Protein 5LG9 (pdb70)

Foldseek 3Di:
DAAWWFWAWDCPLDTWIKIFHDGGHDPRGQWIWFQPDDDDPVCRVVCVRIDTQFDNCVVPVLSVFASVQSNCVVNQVSFTFIAGEDDVVVVDVFAKWKWFAAPFAIDTHDHGDGHGSHPTFKMAIAGPPPVLQPDRTHDLVSRQVSRVVSRHMGGD

Secondary structure (DSSP, 8-state):
--SEEEEEEE-GGG-EEEEEEESS---SEEEEEE-SSPPPHHHHHTTTT--B----GGG-THHHHHHHHHHHHHHHHHT-EEEE--SGGGTSS--EEEEEEETTEEEEPPBT--EE-TT-SEEEEEES-GGGT-SSS--HHHHHHHHHHHT-EEE-

InterPro domains:
  IPR040785 Immune Mapped Protein 1-like, C-terminal domain [PF18591] (96-158)
  IPR040955 Immune mapped protein 2, N-terminal [PF18590] (5-87)

Nearest PDB structures (foldseek):
  5lg9-assembly1_A  TM=9.971E-01  e=3.975E-31  Plasmodium falciparum 3D7
  6n0a-assembly2_B  TM=5.575E-01  e=4.290E+00  Streptococcus pyogenes
  6n0a-assembly1_A  TM=5.828E-01  e=6.490E+00  Streptococcus pyogenes
  8f5n-assembly1_A  TM=5.270E-01  e=7.751E+00  Streptococcus pyogenes
  4i7d-assembly1_A  TM=2.435E-01  e=9.820E+00  Homo sapiens

Solvent-accessible surface area: 7821 Å² total; per-residue (Å²): 120,101,102,0,0,4,0,19,62,73,121,43,48,92,0,2,0,51,0,13,4,13,128,128,106,34,117,133,11,13,0,5,0,72,4,73,146,149,17,42,134,128,69,24,96,97,40,127,10,112,36,99,35,27,163,50,8,119,79,60,91,65,49,0,6,30,0,0,11,50,0,0,80,14,0,28,72,19,85,0,37,0,5,8,46,122,145,16,29,102,107,36,97,2,108,4,26,0,5,0,0,44,52,75,96,8,78,55,12,76,78,42,77,59,33,35,0,49,101,8,38,0,0,0,0,0,30,111,53,3,76,33,0,120,67,174,78,12,53,74,116,64,0,46,70,112,0,99,96,32,22,3,24,27,38,124

Sequence (156 aa):
EEKGAYLVFDNASNGTLFIVWKKEKVENALMFIKPTKEVPEFKFVNRNGKNELIRNLQSDKKLFYSGICQFVKEAKDIKGKLTLLQHFDSSFPIKVDLYFLKGSKVMPLNTGEPFVVQDIDAMSVLPKGSSSLKVKTMAKDMFVSRGNTEGASISFEEKGAYLVFDNASNGTLFIVWKKEKVENALMFIKPTKEVPEFKFVNRNGKNELIRNLQSDKKLFYSGICQFVKEAKDIKGKLTLLQHFDSSFPIKVDLYFLKGSKVMPLNTGEPFVVQDIDAMSVLPKGSSSLKVKTMAKDMFVSRGNTEGASISFEEKGAYLVFDNASNGTLFIVWKKEKVENALMFIKPTKEVPEFKFVNRNGKNELIRNLQSDKKLFYSGICQFVKEAKDIKGKLTLLQHFDSSFPIKVDLYFLKGSKVMPLNTGEPFVVQDIDAMSVLPKGSSSLKVKTMAKDMFVSRGNTEGASISFEEKGAYLVFDNASNGTLFIVWKKEKVENALMFIKPTKEVPEFKFVNRNGKNELIRNLQSDKKLFYSGICQFVKEAKDIKGKLTLLQHFDSSFPIKVDLYFLKGSKVMPLNTGEPFVVQDIDAMSVLPKGSSSLKVKTMAKDMFVSRGNTEGASISFEEKGAYLVFDNASNGTLFIVWKKEKVENALMFIKPTKEVPEFKFVNRNGKNELIRNLQSDKKLFYSGICQFVKEAKDIKGKLTLLQHFDSSFPIKVDLYFLKGSKVMPLNTGEPFVVQDIDAMSVLPKGSSSLKVKTMAKDMFVSRGNTEGASISFEEKGAYLVFDNASNGTLFIVWKKEKVENALMFIKPTKEVPEFKFVNRNGKNELIRNLQSDKKLFYSGICQFVKEAKDIKGKLTLLQHFDSSFPIKVDLYFLKGSKVMPLNTGEPFVVQDIDAMSVLPKGSSSLKVKTMAKDMFVSRGNTEGASISFEEKGAYLVFDNASNGTLFIVWKKEKVENALMFIKPTKEVPEFKFVNRNGKNELIRNLQSDKKLFYSGICQFVKEAKDIKGKLTLLQHFDSSFPIKVDLYFLKGSKVMPLNTGEPFVVQDIDAMSVLPKGSSSLKVKTMAKDMFVSRGNTEGASISFEEKGAYLVFDNASNGTLFIVWKKEKVENALMFIKPTKEVPEFKFVNRNGKNELIRNLQSDKKLFYSGICQFVKEAKDIKGKLTLLQHFDSSFPIKVDLYFLKGSKVMPLNTGEPFVVQDIDAMSVLPKGSSSLKVKTMAKDMFVSRGNTEGASISFEEKGAYLVFDNASNGTLFIVWKKEKVENALMFIKPTKEVPEFKFVNRNGKNELIRNLQSDKKLFYSGICQFVKEAKDIKGKLTLLQHFDSSFPIKVDLYFLKGSKVMPLNTGEPFVVQDIDAMSVLPKGSSSLKVKTMAKDMFVSRGNTEGASISFEEKGAYLVFDNASNGTLFIVWKKEKVENALMFIKPTKEVPEFKFVNRNGKNELIRNLQSDKKLFYSGICQFVKEAKDIKGKLTLLQHFDSSFPIKVDLYFLKGSKVMPLNTGEPFVVQDIDAMSVLPKGSSSLKVKTMAKDMFVSRGNTEGASISFEEKGAYLVFDNASNGTLFIVWKKEKVENALMFIKPTKEVPEFKFVNRNGKNELIRNLQSDKKLFYSGICQFVKEAKDIKGKLTLLQHFDSSFPIKVDLYFLKGSKVMPLNTGEPFVVQDIDAMSVLPKGSSSLKVKTMAKDMFVSRGNTEGASISFEEKGAYLVFDNASNGTLFIVWKKEKVENALMFIKPTKEVPEFKFVNRNGKNELIRNLQSDKKLFYSGICQFVKEAKDIKGKLTLLQHFDSSFPIKVDLYFLKGSKVMPLNTGEPFVVQDIDAMSVLPKGSSSLKVKTMAKDMFVSRGNTEGASISFEEKGAYLVFDNASNGTLFIVWKKEKVENALMFIKPTKEVPEFKFVNRNGKNELIRNLQSDKKLFYSGICQFVKEAKDIKGKLTLLQHFDSSFPIKVDLYFLKGSKVMPLNTGEPFVVQDIDAMSVLPKGSSSLKVKTMAKDMFVSRGNTEGASISFEEKGAYLVFDNASNGTLFIVWKKEKVENALMFIKPTKEVPEFKFVNRNGKNELIRNLQSDKKLFYSGICQFVKEAKDIKGKLTLLQHFDSSFPIKVDLYFLKGSKVMPLNTGEPFVVQDIDAMSVLPKGSSSLKVKTMAKDMFVSRGNTEGASISFEEKGAYLVFDNASNGTLFIVWKKEKVENALMFIKPTKEVPEFKFVNRNGKNELIRNLQSDKKLFYSGICQFVKEAKDIKGKLTLLQHFDSSFPIKVDLYFLKGSKVMPLNTGEPFVVQDIDAMSVLPKGSSSLKVKTMAKDMFVSRGNTEGASISF

Radius of gyration: 14.47 Å; Cα contacts (8 Å, |Δi|>4): 379; chains: 1; bounding box: 40×35×22 Å

Organism: Plasmodium falciparum (isolate 3D7) (NCBI:txid36329)

Structure (mmCIF, N/CA/C/O backbone):
data_5LG9
#
_entry.id   5LG9
#
loop_
_atom_site.group_PDB
_atom_site.id
_atom_site.type_symbol
_atom_site.label_atom_id
_atom_site.label_alt_id
_atom_site.label_comp_id
_atom_site.label_asym_id
_atom_site.label_entity_id
_atom_site.label_seq_id
_atom_site.pdbx_PDB_ins_code
_atom_site.Cartn_x
_atom_site.Cartn_y
_atom_site.Cartn_z
_atom_site.occupancy
_atom_site.B_iso_or_equiv
_atom_site.auth_seq_id
_atom_site.auth_comp_id
_atom_site.auth_asym_id
_atom_site.auth_atom_id
_atom_site.pdbx_PDB_model_num
ATOM 1 N N . GLU A 1 1 ? -10.343 -6.844 -11.050 1.00 1.75 3 GLU A N 1
ATOM 2 C CA . GLU A 1 1 ? -10.121 -5.706 -10.125 1.00 1.53 3 GLU A CA 1
ATOM 3 C C . GLU A 1 1 ? -11.392 -5.399 -9.346 1.00 1.23 3 GLU A C 1
ATOM 4 O O . GLU A 1 1 ? -11.360 -4.717 -8.316 1.00 1.66 3 GLU A O 1
ATOM 18 N N . GLU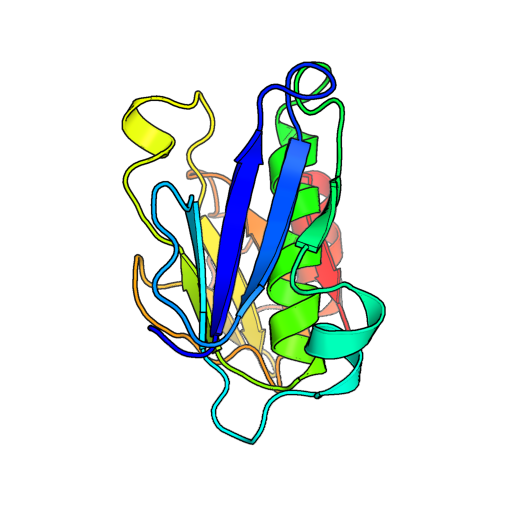 A 1 2 ? -12.509 -5.894 -9.861 1.00 0.80 4 GLU A N 1
ATOM 19 C CA . GLU A 1 2 ? -13.804 -5.719 -9.236 1.00 0.70 4 GLU A CA 1
ATOM 20 C C . GLU A 1 2 ? -13.756 -6.214 -7.793 1.00 0.61 4 GLU A C 1
ATOM 21 O O . GLU A 1 2 ? -14.207 -5.540 -6.875 1.00 0.76 4 GLU A O 1
ATOM 33 N N . LYS A 1 3 ? -13.175 -7.384 -7.589 1.00 0.53 5 LYS A N 1
ATOM 34 C CA . LYS A 1 3 ? -12.967 -7.891 -6.243 1.00 0.46 5 LYS A CA 1
ATOM 35 C C . LYS A 1 3 ? -11.552 -7.581 -5.784 1.00 0.34 5 LYS A C 1
ATOM 36 O O . LYS A 1 3 ? -10.577 -7.954 -6.435 1.00 0.39 5 LYS A O 1
ATOM 55 N N . GLY A 1 4 ? -11.457 -6.883 -4.666 1.00 0.26 6 GLY A N 1
ATOM 56 C CA . GLY A 1 4 ? -10.163 -6.471 -4.148 1.00 0.20 6 GLY A CA 1
ATOM 57 C C . GLY A 1 4 ? -10.265 -5.180 -3.363 1.00 0.17 6 GLY A C 1
ATOM 58 O O . GLY A 1 4 ? -11.367 -4.772 -2.992 1.00 0.24 6 GLY A O 1
ATOM 62 N N . ALA A 1 5 ? -9.137 -4.519 -3.137 1.00 0.15 7 ALA A N 1
ATOM 63 C CA . ALA A 1 5 ? -9.121 -3.275 -2.371 1.00 0.14 7 ALA A CA 1
ATOM 64 C C . ALA A 1 5 ? -8.573 -2.121 -3.201 1.00 0.14 7 ALA A C 1
ATOM 65 O O . ALA A 1 5 ? -7.787 -2.332 -4.114 1.00 0.18 7 ALA A O 1
ATOM 72 N N . TYR A 1 6 ? -8.994 -0.907 -2.875 1.00 0.12 8 TYR A N 1
ATOM 73 C CA . TYR A 1 6 ? -8.551 0.287 -3.593 1.00 0.13 8 TYR A CA 1
ATOM 74 C C . TYR A 1 6 ? -8.114 1.376 -2.619 1.00 0.12 8 TYR A C 1
ATOM 75 O O . TYR A 1 6 ? -8.810 1.657 -1.644 1.00 0.13 8 TYR A O 1
ATOM 93 N N . LEU A 1 7 ? -6.950 1.959 -2.883 1.00 0.12 9 LEU A N 1
ATOM 94 C CA . LEU A 1 7 ? -6.434 3.067 -2.084 1.00 0.12 9 LEU A CA 1
ATOM 95 C C . LEU A 1 7 ? -6.940 4.367 -2.677 1.00 0.11 9 LEU A C 1
ATOM 96 O O . LEU A 1 7 ? -6.678 4.667 -3.837 1.00 0.13 9 LEU A O 1
ATOM 112 N N . VAL A 1 8 ? -7.657 5.134 -1.888 1.00 0.12 10 VAL A N 1
ATOM 113 C CA . VAL A 1 8 ? -8.257 6.364 -2.369 1.00 0.14 10 VAL A CA 1
ATOM 114 C C . VAL A 1 8 ? -7.776 7.552 -1.547 1.00 0.16 10 VAL A C 1
ATOM 115 O O . VAL A 1 8 ? -7.466 7.410 -0.365 1.00 0.14 10 VAL A O 1
ATOM 128 N N . PHE A 1 9 ? -7.693 8.707 -2.186 1.00 0.23 11 PHE A N 1
ATOM 129 C CA . PHE A 1 9 ? -7.362 9.947 -1.498 1.00 0.27 11 PHE A CA 1
ATOM 130 C C . PHE A 1 9 ? -8.605 10.818 -1.386 1.00 0.33 11 PHE A C 1
ATOM 131 O O . PHE A 1 9 ? -9.330 11.008 -2.364 1.00 0.42 11 PHE A O 1
ATOM 148 N N . ASP A 1 10 ? -8.860 11.324 -0.194 1.00 0.32 12 ASP A N 1
ATOM 149 C CA . ASP A 1 10 ? -10.001 12.197 0.034 1.00 0.39 12 ASP A CA 1
ATOM 150 C C . ASP A 1 10 ? -9.528 13.529 0.597 1.00 0.41 12 ASP A C 1
ATOM 151 O O . ASP A 1 10 ? -8.466 13.606 1.218 1.00 0.36 12 ASP A O 1
ATOM 160 N N . ASN A 1 11 ? -10.321 14.571 0.380 1.00 0.52 13 ASN A N 1
ATOM 161 C CA . ASN A 1 11 ? -9.973 15.916 0.830 1.00 0.56 13 ASN A CA 1
ATOM 162 C C . ASN A 1 11 ? -10.269 16.095 2.311 1.00 0.57 13 ASN A C 1
ATOM 163 O O . ASN A 1 11 ? -10.013 17.159 2.875 1.00 0.65 13 ASN A O 1
ATOM 174 N N . ALA A 1 12 ? -10.825 15.058 2.932 1.00 0.55 14 ALA A N 1
ATOM 175 C CA . ALA A 1 12 ? -11.062 15.056 4.369 1.00 0.59 14 ALA A CA 1
ATOM 176 C C . ALA A 1 12 ? -9.771 15.331 5.124 1.00 0.66 14 ALA A C 1
ATOM 177 O O . ALA A 1 12 ? -8.736 14.732 4.823 1.00 1.31 14 ALA A O 1
ATOM 184 N N . SER A 1 13 ? -9.830 16.252 6.082 1.00 0.60 15 SER A N 1
ATOM 185 C CA . SER A 1 13 ? -8.666 16.614 6.890 1.00 0.54 15 SER A CA 1
ATOM 186 C C . SER A 1 13 ? -7.518 17.107 6.006 1.00 0.52 15 SER A C 1
ATOM 187 O O . SER A 1 13 ? -6.344 16.994 6.369 1.00 0.53 15 SER A O 1
ATOM 195 N N . ASN A 1 14 ? -7.880 17.646 4.841 1.00 0.53 16 ASN A N 1
ATOM 196 C CA . ASN A 1 14 ? -6.917 18.123 3.850 1.00 0.57 16 ASN A CA 1
ATOM 197 C C . ASN A 1 14 ? -6.001 16.991 3.387 1.00 0.52 16 ASN A C 1
ATOM 198 O O . ASN A 1 14 ? -4.839 17.214 3.048 1.00 0.68 16 ASN A O 1
ATOM 209 N N . GLY A 1 15 ? -6.522 15.773 3.387 1.00 0.39 17 GLY A N 1
ATOM 210 C CA . GLY A 1 15 ? -5.742 14.640 2.942 1.00 0.34 17 GLY A CA 1
ATOM 211 C C . GLY A 1 15 ? -5.991 13.406 3.774 1.00 0.28 17 GLY A C 1
ATOM 212 O O . GLY A 1 15 ? -5.491 13.297 4.888 1.00 0.29 17 GLY A O 1
ATOM 216 N N . THR A 1 16 ? -6.775 12.487 3.246 1.00 0.27 18 THR A N 1
ATOM 217 C CA . THR A 1 16 ? -7.022 11.217 3.911 1.00 0.24 18 THR A CA 1
ATOM 218 C C . THR A 1 16 ? -6.877 10.066 2.926 1.00 0.18 18 THR A C 1
ATOM 219 O O . THR A 1 16 ? -7.168 10.219 1.739 1.00 0.19 18 THR A O 1
ATOM 230 N N . LEU A 1 17 ? -6.421 8.922 3.418 1.00 0.15 19 LEU A N 1
ATOM 231 C CA . LEU A 1 17 ? -6.373 7.720 2.611 1.00 0.13 19 LEU A CA 1
ATOM 232 C C . LEU A 1 17 ? -7.500 6.790 2.996 1.00 0.14 19 LEU A C 1
ATOM 233 O O . LEU A 1 17 ? -7.873 6.685 4.164 1.00 0.21 19 LEU A O 1
ATOM 249 N N . PHE A 1 18 ? -8.017 6.109 2.006 1.00 0.13 20 PHE A N 1
ATOM 250 C CA . PHE A 1 18 ? -9.163 5.251 2.174 1.00 0.14 20 PHE A CA 1
ATOM 251 C C . PHE A 1 18 ? -8.922 3.937 1.448 1.00 0.13 20 PHE A C 1
ATOM 252 O O . PHE A 1 18 ? -8.523 3.924 0.292 1.00 0.12 20 PHE A O 1
ATOM 269 N N . ILE A 1 19 ? -9.115 2.835 2.154 1.00 0.15 21 ILE A N 1
ATOM 270 C CA . ILE A 1 19 ? -9.050 1.527 1.534 1.00 0.16 21 ILE A CA 1
ATOM 271 C C . ILE A 1 19 ? -10.433 0.904 1.473 1.00 0.18 21 ILE A C 1
ATOM 272 O O . ILE A 1 19 ? -11.059 0.617 2.500 1.00 0.23 21 ILE A O 1
ATOM 288 N N . VAL A 1 20 ? -10.908 0.718 0.265 1.00 0.16 22 VAL A N 1
ATOM 289 C CA . VAL A 1 20 ? -12.215 0.145 0.043 1.00 0.18 22 VAL A CA 1
ATOM 290 C C . VAL A 1 20 ? -12.124 -1.376 -0.092 1.00 0.18 22 VAL A C 1
ATOM 291 O O . VAL A 1 20 ? -11.378 -1.895 -0.925 1.00 0.22 22 VAL A O 1
ATOM 304 N N . TRP A 1 21 ? -12.848 -2.085 0.753 1.00 0.19 23 TRP A N 1
ATOM 305 C CA . TRP A 1 21 ? -13.002 -3.519 0.584 1.00 0.21 23 TRP A CA 1
ATOM 306 C C . TRP A 1 21 ? -14.343 -3.788 -0.068 1.00 0.24 23 TRP A C 1
ATOM 307 O O . TRP A 1 21 ? -15.394 -3.673 0.565 1.00 0.27 23 TRP A O 1
ATOM 328 N N . LYS A 1 22 ? -14.304 -4.142 -1.338 1.00 0.25 24 LYS A N 1
ATOM 329 C CA . LYS A 1 22 ? -15.513 -4.247 -2.125 1.00 0.28 24 LYS A CA 1
ATOM 330 C C . LYS A 1 22 ? -15.418 -5.378 -3.134 1.00 0.33 24 LYS A C 1
ATOM 331 O O . LYS A 1 22 ? -14.363 -5.993 -3.321 1.00 0.39 24 LYS A O 1
ATOM 350 N N . LYS A 1 23 ? -16.534 -5.604 -3.800 1.00 0.36 25 LYS A N 1
ATOM 351 C CA . LYS A 1 23 ? -16.633 -6.576 -4.866 1.00 0.42 25 LYS A CA 1
ATOM 352 C C . LYS A 1 23 ? -17.073 -5.840 -6.124 1.00 0.45 25 LYS A C 1
ATOM 353 O O . LYS A 1 23 ? -17.641 -6.416 -7.050 1.00 0.56 25 LYS A O 1
ATOM 372 N N . GLU A 1 24 ? -16.789 -4.543 -6.121 1.00 0.40 26 GLU A N 1
ATOM 373 C CA . GLU A 1 24 ? -17.157 -3.646 -7.207 1.00 0.45 26 GLU A CA 1
ATOM 374 C C . GLU A 1 24 ? -15.939 -2.897 -7.742 1.00 0.41 26 GLU A C 1
ATOM 375 O O . GLU A 1 24 ? -14.847 -2.954 -7.178 1.00 0.42 26 GLU A O 1
ATOM 387 N N . LYS A 1 25 ? -16.151 -2.187 -8.829 1.00 0.48 27 LYS A N 1
ATOM 388 C CA . LYS A 1 25 ? -15.103 -1.434 -9.493 1.00 0.49 27 LYS A CA 1
ATOM 389 C C . LYS A 1 25 ? -15.041 0.009 -8.976 1.00 0.47 27 LYS A C 1
ATOM 390 O O . LYS A 1 25 ? -15.840 0.862 -9.368 1.00 0.68 27 LYS A O 1
ATOM 409 N N . VAL A 1 26 ? -14.092 0.259 -8.070 1.00 0.43 28 VAL A N 1
ATOM 410 C CA . VAL A 1 26 ? -13.859 1.599 -7.531 1.00 0.42 28 VAL A CA 1
ATOM 411 C C . VAL A 1 26 ? -12.866 2.353 -8.412 1.00 0.40 28 VAL A C 1
ATOM 412 O O . VAL A 1 26 ? -11.842 1.799 -8.811 1.00 0.51 28 VAL A O 1
ATOM 425 N N . GLU A 1 27 ? -13.168 3.607 -8.707 1.00 0.37 29 GLU A N 1
ATOM 426 C CA . GLU A 1 27 ? -12.293 4.432 -9.530 1.00 0.37 29 GLU A CA 1
ATOM 427 C C . GLU A 1 27 ? -11.683 5.572 -8.720 1.00 0.32 29 GLU A C 1
ATOM 428 O O . GLU A 1 27 ? -12.028 5.765 -7.551 1.00 0.33 29 GLU A O 1
ATOM 440 N N . ASN A 1 28 ? -10.771 6.317 -9.356 1.00 0.33 30 ASN A N 1
ATOM 441 C CA . ASN A 1 28 ? -10.047 7.421 -8.711 1.00 0.34 30 ASN A CA 1
ATOM 442 C C . ASN A 1 28 ? -9.145 6.904 -7.598 1.00 0.27 30 ASN A C 1
ATOM 443 O O . ASN A 1 28 ? -8.824 7.627 -6.655 1.00 0.31 30 ASN A O 1
ATOM 454 N N . ALA A 1 29 ? -8.739 5.651 -7.714 1.00 0.21 31 ALA A N 1
ATOM 455 C CA . ALA A 1 29 ? -7.872 5.042 -6.728 1.00 0.18 31 ALA A CA 1
ATOM 456 C C . ALA A 1 29 ? -6.409 5.201 -7.123 1.00 0.17 31 ALA A C 1
ATOM 457 O O . ALA A 1 29 ? -6.070 5.252 -8.307 1.00 0.20 31 ALA A O 1
ATOM 464 N N . LEU A 1 30 ? -5.552 5.298 -6.122 1.00 0.17 32 LEU A N 1
ATOM 465 C CA . LEU A 1 30 ? -4.124 5.498 -6.335 1.00 0.18 32 LEU A CA 1
ATOM 466 C C . LEU A 1 30 ? -3.408 4.156 -6.296 1.00 0.17 32 LEU A C 1
ATOM 467 O O . LEU A 1 30 ? -2.331 3.997 -6.855 1.00 0.19 32 LEU A O 1
ATOM 483 N N . MET A 1 31 ? -4.019 3.194 -5.613 1.00 0.15 33 MET A N 1
ATOM 484 C CA . MET A 1 31 ? -3.435 1.857 -5.462 1.00 0.14 33 MET A CA 1
ATOM 485 C C . MET A 1 31 ? -4.530 0.799 -5.353 1.00 0.12 33 MET A C 1
ATOM 486 O O . MET A 1 31 ? -5.705 1.133 -5.199 1.00 0.12 33 MET A O 1
ATOM 500 N N . PHE A 1 32 ? -4.138 -0.473 -5.418 1.00 0.12 34 PHE A N 1
ATOM 501 C CA . PHE A 1 32 ? -5.090 -1.578 -5.458 1.00 0.12 34 PHE A CA 1
ATOM 502 C C . PHE A 1 32 ? -4.505 -2.822 -4.781 1.00 0.11 34 PHE A C 1
ATOM 503 O O . PHE A 1 32 ? -3.291 -2.977 -4.691 1.00 0.12 34 PHE A O 1
ATOM 520 N N . ILE A 1 33 ? -5.383 -3.691 -4.299 1.00 0.11 35 ILE A N 1
ATOM 521 C CA . ILE A 1 33 ? -4.990 -4.958 -3.690 1.00 0.12 35 ILE A CA 1
ATOM 522 C C . ILE A 1 33 ? -5.761 -6.090 -4.347 1.00 0.12 35 ILE A C 1
ATOM 523 O O . ILE A 1 33 ? -6.983 -6.012 -4.481 1.00 0.16 35 ILE A O 1
ATOM 539 N N . LYS A 1 34 ? -5.060 -7.137 -4.740 1.00 0.13 36 LYS A N 1
ATOM 540 C CA . LYS A 1 34 ? -5.703 -8.274 -5.371 1.00 0.15 36 LYS A CA 1
ATOM 541 C C . LYS A 1 34 ? -5.515 -9.520 -4.512 1.00 0.16 36 LYS A C 1
ATOM 542 O O . LYS A 1 34 ? -4.410 -10.036 -4.402 1.00 0.22 36 LYS A O 1
ATOM 561 N N . PRO A 1 35 ? -6.590 -10.034 -3.904 1.00 0.17 37 PRO A N 1
ATOM 562 C CA . PRO A 1 35 ? -6.542 -11.261 -3.111 1.00 0.21 37 PRO A CA 1
ATOM 563 C C . PRO A 1 35 ? -6.562 -12.510 -3.986 1.00 0.27 37 PRO A C 1
ATOM 564 O O . PRO A 1 35 ? -7.356 -12.612 -4.924 1.00 0.35 37 PRO A O 1
ATOM 575 N N . THR A 1 36 ? -5.672 -13.443 -3.688 1.00 0.31 38 THR A N 1
ATOM 576 C CA . THR A 1 36 ? -5.615 -14.711 -4.394 1.00 0.38 38 THR A CA 1
ATOM 577 C C . THR A 1 36 ? -6.621 -15.687 -3.808 1.00 0.44 38 THR A C 1
ATOM 578 O O . THR A 1 36 ? -7.332 -16.388 -4.530 1.00 0.54 38 THR A O 1
ATOM 589 N N . LYS A 1 37 ? -6.658 -15.728 -2.490 1.00 0.48 39 LYS A N 1
ATOM 590 C CA . LYS A 1 37 ? -7.648 -16.510 -1.772 1.00 0.63 39 LYS A CA 1
ATOM 591 C C . LYS A 1 37 ? -8.826 -15.630 -1.377 1.00 0.58 39 LYS A C 1
ATOM 592 O O . LYS A 1 37 ? -8.790 -14.415 -1.586 1.00 0.54 39 LYS A O 1
ATOM 611 N N . GLU A 1 38 ? -9.865 -16.251 -0.831 1.00 0.66 40 GLU A N 1
ATOM 612 C CA . GLU A 1 38 ? -11.066 -15.539 -0.401 1.00 0.64 40 GLU A CA 1
ATOM 613 C C . GLU A 1 38 ? -10.721 -14.368 0.506 1.00 0.57 40 GLU A C 1
ATOM 614 O O . GLU A 1 38 ? -9.787 -14.431 1.308 1.00 0.62 40 GLU A O 1
ATOM 626 N N . VAL A 1 39 ? -11.476 -13.299 0.363 1.00 0.53 41 VAL A N 1
ATOM 627 C CA . VAL A 1 39 ? -11.261 -12.108 1.152 1.00 0.49 41 VAL A CA 1
ATOM 628 C C . VAL A 1 39 ? -12.145 -12.124 2.389 1.00 0.51 41 VAL A C 1
ATOM 629 O O . VAL A 1 39 ? -13.333 -12.450 2.310 1.00 0.54 41 VAL A O 1
ATOM 642 N N . PRO A 1 40 ? -11.549 -11.803 3.547 1.00 0.55 42 PRO A N 1
ATOM 643 C CA . PRO A 1 40 ? -12.250 -11.739 4.831 1.00 0.62 42 PRO A CA 1
ATOM 644 C C . PRO A 1 40 ? -13.564 -10.971 4.743 1.00 0.63 42 PRO A C 1
ATOM 645 O O . PRO A 1 40 ? -13.585 -9.787 4.401 1.00 0.64 42 PRO A O 1
ATOM 656 N N . GLU A 1 41 ? -14.653 -11.646 5.084 1.00 0.69 43 GLU A N 1
ATOM 657 C CA . GLU A 1 41 ? -15.975 -11.079 4.978 1.00 0.75 43 GLU A CA 1
ATOM 658 C C . GLU A 1 41 ? -16.206 -10.017 6.045 1.00 0.81 43 GLU A C 1
ATOM 659 O O . GLU A 1 41 ? -16.921 -9.045 5.816 1.00 0.83 43 GLU A O 1
ATOM 671 N N . PHE A 1 42 ? -15.588 -10.198 7.204 1.00 0.86 44 PHE A N 1
ATOM 672 C CA . PHE A 1 42 ? -15.764 -9.269 8.312 1.00 0.97 44 PHE A CA 1
ATOM 673 C C . PHE A 1 42 ? -15.195 -7.903 7.966 1.00 0.96 44 PHE A C 1
ATOM 674 O O . PHE A 1 42 ? -15.652 -6.878 8.467 1.00 1.02 44 PHE A O 1
ATOM 691 N N . LYS A 1 43 ? -14.230 -7.898 7.073 1.00 0.90 45 LYS A N 1
ATOM 692 C CA . LYS A 1 43 ? -13.651 -6.659 6.587 1.00 0.93 45 LYS A CA 1
ATOM 693 C C . LYS A 1 43 ? -14.624 -5.957 5.647 1.00 0.89 45 LYS A C 1
ATOM 694 O O . LYS A 1 43 ? -14.619 -4.730 5.530 1.00 0.98 45 LYS A O 1
ATOM 713 N N . PHE A 1 44 ? -15.470 -6.744 4.997 1.00 0.79 46 PHE A N 1
ATOM 714 C CA . PHE A 1 44 ? -16.526 -6.202 4.154 1.00 0.78 46 PHE A CA 1
ATOM 715 C C . PHE A 1 44 ? -17.689 -5.705 5.010 1.00 0.83 46 PHE A C 1
ATOM 716 O O . PHE A 1 44 ? -18.172 -4.590 4.834 1.00 0.93 46 PHE A O 1
ATOM 733 N N . VAL A 1 45 ? -18.119 -6.540 5.947 1.00 0.81 47 VAL A N 1
ATOM 734 C CA . VAL A 1 45 ? -19.318 -6.271 6.730 1.00 0.88 47 VAL A CA 1
ATOM 735 C C . VAL A 1 45 ? -19.082 -5.226 7.824 1.00 0.87 47 VAL A C 1
ATOM 736 O O . VAL A 1 45 ? -19.856 -4.279 7.950 1.00 0.92 47 VAL A O 1
ATOM 749 N N . ASN A 1 46 ? -18.006 -5.370 8.589 1.00 0.86 48 ASN A N 1
ATOM 750 C CA . ASN A 1 46 ? -17.773 -4.489 9.732 1.00 0.90 48 ASN A CA 1
ATOM 751 C C . ASN A 1 46 ? -17.379 -3.094 9.277 1.00 0.82 48 ASN A C 1
ATOM 752 O O . ASN A 1 46 ? -17.787 -2.094 9.864 1.00 0.91 48 ASN A O 1
ATOM 763 N N . ARG A 1 47 ? -16.584 -3.034 8.227 1.00 0.69 49 ARG A N 1
ATOM 764 C CA . ARG A 1 47 ? -16.132 -1.762 7.693 1.00 0.63 49 ARG A CA 1
ATOM 765 C C . ARG A 1 47 ? -17.119 -1.218 6.667 1.00 0.58 49 ARG A C 1
ATOM 766 O O . ARG A 1 47 ? -17.017 -0.071 6.241 1.00 0.57 49 ARG A O 1
ATOM 787 N N . ASN A 1 48 ? -18.081 -2.062 6.281 1.00 0.60 50 ASN A N 1
ATOM 788 C CA . ASN A 1 48 ? -19.112 -1.704 5.296 1.00 0.63 50 ASN A CA 1
ATOM 789 C C . ASN A 1 48 ? -18.470 -1.376 3.948 1.00 0.54 50 ASN A C 1
ATOM 790 O O . ASN A 1 48 ? -19.088 -0.791 3.063 1.00 0.61 50 ASN A O 1
ATOM 801 N N . GLY A 1 49 ? -17.215 -1.766 3.813 1.00 0.46 51 GLY A N 1
ATOM 802 C CA . GLY A 1 49 ? -16.467 -1.508 2.604 1.00 0.41 51 GLY A CA 1
ATOM 803 C C . GLY A 1 49 ? -15.629 -0.249 2.703 1.00 0.33 51 GLY A C 1
ATOM 804 O O . GLY A 1 49 ? -14.718 -0.042 1.906 1.00 0.34 51 GLY A O 1
ATOM 808 N N . LYS A 1 50 ? -15.907 0.581 3.703 1.00 0.29 52 LYS A N 1
ATOM 809 C CA . LYS A 1 50 ? -15.155 1.811 3.885 1.00 0.29 52 LYS A CA 1
ATOM 810 C C . LYS A 1 50 ? -14.202 1.699 5.068 1.00 0.30 52 LYS A C 1
ATOM 811 O O . LYS A 1 50 ? -14.568 1.212 6.137 1.00 0.36 52 LYS A O 1
ATOM 830 N N . ASN A 1 51 ? -12.971 2.126 4.868 1.00 0.30 53 ASN A N 1
ATOM 831 C CA . ASN A 1 51 ? -12.026 2.246 5.965 1.00 0.34 53 ASN A CA 1
ATOM 832 C C . ASN A 1 51 ? -11.056 3.379 5.689 1.00 0.27 53 ASN A C 1
ATOM 833 O O . ASN A 1 51 ? -10.313 3.347 4.705 1.00 0.24 53 ASN A O 1
ATOM 844 N N . GLU A 1 52 ? -11.063 4.367 6.558 1.00 0.30 54 GLU A N 1
ATOM 845 C CA . GLU A 1 52 ? -10.143 5.477 6.446 1.00 0.28 54 GLU A CA 1
ATOM 846 C C . GLU A 1 52 ? -8.855 5.145 7.171 1.00 0.28 54 GLU A C 1
ATOM 847 O O . GLU A 1 52 ? -8.838 4.932 8.383 1.00 0.40 54 GLU A O 1
ATOM 859 N N . LEU A 1 53 ? -7.783 5.108 6.406 1.00 0.21 55 LEU A N 1
ATOM 860 C CA . LEU A 1 53 ? -6.497 4.638 6.882 1.00 0.22 55 LEU A CA 1
ATOM 861 C C . LEU A 1 53 ? -5.776 5.703 7.680 1.00 0.24 55 LEU A C 1
ATOM 862 O O . LEU A 1 53 ? -5.542 5.555 8.879 1.00 0.32 55 LEU A O 1
ATOM 878 N N . ILE A 1 54 ? -5.443 6.783 7.009 1.00 0.21 56 ILE A N 1
ATOM 879 C CA . ILE A 1 54 ? -4.641 7.828 7.604 1.00 0.22 56 ILE A CA 1
ATOM 880 C C . ILE A 1 54 ? -5.152 9.189 7.141 1.00 0.22 56 ILE A C 1
ATOM 881 O O . ILE A 1 54 ? -5.649 9.317 6.022 1.00 0.22 56 ILE A O 1
ATOM 897 N N . ARG A 1 55 ? -5.054 10.196 7.996 1.00 0.26 57 ARG A N 1
ATOM 898 C CA . ARG A 1 55 ? -5.634 11.497 7.694 1.00 0.27 57 ARG A CA 1
ATOM 899 C C . ARG A 1 55 ? -4.639 12.634 7.917 1.00 0.29 57 ARG A C 1
ATOM 900 O O . ARG A 1 55 ? -3.543 12.423 8.437 1.00 0.34 57 ARG A O 1
ATOM 921 N N . ASN A 1 56 ? -5.052 13.833 7.506 1.00 0.30 58 ASN A N 1
ATOM 922 C CA . ASN A 1 56 ? -4.255 15.053 7.628 1.00 0.33 58 ASN A CA 1
ATOM 923 C C . ASN A 1 56 ? -2.916 14.925 6.892 1.00 0.31 58 ASN A C 1
ATOM 924 O O . ASN A 1 56 ? -1.870 15.343 7.390 1.00 0.33 58 ASN A O 1
ATOM 935 N N . LEU A 1 57 ? -2.965 14.366 5.684 1.00 0.28 59 LEU A N 1
ATOM 936 C CA . LEU A 1 57 ? -1.771 14.194 4.858 1.00 0.27 59 LEU A CA 1
ATOM 937 C C . LEU A 1 57 ? -1.165 15.546 4.483 1.00 0.33 59 LEU A C 1
ATOM 938 O O . LEU A 1 57 ? -0.001 15.636 4.097 1.00 0.33 59 LEU A O 1
ATOM 954 N N . GLN A 1 58 ? -1.983 16.583 4.585 1.00 0.40 60 GLN A N 1
ATOM 955 C CA . GLN A 1 58 ? -1.561 17.960 4.338 1.00 0.49 60 GLN A CA 1
ATOM 956 C C . GLN A 1 58 ? -0.287 18.321 5.095 1.00 0.51 60 GLN A C 1
ATOM 957 O O . GLN A 1 58 ? 0.638 18.902 4.530 1.00 0.53 60 GLN A O 1
ATOM 971 N N . SER A 1 59 ? -0.249 17.958 6.371 1.00 0.53 61 SER A N 1
ATOM 972 C CA . SER A 1 59 ? 0.802 18.409 7.271 1.00 0.60 61 SER A CA 1
ATOM 973 C C . SER A 1 59 ? 2.150 17.805 6.909 1.00 0.48 61 SER A C 1
ATOM 974 O O . SER A 1 59 ? 3.203 18.336 7.274 1.00 0.56 61 SER A O 1
ATOM 982 N N . ASP A 1 60 ? 2.110 16.712 6.175 1.00 0.41 62 ASP A N 1
ATOM 983 C CA . ASP A 1 60 ? 3.322 15.967 5.851 1.00 0.41 62 ASP A CA 1
ATOM 984 C C . ASP A 1 60 ? 3.055 14.961 4.746 1.00 0.36 62 ASP A C 1
ATOM 985 O O . ASP A 1 60 ? 2.212 14.076 4.890 1.00 0.33 62 ASP A O 1
ATOM 994 N N . LYS A 1 61 ? 3.793 15.095 3.649 1.00 0.39 63 LYS A N 1
ATOM 995 C CA . LYS A 1 61 ? 3.598 14.241 2.486 1.00 0.40 63 LYS A CA 1
ATOM 996 C C . LYS A 1 61 ? 3.938 12.793 2.827 1.00 0.33 63 LYS A C 1
ATOM 997 O O . LYS A 1 61 ? 3.427 11.861 2.212 1.00 0.30 63 LYS A O 1
ATOM 1016 N N . LYS A 1 62 ? 4.787 12.614 3.833 1.00 0.34 64 LYS A N 1
ATOM 1017 C CA . LYS A 1 62 ? 5.245 11.289 4.218 1.00 0.33 64 LYS A CA 1
ATOM 1018 C C . LYS A 1 62 ? 4.124 10.477 4.858 1.00 0.27 64 LYS A C 1
ATOM 1019 O O . LYS A 1 62 ? 4.172 9.248 4.879 1.00 0.27 64 LYS A O 1
ATOM 1038 N N . LEU A 1 63 ? 3.127 11.167 5.393 1.00 0.25 65 LEU A N 1
ATOM 1039 C CA . LEU A 1 63 ? 1.944 10.513 5.920 1.00 0.21 65 LEU A CA 1
ATOM 1040 C C . LEU A 1 63 ? 1.264 9.671 4.845 1.00 0.17 65 LEU A C 1
ATOM 1041 O O . LEU A 1 63 ? 0.764 8.585 5.131 1.00 0.18 65 LEU A O 1
ATOM 1057 N N . PHE A 1 64 ? 1.250 10.167 3.608 1.00 0.15 66 PHE A N 1
ATOM 1058 C CA . PHE A 1 64 ? 0.719 9.389 2.493 1.00 0.13 66 PHE A CA 1
ATOM 1059 C C . PHE A 1 64 ? 1.518 8.102 2.329 1.00 0.14 66 PHE A C 1
ATOM 1060 O O . PHE A 1 64 ? 0.952 7.047 2.062 1.00 0.15 66 PHE A O 1
ATOM 1077 N N . TYR A 1 65 ? 2.830 8.190 2.533 1.00 0.16 67 TYR A N 1
ATOM 1078 C CA . TYR A 1 65 ? 3.698 7.024 2.413 1.00 0.18 67 TYR A CA 1
ATOM 1079 C C . TYR A 1 65 ? 3.273 5.989 3.446 1.00 0.16 67 TYR A C 1
ATOM 1080 O O . TYR A 1 65 ? 3.000 4.834 3.127 1.00 0.18 67 TYR A O 1
ATOM 1098 N N . SER A 1 66 ? 3.227 6.436 4.695 1.00 0.15 68 SER A N 1
ATOM 1099 C CA . SER A 1 66 ? 2.797 5.613 5.812 1.00 0.18 68 SER A CA 1
ATOM 1100 C C . SER A 1 66 ? 1.404 5.040 5.561 1.00 0.17 68 SER A C 1
ATOM 1101 O O . SER A 1 66 ? 1.163 3.864 5.807 1.00 0.20 68 SER A O 1
ATOM 1109 N N . GLY A 1 67 ? 0.500 5.860 5.048 1.00 0.16 69 GLY A N 1
ATOM 1110 C CA . GLY A 1 67 ? -0.829 5.378 4.726 1.00 0.17 69 GLY A CA 1
ATOM 1111 C C . GLY A 1 67 ? -0.796 4.243 3.719 1.00 0.16 69 GLY A C 1
ATOM 1112 O O . GLY A 1 67 ? -1.610 3.324 3.778 1.00 0.17 69 GLY A O 1
ATOM 1116 N N . ILE A 1 68 ? 0.157 4.313 2.800 1.00 0.15 70 ILE A N 1
ATOM 1117 C CA . ILE A 1 68 ? 0.362 3.261 1.818 1.00 0.16 70 ILE A CA 1
ATOM 1118 C C . ILE A 1 68 ? 0.787 1.947 2.484 1.00 0.16 70 ILE A C 1
ATOM 1119 O O . ILE A 1 68 ? 0.301 0.879 2.112 1.00 0.17 70 ILE A O 1
ATOM 1135 N N . CYS A 1 69 ? 1.683 2.014 3.475 1.00 0.17 71 CYS A N 1
ATOM 1136 C CA . CYS A 1 69 ? 2.119 0.798 4.167 1.00 0.18 71 CYS A CA 1
ATOM 1137 C C . CYS A 1 69 ? 0.937 0.175 4.888 1.00 0.17 71 CYS A C 1
ATOM 1138 O O . CYS A 1 69 ? 0.793 -1.042 4.938 1.00 0.17 71 CYS A O 1
ATOM 1146 N N . GLN A 1 70 ? 0.082 1.038 5.423 1.00 0.18 72 GLN A N 1
ATOM 1147 C CA . GLN A 1 70 ? -1.144 0.607 6.088 1.00 0.19 72 GLN A CA 1
ATOM 1148 C C . GLN A 1 70 ? -2.082 -0.058 5.084 1.00 0.17 72 GLN A C 1
ATOM 1149 O O . GLN A 1 70 ? -2.864 -0.940 5.431 1.00 0.20 72 GLN A O 1
ATOM 1163 N N . PHE A 1 71 ? -1.992 0.381 3.835 1.00 0.16 73 PHE A N 1
ATOM 1164 C CA . PHE A 1 71 ? -2.802 -0.170 2.760 1.00 0.15 73 PHE A CA 1
ATOM 1165 C C . PHE A 1 71 ? -2.303 -1.556 2.358 1.00 0.15 73 PHE A C 1
ATOM 1166 O O . PHE A 1 71 ? -3.082 -2.503 2.284 1.00 0.15 73 PHE A O 1
ATOM 1183 N N . VAL A 1 72 ? -0.999 -1.684 2.116 1.00 0.17 74 VAL A N 1
ATOM 1184 C CA . VAL A 1 72 ? -0.431 -2.979 1.737 1.00 0.19 74 VAL A CA 1
ATOM 1185 C C . VAL A 1 72 ? -0.465 -3.928 2.924 1.00 0.19 74 VAL A C 1
ATOM 1186 O O . VAL A 1 72 ? -0.436 -5.148 2.766 1.00 0.21 74 VAL A O 1
ATOM 1199 N N . LYS A 1 73 ? -0.509 -3.344 4.114 1.00 0.20 75 LYS A N 1
ATOM 1200 C CA . LYS A 1 73 ? -0.687 -4.099 5.345 1.00 0.23 75 LYS A CA 1
ATOM 1201 C C . LYS A 1 73 ? -1.911 -4.997 5.241 1.00 0.24 75 LYS A C 1
ATOM 1202 O O . LYS A 1 73 ? -1.879 -6.156 5.647 1.00 0.31 75 LYS A O 1
ATOM 1221 N N . GLU A 1 74 ? -2.977 -4.456 4.672 1.00 0.21 76 GLU A N 1
ATOM 1222 C CA . GLU A 1 74 ? -4.206 -5.203 4.487 1.00 0.24 76 GLU A CA 1
ATOM 1223 C C . GLU A 1 74 ? -3.974 -6.342 3.504 1.00 0.24 76 GLU A C 1
ATOM 1224 O O . GLU A 1 74 ? -4.430 -7.462 3.712 1.00 0.29 76 GLU A O 1
ATOM 1236 N N . ALA A 1 75 ? -3.227 -6.049 2.446 1.00 0.21 77 ALA A N 1
ATOM 1237 C CA . ALA A 1 75 ? -2.900 -7.044 1.432 1.00 0.22 77 ALA A CA 1
ATOM 1238 C C . ALA A 1 75 ? -2.061 -8.174 2.018 1.00 0.22 77 ALA A C 1
ATOM 1239 O O . ALA A 1 75 ? -2.259 -9.343 1.694 1.00 0.24 77 ALA A O 1
ATOM 1246 N N . LYS A 1 76 ? -1.131 -7.819 2.885 1.00 0.24 78 LYS A N 1
ATOM 1247 C CA . LYS A 1 76 ? -0.260 -8.794 3.525 1.00 0.30 78 LYS A CA 1
ATOM 1248 C C . LYS A 1 76 ? -1.017 -9.522 4.621 1.00 0.31 78 LYS A C 1
ATOM 1249 O O . LYS A 1 76 ? -0.633 -10.608 5.052 1.00 0.37 78 LYS A O 1
ATOM 1268 N N . ASP A 1 77 ? -2.098 -8.913 5.066 1.00 0.31 79 ASP A N 1
ATOM 1269 C CA . ASP A 1 77 ? -2.935 -9.503 6.098 1.00 0.36 79 ASP A CA 1
ATOM 1270 C C . ASP A 1 77 ? -3.833 -10.594 5.516 1.00 0.34 79 ASP A C 1
ATOM 1271 O O . ASP A 1 77 ? -3.906 -11.696 6.059 1.00 0.38 79 ASP A O 1
ATOM 1280 N N . ILE A 1 78 ? -4.497 -10.299 4.397 1.00 0.30 80 ILE A N 1
ATOM 1281 C CA . ILE A 1 78 ? -5.402 -11.276 3.775 1.00 0.32 80 ILE A CA 1
ATOM 1282 C C . ILE A 1 78 ? -4.613 -12.209 2.873 1.00 0.30 80 ILE A C 1
ATOM 1283 O O . ILE A 1 78 ? -5.117 -13.230 2.395 1.00 0.33 80 ILE A O 1
ATOM 1299 N N . LYS A 1 79 ? -3.364 -11.813 2.660 1.00 0.27 81 LYS A N 1
ATOM 1300 C CA . LYS A 1 79 ? -2.388 -12.582 1.900 1.00 0.29 81 LYS A CA 1
ATOM 1301 C C . LYS A 1 79 ? -2.697 -12.536 0.412 1.00 0.29 81 LYS A C 1
ATOM 1302 O O . LYS A 1 79 ? -2.822 -13.568 -0.249 1.00 0.39 81 LYS A O 1
ATOM 1321 N N . GLY A 1 80 ? -2.813 -11.323 -0.102 1.00 0.23 82 GLY A N 1
ATOM 1322 C CA . GLY A 1 80 ? -3.048 -11.132 -1.513 1.00 0.26 82 GLY A CA 1
ATOM 1323 C C . GLY A 1 80 ? -1.844 -10.557 -2.232 1.00 0.22 82 GLY A C 1
ATOM 1324 O O . GLY A 1 80 ? -0.699 -10.878 -1.909 1.00 0.23 82 GLY A O 1
ATOM 1328 N N . LYS A 1 81 ? -2.118 -9.737 -3.232 1.00 0.18 83 LYS A N 1
ATOM 1329 C CA . LYS A 1 81 ? -1.091 -9.064 -4.010 1.00 0.17 83 LYS A CA 1
ATOM 1330 C C . LYS A 1 81 ? -1.295 -7.559 -3.931 1.00 0.16 83 LYS A C 1
ATOM 1331 O O . LYS A 1 81 ? -2.420 -7.098 -3.736 1.00 0.20 83 LYS A O 1
ATOM 1350 N N . LEU A 1 82 ? -0.228 -6.795 -4.090 1.00 0.16 84 LEU A N 1
ATOM 1351 C CA . LEU A 1 82 ? -0.331 -5.346 -4.029 1.00 0.15 84 LEU A CA 1
ATOM 1352 C C . LEU A 1 82 ? -0.108 -4.742 -5.410 1.00 0.15 84 LEU A C 1
ATOM 1353 O O . LEU A 1 82 ? 0.818 -5.125 -6.120 1.00 0.17 84 LEU A O 1
ATOM 1369 N N . THR A 1 83 ? -0.974 -3.813 -5.781 1.00 0.16 85 THR A N 1
ATOM 1370 C CA . THR A 1 83 ? -0.871 -3.113 -7.048 1.00 0.17 85 THR A CA 1
ATOM 1371 C C . THR A 1 83 ? -0.772 -1.609 -6.817 1.00 0.17 85 THR A C 1
ATOM 1372 O O . THR A 1 83 ? -1.612 -1.016 -6.142 1.00 0.21 85 THR A O 1
ATOM 1383 N N . LEU A 1 84 ? 0.263 -1.000 -7.358 1.00 0.16 86 LEU A N 1
ATOM 1384 C CA . LEU A 1 84 ? 0.407 0.443 -7.298 1.00 0.18 86 LEU A CA 1
ATOM 1385 C C . LEU A 1 84 ? -0.075 1.074 -8.599 1.00 0.19 86 LEU A C 1
ATOM 1386 O O . LEU A 1 84 ? 0.592 0.971 -9.623 1.00 0.21 86 LEU A O 1
ATOM 1402 N N . LEU A 1 85 ? -1.232 1.713 -8.557 1.00 0.20 87 LEU A N 1
ATOM 1403 C CA . LEU A 1 85 ? -1.790 2.375 -9.731 1.00 0.23 87 LEU A CA 1
ATOM 1404 C C . LEU A 1 85 ? -1.029 3.663 -10.015 1.00 0.26 87 LEU A C 1
ATOM 1405 O O . LEU A 1 85 ? -0.492 4.283 -9.100 1.00 0.25 87 LEU A O 1
ATOM 1421 N N . GLN A 1 86 ? -0.967 4.062 -11.273 1.00 0.34 88 GLN A N 1
ATOM 1422 C CA . GLN A 1 86 ? -0.314 5.310 -11.622 1.00 0.41 88 GLN A CA 1
ATOM 1423 C C . GLN A 1 86 ? -1.304 6.222 -12.326 1.00 0.47 88 GLN A C 1
ATOM 1424 O O . GLN A 1 86 ? -2.024 5.785 -13.228 1.00 0.52 88 GLN A O 1
ATOM 1438 N N . HIS A 1 87 ? -1.290 7.492 -11.926 1.00 0.50 89 HIS A N 1
ATOM 1439 C CA . HIS A 1 87 ? -2.255 8.494 -12.380 1.00 0.58 89 HIS A CA 1
ATOM 1440 C C . HIS A 1 87 ? -2.266 9.647 -11.387 1.00 0.56 89 HIS A C 1
ATOM 1441 O O . HIS A 1 87 ? -2.112 10.808 -11.760 1.00 0.58 89 HIS A O 1
ATOM 1456 N N . PHE A 1 88 ? -2.451 9.300 -10.111 1.00 0.58 90 PHE A N 1
ATOM 1457 C CA . PHE A 1 88 ? -2.476 10.271 -9.028 1.00 0.61 90 PHE A CA 1
ATOM 1458 C C . PHE A 1 88 ? -1.228 11.144 -9.025 1.00 0.61 90 PHE A C 1
ATOM 1459 O O . PHE A 1 88 ? -1.307 12.331 -8.765 1.00 0.60 90 PHE A O 1
ATOM 1476 N N . ASP A 1 89 ? -0.092 10.551 -9.355 1.00 0.75 91 ASP A N 1
ATOM 1477 C CA . ASP A 1 89 ? 1.203 11.222 -9.264 1.00 0.87 91 ASP A CA 1
ATOM 1478 C C . ASP A 1 89 ? 1.301 12.399 -10.232 1.00 0.92 91 ASP A C 1
ATOM 1479 O O . ASP A 1 89 ? 2.171 13.259 -10.088 1.00 1.01 91 ASP A O 1
ATOM 1488 N N . SER A 1 90 ? 0.417 12.432 -11.219 1.00 0.96 92 SER A N 1
ATOM 1489 C CA . SER A 1 90 ? 0.397 13.517 -12.186 1.00 1.15 92 SER A CA 1
ATOM 1490 C C . SER A 1 90 ? -0.351 14.730 -11.627 1.00 1.10 92 SER A C 1
ATOM 1491 O O . SER A 1 90 ? -0.201 15.848 -12.121 1.00 1.33 92 SER A O 1
ATOM 1499 N N . SER A 1 91 ? -1.149 14.502 -10.591 1.00 0.88 93 SER A N 1
ATOM 1500 C CA . SER A 1 91 ? -1.962 15.555 -9.999 1.00 0.93 93 SER A CA 1
ATOM 1501 C C . SER A 1 91 ? -1.566 15.792 -8.540 1.00 0.83 93 SER A C 1
ATOM 1502 O O . SER A 1 91 ? -1.569 16.924 -8.053 1.00 0.96 93 SER A O 1
ATOM 1510 N N . PHE A 1 92 ? -1.202 14.719 -7.865 1.00 0.65 94 PHE A N 1
ATOM 1511 C CA . PHE A 1 92 ? -0.830 14.755 -6.462 1.00 0.62 94 PHE A CA 1
ATOM 1512 C C . PHE A 1 92 ? 0.687 14.897 -6.354 1.00 0.55 94 PHE A C 1
ATOM 1513 O O . PHE A 1 92 ? 1.423 14.204 -7.055 1.00 0.56 94 PHE A O 1
ATOM 1530 N N . PRO A 1 93 ? 1.174 15.797 -5.482 1.00 0.57 95 PRO A N 1
ATOM 1531 C CA . PRO A 1 93 ? 2.607 16.121 -5.379 1.00 0.56 95 PRO A CA 1
ATOM 1532 C C . PRO A 1 93 ? 3.458 15.016 -4.749 1.00 0.50 95 PRO A C 1
ATOM 1533 O O . PRO A 1 93 ? 4.556 15.279 -4.254 1.00 0.68 95 PRO A O 1
ATOM 1544 N N . ILE A 1 94 ? 2.964 13.787 -4.759 1.00 0.36 96 ILE A N 1
ATOM 1545 C CA . ILE A 1 94 ? 3.731 12.670 -4.231 1.00 0.29 96 ILE A CA 1
ATOM 1546 C C . ILE A 1 94 ? 3.848 11.561 -5.263 1.00 0.31 96 ILE A C 1
ATOM 1547 O O . ILE A 1 94 ? 2.852 10.967 -5.671 1.00 0.34 96 ILE A O 1
ATOM 1563 N N . LYS A 1 95 ? 5.069 11.307 -5.693 1.00 0.35 97 LYS A N 1
ATOM 1564 C CA . LYS A 1 95 ? 5.349 10.225 -6.613 1.00 0.38 97 LYS A CA 1
ATOM 1565 C C . LYS A 1 95 ? 6.392 9.287 -6.012 1.00 0.35 97 LYS A C 1
ATOM 1566 O O . LYS A 1 95 ? 7.528 9.683 -5.744 1.00 0.44 97 LYS A O 1
ATOM 1585 N N . VAL A 1 96 ? 6.001 8.039 -5.794 1.00 0.30 98 VAL A N 1
ATOM 1586 C CA . VAL A 1 96 ? 6.842 7.095 -5.070 1.00 0.26 98 VAL A CA 1
ATOM 1587 C C . VAL A 1 96 ? 6.791 5.711 -5.707 1.00 0.28 98 VAL A C 1
ATOM 1588 O O . VAL A 1 96 ? 5.963 5.456 -6.584 1.00 0.33 98 VAL A O 1
ATOM 1601 N N . ASP A 1 97 ? 7.695 4.839 -5.293 1.00 0.28 99 ASP A N 1
ATOM 1602 C CA . ASP A 1 97 ? 7.674 3.447 -5.728 1.00 0.32 99 ASP A CA 1
ATOM 1603 C C . ASP A 1 97 ? 7.954 2.507 -4.558 1.00 0.23 99 ASP A C 1
ATOM 1604 O O . ASP A 1 97 ? 8.871 2.714 -3.765 1.00 0.27 99 ASP A O 1
ATOM 1613 N N . LEU A 1 98 ? 7.127 1.476 -4.461 1.00 0.19 100 LEU A N 1
ATOM 1614 C CA . LEU A 1 98 ? 7.087 0.587 -3.310 1.00 0.13 100 LEU A CA 1
ATOM 1615 C C . LEU A 1 98 ? 8.084 -0.556 -3.440 1.00 0.13 100 LEU A C 1
ATOM 1616 O O . LEU A 1 98 ? 8.386 -0.999 -4.545 1.00 0.16 100 LEU A O 1
ATOM 1632 N N . TYR A 1 99 ? 8.584 -1.030 -2.304 1.00 0.13 101 TYR A N 1
ATOM 1633 C CA . TYR A 1 99 ? 9.530 -2.144 -2.272 1.00 0.16 101 TYR A CA 1
ATOM 1634 C C . TYR A 1 99 ? 9.088 -3.193 -1.253 1.00 0.16 101 TYR A C 1
ATOM 1635 O O . TYR A 1 99 ? 8.581 -2.849 -0.180 1.00 0.19 101 TYR A O 1
ATOM 1653 N N . PHE A 1 100 ? 9.266 -4.465 -1.596 1.00 0.16 102 PHE A N 1
ATOM 1654 C CA . PHE A 1 100 ? 9.027 -5.554 -0.658 1.00 0.16 102 PHE A CA 1
ATOM 1655 C C . PHE A 1 100 ? 10.336 -6.260 -0.341 1.00 0.15 102 PHE A C 1
ATOM 1656 O O . PHE A 1 100 ? 11.265 -6.271 -1.149 1.00 0.19 102 PHE A O 1
ATOM 1673 N N . LEU A 1 101 ? 10.389 -6.854 0.831 1.00 0.16 103 LEU A N 1
ATOM 1674 C CA . LEU A 1 101 ? 11.514 -7.668 1.246 1.00 0.17 103 LEU A CA 1
ATOM 1675 C C . LEU A 1 101 ? 11.062 -9.125 1.268 1.00 0.18 103 LEU A C 1
ATOM 1676 O O . LEU A 1 101 ? 10.059 -9.446 1.897 1.00 0.19 103 LEU A O 1
ATOM 1692 N N . LYS A 1 102 ? 11.764 -9.991 0.559 1.00 0.23 104 LYS A N 1
ATOM 1693 C CA . LYS A 1 102 ? 11.464 -11.417 0.592 1.00 0.29 104 LYS A CA 1
ATOM 1694 C C . LYS A 1 102 ? 12.736 -12.232 0.776 1.00 0.33 104 LYS A C 1
ATOM 1695 O O . LYS A 1 102 ? 13.596 -12.274 -0.111 1.00 0.39 104 LYS A O 1
ATOM 1714 N N . GLY A 1 103 ? 12.854 -12.868 1.931 1.00 0.34 105 GLY A N 1
ATOM 1715 C CA . GLY A 1 103 ? 14.036 -13.641 2.236 1.00 0.42 105 GLY A CA 1
ATOM 1716 C C . GLY A 1 103 ? 15.211 -12.744 2.525 1.00 0.40 105 GLY A C 1
ATOM 1717 O O . GLY A 1 103 ? 15.256 -12.080 3.559 1.00 0.40 105 GLY A O 1
ATOM 1721 N N . SER A 1 104 ? 16.162 -12.716 1.615 1.00 0.40 106 SER A N 1
ATOM 1722 C CA . SER A 1 104 ? 17.259 -11.778 1.705 1.00 0.41 106 SER A CA 1
ATOM 1723 C C . SER A 1 104 ? 17.265 -10.878 0.482 1.00 0.37 106 SER A C 1
ATOM 1724 O O . SER A 1 104 ? 18.182 -10.094 0.280 1.00 0.41 106 SER A O 1
ATOM 1732 N N . LYS A 1 105 ? 16.228 -10.991 -0.332 1.00 0.36 107 LYS A N 1
ATOM 1733 C CA . LYS A 1 105 ? 16.148 -10.225 -1.560 1.00 0.37 107 LYS A CA 1
ATOM 1734 C C . LYS A 1 105 ? 15.081 -9.143 -1.457 1.00 0.32 107 LYS A C 1
ATOM 1735 O O . LYS A 1 105 ? 14.011 -9.356 -0.886 1.00 0.39 107 LYS A O 1
ATOM 1754 N N . VAL A 1 106 ? 15.387 -7.990 -2.012 1.00 0.24 108 VAL A N 1
ATOM 1755 C CA . VAL A 1 106 ? 14.450 -6.887 -2.079 1.00 0.22 108 VAL A CA 1
ATOM 1756 C C . VAL A 1 106 ? 13.878 -6.775 -3.493 1.00 0.23 108 VAL A C 1
ATOM 1757 O O . VAL A 1 106 ? 14.598 -6.926 -4.482 1.00 0.30 108 VAL A O 1
ATOM 1770 N N . MET A 1 107 ? 12.581 -6.540 -3.578 1.00 0.22 109 MET A N 1
ATOM 1771 C CA . MET A 1 107 ? 11.890 -6.459 -4.858 1.00 0.27 109 MET A CA 1
ATOM 1772 C C . MET A 1 107 ? 10.992 -5.233 -4.911 1.00 0.24 109 MET A C 1
ATOM 1773 O O . MET A 1 107 ? 10.135 -5.053 -4.049 1.00 0.25 109 MET A O 1
ATOM 1787 N N . PRO A 1 108 ? 11.178 -4.369 -5.917 1.00 0.24 110 PRO A N 1
ATOM 1788 C CA . PRO A 1 108 ? 10.336 -3.193 -6.107 1.00 0.23 110 PRO A CA 1
ATOM 1789 C C . PRO A 1 108 ? 8.989 -3.555 -6.729 1.00 0.21 110 PRO A C 1
ATOM 1790 O O . PRO A 1 108 ? 8.837 -4.612 -7.348 1.00 0.20 110 PRO A O 1
ATOM 1801 N N . LEU A 1 109 ? 8.019 -2.674 -6.559 1.00 0.23 111 LEU A N 1
ATOM 1802 C CA . LEU A 1 109 ? 6.673 -2.899 -7.059 1.00 0.22 111 LEU A CA 1
ATOM 1803 C C . LEU A 1 109 ? 6.594 -2.488 -8.522 1.00 0.22 111 LEU A C 1
ATOM 1804 O O . LEU A 1 109 ? 7.104 -1.433 -8.910 1.00 0.26 111 LEU A O 1
ATOM 1820 N N . ASN A 1 110 ? 5.943 -3.309 -9.323 1.00 0.22 112 ASN A N 1
ATOM 1821 C CA . ASN A 1 110 ? 5.715 -2.980 -10.716 1.00 0.25 112 ASN A CA 1
ATOM 1822 C C . ASN A 1 110 ? 4.421 -2.196 -10.824 1.00 0.23 112 ASN A C 1
ATOM 1823 O O . ASN A 1 110 ? 3.387 -2.608 -10.293 1.00 0.22 112 ASN A O 1
ATOM 1834 N N . THR A 1 111 ? 4.495 -1.054 -11.481 1.00 0.29 113 THR A N 1
ATOM 1835 C CA . THR A 1 111 ? 3.373 -0.139 -11.559 1.00 0.31 113 THR A CA 1
ATOM 1836 C C . THR A 1 111 ? 2.148 -0.805 -12.182 1.00 0.28 113 THR A C 1
ATOM 1837 O O . THR A 1 111 ? 2.203 -1.301 -13.307 1.00 0.32 113 THR A O 1
ATOM 1848 N N . GLY A 1 112 ? 1.052 -0.817 -11.435 1.00 0.26 114 GLY A N 1
ATOM 1849 C CA . GLY A 1 112 ? -0.191 -1.381 -11.920 1.00 0.27 114 GLY A CA 1
ATOM 1850 C C . GLY A 1 112 ? -0.142 -2.888 -12.063 1.00 0.28 114 GLY A C 1
ATOM 1851 O O . GLY A 1 112 ? -0.933 -3.475 -12.803 1.00 0.38 114 GLY A O 1
ATOM 1855 N N . GLU A 1 113 ? 0.784 -3.517 -11.360 1.00 0.26 115 GLU A N 1
ATOM 1856 C CA . GLU A 1 113 ? 0.897 -4.962 -11.367 1.00 0.27 115 GLU A CA 1
ATOM 1857 C C . GLU A 1 113 ? 0.670 -5.509 -9.971 1.00 0.24 115 GLU A C 1
ATOM 1858 O O . GLU A 1 113 ? 1.245 -5.011 -9.006 1.00 0.23 115 GLU A O 1
ATOM 1870 N N . PRO A 1 114 ? -0.208 -6.508 -9.840 1.00 0.27 116 PRO A N 1
ATOM 1871 C CA . PRO A 1 114 ? -0.377 -7.243 -8.592 1.00 0.26 116 PRO A CA 1
ATOM 1872 C C . PRO A 1 114 ? 0.887 -8.007 -8.248 1.00 0.23 116 PRO A C 1
ATOM 1873 O O . PRO A 1 114 ? 1.274 -8.943 -8.948 1.00 0.27 116 PRO A O 1
ATOM 1884 N N . PHE A 1 115 ? 1.531 -7.598 -7.177 1.00 0.20 117 PHE A N 1
ATOM 1885 C CA . PHE A 1 115 ? 2.819 -8.151 -6.807 1.00 0.21 117 PHE A CA 1
ATOM 1886 C C . PHE A 1 115 ? 2.733 -8.831 -5.442 1.00 0.21 117 PHE A C 1
ATOM 1887 O O . PHE A 1 115 ? 2.000 -8.382 -4.560 1.00 0.19 117 PHE A O 1
ATOM 1904 N N . VAL A 1 116 ? 3.477 -9.925 -5.294 1.00 0.25 118 VAL A N 1
ATOM 1905 C CA . VAL A 1 116 ? 3.428 -10.759 -4.095 1.00 0.28 118 VAL A CA 1
ATOM 1906 C C . VAL A 1 116 ? 3.737 -9.971 -2.822 1.00 0.26 118 VAL A C 1
ATOM 1907 O O . VAL A 1 116 ? 4.847 -9.478 -2.627 1.00 0.29 118 VAL A O 1
ATOM 1920 N N . VAL A 1 117 ? 2.731 -9.861 -1.963 1.00 0.23 119 VAL A N 1
ATOM 1921 C CA . VAL A 1 117 ? 2.871 -9.172 -0.689 1.00 0.22 119 VAL A CA 1
ATOM 1922 C C . VAL A 1 117 ? 2.544 -10.113 0.471 1.00 0.23 119 VAL A C 1
ATOM 1923 O O . VAL A 1 117 ? 2.851 -9.834 1.629 1.00 0.23 119 VAL A O 1
ATOM 1936 N N . GLN A 1 118 ? 1.940 -11.244 0.139 1.00 0.27 120 GLN A N 1
ATOM 1937 C CA . GLN A 1 118 ? 1.426 -12.164 1.143 1.00 0.33 120 GLN A CA 1
ATOM 1938 C C . GLN A 1 118 ? 2.512 -12.675 2.092 1.00 0.45 120 GLN A C 1
ATOM 1939 O O . GLN A 1 118 ? 2.399 -12.522 3.310 1.00 1.35 120 GLN A O 1
ATOM 1953 N N . ASP A 1 119 ? 3.564 -13.264 1.551 1.00 0.72 121 ASP A N 1
ATOM 1954 C CA . ASP A 1 119 ? 4.598 -13.861 2.384 1.00 0.76 121 ASP A CA 1
ATOM 1955 C C . ASP A 1 119 ? 5.880 -13.034 2.362 1.00 0.65 121 ASP A C 1
ATOM 1956 O O . ASP A 1 119 ? 6.985 -13.580 2.344 1.00 0.96 121 ASP A O 1
ATOM 1965 N N . ILE A 1 120 ? 5.732 -11.714 2.384 1.00 0.37 122 ILE A N 1
ATOM 1966 C CA . ILE A 1 120 ? 6.888 -10.830 2.450 1.00 0.29 122 ILE A CA 1
ATOM 1967 C C . ILE A 1 120 ? 7.491 -10.840 3.849 1.00 0.24 122 ILE A C 1
ATOM 1968 O O . ILE A 1 120 ? 6.841 -11.220 4.824 1.00 0.32 122 ILE A O 1
ATOM 1984 N N . ASP A 1 121 ? 8.739 -10.428 3.928 1.00 0.23 123 ASP A N 1
ATOM 1985 C CA . ASP A 1 121 ? 9.416 -10.230 5.196 1.00 0.25 123 ASP A CA 1
ATOM 1986 C C . ASP A 1 121 ? 9.109 -8.839 5.715 1.00 0.25 123 ASP A C 1
ATOM 1987 O O . ASP A 1 121 ? 8.794 -8.646 6.890 1.00 0.29 123 ASP A O 1
ATOM 1996 N N . ALA A 1 122 ? 9.199 -7.869 4.818 1.00 0.21 124 ALA A N 1
ATOM 1997 C CA . ALA A 1 122 ? 8.935 -6.485 5.158 1.00 0.21 124 ALA A CA 1
ATOM 1998 C C . ALA A 1 122 ? 8.545 -5.690 3.917 1.00 0.19 124 ALA A C 1
ATOM 1999 O O . ALA A 1 122 ? 8.772 -6.133 2.793 1.00 0.19 124 ALA A O 1
ATOM 2006 N N . MET A 1 123 ? 7.932 -4.536 4.128 1.00 0.19 125 MET A N 1
ATOM 2007 C CA . MET A 1 123 ? 7.565 -3.636 3.044 1.00 0.16 125 MET A CA 1
ATOM 2008 C C . MET A 1 123 ? 7.891 -2.199 3.441 1.00 0.16 125 MET A C 1
ATOM 2009 O O . MET A 1 123 ? 7.971 -1.881 4.628 1.00 0.18 125 MET A O 1
ATOM 2023 N N . SER A 1 124 ? 8.121 -1.348 2.454 1.00 0.16 126 SER A N 1
ATOM 2024 C CA . SER A 1 124 ? 8.368 0.065 2.702 1.00 0.18 126 SER A CA 1
ATOM 2025 C C . SER A 1 124 ? 7.890 0.894 1.525 1.00 0.22 126 SER A C 1
ATOM 2026 O O . SER A 1 124 ? 7.734 0.382 0.410 1.00 0.29 126 SER A O 1
ATOM 2034 N N . VAL A 1 125 ? 7.653 2.170 1.771 1.00 0.21 127 VAL A N 1
ATOM 2035 C CA . VAL A 1 125 ? 7.273 3.076 0.711 1.00 0.23 127 VAL A CA 1
ATOM 2036 C C . VAL A 1 125 ? 8.386 4.075 0.491 1.00 0.22 127 VAL A C 1
ATOM 2037 O O . VAL A 1 125 ? 8.603 4.974 1.305 1.00 0.19 127 VAL A O 1
ATOM 2050 N N . LEU A 1 126 ? 9.090 3.905 -0.604 1.00 0.28 128 LEU A N 1
ATOM 2051 C CA . LEU A 1 126 ? 10.181 4.781 -0.950 1.00 0.32 128 LEU A CA 1
ATOM 2052 C C . LEU A 1 126 ? 9.753 5.725 -2.064 1.00 0.33 128 LEU A C 1
ATOM 2053 O O . LEU A 1 126 ? 8.903 5.390 -2.885 1.00 0.38 128 LEU A O 1
ATOM 2069 N N . PRO A 1 127 ? 10.321 6.927 -2.087 1.00 0.35 129 PRO A N 1
ATOM 2070 C CA . PRO A 1 127 ? 10.128 7.874 -3.175 1.00 0.40 129 PRO A CA 1
ATOM 2071 C C . PRO A 1 127 ? 10.988 7.499 -4.367 1.00 0.56 129 PRO A C 1
ATOM 2072 O O . PRO A 1 127 ? 11.809 6.600 -4.248 1.00 0.91 129 PRO A O 1
ATOM 2083 N N . LYS A 1 128 ? 10.753 8.130 -5.513 1.00 0.43 130 LYS A N 1
ATOM 2084 C CA . LYS A 1 128 ? 11.579 7.911 -6.716 1.00 0.53 130 LYS A CA 1
ATOM 2085 C C . LYS A 1 128 ? 13.065 7.714 -6.370 1.00 0.47 130 LYS A C 1
ATOM 2086 O O . LYS A 1 128 ? 13.761 6.921 -7.011 1.00 0.81 130 LYS A O 1
ATOM 2105 N N . GLY A 1 129 ? 13.552 8.441 -5.363 1.00 0.43 131 GLY A N 1
ATOM 2106 C CA . GLY A 1 129 ? 14.871 8.168 -4.816 1.00 0.39 131 GLY A CA 1
ATOM 2107 C C . GLY A 1 129 ? 14.845 6.949 -3.904 1.00 0.33 131 GLY A C 1
ATOM 2108 O O . GLY A 1 129 ? 15.153 7.037 -2.712 1.00 0.44 131 GLY A O 1
ATOM 2112 N N . SER A 1 130 ? 14.465 5.816 -4.480 1.00 0.31 132 SER A N 1
ATOM 2113 C CA . SER A 1 130 ? 14.237 4.583 -3.743 1.00 0.36 132 SER A CA 1
ATOM 2114 C C . SER A 1 130 ? 15.513 3.778 -3.566 1.00 0.39 132 SER A C 1
ATOM 2115 O O . SER A 1 130 ? 15.500 2.707 -2.954 1.00 0.44 132 SER A O 1
ATOM 2123 N N . SER A 1 131 ? 16.609 4.274 -4.131 1.00 0.40 133 SER A N 1
ATOM 2124 C CA . SER A 1 131 ? 17.885 3.565 -4.115 1.00 0.48 133 SER A CA 1
ATOM 2125 C C . SER A 1 131 ? 18.358 3.232 -2.690 1.00 0.45 133 SER A C 1
ATOM 2126 O O . SER A 1 131 ? 19.347 2.519 -2.516 1.00 0.51 133 SER A O 1
ATOM 2134 N N . SER A 1 132 ? 17.648 3.736 -1.685 1.00 0.40 134 SER A N 1
ATOM 2135 C CA . SER A 1 132 ? 17.881 3.341 -0.303 1.00 0.39 134 SER A CA 1
ATOM 2136 C C . SER A 1 132 ? 17.817 1.821 -0.160 1.00 0.34 134 SER A C 1
ATOM 2137 O O . SER A 1 132 ? 18.674 1.207 0.476 1.00 0.39 134 SER A O 1
ATOM 2145 N N . LEU A 1 133 ? 16.806 1.219 -0.773 1.00 0.28 135 LEU A N 1
ATOM 2146 C CA . LEU A 1 133 ? 16.597 -0.215 -0.662 1.00 0.26 135 LEU A CA 1
ATOM 2147 C C . LEU A 1 133 ? 16.749 -0.908 -2.019 1.00 0.28 135 LEU A C 1
ATOM 2148 O O . LEU A 1 133 ? 16.416 -2.079 -2.168 1.00 0.37 135 LEU A O 1
ATOM 2164 N N . LYS A 1 134 ? 17.270 -0.185 -3.001 1.00 0.30 136 LYS A N 1
ATOM 2165 C CA . LYS A 1 134 ? 17.413 -0.720 -4.350 1.00 0.35 136 LYS A CA 1
ATOM 2166 C C . LYS A 1 134 ? 18.766 -1.408 -4.516 1.00 0.37 136 LYS A C 1
ATOM 2167 O O . LYS A 1 134 ? 19.707 -0.833 -5.069 1.00 0.42 136 LYS A O 1
ATOM 2186 N N . VAL A 1 135 ? 18.865 -2.632 -4.017 1.00 0.37 137 VAL A N 1
ATOM 2187 C CA . VAL A 1 135 ? 20.101 -3.391 -4.103 1.00 0.42 137 VAL A CA 1
ATOM 2188 C C . VAL A 1 135 ? 19.791 -4.852 -4.456 1.00 0.46 137 VAL A C 1
ATOM 2189 O O . VAL A 1 135 ? 18.626 -5.245 -4.457 1.00 0.51 137 VAL A O 1
ATOM 2202 N N . LYS A 1 136 ? 20.805 -5.640 -4.786 1.00 0.50 138 LYS A N 1
ATOM 2203 C CA . LYS A 1 136 ? 20.596 -7.029 -5.186 1.00 0.57 138 LYS A CA 1
ATOM 2204 C C . LYS A 1 136 ? 19.988 -7.836 -4.040 1.00 0.47 138 LYS A C 1
ATOM 2205 O O . LYS A 1 136 ? 19.040 -8.603 -4.232 1.00 0.53 138 LYS A O 1
ATOM 2224 N N . THR A 1 137 ? 20.524 -7.635 -2.847 1.00 0.37 139 THR A N 1
ATOM 2225 C CA . THR A 1 137 ? 20.070 -8.345 -1.662 1.00 0.29 139 THR A CA 1
ATOM 2226 C C . THR A 1 137 ? 20.067 -7.416 -0.464 1.00 0.25 139 THR A C 1
ATOM 2227 O O . THR A 1 137 ? 20.879 -6.495 -0.384 1.00 0.28 139 THR A O 1
ATOM 2238 N N . MET A 1 138 ? 19.170 -7.661 0.474 1.00 0.26 140 MET A N 1
ATOM 2239 C CA . MET A 1 138 ? 18.949 -6.720 1.553 1.00 0.32 140 MET A CA 1
ATOM 2240 C C . MET A 1 138 ? 18.656 -7.403 2.884 1.00 0.34 140 MET A C 1
ATOM 2241 O O . MET A 1 138 ? 18.232 -8.557 2.930 1.00 0.38 140 MET A O 1
ATOM 2255 N N . ALA A 1 139 ? 18.908 -6.672 3.967 1.00 0.34 141 ALA A N 1
ATOM 2256 C CA . ALA A 1 139 ? 18.556 -7.116 5.310 1.00 0.38 141 ALA A CA 1
ATOM 2257 C C . ALA A 1 139 ? 17.139 -6.674 5.658 1.00 0.34 141 ALA A C 1
ATOM 2258 O O . ALA A 1 139 ? 16.763 -5.524 5.431 1.00 0.36 141 ALA A O 1
ATOM 2265 N N . LYS A 1 140 ? 16.369 -7.598 6.220 1.00 0.32 142 LYS A N 1
ATOM 2266 C CA . LYS A 1 140 ? 14.999 -7.332 6.649 1.00 0.30 142 LYS A CA 1
ATOM 2267 C C . LYS A 1 140 ? 14.962 -6.251 7.722 1.00 0.26 142 LYS A C 1
ATOM 2268 O O . LYS A 1 140 ? 14.012 -5.475 7.808 1.00 0.24 142 LYS A O 1
ATOM 2287 N N . ASP A 1 141 ? 16.018 -6.196 8.519 1.00 0.29 143 ASP A N 1
ATOM 2288 C CA . ASP A 1 141 ? 16.123 -5.225 9.600 1.00 0.31 143 ASP A CA 1
ATOM 2289 C C . ASP A 1 141 ? 16.390 -3.841 9.032 1.00 0.28 143 ASP A C 1
ATOM 2290 O O . ASP A 1 141 ? 15.818 -2.842 9.470 1.00 0.29 143 ASP A O 1
ATOM 2299 N N . MET A 1 142 ? 17.256 -3.807 8.034 1.00 0.29 144 MET A N 1
ATOM 2300 C CA . MET A 1 142 ? 17.608 -2.574 7.357 1.00 0.30 144 MET A CA 1
ATOM 2301 C C . MET A 1 142 ? 16.421 -2.039 6.576 1.00 0.24 144 MET A C 1
ATOM 2302 O O . MET A 1 142 ? 16.174 -0.840 6.555 1.00 0.25 144 MET A O 1
ATOM 2316 N N . PHE A 1 143 ? 15.689 -2.948 5.948 1.00 0.21 145 PHE A N 1
ATOM 2317 C CA . PHE A 1 143 ? 14.587 -2.593 5.064 1.00 0.17 145 PHE A CA 1
ATOM 2318 C C . PHE A 1 143 ? 13.604 -1.657 5.756 1.00 0.15 145 PHE A C 1
ATOM 2319 O O . PHE A 1 143 ? 13.283 -0.583 5.247 1.00 0.16 145 PHE A O 1
ATOM 2336 N N . VAL A 1 144 ? 13.146 -2.063 6.927 1.00 0.15 146 VAL A N 1
ATOM 2337 C CA . VAL A 1 144 ? 12.205 -1.264 7.689 1.00 0.14 146 VAL A CA 1
ATOM 2338 C C . VAL A 1 144 ? 12.840 0.027 8.200 1.00 0.15 146 VAL A C 1
ATOM 2339 O O . VAL A 1 144 ? 12.250 1.097 8.084 1.00 0.16 146 VAL A O 1
ATOM 2352 N N . SER A 1 145 ? 14.041 -0.062 8.739 1.00 0.18 147 SER A N 1
ATOM 2353 C CA . SER A 1 145 ? 14.704 1.111 9.284 1.00 0.21 147 SER A CA 1
ATOM 2354 C C . SER A 1 145 ? 14.978 2.141 8.180 1.00 0.21 147 SER A C 1
ATOM 2355 O O . SER A 1 145 ? 14.858 3.350 8.393 1.00 0.24 147 SER A O 1
ATOM 2363 N N . ARG A 1 146 ? 15.318 1.649 6.995 1.00 0.20 148 ARG A N 1
ATOM 2364 C CA . ARG A 1 146 ? 15.530 2.498 5.835 1.00 0.21 148 ARG A CA 1
ATOM 2365 C C . ARG A 1 146 ? 14.220 3.113 5.365 1.00 0.19 148 ARG A C 1
ATOM 2366 O O . ARG A 1 146 ? 14.127 4.319 5.163 1.00 0.27 148 ARG A O 1
ATOM 2387 N N . GLY A 1 147 ? 13.208 2.275 5.191 1.00 0.14 149 GLY A N 1
ATOM 2388 C CA . GLY A 1 147 ? 11.924 2.758 4.748 1.00 0.13 149 GLY A CA 1
ATOM 2389 C C . GLY A 1 147 ? 11.326 3.738 5.731 1.00 0.15 149 GLY A C 1
ATOM 2390 O O . GLY A 1 147 ? 10.699 4.711 5.335 1.00 0.17 149 GLY A O 1
ATOM 2394 N N . ASN A 1 148 ? 11.536 3.486 7.016 1.00 0.17 150 ASN A N 1
ATOM 2395 C CA . ASN A 1 148 ? 11.054 4.378 8.064 1.00 0.22 150 ASN A CA 1
ATOM 2396 C C . ASN A 1 148 ? 11.681 5.766 7.943 1.00 0.23 150 ASN A C 1
ATOM 2397 O O . ASN A 1 148 ? 11.008 6.773 8.151 1.00 0.26 150 ASN A O 1
ATOM 2408 N N . THR A 1 149 ? 12.969 5.825 7.600 1.00 0.23 151 THR A N 1
ATOM 2409 C CA . THR A 1 149 ? 13.639 7.110 7.436 1.00 0.27 151 THR A CA 1
ATOM 2410 C C . THR A 1 149 ? 13.242 7.731 6.094 1.00 0.27 151 THR A C 1
ATOM 2411 O O . THR A 1 149 ? 13.308 8.947 5.912 1.00 0.33 151 THR A O 1
ATOM 2422 N N . GLU A 1 150 ? 12.808 6.877 5.167 1.00 0.25 152 GLU A N 1
ATOM 2423 C CA . GLU A 1 150 ? 12.163 7.319 3.938 1.00 0.30 152 GLU A CA 1
ATOM 2424 C C . GLU A 1 150 ? 10.745 7.789 4.253 1.00 0.28 152 GLU A C 1
ATOM 2425 O O . GLU A 1 150 ? 10.110 8.490 3.467 1.00 0.30 152 GLU A O 1
ATOM 2437 N N . GLY A 1 151 ? 10.291 7.418 5.439 1.00 0.25 153 GLY A N 1
ATOM 2438 C CA . GLY A 1 151 ? 9.026 7.878 5.967 1.00 0.25 153 GLY A CA 1
ATOM 2439 C C . GLY A 1 151 ? 7.948 6.810 6.028 1.00 0.21 153 GLY A C 1
ATOM 2440 O O . GLY A 1 151 ? 6.930 7.017 6.690 1.00 0.24 153 GLY A O 1
ATOM 2444 N N . ALA A 1 152 ? 8.138 5.669 5.365 1.00 0.17 154 ALA A N 1
ATOM 2445 C CA . ALA A 1 152 ? 7.202 4.561 5.544 1.00 0.16 154 ALA A CA 1
ATOM 2446 C C . ALA A 1 152 ? 7.876 3.197 5.500 1.00 0.14 154 ALA A C 1
ATOM 2447 O O . ALA A 1 152 ? 8.547 2.858 4.524 1.00 0.15 154 ALA A O 1
ATOM 2454 N N . SER A 1 153 ? 7.666 2.407 6.537 1.00 0.15 155 SER A N 1
ATOM 2455 C CA . SER A 1 153 ? 8.029 1.003 6.515 1.00 0.16 155 SER A CA 1
ATOM 2456 C C . SER A 1 153 ? 7.043 0.167 7.318 1.00 0.15 155 SER A C 1
ATOM 2457 O O . SER A 1 153 ? 6.336 0.679 8.188 1.00 0.19 155 SER A O 1
ATOM 2465 N N . ILE A 1 154 ? 6.999 -1.120 7.015 1.00 0.14 156 ILE A N 1
ATOM 2466 C CA . ILE A 1 154 ? 6.117 -2.044 7.697 1.00 0.15 156 ILE A CA 1
ATOM 2467 C C . ILE A 1 154 ? 6.681 -3.466 7.580 1.00 0.15 156 ILE A C 1
ATOM 2468 O O . ILE A 1 154 ? 6.813 -4.011 6.489 1.00 0.17 156 ILE A O 1
ATOM 2484 N N . SER A 1 155 ? 7.055 -4.050 8.703 1.00 0.16 157 SER A N 1
ATOM 2485 C CA . SER A 1 155 ? 7.751 -5.329 8.691 1.00 0.19 157 SER A CA 1
ATOM 2486 C C . SER A 1 155 ? 7.048 -6.382 9.535 1.00 0.20 157 SER A C 1
ATOM 2487 O O . SER A 1 155 ? 6.408 -6.062 10.538 1.00 0.34 157 SER A O 1
ATOM 2495 N N . PHE A 1 156 ? 7.141 -7.631 9.101 1.00 0.20 158 PHE A N 1
ATOM 2496 C CA . PHE A 1 156 ? 6.635 -8.751 9.878 1.00 0.32 158 PHE A CA 1
ATOM 2497 C C . PHE A 1 156 ? 7.514 -8.971 11.105 1.00 0.74 158 PHE A C 1
ATOM 2498 O O . PHE A 1 156 ? 7.115 -8.553 12.214 1.00 1.33 158 PHE A O 1
ATOM 2516 N N . GLU A 1 1 ? -10.188 -8.365 -11.804 1.00 1.75 3 GLU A N 2
ATOM 2517 C CA . GLU A 1 1 ? -9.387 -7.140 -11.588 1.00 1.53 3 GLU A CA 2
ATOM 2518 C C . GLU A 1 1 ? -10.165 -6.156 -10.715 1.00 1.23 3 GLU A C 2
ATOM 2519 O O . GLU A 1 1 ? -9.635 -5.135 -10.273 1.00 1.66 3 GLU A O 2
ATOM 2533 N N . GLU A 1 2 ? -11.424 -6.486 -10.456 1.00 0.80 4 GLU A N 2
ATOM 2534 C CA . GLU A 1 2 ? -12.310 -5.609 -9.720 1.00 0.70 4 GLU A CA 2
ATOM 2535 C C . GLU A 1 2 ? -12.266 -5.938 -8.235 1.00 0.61 4 GLU A C 2
ATOM 2536 O O . GLU A 1 2 ? -12.048 -5.059 -7.402 1.00 0.76 4 GLU A O 2
ATOM 2548 N N . LYS A 1 3 ? -12.459 -7.212 -7.911 1.00 0.53 5 LYS A N 2
ATOM 2549 C CA . LYS A 1 3 ? -12.504 -7.654 -6.524 1.00 0.46 5 LYS A CA 2
ATOM 2550 C C . LYS A 1 3 ? -11.152 -7.443 -5.852 1.00 0.34 5 LYS A C 2
ATOM 2551 O O . LYS A 1 3 ? -10.111 -7.804 -6.405 1.00 0.39 5 LYS A O 2
ATOM 2570 N N . GLY A 1 4 ? -11.177 -6.861 -4.665 1.00 0.26 6 GLY A N 2
ATOM 2571 C CA . GLY A 1 4 ? -9.945 -6.544 -3.975 1.00 0.20 6 GLY A CA 2
ATOM 2572 C C . GLY A 1 4 ? -10.100 -5.327 -3.098 1.00 0.17 6 GLY A C 2
ATOM 2573 O O . GLY A 1 4 ? -11.193 -5.058 -2.602 1.00 0.24 6 GLY A O 2
ATOM 2577 N N . ALA A 1 5 ? -9.011 -4.604 -2.886 1.00 0.15 7 ALA A N 2
ATOM 2578 C CA . ALA A 1 5 ? -9.062 -3.342 -2.159 1.00 0.14 7 ALA A CA 2
ATOM 2579 C C . ALA A 1 5 ? -8.479 -2.218 -3.003 1.00 0.14 7 ALA A C 2
ATOM 2580 O O . ALA A 1 5 ? -7.647 -2.459 -3.869 1.00 0.18 7 ALA A O 2
ATOM 2587 N N . TYR A 1 6 ? -8.926 -1.000 -2.759 1.00 0.12 8 TYR A N 2
ATOM 2588 C CA . TYR A 1 6 ? -8.444 0.163 -3.503 1.00 0.13 8 TYR A CA 2
ATOM 2589 C C . TYR A 1 6 ? -8.029 1.274 -2.548 1.00 0.12 8 TYR A C 2
ATOM 2590 O O . TYR A 1 6 ? -8.748 1.579 -1.598 1.00 0.13 8 TYR A O 2
ATOM 2608 N N . LEU A 1 7 ? -6.860 1.852 -2.795 1.00 0.12 9 LEU A N 2
ATOM 2609 C CA . LEU A 1 7 ? -6.375 2.986 -2.018 1.00 0.12 9 LEU A CA 2
ATOM 2610 C C . LEU A 1 7 ? -6.907 4.260 -2.644 1.00 0.11 9 LEU A C 2
ATOM 2611 O O . LEU A 1 7 ? -6.597 4.567 -3.786 1.00 0.13 9 LEU A O 2
ATOM 2627 N N . VAL A 1 8 ? -7.692 4.996 -1.895 1.00 0.12 10 VAL A N 2
ATOM 2628 C CA . VAL A 1 8 ? -8.337 6.183 -2.423 1.00 0.14 10 VAL A CA 2
ATOM 2629 C C . VAL A 1 8 ? -7.882 7.421 -1.669 1.00 0.16 10 VAL A C 2
ATOM 2630 O O . VAL A 1 8 ? -7.576 7.354 -0.480 1.00 0.14 10 VAL A O 2
ATOM 2643 N N . PHE A 1 9 ? -7.824 8.539 -2.372 1.00 0.23 11 PHE A N 2
ATOM 2644 C CA . PHE A 1 9 ? -7.542 9.820 -1.750 1.00 0.27 11 PHE A CA 2
ATOM 2645 C C . PHE A 1 9 ? -8.847 10.565 -1.529 1.00 0.33 11 PHE A C 2
ATOM 2646 O O . PHE A 1 9 ? -9.661 10.693 -2.447 1.00 0.42 11 PHE A O 2
ATOM 2663 N N . ASP A 1 10 ? -9.055 11.040 -0.318 1.00 0.32 12 ASP A N 2
ATOM 2664 C CA . ASP A 1 10 ? -10.274 11.759 0.012 1.00 0.39 12 ASP A CA 2
ATOM 2665 C C . ASP A 1 10 ? -9.940 13.159 0.506 1.00 0.41 12 ASP A C 2
ATOM 2666 O O . ASP A 1 10 ? -8.852 13.394 1.036 1.00 0.36 12 ASP A O 2
ATOM 2675 N N . ASN A 1 11 ? -10.877 14.084 0.333 1.00 0.52 13 ASN A N 2
ATOM 2676 C CA . ASN A 1 11 ? -10.641 15.489 0.646 1.00 0.56 13 ASN A CA 2
ATOM 2677 C C . ASN A 1 11 ? -10.847 15.782 2.129 1.00 0.57 13 ASN A C 2
ATOM 2678 O O . ASN A 1 11 ? -10.704 16.926 2.563 1.00 0.65 13 ASN A O 2
ATOM 2689 N N . ALA A 1 12 ? -11.191 14.756 2.902 1.00 0.55 14 ALA A N 2
ATOM 2690 C CA . ALA A 1 12 ? -11.273 14.893 4.350 1.00 0.59 14 ALA A CA 2
ATOM 2691 C C . ALA A 1 12 ? -9.921 15.317 4.906 1.00 0.66 14 ALA A C 2
ATOM 2692 O O . ALA A 1 12 ? -8.900 14.691 4.609 1.00 1.31 14 ALA A O 2
ATOM 2699 N N . SER A 1 13 ? -9.916 16.396 5.682 1.00 0.60 15 SER A N 2
ATOM 2700 C CA . SER A 1 13 ? -8.686 16.939 6.252 1.00 0.54 15 SER A CA 2
ATOM 2701 C C . SER A 1 13 ? -7.689 17.312 5.151 1.00 0.52 15 SER A C 2
ATOM 2702 O O . SER A 1 13 ? -6.476 17.332 5.376 1.00 0.53 15 SER A O 2
ATOM 2710 N N . ASN A 1 14 ? -8.224 17.592 3.959 1.00 0.53 16 ASN A N 2
ATOM 2711 C CA . ASN A 1 14 ? -7.422 17.960 2.791 1.00 0.57 16 ASN A CA 2
ATOM 2712 C C . ASN A 1 14 ? -6.407 16.878 2.451 1.00 0.52 16 ASN A C 2
ATOM 2713 O O . ASN A 1 14 ? -5.330 17.159 1.925 1.00 0.68 16 ASN A O 2
ATOM 2724 N N . GLY A 1 15 ? -6.755 15.641 2.763 1.00 0.39 17 GLY A N 2
ATOM 2725 C CA . GLY A 1 15 ? -5.890 14.534 2.447 1.00 0.34 17 GLY A CA 2
ATOM 2726 C C . GLY A 1 15 ? -6.109 13.364 3.370 1.00 0.28 17 G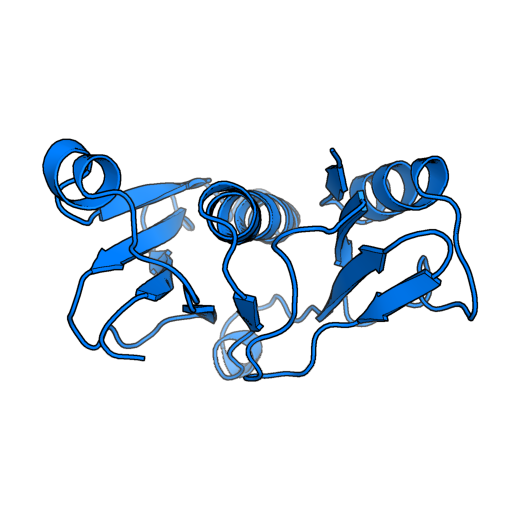LY A C 2
ATOM 2727 O O . GLY A 1 15 ? -5.623 13.357 4.495 1.00 0.29 17 GLY A O 2
ATOM 2731 N N . THR A 1 16 ? -6.862 12.393 2.905 1.00 0.27 18 THR A N 2
ATOM 2732 C CA . THR A 1 16 ? -7.073 11.163 3.645 1.00 0.24 18 THR A CA 2
ATOM 2733 C C . THR A 1 16 ? -6.914 9.967 2.718 1.00 0.18 18 THR A C 2
ATOM 2734 O O . THR A 1 16 ? -7.207 10.060 1.525 1.00 0.19 18 THR A O 2
ATOM 2745 N N . LEU A 1 17 ? -6.439 8.858 3.262 1.00 0.15 19 LEU A N 2
ATOM 2746 C CA . LEU A 1 17 ? -6.352 7.630 2.505 1.00 0.13 19 LEU A CA 2
ATOM 2747 C C . LEU A 1 17 ? -7.473 6.705 2.907 1.00 0.14 19 LEU A C 2
ATOM 2748 O O . LEU A 1 17 ? -7.817 6.596 4.083 1.00 0.21 19 LEU A O 2
ATOM 2764 N N . PHE A 1 18 ? -8.026 6.043 1.926 1.00 0.13 20 PHE A N 2
ATOM 2765 C CA . PHE A 1 18 ? -9.178 5.203 2.125 1.00 0.14 20 PHE A CA 2
ATOM 2766 C C . PHE A 1 18 ? -8.950 3.862 1.447 1.00 0.13 20 PHE A C 2
ATOM 2767 O O . PHE A 1 18 ? -8.557 3.806 0.290 1.00 0.12 20 PHE A O 2
ATOM 2784 N N . ILE A 1 19 ? -9.145 2.788 2.194 1.00 0.15 21 ILE A N 2
ATOM 2785 C CA . ILE A 1 19 ? -9.084 1.456 1.625 1.00 0.16 21 ILE A CA 2
ATOM 2786 C C . ILE A 1 19 ? -10.487 0.883 1.509 1.00 0.18 21 ILE A C 2
ATOM 2787 O O . ILE A 1 19 ? -11.174 0.648 2.506 1.00 0.23 21 ILE A O 2
ATOM 2803 N N . VAL A 1 20 ? -10.920 0.702 0.282 1.00 0.16 22 VAL A N 2
ATOM 2804 C CA . VAL A 1 20 ? -12.244 0.186 0.014 1.00 0.18 22 VAL A CA 2
ATOM 2805 C C . VAL A 1 20 ? -12.214 -1.336 -0.096 1.00 0.18 22 VAL A C 2
ATOM 2806 O O . VAL A 1 20 ? -11.407 -1.903 -0.837 1.00 0.22 22 VAL A O 2
ATOM 2819 N N . TRP A 1 21 ? -13.073 -1.992 0.661 1.00 0.19 23 TRP A N 2
ATOM 2820 C CA . TRP A 1 21 ? -13.248 -3.427 0.536 1.00 0.21 23 TRP A CA 2
ATOM 2821 C C . TRP A 1 21 ? -14.544 -3.707 -0.203 1.00 0.24 23 TRP A C 2
ATOM 2822 O O . TRP A 1 21 ? -15.635 -3.423 0.293 1.00 0.27 23 TRP A O 2
ATOM 2843 N N . LYS A 1 22 ? -14.417 -4.253 -1.400 1.00 0.25 24 LYS A N 2
ATOM 2844 C CA . LYS A 1 22 ? -15.550 -4.414 -2.290 1.00 0.28 24 LYS A CA 2
ATOM 2845 C C . LYS A 1 22 ? -15.354 -5.616 -3.202 1.00 0.33 24 LYS A C 2
ATOM 2846 O O . LYS A 1 22 ? -14.295 -6.248 -3.215 1.00 0.39 24 LYS A O 2
ATOM 2865 N N . LYS A 1 23 ? -16.387 -5.895 -3.979 1.00 0.36 25 LYS A N 2
ATOM 2866 C CA . LYS A 1 23 ? -16.379 -6.990 -4.937 1.00 0.42 25 LYS A CA 2
ATOM 2867 C C . LYS A 1 23 ? -16.413 -6.406 -6.345 1.00 0.45 25 LYS A C 2
ATOM 2868 O O . LYS A 1 23 ? -16.498 -7.121 -7.343 1.00 0.56 25 LYS A O 2
ATOM 2887 N N . GLU A 1 24 ? -16.342 -5.086 -6.391 1.00 0.40 26 GLU A N 2
ATOM 2888 C CA . GLU A 1 24 ? -16.510 -4.324 -7.624 1.00 0.45 26 GLU A CA 2
ATOM 2889 C C . GLU A 1 24 ? -15.301 -3.439 -7.877 1.00 0.41 26 GLU A C 2
ATOM 2890 O O . GLU A 1 24 ? -14.370 -3.417 -7.085 1.00 0.42 26 GLU A O 2
ATOM 2902 N N . LYS A 1 25 ? -15.310 -2.721 -8.986 1.00 0.48 27 LYS A N 2
ATOM 2903 C CA . LYS A 1 25 ? -14.218 -1.812 -9.312 1.00 0.49 27 LYS A CA 2
ATOM 2904 C C . LYS A 1 25 ? -14.403 -0.454 -8.638 1.00 0.47 27 LYS A C 2
ATOM 2905 O O . LYS A 1 25 ? -15.513 0.071 -8.573 1.00 0.68 27 LYS A O 2
ATOM 2924 N N . VAL A 1 26 ? -13.309 0.099 -8.128 1.00 0.43 28 VAL A N 2
ATOM 2925 C CA . VAL A 1 26 ? -13.316 1.428 -7.526 1.00 0.42 28 VAL A CA 2
ATOM 2926 C C . VAL A 1 26 ? -12.322 2.333 -8.251 1.00 0.40 28 VAL A C 2
ATOM 2927 O O . VAL A 1 26 ? -11.110 2.179 -8.094 1.00 0.51 28 VAL A O 2
ATOM 2940 N N . GLU A 1 27 ? -12.835 3.241 -9.066 1.00 0.37 29 GLU A N 2
ATOM 2941 C CA . GLU A 1 27 ? -11.999 4.234 -9.732 1.00 0.37 29 GLU A CA 2
ATOM 2942 C C . GLU A 1 27 ? -11.495 5.284 -8.744 1.00 0.32 29 GLU A C 2
ATOM 2943 O O . GLU A 1 27 ? -11.852 5.258 -7.566 1.00 0.33 29 GLU A O 2
ATOM 2955 N N . ASN A 1 28 ? -10.662 6.201 -9.244 1.00 0.33 30 ASN A N 2
ATOM 2956 C CA . ASN A 1 28 ? -10.127 7.311 -8.446 1.00 0.34 30 ASN A CA 2
ATOM 2957 C C . ASN A 1 28 ? -9.177 6.794 -7.364 1.00 0.27 30 ASN A C 2
ATOM 2958 O O . ASN A 1 28 ? -8.882 7.484 -6.388 1.00 0.31 30 ASN A O 2
ATOM 2969 N N . ALA A 1 29 ? -8.680 5.581 -7.556 1.00 0.21 31 ALA A N 2
ATOM 2970 C CA . ALA A 1 29 ? -7.808 4.956 -6.582 1.00 0.18 31 ALA A CA 2
ATOM 2971 C C . ALA A 1 29 ? -6.352 5.049 -7.015 1.00 0.17 31 ALA A C 2
ATOM 2972 O O . ALA A 1 29 ? -6.041 4.982 -8.202 1.00 0.20 31 ALA A O 2
ATOM 2979 N N . LEU A 1 30 ? -5.469 5.207 -6.044 1.00 0.17 32 LEU A N 2
ATOM 2980 C CA . LEU A 1 30 ? -4.047 5.403 -6.304 1.00 0.18 32 LEU A CA 2
ATOM 2981 C C . LEU A 1 30 ? -3.328 4.064 -6.238 1.00 0.17 32 LEU A C 2
ATOM 2982 O O . LEU A 1 30 ? -2.241 3.901 -6.779 1.00 0.19 32 LEU A O 2
ATOM 2998 N N . MET A 1 31 ? -3.944 3.108 -5.552 1.00 0.15 33 MET A N 2
ATOM 2999 C CA . MET A 1 31 ? -3.357 1.780 -5.367 1.00 0.14 33 MET A CA 2
ATOM 3000 C C . MET A 1 31 ? -4.450 0.722 -5.252 1.00 0.12 33 MET A C 2
ATOM 3001 O O . MET A 1 31 ? -5.626 1.054 -5.115 1.00 0.12 33 MET A O 2
ATOM 3015 N N . PHE A 1 32 ? -4.056 -0.548 -5.293 1.00 0.12 34 PHE A N 2
ATOM 3016 C CA . PHE A 1 32 ? -5.011 -1.648 -5.302 1.00 0.12 34 PHE A CA 2
ATOM 3017 C C . PHE A 1 32 ? -4.421 -2.886 -4.621 1.00 0.11 34 PHE A C 2
ATOM 3018 O O . PHE A 1 32 ? -3.206 -3.036 -4.533 1.00 0.12 34 PHE A O 2
ATOM 3035 N N . ILE A 1 33 ? -5.295 -3.748 -4.127 1.00 0.11 35 ILE A N 2
ATOM 3036 C CA . ILE A 1 33 ? -4.909 -5.008 -3.501 1.00 0.12 35 ILE A CA 2
ATOM 3037 C C . ILE A 1 33 ? -5.674 -6.142 -4.162 1.00 0.12 35 ILE A C 2
ATOM 3038 O O . ILE A 1 33 ? -6.903 -6.105 -4.217 1.00 0.16 35 ILE A O 2
ATOM 3054 N N . LYS A 1 34 ? -4.967 -7.140 -4.664 1.00 0.13 36 LYS A N 2
ATOM 3055 C CA . LYS A 1 34 ? -5.629 -8.270 -5.297 1.00 0.15 36 LYS A CA 2
ATOM 3056 C C . LYS A 1 34 ? -5.428 -9.520 -4.448 1.00 0.16 36 LYS A C 2
ATOM 3057 O O . LYS A 1 34 ? -4.332 -10.060 -4.392 1.00 0.22 36 LYS A O 2
ATOM 3076 N N . PRO A 1 35 ? -6.485 -10.018 -3.803 1.00 0.17 37 PRO A N 2
ATOM 3077 C CA . PRO A 1 35 ? -6.408 -11.215 -2.967 1.00 0.21 37 PRO A CA 2
ATOM 3078 C C . PRO A 1 35 ? -6.308 -12.490 -3.798 1.00 0.27 37 PRO A C 2
ATOM 3079 O O . PRO A 1 35 ? -6.972 -12.632 -4.825 1.00 0.35 37 PRO A O 2
ATOM 3090 N N . THR A 1 36 ? -5.448 -13.401 -3.363 1.00 0.31 38 THR A N 2
ATOM 3091 C CA . THR A 1 36 ? -5.319 -14.700 -4.003 1.00 0.38 38 THR A CA 2
ATOM 3092 C C . THR A 1 36 ? -6.486 -15.581 -3.597 1.00 0.44 38 THR A C 2
ATOM 3093 O O . THR A 1 36 ? -7.159 -16.187 -4.433 1.00 0.54 38 THR A O 2
ATOM 3104 N N . LYS A 1 37 ? -6.711 -15.637 -2.297 1.00 0.48 39 LYS A N 2
ATOM 3105 C CA . LYS A 1 37 ? -7.872 -16.299 -1.742 1.00 0.63 39 LYS A CA 2
ATOM 3106 C C . LYS A 1 37 ? -9.002 -15.286 -1.646 1.00 0.58 39 LYS A C 2
ATOM 3107 O O . LYS A 1 37 ? -8.791 -14.102 -1.916 1.00 0.54 39 LYS A O 2
ATOM 3126 N N . GLU A 1 38 ? -10.194 -15.726 -1.288 1.00 0.66 40 GLU A N 2
ATOM 3127 C CA . GLU A 1 38 ? -11.287 -14.793 -1.077 1.00 0.64 40 GLU A CA 2
ATOM 3128 C C . GLU A 1 38 ? -11.033 -13.972 0.176 1.00 0.57 40 GLU A C 2
ATOM 3129 O O . GLU A 1 38 ? -10.465 -14.460 1.156 1.00 0.62 40 GLU A O 2
ATOM 3141 N N . VAL A 1 39 ? -11.446 -12.719 0.126 1.00 0.53 41 VAL A N 2
ATOM 3142 C CA . VAL A 1 39 ? -11.155 -11.775 1.188 1.00 0.49 41 VAL A CA 2
ATOM 3143 C C . VAL A 1 39 ? -12.140 -11.925 2.334 1.00 0.51 41 VAL A C 2
ATOM 3144 O O . VAL A 1 39 ? -13.327 -12.169 2.114 1.00 0.54 41 VAL A O 2
ATOM 3157 N N . PRO A 1 40 ? -11.626 -11.813 3.570 1.00 0.55 42 PRO A N 2
ATOM 3158 C CA . PRO A 1 40 ? -12.415 -11.918 4.798 1.00 0.62 42 PRO A CA 2
ATOM 3159 C C . PRO A 1 40 ? -13.767 -11.219 4.698 1.00 0.63 42 PRO A C 2
ATOM 3160 O O . PRO A 1 40 ? -13.837 -10.008 4.492 1.00 0.64 42 PRO A O 2
ATOM 3171 N N . GLU A 1 41 ? -14.831 -11.989 4.887 1.00 0.69 43 GLU A N 2
ATOM 3172 C CA . GLU A 1 41 ? -16.182 -11.513 4.688 1.00 0.75 43 GLU A CA 2
ATOM 3173 C C . GLU A 1 41 ? -16.600 -10.489 5.730 1.00 0.81 43 GLU A C 2
ATOM 3174 O O . GLU A 1 41 ? -17.288 -9.516 5.417 1.00 0.83 43 GLU A O 2
ATOM 3186 N N . PHE A 1 42 ? -16.184 -10.704 6.967 1.00 0.86 44 PHE A N 2
ATOM 3187 C CA . PHE A 1 42 ? -16.618 -9.849 8.057 1.00 0.97 44 PHE A CA 2
ATOM 3188 C C . PHE A 1 42 ? -15.930 -8.498 7.983 1.00 0.96 44 PHE A C 2
ATOM 3189 O O . PHE A 1 42 ? -16.416 -7.511 8.525 1.00 1.02 44 PHE A O 2
ATOM 3206 N N . LYS A 1 43 ? -14.805 -8.457 7.287 1.00 0.90 45 LYS A N 2
ATOM 3207 C CA . LYS A 1 43 ? -14.090 -7.209 7.067 1.00 0.93 45 LYS A CA 2
ATOM 3208 C C . LYS A 1 43 ? -14.914 -6.261 6.209 1.00 0.89 45 LYS A C 2
ATOM 3209 O O . LYS A 1 43 ? -14.800 -5.040 6.326 1.00 0.98 45 LYS A O 2
ATOM 3228 N N . PHE A 1 44 ? -15.761 -6.831 5.368 1.00 0.79 46 PHE A N 2
ATOM 3229 C CA . PHE A 1 44 ? -16.628 -6.039 4.509 1.00 0.78 46 PHE A CA 2
ATOM 3230 C C . PHE A 1 44 ? -17.737 -5.398 5.328 1.00 0.83 46 PHE A C 2
ATOM 3231 O O . PHE A 1 44 ? -17.894 -4.181 5.333 1.00 0.93 46 PHE A O 2
ATOM 3248 N N . VAL A 1 45 ? -18.478 -6.228 6.048 1.00 0.81 47 VAL A N 2
ATOM 3249 C CA . VAL A 1 45 ? -19.632 -5.774 6.810 1.00 0.88 47 VAL A CA 2
ATOM 3250 C C . VAL A 1 45 ? -19.215 -4.867 7.966 1.00 0.87 47 VAL A C 2
ATOM 3251 O O . VAL A 1 45 ? -19.874 -3.867 8.253 1.00 0.92 47 VAL A O 2
ATOM 3264 N N . ASN A 1 46 ? -18.100 -5.200 8.601 1.00 0.86 48 ASN A N 2
ATOM 3265 C CA . ASN A 1 46 ? -17.655 -4.478 9.783 1.00 0.90 48 ASN A CA 2
ATOM 3266 C C . ASN A 1 46 ? -17.203 -3.065 9.431 1.00 0.82 48 ASN A C 2
ATOM 3267 O O . ASN A 1 46 ? -17.496 -2.113 10.154 1.00 0.91 48 ASN A O 2
ATOM 3278 N N . ARG A 1 47 ? -16.490 -2.930 8.322 1.00 0.69 49 ARG A N 2
ATOM 3279 C CA . ARG A 1 47 ? -16.024 -1.619 7.880 1.00 0.63 49 ARG A CA 2
ATOM 3280 C C . ARG A 1 47 ? -17.062 -0.951 6.984 1.00 0.58 49 ARG A C 2
ATOM 3281 O O . ARG A 1 47 ? -16.912 0.206 6.608 1.00 0.57 49 ARG A O 2
ATOM 3302 N N . ASN A 1 48 ? -18.109 -1.704 6.638 1.00 0.60 50 ASN A N 2
ATOM 3303 C CA . ASN A 1 48 ? -19.131 -1.248 5.686 1.00 0.63 50 ASN A CA 2
ATOM 3304 C C . ASN A 1 48 ? -18.506 -1.093 4.297 1.00 0.54 50 ASN A C 2
ATOM 3305 O O . ASN A 1 48 ? -19.070 -0.474 3.395 1.00 0.61 50 ASN A O 2
ATOM 3316 N N . GLY A 1 49 ? -17.323 -1.669 4.150 1.00 0.46 51 GLY A N 2
ATOM 3317 C CA . GLY A 1 49 ? -16.573 -1.578 2.915 1.00 0.41 51 GLY A CA 2
ATOM 3318 C C . GLY A 1 49 ? -15.753 -0.306 2.834 1.00 0.33 51 GLY A C 2
ATOM 3319 O O . GLY A 1 49 ? -14.852 -0.192 2.005 1.00 0.34 51 GLY A O 2
ATOM 3323 N N . LYS A 1 50 ? -16.054 0.647 3.707 1.00 0.29 52 LYS A N 2
ATOM 3324 C CA . LYS A 1 50 ? -15.337 1.911 3.734 1.00 0.29 52 LYS A CA 2
ATOM 3325 C C . LYS A 1 50 ? -14.429 1.996 4.952 1.00 0.30 52 LYS A C 2
ATOM 3326 O O . LYS A 1 50 ? -14.883 1.846 6.083 1.00 0.36 52 LYS A O 2
ATOM 3345 N N . ASN A 1 51 ? -13.153 2.250 4.734 1.00 0.30 53 ASN A N 2
ATOM 3346 C CA . ASN A 1 51 ? -12.222 2.369 5.842 1.00 0.34 53 ASN A CA 2
ATOM 3347 C C . ASN A 1 51 ? -11.212 3.479 5.587 1.00 0.27 53 ASN A C 2
ATOM 3348 O O . ASN A 1 51 ? -10.453 3.431 4.618 1.00 0.24 53 ASN A O 2
ATOM 3359 N N . GLU A 1 52 ? -11.211 4.473 6.459 1.00 0.30 54 GLU A N 2
ATOM 3360 C CA . GLU A 1 52 ? -10.253 5.562 6.373 1.00 0.28 54 GLU A CA 2
ATOM 3361 C C . GLU A 1 52 ? -8.981 5.194 7.119 1.00 0.28 54 GLU A C 2
ATOM 3362 O O . GLU A 1 52 ? -9.002 4.894 8.313 1.00 0.40 54 GLU A O 2
ATOM 3374 N N . LEU A 1 53 ? -7.883 5.211 6.387 1.00 0.21 55 LEU A N 2
ATOM 3375 C CA . LEU A 1 53 ? -6.589 4.790 6.896 1.00 0.22 55 LEU A CA 2
ATOM 3376 C C . LEU A 1 53 ? -5.901 5.899 7.669 1.00 0.24 55 LEU A C 2
ATOM 3377 O O . LEU A 1 53 ? -5.650 5.781 8.867 1.00 0.32 55 LEU A O 2
ATOM 3393 N N . ILE A 1 54 ? -5.592 6.970 6.970 1.00 0.21 56 ILE A N 2
ATOM 3394 C CA . ILE A 1 54 ? -4.798 8.042 7.534 1.00 0.22 56 ILE A CA 2
ATOM 3395 C C . ILE A 1 54 ? -5.269 9.380 6.971 1.00 0.22 56 ILE A C 2
ATOM 3396 O O . ILE A 1 54 ? -5.704 9.448 5.823 1.00 0.22 56 ILE A O 2
ATOM 3412 N N . ARG A 1 55 ? -5.199 10.437 7.769 1.00 0.26 57 ARG A N 2
ATOM 3413 C CA . ARG A 1 55 ? -5.756 11.720 7.362 1.00 0.27 57 ARG A CA 2
ATOM 3414 C C . ARG A 1 55 ? -4.771 12.867 7.583 1.00 0.29 57 ARG A C 2
ATOM 3415 O O . ARG A 1 55 ? -3.713 12.683 8.188 1.00 0.34 57 ARG A O 2
ATOM 3436 N N . ASN A 1 56 ? -5.148 14.044 7.074 1.00 0.30 58 ASN A N 2
ATOM 3437 C CA . ASN A 1 56 ? -4.367 15.274 7.212 1.00 0.33 58 ASN A CA 2
ATOM 3438 C C . ASN A 1 56 ? -3.043 15.162 6.451 1.00 0.31 58 ASN A C 2
ATOM 3439 O O . ASN A 1 56 ? -1.989 15.596 6.917 1.00 0.33 58 ASN A O 2
ATOM 3450 N N . LEU A 1 57 ? -3.115 14.585 5.255 1.00 0.28 59 LEU A N 2
ATOM 3451 C CA . LEU A 1 57 ? -1.942 14.438 4.402 1.00 0.27 59 LEU A CA 2
ATOM 3452 C C . LEU A 1 57 ? -1.463 15.802 3.912 1.00 0.33 59 LEU A C 2
ATOM 3453 O O . LEU A 1 57 ? -0.317 15.959 3.497 1.00 0.33 59 LEU A O 2
ATOM 3469 N N . GLN A 1 58 ? -2.360 16.782 3.962 1.00 0.40 60 GLN A N 2
ATOM 3470 C CA . GLN A 1 58 ? -2.043 18.157 3.591 1.00 0.49 60 GLN A CA 2
ATOM 3471 C C . GLN A 1 58 ? -0.850 18.687 4.366 1.00 0.51 60 GLN A C 2
ATOM 3472 O O . GLN A 1 58 ? 0.067 19.292 3.808 1.00 0.53 60 GLN A O 2
ATOM 3486 N N . SER A 1 59 ? -0.885 18.448 5.661 1.00 0.53 61 SER A N 2
ATOM 3487 C CA . SER A 1 59 ? 0.037 19.071 6.585 1.00 0.60 61 SER A CA 2
ATOM 3488 C C . SER A 1 59 ? 1.370 18.339 6.620 1.00 0.48 61 SER A C 2
ATOM 3489 O O . SER A 1 59 ? 2.376 18.868 7.104 1.00 0.56 61 SER A O 2
ATOM 3497 N N . ASP A 1 60 ? 1.377 17.133 6.086 1.00 0.41 62 ASP A N 2
ATOM 3498 C CA . ASP A 1 60 ? 2.584 16.321 6.046 1.00 0.41 62 ASP A CA 2
ATOM 3499 C C . ASP A 1 60 ? 2.449 15.222 5.006 1.00 0.36 62 ASP A C 2
ATOM 3500 O O . ASP A 1 60 ? 1.581 14.355 5.109 1.00 0.33 62 ASP A O 2
ATOM 3509 N N . LYS A 1 61 ? 3.318 15.266 4.008 1.00 0.39 63 LYS A N 2
ATOM 3510 C CA . LYS A 1 61 ? 3.261 14.338 2.888 1.00 0.40 63 LYS A CA 2
ATOM 3511 C C . LYS A 1 61 ? 3.618 12.934 3.315 1.00 0.33 63 LYS A C 2
ATOM 3512 O O . LYS A 1 61 ? 3.101 11.959 2.776 1.00 0.30 63 LYS A O 2
ATOM 3531 N N . LYS A 1 62 ? 4.509 12.846 4.283 1.00 0.34 64 LYS A N 2
ATOM 3532 C CA . LYS A 1 62 ? 5.027 11.560 4.742 1.00 0.33 64 LYS A CA 2
ATOM 3533 C C . LYS A 1 62 ? 3.913 10.674 5.291 1.00 0.27 64 LYS A C 2
ATOM 3534 O O . LYS A 1 62 ? 4.037 9.449 5.321 1.00 0.27 64 LYS A O 2
ATOM 3553 N N . LEU A 1 63 ? 2.833 11.300 5.730 1.00 0.25 65 LEU A N 2
ATOM 3554 C CA . LEU A 1 63 ? 1.653 10.579 6.165 1.00 0.21 65 LEU A CA 2
ATOM 3555 C C . LEU A 1 63 ? 1.085 9.723 5.030 1.00 0.17 65 LEU A C 2
ATOM 3556 O O . LEU A 1 63 ? 0.669 8.588 5.257 1.00 0.18 65 LEU A O 2
ATOM 3572 N N . PHE A 1 64 ? 1.085 10.260 3.807 1.00 0.15 66 PHE A N 2
ATOM 3573 C CA . PHE A 1 64 ? 0.642 9.500 2.642 1.00 0.13 66 PHE A CA 2
ATOM 3574 C C . PHE A 1 64 ? 1.537 8.281 2.447 1.00 0.14 66 PHE A C 2
ATOM 3575 O O . PHE A 1 64 ? 1.063 7.210 2.084 1.00 0.15 66 PHE A O 2
ATOM 3592 N N . TYR A 1 65 ? 2.825 8.446 2.736 1.00 0.16 67 TYR A N 2
ATOM 3593 C CA . TYR A 1 65 ? 3.791 7.365 2.568 1.00 0.18 67 TYR A CA 2
ATOM 3594 C C . TYR A 1 65 ? 3.390 6.171 3.424 1.00 0.16 67 TYR A C 2
ATOM 3595 O O . TYR A 1 65 ? 3.214 5.060 2.929 1.00 0.18 67 TYR A O 2
ATOM 3613 N N . SER A 1 66 ? 3.260 6.414 4.722 1.00 0.15 68 SER A N 2
ATOM 3614 C CA . SER A 1 66 ? 2.914 5.369 5.665 1.00 0.18 68 SER A CA 2
ATOM 3615 C C . SER A 1 66 ? 1.479 4.897 5.468 1.00 0.17 68 SER A C 2
ATOM 3616 O O . SER A 1 66 ? 1.167 3.737 5.711 1.00 0.20 68 SER A O 2
ATOM 3624 N N . GLY A 1 67 ? 0.602 5.790 5.033 1.00 0.16 69 GLY A N 2
ATOM 3625 C CA . GLY A 1 67 ? -0.750 5.379 4.718 1.00 0.17 69 GLY A CA 2
ATOM 3626 C C . GLY A 1 67 ? -0.748 4.277 3.681 1.00 0.16 69 GLY A C 2
ATOM 3627 O O . GLY A 1 67 ? -1.596 3.383 3.699 1.00 0.17 69 GLY A O 2
ATOM 3631 N N . ILE A 1 68 ? 0.227 4.344 2.784 1.00 0.15 70 ILE A N 2
ATOM 3632 C CA . ILE A 1 68 ? 0.451 3.310 1.798 1.00 0.16 70 ILE A CA 2
ATOM 3633 C C . ILE A 1 68 ? 0.841 1.988 2.461 1.00 0.16 70 ILE A C 2
ATOM 3634 O O . ILE A 1 68 ? 0.274 0.950 2.143 1.00 0.17 70 ILE A O 2
ATOM 3650 N N . CYS A 1 69 ? 1.799 2.022 3.391 1.00 0.17 71 CYS A N 2
ATOM 3651 C CA . CYS A 1 69 ? 2.254 0.792 4.043 1.00 0.18 71 CYS A CA 2
ATOM 3652 C C . CYS A 1 69 ? 1.117 0.178 4.843 1.00 0.17 71 CYS A C 2
ATOM 3653 O O . CYS A 1 69 ? 0.957 -1.038 4.890 1.00 0.17 71 CYS A O 2
ATOM 3661 N N . GLN A 1 70 ? 0.320 1.040 5.456 1.00 0.18 72 GLN A N 2
ATOM 3662 C CA . GLN A 1 70 ? -0.873 0.613 6.180 1.00 0.19 72 GLN A CA 2
ATOM 3663 C C . GLN A 1 70 ? -1.884 -0.019 5.221 1.00 0.17 72 GLN A C 2
ATOM 3664 O O . GLN A 1 70 ? -2.678 -0.874 5.611 1.00 0.20 72 GLN A O 2
ATOM 3678 N N . PHE A 1 71 ? -1.847 0.418 3.969 1.00 0.16 73 PHE A N 2
ATOM 3679 C CA . PHE A 1 71 ? -2.684 -0.148 2.920 1.00 0.15 73 PHE A CA 2
ATOM 3680 C C . PHE A 1 71 ? -2.156 -1.518 2.490 1.00 0.15 73 PHE A C 2
ATOM 3681 O O . PHE A 1 71 ? -2.911 -2.489 2.436 1.00 0.15 73 PHE A O 2
ATOM 3698 N N . VAL A 1 72 ? -0.854 -1.598 2.199 1.00 0.17 74 VAL A N 2
ATOM 3699 C CA . VAL A 1 72 ? -0.244 -2.864 1.776 1.00 0.19 74 VAL A CA 2
ATOM 3700 C C . VAL A 1 72 ? -0.328 -3.883 2.902 1.00 0.19 74 VAL A C 2
ATOM 3701 O O . VAL A 1 72 ? -0.327 -5.093 2.669 1.00 0.21 74 VAL A O 2
ATOM 3714 N N . LYS A 1 73 ? -0.386 -3.374 4.124 1.00 0.20 75 LYS A N 2
ATOM 3715 C CA . LYS A 1 73 ? -0.543 -4.201 5.297 1.00 0.23 75 LYS A CA 2
ATOM 3716 C C . LYS A 1 73 ? -1.780 -5.076 5.175 1.00 0.24 75 LYS A C 2
ATOM 3717 O O . LYS A 1 73 ? -1.737 -6.265 5.463 1.00 0.31 75 LYS A O 2
ATOM 3736 N N . GLU A 1 74 ? -2.871 -4.491 4.714 1.00 0.21 76 GLU A N 2
ATOM 3737 C CA . GLU A 1 74 ? -4.119 -5.221 4.575 1.00 0.24 76 GLU A CA 2
ATOM 3738 C C . GLU A 1 74 ? -3.946 -6.346 3.560 1.00 0.24 76 GLU A C 2
ATOM 3739 O O . GLU A 1 74 ? -4.536 -7.412 3.690 1.00 0.29 76 GLU A O 2
ATOM 3751 N N . ALA A 1 75 ? -3.098 -6.111 2.569 1.00 0.21 77 ALA A N 2
ATOM 3752 C CA . ALA A 1 75 ? -2.816 -7.108 1.547 1.00 0.22 77 ALA A CA 2
ATOM 3753 C C . ALA A 1 75 ? -1.987 -8.260 2.109 1.00 0.22 77 ALA A C 2
ATOM 3754 O O . ALA A 1 75 ? -2.188 -9.417 1.744 1.00 0.24 77 ALA A O 2
ATOM 3761 N N . LYS A 1 76 ? -1.059 -7.938 2.997 1.00 0.24 78 LYS A N 2
ATOM 3762 C CA . LYS A 1 76 ? -0.227 -8.951 3.642 1.00 0.30 78 LYS A CA 2
ATOM 3763 C C . LYS A 1 76 ? -1.038 -9.665 4.713 1.00 0.31 78 LYS A C 2
ATOM 3764 O O . LYS A 1 76 ? -0.716 -10.775 5.133 1.00 0.37 78 LYS A O 2
ATOM 3783 N N . ASP A 1 77 ? -2.092 -8.997 5.147 1.00 0.31 79 ASP A N 2
ATOM 3784 C CA . ASP A 1 77 ? -2.997 -9.531 6.155 1.00 0.36 79 ASP A CA 2
ATOM 3785 C C . ASP A 1 77 ? -3.901 -10.617 5.583 1.00 0.34 79 ASP A C 2
ATOM 3786 O O . ASP A 1 77 ? -4.025 -11.693 6.165 1.00 0.38 79 ASP A O 2
ATOM 3795 N N . ILE A 1 78 ? -4.521 -10.348 4.439 1.00 0.30 80 ILE A N 2
ATOM 3796 C CA . ILE A 1 78 ? -5.443 -11.316 3.839 1.00 0.32 80 ILE A CA 2
ATOM 3797 C C . ILE A 1 78 ? -4.681 -12.277 2.952 1.00 0.30 80 ILE A C 2
ATOM 3798 O O . ILE A 1 78 ? -5.215 -13.286 2.480 1.00 0.33 80 ILE A O 2
ATOM 3814 N N . LYS A 1 79 ? -3.422 -11.922 2.744 1.00 0.27 81 LYS A N 2
ATOM 3815 C CA . LYS A 1 79 ? -2.480 -12.704 1.960 1.00 0.29 81 LYS A CA 2
ATOM 3816 C C . LYS A 1 79 ? -2.803 -12.625 0.476 1.00 0.29 81 LYS A C 2
ATOM 3817 O O . LYS A 1 79 ? -3.044 -13.636 -0.180 1.00 0.39 81 LYS A O 2
ATOM 3836 N N . GLY A 1 80 ? -2.806 -11.408 -0.042 1.00 0.23 82 GLY A N 2
ATOM 3837 C CA . GLY A 1 80 ? -3.022 -11.208 -1.457 1.00 0.26 82 GLY A CA 2
ATOM 3838 C C . GLY A 1 80 ? -1.823 -10.614 -2.170 1.00 0.22 82 GLY A C 2
ATOM 3839 O O . GLY A 1 80 ? -0.672 -10.952 -1.883 1.00 0.23 82 GLY A O 2
ATOM 3843 N N . LYS A 1 81 ? -2.113 -9.751 -3.130 1.00 0.18 83 LYS A N 2
ATOM 3844 C CA . LYS A 1 81 ? -1.104 -9.062 -3.918 1.00 0.17 83 LYS A CA 2
ATOM 3845 C C . LYS A 1 81 ? -1.278 -7.559 -3.769 1.00 0.16 83 LYS A C 2
ATOM 3846 O O . LYS A 1 81 ? -2.376 -7.094 -3.468 1.00 0.20 83 LYS A O 2
ATOM 3865 N N . LEU A 1 82 ? -0.219 -6.803 -3.990 1.00 0.16 84 LEU A N 2
ATOM 3866 C CA . LEU A 1 82 ? -0.304 -5.355 -3.906 1.00 0.15 84 LEU A CA 2
ATOM 3867 C C . LEU A 1 82 ? -0.066 -4.741 -5.283 1.00 0.15 84 LEU A C 2
ATOM 3868 O O . LEU A 1 82 ? 0.840 -5.152 -6.005 1.00 0.17 84 LEU A O 2
ATOM 3884 N N . THR A 1 83 ? -0.899 -3.777 -5.638 1.00 0.16 85 THR A N 2
ATOM 3885 C CA . THR A 1 83 ? -0.810 -3.099 -6.919 1.00 0.17 85 THR A CA 2
ATOM 3886 C C . THR A 1 83 ? -0.656 -1.593 -6.724 1.00 0.17 85 THR A C 2
ATOM 3887 O O . THR A 1 83 ? -1.420 -0.970 -5.986 1.00 0.21 85 THR A O 2
ATOM 3898 N N . LEU A 1 84 ? 0.342 -1.022 -7.371 1.00 0.16 86 LEU A N 2
ATOM 3899 C CA . LEU A 1 84 ? 0.534 0.419 -7.363 1.00 0.18 86 LEU A CA 2
ATOM 3900 C C . LEU A 1 84 ? -0.049 1.007 -8.641 1.00 0.19 86 LEU A C 2
ATOM 3901 O O . LEU A 1 84 ? 0.482 0.786 -9.723 1.00 0.21 86 LEU A O 2
ATOM 3917 N N . LEU A 1 85 ? -1.147 1.733 -8.515 1.00 0.20 87 LEU A N 2
ATOM 3918 C CA . LEU A 1 85 ? -1.771 2.369 -9.667 1.00 0.23 87 LEU A CA 2
ATOM 3919 C C . LEU A 1 85 ? -1.063 3.681 -9.968 1.00 0.26 87 LEU A C 2
ATOM 3920 O O . LEU A 1 85 ? -0.574 4.350 -9.060 1.00 0.25 87 LEU A O 2
ATOM 3936 N N . GLN A 1 86 ? -1.012 4.060 -11.230 1.00 0.34 88 GLN A N 2
ATOM 3937 C CA . GLN A 1 86 ? -0.347 5.296 -11.602 1.00 0.41 88 GLN A CA 2
ATOM 3938 C C . GLN A 1 86 ? -1.311 6.207 -12.344 1.00 0.47 88 GLN A C 2
ATOM 3939 O O . GLN A 1 86 ? -2.040 5.757 -13.229 1.00 0.52 88 GLN A O 2
ATOM 3953 N N . HIS A 1 87 ? -1.277 7.487 -11.969 1.00 0.50 89 HIS A N 2
ATOM 3954 C CA . HIS A 1 87 ? -2.113 8.548 -12.541 1.00 0.58 89 HIS A CA 2
ATOM 3955 C C . HIS A 1 87 ? -2.218 9.696 -11.540 1.00 0.56 89 HIS A C 2
ATOM 3956 O O . HIS A 1 87 ? -2.036 10.858 -11.898 1.00 0.58 89 HIS A O 2
ATOM 3971 N N . PHE A 1 88 ? -2.484 9.363 -10.276 1.00 0.58 90 PHE A N 2
ATOM 3972 C CA . PHE A 1 88 ? -2.647 10.373 -9.243 1.00 0.61 90 PHE A CA 2
ATOM 3973 C C . PHE A 1 88 ? -1.294 10.906 -8.796 1.00 0.61 90 PHE A C 2
ATOM 3974 O O . PHE A 1 88 ? -1.184 12.026 -8.308 1.00 0.60 90 PHE A O 2
ATOM 3991 N N . ASP A 1 89 ? -0.267 10.100 -8.998 1.00 0.75 91 ASP A N 2
ATOM 3992 C CA . ASP A 1 89 ? 1.102 10.471 -8.654 1.00 0.87 91 ASP A CA 2
ATOM 3993 C C . ASP A 1 89 ? 1.592 11.605 -9.550 1.00 0.92 91 ASP A C 2
ATOM 3994 O O . ASP A 1 89 ? 2.597 12.252 -9.263 1.00 1.01 91 ASP A O 2
ATOM 4003 N N . SER A 1 90 ? 0.880 11.831 -10.644 1.00 0.96 92 SER A N 2
ATOM 4004 C CA . SER A 1 90 ? 1.194 12.926 -11.546 1.00 1.15 92 SER A CA 2
ATOM 4005 C C . SER A 1 90 ? 0.370 14.164 -11.187 1.00 1.10 92 SER A C 2
ATOM 4006 O O . SER A 1 90 ? 0.716 15.286 -11.562 1.00 1.33 92 SER A O 2
ATOM 4014 N N . SER A 1 91 ? -0.712 13.950 -10.449 1.00 0.88 93 SER A N 2
ATOM 4015 C CA . SER A 1 91 ? -1.608 15.034 -10.075 1.00 0.93 93 SER A CA 2
ATOM 4016 C C . SER A 1 91 ? -1.260 15.569 -8.686 1.00 0.83 93 SER A C 2
ATOM 4017 O O . SER A 1 91 ? -1.351 16.769 -8.426 1.00 0.96 93 SER A O 2
ATOM 4025 N N . PHE A 1 92 ? -0.863 14.665 -7.802 1.00 0.65 94 PHE A N 2
ATOM 4026 C CA . PHE A 1 92 ? -0.481 15.022 -6.446 1.00 0.62 94 PHE A CA 2
ATOM 4027 C C . PHE A 1 92 ? 1.035 15.139 -6.359 1.00 0.55 94 PHE A C 2
ATOM 4028 O O . PHE A 1 92 ? 1.753 14.386 -7.015 1.00 0.56 94 PHE A O 2
ATOM 4045 N N . PRO A 1 93 ? 1.551 16.082 -5.558 1.00 0.57 95 PRO A N 2
ATOM 4046 C CA . PRO A 1 93 ? 2.995 16.306 -5.427 1.00 0.56 95 PRO A CA 2
ATOM 4047 C C . PRO A 1 93 ? 3.710 15.262 -4.564 1.00 0.50 95 PRO A C 2
ATOM 4048 O O . PRO A 1 93 ? 4.757 15.552 -3.978 1.00 0.68 95 PRO A O 2
ATOM 4059 N N . ILE A 1 94 ? 3.160 14.057 -4.461 1.00 0.36 96 ILE A N 2
ATOM 4060 C CA . ILE A 1 94 ? 3.867 12.985 -3.774 1.00 0.29 96 ILE A CA 2
ATOM 4061 C C . ILE A 1 94 ? 4.172 11.838 -4.722 1.00 0.31 96 ILE A C 2
ATOM 4062 O O . ILE A 1 94 ? 3.271 11.158 -5.209 1.00 0.34 96 ILE A O 2
ATOM 4078 N N . LYS A 1 95 ? 5.454 11.643 -4.980 1.00 0.35 97 LYS A N 2
ATOM 4079 C CA . LYS A 1 95 ? 5.910 10.552 -5.820 1.00 0.38 97 LYS A CA 2
ATOM 4080 C C . LYS A 1 95 ? 6.802 9.621 -5.015 1.00 0.35 97 LYS A C 2
ATOM 4081 O O . LYS A 1 95 ? 7.675 10.068 -4.274 1.00 0.44 97 LYS A O 2
ATOM 4100 N N . VAL A 1 96 ? 6.564 8.331 -5.151 1.00 0.30 98 VAL A N 2
ATOM 4101 C CA . VAL A 1 96 ? 7.252 7.322 -4.354 1.00 0.26 98 VAL A CA 2
ATOM 4102 C C . VAL A 1 96 ? 7.347 6.002 -5.111 1.00 0.28 98 VAL A C 2
ATOM 4103 O O . VAL A 1 96 ? 6.684 5.814 -6.132 1.00 0.33 98 VAL A O 2
ATOM 4116 N N . ASP A 1 97 ? 8.172 5.095 -4.602 1.00 0.28 99 ASP A N 2
ATOM 4117 C CA . ASP A 1 97 ? 8.262 3.745 -5.144 1.00 0.32 99 ASP A CA 2
ATOM 4118 C C . ASP A 1 97 ? 8.142 2.726 -4.022 1.00 0.23 99 ASP A C 2
ATOM 4119 O O . ASP A 1 97 ? 8.755 2.874 -2.961 1.00 0.27 99 ASP A O 2
ATOM 4128 N N . LEU A 1 98 ? 7.341 1.703 -4.260 1.00 0.19 100 LEU A N 2
ATOM 4129 C CA . LEU A 1 98 ? 7.111 0.654 -3.286 1.00 0.13 100 LEU A CA 2
ATOM 4130 C C . LEU A 1 98 ? 8.097 -0.487 -3.484 1.00 0.13 100 LEU A C 2
ATOM 4131 O O . LEU A 1 98 ? 8.310 -0.942 -4.608 1.00 0.16 100 LEU A O 2
ATOM 4147 N N . TYR A 1 99 ? 8.696 -0.947 -2.397 1.00 0.13 101 TYR A N 2
ATOM 4148 C CA . TYR A 1 99 ? 9.638 -2.062 -2.455 1.00 0.16 101 TYR A CA 2
ATOM 4149 C C . TYR A 1 99 ? 9.241 -3.145 -1.468 1.00 0.16 101 TYR A C 2
ATOM 4150 O O . TYR A 1 99 ? 8.777 -2.850 -0.366 1.00 0.19 101 TYR A O 2
ATOM 4168 N N . PHE A 1 100 ? 9.412 -4.399 -1.871 1.00 0.16 102 PHE A N 2
ATOM 4169 C CA . PHE A 1 100 ? 9.129 -5.523 -0.994 1.00 0.16 102 PHE A CA 2
ATOM 4170 C C . PHE A 1 100 ? 10.400 -6.282 -0.644 1.00 0.15 102 PHE A C 2
ATOM 4171 O O . PHE A 1 100 ? 11.280 -6.466 -1.484 1.00 0.19 102 PHE A O 2
ATOM 4188 N N . LEU A 1 101 ? 10.461 -6.742 0.588 1.00 0.16 103 LEU A N 2
ATOM 4189 C CA . LEU A 1 101 ? 11.532 -7.603 1.057 1.00 0.17 103 LEU A CA 2
ATOM 4190 C C . LEU A 1 101 ? 10.993 -9.028 1.136 1.00 0.18 103 LEU A C 2
ATOM 4191 O O . LEU A 1 101 ? 9.984 -9.260 1.796 1.00 0.19 103 LEU A O 2
ATOM 4207 N N . LYS A 1 102 ? 11.622 -9.967 0.443 1.00 0.23 104 LYS A N 2
ATOM 4208 C CA . LYS A 1 102 ? 11.205 -11.359 0.516 1.00 0.29 104 LYS A CA 2
ATOM 4209 C C . LYS A 1 102 ? 12.402 -12.279 0.690 1.00 0.33 104 LYS A C 2
ATOM 4210 O O . LYS A 1 102 ? 13.207 -12.445 -0.227 1.00 0.39 104 LYS A O 2
ATOM 4229 N N . GLY A 1 103 ? 12.508 -12.878 1.864 1.00 0.34 105 GLY A N 2
ATOM 4230 C CA . GLY A 1 103 ? 13.640 -13.722 2.165 1.00 0.42 105 GLY A CA 2
ATOM 4231 C C . GLY A 1 103 ? 14.859 -12.886 2.458 1.00 0.40 105 GLY A C 2
ATOM 4232 O O . GLY A 1 103 ? 14.953 -12.255 3.509 1.00 0.40 105 GLY A O 2
ATOM 4236 N N . SER A 1 104 ? 15.785 -12.866 1.526 1.00 0.40 106 SER A N 2
ATOM 4237 C CA . SER A 1 104 ? 16.927 -11.988 1.621 1.00 0.41 106 SER A CA 2
ATOM 4238 C C . SER A 1 104 ? 16.954 -11.033 0.445 1.00 0.37 106 SER A C 2
ATOM 4239 O O . SER A 1 104 ? 17.759 -10.111 0.404 1.00 0.41 106 SER A O 2
ATOM 4247 N N . LYS A 1 105 ? 16.070 -11.242 -0.516 1.00 0.36 107 LYS A N 2
ATOM 4248 C CA . LYS A 1 105 ? 16.080 -10.421 -1.707 1.00 0.37 107 LYS A CA 2
ATOM 4249 C C . LYS A 1 105 ? 14.977 -9.373 -1.659 1.00 0.32 107 LYS A C 2
ATOM 4250 O O . LYS A 1 105 ? 13.892 -9.599 -1.117 1.00 0.39 107 LYS A O 2
ATOM 4269 N N . VAL A 1 106 ? 15.276 -8.226 -2.223 1.00 0.24 108 VAL A N 2
ATOM 4270 C CA . VAL A 1 106 ? 14.341 -7.124 -2.294 1.00 0.22 108 VAL A CA 2
ATOM 4271 C C . VAL A 1 106 ? 13.873 -6.914 -3.735 1.00 0.23 108 VAL A C 2
ATOM 4272 O O . VAL A 1 106 ? 14.670 -6.982 -4.673 1.00 0.30 108 VAL A O 2
ATOM 4285 N N . MET A 1 107 ? 12.578 -6.677 -3.900 1.00 0.22 109 MET A N 2
ATOM 4286 C CA . MET A 1 107 ? 11.981 -6.484 -5.217 1.00 0.27 109 MET A CA 2
ATOM 4287 C C . MET A 1 107 ? 10.975 -5.339 -5.188 1.00 0.24 109 MET A C 2
ATOM 4288 O O . MET A 1 107 ? 10.067 -5.332 -4.357 1.00 0.25 109 MET A O 2
ATOM 4302 N N . PRO A 1 108 ? 11.127 -4.358 -6.089 1.00 0.24 110 PRO A N 2
ATOM 4303 C CA . PRO A 1 108 ? 10.218 -3.214 -6.179 1.00 0.23 110 PRO A CA 2
ATOM 4304 C C . PRO A 1 108 ? 8.879 -3.569 -6.827 1.00 0.21 110 PRO A C 2
ATOM 4305 O O . PRO A 1 108 ? 8.760 -4.571 -7.535 1.00 0.20 110 PRO A O 2
ATOM 4316 N N . LEU A 1 109 ? 7.880 -2.731 -6.582 1.00 0.23 111 LEU A N 2
ATOM 4317 C CA . LEU A 1 109 ? 6.527 -2.959 -7.077 1.00 0.22 111 LEU A CA 2
ATOM 4318 C C . LEU A 1 109 ? 6.402 -2.445 -8.507 1.00 0.22 111 LEU A C 2
ATOM 4319 O O . LEU A 1 109 ? 6.867 -1.349 -8.824 1.00 0.26 111 LEU A O 2
ATOM 4335 N N . ASN A 1 110 ? 5.766 -3.230 -9.359 1.00 0.22 112 ASN A N 2
ATOM 4336 C CA . ASN A 1 110 ? 5.534 -2.826 -10.737 1.00 0.25 112 ASN A CA 2
ATOM 4337 C C . ASN A 1 110 ? 4.198 -2.094 -10.849 1.00 0.23 112 ASN A C 2
ATOM 4338 O O . ASN A 1 110 ? 3.212 -2.470 -10.212 1.00 0.22 112 ASN A O 2
ATOM 4349 N N . THR A 1 111 ? 4.189 -1.041 -11.654 1.00 0.29 113 THR A N 2
ATOM 4350 C CA . THR A 1 111 ? 3.017 -0.196 -11.822 1.00 0.31 113 THR A CA 2
ATOM 4351 C C . THR A 1 111 ? 1.819 -0.981 -12.365 1.00 0.28 113 THR A C 2
ATOM 4352 O O . THR A 1 111 ? 1.880 -1.557 -13.454 1.00 0.32 113 THR A O 2
ATOM 4363 N N . GLY A 1 112 ? 0.739 -0.989 -11.589 1.00 0.26 114 GLY A N 2
ATOM 4364 C CA . GLY A 1 112 ? -0.502 -1.623 -11.999 1.00 0.27 114 GLY A CA 2
ATOM 4365 C C . GLY A 1 112 ? -0.428 -3.135 -12.036 1.00 0.28 114 GLY A C 2
ATOM 4366 O O . GLY A 1 112 ? -1.295 -3.789 -12.617 1.00 0.38 114 GLY A O 2
ATOM 4370 N N . GLU A 1 113 ? 0.589 -3.694 -11.410 1.00 0.26 115 GLU A N 2
ATOM 4371 C CA . GLU A 1 113 ? 0.751 -5.135 -11.362 1.00 0.27 115 GLU A CA 2
ATOM 4372 C C . GLU A 1 113 ? 0.539 -5.638 -9.947 1.00 0.24 115 GLU A C 2
ATOM 4373 O O . GLU A 1 113 ? 1.195 -5.174 -9.017 1.00 0.23 115 GLU A O 2
ATOM 4385 N N . PRO A 1 114 ? -0.408 -6.562 -9.754 1.00 0.27 116 PRO A N 2
ATOM 4386 C CA . PRO A 1 114 ? -0.570 -7.252 -8.479 1.00 0.26 116 PRO A CA 2
ATOM 4387 C C . PRO A 1 114 ? 0.666 -8.079 -8.168 1.00 0.23 116 PRO A C 2
ATOM 4388 O O . PRO A 1 114 ? 0.955 -9.071 -8.842 1.00 0.27 116 PRO A O 2
ATOM 4399 N N . PHE A 1 115 ? 1.385 -7.662 -7.147 1.00 0.20 117 PHE A N 2
ATOM 4400 C CA . PHE A 1 115 ? 2.679 -8.239 -6.831 1.00 0.21 117 PHE A CA 2
ATOM 4401 C C . PHE A 1 115 ? 2.637 -8.895 -5.455 1.00 0.21 117 PHE A C 2
ATOM 4402 O O . PHE A 1 115 ? 1.957 -8.410 -4.552 1.00 0.19 117 PHE A O 2
ATOM 4419 N N . VAL A 1 116 ? 3.350 -10.009 -5.321 1.00 0.25 118 VAL A N 2
ATOM 4420 C CA . VAL A 1 116 ? 3.304 -10.833 -4.117 1.00 0.28 118 VAL A CA 2
ATOM 4421 C C . VAL A 1 116 ? 3.643 -10.048 -2.848 1.00 0.26 118 VAL A C 2
ATOM 4422 O O . VAL A 1 116 ? 4.772 -9.594 -2.656 1.00 0.29 118 VAL A O 2
ATOM 4435 N N . VAL A 1 117 ? 2.637 -9.892 -1.995 1.00 0.23 119 VAL A N 2
ATOM 4436 C CA . VAL A 1 117 ? 2.803 -9.233 -0.706 1.00 0.22 119 VAL A CA 2
ATOM 4437 C C . VAL A 1 117 ? 2.448 -10.189 0.432 1.00 0.23 119 VAL A C 2
ATOM 4438 O O . VAL A 1 117 ? 2.824 -9.979 1.585 1.00 0.23 119 VAL A O 2
ATOM 4451 N N . GLN A 1 118 ? 1.737 -11.254 0.080 1.00 0.27 120 GLN A N 2
ATOM 4452 C CA . GLN A 1 118 ? 1.212 -12.192 1.060 1.00 0.33 120 GLN A CA 2
ATOM 4453 C C . GLN A 1 118 ? 2.303 -12.758 1.965 1.00 0.45 120 GLN A C 2
ATOM 4454 O O . GLN A 1 118 ? 2.215 -12.668 3.189 1.00 1.35 120 GLN A O 2
ATOM 4468 N N . ASP A 1 119 ? 3.335 -13.330 1.375 1.00 0.72 121 ASP A N 2
ATOM 4469 C CA . ASP A 1 119 ? 4.404 -13.910 2.160 1.00 0.76 121 ASP A CA 2
ATOM 4470 C C . ASP A 1 119 ? 5.691 -13.137 1.949 1.00 0.65 121 ASP A C 2
ATOM 4471 O O . ASP A 1 119 ? 6.647 -13.633 1.350 1.00 0.96 121 ASP A O 2
ATOM 4480 N N . ILE A 1 120 ? 5.699 -11.903 2.415 1.00 0.37 122 ILE A N 2
ATOM 4481 C CA . ILE A 1 120 ? 6.894 -11.090 2.356 1.00 0.29 122 ILE A CA 2
ATOM 4482 C C . ILE A 1 120 ? 7.524 -10.990 3.732 1.00 0.24 122 ILE A C 2
ATOM 4483 O O . ILE A 1 120 ? 6.981 -11.498 4.712 1.00 0.32 122 ILE A O 2
ATOM 4499 N N . ASP A 1 121 ? 8.679 -10.366 3.790 1.00 0.23 123 ASP A N 2
ATOM 4500 C CA . ASP A 1 121 ? 9.344 -10.093 5.047 1.00 0.25 123 ASP A CA 2
ATOM 4501 C C . ASP A 1 121 ? 9.013 -8.687 5.495 1.00 0.25 123 ASP A C 2
ATOM 4502 O O . ASP A 1 121 ? 8.649 -8.453 6.645 1.00 0.29 123 ASP A O 2
ATOM 4511 N N . ALA A 1 122 ? 9.129 -7.752 4.569 1.00 0.21 124 ALA A N 2
ATOM 4512 C CA . ALA A 1 122 ? 8.848 -6.361 4.860 1.00 0.21 124 ALA A CA 2
ATOM 4513 C C . ALA A 1 122 ? 8.489 -5.598 3.592 1.00 0.19 124 ALA A C 2
ATOM 4514 O O . ALA A 1 122 ? 8.772 -6.048 2.485 1.00 0.19 124 ALA A O 2
ATOM 4521 N N . MET A 1 123 ? 7.839 -4.461 3.766 1.00 0.19 125 MET A N 2
ATOM 4522 C CA . MET A 1 123 ? 7.612 -3.520 2.677 1.00 0.16 125 MET A CA 2
ATOM 4523 C C . MET A 1 123 ? 7.981 -2.105 3.134 1.00 0.16 125 MET A C 2
ATOM 4524 O O . MET A 1 123 ? 7.867 -1.784 4.314 1.00 0.18 125 MET A O 2
ATOM 4538 N N . SER A 1 124 ? 8.428 -1.268 2.204 1.00 0.16 126 SER A N 2
ATOM 4539 C CA . SER A 1 124 ? 8.736 0.124 2.511 1.00 0.18 126 SER A CA 2
ATOM 4540 C C . SER A 1 124 ? 8.381 1.019 1.332 1.00 0.22 126 SER A C 2
ATOM 4541 O O . SER A 1 124 ? 8.294 0.555 0.191 1.00 0.29 126 SER A O 2
ATOM 4549 N N . VAL A 1 125 ? 8.165 2.296 1.615 1.00 0.21 127 VAL A N 2
ATOM 4550 C CA . VAL A 1 125 ? 7.823 3.260 0.583 1.00 0.23 127 VAL A CA 2
ATOM 4551 C C . VAL A 1 125 ? 8.854 4.385 0.567 1.00 0.22 127 VAL A C 2
ATOM 4552 O O . VAL A 1 125 ? 8.903 5.195 1.494 1.00 0.19 127 VAL A O 2
ATOM 4565 N N . LEU A 1 126 ? 9.686 4.430 -0.469 1.00 0.28 128 LEU A N 2
ATOM 4566 C CA . LEU A 1 126 ? 10.708 5.471 -0.567 1.00 0.32 128 LEU A CA 2
ATOM 4567 C C . LEU A 1 126 ? 10.309 6.486 -1.634 1.00 0.33 128 LEU A C 2
ATOM 4568 O O . LEU A 1 126 ? 9.791 6.110 -2.684 1.00 0.38 128 LEU A O 2
ATOM 4584 N N . PRO A 1 127 ? 10.540 7.782 -1.390 1.00 0.35 129 PRO A N 2
ATOM 4585 C CA . PRO A 1 127 ? 10.250 8.824 -2.370 1.00 0.40 129 PRO A CA 2
ATOM 4586 C C . PRO A 1 127 ? 11.362 9.007 -3.402 1.00 0.56 129 PRO A C 2
ATOM 4587 O O . PRO A 1 127 ? 12.502 9.293 -3.041 1.00 0.91 129 PRO A O 2
ATOM 4598 N N . LYS A 1 128 ? 10.993 8.865 -4.679 1.00 0.43 130 LYS A N 2
ATOM 4599 C CA . LYS A 1 128 ? 11.901 9.053 -5.829 1.00 0.53 130 LYS A CA 2
ATOM 4600 C C . LYS A 1 128 ? 13.177 8.216 -5.744 1.00 0.47 130 LYS A C 2
ATOM 4601 O O . LYS A 1 128 ? 13.308 7.212 -6.443 1.00 0.81 130 LYS A O 2
ATOM 4620 N N . GLY A 1 129 ? 14.123 8.648 -4.912 1.00 0.43 131 GLY A N 2
ATOM 4621 C CA . GLY A 1 129 ? 15.348 7.901 -4.706 1.00 0.39 131 GLY A CA 2
ATOM 4622 C C . GLY A 1 129 ? 15.101 6.633 -3.913 1.00 0.33 131 GLY A C 2
ATOM 4623 O O . GLY A 1 129 ? 15.572 6.484 -2.788 1.00 0.44 131 GLY A O 2
ATOM 4627 N N . SER A 1 130 ? 14.353 5.725 -4.513 1.00 0.31 132 SER A N 2
A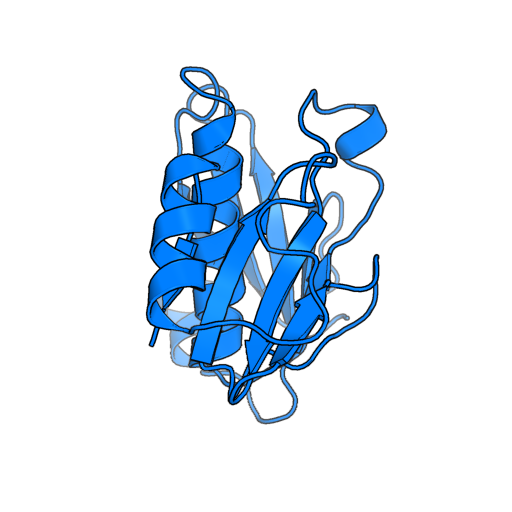TOM 4628 C CA . SER A 1 130 ? 13.995 4.469 -3.887 1.00 0.36 132 SER A CA 2
ATOM 4629 C C . SER A 1 130 ? 15.183 3.519 -3.845 1.00 0.39 132 SER A C 2
ATOM 4630 O O . SER A 1 130 ? 15.106 2.430 -3.271 1.00 0.44 132 SER A O 2
ATOM 4638 N N . SER A 1 131 ? 16.282 3.948 -4.461 1.00 0.40 133 SER A N 2
ATOM 4639 C CA . SER A 1 131 ? 17.520 3.183 -4.483 1.00 0.48 133 SER A CA 2
ATOM 4640 C C . SER A 1 131 ? 18.017 2.864 -3.070 1.00 0.45 133 SER A C 2
ATOM 4641 O O . SER A 1 131 ? 18.914 2.038 -2.894 1.00 0.51 133 SER A O 2
ATOM 4649 N N . SER A 1 132 ? 17.425 3.523 -2.074 1.00 0.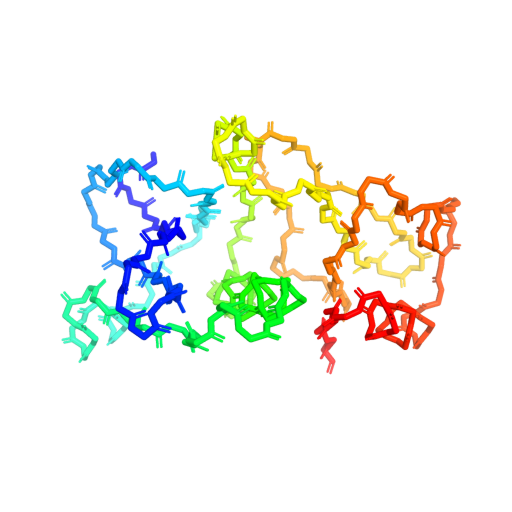40 134 SER A N 2
ATOM 4650 C CA . SER A 1 132 ? 17.660 3.206 -0.671 1.00 0.39 134 SER A CA 2
ATOM 4651 C C . SER A 1 132 ? 17.527 1.706 -0.423 1.00 0.34 134 SER A C 2
ATOM 4652 O O . SER A 1 132 ? 18.318 1.110 0.307 1.00 0.39 134 SER A O 2
ATOM 4660 N N . LEU A 1 133 ? 16.520 1.106 -1.034 1.00 0.28 135 LEU A N 2
ATOM 4661 C CA . LEU A 1 133 ? 16.254 -0.310 -0.862 1.00 0.26 135 LEU A CA 2
ATOM 4662 C C . LEU A 1 133 ? 16.381 -1.067 -2.184 1.00 0.28 135 LEU A C 2
ATOM 4663 O O . LEU A 1 133 ? 15.833 -2.154 -2.341 1.00 0.37 135 LEU A O 2
ATOM 4679 N N . LYS A 1 134 ? 17.111 -0.496 -3.134 1.00 0.30 136 LYS A N 2
ATOM 4680 C CA . LYS A 1 134 ? 17.237 -1.095 -4.457 1.00 0.35 136 LYS A CA 2
ATOM 4681 C C . LYS A 1 134 ? 18.583 -1.793 -4.617 1.00 0.37 136 LYS A C 2
ATOM 4682 O O . LYS A 1 134 ? 19.533 -1.224 -5.160 1.00 0.42 136 LYS A O 2
ATOM 4701 N N . VAL A 1 135 ? 18.669 -3.015 -4.123 1.00 0.37 137 VAL A N 2
ATOM 4702 C CA . VAL A 1 135 ? 19.881 -3.809 -4.250 1.00 0.42 137 VAL A CA 2
ATOM 4703 C C . VAL A 1 135 ? 19.508 -5.265 -4.535 1.00 0.46 137 VAL A C 2
ATOM 4704 O O . VAL A 1 135 ? 18.354 -5.640 -4.368 1.00 0.51 137 VAL A O 2
ATOM 4717 N N . LYS A 1 136 ? 20.447 -6.060 -5.021 1.00 0.50 138 LYS A N 2
ATOM 4718 C CA . LYS A 1 136 ? 20.184 -7.467 -5.319 1.00 0.57 138 LYS A CA 2
ATOM 4719 C C . LYS A 1 136 ? 19.619 -8.177 -4.089 1.00 0.47 138 LYS A C 2
ATOM 4720 O O . LYS A 1 136 ? 18.618 -8.896 -4.164 1.00 0.53 138 LYS A O 2
ATOM 4739 N N . THR A 1 137 ? 20.252 -7.937 -2.953 1.00 0.37 139 THR A N 2
ATOM 4740 C CA . THR A 1 137 ? 19.877 -8.578 -1.706 1.00 0.29 139 THR A CA 2
ATOM 4741 C C . THR A 1 137 ? 19.831 -7.558 -0.577 1.00 0.25 139 THR A C 2
ATOM 4742 O O . THR A 1 137 ? 20.528 -6.546 -0.629 1.00 0.28 139 THR A O 2
ATOM 4753 N N . MET A 1 138 ? 19.043 -7.837 0.448 1.00 0.26 140 MET A N 2
ATOM 4754 C CA . MET A 1 138 ? 18.824 -6.878 1.519 1.00 0.32 140 MET A CA 2
ATOM 4755 C C . MET A 1 138 ? 18.460 -7.549 2.841 1.00 0.34 140 MET A C 2
ATOM 4756 O O . MET A 1 138 ? 17.977 -8.681 2.869 1.00 0.38 140 MET A O 2
ATOM 4770 N N . ALA A 1 139 ? 18.721 -6.842 3.936 1.00 0.34 141 ALA A N 2
ATOM 4771 C CA . ALA A 1 139 ? 18.322 -7.282 5.271 1.00 0.38 141 ALA A CA 2
ATOM 4772 C C . ALA A 1 139 ? 16.925 -6.766 5.607 1.00 0.34 141 ALA A C 2
ATOM 4773 O O . ALA A 1 139 ? 16.600 -5.611 5.331 1.00 0.36 141 ALA A O 2
ATOM 4780 N N . LYS A 1 140 ? 16.113 -7.623 6.224 1.00 0.32 142 LYS A N 2
ATOM 4781 C CA . LYS A 1 140 ? 14.764 -7.251 6.649 1.00 0.30 142 LYS A CA 2
ATOM 4782 C C . LYS A 1 140 ? 14.819 -6.151 7.706 1.00 0.26 142 LYS A C 2
ATOM 4783 O O . LYS A 1 140 ? 13.940 -5.294 7.772 1.00 0.24 142 LYS A O 2
ATOM 4802 N N . ASP A 1 141 ? 15.880 -6.164 8.500 1.00 0.29 143 ASP A N 2
ATOM 4803 C CA . ASP A 1 141 ? 16.052 -5.188 9.569 1.00 0.31 143 ASP A CA 2
ATOM 4804 C C . ASP A 1 141 ? 16.412 -3.832 8.987 1.00 0.28 143 ASP A C 2
ATOM 4805 O O . ASP A 1 141 ? 15.949 -2.790 9.451 1.00 0.29 143 ASP A O 2
ATOM 4814 N N . MET A 1 142 ? 17.238 -3.864 7.957 1.00 0.29 144 MET A N 2
ATOM 4815 C CA . MET A 1 142 ? 17.632 -2.659 7.252 1.00 0.30 144 MET A CA 2
ATOM 4816 C C . MET A 1 142 ? 16.455 -2.100 6.476 1.00 0.24 144 MET A C 2
ATOM 4817 O O . MET A 1 142 ? 16.244 -0.897 6.441 1.00 0.25 144 MET A O 2
ATOM 4831 N N . PHE A 1 143 ? 15.689 -2.999 5.872 1.00 0.21 145 PHE A N 2
ATOM 4832 C CA . PHE A 1 143 ? 14.590 -2.627 4.992 1.00 0.17 145 PHE A CA 2
ATOM 4833 C C . PHE A 1 143 ? 13.620 -1.687 5.690 1.00 0.15 145 PHE A C 2
ATOM 4834 O O . PHE A 1 143 ? 13.260 -0.635 5.154 1.00 0.16 145 PHE A O 2
ATOM 4851 N N . VAL A 1 144 ? 13.207 -2.066 6.889 1.00 0.15 146 VAL A N 2
ATOM 4852 C CA . VAL A 1 144 ? 12.304 -1.240 7.668 1.00 0.14 146 VAL A CA 2
ATOM 4853 C C . VAL A 1 144 ? 12.988 0.030 8.157 1.00 0.15 146 VAL A C 2
ATOM 4854 O O . VAL A 1 144 ? 12.437 1.119 8.028 1.00 0.16 146 VAL A O 2
ATOM 4867 N N . SER A 1 145 ? 14.189 -0.103 8.698 1.00 0.18 147 SER A N 2
ATOM 4868 C CA . SER A 1 145 ? 14.917 1.050 9.208 1.00 0.21 147 SER A CA 2
ATOM 4869 C C . SER A 1 145 ? 15.126 2.087 8.101 1.00 0.21 147 SER A C 2
ATOM 4870 O O . SER A 1 145 ? 14.933 3.287 8.303 1.00 0.24 147 SER A O 2
ATOM 4878 N N . ARG A 1 146 ? 15.500 1.599 6.924 1.00 0.20 148 ARG A N 2
ATOM 4879 C CA . ARG A 1 146 ? 15.662 2.429 5.743 1.00 0.21 148 ARG A CA 2
ATOM 4880 C C . ARG A 1 146 ? 14.348 3.100 5.367 1.00 0.19 148 ARG A C 2
ATOM 4881 O O . ARG A 1 146 ? 14.292 4.312 5.185 1.00 0.27 148 ARG A O 2
ATOM 4902 N N . GLY A 1 147 ? 13.293 2.305 5.256 1.00 0.14 149 GLY A N 2
ATOM 4903 C CA . GLY A 1 147 ? 12.013 2.827 4.838 1.00 0.13 149 GLY A CA 2
ATOM 4904 C C . GLY A 1 147 ? 11.432 3.789 5.845 1.00 0.15 149 GLY A C 2
ATOM 4905 O O . GLY A 1 147 ? 10.892 4.827 5.477 1.00 0.17 149 GLY A O 2
ATOM 4909 N N . ASN A 1 148 ? 11.553 3.447 7.120 1.00 0.17 150 ASN A N 2
ATOM 4910 C CA . ASN A 1 148 ? 11.046 4.286 8.195 1.00 0.22 150 ASN A CA 2
ATOM 4911 C C . ASN A 1 148 ? 11.691 5.671 8.176 1.00 0.23 150 ASN A C 2
ATOM 4912 O O . ASN A 1 148 ? 11.019 6.672 8.416 1.00 0.26 150 ASN A O 2
ATOM 4923 N N . THR A 1 149 ? 12.987 5.736 7.876 1.00 0.23 151 THR A N 2
ATOM 4924 C CA . THR A 1 149 ? 13.673 7.022 7.829 1.00 0.27 151 THR A CA 2
ATOM 4925 C C . THR A 1 149 ? 13.337 7.759 6.528 1.00 0.27 151 THR A C 2
ATOM 4926 O O . THR A 1 149 ? 13.512 8.976 6.427 1.00 0.33 151 THR A O 2
ATOM 4937 N N . GLU A 1 150 ? 12.843 7.013 5.542 1.00 0.25 152 GLU A N 2
ATOM 4938 C CA . GLU A 1 150 ? 12.306 7.605 4.320 1.00 0.30 152 GLU A CA 2
ATOM 4939 C C . GLU A 1 150 ? 10.853 8.014 4.560 1.00 0.28 152 GLU A C 2
ATOM 4940 O O . GLU A 1 150 ? 10.232 8.710 3.754 1.00 0.30 152 GLU A O 2
ATOM 4952 N N . GLY A 1 151 ? 10.341 7.579 5.703 1.00 0.25 153 GLY A N 2
ATOM 4953 C CA . GLY A 1 151 ? 9.039 7.987 6.175 1.00 0.25 153 GLY A CA 2
ATOM 4954 C C . GLY A 1 151 ? 7.978 6.900 6.122 1.00 0.21 153 GLY A C 2
ATOM 4955 O O . GLY A 1 151 ? 6.922 7.063 6.728 1.00 0.24 153 GLY A O 2
ATOM 4959 N N . ALA A 1 152 ? 8.217 5.794 5.417 1.00 0.17 154 ALA A N 2
ATOM 4960 C CA . ALA A 1 152 ? 7.293 4.663 5.504 1.00 0.16 154 ALA A CA 2
ATOM 4961 C C . ALA A 1 152 ? 7.987 3.311 5.413 1.00 0.14 154 ALA A C 2
ATOM 4962 O O . ALA A 1 152 ? 8.706 3.033 4.451 1.00 0.15 154 ALA A O 2
ATOM 4969 N N . SER A 1 153 ? 7.736 2.465 6.395 1.00 0.15 155 SER A N 2
ATOM 4970 C CA . SER A 1 153 ? 8.068 1.060 6.294 1.00 0.16 155 SER A CA 2
ATOM 4971 C C . SER A 1 153 ? 7.098 0.223 7.109 1.00 0.15 155 SER A C 2
ATOM 4972 O O . SER A 1 153 ? 6.331 0.742 7.925 1.00 0.19 155 SER A O 2
ATOM 4980 N N . ILE A 1 154 ? 7.136 -1.066 6.857 1.00 0.14 156 ILE A N 2
ATOM 4981 C CA . ILE A 1 154 ? 6.275 -2.018 7.517 1.00 0.15 156 ILE A CA 2
ATOM 4982 C C . ILE A 1 154 ? 6.893 -3.419 7.418 1.00 0.15 156 ILE A C 2
ATOM 4983 O O . ILE A 1 154 ? 7.089 -3.945 6.324 1.00 0.17 156 ILE A O 2
ATOM 4999 N N . SER A 1 155 ? 7.233 -4.015 8.544 1.00 0.16 157 SER A N 2
ATOM 5000 C CA . SER A 1 155 ? 7.903 -5.309 8.532 1.00 0.19 157 SER A CA 2
ATOM 5001 C C . SER A 1 155 ? 7.129 -6.359 9.315 1.00 0.20 157 SER A C 2
ATOM 5002 O O . SER A 1 155 ? 6.487 -6.051 10.316 1.00 0.34 157 SER A O 2
ATOM 5010 N N . PHE A 1 156 ? 7.181 -7.596 8.826 1.00 0.20 158 PHE A N 2
ATOM 5011 C CA . PHE A 1 156 ? 6.569 -8.733 9.507 1.00 0.32 158 PHE A CA 2
ATOM 5012 C C . PHE A 1 156 ? 7.068 -8.838 10.944 1.00 0.74 158 PHE A C 2
ATOM 5013 O O . PHE A 1 156 ? 6.256 -8.655 11.874 1.00 1.33 158 PHE A O 2
ATOM 5031 N N . GLU A 1 1 ? -11.603 -9.064 -11.670 1.00 1.75 3 GLU A N 3
ATOM 5032 C CA . GLU A 1 1 ? -11.018 -7.704 -11.722 1.00 1.53 3 GLU A CA 3
ATOM 5033 C C . GLU A 1 1 ? -11.518 -6.839 -10.569 1.00 1.23 3 GLU A C 3
ATOM 5034 O O . GLU A 1 1 ? -10.726 -6.376 -9.747 1.00 1.66 3 GLU A O 3
ATOM 5048 N N . GLU A 1 2 ? -12.834 -6.647 -10.501 1.00 0.80 4 GLU A N 3
ATOM 5049 C CA . GLU A 1 2 ? -13.443 -5.751 -9.520 1.00 0.70 4 GLU A CA 3
ATOM 5050 C C . GLU A 1 2 ? -13.133 -6.168 -8.083 1.00 0.61 4 GLU A C 3
ATOM 5051 O O . GLU A 1 2 ? -12.983 -5.321 -7.204 1.00 0.76 4 GLU A O 3
ATOM 5063 N N . LYS A 1 3 ? -13.045 -7.468 -7.845 1.00 0.53 5 LYS A N 3
ATOM 5064 C CA . LYS A 1 3 ? -12.805 -7.983 -6.504 1.00 0.46 5 LYS A CA 3
ATOM 5065 C C . LYS A 1 3 ? -11.424 -7.574 -6.003 1.00 0.34 5 LYS A C 3
ATOM 5066 O O . LYS A 1 3 ? -10.407 -7.836 -6.653 1.00 0.39 5 LYS A O 3
ATOM 5085 N N . GLY A 1 4 ? -11.401 -6.922 -4.852 1.00 0.26 6 GLY A N 3
ATOM 5086 C CA . GLY A 1 4 ? -10.147 -6.515 -4.252 1.00 0.20 6 GLY A CA 3
ATOM 5087 C C . GLY A 1 4 ? -10.296 -5.255 -3.426 1.00 0.17 6 GLY A C 3
ATOM 5088 O O . GLY A 1 4 ? -11.415 -4.856 -3.101 1.00 0.24 6 GLY A O 3
ATOM 5092 N N . ALA A 1 5 ? -9.183 -4.613 -3.110 1.00 0.15 7 ALA A N 3
ATOM 5093 C CA . ALA A 1 5 ? -9.207 -3.381 -2.330 1.00 0.14 7 ALA A CA 3
ATOM 5094 C C . ALA A 1 5 ? -8.630 -2.226 -3.134 1.00 0.14 7 ALA A C 3
ATOM 5095 O O . ALA A 1 5 ? -7.767 -2.430 -3.981 1.00 0.18 7 ALA A O 3
ATOM 5102 N N . TYR A 1 6 ? -9.115 -1.022 -2.877 1.00 0.12 8 TYR A N 3
ATOM 5103 C CA . TYR A 1 6 ? -8.636 0.164 -3.579 1.00 0.13 8 TYR A CA 3
ATOM 5104 C C . TYR A 1 6 ? -8.205 1.246 -2.594 1.00 0.12 8 TYR A C 3
ATOM 5105 O O . TYR A 1 6 ? -8.911 1.530 -1.628 1.00 0.13 8 TYR A O 3
ATOM 5123 N N . LEU A 1 7 ? -7.032 1.820 -2.839 1.00 0.12 9 LEU A N 3
ATOM 5124 C CA . LEU A 1 7 ? -6.530 2.940 -2.050 1.00 0.12 9 LEU A CA 3
ATOM 5125 C C . LEU A 1 7 ? -7.023 4.225 -2.685 1.00 0.11 9 LEU A C 3
ATOM 5126 O O . LEU A 1 7 ? -6.711 4.510 -3.832 1.00 0.13 9 LEU A O 3
ATOM 5142 N N . VAL A 1 8 ? -7.780 4.994 -1.942 1.00 0.12 10 VAL A N 3
ATOM 5143 C CA . VAL A 1 8 ? -8.386 6.199 -2.477 1.00 0.14 10 VAL A CA 3
ATOM 5144 C C . VAL A 1 8 ? -7.894 7.423 -1.722 1.00 0.16 10 VAL A C 3
ATOM 5145 O O . VAL A 1 8 ? -7.634 7.355 -0.522 1.00 0.14 10 VAL A O 3
ATOM 5158 N N . PHE A 1 9 ? -7.747 8.528 -2.432 1.00 0.23 11 PHE A N 3
ATOM 5159 C CA . PHE A 1 9 ? -7.413 9.795 -1.806 1.00 0.27 11 PHE A CA 3
ATOM 5160 C C . PHE A 1 9 ? -8.680 10.605 -1.584 1.00 0.33 11 PHE A C 3
ATOM 5161 O O . PHE A 1 9 ? -9.501 10.755 -2.489 1.00 0.42 11 PHE A O 3
ATOM 5178 N N . ASP A 1 10 ? -8.842 11.111 -0.377 1.00 0.32 12 ASP A N 3
ATOM 5179 C CA . ASP A 1 10 ? -10.006 11.908 -0.041 1.00 0.39 12 ASP A CA 3
ATOM 5180 C C . ASP A 1 10 ? -9.562 13.288 0.415 1.00 0.41 12 ASP A C 3
ATOM 5181 O O . ASP A 1 10 ? -8.467 13.450 0.956 1.00 0.36 12 ASP A O 3
ATOM 5190 N N . ASN A 1 11 ? -10.410 14.279 0.192 1.00 0.52 13 ASN A N 3
ATOM 5191 C CA . ASN A 1 11 ? -10.072 15.661 0.500 1.00 0.56 13 ASN A CA 3
ATOM 5192 C C . ASN A 1 11 ? -10.352 15.992 1.961 1.00 0.57 13 ASN A C 3
ATOM 5193 O O . ASN A 1 11 ? -10.109 17.118 2.398 1.00 0.65 13 ASN A O 3
ATOM 5204 N N . ALA A 1 12 ? -10.876 15.025 2.709 1.00 0.55 14 ALA A N 3
ATOM 5205 C CA . ALA A 1 12 ? -11.077 15.196 4.144 1.00 0.59 14 ALA A CA 3
ATOM 5206 C C . ALA A 1 12 ? -9.754 15.528 4.818 1.00 0.66 14 ALA A C 3
ATOM 5207 O O . ALA A 1 12 ? -8.739 14.884 4.544 1.00 1.31 14 ALA A O 3
ATOM 5214 N N . SER A 1 13 ? -9.758 16.557 5.664 1.00 0.60 15 SER A N 3
ATOM 5215 C CA . SER A 1 13 ? -8.543 17.010 6.339 1.00 0.54 15 SER A CA 3
ATOM 5216 C C . SER A 1 13 ? -7.482 17.410 5.312 1.00 0.52 15 SER A C 3
ATOM 5217 O O . SER A 1 13 ? -6.279 17.341 5.576 1.00 0.53 15 SER A O 3
ATOM 5225 N N . ASN A 1 14 ? -7.959 17.812 4.131 1.00 0.53 16 ASN A N 3
ATOM 5226 C CA . ASN A 1 14 ? -7.105 18.206 3.012 1.00 0.57 16 ASN A CA 3
ATOM 5227 C C . ASN A 1 14 ? -6.170 17.073 2.599 1.00 0.52 16 ASN A C 3
ATOM 5228 O O . ASN A 1 14 ? -5.126 17.305 1.991 1.00 0.68 16 ASN A O 3
ATOM 5239 N N . GLY A 1 15 ? -6.552 15.846 2.930 1.00 0.39 17 GLY A N 3
ATOM 5240 C CA . GLY A 1 15 ? -5.758 14.700 2.557 1.00 0.34 17 GLY A CA 3
ATOM 5241 C C . GLY A 1 15 ? -6.000 13.514 3.462 1.00 0.28 17 GLY A C 3
ATOM 5242 O O . GLY A 1 15 ? -5.543 13.498 4.601 1.00 0.29 17 GLY A O 3
ATOM 5246 N N . THR A 1 16 ? -6.736 12.538 2.964 1.00 0.27 18 THR A N 3
ATOM 5247 C CA . THR A 1 16 ? -6.966 11.298 3.689 1.00 0.24 18 THR A CA 3
ATOM 5248 C C . THR A 1 16 ? -6.861 10.108 2.742 1.00 0.18 18 THR A C 3
ATOM 5249 O O . THR A 1 16 ? -7.143 10.234 1.550 1.00 0.19 18 THR A O 3
ATOM 5260 N N . LEU A 1 17 ? -6.443 8.967 3.268 1.00 0.15 19 LEU A N 3
ATOM 5261 C CA . LEU A 1 17 ? -6.417 7.743 2.492 1.00 0.13 19 LEU A CA 3
ATOM 5262 C C . LEU A 1 17 ? -7.571 6.853 2.884 1.00 0.14 19 LEU A C 3
ATOM 5263 O O . LEU A 1 17 ? -7.990 6.826 4.040 1.00 0.21 19 LEU A O 3
ATOM 5279 N N . PHE A 1 18 ? -8.062 6.119 1.918 1.00 0.13 20 PHE A N 3
ATOM 5280 C CA . PHE A 1 18 ? -9.224 5.282 2.100 1.00 0.14 20 PHE A CA 3
ATOM 5281 C C . PHE A 1 18 ? -8.994 3.938 1.428 1.00 0.13 20 PHE A C 3
ATOM 5282 O O . PHE A 1 18 ? -8.588 3.876 0.277 1.00 0.12 20 PHE A O 3
ATOM 5299 N N . ILE A 1 19 ? -9.207 2.869 2.175 1.00 0.15 21 ILE A N 3
ATOM 5300 C CA . ILE A 1 19 ? -9.140 1.533 1.617 1.00 0.16 21 ILE A CA 3
ATOM 5301 C C . ILE A 1 19 ? -10.537 0.952 1.519 1.00 0.18 21 ILE A C 3
ATOM 5302 O O . ILE A 1 19 ? -11.221 0.740 2.524 1.00 0.23 21 ILE A O 3
ATOM 5318 N N . VAL A 1 20 ? -10.971 0.738 0.300 1.00 0.16 22 VAL A N 3
ATOM 5319 C CA . VAL A 1 20 ? -12.297 0.225 0.059 1.00 0.18 22 VAL A CA 3
ATOM 5320 C C . VAL A 1 20 ? -12.272 -1.292 -0.095 1.00 0.18 22 VAL A C 3
ATOM 5321 O O . VAL A 1 20 ? -11.591 -1.839 -0.970 1.00 0.22 22 VAL A O 3
ATOM 5334 N N . TRP A 1 21 ? -12.981 -1.973 0.783 1.00 0.19 23 TRP A N 3
ATOM 5335 C CA . TRP A 1 21 ? -13.174 -3.401 0.643 1.00 0.21 23 TRP A CA 3
ATOM 5336 C C . TRP A 1 21 ? -14.508 -3.654 -0.031 1.00 0.24 23 TRP A C 3
ATOM 5337 O O . TRP A 1 21 ? -15.571 -3.473 0.564 1.00 0.27 23 TRP A O 3
ATOM 5358 N N . LYS A 1 22 ? -14.447 -4.056 -1.286 1.00 0.25 24 LYS A N 3
ATOM 5359 C CA . LYS A 1 22 ? -15.639 -4.185 -2.094 1.00 0.28 24 LYS A CA 3
ATOM 5360 C C . LYS A 1 22 ? -15.515 -5.356 -3.058 1.00 0.33 24 LYS A C 3
ATOM 5361 O O . LYS A 1 22 ? -14.454 -5.970 -3.191 1.00 0.39 24 LYS A O 3
ATOM 5380 N N . LYS A 1 23 ? -16.609 -5.624 -3.749 1.00 0.36 25 LYS A N 3
ATOM 5381 C CA . LYS A 1 23 ? -16.674 -6.690 -4.742 1.00 0.42 25 LYS A CA 3
ATOM 5382 C C . LYS A 1 23 ? -16.873 -6.068 -6.113 1.00 0.45 25 LYS A C 3
ATOM 5383 O O . LYS A 1 23 ? -17.155 -6.750 -7.100 1.00 0.56 25 LYS A O 3
ATOM 5402 N N . GLU A 1 24 ? -16.711 -4.760 -6.144 1.00 0.40 26 GLU A N 3
ATOM 5403 C CA . GLU A 1 24 ? -16.970 -3.965 -7.337 1.00 0.45 26 GLU A CA 3
ATOM 5404 C C . GLU A 1 24 ? -15.759 -3.104 -7.677 1.00 0.41 26 GLU A C 3
ATOM 5405 O O . GLU A 1 24 ? -14.751 -3.129 -6.974 1.00 0.42 26 GLU A O 3
ATOM 5417 N N . LYS A 1 25 ? -15.849 -2.366 -8.765 1.00 0.48 27 LYS A N 3
ATOM 5418 C CA . LYS A 1 25 ? -14.789 -1.454 -9.156 1.00 0.49 27 LYS A CA 3
ATOM 5419 C C . LYS A 1 25 ? -15.021 -0.065 -8.571 1.00 0.47 27 LYS A C 3
ATOM 5420 O O . LYS A 1 25 ? -16.113 0.492 -8.682 1.00 0.68 27 LYS A O 3
ATOM 5439 N N . VAL A 1 26 ? -13.995 0.482 -7.934 1.00 0.43 28 VAL A N 3
ATOM 5440 C CA . VAL A 1 26 ? -14.011 1.875 -7.522 1.00 0.42 28 VAL A CA 3
ATOM 5441 C C . VAL A 1 26 ? -12.883 2.601 -8.249 1.00 0.40 28 VAL A C 3
ATOM 5442 O O . VAL A 1 26 ? -11.805 2.036 -8.451 1.00 0.51 28 VAL A O 3
ATOM 5455 N N . GLU A 1 27 ? -13.141 3.813 -8.701 1.00 0.37 29 GLU A N 3
ATOM 5456 C CA . GLU A 1 27 ? -12.134 4.565 -9.432 1.00 0.37 29 GLU A CA 3
ATOM 5457 C C . GLU A 1 27 ? -11.515 5.656 -8.570 1.00 0.32 29 GLU A C 3
ATOM 5458 O O . GLU A 1 27 ? -11.829 5.770 -7.384 1.00 0.33 29 GLU A O 3
ATOM 5470 N N . ASN A 1 28 ? -10.621 6.433 -9.179 1.00 0.33 30 ASN A N 3
ATOM 5471 C CA . ASN A 1 28 ? -9.886 7.499 -8.492 1.00 0.34 30 ASN A CA 3
ATOM 5472 C C . ASN A 1 28 ? -8.992 6.906 -7.404 1.00 0.27 30 ASN A C 3
ATOM 5473 O O . ASN A 1 28 ? -8.649 7.561 -6.418 1.00 0.31 30 ASN A O 3
ATOM 5484 N N . ALA A 1 29 ? -8.601 5.660 -7.602 1.00 0.21 31 ALA A N 3
ATOM 5485 C CA . ALA A 1 29 ? -7.759 4.971 -6.650 1.00 0.18 31 ALA A CA 3
ATOM 5486 C C . ALA A 1 29 ? -6.292 5.144 -7.016 1.00 0.17 31 ALA A C 3
ATOM 5487 O O . ALA A 1 29 ? -5.940 5.262 -8.191 1.00 0.20 31 ALA A O 3
ATOM 5494 N N . LEU A 1 30 ? -5.453 5.192 -5.997 1.00 0.17 32 LEU A N 3
ATOM 5495 C CA . LEU A 1 30 ? -4.021 5.373 -6.169 1.00 0.18 32 LEU A CA 3
ATOM 5496 C C . LEU A 1 30 ? -3.330 4.019 -6.122 1.00 0.17 32 LEU A C 3
ATOM 5497 O O . LEU A 1 30 ? -2.269 3.829 -6.703 1.00 0.19 32 LEU A O 3
ATOM 5513 N N . MET A 1 31 ? -3.939 3.081 -5.403 1.00 0.15 33 MET A N 3
ATOM 5514 C CA . MET A 1 31 ? -3.380 1.742 -5.252 1.00 0.14 33 MET A CA 3
ATOM 5515 C C . MET A 1 31 ? -4.481 0.690 -5.182 1.00 0.12 33 MET A C 3
ATOM 5516 O O . MET A 1 31 ? -5.659 1.026 -5.058 1.00 0.12 33 MET A O 3
ATOM 5530 N N . PHE A 1 32 ? -4.091 -0.580 -5.255 1.00 0.12 34 PHE A N 3
ATOM 5531 C CA . PHE A 1 32 ? -5.047 -1.679 -5.325 1.00 0.12 34 PHE A CA 3
ATOM 5532 C C . PHE A 1 32 ? -4.479 -2.941 -4.664 1.00 0.11 34 PHE A C 3
ATOM 5533 O O . PHE A 1 32 ? -3.265 -3.115 -4.582 1.00 0.12 34 PHE A O 3
ATOM 5550 N N . ILE A 1 33 ? -5.371 -3.804 -4.188 1.00 0.11 35 ILE A N 3
ATOM 5551 C CA . ILE A 1 33 ? -4.995 -5.078 -3.576 1.00 0.12 35 ILE A CA 3
ATOM 5552 C C . ILE A 1 33 ? -5.754 -6.211 -4.249 1.00 0.12 35 ILE A C 3
ATOM 5553 O O . ILE A 1 33 ? -6.970 -6.117 -4.434 1.00 0.16 35 ILE A O 3
ATOM 5569 N N . LYS A 1 34 ? -5.055 -7.278 -4.599 1.00 0.13 36 LYS A N 3
ATOM 5570 C CA . LYS A 1 34 ? -5.710 -8.452 -5.149 1.00 0.15 36 LYS A CA 3
ATOM 5571 C C . LYS A 1 34 ? -5.555 -9.630 -4.197 1.00 0.16 36 LYS A C 3
ATOM 5572 O O . LYS A 1 34 ? -4.461 -10.151 -4.034 1.00 0.22 36 LYS A O 3
ATOM 5591 N N . PRO A 1 35 ? -6.640 -10.077 -3.561 1.00 0.17 37 PRO A N 3
ATOM 5592 C CA . PRO A 1 35 ? -6.611 -11.270 -2.721 1.00 0.21 37 PRO A CA 3
ATOM 5593 C C . PRO A 1 35 ? -6.564 -12.546 -3.548 1.00 0.27 37 PRO A C 3
ATOM 5594 O O . PRO A 1 35 ? -7.379 -12.745 -4.450 1.00 0.35 37 PRO A O 3
ATOM 5605 N N . THR A 1 36 ? -5.596 -13.394 -3.256 1.00 0.31 38 THR A N 3
ATOM 5606 C CA . THR A 1 36 ? -5.504 -14.692 -3.896 1.00 0.38 38 THR A CA 3
ATOM 5607 C C . THR A 1 36 ? -6.319 -15.695 -3.105 1.00 0.44 38 THR A C 3
ATOM 5608 O O . THR A 1 36 ? -6.911 -16.624 -3.654 1.00 0.54 38 THR A O 3
ATOM 5619 N N . LYS A 1 37 ? -6.343 -15.477 -1.802 1.00 0.48 39 LYS A N 3
ATOM 5620 C CA . LYS A 1 37 ? -7.184 -16.237 -0.902 1.00 0.63 39 LYS A CA 3
ATOM 5621 C C . LYS A 1 37 ? -8.545 -15.568 -0.828 1.00 0.58 39 LYS A C 3
ATOM 5622 O O . LYS A 1 37 ? -8.665 -14.377 -1.128 1.00 0.54 39 LYS A O 3
ATOM 5641 N N . GLU A 1 38 ? -9.567 -16.323 -0.456 1.00 0.66 40 GLU A N 3
ATOM 5642 C CA . GLU A 1 38 ? -10.898 -15.756 -0.309 1.00 0.64 40 GLU A CA 3
ATOM 5643 C C . GLU A 1 38 ? -10.887 -14.736 0.814 1.00 0.57 40 GLU A C 3
ATOM 5644 O O . GLU A 1 38 ? -10.392 -15.008 1.911 1.00 0.62 40 GLU A O 3
ATOM 5656 N N . VAL A 1 39 ? -11.444 -13.571 0.539 1.00 0.53 41 VAL A N 3
ATOM 5657 C CA . VAL A 1 39 ? -11.260 -12.419 1.402 1.00 0.49 41 VAL A CA 3
ATOM 5658 C C . VAL A 1 39 ? -12.185 -12.473 2.607 1.00 0.51 41 VAL A C 3
ATOM 5659 O O . VAL A 1 39 ? -13.385 -12.726 2.480 1.00 0.54 41 VAL A O 3
ATOM 5672 N N . PRO A 1 40 ? -11.596 -12.252 3.792 1.00 0.55 42 PRO A N 3
ATOM 5673 C CA . PRO A 1 40 ? -12.296 -12.283 5.078 1.00 0.62 42 PRO A CA 3
ATOM 5674 C C . PRO A 1 40 ? -13.601 -11.497 5.065 1.00 0.63 42 PRO A C 3
ATOM 5675 O O . PRO A 1 40 ? -13.613 -10.289 4.823 1.00 0.64 42 PRO A O 3
ATOM 5686 N N . GLU A 1 41 ? -14.691 -12.190 5.362 1.00 0.69 43 GLU A N 3
ATOM 5687 C CA . GLU A 1 41 ? -16.011 -11.609 5.356 1.00 0.75 43 GLU A CA 3
ATOM 5688 C C . GLU A 1 41 ? -16.172 -10.551 6.435 1.00 0.81 43 GLU A C 3
ATOM 5689 O O . GLU A 1 41 ? -16.802 -9.517 6.214 1.00 0.83 43 GLU A O 3
ATOM 5701 N N . PHE A 1 42 ? -15.599 -10.810 7.600 1.00 0.86 44 PHE A N 3
ATOM 5702 C CA . PHE A 1 42 ? -15.728 -9.902 8.726 1.00 0.97 44 PHE A CA 3
ATOM 5703 C C . PHE A 1 42 ? -15.017 -8.590 8.435 1.00 0.96 44 PHE A C 3
ATOM 5704 O O . PHE A 1 42 ? -15.374 -7.545 8.969 1.00 1.02 44 PHE A O 3
ATOM 5721 N N . LYS A 1 43 ? -14.041 -8.646 7.546 1.00 0.90 45 LYS A N 3
ATOM 5722 C CA . LYS A 1 43 ? -13.329 -7.452 7.126 1.00 0.93 45 LYS A CA 3
ATOM 5723 C C . LYS A 1 43 ? -14.200 -6.581 6.231 1.00 0.89 45 LYS A C 3
ATOM 5724 O O . LYS A 1 43 ? -13.943 -5.390 6.075 1.00 0.98 45 LYS A O 3
ATOM 5743 N N . PHE A 1 44 ? -15.226 -7.181 5.645 1.00 0.79 46 PHE A N 3
ATOM 5744 C CA . PHE A 1 44 ? -16.201 -6.435 4.861 1.00 0.78 46 PHE A CA 3
ATOM 5745 C C . PHE A 1 44 ? -17.310 -5.901 5.759 1.00 0.83 46 PHE A C 3
ATOM 5746 O O . PHE A 1 44 ? -17.573 -4.700 5.794 1.00 0.93 46 PHE A O 3
ATOM 5763 N N . VAL A 1 45 ? -17.929 -6.804 6.510 1.00 0.81 47 VAL A N 3
ATOM 5764 C CA . VAL A 1 45 ? -19.113 -6.479 7.293 1.00 0.88 47 VAL A CA 3
ATOM 5765 C C . VAL A 1 45 ? -18.790 -5.515 8.434 1.00 0.87 47 VAL A C 3
ATOM 5766 O O . VAL A 1 45 ? -19.560 -4.593 8.714 1.00 0.92 47 VAL A O 3
ATOM 5779 N N . ASN A 1 46 ? -17.635 -5.699 9.061 1.00 0.86 48 ASN A N 3
ATOM 5780 C CA . ASN A 1 46 ? -17.246 -4.859 10.186 1.00 0.90 48 ASN A CA 3
ATOM 5781 C C . ASN A 1 46 ? -16.760 -3.500 9.693 1.00 0.82 48 ASN A C 3
ATOM 5782 O O . ASN A 1 46 ? -16.860 -2.495 10.391 1.00 0.91 48 ASN A O 3
ATOM 5793 N N . ARG A 1 47 ? -16.244 -3.476 8.474 1.00 0.69 49 ARG A N 3
ATOM 5794 C CA . ARG A 1 47 ? -15.682 -2.258 7.912 1.00 0.63 49 ARG A CA 3
ATOM 5795 C C . ARG A 1 47 ? -16.760 -1.441 7.213 1.00 0.58 49 ARG A C 3
ATOM 5796 O O . ARG A 1 47 ? -16.613 -0.236 7.024 1.00 0.57 49 ARG A O 3
ATOM 5817 N N . ASN A 1 48 ? -17.835 -2.129 6.821 1.00 0.60 50 ASN A N 3
ATOM 5818 C CA . ASN A 1 48 ? -18.901 -1.553 5.992 1.00 0.63 50 ASN A CA 3
ATOM 5819 C C . ASN A 1 48 ? -18.356 -1.290 4.589 1.00 0.54 50 ASN A C 3
ATOM 5820 O O . ASN A 1 48 ? -18.986 -0.633 3.760 1.00 0.61 50 ASN A O 3
ATOM 5831 N N . GLY A 1 49 ? -17.170 -1.831 4.343 1.00 0.46 51 GLY A N 3
ATOM 5832 C CA . GLY A 1 49 ? -16.485 -1.652 3.078 1.00 0.41 51 GLY A CA 3
ATOM 5833 C C . GLY A 1 49 ? -15.749 -0.327 2.993 1.00 0.33 51 GLY A C 3
ATOM 5834 O O . GLY A 1 49 ? -14.893 -0.142 2.131 1.00 0.34 51 GLY A O 3
ATOM 5838 N N . LYS A 1 50 ? -16.071 0.588 3.896 1.00 0.29 52 LYS A N 3
ATOM 5839 C CA . LYS A 1 50 ? -15.442 1.901 3.916 1.00 0.29 52 LYS A CA 3
ATOM 5840 C C . LYS A 1 50 ? -14.493 2.031 5.101 1.00 0.30 52 LYS A C 3
ATOM 5841 O O . LYS A 1 50 ? -14.884 1.789 6.242 1.00 0.36 52 LYS A O 3
ATOM 5860 N N . ASN A 1 51 ? -13.252 2.408 4.841 1.00 0.30 53 ASN A N 3
ATOM 5861 C CA . ASN A 1 51 ? -12.288 2.584 5.916 1.00 0.34 53 ASN A CA 3
ATOM 5862 C C . ASN A 1 51 ? -11.282 3.678 5.586 1.00 0.27 53 ASN A C 3
ATOM 5863 O O . ASN A 1 51 ? -10.549 3.586 4.600 1.00 0.24 53 ASN A O 3
ATOM 5874 N N . GLU A 1 52 ? -11.251 4.705 6.417 1.00 0.30 54 GLU A N 3
ATOM 5875 C CA . GLU A 1 52 ? -10.256 5.753 6.293 1.00 0.28 54 GLU A CA 3
ATOM 5876 C C . GLU A 1 52 ? -8.993 5.340 7.037 1.00 0.28 54 GLU A C 3
ATOM 5877 O O . GLU A 1 52 ? -9.017 5.060 8.237 1.00 0.40 54 GLU A O 3
ATOM 5889 N N . LEU A 1 53 ? -7.903 5.287 6.294 1.00 0.21 55 LEU A N 3
ATOM 5890 C CA . LEU A 1 53 ? -6.629 4.797 6.797 1.00 0.22 55 LEU A CA 3
ATOM 5891 C C . LEU A 1 53 ? -5.896 5.852 7.595 1.00 0.24 55 LEU A C 3
ATOM 5892 O O . LEU A 1 53 ? -5.618 5.678 8.781 1.00 0.32 55 LEU A O 3
ATOM 5908 N N . ILE A 1 54 ? -5.577 6.937 6.927 1.00 0.21 56 ILE A N 3
ATOM 5909 C CA . ILE A 1 54 ? -4.730 7.956 7.493 1.00 0.22 56 ILE A CA 3
ATOM 5910 C C . ILE A 1 54 ? -5.132 9.312 6.926 1.00 0.22 56 ILE A C 3
ATOM 5911 O O . ILE A 1 54 ? -5.544 9.398 5.771 1.00 0.22 56 ILE A O 3
ATOM 5927 N N . ARG A 1 55 ? -5.039 10.360 7.725 1.00 0.26 57 ARG A N 3
ATOM 5928 C CA . ARG A 1 55 ? -5.547 11.657 7.304 1.00 0.27 57 ARG A CA 3
ATOM 5929 C C . ARG A 1 55 ? -4.586 12.782 7.659 1.00 0.29 57 ARG A C 3
ATOM 5930 O O . ARG A 1 55 ? -3.583 12.557 8.340 1.00 0.34 57 ARG A O 3
ATOM 5951 N N . ASN A 1 56 ? -4.907 13.984 7.164 1.00 0.30 58 ASN A N 3
ATOM 5952 C CA . ASN A 1 56 ? -4.124 15.196 7.408 1.00 0.33 58 ASN A CA 3
ATOM 5953 C C . ASN A 1 56 ? -2.836 15.160 6.576 1.00 0.31 58 ASN A C 3
ATOM 5954 O O . ASN A 1 56 ? -1.800 15.698 6.956 1.00 0.33 58 ASN A O 3
ATOM 5965 N N . LEU A 1 57 ? -2.939 14.543 5.397 1.00 0.28 59 LEU A N 3
ATOM 5966 C CA . LEU A 1 57 ? -1.795 14.361 4.507 1.00 0.27 59 LEU A CA 3
ATOM 5967 C C . LEU A 1 57 ? -1.257 15.697 3.995 1.00 0.33 59 LEU A C 3
ATOM 5968 O O . LEU A 1 57 ? -0.123 15.783 3.533 1.00 0.33 59 LEU A O 3
ATOM 5984 N N . GLN A 1 58 ? -2.086 16.729 4.046 1.00 0.40 60 GLN A N 3
ATOM 5985 C CA . GLN A 1 58 ? -1.669 18.062 3.628 1.00 0.49 60 GLN A CA 3
ATOM 5986 C C . GLN A 1 58 ? -0.495 18.558 4.465 1.00 0.51 60 GLN A C 3
ATOM 5987 O O . GLN A 1 58 ? 0.481 19.095 3.938 1.00 0.53 60 GLN A O 3
ATOM 6001 N N . SER A 1 59 ? -0.604 18.369 5.774 1.00 0.53 61 SER A N 3
ATOM 6002 C CA . SER A 1 59 ? 0.359 18.922 6.712 1.00 0.60 61 SER A CA 3
ATOM 6003 C C . SER A 1 59 ? 1.643 18.099 6.733 1.00 0.48 61 SER A C 3
ATOM 6004 O O . SER A 1 59 ? 2.643 18.502 7.333 1.00 0.56 61 SER A O 3
ATOM 6012 N N . ASP A 1 60 ? 1.617 16.957 6.063 1.00 0.41 62 ASP A N 3
ATOM 6013 C CA . ASP A 1 60 ? 2.796 16.100 5.966 1.00 0.41 62 ASP A CA 3
ATOM 6014 C C . ASP A 1 60 ? 2.624 15.050 4.883 1.00 0.36 62 ASP A C 3
ATOM 6015 O O . ASP A 1 60 ? 1.692 14.245 4.921 1.00 0.33 62 ASP A O 3
ATOM 6024 N N . LYS A 1 61 ? 3.543 15.060 3.927 1.00 0.39 63 LYS A N 3
ATOM 6025 C CA . LYS A 1 61 ? 3.515 14.123 2.816 1.00 0.40 63 LYS A CA 3
ATOM 6026 C C . LYS A 1 61 ? 3.746 12.704 3.282 1.00 0.33 63 LYS A C 3
ATOM 6027 O O . LYS A 1 61 ? 3.135 11.768 2.774 1.00 0.30 63 LYS A O 3
ATOM 6046 N N . LYS A 1 62 ? 4.642 12.559 4.244 1.00 0.34 64 LYS A N 3
ATOM 6047 C CA . LYS A 1 62 ? 5.084 11.244 4.696 1.00 0.33 64 LYS A CA 3
ATOM 6048 C C . LYS A 1 62 ? 3.922 10.408 5.222 1.00 0.27 64 LYS A C 3
ATOM 6049 O O . LYS A 1 62 ? 3.967 9.177 5.192 1.00 0.27 64 LYS A O 3
ATOM 6068 N N . LEU A 1 63 ? 2.897 11.081 5.720 1.00 0.25 65 LEU A N 3
ATOM 6069 C CA . LEU A 1 63 ? 1.672 10.421 6.132 1.00 0.21 65 LEU A CA 3
ATOM 6070 C C . LEU A 1 63 ? 1.088 9.576 4.997 1.00 0.17 65 LEU A C 3
ATOM 6071 O O . LEU A 1 63 ? 0.643 8.453 5.227 1.00 0.18 65 LEU A O 3
ATOM 6087 N N . PHE A 1 64 ? 1.101 10.102 3.770 1.00 0.15 66 PHE A N 3
ATOM 6088 C CA . PHE A 1 64 ? 0.635 9.335 2.617 1.00 0.13 66 PHE A CA 3
ATOM 6089 C C . PHE A 1 64 ? 1.508 8.100 2.416 1.00 0.14 66 PHE A C 3
ATOM 6090 O O . PHE A 1 64 ? 1.011 7.035 2.059 1.00 0.15 66 PHE A O 3
ATOM 6107 N N . TYR A 1 65 ? 2.802 8.244 2.680 1.00 0.16 67 TYR A N 3
ATOM 6108 C CA . TYR A 1 65 ? 3.742 7.145 2.493 1.00 0.18 67 TYR A CA 3
ATOM 6109 C C . TYR A 1 65 ? 3.341 5.983 3.389 1.00 0.16 67 TYR A C 3
ATOM 6110 O O . TYR A 1 65 ? 3.136 4.861 2.932 1.00 0.18 67 TYR A O 3
ATOM 6128 N N . SER A 1 66 ? 3.244 6.274 4.679 1.00 0.15 68 SER A N 3
ATOM 6129 C CA . SER A 1 66 ? 2.864 5.282 5.664 1.00 0.18 68 SER A CA 3
ATOM 6130 C C . SER A 1 66 ? 1.436 4.798 5.430 1.00 0.17 68 SER A C 3
ATOM 6131 O O . SER A 1 66 ? 1.130 3.635 5.661 1.00 0.20 68 SER A O 3
ATOM 6139 N N . GLY A 1 67 ? 0.563 5.682 4.965 1.00 0.16 69 GLY A N 3
ATOM 6140 C CA . GLY A 1 67 ? -0.784 5.265 4.627 1.00 0.17 69 GLY A CA 3
ATOM 6141 C C . GLY A 1 67 ? -0.775 4.151 3.599 1.00 0.16 69 GLY A C 3
ATOM 6142 O O . GLY A 1 67 ? -1.630 3.264 3.615 1.00 0.17 69 GLY A O 3
ATOM 6146 N N . ILE A 1 68 ? 0.206 4.206 2.710 1.00 0.15 70 ILE A N 3
ATOM 6147 C CA . ILE A 1 68 ? 0.427 3.162 1.730 1.00 0.16 70 ILE A CA 3
ATOM 6148 C C . ILE A 1 68 ? 0.808 1.839 2.398 1.00 0.16 70 ILE A C 3
ATOM 6149 O O . ILE A 1 68 ? 0.254 0.793 2.066 1.00 0.17 70 ILE A O 3
ATOM 6165 N N . CYS A 1 69 ? 1.756 1.882 3.339 1.00 0.17 71 CYS A N 3
ATOM 6166 C CA . CYS A 1 69 ? 2.185 0.663 4.027 1.00 0.18 71 CYS A CA 3
ATOM 6167 C C . CYS A 1 69 ? 1.014 0.089 4.807 1.00 0.17 71 CYS A C 3
ATOM 6168 O O . CYS A 1 69 ? 0.838 -1.123 4.889 1.00 0.17 71 CYS A O 3
ATOM 6176 N N . GLN A 1 70 ? 0.207 0.986 5.359 1.00 0.18 72 GLN A N 3
ATOM 6177 C CA . GLN A 1 70 ? -1.028 0.610 6.040 1.00 0.19 72 GLN A CA 3
ATOM 6178 C C . GLN A 1 70 ? -1.980 -0.099 5.080 1.00 0.17 72 GLN A C 3
ATOM 6179 O O . GLN A 1 70 ? -2.727 -0.995 5.476 1.00 0.20 72 GLN A O 3
ATOM 6193 N N . PHE A 1 71 ? -1.951 0.320 3.825 1.00 0.16 73 PHE A N 3
ATOM 6194 C CA . PHE A 1 71 ? -2.789 -0.267 2.792 1.00 0.15 73 PHE A CA 3
ATOM 6195 C C . PHE A 1 71 ? -2.299 -1.665 2.423 1.00 0.15 73 PHE A C 3
ATOM 6196 O O . PHE A 1 71 ? -3.076 -2.619 2.420 1.00 0.15 73 PHE A O 3
ATOM 6213 N N . VAL A 1 72 ? -1.006 -1.793 2.134 1.00 0.17 74 VAL A N 3
ATOM 6214 C CA . VAL A 1 72 ? -0.436 -3.092 1.763 1.00 0.19 74 VAL A CA 3
ATOM 6215 C C . VAL A 1 72 ? -0.470 -4.044 2.952 1.00 0.19 74 VAL A C 3
ATOM 6216 O O . VAL A 1 72 ? -0.435 -5.264 2.792 1.00 0.21 74 VAL A O 3
ATOM 6229 N N . LYS A 1 73 ? -0.531 -3.465 4.141 1.00 0.20 75 LYS A N 3
ATOM 6230 C CA . LYS A 1 73 ? -0.656 -4.226 5.377 1.00 0.23 75 LYS A CA 3
ATOM 6231 C C . LYS A 1 73 ? -1.900 -5.113 5.350 1.00 0.24 75 LYS A C 3
ATOM 6232 O O . LYS A 1 73 ? -1.918 -6.189 5.948 1.00 0.31 75 LYS A O 3
ATOM 6251 N N . GLU A 1 74 ? -2.929 -4.666 4.649 1.00 0.21 76 GLU A N 3
ATOM 6252 C CA . GLU A 1 74 ? -4.132 -5.466 4.483 1.00 0.24 76 GLU A CA 3
ATOM 6253 C C . GLU A 1 74 ? -3.871 -6.611 3.519 1.00 0.24 76 GLU A C 3
ATOM 6254 O O . GLU A 1 74 ? -4.310 -7.735 3.739 1.00 0.29 76 GLU A O 3
ATOM 6266 N N . ALA A 1 75 ? -3.135 -6.323 2.459 1.00 0.21 77 ALA A N 3
ATOM 6267 C CA . ALA A 1 75 ? -2.825 -7.330 1.456 1.00 0.22 77 ALA A CA 3
ATOM 6268 C C . ALA A 1 75 ? -1.922 -8.416 2.030 1.00 0.22 77 ALA A C 3
ATOM 6269 O O . ALA A 1 75 ? -2.028 -9.584 1.663 1.00 0.24 77 ALA A O 3
ATOM 6276 N N . LYS A 1 76 ? -1.040 -8.020 2.934 1.00 0.24 78 LYS A N 3
ATOM 6277 C CA . LYS A 1 76 ? -0.164 -8.964 3.618 1.00 0.30 78 LYS A CA 3
ATOM 6278 C C . LYS A 1 76 ? -0.947 -9.701 4.693 1.00 0.31 78 LYS A C 3
ATOM 6279 O O . LYS A 1 76 ? -0.558 -10.771 5.150 1.00 0.37 78 LYS A O 3
ATOM 6298 N N . ASP A 1 77 ? -2.050 -9.092 5.089 1.00 0.31 79 ASP A N 3
ATOM 6299 C CA . ASP A 1 77 ? -2.924 -9.642 6.123 1.00 0.36 79 ASP A CA 3
ATOM 6300 C C . ASP A 1 77 ? -3.791 -10.768 5.569 1.00 0.34 79 ASP A C 3
ATOM 6301 O O . ASP A 1 77 ? -3.871 -11.847 6.155 1.00 0.38 79 ASP A O 3
ATOM 6310 N N . ILE A 1 78 ? -4.431 -10.515 4.432 1.00 0.30 80 ILE A N 3
ATOM 6311 C CA . ILE A 1 78 ? -5.307 -11.517 3.817 1.00 0.32 80 ILE A CA 3
ATOM 6312 C C . ILE A 1 78 ? -4.491 -12.448 2.939 1.00 0.30 80 ILE A C 3
ATOM 6313 O O . ILE A 1 78 ? -4.952 -13.511 2.519 1.00 0.33 80 ILE A O 3
ATOM 6329 N N . LYS A 1 79 ? -3.264 -12.006 2.686 1.00 0.27 81 LYS A N 3
ATOM 6330 C CA . LYS A 1 79 ? -2.261 -12.764 1.952 1.00 0.29 81 LYS A CA 3
ATOM 6331 C C . LYS A 1 79 ? -2.545 -12.786 0.455 1.00 0.29 81 LYS A C 3
ATOM 6332 O O . LYS A 1 79 ? -2.631 -13.846 -0.160 1.00 0.39 81 LYS A O 3
ATOM 6351 N N . GLY A 1 80 ? -2.671 -11.603 -0.131 1.00 0.23 82 GLY A N 3
ATOM 6352 C CA . GLY A 1 80 ? -2.851 -11.507 -1.567 1.00 0.26 82 GLY A CA 3
ATOM 6353 C C . GLY A 1 80 ? -1.694 -10.826 -2.275 1.00 0.22 82 GLY A C 3
ATOM 6354 O O . GLY A 1 80 ? -0.523 -11.126 -2.022 1.00 0.23 82 GLY A O 3
ATOM 6358 N N . LYS A 1 81 ? -2.038 -9.930 -3.189 1.00 0.18 83 LYS A N 3
ATOM 6359 C CA . LYS A 1 81 ? -1.069 -9.192 -3.985 1.00 0.17 83 LYS A CA 3
ATOM 6360 C C . LYS A 1 81 ? -1.262 -7.698 -3.782 1.00 0.16 83 LYS A C 3
ATOM 6361 O O . LYS A 1 81 ? -2.332 -7.265 -3.348 1.00 0.20 83 LYS A O 3
ATOM 6380 N N . LEU A 1 82 ? -0.252 -6.916 -4.110 1.00 0.16 84 LEU A N 3
ATOM 6381 C CA . LEU A 1 82 ? -0.352 -5.472 -4.009 1.00 0.15 84 LEU A CA 3
ATOM 6382 C C . LEU A 1 82 ? -0.105 -4.838 -5.375 1.00 0.15 84 LEU A C 3
ATOM 6383 O O . LEU A 1 82 ? 0.808 -5.237 -6.092 1.00 0.17 84 LEU A O 3
ATOM 6399 N N . THR A 1 83 ? -0.937 -3.872 -5.733 1.00 0.16 85 THR A N 3
ATOM 6400 C CA . THR A 1 83 ? -0.818 -3.175 -7.003 1.00 0.17 85 THR A CA 3
ATOM 6401 C C . THR A 1 83 ? -0.686 -1.668 -6.786 1.00 0.17 85 THR A C 3
ATOM 6402 O O . THR A 1 83 ? -1.494 -1.056 -6.086 1.00 0.21 85 THR A O 3
ATOM 6413 N N . LEU A 1 84 ? 0.342 -1.084 -7.374 1.00 0.16 86 LEU A N 3
ATOM 6414 C CA . LEU A 1 84 ? 0.519 0.358 -7.348 1.00 0.18 86 LEU A CA 3
ATOM 6415 C C . LEU A 1 84 ? -0.071 0.954 -8.624 1.00 0.19 86 LEU A C 3
ATOM 6416 O O . LEU A 1 84 ? 0.494 0.806 -9.701 1.00 0.21 86 LEU A O 3
ATOM 6432 N N . LEU A 1 85 ? -1.220 1.597 -8.496 1.00 0.20 87 LEU A N 3
ATOM 6433 C CA . LEU A 1 85 ? -1.894 2.220 -9.631 1.00 0.23 87 LEU A CA 3
ATOM 6434 C C . LEU A 1 85 ? -1.200 3.518 -10.010 1.00 0.26 87 LEU A C 3
ATOM 6435 O O . LEU A 1 85 ? -0.580 4.164 -9.169 1.00 0.25 87 LEU A O 3
ATOM 6451 N N . GLN A 1 86 ? -1.296 3.897 -11.271 1.00 0.34 88 GLN A N 3
ATOM 6452 C CA . GLN A 1 86 ? -0.715 5.148 -11.716 1.00 0.41 88 GLN A CA 3
ATOM 6453 C C . GLN A 1 86 ? -1.798 6.046 -12.299 1.00 0.47 88 GLN A C 3
ATOM 6454 O O . GLN A 1 86 ? -2.641 5.595 -13.079 1.00 0.52 88 GLN A O 3
ATOM 6468 N N . HIS A 1 87 ? -1.729 7.322 -11.917 1.00 0.50 89 HIS A N 3
ATOM 6469 C CA . HIS A 1 87 ? -2.750 8.328 -12.216 1.00 0.58 89 HIS A CA 3
ATOM 6470 C C . HIS A 1 87 ? -2.603 9.468 -11.220 1.00 0.56 89 HIS A C 3
ATOM 6471 O O . HIS A 1 87 ? -2.553 10.640 -11.588 1.00 0.58 89 HIS A O 3
ATOM 6486 N N . PHE A 1 88 ? -2.526 9.095 -9.946 1.00 0.58 90 PHE A N 3
ATOM 6487 C CA . PHE A 1 88 ? -2.385 10.048 -8.860 1.00 0.61 90 PHE A CA 3
ATOM 6488 C C . PHE A 1 88 ? -1.056 10.788 -8.940 1.00 0.61 90 PHE A C 3
ATOM 6489 O O . PHE A 1 88 ? -0.951 11.929 -8.518 1.00 0.60 90 PHE A O 3
ATOM 6506 N N . ASP A 1 89 ? -0.057 10.138 -9.517 1.00 0.75 91 ASP A N 3
ATOM 6507 C CA . ASP A 1 89 ? 1.316 10.627 -9.479 1.00 0.87 91 ASP A CA 3
ATOM 6508 C C . ASP A 1 89 ? 1.486 11.948 -10.224 1.00 0.92 91 ASP A C 3
ATOM 6509 O O . ASP A 1 89 ? 2.445 12.673 -9.982 1.00 1.01 91 ASP A O 3
ATOM 6518 N N . SER A 1 90 ? 0.563 12.267 -11.120 1.00 0.96 92 SER A N 3
ATOM 6519 C CA . SER A 1 90 ? 0.633 13.527 -11.847 1.00 1.15 92 SER A CA 3
ATOM 6520 C C . SER A 1 90 ? -0.176 14.621 -11.149 1.00 1.10 92 SER A C 3
ATOM 6521 O O . SER A 1 90 ? 0.125 15.807 -11.280 1.00 1.33 92 SER A O 3
ATOM 6529 N N . SER A 1 91 ? -1.192 14.223 -10.396 1.00 0.88 93 SER A N 3
ATOM 6530 C CA . SER A 1 91 ? -2.059 15.182 -9.720 1.00 0.93 93 SER A CA 3
ATOM 6531 C C . SER A 1 91 ? -1.583 15.426 -8.286 1.00 0.83 93 SER A C 3
ATOM 6532 O O . SER A 1 91 ? -1.688 16.534 -7.756 1.00 0.96 93 SER A O 3
ATOM 6540 N N . PHE A 1 92 ? -1.043 14.386 -7.672 1.00 0.65 94 PHE A N 3
ATOM 6541 C CA . PHE A 1 92 ? -0.595 14.445 -6.292 1.00 0.62 94 PHE A CA 3
ATOM 6542 C C . PHE A 1 92 ? 0.905 14.746 -6.249 1.00 0.55 94 PHE A C 3
ATOM 6543 O O . PHE A 1 92 ? 1.683 14.166 -7.011 1.00 0.56 94 PHE A O 3
ATOM 6560 N N . PRO A 1 93 ? 1.333 15.658 -5.362 1.00 0.57 95 PRO A N 3
ATOM 6561 C CA . PRO A 1 93 ? 2.731 16.102 -5.289 1.00 0.56 95 PRO A CA 3
ATOM 6562 C C . PRO A 1 93 ? 3.673 15.059 -4.689 1.00 0.50 95 PRO A C 3
ATOM 6563 O O . PRO A 1 93 ? 4.845 15.342 -4.452 1.00 0.68 95 PRO A O 3
ATOM 6574 N N . ILE A 1 94 ? 3.169 13.861 -4.450 1.00 0.36 96 ILE A N 3
ATOM 6575 C CA . ILE A 1 94 ? 3.975 12.812 -3.851 1.00 0.29 96 ILE A CA 3
ATOM 6576 C C . ILE A 1 94 ? 4.306 11.727 -4.863 1.00 0.31 96 ILE A C 3
ATOM 6577 O O . ILE A 1 94 ? 3.424 11.042 -5.375 1.00 0.34 96 ILE A O 3
ATOM 6593 N N . LYS A 1 95 ? 5.589 11.605 -5.160 1.00 0.35 97 LYS A N 3
ATOM 6594 C CA . LYS A 1 95 ? 6.085 10.584 -6.060 1.00 0.38 97 LYS A CA 3
ATOM 6595 C C . LYS A 1 95 ? 6.965 9.625 -5.272 1.00 0.35 97 LYS A C 3
ATOM 6596 O O . LYS A 1 95 ? 7.882 10.042 -4.569 1.00 0.44 97 LYS A O 3
ATOM 6615 N N . VAL A 1 96 ? 6.686 8.348 -5.390 1.00 0.30 98 VAL A N 3
ATOM 6616 C CA . VAL A 1 96 ? 7.292 7.345 -4.521 1.00 0.26 98 VAL A CA 3
ATOM 6617 C C . VAL A 1 96 ? 7.423 6.000 -5.224 1.00 0.28 98 VAL A C 3
ATOM 6618 O O . VAL A 1 96 ? 6.855 5.785 -6.300 1.00 0.33 98 VAL A O 3
ATOM 6631 N N . ASP A 1 97 ? 8.179 5.102 -4.606 1.00 0.28 99 ASP A N 3
ATOM 6632 C CA . ASP A 1 97 ? 8.330 3.741 -5.096 1.00 0.32 99 ASP A CA 3
ATOM 6633 C C . ASP A 1 97 ? 8.176 2.749 -3.953 1.00 0.23 99 ASP A C 3
ATOM 6634 O O . ASP A 1 97 ? 8.743 2.936 -2.873 1.00 0.27 99 ASP A O 3
ATOM 6643 N N . LEU A 1 98 ? 7.401 1.705 -4.194 1.00 0.19 100 LEU A N 3
ATOM 6644 C CA . LEU A 1 98 ? 7.140 0.683 -3.200 1.00 0.13 100 LEU A CA 3
ATOM 6645 C C . LEU A 1 98 ? 8.094 -0.487 -3.374 1.00 0.13 100 LEU A C 3
ATOM 6646 O O . LEU A 1 98 ? 8.339 -0.930 -4.495 1.00 0.16 100 LEU A O 3
ATOM 6662 N N . TYR A 1 99 ? 8.632 -0.981 -2.271 1.00 0.13 101 TYR A N 3
ATOM 6663 C CA . TYR A 1 99 ? 9.526 -2.134 -2.307 1.00 0.16 101 TYR A CA 3
ATOM 6664 C C . TYR A 1 99 ? 9.085 -3.190 -1.305 1.00 0.16 101 TYR A C 3
ATOM 6665 O O . TYR A 1 99 ? 8.553 -2.869 -0.240 1.00 0.19 101 TYR A O 3
ATOM 6683 N N . PHE A 1 100 ? 9.296 -4.448 -1.665 1.00 0.16 102 PHE A N 3
ATOM 6684 C CA . PHE A 1 100 ? 9.047 -5.560 -0.763 1.00 0.16 102 PHE A CA 3
ATOM 6685 C C . PHE A 1 100 ? 10.355 -6.273 -0.443 1.00 0.15 102 PHE A C 3
ATOM 6686 O O . PHE A 1 100 ? 11.262 -6.330 -1.275 1.00 0.19 102 PHE A O 3
ATOM 6703 N N . LEU A 1 101 ? 10.432 -6.826 0.747 1.00 0.16 103 LEU A N 3
ATOM 6704 C CA . LEU A 1 101 ? 11.558 -7.653 1.151 1.00 0.17 103 LEU A CA 3
ATOM 6705 C C . LEU A 1 101 ? 11.120 -9.117 1.138 1.00 0.18 103 LEU A C 3
ATOM 6706 O O . LEU A 1 101 ? 10.108 -9.456 1.738 1.00 0.19 103 LEU A O 3
ATOM 6722 N N . LYS A 1 102 ? 11.848 -9.972 0.430 1.00 0.23 104 LYS A N 3
ATOM 6723 C CA . LYS A 1 102 ? 11.569 -11.405 0.446 1.00 0.29 104 LYS A CA 3
ATOM 6724 C C . LYS A 1 102 ? 12.803 -12.194 0.860 1.00 0.33 104 LYS A C 3
ATOM 6725 O O . LYS A 1 102 ? 13.705 -12.410 0.049 1.00 0.39 104 LYS A O 3
ATOM 6744 N N . GLY A 1 103 ? 12.845 -12.632 2.110 1.00 0.34 105 GLY A N 3
ATOM 6745 C CA . GLY A 1 103 ? 14.002 -13.357 2.596 1.00 0.42 105 GLY A CA 3
ATOM 6746 C C . GLY A 1 103 ? 15.209 -12.454 2.687 1.00 0.40 105 GLY A C 3
ATOM 6747 O O . GLY A 1 103 ? 15.376 -11.724 3.662 1.00 0.40 105 GLY A O 3
ATOM 6751 N N . SER A 1 104 ? 16.056 -12.508 1.675 1.00 0.40 106 SER A N 3
ATOM 6752 C CA . SER A 1 104 ? 17.158 -11.571 1.560 1.00 0.41 106 SER A CA 3
ATOM 6753 C C . SER A 1 104 ? 17.088 -10.839 0.221 1.00 0.37 106 SER A C 3
ATOM 6754 O O . SER A 1 104 ? 17.930 -10.011 -0.088 1.00 0.41 106 SER A O 3
ATOM 6762 N N . LYS A 1 105 ? 16.066 -11.141 -0.562 1.00 0.36 107 LYS A N 3
ATOM 6763 C CA . LYS A 1 105 ? 15.897 -10.547 -1.883 1.00 0.37 107 LYS A CA 3
ATOM 6764 C C . LYS A 1 105 ? 14.865 -9.419 -1.847 1.00 0.32 107 LYS A C 3
ATOM 6765 O O . LYS A 1 105 ? 13.696 -9.642 -1.538 1.00 0.39 107 LYS A O 3
ATOM 6784 N N . VAL A 1 106 ? 15.304 -8.208 -2.159 1.00 0.24 108 VAL A N 3
ATOM 6785 C CA . VAL A 1 106 ? 14.406 -7.060 -2.213 1.00 0.22 108 VAL A CA 3
ATOM 6786 C C . VAL A 1 106 ? 13.849 -6.877 -3.628 1.00 0.23 108 VAL A C 3
ATOM 6787 O O . VAL A 1 106 ? 14.575 -6.993 -4.616 1.00 0.30 108 VAL A O 3
ATOM 6800 N N . MET A 1 107 ? 12.552 -6.604 -3.710 1.00 0.22 109 MET A N 3
ATOM 6801 C CA . MET A 1 107 ? 11.856 -6.477 -4.986 1.00 0.27 109 MET A CA 3
ATOM 6802 C C . MET A 1 107 ? 10.932 -5.262 -4.985 1.00 0.24 109 MET A C 3
ATOM 6803 O O . MET A 1 107 ? 10.034 -5.170 -4.148 1.00 0.25 109 MET A O 3
ATOM 6817 N N . PRO A 1 108 ? 11.130 -4.318 -5.918 1.00 0.24 110 PRO A N 3
ATOM 6818 C CA . PRO A 1 108 ? 10.248 -3.154 -6.072 1.00 0.23 110 PRO A CA 3
ATOM 6819 C C . PRO A 1 108 ? 8.899 -3.516 -6.703 1.00 0.21 110 PRO A C 3
ATOM 6820 O O . PRO A 1 108 ? 8.765 -4.547 -7.366 1.00 0.20 110 PRO A O 3
ATOM 6831 N N . LEU A 1 109 ? 7.907 -2.663 -6.487 1.00 0.23 111 LEU A N 3
ATOM 6832 C CA . LEU A 1 109 ? 6.560 -2.882 -7.003 1.00 0.22 111 LEU A CA 3
ATOM 6833 C C . LEU A 1 109 ? 6.461 -2.369 -8.437 1.00 0.22 111 LEU A C 3
ATOM 6834 O O . LEU A 1 109 ? 6.917 -1.264 -8.741 1.00 0.26 111 LEU A O 3
ATOM 6850 N N . ASN A 1 110 ? 5.849 -3.157 -9.306 1.00 0.22 112 ASN A N 3
ATOM 6851 C CA . ASN A 1 110 ? 5.642 -2.745 -10.684 1.00 0.25 112 ASN A CA 3
ATOM 6852 C C . ASN A 1 110 ? 4.299 -2.032 -10.808 1.00 0.23 112 ASN A C 3
ATOM 6853 O O . ASN A 1 110 ? 3.295 -2.470 -10.240 1.00 0.22 112 ASN A O 3
ATOM 6864 N N . THR A 1 111 ? 4.298 -0.923 -11.533 1.00 0.29 113 THR A N 3
ATOM 6865 C CA . THR A 1 111 ? 3.117 -0.091 -11.678 1.00 0.31 113 THR A CA 3
ATOM 6866 C C . THR A 1 111 ? 1.958 -0.859 -12.315 1.00 0.28 113 THR A C 3
ATOM 6867 O O . THR A 1 111 ? 2.079 -1.385 -13.424 1.00 0.32 113 THR A O 3
ATOM 6878 N N . GLY A 1 112 ? 0.847 -0.920 -11.592 1.00 0.26 114 GLY A N 3
ATOM 6879 C CA . GLY A 1 112 ? -0.350 -1.581 -12.075 1.00 0.27 114 GLY A CA 3
ATOM 6880 C C . GLY A 1 112 ? -0.180 -3.075 -12.229 1.00 0.28 114 GLY A C 3
ATOM 6881 O O . GLY A 1 112 ? -0.824 -3.700 -13.071 1.00 0.38 114 GLY A O 3
ATOM 6885 N N . GLU A 1 113 ? 0.692 -3.653 -11.424 1.00 0.26 115 GLU A N 3
ATOM 6886 C CA . GLU A 1 113 ? 0.872 -5.090 -11.417 1.00 0.27 115 GLU A CA 3
ATOM 6887 C C . GLU A 1 113 ? 0.582 -5.636 -10.035 1.00 0.24 115 GLU A C 3
ATOM 6888 O O . GLU A 1 113 ? 1.099 -5.124 -9.045 1.00 0.23 115 GLU A O 3
ATOM 6900 N N . PRO A 1 114 ? -0.283 -6.649 -9.941 1.00 0.27 116 PRO A N 3
ATOM 6901 C CA . PRO A 1 114 ? -0.488 -7.370 -8.693 1.00 0.26 116 PRO A CA 3
ATOM 6902 C C . PRO A 1 114 ? 0.770 -8.144 -8.332 1.00 0.23 116 PRO A C 3
ATOM 6903 O O . PRO A 1 114 ? 1.135 -9.116 -8.999 1.00 0.27 116 PRO A O 3
ATOM 6914 N N . PHE A 1 115 ? 1.426 -7.703 -7.280 1.00 0.20 117 PHE A N 3
ATOM 6915 C CA . PHE A 1 115 ? 2.723 -8.239 -6.912 1.00 0.21 117 PHE A CA 3
ATOM 6916 C C . PHE A 1 115 ? 2.645 -8.911 -5.551 1.00 0.21 117 PHE A C 3
ATOM 6917 O O . PHE A 1 115 ? 1.932 -8.451 -4.661 1.00 0.19 117 PHE A O 3
ATOM 6934 N N . VAL A 1 116 ? 3.371 -10.011 -5.412 1.00 0.25 118 VAL A N 3
ATOM 6935 C CA . VAL A 1 116 ? 3.299 -10.851 -4.225 1.00 0.28 118 VAL A CA 3
ATOM 6936 C C . VAL A 1 116 ? 3.657 -10.092 -2.946 1.00 0.26 118 VAL A C 3
ATOM 6937 O O . VAL A 1 116 ? 4.799 -9.669 -2.748 1.00 0.29 118 VAL A O 3
ATOM 6950 N N . VAL A 1 117 ? 2.653 -9.922 -2.094 1.00 0.23 119 VAL A N 3
ATOM 6951 C CA . VAL A 1 117 ? 2.826 -9.283 -0.796 1.00 0.22 119 VAL A CA 3
ATOM 6952 C C . VAL A 1 117 ? 2.554 -10.282 0.327 1.00 0.23 119 VAL A C 3
ATOM 6953 O O . VAL A 1 117 ? 2.977 -10.094 1.468 1.00 0.23 119 VAL A O 3
ATOM 6966 N N . GLN A 1 118 ? 1.856 -11.356 -0.020 1.00 0.27 120 GLN A N 3
ATOM 6967 C CA . GLN A 1 118 ? 1.501 -12.392 0.940 1.00 0.33 120 GLN A CA 3
ATOM 6968 C C . GLN A 1 118 ? 2.737 -12.997 1.590 1.00 0.45 120 GLN A C 3
ATOM 6969 O O . GLN A 1 118 ? 2.713 -13.396 2.755 1.00 1.35 120 GLN A O 3
ATOM 6983 N N . ASP A 1 119 ? 3.812 -13.059 0.831 1.00 0.72 121 ASP A N 3
ATOM 6984 C CA . ASP A 1 119 ? 5.026 -13.702 1.284 1.00 0.76 121 ASP A CA 3
ATOM 6985 C C . ASP A 1 119 ? 6.187 -12.716 1.241 1.00 0.65 121 ASP A C 3
ATOM 6986 O O . ASP A 1 119 ? 7.064 -12.798 0.379 1.00 0.96 121 ASP A O 3
ATOM 6995 N N . ILE A 1 120 ? 6.148 -11.741 2.144 1.00 0.37 122 ILE A N 3
ATOM 6996 C CA . ILE A 1 120 ? 7.234 -10.791 2.289 1.00 0.29 122 ILE A CA 3
ATOM 6997 C C . ILE A 1 120 ? 7.725 -10.764 3.729 1.00 0.24 122 ILE A C 3
ATOM 6998 O O . ILE A 1 120 ? 7.088 -11.311 4.628 1.00 0.32 122 ILE A O 3
ATOM 7014 N N . ASP A 1 121 ? 8.874 -10.147 3.922 1.00 0.23 123 ASP A N 3
ATOM 7015 C CA . ASP A 1 121 ? 9.455 -9.964 5.240 1.00 0.25 123 ASP A CA 3
ATOM 7016 C C . ASP A 1 121 ? 9.253 -8.539 5.705 1.00 0.25 123 ASP A C 3
ATOM 7017 O O . ASP A 1 121 ? 9.096 -8.272 6.892 1.00 0.29 123 ASP A O 3
ATOM 7026 N N . ALA A 1 122 ? 9.278 -7.620 4.763 1.00 0.21 124 ALA A N 3
ATOM 7027 C CA . ALA A 1 122 ? 9.083 -6.222 5.070 1.00 0.21 124 ALA A CA 3
ATOM 7028 C C . ALA A 1 122 ? 8.664 -5.461 3.824 1.00 0.19 124 ALA A C 3
ATOM 7029 O O . ALA A 1 122 ? 8.878 -5.922 2.705 1.00 0.19 124 ALA A O 3
ATOM 7036 N N . MET A 1 123 ? 8.042 -4.318 4.027 1.00 0.19 125 MET A N 3
ATOM 7037 C CA . MET A 1 123 ? 7.645 -3.450 2.931 1.00 0.16 125 MET A CA 3
ATOM 7038 C C . MET A 1 123 ? 7.945 -2.004 3.302 1.00 0.16 125 MET A C 3
ATOM 7039 O O . MET A 1 123 ? 7.934 -1.651 4.481 1.00 0.18 125 MET A O 3
ATOM 7053 N N . SER A 1 124 ? 8.266 -1.185 2.312 1.00 0.16 126 SER A N 3
ATOM 7054 C CA . SER A 1 124 ? 8.585 0.222 2.561 1.00 0.18 126 SER A CA 3
ATOM 7055 C C . SER A 1 124 ? 8.289 1.094 1.345 1.00 0.22 126 SER A C 3
ATOM 7056 O O . SER A 1 124 ? 8.193 0.597 0.218 1.00 0.29 126 SER A O 3
ATOM 7064 N N . VAL A 1 125 ? 8.142 2.397 1.588 1.00 0.21 127 VAL A N 3
ATOM 7065 C CA . VAL A 1 125 ? 7.850 3.357 0.530 1.00 0.23 127 VAL A CA 3
ATOM 7066 C C . VAL A 1 125 ? 8.890 4.474 0.523 1.00 0.22 127 VAL A C 3
ATOM 7067 O O . VAL A 1 125 ? 8.937 5.285 1.450 1.00 0.19 127 VAL A O 3
ATOM 7080 N N . LEU A 1 126 ? 9.727 4.519 -0.508 1.00 0.28 128 LEU A N 3
ATOM 7081 C CA . LEU A 1 126 ? 10.724 5.582 -0.616 1.00 0.32 128 LEU A CA 3
ATOM 7082 C C . LEU A 1 126 ? 10.279 6.601 -1.663 1.00 0.33 128 LEU A C 3
ATOM 7083 O O . LEU A 1 126 ? 9.756 6.225 -2.710 1.00 0.38 128 LEU A O 3
ATOM 7099 N N . PRO A 1 127 ? 10.472 7.905 -1.405 1.00 0.35 129 PRO A N 3
ATOM 7100 C CA . PRO A 1 127 ? 10.152 8.947 -2.377 1.00 0.40 129 PRO A CA 3
ATOM 7101 C C . PRO A 1 127 ? 11.257 9.135 -3.409 1.00 0.56 129 PRO A C 3
ATOM 7102 O O . PRO A 1 127 ? 12.391 9.458 -3.054 1.00 0.91 129 PRO A O 3
ATOM 7113 N N . LYS A 1 128 ? 10.888 8.970 -4.680 1.00 0.43 130 LYS A N 3
ATOM 7114 C CA . LYS A 1 128 ? 11.806 9.081 -5.827 1.00 0.53 130 LYS A CA 3
ATOM 7115 C C . LYS A 1 128 ? 13.062 8.217 -5.688 1.00 0.47 130 LYS A C 3
ATOM 7116 O O . LYS A 1 128 ? 13.181 7.176 -6.333 1.00 0.81 130 LYS A O 3
ATOM 7135 N N . GLY A 1 129 ? 14.006 8.673 -4.870 1.00 0.43 131 GLY A N 3
ATOM 7136 C CA . GLY A 1 129 ? 15.226 7.932 -4.635 1.00 0.39 131 GLY A CA 3
ATOM 7137 C C . GLY A 1 129 ? 14.977 6.653 -3.866 1.00 0.33 131 GLY A C 3
ATOM 7138 O O . GLY A 1 129 ? 15.167 6.595 -2.650 1.00 0.44 131 GLY A O 3
ATOM 7142 N N . SER A 1 130 ? 14.540 5.635 -4.585 1.00 0.31 132 SER A N 3
ATOM 7143 C CA . SER A 1 130 ? 14.248 4.338 -4.006 1.00 0.36 132 SER A CA 3
ATOM 7144 C C . SER A 1 130 ? 15.527 3.552 -3.753 1.00 0.39 132 SER A C 3
ATOM 7145 O O . SER A 1 130 ? 15.488 2.449 -3.204 1.00 0.44 132 SER A O 3
ATOM 7153 N N . SER A 1 131 ? 16.654 4.126 -4.169 1.00 0.40 133 SER A N 3
ATOM 7154 C CA . SER A 1 131 ? 17.953 3.469 -4.073 1.00 0.48 133 SER A CA 3
ATOM 7155 C C . SER A 1 131 ? 18.288 3.050 -2.640 1.00 0.45 133 SER A C 3
ATOM 7156 O O . SER A 1 131 ? 19.185 2.237 -2.427 1.00 0.51 133 SER A O 3
ATOM 7164 N N . SER A 1 132 ? 17.566 3.607 -1.668 1.00 0.40 134 SER A N 3
ATOM 7165 C CA . SER A 1 132 ? 17.659 3.168 -0.282 1.00 0.39 134 SER A CA 3
ATOM 7166 C C . SER A 1 132 ? 17.546 1.651 -0.193 1.00 0.34 134 SER A C 3
ATOM 7167 O O . SER A 1 132 ? 18.322 0.995 0.502 1.00 0.39 134 SER A O 3
ATOM 7175 N N . LEU A 1 133 ? 16.569 1.110 -0.905 1.00 0.28 135 LEU A N 3
ATOM 7176 C CA . LEU A 1 133 ? 16.273 -0.310 -0.851 1.00 0.26 135 LEU A CA 3
ATOM 7177 C C . LEU A 1 133 ? 16.457 -0.980 -2.219 1.00 0.28 135 LEU A C 3
ATOM 7178 O O . LEU A 1 133 ? 16.086 -2.132 -2.408 1.00 0.37 135 LEU A O 3
ATOM 7194 N N . LYS A 1 134 ? 17.048 -0.261 -3.166 1.00 0.30 136 LYS A N 3
ATOM 7195 C CA . LYS A 1 134 ? 17.210 -0.778 -4.525 1.00 0.35 136 LYS A CA 3
ATOM 7196 C C . LYS A 1 134 ? 18.549 -1.492 -4.685 1.00 0.37 136 LYS A C 3
ATOM 7197 O O . LYS A 1 134 ? 19.495 -0.937 -5.253 1.00 0.42 136 LYS A O 3
ATOM 7216 N N . VAL A 1 135 ? 18.640 -2.714 -4.191 1.00 0.37 137 VAL A N 3
ATOM 7217 C CA . VAL A 1 135 ? 19.860 -3.485 -4.324 1.00 0.42 137 VAL A CA 3
ATOM 7218 C C . VAL A 1 135 ? 19.515 -4.943 -4.640 1.00 0.46 137 VAL A C 3
ATOM 7219 O O . VAL A 1 135 ? 18.340 -5.304 -4.648 1.00 0.51 137 VAL A O 3
ATOM 7232 N N . LYS A 1 136 ? 20.508 -5.762 -4.945 1.00 0.50 138 LYS A N 3
ATOM 7233 C CA . LYS A 1 136 ? 20.270 -7.158 -5.286 1.00 0.57 138 LYS A CA 3
ATOM 7234 C C . LYS A 1 136 ? 19.690 -7.908 -4.096 1.00 0.47 138 LYS A C 3
ATOM 7235 O O . LYS A 1 136 ? 18.699 -8.626 -4.213 1.00 0.53 138 LYS A O 3
ATOM 7254 N N . THR A 1 137 ? 20.300 -7.701 -2.941 1.00 0.37 139 THR A N 3
ATOM 7255 C CA . THR A 1 137 ? 19.904 -8.391 -1.728 1.00 0.29 139 THR A CA 3
ATOM 7256 C C . THR A 1 137 ? 19.864 -7.429 -0.557 1.00 0.25 139 THR A C 3
ATOM 7257 O O . THR A 1 137 ? 20.641 -6.476 -0.501 1.00 0.28 139 THR A O 3
ATOM 7268 N N . MET A 1 138 ? 18.966 -7.685 0.377 1.00 0.26 140 MET A N 3
ATOM 7269 C CA . MET A 1 138 ? 18.731 -6.773 1.477 1.00 0.32 140 MET A CA 3
ATOM 7270 C C . MET A 1 138 ? 18.262 -7.493 2.738 1.00 0.34 140 MET A C 3
ATOM 7271 O O . MET A 1 138 ? 17.704 -8.589 2.673 1.00 0.38 140 MET A O 3
ATOM 7285 N N . ALA A 1 139 ? 18.517 -6.870 3.881 1.00 0.34 141 ALA A N 3
ATOM 7286 C CA . ALA A 1 139 ? 18.070 -7.375 5.173 1.00 0.38 141 ALA A CA 3
ATOM 7287 C C . ALA A 1 139 ? 16.686 -6.841 5.525 1.00 0.34 141 ALA A C 3
ATOM 7288 O O . ALA A 1 139 ? 16.350 -5.701 5.202 1.00 0.36 141 ALA A O 3
ATOM 7295 N N . LYS A 1 140 ? 15.902 -7.666 6.209 1.00 0.32 142 LYS A N 3
ATOM 7296 C CA . LYS A 1 140 ? 14.587 -7.267 6.704 1.00 0.30 142 LYS A CA 3
ATOM 7297 C C . LYS A 1 140 ? 14.729 -6.176 7.758 1.00 0.26 142 LYS A C 3
ATOM 7298 O O . LYS A 1 140 ? 13.893 -5.280 7.860 1.00 0.24 142 LYS A O 3
ATOM 7317 N N . ASP A 1 141 ? 15.820 -6.246 8.509 1.00 0.29 143 ASP A N 3
ATOM 7318 C CA . ASP A 1 141 ? 16.070 -5.319 9.606 1.00 0.31 143 ASP A CA 3
ATOM 7319 C C . ASP A 1 141 ? 16.409 -3.943 9.057 1.00 0.28 143 ASP A C 3
ATOM 7320 O O . ASP A 1 141 ? 15.968 -2.917 9.577 1.00 0.29 143 ASP A O 3
ATOM 7329 N N . MET A 1 142 ? 17.181 -3.943 7.986 1.00 0.29 144 MET A N 3
ATOM 7330 C CA . MET A 1 142 ? 17.580 -2.718 7.321 1.00 0.30 144 MET A CA 3
ATOM 7331 C C . MET A 1 142 ? 16.417 -2.134 6.537 1.00 0.24 144 MET A C 3
ATOM 7332 O O . MET A 1 142 ? 16.224 -0.923 6.515 1.00 0.25 144 MET A O 3
ATOM 7346 N N . PHE A 1 143 ? 15.642 -3.012 5.913 1.00 0.21 145 PHE A N 3
ATOM 7347 C CA . PHE A 1 143 ? 14.555 -2.607 5.029 1.00 0.17 145 PHE A CA 3
ATOM 7348 C C . PHE A 1 143 ? 13.602 -1.650 5.733 1.00 0.15 145 PHE A C 3
ATOM 7349 O O . PHE A 1 143 ? 13.360 -0.539 5.261 1.00 0.16 145 PHE A O 3
ATOM 7366 N N . VAL A 1 144 ? 13.088 -2.079 6.875 1.00 0.15 146 VAL A N 3
ATOM 7367 C CA . VAL A 1 144 ? 12.159 -1.264 7.639 1.00 0.14 146 VAL A CA 3
ATOM 7368 C C . VAL A 1 144 ? 12.816 0.030 8.131 1.00 0.15 146 VAL A C 3
ATOM 7369 O O . VAL A 1 144 ? 12.220 1.104 8.056 1.00 0.16 146 VAL A O 3
ATOM 7382 N N . SER A 1 145 ? 14.042 -0.064 8.608 1.00 0.18 147 SER A N 3
ATOM 7383 C CA . SER A 1 145 ? 14.738 1.103 9.123 1.00 0.21 147 SER A CA 3
ATOM 7384 C C . SER A 1 145 ? 14.999 2.113 8.000 1.00 0.21 147 SER A C 3
ATOM 7385 O O . SER A 1 145 ? 14.851 3.323 8.192 1.00 0.24 147 SER A O 3
ATOM 7393 N N . ARG A 1 146 ? 15.364 1.601 6.832 1.00 0.20 148 ARG A N 3
ATOM 7394 C CA . ARG A 1 146 ? 15.568 2.417 5.642 1.00 0.21 148 ARG A CA 3
ATOM 7395 C C . ARG A 1 146 ? 14.273 3.091 5.201 1.00 0.19 148 ARG A C 3
ATOM 7396 O O . ARG A 1 146 ? 14.251 4.275 4.884 1.00 0.27 148 ARG A O 3
ATOM 7417 N N . GLY A 1 147 ? 13.196 2.326 5.171 1.00 0.14 149 GLY A N 3
ATOM 7418 C CA . GLY A 1 147 ? 11.929 2.860 4.736 1.00 0.13 149 GLY A CA 3
ATOM 7419 C C . GLY A 1 147 ? 11.368 3.872 5.709 1.00 0.15 149 GLY A C 3
ATOM 7420 O O . GLY A 1 147 ? 10.841 4.901 5.299 1.00 0.17 149 GLY A O 3
ATOM 7424 N N . ASN A 1 148 ? 11.490 3.584 6.999 1.00 0.17 150 ASN A N 3
ATOM 7425 C CA . ASN A 1 148 ? 10.948 4.455 8.036 1.00 0.22 150 ASN A CA 3
ATOM 7426 C C . ASN A 1 148 ? 11.575 5.849 7.996 1.00 0.23 150 ASN A C 3
ATOM 7427 O O . ASN A 1 148 ? 10.889 6.844 8.222 1.00 0.26 150 ASN A O 3
ATOM 7438 N N . THR A 1 149 ? 12.873 5.931 7.706 1.00 0.23 151 THR A N 3
ATOM 7439 C CA . THR A 1 149 ? 13.538 7.226 7.612 1.00 0.27 151 THR A CA 3
ATOM 7440 C C . THR A 1 149 ? 13.112 7.952 6.335 1.00 0.27 151 THR A C 3
ATOM 7441 O O . THR A 1 149 ? 13.052 9.183 6.300 1.00 0.33 151 THR A O 3
ATOM 7452 N N . GLU A 1 150 ? 12.797 7.184 5.292 1.00 0.25 152 GLU A N 3
ATOM 7453 C CA . GLU A 1 150 ? 12.184 7.730 4.089 1.00 0.30 152 GLU A CA 3
ATOM 7454 C C . GLU A 1 150 ? 10.709 8.052 4.347 1.00 0.28 152 GLU A C 3
ATOM 7455 O O . GLU A 1 150 ? 10.043 8.711 3.542 1.00 0.30 152 GLU A O 3
ATOM 7467 N N . GLY A 1 151 ? 10.228 7.597 5.498 1.00 0.25 153 GLY A N 3
ATOM 7468 C CA . GLY A 1 151 ? 8.913 7.958 5.985 1.00 0.25 153 GLY A CA 3
ATOM 7469 C C . GLY A 1 151 ? 7.885 6.834 5.972 1.00 0.21 153 GLY A C 3
ATOM 7470 O O . GLY A 1 151 ? 6.828 6.983 6.584 1.00 0.24 153 GLY A O 3
ATOM 7474 N N . ALA A 1 152 ? 8.150 5.713 5.302 1.00 0.17 154 ALA A N 3
ATOM 7475 C CA . ALA A 1 152 ? 7.237 4.572 5.412 1.00 0.16 154 ALA A CA 3
ATOM 7476 C C . ALA A 1 152 ? 7.947 3.231 5.409 1.00 0.14 154 ALA A C 3
ATOM 7477 O O . ALA A 1 152 ? 8.699 2.920 4.484 1.00 0.15 154 ALA A O 3
ATOM 7484 N N . SER A 1 153 ? 7.678 2.431 6.425 1.00 0.15 155 SER A N 3
ATOM 7485 C CA . SER A 1 153 ? 8.047 1.035 6.419 1.00 0.16 155 SER A CA 3
ATOM 7486 C C . SER A 1 153 ? 7.049 0.209 7.214 1.00 0.15 155 SER A C 3
ATOM 7487 O O . SER A 1 153 ? 6.265 0.741 8.003 1.00 0.19 155 SER A O 3
ATOM 7495 N N . ILE A 1 154 ? 7.075 -1.090 6.986 1.00 0.14 156 ILE A N 3
ATOM 7496 C CA . ILE A 1 154 ? 6.212 -2.013 7.680 1.00 0.15 156 ILE A CA 3
ATOM 7497 C C . ILE A 1 154 ? 6.854 -3.406 7.677 1.00 0.15 156 ILE A C 3
ATOM 7498 O O . ILE A 1 154 ? 7.134 -3.972 6.618 1.00 0.17 156 ILE A O 3
ATOM 7514 N N . SER A 1 155 ? 7.137 -3.936 8.854 1.00 0.16 157 SER A N 3
ATOM 7515 C CA . SER A 1 155 ? 7.886 -5.179 8.957 1.00 0.19 157 SER A CA 3
ATOM 7516 C C . SER A 1 155 ? 7.001 -6.348 9.385 1.00 0.20 157 SER A C 3
ATOM 7517 O O . SER A 1 155 ? 6.045 -6.173 10.144 1.00 0.34 157 SER A O 3
ATOM 7525 N N . PHE A 1 156 ? 7.308 -7.530 8.860 1.00 0.20 158 PHE A N 3
ATOM 7526 C CA . PHE A 1 156 ? 6.613 -8.753 9.244 1.00 0.32 158 PHE A CA 3
ATOM 7527 C C . PHE A 1 156 ? 6.892 -9.096 10.702 1.00 0.74 158 PHE A C 3
ATOM 7528 O O . PHE A 1 156 ? 8.049 -9.433 11.027 1.00 1.33 158 PHE A O 3
ATOM 7546 N N . GLU A 1 1 ? -9.455 -7.304 -11.446 1.00 1.75 3 GLU A N 4
ATOM 7547 C CA . GLU A 1 1 ? -9.181 -6.132 -10.585 1.00 1.53 3 GLU A CA 4
ATOM 7548 C C . GLU A 1 1 ? -10.477 -5.616 -9.965 1.00 1.23 3 GLU A C 4
ATOM 7549 O O . GLU A 1 1 ? -10.513 -4.537 -9.366 1.00 1.66 3 GLU A O 4
ATOM 7563 N N . GLU A 1 2 ? -11.539 -6.398 -10.100 1.00 0.80 4 GLU A N 4
ATOM 7564 C CA . GLU A 1 2 ? -12.839 -6.017 -9.580 1.00 0.70 4 GLU A CA 4
ATOM 7565 C C . GLU A 1 2 ? -12.900 -6.290 -8.081 1.00 0.61 4 GLU A C 4
ATOM 7566 O O . GLU A 1 2 ? -13.181 -5.393 -7.287 1.00 0.76 4 GLU A O 4
ATOM 7578 N N . LYS A 1 3 ? -12.612 -7.522 -7.691 1.00 0.53 5 LYS A N 4
ATOM 7579 C CA . LYS A 1 3 ? -12.605 -7.883 -6.281 1.00 0.46 5 LYS A CA 4
ATOM 7580 C C . LYS A 1 3 ? -11.249 -7.569 -5.669 1.00 0.34 5 LYS A C 4
ATOM 7581 O O . LYS A 1 3 ? -10.208 -7.928 -6.223 1.00 0.39 5 LYS A O 4
ATOM 7600 N N . GLY A 1 4 ? -11.266 -6.884 -4.540 1.00 0.26 6 GLY A N 4
ATOM 7601 C CA . GLY A 1 4 ? -10.031 -6.522 -3.878 1.00 0.20 6 GLY A CA 4
ATOM 7602 C C . GLY A 1 4 ? -10.172 -5.240 -3.090 1.00 0.17 6 GLY A C 4
ATOM 7603 O O . GLY A 1 4 ? -11.274 -4.892 -2.660 1.00 0.24 6 GLY A O 4
ATOM 7607 N N . ALA A 1 5 ? -9.067 -4.535 -2.905 1.00 0.15 7 ALA A N 4
ATOM 7608 C CA . ALA A 1 5 ? -9.073 -3.280 -2.168 1.00 0.14 7 ALA A CA 4
ATOM 7609 C C . ALA A 1 5 ? -8.486 -2.150 -3.007 1.00 0.14 7 ALA A C 4
ATOM 7610 O O . ALA A 1 5 ? -7.582 -2.373 -3.801 1.00 0.18 7 ALA A O 4
ATOM 7617 N N . TYR A 1 6 ? -9.016 -0.947 -2.847 1.00 0.12 8 TYR A N 4
ATOM 7618 C CA . TYR A 1 6 ? -8.494 0.229 -3.545 1.00 0.13 8 TYR A CA 4
ATOM 7619 C C . TYR A 1 6 ? -8.094 1.306 -2.548 1.00 0.12 8 TYR A C 4
ATOM 7620 O O . TYR A 1 6 ? -8.823 1.581 -1.598 1.00 0.13 8 TYR A O 4
ATOM 7638 N N . LEU A 1 7 ? -6.927 1.892 -2.769 1.00 0.12 9 LEU A N 4
ATOM 7639 C CA . LEU A 1 7 ? -6.447 3.001 -1.960 1.00 0.12 9 LEU A CA 4
ATOM 7640 C C . LEU A 1 7 ? -6.908 4.294 -2.601 1.00 0.11 9 LEU A C 4
ATOM 7641 O O . LEU A 1 7 ? -6.535 4.594 -3.727 1.00 0.13 9 LEU A O 4
ATOM 7657 N N . VAL A 1 8 ? -7.699 5.053 -1.887 1.00 0.12 10 VAL A N 4
ATOM 7658 C CA . VAL A 1 8 ? -8.290 6.257 -2.444 1.00 0.14 10 VAL A CA 4
ATOM 7659 C C . VAL A 1 8 ? -7.842 7.484 -1.667 1.00 0.16 10 VAL A C 4
ATOM 7660 O O . VAL A 1 8 ? -7.621 7.418 -0.460 1.00 0.14 10 VAL A O 4
ATOM 7673 N N . PHE A 1 9 ? -7.684 8.590 -2.373 1.00 0.23 11 PHE A N 4
ATOM 7674 C CA . PHE A 1 9 ? -7.378 9.866 -1.749 1.00 0.27 11 PHE A CA 4
ATOM 7675 C C . PHE A 1 9 ? -8.655 10.674 -1.596 1.00 0.33 11 PHE A C 4
ATOM 7676 O O . PHE A 1 9 ? -9.465 10.744 -2.519 1.00 0.42 11 PHE A O 4
ATOM 7693 N N . ASP A 1 10 ? -8.849 11.259 -0.433 1.00 0.32 12 ASP A N 4
ATOM 7694 C CA . ASP A 1 10 ? -10.018 12.083 -0.194 1.00 0.39 12 ASP A CA 4
ATOM 7695 C C . ASP A 1 10 ? -9.597 13.481 0.237 1.00 0.41 12 ASP A C 4
ATOM 7696 O O . ASP A 1 10 ? -8.502 13.674 0.768 1.00 0.36 12 ASP A O 4
ATOM 7705 N N . ASN A 1 11 ? -10.479 14.444 0.009 1.00 0.52 13 ASN A N 4
ATOM 7706 C CA . ASN A 1 11 ? -10.179 15.851 0.252 1.00 0.56 13 ASN A CA 4
ATOM 7707 C C . ASN A 1 11 ? -10.443 16.241 1.703 1.00 0.57 13 ASN A C 4
ATOM 7708 O O . ASN A 1 11 ? -10.170 17.376 2.102 1.00 0.65 13 ASN A O 4
ATOM 7719 N N . ALA A 1 12 ? -10.989 15.317 2.482 1.00 0.55 14 ALA A N 4
ATOM 7720 C CA . ALA A 1 12 ? -11.183 15.542 3.909 1.00 0.59 14 ALA A CA 4
ATOM 7721 C C . ALA A 1 12 ? -9.842 15.810 4.582 1.00 0.66 14 ALA A C 4
ATOM 7722 O O . ALA A 1 12 ? -8.862 15.107 4.319 1.00 1.31 14 ALA A O 4
ATOM 7729 N N . SER A 1 13 ? -9.796 16.846 5.421 1.00 0.60 15 SER A N 4
ATOM 7730 C CA . SER A 1 13 ? -8.561 17.254 6.093 1.00 0.54 15 SER A CA 4
ATOM 7731 C C . SER A 1 13 ? -7.459 17.558 5.076 1.00 0.52 15 SER A C 4
ATOM 7732 O O . SER A 1 13 ? -6.269 17.417 5.368 1.00 0.53 15 SER A O 4
ATOM 7740 N N . ASN A 1 14 ? -7.883 17.967 3.878 1.00 0.53 16 ASN A N 4
ATOM 7741 C CA . ASN A 1 14 ? -6.981 18.279 2.769 1.00 0.57 16 ASN A CA 4
ATOM 7742 C C . ASN A 1 14 ? -6.079 17.095 2.424 1.00 0.52 16 ASN A C 4
ATOM 7743 O O . ASN A 1 14 ? -4.975 17.278 1.908 1.00 0.68 16 ASN A O 4
ATOM 7754 N N . GLY A 1 15 ? -6.544 15.885 2.704 1.00 0.39 17 GLY A N 4
ATOM 7755 C CA . GLY A 1 15 ? -5.758 14.708 2.397 1.00 0.34 17 GLY A CA 4
ATOM 7756 C C . GLY A 1 15 ? -6.065 13.546 3.311 1.00 0.28 17 GLY A C 4
ATOM 7757 O O . GLY A 1 15 ? -5.660 13.544 4.467 1.00 0.29 17 GLY A O 4
ATOM 7761 N N . THR A 1 16 ? -6.785 12.564 2.799 1.00 0.27 18 THR A N 4
ATOM 7762 C CA . THR A 1 16 ? -7.069 11.350 3.549 1.00 0.24 18 THR A CA 4
ATOM 7763 C C . THR A 1 16 ? -6.923 10.127 2.649 1.00 0.18 18 THR A C 4
ATOM 7764 O O . THR A 1 16 ? -7.158 10.209 1.444 1.00 0.19 18 THR A O 4
ATOM 7775 N N . LEU A 1 17 ? -6.518 9.005 3.232 1.00 0.15 19 LEU A N 4
ATOM 7776 C CA . LEU A 1 17 ? -6.454 7.752 2.503 1.00 0.13 19 LEU A CA 4
ATOM 7777 C C . LEU A 1 17 ? -7.616 6.862 2.886 1.00 0.14 19 LEU A C 4
ATOM 7778 O O . LEU A 1 17 ? -8.076 6.869 4.029 1.00 0.21 19 LEU A O 4
ATOM 7794 N N . PHE A 1 18 ? -8.061 6.089 1.927 1.00 0.13 20 PHE A N 4
ATOM 7795 C CA . PHE A 1 18 ? -9.235 5.265 2.077 1.00 0.14 20 PHE A CA 4
ATOM 7796 C C . PHE A 1 18 ? -8.999 3.916 1.414 1.00 0.13 20 PHE A C 4
ATOM 7797 O O . PHE A 1 18 ? -8.555 3.850 0.277 1.00 0.12 20 PHE A O 4
ATOM 7814 N N . ILE A 1 19 ? -9.250 2.848 2.152 1.00 0.15 21 ILE A N 4
ATOM 7815 C CA . ILE A 1 19 ? -9.162 1.510 1.597 1.00 0.16 21 ILE A CA 4
ATOM 7816 C C . ILE A 1 19 ? -10.557 0.927 1.431 1.00 0.18 21 ILE A C 4
ATOM 7817 O O . ILE A 1 19 ? -11.286 0.716 2.403 1.00 0.23 21 ILE A O 4
ATOM 7833 N N . VAL A 1 20 ? -10.938 0.711 0.189 1.00 0.16 22 VAL A N 4
ATOM 7834 C CA . VAL A 1 20 ? -12.252 0.188 -0.118 1.00 0.18 22 VAL A CA 4
ATOM 7835 C C . VAL A 1 20 ? -12.204 -1.322 -0.329 1.00 0.18 22 VAL A C 4
ATOM 7836 O O . VAL A 1 20 ? -11.451 -1.826 -1.167 1.00 0.22 22 VAL A O 4
ATOM 7849 N N . TRP A 1 21 ? -12.983 -2.039 0.455 1.00 0.19 23 TRP A N 4
ATOM 7850 C CA . TRP A 1 21 ? -13.147 -3.464 0.261 1.00 0.21 23 TRP A CA 4
ATOM 7851 C C . TRP A 1 21 ? -14.415 -3.714 -0.535 1.00 0.24 23 TRP A C 4
ATOM 7852 O O . TRP A 1 21 ? -15.526 -3.567 -0.024 1.00 0.27 23 TRP A O 4
ATOM 7873 N N . LYS A 1 22 ? -14.240 -4.082 -1.792 1.00 0.25 24 LYS A N 4
ATOM 7874 C CA . LYS A 1 22 ? -15.350 -4.171 -2.725 1.00 0.28 24 LYS A CA 4
ATOM 7875 C C . LYS A 1 22 ? -15.187 -5.375 -3.645 1.00 0.33 24 LYS A C 4
ATOM 7876 O O . LYS A 1 22 ? -14.159 -6.056 -3.636 1.00 0.39 24 LYS A O 4
ATOM 7895 N N . LYS A 1 23 ? -16.208 -5.601 -4.454 1.00 0.36 25 LYS A N 4
ATOM 7896 C CA . LYS A 1 23 ? -16.217 -6.681 -5.422 1.00 0.42 25 LYS A CA 4
ATOM 7897 C C . LYS A 1 23 ? -16.390 -6.084 -6.814 1.00 0.45 25 LYS A C 4
ATOM 7898 O O . LYS A 1 23 ? -16.679 -6.783 -7.786 1.00 0.56 25 LYS A O 4
ATOM 7917 N N . GLU A 1 24 ? -16.195 -4.774 -6.888 1.00 0.40 26 GLU A N 4
ATOM 7918 C CA . GLU A 1 24 ? -16.401 -4.015 -8.115 1.00 0.45 26 GLU A CA 4
ATOM 7919 C C . GLU A 1 24 ? -15.211 -3.093 -8.365 1.00 0.41 26 GLU A C 4
ATOM 7920 O O . GLU A 1 24 ? -14.399 -2.867 -7.478 1.00 0.42 26 GLU A O 4
ATOM 7932 N N . LYS A 1 25 ? -15.099 -2.560 -9.562 1.00 0.48 27 LYS A N 4
ATOM 7933 C CA . LYS A 1 25 ? -13.978 -1.693 -9.885 1.00 0.49 27 LYS A CA 4
ATOM 7934 C C . LYS A 1 25 ? -14.171 -0.291 -9.303 1.00 0.47 27 LYS A C 4
ATOM 7935 O O . LYS A 1 25 ? -15.274 0.262 -9.321 1.00 0.68 27 LYS A O 4
ATOM 7954 N N . VAL A 1 26 ? -13.088 0.252 -8.758 1.00 0.43 28 VAL A N 4
ATOM 7955 C CA . VAL A 1 26 ? -13.080 1.590 -8.173 1.00 0.42 28 VAL A CA 4
ATOM 7956 C C . VAL A 1 26 ? -12.035 2.444 -8.885 1.00 0.40 28 VAL A C 4
ATOM 7957 O O . VAL A 1 26 ? -10.925 1.976 -9.144 1.00 0.51 28 VAL A O 4
ATOM 7970 N N . GLU A 1 27 ? -12.381 3.676 -9.212 1.00 0.37 29 GLU A N 4
ATOM 7971 C CA . GLU A 1 27 ? -11.440 4.575 -9.860 1.00 0.37 29 GLU A CA 4
ATOM 7972 C C . GLU A 1 27 ? -11.032 5.705 -8.921 1.00 0.32 29 GLU A C 4
ATOM 7973 O O . GLU A 1 27 ? -11.531 5.794 -7.796 1.00 0.33 29 GLU A O 4
ATOM 7985 N N . ASN A 1 28 ? -10.113 6.552 -9.393 1.00 0.33 30 ASN A N 4
ATOM 7986 C CA . ASN A 1 28 ? -9.552 7.644 -8.590 1.00 0.34 30 ASN A CA 4
ATOM 7987 C C . ASN A 1 28 ? -8.729 7.094 -7.435 1.00 0.27 30 ASN A C 4
ATOM 7988 O O . ASN A 1 28 ? -8.510 7.770 -6.427 1.00 0.31 30 ASN A O 4
ATOM 7999 N N . ALA A 1 29 ? -8.262 5.866 -7.602 1.00 0.21 31 ALA A N 4
ATOM 8000 C CA . ALA A 1 29 ? -7.489 5.195 -6.580 1.00 0.18 31 ALA A CA 4
ATOM 8001 C C . ALA A 1 29 ? -5.999 5.263 -6.898 1.00 0.17 31 ALA A C 4
ATOM 8002 O O . ALA A 1 29 ? -5.595 5.292 -8.062 1.00 0.20 31 ALA A O 4
ATOM 8009 N N . LEU A 1 30 ? -5.200 5.301 -5.845 1.00 0.17 32 LEU A N 4
ATOM 8010 C CA . LEU A 1 30 ? -3.753 5.436 -5.953 1.00 0.18 32 LEU A CA 4
ATOM 8011 C C . LEU A 1 30 ? -3.102 4.061 -5.899 1.00 0.17 32 LEU A C 4
ATOM 8012 O O . LEU A 1 30 ? -2.016 3.856 -6.418 1.00 0.19 32 LEU A O 4
ATOM 8028 N N . MET A 1 31 ? -3.767 3.122 -5.232 1.00 0.15 33 MET A N 4
ATOM 8029 C CA . MET A 1 31 ? -3.239 1.767 -5.078 1.00 0.14 33 MET A CA 4
ATOM 8030 C C . MET A 1 31 ? -4.364 0.737 -5.038 1.00 0.12 33 MET A C 4
ATOM 8031 O O . MET A 1 31 ? -5.538 1.098 -4.954 1.00 0.12 33 MET A O 4
ATOM 8045 N N . PHE A 1 32 ? -3.998 -0.543 -5.100 1.00 0.12 34 PHE A N 4
ATOM 8046 C CA . PHE A 1 32 ? -4.977 -1.623 -5.159 1.00 0.12 34 PHE A CA 4
ATOM 8047 C C . PHE A 1 32 ? -4.423 -2.894 -4.501 1.00 0.11 34 PHE A C 4
ATOM 8048 O O . PHE A 1 32 ? -3.213 -3.072 -4.407 1.00 0.12 34 PHE A O 4
ATOM 8065 N N . ILE A 1 33 ? -5.319 -3.748 -4.026 1.00 0.11 35 ILE A N 4
ATOM 8066 C CA . ILE A 1 33 ? -4.959 -5.036 -3.436 1.00 0.12 35 ILE A CA 4
ATOM 8067 C C . ILE A 1 33 ? -5.753 -6.135 -4.123 1.00 0.12 35 ILE A C 4
ATOM 8068 O O . ILE A 1 33 ? -6.973 -6.026 -4.253 1.00 0.16 35 ILE A O 4
ATOM 8084 N N . LYS A 1 34 ? -5.081 -7.189 -4.558 1.00 0.13 36 LYS A N 4
ATOM 8085 C CA . LYS A 1 34 ? -5.770 -8.296 -5.199 1.00 0.15 36 LYS A CA 4
ATOM 8086 C C . LYS A 1 34 ? -5.544 -9.576 -4.399 1.00 0.16 36 LYS A C 4
ATOM 8087 O O . LYS A 1 34 ? -4.438 -10.106 -4.374 1.00 0.22 36 LYS A O 4
ATOM 8106 N N . PRO A 1 35 ? -6.584 -10.101 -3.745 1.00 0.17 37 PRO A N 4
ATOM 8107 C CA . PRO A 1 35 ? -6.490 -11.346 -2.988 1.00 0.21 37 PRO A CA 4
ATOM 8108 C C . PRO A 1 35 ? -6.515 -12.579 -3.885 1.00 0.27 37 PRO A C 4
ATOM 8109 O O . PRO A 1 35 ? -7.368 -12.708 -4.764 1.00 0.35 37 PRO A O 4
ATOM 8120 N N . THR A 1 36 ? -5.556 -13.466 -3.679 1.00 0.31 38 THR A N 4
ATOM 8121 C CA . THR A 1 36 ? -5.560 -14.760 -4.339 1.00 0.38 38 THR A CA 4
ATOM 8122 C C . THR A 1 36 ? -6.311 -15.756 -3.482 1.00 0.44 38 THR A C 4
ATOM 8123 O O . THR A 1 36 ? -6.894 -16.726 -3.969 1.00 0.54 38 THR A O 4
ATOM 8134 N N . LYS A 1 37 ? -6.287 -15.486 -2.191 1.00 0.48 39 LYS A N 4
ATOM 8135 C CA . LYS A 1 37 ? -7.070 -16.233 -1.225 1.00 0.63 39 LYS A CA 4
ATOM 8136 C C . LYS A 1 37 ? -8.453 -15.602 -1.135 1.00 0.58 39 LYS A C 4
ATOM 8137 O O . LYS A 1 37 ? -8.666 -14.501 -1.649 1.00 0.54 39 LYS A O 4
ATOM 8156 N N . GLU A 1 38 ? -9.391 -16.287 -0.500 1.00 0.66 40 GLU A N 4
ATOM 8157 C CA . GLU A 1 38 ? -10.715 -15.726 -0.297 1.00 0.64 40 GLU A CA 4
ATOM 8158 C C . GLU A 1 38 ? -10.645 -14.629 0.753 1.00 0.57 40 GLU A C 4
ATOM 8159 O O . GLU A 1 38 ? -9.932 -14.753 1.749 1.00 0.62 40 GLU A O 4
ATOM 8171 N N . VAL A 1 39 ? -11.367 -13.551 0.512 1.00 0.53 41 VAL A N 4
ATOM 8172 C CA . VAL A 1 39 ? -11.247 -12.354 1.326 1.00 0.49 41 VAL A CA 4
ATOM 8173 C C . VAL A 1 39 ? -12.161 -12.413 2.544 1.00 0.51 41 VAL A C 4
ATOM 8174 O O . VAL A 1 39 ? -13.331 -12.776 2.438 1.00 0.54 41 VAL A O 4
ATOM 8187 N N . PRO A 1 40 ? -11.604 -12.070 3.718 1.00 0.55 42 PRO A N 4
ATOM 8188 C CA . PRO A 1 40 ? -12.336 -12.031 4.990 1.00 0.62 42 PRO A CA 4
ATOM 8189 C C . PRO A 1 40 ? -13.654 -11.268 4.897 1.00 0.63 42 PRO A C 4
ATOM 8190 O O . PRO A 1 40 ? -13.680 -10.080 4.565 1.00 0.64 42 PRO A O 4
ATOM 8201 N N . GLU A 1 41 ? -14.738 -11.956 5.233 1.00 0.69 43 GLU A N 4
ATOM 8202 C CA . GLU A 1 41 ? -16.074 -11.420 5.120 1.00 0.75 43 GLU A CA 4
ATOM 8203 C C . GLU A 1 41 ? -16.295 -10.268 6.094 1.00 0.81 43 GLU A C 4
ATOM 8204 O O . GLU A 1 41 ? -16.959 -9.285 5.773 1.00 0.83 43 GLU A O 4
ATOM 8216 N N . PHE A 1 42 ? -15.715 -10.393 7.280 1.00 0.86 44 PHE A N 4
ATOM 8217 C CA . PHE A 1 42 ? -15.889 -9.405 8.338 1.00 0.97 44 PHE A CA 4
ATOM 8218 C C . PHE A 1 42 ? -15.280 -8.065 7.948 1.00 0.96 44 PHE A C 4
ATOM 8219 O O . PHE A 1 42 ? -15.752 -7.012 8.373 1.00 1.02 44 PHE A O 4
ATOM 8236 N N . LYS A 1 43 ? -14.255 -8.099 7.110 1.00 0.90 45 LYS A N 4
ATOM 8237 C CA . LYS A 1 43 ? -13.644 -6.876 6.617 1.00 0.93 45 LYS A CA 4
ATOM 8238 C C . LYS A 1 43 ? -14.588 -6.145 5.667 1.00 0.89 45 LYS A C 4
ATOM 8239 O O . LYS A 1 43 ? -14.487 -4.930 5.491 1.00 0.98 45 LYS A O 4
ATOM 8258 N N . PHE A 1 44 ? -15.518 -6.887 5.077 1.00 0.79 46 PHE A N 4
ATOM 8259 C CA . PHE A 1 44 ? -16.547 -6.291 4.236 1.00 0.78 46 PHE A CA 4
ATOM 8260 C C . PHE A 1 44 ? -17.733 -5.839 5.085 1.00 0.83 46 PHE A C 4
ATOM 8261 O O . PHE A 1 44 ? -18.132 -4.679 5.039 1.00 0.93 46 PHE A O 4
ATOM 8278 N N . VAL A 1 45 ? -18.265 -6.757 5.887 1.00 0.81 47 VAL A N 4
ATOM 8279 C CA . VAL A 1 45 ? -19.509 -6.522 6.612 1.00 0.88 47 VAL A CA 4
ATOM 8280 C C . VAL A 1 45 ? -19.351 -5.486 7.724 1.00 0.87 47 VAL A C 4
ATOM 8281 O O . VAL A 1 45 ? -20.237 -4.656 7.933 1.00 0.92 47 VAL A O 4
ATOM 8294 N N . ASN A 1 46 ? -18.224 -5.510 8.422 1.00 0.86 48 ASN A N 4
ATOM 8295 C CA . ASN A 1 46 ? -18.028 -4.610 9.550 1.00 0.90 48 ASN A CA 4
ATOM 8296 C C . ASN A 1 46 ? -17.767 -3.192 9.070 1.00 0.82 48 ASN A C 4
ATOM 8297 O O . ASN A 1 46 ? -18.313 -2.230 9.609 1.00 0.91 48 ASN A O 4
ATOM 8308 N N . ARG A 1 47 ? -16.947 -3.074 8.040 1.00 0.69 49 ARG A N 4
ATOM 8309 C CA . ARG A 1 47 ? -16.523 -1.773 7.545 1.00 0.63 49 ARG A CA 4
ATOM 8310 C C . ARG A 1 47 ? -17.495 -1.227 6.505 1.00 0.58 49 ARG A C 4
ATOM 8311 O O . ARG A 1 47 ? -17.413 -0.060 6.121 1.00 0.57 49 ARG A O 4
ATOM 8332 N N . ASN A 1 48 ? -18.411 -2.087 6.051 1.00 0.60 50 ASN A N 4
ATOM 8333 C CA . ASN A 1 48 ? -19.350 -1.750 4.973 1.00 0.63 50 ASN A CA 4
ATOM 8334 C C . ASN A 1 48 ? -18.591 -1.484 3.681 1.00 0.54 50 ASN A C 4
ATOM 8335 O O . ASN A 1 48 ? -19.106 -0.875 2.743 1.00 0.61 50 ASN A O 4
ATOM 8346 N N . GLY A 1 49 ? -17.348 -1.944 3.666 1.00 0.46 51 GLY A N 4
ATOM 8347 C CA . GLY A 1 49 ? -16.482 -1.793 2.517 1.00 0.41 51 GLY A CA 4
ATOM 8348 C C . GLY A 1 49 ? -15.691 -0.499 2.547 1.00 0.33 51 GLY A C 4
ATOM 8349 O O . GLY A 1 49 ? -14.717 -0.347 1.813 1.00 0.34 51 GLY A O 4
ATOM 8353 N N . LYS A 1 50 ? -16.094 0.425 3.403 1.00 0.29 52 LYS A N 4
ATOM 8354 C CA . LYS A 1 50 ? -15.434 1.719 3.488 1.00 0.29 52 LYS A CA 4
ATOM 8355 C C . LYS A 1 50 ? -14.606 1.838 4.762 1.00 0.30 52 LYS A C 4
ATOM 8356 O O . LYS A 1 50 ? -15.092 1.552 5.857 1.00 0.36 52 LYS A O 4
ATOM 8375 N N . ASN A 1 51 ? -13.353 2.249 4.621 1.00 0.30 53 ASN A N 4
ATOM 8376 C CA . ASN A 1 51 ? -12.479 2.443 5.773 1.00 0.34 53 ASN A CA 4
ATOM 8377 C C . ASN A 1 51 ? -11.464 3.549 5.490 1.00 0.27 53 ASN A C 4
ATOM 8378 O O . ASN A 1 51 ? -10.660 3.443 4.562 1.00 0.24 53 ASN A O 4
ATOM 8389 N N . GLU A 1 52 ? -11.498 4.603 6.296 1.00 0.30 54 GLU A N 4
ATOM 8390 C CA . GLU A 1 52 ? -10.513 5.671 6.192 1.00 0.28 54 GLU A CA 4
ATOM 8391 C C . GLU A 1 52 ? -9.267 5.302 6.980 1.00 0.28 54 GLU A C 4
ATOM 8392 O O . GLU A 1 52 ? -9.333 5.036 8.181 1.00 0.40 54 GLU A O 4
ATOM 8404 N N . LEU A 1 53 ? -8.142 5.286 6.291 1.00 0.21 55 LEU A N 4
ATOM 8405 C CA . LEU A 1 53 ? -6.880 4.848 6.866 1.00 0.22 55 LEU A CA 4
ATOM 8406 C C . LEU A 1 53 ? -6.204 5.950 7.658 1.00 0.24 55 LEU A C 4
ATOM 8407 O O . LEU A 1 53 ? -6.023 5.850 8.871 1.00 0.32 55 LEU A O 4
ATOM 8423 N N . ILE A 1 54 ? -5.835 7.004 6.961 1.00 0.21 56 ILE A N 4
ATOM 8424 C CA . ILE A 1 54 ? -5.010 8.042 7.538 1.00 0.22 56 ILE A CA 4
ATOM 8425 C C . ILE A 1 54 ? -5.399 9.386 6.937 1.00 0.22 56 ILE A C 4
ATOM 8426 O O . ILE A 1 54 ? -5.811 9.446 5.781 1.00 0.22 56 ILE A O 4
ATOM 8442 N N . ARG A 1 55 ? -5.290 10.455 7.709 1.00 0.26 57 ARG A N 4
ATOM 8443 C CA . ARG A 1 55 ? -5.765 11.750 7.247 1.00 0.27 57 ARG A CA 4
ATOM 8444 C C . ARG A 1 55 ? -4.769 12.865 7.547 1.00 0.29 57 ARG A C 4
ATOM 8445 O O . ARG A 1 55 ? -3.762 12.645 8.221 1.00 0.34 57 ARG A O 4
ATOM 8466 N N . ASN A 1 56 ? -5.071 14.051 7.014 1.00 0.30 58 ASN A N 4
ATOM 8467 C CA . ASN A 1 56 ? -4.257 15.251 7.194 1.00 0.33 58 ASN A CA 4
ATOM 8468 C C . ASN A 1 56 ? -2.923 15.116 6.454 1.00 0.31 58 ASN A C 4
ATOM 8469 O O . ASN A 1 56 ? -1.873 15.544 6.932 1.00 0.33 58 ASN A O 4
ATOM 8480 N N . LEU A 1 57 ? -2.983 14.536 5.260 1.00 0.28 59 LEU A N 4
ATOM 8481 C CA . LEU A 1 57 ? -1.789 14.312 4.452 1.00 0.27 59 LEU A CA 4
ATOM 8482 C C . LEU A 1 57 ? -1.182 15.635 3.991 1.00 0.33 59 LEU A C 4
ATOM 8483 O O . LEU A 1 57 ? -0.017 15.699 3.611 1.00 0.33 59 LEU A O 4
ATOM 8499 N N . GLN A 1 58 ? -1.995 16.683 4.006 1.00 0.40 60 GLN A N 4
ATOM 8500 C CA . GLN A 1 58 ? -1.536 18.023 3.655 1.00 0.49 60 GLN A CA 4
ATOM 8501 C C . GLN A 1 58 ? -0.413 18.491 4.575 1.00 0.51 60 GLN A C 4
ATOM 8502 O O . GLN A 1 58 ? 0.601 19.021 4.119 1.00 0.53 60 GLN A O 4
ATOM 8516 N N . SER A 1 59 ? -0.595 18.284 5.873 1.00 0.53 61 SER A N 4
ATOM 8517 C CA . SER A 1 59 ? 0.317 18.828 6.869 1.00 0.60 61 SER A CA 4
ATOM 8518 C C . SER A 1 59 ? 1.588 17.994 6.953 1.00 0.48 61 SER A C 4
ATOM 8519 O O . SER A 1 59 ? 2.584 18.413 7.547 1.00 0.56 61 SER A O 4
ATOM 8527 N N . ASP A 1 60 ? 1.551 16.825 6.341 1.00 0.41 62 ASP A N 4
ATOM 8528 C CA . ASP A 1 60 ? 2.692 15.918 6.351 1.00 0.41 62 ASP A CA 4
ATOM 8529 C C . ASP A 1 60 ? 2.584 14.924 5.205 1.00 0.36 62 ASP A C 4
ATOM 8530 O O . ASP A 1 60 ? 1.697 14.070 5.194 1.00 0.33 62 ASP A O 4
ATOM 8539 N N . LYS A 1 61 ? 3.492 15.039 4.243 1.00 0.39 63 LYS A N 4
ATOM 8540 C CA . LYS A 1 61 ? 3.443 14.213 3.044 1.00 0.40 63 LYS A CA 4
ATOM 8541 C C . LYS A 1 61 ? 3.702 12.750 3.393 1.00 0.33 63 LYS A C 4
ATOM 8542 O O . LYS A 1 61 ? 3.203 11.846 2.726 1.00 0.30 63 LYS A O 4
ATOM 8561 N N . LYS A 1 62 ? 4.466 12.526 4.457 1.00 0.34 64 LYS A N 4
ATOM 8562 C CA . LYS A 1 62 ? 4.888 11.180 4.818 1.00 0.33 64 LYS A CA 4
ATOM 8563 C C . LYS A 1 62 ? 3.721 10.349 5.336 1.00 0.27 64 LYS A C 4
ATOM 8564 O O . LYS A 1 62 ? 3.770 9.119 5.311 1.00 0.27 64 LYS A O 4
ATOM 8583 N N . LEU A 1 63 ? 2.686 11.018 5.822 1.00 0.25 65 LEU A N 4
ATOM 8584 C CA . LEU A 1 63 ? 1.470 10.347 6.236 1.00 0.21 65 LEU A CA 4
ATOM 8585 C C . LEU A 1 63 ? 0.886 9.526 5.092 1.00 0.17 65 LEU A C 4
ATOM 8586 O O . LEU A 1 63 ? 0.349 8.442 5.312 1.00 0.18 65 LEU A O 4
ATOM 8602 N N . PHE A 1 64 ? 1.002 10.031 3.865 1.00 0.15 66 PHE A N 4
ATOM 8603 C CA . PHE A 1 64 ? 0.573 9.270 2.703 1.00 0.13 66 PHE A CA 4
ATOM 8604 C C . PHE A 1 64 ? 1.426 8.014 2.565 1.00 0.14 66 PHE A C 4
ATOM 8605 O O . PHE A 1 64 ? 0.918 6.946 2.239 1.00 0.15 66 PHE A O 4
ATOM 8622 N N . TYR A 1 65 ? 2.716 8.140 2.866 1.00 0.16 67 TYR A N 4
ATOM 8623 C CA . TYR A 1 65 ? 3.643 7.022 2.731 1.00 0.18 67 TYR A CA 4
ATOM 8624 C C . TYR A 1 65 ? 3.233 5.896 3.670 1.00 0.16 67 TYR A C 4
ATOM 8625 O O . TYR A 1 65 ? 3.026 4.760 3.254 1.00 0.18 67 TYR A O 4
ATOM 8643 N N . SER A 1 66 ? 3.130 6.226 4.952 1.00 0.15 68 SER A N 4
ATOM 8644 C CA . SER A 1 66 ? 2.757 5.257 5.961 1.00 0.18 68 SER A CA 4
ATOM 8645 C C . SER A 1 66 ? 1.314 4.792 5.771 1.00 0.17 68 SER A C 4
ATOM 8646 O O . SER A 1 66 ? 0.980 3.651 6.073 1.00 0.20 68 SER A O 4
ATOM 8654 N N . GLY A 1 67 ? 0.459 5.673 5.267 1.00 0.16 69 GLY A N 4
ATOM 8655 C CA . GLY A 1 67 ? -0.891 5.266 4.928 1.00 0.17 69 GLY A CA 4
ATOM 8656 C C . GLY A 1 67 ? -0.875 4.149 3.910 1.00 0.16 69 GLY A C 4
ATOM 8657 O O . GLY A 1 67 ? -1.677 3.217 3.974 1.00 0.17 69 GLY A O 4
ATOM 8661 N N . ILE A 1 68 ? 0.058 4.251 2.972 1.00 0.15 70 ILE A N 4
ATOM 8662 C CA . ILE A 1 68 ? 0.306 3.203 2.003 1.00 0.16 70 ILE A CA 4
ATOM 8663 C C . ILE A 1 68 ? 0.691 1.893 2.685 1.00 0.16 70 ILE A C 4
ATOM 8664 O O . ILE A 1 68 ? 0.135 0.847 2.371 1.00 0.17 70 ILE A O 4
ATOM 8680 N N . CYS A 1 69 ? 1.632 1.950 3.627 1.00 0.17 71 CYS A N 4
ATOM 8681 C CA . CYS A 1 69 ? 2.114 0.737 4.285 1.00 0.18 71 CYS A CA 4
ATOM 8682 C C . CYS A 1 69 ? 0.972 0.049 5.022 1.00 0.17 71 CYS A C 4
ATOM 8683 O O . CYS A 1 69 ? 0.868 -1.176 5.029 1.00 0.17 71 CYS A O 4
ATOM 8691 N N . GLN A 1 70 ? 0.113 0.854 5.627 1.00 0.18 72 GLN A N 4
ATOM 8692 C CA . GLN A 1 70 ? -1.074 0.346 6.303 1.00 0.19 72 GLN A CA 4
ATOM 8693 C C . GLN A 1 70 ? -2.015 -0.309 5.300 1.00 0.17 72 GLN A C 4
ATOM 8694 O O . GLN A 1 70 ? -2.677 -1.302 5.605 1.00 0.20 72 GLN A O 4
ATOM 8708 N N . PHE A 1 71 ? -2.056 0.251 4.098 1.00 0.16 73 PHE A N 4
ATOM 8709 C CA . PHE A 1 71 ? -2.842 -0.309 3.010 1.00 0.15 73 PHE A CA 4
ATOM 8710 C C . PHE A 1 71 ? -2.279 -1.666 2.590 1.00 0.15 73 PHE A C 4
ATOM 8711 O O . PHE A 1 71 ? -3.014 -2.648 2.503 1.00 0.15 73 PHE A O 4
ATOM 8728 N N . VAL A 1 72 ? -0.967 -1.725 2.352 1.00 0.17 74 VAL A N 4
ATOM 8729 C CA . VAL A 1 72 ? -0.328 -2.975 1.932 1.00 0.19 74 VAL A CA 4
ATOM 8730 C C . VAL A 1 72 ? -0.432 -4.010 3.039 1.00 0.19 74 VAL A C 4
ATOM 8731 O O . VAL A 1 72 ? -0.436 -5.212 2.782 1.00 0.21 74 VAL A O 4
ATOM 8744 N N . LYS A 1 73 ? -0.512 -3.528 4.272 1.00 0.20 75 LYS A N 4
ATOM 8745 C CA . LYS A 1 73 ? -0.617 -4.397 5.425 1.00 0.23 75 LYS A CA 4
ATOM 8746 C C . LYS A 1 73 ? -1.859 -5.271 5.331 1.00 0.24 75 LYS A C 4
ATOM 8747 O O . LYS A 1 73 ? -1.816 -6.446 5.675 1.00 0.31 75 LYS A O 4
ATOM 8766 N N . GLU A 1 74 ? -2.949 -4.703 4.829 1.00 0.21 76 GLU A N 4
ATOM 8767 C CA . GLU A 1 74 ? -4.184 -5.455 4.638 1.00 0.24 76 GLU A CA 4
ATOM 8768 C C . GLU A 1 74 ? -3.943 -6.595 3.660 1.00 0.24 76 GLU A C 4
ATOM 8769 O O . GLU A 1 74 ? -4.477 -7.691 3.813 1.00 0.29 76 GLU A O 4
ATOM 8781 N N . ALA A 1 75 ? -3.112 -6.333 2.663 1.00 0.21 77 ALA A N 4
ATOM 8782 C CA . ALA A 1 75 ? -2.764 -7.341 1.680 1.00 0.22 77 ALA A CA 4
ATOM 8783 C C . ALA A 1 75 ? -1.877 -8.421 2.294 1.00 0.22 77 ALA A C 4
ATOM 8784 O O . ALA A 1 75 ? -1.940 -9.584 1.895 1.00 0.24 77 ALA A O 4
ATOM 8791 N N . LYS A 1 76 ? -1.056 -8.035 3.270 1.00 0.24 78 LYS A N 4
ATOM 8792 C CA . LYS A 1 76 ? -0.255 -9.007 4.015 1.00 0.30 78 LYS A CA 4
ATOM 8793 C C . LYS A 1 76 ? -1.168 -9.789 4.959 1.00 0.31 78 LYS A C 4
ATOM 8794 O O . LYS A 1 76 ? -0.868 -10.915 5.348 1.00 0.37 78 LYS A O 4
ATOM 8813 N N . ASP A 1 77 ? -2.289 -9.171 5.313 1.00 0.31 79 ASP A N 4
ATOM 8814 C CA . ASP A 1 77 ? -3.219 -9.729 6.282 1.00 0.36 79 ASP A CA 4
ATOM 8815 C C . ASP A 1 77 ? -4.051 -10.846 5.671 1.00 0.34 79 ASP A C 4
ATOM 8816 O O . ASP A 1 77 ? -4.192 -11.917 6.264 1.00 0.38 79 ASP A O 4
ATOM 8825 N N . ILE A 1 78 ? -4.584 -10.610 4.478 1.00 0.30 80 ILE A N 4
ATOM 8826 C CA . ILE A 1 78 ? -5.416 -11.612 3.810 1.00 0.32 80 ILE A CA 4
ATOM 8827 C C . ILE A 1 78 ? -4.542 -12.506 2.946 1.00 0.30 80 ILE A C 4
ATOM 8828 O O . ILE A 1 78 ? -4.986 -13.524 2.406 1.00 0.33 80 ILE A O 4
ATOM 8844 N N . LYS A 1 79 ? -3.286 -12.083 2.842 1.00 0.27 81 LYS A N 4
ATOM 8845 C CA . LYS A 1 79 ? -2.246 -12.800 2.115 1.00 0.29 81 LYS A CA 4
ATOM 8846 C C . LYS A 1 79 ? -2.513 -12.792 0.616 1.00 0.29 81 LYS A C 4
ATOM 8847 O O . LYS A 1 79 ? -2.509 -13.833 -0.042 1.00 0.39 81 LYS A O 4
ATOM 8866 N N . GLY A 1 80 ? -2.717 -11.601 0.081 1.00 0.23 82 GLY A N 4
ATOM 8867 C CA . GLY A 1 80 ? -2.993 -11.457 -1.330 1.00 0.26 82 GLY A CA 4
ATOM 8868 C C . GLY A 1 80 ? -1.835 -10.861 -2.100 1.00 0.22 82 GLY A C 4
ATOM 8869 O O . GLY A 1 80 ? -0.672 -11.210 -1.879 1.00 0.23 82 GLY A O 4
ATOM 8873 N N . LYS A 1 81 ? -2.166 -9.979 -3.029 1.00 0.18 83 LYS A N 4
ATOM 8874 C CA . LYS A 1 81 ? -1.184 -9.287 -3.842 1.00 0.17 83 LYS A CA 4
ATOM 8875 C C . LYS A 1 81 ? -1.348 -7.786 -3.666 1.00 0.16 83 LYS A C 4
ATOM 8876 O O . LYS A 1 81 ? -2.439 -7.320 -3.331 1.00 0.20 83 LYS A O 4
ATOM 8895 N N . LEU A 1 82 ? -0.292 -7.032 -3.899 1.00 0.16 84 LEU A N 4
ATOM 8896 C CA . LEU A 1 82 ? -0.363 -5.587 -3.781 1.00 0.15 84 LEU A CA 4
ATOM 8897 C C . LEU A 1 82 ? -0.134 -4.943 -5.144 1.00 0.15 84 LEU A C 4
ATOM 8898 O O . LEU A 1 82 ? 0.741 -5.364 -5.898 1.00 0.17 84 LEU A O 4
ATOM 8914 N N . THR A 1 83 ? -0.943 -3.945 -5.458 1.00 0.16 85 THR A N 4
ATOM 8915 C CA . THR A 1 83 ? -0.853 -3.232 -6.718 1.00 0.17 85 THR A CA 4
ATOM 8916 C C . THR A 1 83 ? -0.631 -1.741 -6.483 1.00 0.17 85 THR A C 4
ATOM 8917 O O . THR A 1 83 ? -1.344 -1.108 -5.703 1.00 0.21 85 THR A O 4
ATOM 8928 N N . LEU A 1 84 ? 0.367 -1.189 -7.150 1.00 0.16 86 LEU A N 4
ATOM 8929 C CA . LEU A 1 84 ? 0.626 0.239 -7.093 1.00 0.18 86 LEU A CA 4
ATOM 8930 C C . LEU A 1 84 ? 0.081 0.905 -8.345 1.00 0.19 86 LEU A C 4
ATOM 8931 O O . LEU A 1 84 ? 0.576 0.665 -9.437 1.00 0.21 86 LEU A O 4
ATOM 8947 N N . LEU A 1 85 ? -0.933 1.732 -8.192 1.00 0.20 87 LEU A N 4
ATOM 8948 C CA . LEU A 1 85 ? -1.462 2.488 -9.313 1.00 0.23 87 LEU A CA 4
ATOM 8949 C C . LEU A 1 85 ? -0.691 3.795 -9.428 1.00 0.26 87 LEU A C 4
ATOM 8950 O O . LEU A 1 85 ? -0.243 4.344 -8.425 1.00 0.25 87 LEU A O 4
ATOM 8966 N N . GLN A 1 86 ? -0.520 4.292 -10.633 1.00 0.34 88 GLN A N 4
ATOM 8967 C CA . GLN A 1 86 ? 0.207 5.533 -10.812 1.00 0.41 88 GLN A CA 4
ATOM 8968 C C . GLN A 1 86 ? -0.661 6.537 -11.552 1.00 0.47 88 GLN A C 4
ATOM 8969 O O . GLN A 1 86 ? -1.299 6.199 -12.551 1.00 0.52 88 GLN A O 4
ATOM 8983 N N . HIS A 1 87 ? -0.644 7.775 -11.065 1.00 0.50 89 HIS A N 4
ATOM 8984 C CA . HIS A 1 87 ? -1.519 8.840 -11.557 1.00 0.58 89 HIS A CA 4
ATOM 8985 C C . HIS A 1 87 ? -1.482 9.990 -10.562 1.00 0.56 89 HIS A C 4
ATOM 8986 O O . HIS A 1 87 ? -1.320 11.154 -10.928 1.00 0.58 89 HIS A O 4
ATOM 9001 N N . PHE A 1 88 ? -1.628 9.627 -9.295 1.00 0.58 90 PHE A N 4
ATOM 9002 C CA . PHE A 1 88 ? -1.650 10.576 -8.194 1.00 0.61 90 PHE A CA 4
ATOM 9003 C C . PHE A 1 88 ? -0.334 11.348 -8.102 1.00 0.61 90 PHE A C 4
ATOM 9004 O O . PHE A 1 88 ? -0.325 12.533 -7.775 1.00 0.60 90 PHE A O 4
ATOM 9021 N N . ASP A 1 89 ? 0.763 10.669 -8.420 1.00 0.75 91 ASP A N 4
ATOM 9022 C CA . ASP A 1 89 ? 2.106 11.247 -8.346 1.00 0.87 91 ASP A CA 4
ATOM 9023 C C . ASP A 1 89 ? 2.223 12.464 -9.252 1.00 0.92 91 ASP A C 4
ATOM 9024 O O . ASP A 1 89 ? 2.917 13.429 -8.939 1.00 1.01 91 ASP A O 4
ATOM 9033 N N . SER A 1 90 ? 1.544 12.401 -10.385 1.00 0.96 92 SER A N 4
ATOM 9034 C CA . SER A 1 90 ? 1.613 13.456 -11.377 1.00 1.15 92 SER A CA 4
ATOM 9035 C C . SER A 1 90 ? 0.964 14.734 -10.853 1.00 1.10 92 SER A C 4
ATOM 9036 O O . SER A 1 90 ? 1.456 15.837 -11.092 1.00 1.33 92 SER A O 4
ATOM 9044 N N . SER A 1 91 ? -0.118 14.580 -10.105 1.00 0.88 93 SER A N 4
ATOM 9045 C CA . SER A 1 91 ? -0.907 15.721 -9.674 1.00 0.93 93 SER A CA 4
ATOM 9046 C C . SER A 1 91 ? -0.560 16.163 -8.248 1.00 0.83 93 SER A C 4
ATOM 9047 O O . SER A 1 91 ? -0.571 17.358 -7.940 1.00 0.96 93 SER A O 4
ATOM 9055 N N . PHE A 1 92 ? -0.249 15.212 -7.382 1.00 0.65 94 PHE A N 4
ATOM 9056 C CA . PHE A 1 92 ? 0.095 15.524 -6.003 1.00 0.62 94 PHE A CA 4
ATOM 9057 C C . PHE A 1 92 ? 1.616 15.558 -5.849 1.00 0.55 94 PHE A C 4
ATOM 9058 O O . PHE A 1 92 ? 2.317 14.790 -6.502 1.00 0.56 94 PHE A O 4
ATOM 9075 N N . PRO A 1 93 ? 2.149 16.448 -4.992 1.00 0.57 95 PRO A N 4
ATOM 9076 C CA . PRO A 1 93 ? 3.605 16.601 -4.797 1.00 0.56 95 PRO A CA 4
ATOM 9077 C C . PRO A 1 93 ? 4.278 15.415 -4.089 1.00 0.50 95 PRO A C 4
ATOM 9078 O O . PRO A 1 93 ? 5.352 15.568 -3.502 1.00 0.68 95 PRO A O 4
ATOM 9089 N N . ILE A 1 94 ? 3.658 14.242 -4.133 1.00 0.36 96 ILE A N 4
ATOM 9090 C CA . ILE A 1 94 ? 4.289 13.036 -3.615 1.00 0.29 96 ILE A CA 4
ATOM 9091 C C . ILE A 1 94 ? 4.468 12.021 -4.734 1.00 0.31 96 ILE A C 4
ATOM 9092 O O . ILE A 1 94 ? 3.496 11.567 -5.332 1.00 0.34 96 ILE A O 4
ATOM 9108 N N . LYS A 1 95 ? 5.712 11.677 -5.015 1.00 0.35 97 LYS A N 4
ATOM 9109 C CA . LYS A 1 95 ? 6.019 10.695 -6.041 1.00 0.38 97 LYS A CA 4
ATOM 9110 C C . LYS A 1 95 ? 6.852 9.572 -5.439 1.00 0.35 97 LYS A C 4
ATOM 9111 O O . LYS A 1 95 ? 7.962 9.803 -4.959 1.00 0.44 97 LYS A O 4
ATOM 9130 N N . VAL A 1 96 ? 6.324 8.354 -5.473 1.00 0.30 98 VAL A N 4
ATOM 9131 C CA . VAL A 1 96 ? 6.957 7.236 -4.780 1.00 0.26 98 VAL A CA 4
ATOM 9132 C C . VAL A 1 96 ? 6.868 5.944 -5.577 1.00 0.28 98 VAL A C 4
ATOM 9133 O O . VAL A 1 96 ? 6.195 5.879 -6.606 1.00 0.33 98 VAL A O 4
ATOM 9146 N N . ASP A 1 97 ? 7.581 4.935 -5.104 1.00 0.28 99 ASP A N 4
ATOM 9147 C CA . ASP A 1 97 ? 7.486 3.588 -5.642 1.00 0.32 99 ASP A CA 4
ATOM 9148 C C . ASP A 1 97 ? 7.824 2.578 -4.550 1.00 0.23 99 ASP A C 4
ATOM 9149 O O . ASP A 1 97 ? 8.734 2.781 -3.748 1.00 0.27 99 ASP A O 4
ATOM 9158 N N . LEU A 1 98 ? 7.048 1.508 -4.514 1.00 0.19 100 LEU A N 4
ATOM 9159 C CA . LEU A 1 98 ? 7.034 0.583 -3.394 1.00 0.13 100 LEU A CA 4
ATOM 9160 C C . LEU A 1 98 ? 8.087 -0.511 -3.533 1.00 0.13 100 LEU A C 4
ATOM 9161 O O . LEU A 1 98 ? 8.314 -1.033 -4.624 1.00 0.16 100 LEU A O 4
ATOM 9177 N N . TYR A 1 99 ? 8.720 -0.857 -2.414 1.00 0.13 101 TYR A N 4
ATOM 9178 C CA . TYR A 1 99 ? 9.706 -1.933 -2.383 1.00 0.16 101 TYR A CA 4
ATOM 9179 C C . TYR A 1 99 ? 9.329 -2.981 -1.342 1.00 0.16 101 TYR A C 4
ATOM 9180 O O . TYR A 1 99 ? 8.974 -2.645 -0.209 1.00 0.19 101 TYR A O 4
ATOM 9198 N N . PHE A 1 100 ? 9.388 -4.246 -1.742 1.00 0.16 102 PHE A N 4
ATOM 9199 C CA . PHE A 1 100 ? 9.151 -5.358 -0.832 1.00 0.16 102 PHE A CA 4
ATOM 9200 C C . PHE A 1 100 ? 10.461 -6.047 -0.477 1.00 0.15 102 PHE A C 4
ATOM 9201 O O . PHE A 1 100 ? 11.379 -6.121 -1.291 1.00 0.19 102 PHE A O 4
ATOM 9218 N N . LEU A 1 101 ? 10.535 -6.545 0.739 1.00 0.16 103 LEU A N 4
ATOM 9219 C CA . LEU A 1 101 ? 11.641 -7.376 1.178 1.00 0.17 103 LEU A CA 4
ATOM 9220 C C . LEU A 1 101 ? 11.162 -8.816 1.173 1.00 0.18 103 LEU A C 4
ATOM 9221 O O . LEU A 1 101 ? 10.270 -9.163 1.937 1.00 0.19 103 LEU A O 4
ATOM 9237 N N . LYS A 1 102 ? 11.713 -9.644 0.308 1.00 0.23 104 LYS A N 4
ATOM 9238 C CA . LYS A 1 102 ? 11.257 -11.018 0.201 1.00 0.29 104 LYS A CA 4
ATOM 9239 C C . LYS A 1 102 ? 12.414 -12.000 0.315 1.00 0.33 104 LYS A C 4
ATOM 9240 O O . LYS A 1 102 ? 13.123 -12.261 -0.659 1.00 0.39 104 LYS A O 4
ATOM 9259 N N . GLY A 1 103 ? 12.597 -12.539 1.514 1.00 0.34 105 GLY A N 4
ATOM 9260 C CA . GLY A 1 103 ? 13.713 -13.421 1.773 1.00 0.42 105 GLY A CA 4
ATOM 9261 C C . GLY A 1 103 ? 14.984 -12.629 1.957 1.00 0.40 105 GLY A C 4
ATOM 9262 O O . GLY A 1 103 ? 15.229 -12.066 3.025 1.00 0.40 105 GLY A O 4
ATOM 9266 N N . SER A 1 104 ? 15.786 -12.575 0.914 1.00 0.40 106 SER A N 4
ATOM 9267 C CA . SER A 1 104 ? 16.950 -11.715 0.891 1.00 0.41 106 SER A CA 4
ATOM 9268 C C . SER A 1 104 ? 16.867 -10.769 -0.295 1.00 0.37 106 SER A C 4
ATOM 9269 O O . SER A 1 104 ? 17.605 -9.792 -0.386 1.00 0.41 106 SER A O 4
ATOM 9277 N N . LYS A 1 105 ? 15.940 -11.054 -1.194 1.00 0.36 107 LYS A N 4
ATOM 9278 C CA . LYS A 1 105 ? 15.801 -10.279 -2.406 1.00 0.37 107 LYS A CA 4
ATOM 9279 C C . LYS A 1 105 ? 14.768 -9.176 -2.225 1.00 0.32 107 LYS A C 4
ATOM 9280 O O . LYS A 1 105 ? 13.591 -9.444 -1.971 1.00 0.39 107 LYS A O 4
ATOM 9299 N N . VAL A 1 106 ? 15.218 -7.939 -2.326 1.00 0.24 108 VAL A N 4
ATOM 9300 C CA . VAL A 1 106 ? 14.313 -6.804 -2.341 1.00 0.22 108 VAL A CA 4
ATOM 9301 C C . VAL A 1 106 ? 13.682 -6.674 -3.725 1.00 0.23 108 VAL A C 4
ATOM 9302 O O . VAL A 1 106 ? 14.376 -6.688 -4.745 1.00 0.30 108 VAL A O 4
ATOM 9315 N N . MET A 1 107 ? 12.367 -6.579 -3.752 1.00 0.22 109 MET A N 4
ATOM 9316 C CA . MET A 1 107 ? 11.617 -6.562 -4.995 1.00 0.27 109 MET A CA 4
ATOM 9317 C C . MET A 1 107 ? 10.657 -5.379 -5.030 1.00 0.24 109 MET A C 4
ATOM 9318 O O . MET A 1 107 ? 9.735 -5.302 -4.222 1.00 0.25 109 MET A O 4
ATOM 9332 N N . PRO A 1 108 ? 10.869 -4.434 -5.954 1.00 0.24 110 PRO A N 4
ATOM 9333 C CA . PRO A 1 108 ? 9.986 -3.278 -6.112 1.00 0.23 110 PRO A CA 4
ATOM 9334 C C . PRO A 1 108 ? 8.658 -3.649 -6.775 1.00 0.21 110 PRO A C 4
ATOM 9335 O O . PRO A 1 108 ? 8.565 -4.643 -7.494 1.00 0.20 110 PRO A O 4
ATOM 9346 N N . LEU A 1 109 ? 7.638 -2.839 -6.528 1.00 0.23 111 LEU A N 4
ATOM 9347 C CA . LEU A 1 109 ? 6.295 -3.103 -7.029 1.00 0.22 111 LEU A CA 4
ATOM 9348 C C . LEU A 1 109 ? 6.158 -2.578 -8.456 1.00 0.22 111 LEU A C 4
ATOM 9349 O O . LEU A 1 109 ? 6.652 -1.498 -8.778 1.00 0.26 111 LEU A O 4
ATOM 9365 N N . ASN A 1 110 ? 5.477 -3.339 -9.298 1.00 0.22 112 ASN A N 4
ATOM 9366 C CA . ASN A 1 110 ? 5.230 -2.933 -10.672 1.00 0.25 112 ASN A CA 4
ATOM 9367 C C . ASN A 1 110 ? 3.926 -2.147 -10.745 1.00 0.23 112 ASN A C 4
ATOM 9368 O O . ASN A 1 110 ? 2.960 -2.464 -10.046 1.00 0.22 112 ASN A O 4
ATOM 9379 N N . THR A 1 111 ? 3.910 -1.119 -11.580 1.00 0.29 113 THR A N 4
ATOM 9380 C CA . THR A 1 111 ? 2.764 -0.229 -11.686 1.00 0.31 113 THR A CA 4
ATOM 9381 C C . THR A 1 111 ? 1.525 -0.968 -12.205 1.00 0.28 113 THR A C 4
ATOM 9382 O O . THR A 1 111 ? 1.532 -1.534 -13.299 1.00 0.32 113 THR A O 4
ATOM 9393 N N . GLY A 1 112 ? 0.477 -0.958 -11.392 1.00 0.26 114 GLY A N 4
ATOM 9394 C CA . GLY A 1 112 ? -0.792 -1.550 -11.766 1.00 0.27 114 GLY A CA 4
ATOM 9395 C C . GLY A 1 112 ? -0.738 -3.057 -11.888 1.00 0.28 114 GLY A C 4
ATOM 9396 O O . GLY A 1 112 ? -1.533 -3.654 -12.611 1.00 0.38 114 GLY A O 4
ATOM 9400 N N . GLU A 1 113 ? 0.188 -3.678 -11.181 1.00 0.26 115 GLU A N 4
ATOM 9401 C CA . GLU A 1 113 ? 0.304 -5.121 -11.205 1.00 0.27 115 GLU A CA 4
ATOM 9402 C C . GLU A 1 113 ? 0.203 -5.688 -9.801 1.00 0.24 115 GLU A C 4
ATOM 9403 O O . GLU A 1 113 ? 0.905 -5.241 -8.897 1.00 0.23 115 GLU A O 4
ATOM 9415 N N . PRO A 1 114 ? -0.709 -6.646 -9.591 1.00 0.27 116 PRO A N 4
ATOM 9416 C CA . PRO A 1 114 ? -0.791 -7.384 -8.334 1.00 0.26 116 PRO A CA 4
ATOM 9417 C C . PRO A 1 114 ? 0.467 -8.208 -8.107 1.00 0.23 116 PRO A C 4
ATOM 9418 O O . PRO A 1 114 ? 0.733 -9.177 -8.820 1.00 0.27 116 PRO A O 4
ATOM 9429 N N . PHE A 1 115 ? 1.229 -7.812 -7.106 1.00 0.20 117 PHE A N 4
ATOM 9430 C CA . PHE A 1 115 ? 2.522 -8.414 -6.835 1.00 0.21 117 PHE A CA 4
ATOM 9431 C C . PHE A 1 115 ? 2.510 -9.088 -5.466 1.00 0.21 117 PHE A C 4
ATOM 9432 O O . PHE A 1 115 ? 1.848 -8.618 -4.542 1.00 0.19 117 PHE A O 4
ATOM 9449 N N . VAL A 1 116 ? 3.227 -10.204 -5.361 1.00 0.25 118 VAL A N 4
ATOM 9450 C CA . VAL A 1 116 ? 3.223 -11.039 -4.162 1.00 0.28 118 VAL A CA 4
ATOM 9451 C C . VAL A 1 116 ? 3.602 -10.255 -2.907 1.00 0.26 118 VAL A C 4
ATOM 9452 O O . VAL A 1 116 ? 4.763 -9.893 -2.721 1.00 0.29 118 VAL A O 4
ATOM 9465 N N . VAL A 1 117 ? 2.610 -10.006 -2.059 1.00 0.23 119 VAL A N 4
ATOM 9466 C CA . VAL A 1 117 ? 2.833 -9.355 -0.774 1.00 0.22 119 VAL A CA 4
ATOM 9467 C C . VAL A 1 117 ? 2.664 -10.358 0.364 1.00 0.23 119 VAL A C 4
ATOM 9468 O O . VAL A 1 117 ? 3.178 -10.169 1.466 1.00 0.23 119 VAL A O 4
ATOM 9481 N N . GLN A 1 118 ? 1.947 -11.434 0.073 1.00 0.27 120 GLN A N 4
ATOM 9482 C CA . GLN A 1 118 ? 1.668 -12.467 1.061 1.00 0.33 120 GLN A CA 4
ATOM 9483 C C . GLN A 1 118 ? 2.948 -13.033 1.661 1.00 0.45 120 GLN A C 4
ATOM 9484 O O . GLN A 1 118 ? 3.009 -13.332 2.853 1.00 1.35 120 GLN A O 4
ATOM 9498 N N . ASP A 1 119 ? 3.969 -13.167 0.835 1.00 0.72 121 ASP A N 4
ATOM 9499 C CA . ASP A 1 119 ? 5.199 -13.810 1.252 1.00 0.76 121 ASP A CA 4
ATOM 9500 C C . ASP A 1 119 ? 6.349 -12.813 1.256 1.00 0.65 121 ASP A C 4
ATOM 9501 O O . ASP A 1 119 ? 7.346 -12.984 0.557 1.00 0.96 121 ASP A O 4
ATOM 9510 N N . ILE A 1 120 ? 6.185 -11.747 2.021 1.00 0.37 122 ILE A N 4
ATOM 9511 C CA . ILE A 1 120 ? 7.243 -10.773 2.187 1.00 0.29 122 ILE A CA 4
ATOM 9512 C C . ILE A 1 120 ? 7.695 -10.731 3.639 1.00 0.24 122 ILE A C 4
ATOM 9513 O O . ILE A 1 120 ? 6.982 -11.167 4.544 1.00 0.32 122 ILE A O 4
ATOM 9529 N N . ASP A 1 121 ? 8.895 -10.230 3.835 1.00 0.23 123 ASP A N 4
ATOM 9530 C CA . ASP A 1 121 ? 9.460 -10.035 5.157 1.00 0.25 123 ASP A CA 4
ATOM 9531 C C . ASP A 1 121 ? 9.124 -8.644 5.652 1.00 0.25 123 ASP A C 4
ATOM 9532 O O . ASP A 1 121 ? 8.772 -8.441 6.814 1.00 0.29 123 ASP A O 4
ATOM 9541 N N . ALA A 1 122 ? 9.243 -7.683 4.752 1.00 0.21 124 ALA A N 4
ATOM 9542 C CA . ALA A 1 122 ? 8.958 -6.302 5.068 1.00 0.21 124 ALA A CA 4
ATOM 9543 C C . ALA A 1 122 ? 8.579 -5.539 3.809 1.00 0.19 124 ALA A C 4
ATOM 9544 O O . ALA A 1 122 ? 8.862 -5.980 2.701 1.00 0.19 124 ALA A O 4
ATOM 9551 N N . MET A 1 123 ? 7.912 -4.416 3.987 1.00 0.19 125 MET A N 4
ATOM 9552 C CA . MET A 1 123 ? 7.655 -3.495 2.893 1.00 0.16 125 MET A CA 4
ATOM 9553 C C . MET A 1 123 ? 8.039 -2.077 3.321 1.00 0.16 125 MET A C 4
ATOM 9554 O O . MET A 1 123 ? 8.057 -1.766 4.512 1.00 0.18 125 MET A O 4
ATOM 9568 N N . SER A 1 124 ? 8.370 -1.232 2.354 1.00 0.16 126 SER A N 4
ATOM 9569 C CA . SER A 1 124 ? 8.636 0.169 2.620 1.00 0.18 126 SER A CA 4
ATOM 9570 C C . SER A 1 124 ? 8.131 1.014 1.468 1.00 0.22 126 SER A C 4
ATOM 9571 O O . SER A 1 124 ? 7.913 0.508 0.363 1.00 0.29 126 SER A O 4
ATOM 9579 N N . VAL A 1 125 ? 7.929 2.290 1.728 1.00 0.21 127 VAL A N 4
ATOM 9580 C CA . VAL A 1 125 ? 7.539 3.209 0.684 1.00 0.23 127 VAL A CA 4
ATOM 9581 C C . VAL A 1 125 ? 8.639 4.237 0.495 1.00 0.22 127 VAL A C 4
ATOM 9582 O O . VAL A 1 125 ? 8.832 5.114 1.335 1.00 0.19 127 VAL A O 4
ATOM 9595 N N . LEU A 1 126 ? 9.358 4.115 -0.603 1.00 0.28 128 LEU A N 4
ATOM 9596 C CA . LEU A 1 126 ? 10.456 5.015 -0.898 1.00 0.32 128 LEU A CA 4
ATOM 9597 C C . LEU A 1 126 ? 10.035 6.009 -1.976 1.00 0.33 128 LEU A C 4
ATOM 9598 O O . LEU A 1 126 ? 9.334 5.653 -2.927 1.00 0.38 128 LEU A O 4
ATOM 9614 N N . PRO A 1 127 ? 10.427 7.271 -1.821 1.00 0.35 129 PRO A N 4
ATOM 9615 C CA . PRO A 1 127 ? 10.150 8.309 -2.798 1.00 0.40 129 PRO A CA 4
ATOM 9616 C C . PRO A 1 127 ? 11.182 8.343 -3.917 1.00 0.56 129 PRO A C 4
ATOM 9617 O O . PRO A 1 127 ? 12.364 8.524 -3.648 1.00 0.91 129 PRO A O 4
ATOM 9628 N N . LYS A 1 128 ? 10.692 8.194 -5.152 1.00 0.43 130 LYS A N 4
ATOM 9629 C CA . LYS A 1 128 ? 11.487 8.225 -6.403 1.00 0.53 130 LYS A CA 4
ATOM 9630 C C . LYS A 1 128 ? 12.917 7.676 -6.282 1.00 0.47 130 LYS A C 4
ATOM 9631 O O . LYS A 1 128 ? 13.200 6.585 -6.780 1.00 0.81 130 LYS A O 4
ATOM 9650 N N . GLY A 1 129 ? 13.826 8.454 -5.684 1.00 0.43 131 GLY A N 4
ATOM 9651 C CA . GLY A 1 129 ? 15.166 7.966 -5.386 1.00 0.39 131 GLY A CA 4
ATOM 9652 C C . GLY A 1 129 ? 15.148 6.859 -4.340 1.00 0.33 131 GLY A C 4
ATOM 9653 O O . GLY A 1 129 ? 15.700 6.999 -3.248 1.00 0.44 131 GLY A O 4
ATOM 9657 N N . SER A 1 130 ? 14.516 5.760 -4.705 1.00 0.31 132 SER A N 4
ATOM 9658 C CA . SER A 1 130 ? 14.303 4.611 -3.842 1.00 0.36 132 SER A CA 4
ATOM 9659 C C . SER A 1 130 ? 15.571 3.787 -3.659 1.00 0.39 132 SER A C 4
ATOM 9660 O O . SER A 1 130 ? 15.553 2.750 -2.995 1.00 0.44 132 SER A O 4
ATOM 9668 N N . SER A 1 131 ? 16.655 4.221 -4.291 1.00 0.40 133 SER A N 4
ATOM 9669 C CA . SER A 1 131 ? 17.915 3.489 -4.272 1.00 0.48 133 SER A CA 4
ATOM 9670 C C . SER A 1 131 ? 18.420 3.208 -2.844 1.00 0.45 133 SER A C 4
ATOM 9671 O O . SER A 1 131 ? 19.394 2.478 -2.666 1.00 0.51 133 SER A O 4
ATOM 9679 N N . SER A 1 132 ? 17.751 3.781 -1.841 1.00 0.40 134 SER A N 4
ATOM 9680 C CA . SER A 1 132 ? 17.997 3.440 -0.442 1.00 0.39 134 SER A CA 4
ATOM 9681 C C . SER A 1 132 ? 17.963 1.928 -0.237 1.00 0.34 134 SER A C 4
ATOM 9682 O O . SER A 1 132 ? 18.817 1.361 0.444 1.00 0.39 134 SER A O 4
ATOM 9690 N N . LEU A 1 133 ? 16.969 1.283 -0.833 1.00 0.28 135 LEU A N 4
ATOM 9691 C CA . LEU A 1 133 ? 16.792 -0.150 -0.678 1.00 0.26 135 LEU A CA 4
ATOM 9692 C C . LEU A 1 133 ? 16.972 -0.883 -2.004 1.00 0.28 135 LEU A C 4
ATOM 9693 O O . LEU A 1 133 ? 16.667 -2.069 -2.113 1.00 0.37 135 LEU A O 4
ATOM 9709 N N . LYS A 1 134 ? 17.479 -0.180 -3.006 1.00 0.30 136 LYS A N 4
ATOM 9710 C CA . LYS A 1 134 ? 17.678 -0.770 -4.319 1.00 0.35 136 LYS A CA 4
ATOM 9711 C C . LYS A 1 134 ? 19.067 -1.397 -4.406 1.00 0.37 136 LYS A C 4
ATOM 9712 O O . LYS A 1 134 ? 19.988 -0.828 -4.993 1.00 0.42 136 LYS A O 4
ATOM 9731 N N . VAL A 1 135 ? 19.208 -2.560 -3.798 1.00 0.37 137 VAL A N 4
ATOM 9732 C CA . VAL A 1 135 ? 20.473 -3.278 -3.777 1.00 0.42 137 VAL A CA 4
ATOM 9733 C C . VAL A 1 135 ? 20.232 -4.747 -4.106 1.00 0.46 137 VAL A C 4
ATOM 9734 O O . VAL A 1 135 ? 19.133 -5.247 -3.874 1.00 0.51 137 VAL A O 4
ATOM 9747 N N . LYS A 1 136 ? 21.228 -5.412 -4.684 1.00 0.50 138 LYS A N 4
ATOM 9748 C CA . LYS A 1 136 ? 21.094 -6.802 -5.126 1.00 0.57 138 LYS A CA 4
ATOM 9749 C C . LYS A 1 136 ? 20.384 -7.683 -4.090 1.00 0.47 138 LYS A C 4
ATOM 9750 O O . LYS A 1 136 ? 19.498 -8.466 -4.433 1.00 0.53 138 LYS A O 4
ATOM 9769 N N . THR A 1 137 ? 20.760 -7.534 -2.831 1.00 0.37 139 THR A N 4
ATOM 9770 C CA . THR A 1 137 ? 20.113 -8.254 -1.745 1.00 0.29 139 THR A CA 4
ATOM 9771 C C . THR A 1 137 ? 19.973 -7.354 -0.525 1.00 0.25 139 THR A C 4
ATOM 9772 O O . THR A 1 137 ? 20.796 -6.462 -0.310 1.00 0.28 139 THR A O 4
ATOM 9783 N N . MET A 1 138 ? 18.937 -7.577 0.272 1.00 0.26 140 MET A N 4
ATOM 9784 C CA . MET A 1 138 ? 18.625 -6.666 1.362 1.00 0.32 140 MET A CA 4
ATOM 9785 C C . MET A 1 138 ? 18.207 -7.390 2.634 1.00 0.34 140 MET A C 4
ATOM 9786 O O . MET A 1 138 ? 17.710 -8.517 2.602 1.00 0.38 140 MET A O 4
ATOM 9800 N N . ALA A 1 139 ? 18.422 -6.708 3.750 1.00 0.34 141 ALA A N 4
ATOM 9801 C CA . ALA A 1 139 ? 18.076 -7.219 5.081 1.00 0.38 141 ALA A CA 4
ATOM 9802 C C . ALA A 1 139 ? 16.667 -6.789 5.471 1.00 0.34 141 ALA A C 4
ATOM 9803 O O . ALA A 1 139 ? 16.276 -5.659 5.210 1.00 0.36 141 ALA A O 4
ATOM 9810 N N . LYS A 1 140 ? 15.914 -7.676 6.117 1.00 0.32 142 LYS A N 4
ATOM 9811 C CA . LYS A 1 140 ? 14.587 -7.322 6.623 1.00 0.30 142 LYS A CA 4
ATOM 9812 C C . LYS A 1 140 ? 14.701 -6.261 7.711 1.00 0.26 142 LYS A C 4
ATOM 9813 O O . LYS A 1 140 ? 13.844 -5.388 7.839 1.00 0.24 142 LYS A O 4
ATOM 9832 N N . ASP A 1 141 ? 15.788 -6.327 8.457 1.00 0.29 143 ASP A N 4
ATOM 9833 C CA . ASP A 1 141 ? 15.985 -5.477 9.619 1.00 0.31 143 ASP A CA 4
ATOM 9834 C C . ASP A 1 141 ? 16.351 -4.064 9.184 1.00 0.28 143 ASP A C 4
ATOM 9835 O O . ASP A 1 141 ? 15.846 -3.076 9.720 1.00 0.29 143 ASP A O 4
ATOM 9844 N N . MET A 1 142 ? 17.225 -3.984 8.197 1.00 0.29 144 MET A N 4
ATOM 9845 C CA . MET A 1 142 ? 17.634 -2.709 7.630 1.00 0.30 144 MET A CA 4
ATOM 9846 C C . MET A 1 142 ? 16.536 -2.129 6.748 1.00 0.24 144 MET A C 4
ATOM 9847 O O . MET A 1 142 ? 16.358 -0.917 6.693 1.00 0.25 144 MET A O 4
ATOM 9861 N N . PHE A 1 143 ? 15.803 -3.007 6.072 1.00 0.21 145 PHE A N 4
ATOM 9862 C CA . PHE A 1 143 ? 14.774 -2.597 5.117 1.00 0.17 145 PHE A CA 4
ATOM 9863 C C . PHE A 1 143 ? 13.796 -1.629 5.764 1.00 0.15 145 PHE A C 4
ATOM 9864 O O . PHE A 1 143 ? 13.550 -0.535 5.255 1.00 0.16 145 PHE A O 4
ATOM 9881 N N . VAL A 1 144 ? 13.259 -2.038 6.903 1.00 0.15 146 VAL A N 4
ATOM 9882 C CA . VAL A 1 144 ? 12.322 -1.213 7.641 1.00 0.14 146 VAL A CA 4
ATOM 9883 C C . VAL A 1 144 ? 12.987 0.064 8.162 1.00 0.15 146 VAL A C 4
ATOM 9884 O O . VAL A 1 144 ? 12.432 1.152 8.039 1.00 0.16 146 VAL A O 4
ATOM 9897 N N . SER A 1 145 ? 14.179 -0.058 8.714 1.00 0.18 147 SER A N 4
ATOM 9898 C CA . SER A 1 145 ? 14.867 1.099 9.261 1.00 0.21 147 SER A CA 4
ATOM 9899 C C . SER A 1 145 ? 15.183 2.114 8.152 1.00 0.21 147 SER A C 4
ATOM 9900 O O . SER A 1 145 ? 15.081 3.324 8.353 1.00 0.24 147 SER A O 4
ATOM 9908 N N . ARG A 1 146 ? 15.535 1.609 6.976 1.00 0.20 148 ARG A N 4
ATOM 9909 C CA . ARG A 1 146 ? 15.774 2.447 5.809 1.00 0.21 148 ARG A CA 4
ATOM 9910 C C . ARG A 1 146 ? 14.479 3.098 5.327 1.00 0.19 148 ARG A C 4
ATOM 9911 O O . ARG A 1 146 ? 14.426 4.304 5.117 1.00 0.27 148 ARG A O 4
ATOM 9932 N N . GLY A 1 147 ? 13.437 2.297 5.156 1.00 0.14 149 GLY A N 4
ATOM 9933 C CA . GLY A 1 147 ? 12.172 2.824 4.695 1.00 0.13 149 GLY A CA 4
ATOM 9934 C C . GLY A 1 147 ? 11.588 3.835 5.662 1.00 0.15 149 GLY A C 4
ATOM 9935 O O . GLY A 1 147 ? 10.915 4.772 5.255 1.00 0.17 149 GLY A O 4
ATOM 9939 N N . ASN A 1 148 ? 11.858 3.639 6.948 1.00 0.17 150 ASN A N 4
ATOM 9940 C CA . ASN A 1 148 ? 11.411 4.564 7.984 1.00 0.22 150 ASN A CA 4
ATOM 9941 C C . ASN A 1 148 ? 11.956 5.980 7.766 1.00 0.23 150 ASN A C 4
ATOM 9942 O O . ASN A 1 148 ? 11.228 6.957 7.938 1.00 0.26 150 ASN A O 4
ATOM 9953 N N . THR A 1 149 ? 13.231 6.097 7.391 1.00 0.23 151 THR A N 4
ATOM 9954 C CA . THR A 1 149 ? 13.820 7.413 7.147 1.00 0.27 151 THR A CA 4
ATOM 9955 C C . THR A 1 149 ? 13.349 7.954 5.797 1.00 0.27 151 THR A C 4
ATOM 9956 O O . THR A 1 149 ? 13.370 9.161 5.553 1.00 0.33 151 THR A O 4
ATOM 9967 N N . GLU A 1 150 ? 12.914 7.046 4.932 1.00 0.25 152 GLU A N 4
ATOM 9968 C CA . GLU A 1 150 ? 12.248 7.412 3.690 1.00 0.30 152 GLU A CA 4
ATOM 9969 C C . GLU A 1 150 ? 10.796 7.785 3.978 1.00 0.28 152 GLU A C 4
ATOM 9970 O O . GLU A 1 150 ? 10.079 8.305 3.126 1.00 0.30 152 GLU A O 4
ATOM 9982 N N . GLY A 1 151 ? 10.390 7.504 5.206 1.00 0.25 153 GLY A N 4
ATOM 9983 C CA . GLY A 1 151 ? 9.137 7.981 5.737 1.00 0.25 153 GLY A CA 4
ATOM 9984 C C . GLY A 1 151 ? 8.069 6.915 5.885 1.00 0.21 153 GLY A C 4
ATOM 9985 O O . GLY A 1 151 ? 7.081 7.145 6.582 1.00 0.24 153 GLY A O 4
ATOM 9989 N N . ALA A 1 152 ? 8.230 5.756 5.256 1.00 0.17 154 ALA A N 4
ATOM 9990 C CA . ALA A 1 152 ? 7.337 4.641 5.552 1.00 0.16 154 ALA A CA 4
ATOM 9991 C C . ALA A 1 152 ? 8.025 3.291 5.461 1.00 0.14 154 ALA A C 4
ATOM 9992 O O . ALA A 1 152 ? 8.618 2.951 4.435 1.00 0.15 154 ALA A O 4
ATOM 9999 N N . SER A 1 153 ? 7.922 2.517 6.521 1.00 0.15 155 SER A N 4
ATOM 10000 C CA . SER A 1 153 ? 8.266 1.113 6.476 1.00 0.16 155 SER A CA 4
ATOM 10001 C C . SER A 1 153 ? 7.276 0.287 7.287 1.00 0.15 155 SER A C 4
ATOM 10002 O O . SER A 1 153 ? 6.588 0.808 8.166 1.00 0.19 155 SER A O 4
ATOM 10010 N N . ILE A 1 154 ? 7.209 -0.998 6.982 1.00 0.14 156 ILE A N 4
ATOM 10011 C CA . ILE A 1 154 ? 6.317 -1.910 7.674 1.00 0.15 156 ILE A CA 4
ATOM 10012 C C . ILE A 1 154 ? 6.879 -3.333 7.593 1.00 0.15 156 ILE A C 4
ATOM 10013 O O . ILE A 1 154 ? 7.020 -3.904 6.511 1.00 0.17 156 ILE A O 4
ATOM 10029 N N . SER A 1 155 ? 7.207 -3.899 8.740 1.00 0.16 157 SER A N 4
ATOM 10030 C CA . SER A 1 155 ? 7.904 -5.174 8.793 1.00 0.19 157 SER A CA 4
ATOM 10031 C C . SER A 1 155 ? 7.044 -6.243 9.456 1.00 0.20 157 SER A C 4
ATOM 10032 O O . SER A 1 155 ? 6.232 -5.934 10.325 1.00 0.34 157 SER A O 4
ATOM 10040 N N . PHE A 1 156 ? 7.186 -7.485 8.995 1.00 0.20 158 PHE A N 4
ATOM 10041 C CA . PHE A 1 156 ? 6.494 -8.622 9.603 1.00 0.32 158 PHE A CA 4
ATOM 10042 C C . PHE A 1 156 ? 6.858 -8.754 11.080 1.00 0.74 158 PHE A C 4
ATOM 10043 O O . PHE A 1 156 ? 6.110 -8.228 11.932 1.00 1.33 158 PHE A O 4
ATOM 10061 N N . GLU A 1 1 ? -10.362 -7.504 -11.598 1.00 1.75 3 GLU A N 5
ATOM 10062 C CA . GLU A 1 1 ? -9.946 -6.523 -10.567 1.00 1.53 3 GLU A CA 5
ATOM 10063 C C . GLU A 1 1 ? -11.151 -6.052 -9.753 1.00 1.23 3 GLU A C 5
ATOM 10064 O O . GLU A 1 1 ? -11.100 -5.022 -9.077 1.00 1.66 3 GLU A O 5
ATOM 10078 N N . GLU A 1 2 ? -12.231 -6.817 -9.811 1.00 0.80 4 GLU A N 5
ATOM 10079 C CA . GLU A 1 2 ? -13.468 -6.443 -9.145 1.00 0.70 4 GLU A CA 5
ATOM 10080 C C . GLU A 1 2 ? -13.389 -6.766 -7.660 1.00 0.61 4 GLU A C 5
ATOM 10081 O O . GLU A 1 2 ? -13.787 -5.970 -6.814 1.00 0.76 4 GLU A O 5
ATOM 10093 N N . LYS A 1 3 ? -12.866 -7.935 -7.340 1.00 0.53 5 LYS A N 5
ATOM 10094 C CA . LYS A 1 3 ? -12.753 -8.353 -5.956 1.00 0.46 5 LYS A CA 5
ATOM 10095 C C . LYS A 1 3 ? -11.401 -7.939 -5.399 1.00 0.34 5 LYS A C 5
ATOM 10096 O O . LYS A 1 3 ? -10.357 -8.373 -5.885 1.00 0.39 5 LYS A O 5
ATOM 10115 N N . GLY A 1 4 ? -11.431 -7.099 -4.383 1.00 0.26 6 GLY A N 5
ATOM 10116 C CA . GLY A 1 4 ? -10.197 -6.626 -3.782 1.00 0.20 6 GLY A CA 5
ATOM 10117 C C . GLY A 1 4 ? -10.356 -5.294 -3.086 1.00 0.17 6 GLY A C 5
ATOM 10118 O O . GLY A 1 4 ? -11.473 -4.910 -2.728 1.00 0.24 6 GLY A O 5
ATOM 10122 N N . ALA A 1 5 ? -9.249 -4.580 -2.920 1.00 0.15 7 ALA A N 5
ATOM 10123 C CA . ALA A 1 5 ? -9.246 -3.308 -2.205 1.00 0.14 7 ALA A CA 5
ATOM 10124 C C . ALA A 1 5 ? -8.634 -2.197 -3.049 1.00 0.14 7 ALA A C 5
ATOM 10125 O O . ALA A 1 5 ? -7.824 -2.455 -3.932 1.00 0.18 7 ALA A O 5
ATOM 10132 N N . TYR A 1 6 ? -9.029 -0.964 -2.768 1.00 0.12 8 TYR A N 5
ATOM 10133 C CA . TYR A 1 6 ? -8.525 0.199 -3.491 1.00 0.13 8 TYR A CA 5
ATOM 10134 C C . TYR A 1 6 ? -8.085 1.289 -2.518 1.00 0.12 8 TYR A C 5
ATOM 10135 O O . TYR A 1 6 ? -8.763 1.552 -1.526 1.00 0.13 8 TYR A O 5
ATOM 10153 N N . LEU A 1 7 ? -6.941 1.897 -2.805 1.00 0.12 9 LEU A N 5
ATOM 10154 C CA . LEU A 1 7 ? -6.432 3.017 -2.021 1.00 0.12 9 LEU A CA 5
ATOM 10155 C C . LEU A 1 7 ? -6.959 4.301 -2.623 1.00 0.11 9 LEU A C 5
ATOM 10156 O O . LEU A 1 7 ? -6.695 4.597 -3.781 1.00 0.13 9 LEU A O 5
ATOM 10172 N N . VAL A 1 8 ? -7.688 5.060 -1.844 1.00 0.12 10 VAL A N 5
ATOM 10173 C CA . VAL A 1 8 ? -8.305 6.273 -2.337 1.00 0.14 10 VAL A CA 5
ATOM 10174 C C . VAL A 1 8 ? -7.817 7.479 -1.551 1.00 0.16 10 VAL A C 5
ATOM 10175 O O . VAL A 1 8 ? -7.451 7.363 -0.382 1.00 0.14 10 VAL A O 5
ATOM 10188 N N . PHE A 1 9 ? -7.796 8.623 -2.209 1.00 0.23 11 PHE A N 5
ATOM 10189 C CA . PHE A 1 9 ? -7.527 9.888 -1.551 1.00 0.27 11 PHE A CA 5
ATOM 10190 C C . PHE A 1 9 ? -8.840 10.549 -1.224 1.00 0.33 11 PHE A C 5
ATOM 10191 O O . PHE A 1 9 ? -9.828 10.368 -1.942 1.00 0.42 11 PHE A O 5
ATOM 10208 N N . ASP A 1 10 ? -8.869 11.298 -0.154 1.00 0.32 12 ASP A N 5
ATOM 10209 C CA . ASP A 1 10 ? -10.002 12.140 0.111 1.00 0.39 12 ASP A CA 5
ATOM 10210 C C . ASP A 1 10 ? -9.514 13.513 0.533 1.00 0.41 12 ASP A C 5
ATOM 10211 O O . ASP A 1 10 ? -8.507 13.636 1.231 1.00 0.36 12 ASP A O 5
ATOM 10220 N N . ASN A 1 11 ? -10.223 14.539 0.089 1.00 0.52 13 ASN A N 5
ATOM 10221 C CA . ASN A 1 11 ? -9.828 15.917 0.341 1.00 0.56 13 ASN A CA 5
ATOM 10222 C C . ASN A 1 11 ? -10.125 16.306 1.788 1.00 0.57 13 ASN A C 5
ATOM 10223 O O . ASN A 1 11 ? -9.718 17.371 2.252 1.00 0.65 13 ASN A O 5
ATOM 10234 N N . ALA A 1 12 ? -10.836 15.431 2.493 1.00 0.55 14 ALA A N 5
ATOM 10235 C CA . ALA A 1 12 ? -11.089 15.608 3.915 1.00 0.59 14 ALA A CA 5
ATOM 10236 C C . ALA A 1 12 ? -9.776 15.744 4.673 1.00 0.66 14 ALA A C 5
ATOM 10237 O O . ALA A 1 12 ? -8.805 15.044 4.369 1.00 1.31 14 ALA A O 5
ATOM 10244 N N . SER A 1 13 ? -9.741 16.667 5.631 1.00 0.60 15 SER A N 5
ATOM 10245 C CA . SER A 1 13 ? -8.550 16.911 6.441 1.00 0.54 15 SER A CA 5
ATOM 10246 C C . SER A 1 13 ? -7.378 17.343 5.550 1.00 0.52 15 SER A C 5
ATOM 10247 O O . SER A 1 13 ? -6.210 17.247 5.942 1.00 0.53 15 SER A O 5
ATOM 10255 N N . ASN A 1 14 ? -7.715 17.822 4.348 1.00 0.53 16 ASN A N 5
ATOM 10256 C CA . ASN A 1 14 ? -6.732 18.240 3.352 1.00 0.57 16 ASN A CA 5
ATOM 10257 C C . ASN A 1 14 ? -5.773 17.102 3.010 1.00 0.52 16 ASN A C 5
ATOM 10258 O O . ASN A 1 14 ? -4.597 17.329 2.724 1.00 0.68 16 ASN A O 5
ATOM 10269 N N . GLY A 1 15 ? -6.279 15.878 3.050 1.00 0.39 17 GLY A N 5
ATOM 10270 C CA . GLY A 1 15 ? -5.460 14.731 2.728 1.00 0.34 17 GLY A CA 5
ATOM 10271 C C . GLY A 1 15 ? -5.774 13.547 3.606 1.00 0.28 17 GLY A C 5
ATOM 10272 O O . GLY A 1 15 ? -5.320 13.477 4.741 1.00 0.29 17 GLY A O 5
ATOM 10276 N N . THR A 1 16 ? -6.563 12.628 3.091 1.00 0.27 18 THR A N 5
ATOM 10277 C CA . THR A 1 16 ? -6.890 11.409 3.810 1.00 0.24 18 THR A CA 5
ATOM 10278 C C . THR A 1 16 ? -6.812 10.207 2.874 1.00 0.18 18 THR A C 5
ATOM 10279 O O . THR A 1 16 ? -7.085 10.329 1.681 1.00 0.19 18 THR A O 5
ATOM 10290 N N . LEU A 1 17 ? -6.415 9.060 3.409 1.00 0.15 19 LEU A N 5
ATOM 10291 C CA . LEU A 1 17 ? -6.403 7.833 2.636 1.00 0.13 19 LEU A CA 5
ATOM 10292 C C . LEU A 1 17 ? -7.560 6.938 3.031 1.00 0.14 19 LEU A C 5
ATOM 10293 O O . LEU A 1 17 ? -7.972 6.900 4.191 1.00 0.21 19 LEU A O 5
ATOM 10309 N N . PHE A 1 18 ? -8.048 6.202 2.059 1.00 0.13 20 PHE A N 5
ATOM 10310 C CA . PHE A 1 18 ? -9.200 5.347 2.232 1.00 0.14 20 PHE A CA 5
ATOM 10311 C C . PHE A 1 18 ? -8.956 4.016 1.530 1.00 0.13 20 PHE A C 5
ATOM 10312 O O . PHE A 1 18 ? -8.514 3.981 0.391 1.00 0.12 20 PHE A O 5
ATOM 10329 N N . ILE A 1 19 ? -9.187 2.925 2.242 1.00 0.15 21 ILE A N 5
ATOM 10330 C CA . ILE A 1 19 ? -9.092 1.602 1.653 1.00 0.16 21 ILE A CA 5
ATOM 10331 C C . ILE A 1 19 ? -10.477 0.979 1.561 1.00 0.18 21 ILE A C 5
ATOM 10332 O O . ILE A 1 19 ? -11.148 0.739 2.570 1.00 0.23 21 ILE A O 5
ATOM 10348 N N . VAL A 1 20 ? -10.910 0.758 0.342 1.00 0.16 22 VAL A N 5
ATOM 10349 C CA . VAL A 1 20 ? -12.241 0.251 0.086 1.00 0.18 22 VAL A CA 5
ATOM 10350 C C . VAL A 1 20 ? -12.230 -1.266 -0.085 1.00 0.18 22 VAL A C 5
ATOM 10351 O O . VAL A 1 20 ? -11.426 -1.815 -0.840 1.00 0.22 22 VAL A O 5
ATOM 10364 N N . TRP A 1 21 ? -13.109 -1.938 0.637 1.00 0.19 23 TRP A N 5
ATOM 10365 C CA . TRP A 1 21 ? -13.290 -3.368 0.475 1.00 0.21 23 TRP A CA 5
ATOM 10366 C C . TRP A 1 21 ? -14.622 -3.631 -0.201 1.00 0.24 23 TRP A C 5
ATOM 10367 O O . TRP A 1 21 ? -15.684 -3.478 0.399 1.00 0.27 23 TRP A O 5
ATOM 10388 N N . LYS A 1 22 ? -14.551 -4.024 -1.461 1.00 0.25 24 LYS A N 5
ATOM 10389 C CA . LYS A 1 22 ? -15.723 -4.114 -2.308 1.00 0.28 24 LYS A CA 5
ATOM 10390 C C . LYS A 1 22 ? -15.582 -5.260 -3.302 1.00 0.33 24 LYS A C 5
ATOM 10391 O O . LYS A 1 22 ? -14.472 -5.744 -3.555 1.00 0.39 24 LYS A O 5
ATOM 10410 N N . LYS A 1 23 ? -16.703 -5.681 -3.865 1.00 0.36 25 LYS A N 5
ATOM 10411 C CA . LYS A 1 23 ? -16.726 -6.778 -4.826 1.00 0.42 25 LYS A CA 5
ATOM 10412 C C . LYS A 1 23 ? -16.925 -6.217 -6.227 1.00 0.45 25 LYS A C 5
ATOM 10413 O O . LYS A 1 23 ? -17.335 -6.917 -7.155 1.00 0.56 25 LYS A O 5
ATOM 10432 N N . GLU A 1 24 ? -16.612 -4.940 -6.351 1.00 0.40 26 GLU A N 5
ATOM 10433 C CA . GLU A 1 24 ? -16.775 -4.196 -7.594 1.00 0.45 26 GLU A CA 5
ATOM 10434 C C . GLU A 1 24 ? -15.504 -3.403 -7.882 1.00 0.41 26 GLU A C 5
ATOM 10435 O O . GLU A 1 24 ? -14.603 -3.349 -7.045 1.00 0.42 26 GLU A O 5
ATOM 10447 N N . LYS A 1 25 ? -15.419 -2.795 -9.053 1.00 0.48 27 LYS A N 5
ATOM 10448 C CA . LYS A 1 25 ? -14.244 -2.007 -9.395 1.00 0.49 27 LYS A CA 5
ATOM 10449 C C . LYS A 1 25 ? -14.401 -0.568 -8.915 1.00 0.47 27 LYS A C 5
ATOM 10450 O O . LYS A 1 25 ? -15.399 0.094 -9.208 1.00 0.68 27 LYS A O 5
ATOM 10469 N N . VAL A 1 26 ? -13.410 -0.099 -8.175 1.00 0.43 28 VAL A N 5
ATOM 10470 C CA . VAL A 1 26 ? -13.400 1.261 -7.662 1.00 0.42 28 VAL A CA 5
ATOM 10471 C C . VAL A 1 26 ? -12.427 2.112 -8.470 1.00 0.40 28 VAL A C 5
ATOM 10472 O O . VAL A 1 26 ? -11.289 1.707 -8.715 1.00 0.51 28 VAL A O 5
ATOM 10485 N N . GLU A 1 27 ? -12.885 3.275 -8.896 1.00 0.37 29 GLU A N 5
ATOM 10486 C CA . GLU A 1 27 ? -12.064 4.180 -9.685 1.00 0.37 29 GLU A CA 5
ATOM 10487 C C . GLU A 1 27 ? -11.568 5.332 -8.826 1.00 0.32 29 GLU A C 5
ATOM 10488 O O . GLU A 1 27 ? -11.962 5.456 -7.666 1.00 0.33 29 GLU A O 5
ATOM 10500 N N . ASN A 1 28 ? -10.705 6.168 -9.407 1.00 0.33 30 ASN A N 5
ATOM 10501 C CA . ASN A 1 28 ? -10.122 7.321 -8.710 1.00 0.34 30 ASN A CA 5
ATOM 10502 C C . ASN A 1 28 ? -9.182 6.867 -7.600 1.00 0.27 30 ASN A C 5
ATOM 10503 O O . ASN A 1 28 ? -8.815 7.648 -6.720 1.00 0.31 30 ASN A O 5
ATOM 10514 N N . ALA A 1 29 ? -8.795 5.601 -7.647 1.00 0.21 31 ALA A N 5
ATOM 10515 C CA . ALA A 1 29 ? -7.920 5.035 -6.638 1.00 0.18 31 ALA A CA 5
ATOM 10516 C C . ALA A 1 29 ? -6.457 5.158 -7.047 1.00 0.17 31 ALA A C 5
ATOM 10517 O O . ALA A 1 29 ? -6.124 5.179 -8.233 1.00 0.20 31 ALA A O 5
ATOM 10524 N N . LEU A 1 30 ? -5.596 5.243 -6.044 1.00 0.17 32 LEU A N 5
ATOM 10525 C CA . LEU A 1 30 ? -4.170 5.457 -6.245 1.00 0.18 32 LEU A CA 5
ATOM 10526 C C . LEU A 1 30 ? -3.434 4.120 -6.188 1.00 0.17 32 LEU A C 5
ATOM 10527 O O . LEU A 1 30 ? -2.386 3.954 -6.795 1.00 0.19 32 LEU A O 5
ATOM 10543 N N . MET A 1 31 ? -3.983 3.175 -5.428 1.00 0.15 33 MET A N 5
ATOM 10544 C CA . MET A 1 31 ? -3.393 1.844 -5.302 1.00 0.14 33 MET A CA 5
ATOM 10545 C C . MET A 1 31 ? -4.480 0.776 -5.210 1.00 0.12 33 MET A C 5
ATOM 10546 O O . MET A 1 31 ? -5.658 1.100 -5.062 1.00 0.12 33 MET A O 5
ATOM 10560 N N . PHE A 1 32 ? -4.083 -0.492 -5.293 1.00 0.12 34 PHE A N 5
ATOM 10561 C CA . PHE A 1 32 ? -5.040 -1.593 -5.351 1.00 0.12 34 PHE A CA 5
ATOM 10562 C C . PHE A 1 32 ? -4.469 -2.851 -4.689 1.00 0.11 34 PHE A C 5
ATOM 10563 O O . PHE A 1 32 ? -3.256 -3.033 -4.617 1.00 0.12 34 PHE A O 5
ATOM 10580 N N . ILE A 1 33 ? -5.365 -3.702 -4.213 1.00 0.11 35 ILE A N 5
ATOM 10581 C CA . ILE A 1 33 ? -5.010 -4.978 -3.600 1.00 0.12 35 ILE A CA 5
ATOM 10582 C C . ILE A 1 33 ? -5.857 -6.071 -4.220 1.00 0.12 35 ILE A C 5
ATOM 10583 O O . ILE A 1 33 ? -7.078 -5.928 -4.315 1.00 0.16 35 ILE A O 5
ATOM 10599 N N . LYS A 1 34 ? -5.231 -7.157 -4.630 1.00 0.13 36 LYS A N 5
ATOM 10600 C CA . LYS A 1 34 ? -5.977 -8.268 -5.178 1.00 0.15 36 LYS A CA 5
ATOM 10601 C C . LYS A 1 34 ? -5.763 -9.507 -4.322 1.00 0.16 36 LYS A C 5
ATOM 10602 O O . LYS A 1 34 ? -4.685 -10.089 -4.323 1.00 0.22 36 LYS A O 5
ATOM 10621 N N . PRO A 1 35 ? -6.794 -9.934 -3.591 1.00 0.17 37 PRO A N 5
ATOM 10622 C CA . PRO A 1 35 ? -6.744 -11.149 -2.787 1.00 0.21 37 PRO A CA 5
ATOM 10623 C C . PRO A 1 35 ? -6.910 -12.411 -3.626 1.00 0.27 37 PRO A C 5
ATOM 10624 O O . PRO A 1 35 ? -7.862 -12.538 -4.400 1.00 0.35 37 PRO A O 5
ATOM 10635 N N . THR A 1 36 ? -5.966 -13.325 -3.480 1.00 0.31 38 THR A N 5
ATOM 10636 C CA . THR A 1 36 ? -6.074 -14.644 -4.073 1.00 0.38 38 THR A CA 5
ATOM 10637 C C . THR A 1 36 ? -6.757 -15.569 -3.084 1.00 0.44 38 THR A C 5
ATOM 10638 O O . THR A 1 36 ? -7.488 -16.489 -3.451 1.00 0.54 38 THR A O 5
ATOM 10649 N N . LYS A 1 37 ? -6.501 -15.290 -1.819 1.00 0.48 39 LYS A N 5
ATOM 10650 C CA . LYS A 1 37 ? -7.204 -15.926 -0.723 1.00 0.63 39 LYS A CA 5
ATOM 10651 C C . LYS A 1 37 ? -8.463 -15.127 -0.435 1.00 0.58 39 LYS A C 5
ATOM 10652 O O . LYS A 1 37 ? -8.508 -13.927 -0.708 1.00 0.54 39 LYS A O 5
ATOM 10671 N N . GLU A 1 38 ? -9.486 -15.783 0.094 1.00 0.66 40 GLU A N 5
ATOM 10672 C CA . GLU A 1 38 ? -10.726 -15.097 0.416 1.00 0.64 40 GLU A CA 5
ATOM 10673 C C . GLU A 1 38 ? -10.498 -14.057 1.493 1.00 0.57 40 GLU A C 5
ATOM 10674 O O . GLU A 1 38 ? -9.822 -14.310 2.496 1.00 0.62 40 GLU A O 5
ATOM 10686 N N . VAL A 1 39 ? -11.077 -12.896 1.274 1.00 0.53 41 VAL A N 5
ATOM 10687 C CA . VAL A 1 39 ? -10.937 -11.783 2.188 1.00 0.49 41 VAL A CA 5
ATOM 10688 C C . VAL A 1 39 ? -11.910 -11.916 3.347 1.00 0.51 41 VAL A C 5
ATOM 10689 O O . VAL A 1 39 ? -13.055 -12.344 3.164 1.00 0.54 41 VAL A O 5
ATOM 10702 N N . PRO A 1 40 ? -11.435 -11.582 4.558 1.00 0.55 42 PRO A N 5
ATOM 10703 C CA . PRO A 1 40 ? -12.216 -11.677 5.795 1.00 0.62 42 PRO A CA 5
ATOM 10704 C C . PRO A 1 40 ? -13.612 -11.082 5.654 1.00 0.63 42 PRO A C 5
ATOM 10705 O O . PRO A 1 40 ? -13.771 -9.895 5.359 1.00 0.64 42 PRO A O 5
ATOM 10716 N N . GLU A 1 41 ? -14.616 -11.913 5.896 1.00 0.69 43 GLU A N 5
ATOM 10717 C CA . GLU A 1 41 ? -15.998 -11.556 5.668 1.00 0.75 43 GLU A CA 5
ATOM 10718 C C . GLU A 1 41 ? -16.491 -10.524 6.672 1.00 0.81 43 GLU A C 5
ATOM 10719 O O . GLU A 1 41 ? -17.239 -9.609 6.321 1.00 0.83 43 GLU A O 5
ATOM 10731 N N . PHE A 1 42 ? -16.063 -10.658 7.918 1.00 0.86 44 PHE A N 5
ATOM 10732 C CA . PHE A 1 42 ? -16.546 -9.780 8.970 1.00 0.97 44 PHE A CA 5
ATOM 10733 C C . PHE A 1 42 ? -15.974 -8.381 8.801 1.00 0.96 44 PHE A C 5
ATOM 10734 O O . PHE A 1 42 ? -16.561 -7.405 9.251 1.00 1.02 44 PHE A O 5
ATOM 10751 N N . LYS A 1 43 ? -14.833 -8.286 8.135 1.00 0.90 45 LYS A N 5
ATOM 10752 C CA . LYS A 1 43 ? -14.247 -6.994 7.819 1.00 0.93 45 LYS A CA 5
ATOM 10753 C C . LYS A 1 43 ? -15.144 -6.204 6.876 1.00 0.89 45 LYS A C 5
ATOM 10754 O O . LYS A 1 43 ? -15.207 -4.978 6.951 1.00 0.98 45 LYS A O 5
ATOM 10773 N N . PHE A 1 44 ? -15.848 -6.913 6.002 1.00 0.79 46 PHE A N 5
ATOM 10774 C CA . PHE A 1 44 ? -16.791 -6.276 5.089 1.00 0.78 46 PHE A CA 5
ATOM 10775 C C . PHE A 1 44 ? -17.940 -5.637 5.856 1.00 0.83 46 PHE A C 5
ATOM 10776 O O . PHE A 1 44 ? -18.261 -4.472 5.652 1.00 0.93 46 PHE A O 5
ATOM 10793 N N . VAL A 1 45 ? -18.541 -6.400 6.757 1.00 0.81 47 VAL A N 5
ATOM 10794 C CA . VAL A 1 45 ? -19.700 -5.928 7.504 1.00 0.88 47 VAL A CA 5
ATOM 10795 C C . VAL A 1 45 ? -19.301 -4.938 8.603 1.00 0.87 47 VAL A C 5
ATOM 10796 O O . VAL A 1 45 ? -20.018 -3.969 8.866 1.00 0.92 47 VAL A O 5
ATOM 10809 N N . ASN A 1 46 ? -18.146 -5.166 9.222 1.00 0.86 48 ASN A N 5
ATOM 10810 C CA . ASN A 1 46 ? -17.672 -4.313 10.310 1.00 0.90 48 ASN A CA 5
ATOM 10811 C C . ASN A 1 46 ? -17.211 -2.956 9.790 1.00 0.82 48 ASN A C 5
ATOM 10812 O O . ASN A 1 46 ? -17.493 -1.920 10.395 1.00 0.91 48 ASN A O 5
ATOM 10823 N N . ARG A 1 47 ? -16.506 -2.961 8.668 1.00 0.69 49 ARG A N 5
ATOM 10824 C CA . ARG A 1 47 ? -16.025 -1.724 8.067 1.00 0.63 49 ARG A CA 5
ATOM 10825 C C . ARG A 1 47 ? -17.085 -1.108 7.164 1.00 0.58 49 ARG A C 5
ATOM 10826 O O . ARG A 1 47 ? -16.999 0.060 6.800 1.00 0.57 49 ARG A O 5
ATOM 10847 N N . ASN A 1 48 ? -18.088 -1.913 6.810 1.00 0.60 50 ASN A N 5
ATOM 10848 C CA . ASN A 1 48 ? -19.120 -1.523 5.840 1.00 0.63 50 ASN A CA 5
ATOM 10849 C C . ASN A 1 48 ? -18.503 -1.387 4.455 1.00 0.54 50 ASN A C 5
ATOM 10850 O O . ASN A 1 48 ? -19.108 -0.842 3.537 1.00 0.61 50 ASN A O 5
ATOM 10861 N N . GLY A 1 49 ? -17.286 -1.893 4.327 1.00 0.46 51 GLY A N 5
ATOM 10862 C CA . GLY A 1 49 ? -16.554 -1.817 3.079 1.00 0.41 51 GLY A CA 5
ATOM 10863 C C . GLY A 1 49 ? -15.775 -0.525 2.950 1.00 0.33 51 GLY A C 5
ATOM 10864 O O . GLY A 1 49 ? -14.880 -0.412 2.115 1.00 0.34 51 GLY A O 5
ATOM 10868 N N . LYS A 1 50 ? -16.100 0.443 3.791 1.00 0.29 52 LYS A N 5
ATOM 10869 C CA . LYS A 1 50 ? -15.405 1.717 3.792 1.00 0.29 52 LYS A CA 5
ATOM 10870 C C . LYS A 1 50 ? -14.496 1.830 5.011 1.00 0.30 52 LYS A C 5
ATOM 10871 O O . LYS A 1 50 ? -14.946 1.682 6.143 1.00 0.36 52 LYS A O 5
ATOM 10890 N N . ASN A 1 51 ? -13.219 2.087 4.792 1.00 0.30 53 ASN A N 5
ATOM 10891 C CA . ASN A 1 51 ? -12.295 2.234 5.906 1.00 0.34 53 ASN A CA 5
ATOM 10892 C C . ASN A 1 51 ? -11.254 3.301 5.620 1.00 0.27 53 ASN A C 5
ATOM 10893 O O . ASN A 1 51 ? -10.478 3.192 4.671 1.00 0.24 53 ASN A O 5
ATOM 10904 N N . GLU A 1 52 ? -11.240 4.324 6.453 1.00 0.30 54 GLU A N 5
ATOM 10905 C CA . GLU A 1 52 ? -10.240 5.369 6.360 1.00 0.28 54 GLU A CA 5
ATOM 10906 C C . GLU A 1 52 ? -8.958 4.915 7.035 1.00 0.28 54 GLU A C 5
ATOM 10907 O O . GLU A 1 52 ? -8.976 4.345 8.128 1.00 0.40 54 GLU A O 5
ATOM 10919 N N . LEU A 1 53 ? -7.853 5.151 6.358 1.00 0.21 55 LEU A N 5
ATOM 10920 C CA . LEU A 1 53 ? -6.555 4.697 6.816 1.00 0.22 55 LEU A CA 5
ATOM 10921 C C . LEU A 1 53 ? -5.857 5.755 7.643 1.00 0.24 55 LEU A C 5
ATOM 10922 O O . LEU A 1 53 ? -5.586 5.556 8.824 1.00 0.32 55 LEU A O 5
ATOM 10938 N N . ILE A 1 54 ? -5.579 6.877 7.014 1.00 0.21 56 ILE A N 5
ATOM 10939 C CA . ILE A 1 54 ? -4.757 7.905 7.616 1.00 0.22 56 ILE A CA 5
ATOM 10940 C C . ILE A 1 54 ? -5.212 9.271 7.110 1.00 0.22 56 ILE A C 5
ATOM 10941 O O . ILE A 1 54 ? -5.738 9.369 6.003 1.00 0.22 56 ILE A O 5
ATOM 10957 N N . ARG A 1 55 ? -5.028 10.317 7.903 1.00 0.26 57 ARG A N 5
ATOM 10958 C CA . ARG A 1 55 ? -5.562 11.623 7.541 1.00 0.27 57 ARG A CA 5
ATOM 10959 C C . ARG A 1 55 ? -4.573 12.753 7.824 1.00 0.29 57 ARG A C 5
ATOM 10960 O O . ARG A 1 55 ? -3.523 12.543 8.432 1.00 0.34 57 ARG A O 5
ATOM 10981 N N . ASN A 1 56 ? -4.944 13.948 7.364 1.00 0.30 58 ASN A N 5
ATOM 10982 C CA . ASN A 1 56 ? -4.139 15.161 7.492 1.00 0.33 58 ASN A CA 5
ATOM 10983 C C . ASN A 1 56 ? -2.788 15.000 6.795 1.00 0.31 58 ASN A C 5
ATOM 10984 O O . ASN A 1 56 ? -1.739 15.356 7.333 1.00 0.33 58 ASN A O 5
ATOM 10995 N N . LEU A 1 57 ? -2.831 14.477 5.573 1.00 0.28 59 LEU A N 5
ATOM 10996 C CA . LEU A 1 57 ? -1.634 14.309 4.757 1.00 0.27 59 LEU A CA 5
ATOM 10997 C C . LEU A 1 57 ? -1.077 15.673 4.351 1.00 0.33 59 LEU A C 5
ATOM 10998 O O . LEU A 1 57 ? 0.050 15.794 3.871 1.00 0.33 59 LEU A O 5
ATOM 11014 N N . GLN A 1 58 ? -1.906 16.690 4.537 1.00 0.40 60 GLN A N 5
ATOM 11015 C CA . GLN A 1 58 ? -1.545 18.080 4.277 1.00 0.49 60 GLN A CA 5
ATOM 11016 C C . GLN A 1 58 ? -0.266 18.513 4.994 1.00 0.51 60 GLN A C 5
ATOM 11017 O O . GLN A 1 58 ? 0.609 19.132 4.394 1.00 0.53 60 GLN A O 5
ATOM 11031 N N . SER A 1 59 ? -0.161 18.191 6.275 1.00 0.53 61 SER A N 5
ATOM 11032 C CA . SER A 1 59 ? 0.918 18.724 7.095 1.00 0.60 61 SER A CA 5
ATOM 11033 C C . SER A 1 59 ? 2.171 17.872 6.977 1.00 0.48 61 SER A C 5
ATOM 11034 O O . SER A 1 59 ? 3.270 18.310 7.316 1.00 0.56 61 SER A O 5
ATOM 11042 N N . ASP A 1 60 ? 1.997 16.664 6.477 1.00 0.41 62 ASP A N 5
ATOM 11043 C CA . ASP A 1 60 ? 3.103 15.722 6.349 1.00 0.41 62 ASP A CA 5
ATOM 11044 C C . ASP A 1 60 ? 2.892 14.791 5.173 1.00 0.36 62 ASP A C 5
ATOM 11045 O O . ASP A 1 60 ? 1.973 13.972 5.173 1.00 0.33 62 ASP A O 5
ATOM 11054 N N . LYS A 1 61 ? 3.759 14.917 4.174 1.00 0.39 63 LYS A N 5
ATOM 11055 C CA . LYS A 1 61 ? 3.701 14.064 2.995 1.00 0.40 63 LYS A CA 5
ATOM 11056 C C . LYS A 1 61 ? 3.862 12.617 3.380 1.00 0.33 63 LYS A C 5
ATOM 11057 O O . LYS A 1 61 ? 3.183 11.737 2.860 1.00 0.30 63 LYS A O 5
ATOM 11076 N N . LYS A 1 62 ? 4.786 12.391 4.292 1.00 0.34 64 LYS A N 5
ATOM 11077 C CA . LYS A 1 62 ? 5.170 11.045 4.689 1.00 0.33 64 LYS A CA 5
ATOM 11078 C C . LYS A 1 62 ? 3.993 10.256 5.257 1.00 0.27 64 LYS A C 5
ATOM 11079 O O . LYS A 1 62 ? 4.014 9.026 5.279 1.00 0.27 64 LYS A O 5
ATOM 11098 N N . LEU A 1 63 ? 2.975 10.962 5.725 1.00 0.25 65 LEU A N 5
ATOM 11099 C CA . LEU A 1 63 ? 1.753 10.323 6.173 1.00 0.21 65 LEU A CA 5
ATOM 11100 C C . LEU A 1 63 ? 1.088 9.558 5.030 1.00 0.17 65 LEU A C 5
ATOM 11101 O O . LEU A 1 63 ? 0.526 8.489 5.245 1.00 0.18 65 LEU A O 5
ATOM 11117 N N . PHE A 1 64 ? 1.163 10.094 3.810 1.00 0.15 66 PHE A N 5
ATOM 11118 C CA . PHE A 1 64 ? 0.659 9.378 2.645 1.00 0.13 66 PHE A CA 5
ATOM 11119 C C . PHE A 1 64 ? 1.489 8.119 2.427 1.00 0.14 66 PHE A C 5
ATOM 11120 O O . PHE A 1 64 ? 0.960 7.077 2.056 1.00 0.15 66 PHE A O 5
ATOM 11137 N N . TYR A 1 65 ? 2.784 8.215 2.710 1.00 0.16 67 TYR A N 5
ATOM 11138 C CA . TYR A 1 65 ? 3.687 7.082 2.541 1.00 0.18 67 TYR A CA 5
ATOM 11139 C C . TYR A 1 65 ? 3.272 5.967 3.490 1.00 0.16 67 TYR A C 5
ATOM 11140 O O . TYR A 1 65 ? 3.058 4.826 3.088 1.00 0.18 67 TYR A O 5
ATOM 11158 N N . SER A 1 66 ? 3.178 6.319 4.765 1.00 0.15 68 SER A N 5
ATOM 11159 C CA . SER A 1 66 ? 2.760 5.391 5.798 1.00 0.18 68 SER A CA 5
ATOM 11160 C C . SER A 1 66 ? 1.336 4.900 5.546 1.00 0.17 68 SER A C 5
ATOM 11161 O O . SER A 1 66 ? 1.015 3.748 5.808 1.00 0.20 68 SER A O 5
ATOM 11169 N N . GLY A 1 67 ? 0.479 5.773 5.040 1.00 0.16 69 GLY A N 5
ATOM 11170 C CA . GLY A 1 67 ? -0.852 5.349 4.666 1.00 0.17 69 GLY A CA 5
ATOM 11171 C C . GLY A 1 67 ? -0.804 4.239 3.635 1.00 0.16 69 GLY A C 5
ATOM 11172 O O . GLY A 1 67 ? -1.620 3.317 3.656 1.00 0.17 69 GLY A O 5
ATOM 11176 N N . ILE A 1 68 ? 0.170 4.335 2.739 1.00 0.15 70 ILE A N 5
ATOM 11177 C CA . ILE A 1 68 ? 0.429 3.298 1.760 1.00 0.16 70 ILE A CA 5
ATOM 11178 C C . ILE A 1 68 ? 0.856 1.993 2.437 1.00 0.16 70 ILE A C 5
ATOM 11179 O O . ILE A 1 68 ? 0.343 0.931 2.103 1.00 0.17 70 ILE A O 5
ATOM 11195 N N . CYS A 1 69 ? 1.782 2.064 3.402 1.00 0.17 71 CYS A N 5
ATOM 11196 C CA . CYS A 1 69 ? 2.252 0.851 4.073 1.00 0.18 71 CYS A CA 5
ATOM 11197 C C . CYS A 1 69 ? 1.104 0.199 4.827 1.00 0.17 71 CYS A C 5
ATOM 11198 O O . CYS A 1 69 ? 0.978 -1.023 4.853 1.00 0.17 71 CYS A O 5
ATOM 11206 N N . GLN A 1 70 ? 0.265 1.031 5.421 1.00 0.18 72 GLN A N 5
ATOM 11207 C CA . GLN A 1 70 ? -0.940 0.564 6.101 1.00 0.19 72 GLN A CA 5
ATOM 11208 C C . GLN A 1 70 ? -1.906 -0.079 5.106 1.00 0.17 72 GLN A C 5
ATOM 11209 O O . GLN A 1 70 ? -2.654 -0.991 5.454 1.00 0.20 72 GLN A O 5
ATOM 11223 N N . PHE A 1 71 ? -1.884 0.407 3.872 1.00 0.16 73 PHE A N 5
ATOM 11224 C CA . PHE A 1 71 ? -2.693 -0.162 2.803 1.00 0.15 73 PHE A CA 5
ATOM 11225 C C . PHE A 1 71 ? -2.134 -1.516 2.371 1.00 0.15 73 PHE A C 5
ATOM 11226 O O . PHE A 1 71 ? -2.854 -2.511 2.339 1.00 0.15 73 PHE A O 5
ATOM 11243 N N . VAL A 1 72 ? -0.839 -1.552 2.060 1.00 0.17 74 VAL A N 5
ATOM 11244 C CA . VAL A 1 72 ? -0.193 -2.788 1.621 1.00 0.19 74 VAL A CA 5
ATOM 11245 C C . VAL A 1 72 ? -0.207 -3.813 2.745 1.00 0.19 74 VAL A C 5
ATOM 11246 O O . VAL A 1 72 ? -0.068 -5.014 2.511 1.00 0.21 74 VAL A O 5
ATOM 11259 N N . LYS A 1 73 ? -0.323 -3.307 3.963 1.00 0.20 75 LYS A N 5
ATOM 11260 C CA . LYS A 1 73 ? -0.439 -4.142 5.150 1.00 0.23 75 LYS A CA 5
ATOM 11261 C C . LYS A 1 73 ? -1.604 -5.111 5.024 1.00 0.24 75 LYS A C 5
ATOM 11262 O O . LYS A 1 73 ? -1.449 -6.306 5.254 1.00 0.31 75 LYS A O 5
ATOM 11281 N N . GLU A 1 74 ? -2.756 -4.588 4.624 1.00 0.21 76 GLU A N 5
ATOM 11282 C CA . GLU A 1 74 ? -3.968 -5.390 4.513 1.00 0.24 76 GLU A CA 5
ATOM 11283 C C . GLU A 1 74 ? -3.755 -6.523 3.526 1.00 0.24 76 GLU A C 5
ATOM 11284 O O . GLU A 1 74 ? -4.254 -7.629 3.708 1.00 0.29 76 GLU A O 5
ATOM 11296 N N . ALA A 1 75 ? -2.988 -6.241 2.487 1.00 0.21 77 ALA A N 5
ATOM 11297 C CA . ALA A 1 75 ? -2.665 -7.239 1.490 1.00 0.22 77 ALA A CA 5
ATOM 11298 C C . ALA A 1 75 ? -1.804 -8.357 2.082 1.00 0.22 77 ALA A C 5
ATOM 11299 O O . ALA A 1 75 ? -1.882 -9.505 1.645 1.00 0.24 77 ALA A O 5
ATOM 11306 N N . LYS A 1 76 ? -0.993 -8.023 3.084 1.00 0.24 78 LYS A N 5
ATOM 11307 C CA . LYS A 1 76 ? -0.202 -9.031 3.793 1.00 0.30 78 LYS A CA 5
ATOM 11308 C C . LYS A 1 76 ? -1.087 -9.767 4.792 1.00 0.31 78 LYS A C 5
ATOM 11309 O O . LYS A 1 76 ? -0.763 -10.869 5.234 1.00 0.37 78 LYS A O 5
ATOM 11328 N N . ASP A 1 77 ? -2.191 -9.127 5.159 1.00 0.31 79 ASP A N 5
ATOM 11329 C CA . ASP A 1 77 ? -3.108 -9.656 6.157 1.00 0.36 79 ASP A CA 5
ATOM 11330 C C . ASP A 1 77 ? -4.027 -10.713 5.558 1.00 0.34 79 ASP A C 5
ATOM 11331 O O . ASP A 1 77 ? -4.240 -11.768 6.155 1.00 0.38 79 ASP A O 5
ATOM 11340 N N . ILE A 1 78 ? -4.562 -10.436 4.373 1.00 0.30 80 ILE A N 5
ATOM 11341 C CA . ILE A 1 78 ? -5.481 -11.371 3.723 1.00 0.32 80 ILE A CA 5
ATOM 11342 C C . ILE A 1 78 ? -4.706 -12.317 2.819 1.00 0.30 80 ILE A C 5
ATOM 11343 O O . ILE A 1 78 ? -5.225 -13.332 2.350 1.00 0.33 80 ILE A O 5
ATOM 11359 N N . LYS A 1 79 ? -3.448 -11.948 2.600 1.00 0.27 81 LYS A N 5
ATOM 11360 C CA . LYS A 1 79 ? -2.495 -12.738 1.825 1.00 0.29 81 LYS A CA 5
ATOM 11361 C C . LYS A 1 79 ? -2.798 -12.669 0.333 1.00 0.29 81 LYS A C 5
ATOM 11362 O O . LYS A 1 79 ? -2.890 -13.691 -0.348 1.00 0.39 81 LYS A O 5
ATOM 11381 N N . GLY A 1 80 ? -2.918 -11.452 -0.171 1.00 0.23 82 GLY A N 5
ATOM 11382 C CA . GLY A 1 80 ? -3.206 -11.250 -1.575 1.00 0.26 82 GLY A CA 5
ATOM 11383 C C . GLY A 1 80 ? -2.012 -10.742 -2.359 1.00 0.22 82 GLY A C 5
ATOM 11384 O O . GLY A 1 80 ? -0.870 -11.147 -2.117 1.00 0.23 82 GLY A O 5
ATOM 11388 N N . LYS A 1 81 ? -2.292 -9.879 -3.326 1.00 0.18 83 LYS A N 5
ATOM 11389 C CA . LYS A 1 81 ? -1.271 -9.236 -4.138 1.00 0.17 83 LYS A CA 5
ATOM 11390 C C . LYS A 1 81 ? -1.410 -7.722 -4.005 1.00 0.16 83 LYS A C 5
ATOM 11391 O O . LYS A 1 81 ? -2.494 -7.231 -3.688 1.00 0.20 83 LYS A O 5
ATOM 11410 N N . LEU A 1 82 ? -0.339 -6.984 -4.254 1.00 0.16 84 LEU A N 5
ATOM 11411 C CA . LEU A 1 82 ? -0.397 -5.530 -4.175 1.00 0.15 84 LEU A CA 5
ATOM 11412 C C . LEU A 1 82 ? -0.196 -4.917 -5.560 1.00 0.15 84 LEU A C 5
ATOM 11413 O O . LEU A 1 82 ? 0.660 -5.362 -6.325 1.00 0.17 84 LEU A O 5
ATOM 11429 N N . THR A 1 83 ? -1.001 -3.913 -5.881 1.00 0.16 85 THR A N 5
ATOM 11430 C CA . THR A 1 83 ? -0.902 -3.212 -7.153 1.00 0.17 85 THR A CA 5
ATOM 11431 C C . THR A 1 83 ? -0.800 -1.705 -6.934 1.00 0.17 85 THR A C 5
ATOM 11432 O O . THR A 1 83 ? -1.601 -1.114 -6.210 1.00 0.21 85 THR A O 5
ATOM 11443 N N . LEU A 1 84 ? 0.197 -1.096 -7.546 1.00 0.16 86 LEU A N 5
ATOM 11444 C CA . LEU A 1 84 ? 0.345 0.348 -7.506 1.00 0.18 86 LEU A CA 5
ATOM 11445 C C . LEU A 1 84 ? -0.289 0.974 -8.740 1.00 0.19 86 LEU A C 5
ATOM 11446 O O . LEU A 1 84 ? 0.270 0.900 -9.828 1.00 0.21 86 LEU A O 5
ATOM 11462 N N . LEU A 1 85 ? -1.450 1.574 -8.573 1.00 0.20 87 LEU A N 5
ATOM 11463 C CA . LEU A 1 85 ? -2.125 2.242 -9.674 1.00 0.23 87 LEU A CA 5
ATOM 11464 C C . LEU A 1 85 ? -1.425 3.551 -10.005 1.00 0.26 87 LEU A C 5
ATOM 11465 O O . LEU A 1 85 ? -0.817 4.178 -9.137 1.00 0.25 87 LEU A O 5
ATOM 11481 N N . GLN A 1 86 ? -1.492 3.958 -11.256 1.00 0.34 88 GLN A N 5
ATOM 11482 C CA . GLN A 1 86 ? -0.905 5.218 -11.657 1.00 0.41 88 GLN A CA 5
ATOM 11483 C C . GLN A 1 86 ? -1.980 6.089 -12.282 1.00 0.47 88 GLN A C 5
ATOM 11484 O O . GLN A 1 86 ? -2.755 5.615 -13.116 1.00 0.52 88 GLN A O 5
ATOM 11498 N N . HIS A 1 87 ? -1.992 7.363 -11.896 1.00 0.50 89 HIS A N 5
ATOM 11499 C CA . HIS A 1 87 ? -3.048 8.301 -12.281 1.00 0.58 89 HIS A CA 5
ATOM 11500 C C . HIS A 1 87 ? -2.999 9.534 -11.384 1.00 0.56 89 HIS A C 5
ATOM 11501 O O . HIS A 1 87 ? -2.792 10.653 -11.855 1.00 0.58 89 HIS A O 5
ATOM 11516 N N . PHE A 1 88 ? -3.193 9.315 -10.084 1.00 0.58 90 PHE A N 5
ATOM 11517 C CA . PHE A 1 88 ? -3.286 10.404 -9.123 1.00 0.61 90 PHE A CA 5
ATOM 11518 C C . PHE A 1 88 ? -1.931 11.071 -8.890 1.00 0.61 90 PHE A C 5
ATOM 11519 O O . PHE A 1 88 ? -1.862 12.210 -8.429 1.00 0.60 90 PHE A O 5
ATOM 11536 N N . ASP A 1 89 ? -0.860 10.366 -9.229 1.00 0.75 91 ASP A N 5
ATOM 11537 C CA . ASP A 1 89 ? 0.502 10.876 -9.055 1.00 0.87 91 ASP A CA 5
ATOM 11538 C C . ASP A 1 89 ? 0.742 12.107 -9.927 1.00 0.92 91 ASP A C 5
ATOM 11539 O O . ASP A 1 89 ? 1.659 12.889 -9.683 1.00 1.01 91 ASP A O 5
ATOM 11548 N N . SER A 1 90 ? -0.091 12.272 -10.943 1.00 0.96 92 SER A N 5
ATOM 11549 C CA . SER A 1 90 ? 0.003 13.419 -11.828 1.00 1.15 92 SER A CA 5
ATOM 11550 C C . SER A 1 90 ? -0.787 14.605 -11.272 1.00 1.10 92 SER A C 5
ATOM 11551 O O . SER A 1 90 ? -0.769 15.696 -11.840 1.00 1.33 92 SER A O 5
ATOM 11559 N N . SER A 1 91 ? -1.476 14.390 -10.158 1.00 0.88 93 SER A N 5
ATOM 11560 C CA . SER A 1 91 ? -2.233 15.453 -9.512 1.00 0.93 93 SER A CA 5
ATOM 11561 C C . SER A 1 91 ? -1.653 15.761 -8.132 1.00 0.83 93 SER A C 5
ATOM 11562 O O . SER A 1 91 ? -1.642 16.911 -7.690 1.00 0.96 93 SER A O 5
ATOM 11570 N N . PHE A 1 92 ? -1.161 14.732 -7.461 1.00 0.65 94 PHE A N 5
ATOM 11571 C CA . PHE A 1 92 ? -0.573 14.890 -6.142 1.00 0.62 94 PHE A CA 5
ATOM 11572 C C . PHE A 1 92 ? 0.937 15.031 -6.267 1.00 0.55 94 PHE A C 5
ATOM 11573 O O . PHE A 1 92 ? 1.557 14.370 -7.097 1.00 0.56 94 PHE A O 5
ATOM 11590 N N . PRO A 1 93 ? 1.549 15.902 -5.454 1.00 0.57 95 PRO A N 5
ATOM 11591 C CA . PRO A 1 93 ? 2.993 16.134 -5.500 1.00 0.56 95 PRO A CA 5
ATOM 11592 C C . PRO A 1 93 ? 3.808 14.980 -4.917 1.00 0.50 95 PRO A C 5
ATOM 11593 O O . PRO A 1 93 ? 5.041 15.032 -4.909 1.00 0.68 95 PRO A O 5
ATOM 11604 N N . ILE A 1 94 ? 3.136 13.940 -4.428 1.00 0.36 96 ILE A N 5
ATOM 11605 C CA . ILE A 1 94 ? 3.845 12.800 -3.866 1.00 0.29 96 ILE A CA 5
ATOM 11606 C C . ILE A 1 94 ? 3.927 11.661 -4.869 1.00 0.31 96 ILE A C 5
ATOM 11607 O O . ILE A 1 94 ? 2.919 11.061 -5.237 1.00 0.34 96 ILE A O 5
ATOM 11623 N N . LYS A 1 95 ? 5.141 11.380 -5.307 1.00 0.35 97 LYS A N 5
ATOM 11624 C CA . LYS A 1 95 ? 5.404 10.273 -6.210 1.00 0.38 97 LYS A CA 5
ATOM 11625 C C . LYS A 1 95 ? 6.407 9.343 -5.550 1.00 0.35 97 LYS A C 5
ATOM 11626 O O . LYS A 1 95 ? 7.443 9.796 -5.057 1.00 0.44 97 LYS A O 5
ATOM 11645 N N . VAL A 1 96 ? 6.120 8.051 -5.534 1.00 0.30 98 VAL A N 5
ATOM 11646 C CA . VAL A 1 96 ? 6.910 7.123 -4.735 1.00 0.26 98 VAL A CA 5
ATOM 11647 C C . VAL A 1 96 ? 7.100 5.774 -5.418 1.00 0.28 98 VAL A C 5
ATOM 11648 O O . VAL A 1 96 ? 6.450 5.468 -6.419 1.00 0.33 98 VAL A O 5
ATOM 11661 N N . ASP A 1 97 ? 8.006 4.984 -4.859 1.00 0.28 99 ASP A N 5
ATOM 11662 C CA . ASP A 1 97 ? 8.321 3.658 -5.366 1.00 0.32 99 ASP A CA 5
ATOM 11663 C C . ASP A 1 97 ? 8.260 2.644 -4.230 1.00 0.23 99 ASP A C 5
ATOM 11664 O O . ASP A 1 97 ? 8.804 2.870 -3.147 1.00 0.27 99 ASP A O 5
ATOM 11673 N N . LEU A 1 98 ? 7.583 1.540 -4.480 1.00 0.19 100 LEU A N 5
ATOM 11674 C CA . LEU A 1 98 ? 7.333 0.534 -3.464 1.00 0.13 100 LEU A CA 5
ATOM 11675 C C . LEU A 1 98 ? 8.346 -0.598 -3.559 1.00 0.13 100 LEU A C 5
ATOM 11676 O O . LEU A 1 98 ? 8.598 -1.121 -4.643 1.00 0.16 100 LEU A O 5
ATOM 11692 N N . TYR A 1 99 ? 8.921 -0.979 -2.426 1.00 0.13 101 TYR A N 5
ATOM 11693 C CA . TYR A 1 99 ? 9.868 -2.092 -2.387 1.00 0.16 101 TYR A CA 5
ATOM 11694 C C . TYR A 1 99 ? 9.428 -3.140 -1.374 1.00 0.16 101 TYR A C 5
ATOM 11695 O O . TYR A 1 99 ? 8.964 -2.810 -0.278 1.00 0.19 101 TYR A O 5
ATOM 11713 N N . PHE A 1 100 ? 9.546 -4.402 -1.766 1.00 0.16 102 PHE A N 5
ATOM 11714 C CA . PHE A 1 100 ? 9.187 -5.523 -0.911 1.00 0.16 102 PHE A CA 5
ATOM 11715 C C . PHE A 1 100 ? 10.427 -6.275 -0.441 1.00 0.15 102 PHE A C 5
ATOM 11716 O O . PHE A 1 100 ? 11.357 -6.510 -1.211 1.00 0.19 102 PHE A O 5
ATOM 11733 N N . LEU A 1 101 ? 10.428 -6.646 0.824 1.00 0.16 103 LEU A N 5
ATOM 11734 C CA . LEU A 1 101 ? 11.451 -7.514 1.379 1.00 0.17 103 LEU A CA 5
ATOM 11735 C C . LEU A 1 101 ? 10.932 -8.939 1.309 1.00 0.18 103 LEU A C 5
ATOM 11736 O O . LEU A 1 101 ? 9.958 -9.271 1.974 1.00 0.19 103 LEU A O 5
ATOM 11752 N N . LYS A 1 102 ? 11.548 -9.769 0.491 1.00 0.23 104 LYS A N 5
ATOM 11753 C CA . LYS A 1 102 ? 11.081 -11.127 0.324 1.00 0.29 104 LYS A CA 5
ATOM 11754 C C . LYS A 1 102 ? 12.201 -12.118 0.603 1.00 0.33 104 LYS A C 5
ATOM 11755 O O . LYS A 1 102 ? 12.971 -12.470 -0.290 1.00 0.39 104 LYS A O 5
ATOM 11774 N N . GLY A 1 103 ? 12.288 -12.554 1.852 1.00 0.34 105 GLY A N 5
ATOM 11775 C CA . GLY A 1 103 ? 13.389 -13.394 2.273 1.00 0.42 105 GLY A CA 5
ATOM 11776 C C . GLY A 1 103 ? 14.600 -12.558 2.607 1.00 0.40 105 GLY A C 5
ATOM 11777 O O . GLY A 1 103 ? 14.686 -11.982 3.692 1.00 0.40 105 GLY A O 5
ATOM 11781 N N . SER A 1 104 ? 15.535 -12.494 1.677 1.00 0.40 106 SER A N 5
ATOM 11782 C CA . SER A 1 104 ? 16.652 -11.571 1.768 1.00 0.41 106 SER A CA 5
ATOM 11783 C C . SER A 1 104 ? 16.742 -10.739 0.495 1.00 0.37 106 SER A C 5
ATOM 11784 O O . SER A 1 104 ? 17.521 -9.792 0.404 1.00 0.41 106 SER A O 5
ATOM 11792 N N . LYS A 1 105 ? 15.928 -11.101 -0.484 1.00 0.36 107 LYS A N 5
ATOM 11793 C CA . LYS A 1 105 ? 15.917 -10.413 -1.758 1.00 0.37 107 LYS A CA 5
ATOM 11794 C C . LYS A 1 105 ? 14.858 -9.319 -1.767 1.00 0.32 107 LYS A C 5
ATOM 11795 O O . LYS A 1 105 ? 13.662 -9.590 -1.650 1.00 0.39 107 LYS A O 5
ATOM 11814 N N . VAL A 1 106 ? 15.310 -8.082 -1.868 1.00 0.24 108 VAL A N 5
ATOM 11815 C CA . VAL A 1 106 ? 14.412 -6.957 -2.046 1.00 0.22 108 VAL A CA 5
ATOM 11816 C C . VAL A 1 106 ? 13.886 -6.922 -3.482 1.00 0.23 108 VAL A C 5
ATOM 11817 O O . VAL A 1 106 ? 14.649 -7.061 -4.443 1.00 0.30 108 VAL A O 5
ATOM 11830 N N . MET A 1 107 ? 12.580 -6.769 -3.619 1.00 0.22 109 MET A N 5
ATOM 11831 C CA . MET A 1 107 ? 11.940 -6.724 -4.925 1.00 0.27 109 MET A CA 5
ATOM 11832 C C . MET A 1 107 ? 11.013 -5.518 -5.022 1.00 0.24 109 MET A C 5
ATOM 11833 O O . MET A 1 107 ? 10.105 -5.367 -4.210 1.00 0.25 109 MET A O 5
ATOM 11847 N N . PRO A 1 108 ? 11.237 -4.637 -6.004 1.00 0.24 110 PRO A N 5
ATOM 11848 C CA . PRO A 1 108 ? 10.404 -3.450 -6.203 1.00 0.23 110 PRO A CA 5
ATOM 11849 C C . PRO A 1 108 ? 9.041 -3.792 -6.805 1.00 0.21 110 PRO A C 5
ATOM 11850 O O . PRO A 1 108 ? 8.886 -4.805 -7.490 1.00 0.20 110 PRO A O 5
ATOM 11861 N N . LEU A 1 109 ? 8.059 -2.944 -6.541 1.00 0.23 111 LEU A N 5
ATOM 11862 C CA . LEU A 1 109 ? 6.709 -3.139 -7.051 1.00 0.22 111 LEU A CA 5
ATOM 11863 C C . LEU A 1 109 ? 6.618 -2.575 -8.462 1.00 0.22 111 LEU A C 5
ATOM 11864 O O . LEU A 1 109 ? 7.246 -1.564 -8.773 1.00 0.26 111 LEU A O 5
ATOM 11880 N N . ASN A 1 110 ? 5.844 -3.226 -9.307 1.00 0.22 112 ASN A N 5
ATOM 11881 C CA . ASN A 1 110 ? 5.642 -2.755 -10.666 1.00 0.25 112 ASN A CA 5
ATOM 11882 C C . ASN A 1 110 ? 4.307 -2.028 -10.766 1.00 0.23 112 ASN A C 5
ATOM 11883 O O . ASN A 1 110 ? 3.306 -2.463 -10.187 1.00 0.22 112 ASN A O 5
ATOM 11894 N N . THR A 1 111 ? 4.303 -0.912 -11.482 1.00 0.29 113 THR A N 5
ATOM 11895 C CA . THR A 1 111 ? 3.117 -0.079 -11.619 1.00 0.31 113 THR A CA 5
ATOM 11896 C C . THR A 1 111 ? 1.975 -0.843 -12.299 1.00 0.28 113 THR A C 5
ATOM 11897 O O . THR A 1 111 ? 2.143 -1.383 -13.393 1.00 0.32 113 THR A O 5
ATOM 11908 N N . GLY A 1 112 ? 0.824 -0.881 -11.633 1.00 0.26 114 GLY A N 5
ATOM 11909 C CA . GLY A 1 112 ? -0.350 -1.558 -12.158 1.00 0.27 114 GLY A CA 5
ATOM 11910 C C . GLY A 1 112 ? -0.135 -3.041 -12.365 1.00 0.28 114 GLY A C 5
ATOM 11911 O O . GLY A 1 112 ? -0.736 -3.649 -13.253 1.00 0.38 114 GLY A O 5
ATOM 11915 N N . GLU A 1 113 ? 0.725 -3.619 -11.549 1.00 0.26 115 GLU A N 5
ATOM 11916 C CA . GLU A 1 113 ? 1.006 -5.038 -11.613 1.00 0.27 115 GLU A CA 5
ATOM 11917 C C . GLU A 1 113 ? 0.806 -5.658 -10.244 1.00 0.24 115 GLU A C 5
ATOM 11918 O O . GLU A 1 113 ? 1.460 -5.260 -9.281 1.00 0.23 115 GLU A O 5
ATOM 11930 N N . PRO A 1 114 ? -0.126 -6.605 -10.127 1.00 0.27 116 PRO A N 5
ATOM 11931 C CA . PRO A 1 114 ? -0.325 -7.354 -8.891 1.00 0.26 116 PRO A CA 5
ATOM 11932 C C . PRO A 1 114 ? 0.916 -8.147 -8.526 1.00 0.23 116 PRO A C 5
ATOM 11933 O O . PRO A 1 114 ? 1.299 -9.088 -9.222 1.00 0.27 116 PRO A O 5
ATOM 11944 N N . PHE A 1 115 ? 1.547 -7.753 -7.443 1.00 0.20 117 PHE A N 5
ATOM 11945 C CA . PHE A 1 115 ? 2.772 -8.384 -7.002 1.00 0.21 117 PHE A CA 5
ATOM 11946 C C . PHE A 1 115 ? 2.528 -9.103 -5.688 1.00 0.21 117 PHE A C 5
ATOM 11947 O O . PHE A 1 115 ? 1.830 -8.592 -4.809 1.00 0.19 117 PHE A O 5
ATOM 11964 N N . VAL A 1 116 ? 3.080 -10.300 -5.576 1.00 0.25 118 VAL A N 5
ATOM 11965 C CA . VAL A 1 116 ? 2.856 -11.152 -4.423 1.00 0.28 118 VAL A CA 5
ATOM 11966 C C . VAL A 1 116 ? 3.314 -10.475 -3.130 1.00 0.26 118 VAL A C 5
ATOM 11967 O O . VAL A 1 116 ? 4.480 -10.115 -2.975 1.00 0.29 118 VAL A O 5
ATOM 11980 N N . VAL A 1 117 ? 2.374 -10.284 -2.215 1.00 0.23 119 VAL A N 5
ATOM 11981 C CA . VAL A 1 117 ? 2.651 -9.600 -0.959 1.00 0.22 119 VAL A CA 5
ATOM 11982 C C . VAL A 1 117 ? 2.383 -10.518 0.237 1.00 0.23 119 VAL A C 5
ATOM 11983 O O . VAL A 1 117 ? 2.795 -10.234 1.365 1.00 0.23 119 VAL A O 5
ATOM 11996 N N . GLN A 1 118 ? 1.719 -11.632 -0.028 1.00 0.27 120 GLN A N 5
ATOM 11997 C CA . GLN A 1 118 ? 1.269 -12.535 1.024 1.00 0.33 120 GLN A CA 5
ATOM 11998 C C . GLN A 1 118 ? 2.418 -13.055 1.887 1.00 0.45 120 GLN A C 5
ATOM 11999 O O . GLN A 1 118 ? 2.307 -13.107 3.112 1.00 1.35 120 GLN A O 5
ATOM 12013 N N . ASP A 1 119 ? 3.516 -13.427 1.255 1.00 0.72 121 ASP A N 5
ATOM 12014 C CA . ASP A 1 119 ? 4.591 -14.106 1.957 1.00 0.76 121 ASP A CA 5
ATOM 12015 C C . ASP A 1 119 ? 5.830 -13.229 2.087 1.00 0.65 121 ASP A C 5
ATOM 12016 O O . ASP A 1 119 ? 6.912 -13.722 2.413 1.00 0.96 121 ASP A O 5
ATOM 12025 N N . ILE A 1 120 ? 5.676 -11.930 1.856 1.00 0.37 122 ILE A N 5
ATOM 12026 C CA . ILE A 1 120 ? 6.799 -11.013 1.982 1.00 0.29 122 ILE A CA 5
ATOM 12027 C C . ILE A 1 120 ? 7.136 -10.811 3.452 1.00 0.24 122 ILE A C 5
ATOM 12028 O O . ILE A 1 120 ? 6.304 -11.037 4.334 1.00 0.32 122 ILE A O 5
ATOM 12044 N N . ASP A 1 121 ? 8.354 -10.382 3.703 1.00 0.23 123 ASP A N 5
ATOM 12045 C CA . ASP A 1 121 ? 8.823 -10.142 5.054 1.00 0.25 123 ASP A CA 5
ATOM 12046 C C . ASP A 1 121 ? 8.519 -8.724 5.488 1.00 0.25 123 ASP A C 5
ATOM 12047 O O . ASP A 1 121 ? 8.142 -8.480 6.630 1.00 0.29 123 ASP A O 5
ATOM 12056 N N . ALA A 1 122 ? 8.701 -7.787 4.577 1.00 0.21 124 ALA A N 5
ATOM 12057 C CA . ALA A 1 122 ? 8.484 -6.387 4.878 1.00 0.21 124 ALA A CA 5
ATOM 12058 C C . ALA A 1 122 ? 8.216 -5.596 3.605 1.00 0.19 124 ALA A C 5
ATOM 12059 O O . ALA A 1 122 ? 8.504 -6.060 2.507 1.00 0.19 124 ALA A O 5
ATOM 12066 N N . MET A 1 123 ? 7.639 -4.419 3.758 1.00 0.19 125 MET A N 5
ATOM 12067 C CA . MET A 1 123 ? 7.497 -3.481 2.650 1.00 0.16 125 MET A CA 5
ATOM 12068 C C . MET A 1 123 ? 7.848 -2.069 3.119 1.00 0.16 125 MET A C 5
ATOM 12069 O O . MET A 1 123 ? 7.732 -1.758 4.301 1.00 0.18 125 MET A O 5
ATOM 12083 N N . SER A 1 124 ? 8.300 -1.235 2.197 1.00 0.16 126 SER A N 5
ATOM 12084 C CA . SER A 1 124 ? 8.572 0.162 2.491 1.00 0.18 126 SER A CA 5
ATOM 12085 C C . SER A 1 124 ? 8.065 1.040 1.361 1.00 0.22 126 SER A C 5
ATOM 12086 O O . SER A 1 124 ? 7.758 0.547 0.271 1.00 0.29 126 SER A O 5
ATOM 12094 N N . VAL A 1 125 ? 7.964 2.331 1.623 1.00 0.21 127 VAL A N 5
ATOM 12095 C CA . VAL A 1 125 ? 7.611 3.279 0.588 1.00 0.23 127 VAL A CA 5
ATOM 12096 C C . VAL A 1 125 ? 8.704 4.333 0.476 1.00 0.22 127 VAL A C 5
ATOM 12097 O O . VAL A 1 125 ? 8.845 5.192 1.348 1.00 0.19 127 VAL A O 5
ATOM 12110 N N . LEU A 1 126 ? 9.479 4.257 -0.594 1.00 0.28 128 LEU A N 5
ATOM 12111 C CA . LEU A 1 126 ? 10.562 5.203 -0.825 1.00 0.32 128 LEU A CA 5
ATOM 12112 C C . LEU A 1 126 ? 10.163 6.178 -1.919 1.00 0.33 128 LEU A C 5
ATOM 12113 O O . LEU A 1 126 ? 9.603 5.783 -2.933 1.00 0.38 128 LEU A O 5
ATOM 12129 N N . PRO A 1 127 ? 10.432 7.461 -1.728 1.00 0.35 129 PRO A N 5
ATOM 12130 C CA . PRO A 1 127 ? 10.167 8.467 -2.740 1.00 0.40 129 PRO A CA 5
ATOM 12131 C C . PRO A 1 127 ? 11.300 8.583 -3.746 1.00 0.56 129 PRO A C 5
ATOM 12132 O O . PRO A 1 127 ? 12.417 8.924 -3.377 1.00 0.91 129 PRO A O 5
ATOM 12143 N N . LYS A 1 128 ? 10.962 8.339 -5.009 1.00 0.43 130 LYS A N 5
ATOM 12144 C CA . LYS A 1 128 ? 11.860 8.498 -6.167 1.00 0.53 130 LYS A CA 5
ATOM 12145 C C . LYS A 1 128 ? 13.237 7.843 -5.988 1.00 0.47 130 LYS A C 5
ATOM 12146 O O . LYS A 1 128 ? 13.520 6.827 -6.625 1.00 0.81 130 LYS A O 5
ATOM 12165 N N . GLY A 1 129 ? 14.095 8.435 -5.165 1.00 0.43 131 GLY A N 5
ATOM 12166 C CA . GLY A 1 129 ? 15.366 7.820 -4.833 1.00 0.39 131 GLY A CA 5
ATOM 12167 C C . GLY A 1 129 ? 15.184 6.554 -4.014 1.00 0.33 131 GLY A C 5
ATOM 12168 O O . GLY A 1 129 ? 15.446 6.531 -2.811 1.00 0.44 131 GLY A O 5
ATOM 12172 N N . SER A 1 130 ? 14.735 5.505 -4.679 1.00 0.31 132 SER A N 5
ATOM 12173 C CA . SER A 1 130 ? 14.473 4.220 -4.055 1.00 0.36 132 SER A CA 5
ATOM 12174 C C . SER A 1 130 ? 15.771 3.479 -3.758 1.00 0.39 132 SER A C 5
ATOM 12175 O O . SER A 1 130 ? 15.766 2.402 -3.159 1.00 0.44 132 SER A O 5
ATOM 12183 N N . SER A 1 131 ? 16.880 4.070 -4.192 1.00 0.40 133 SER A N 5
ATOM 12184 C CA . SER A 1 131 ? 18.198 3.462 -4.080 1.00 0.48 133 SER A CA 5
ATOM 12185 C C . SER A 1 131 ? 18.545 3.081 -2.638 1.00 0.45 133 SER A C 5
ATOM 12186 O O . SER A 1 131 ? 19.416 2.238 -2.417 1.00 0.51 133 SER A O 5
ATOM 12194 N N . SER A 1 132 ? 17.855 3.686 -1.666 1.00 0.40 134 SER A N 5
ATOM 12195 C CA . SER A 1 132 ? 18.012 3.321 -0.260 1.00 0.39 134 SER A CA 5
ATOM 12196 C C . SER A 1 132 ? 17.904 1.807 -0.079 1.00 0.34 134 SER A C 5
ATOM 12197 O O . SER A 1 132 ? 18.712 1.190 0.617 1.00 0.39 134 SER A O 5
ATOM 12205 N N . LEU A 1 133 ? 16.909 1.220 -0.728 1.00 0.28 135 LEU A N 5
ATOM 12206 C CA . LEU A 1 133 ? 16.634 -0.197 -0.595 1.00 0.26 135 LEU A CA 5
ATOM 12207 C C . LEU A 1 133 ? 16.827 -0.933 -1.921 1.00 0.28 135 LEU A C 5
ATOM 12208 O O . LEU A 1 133 ? 16.278 -2.012 -2.134 1.00 0.37 135 LEU A O 5
ATOM 12224 N N . LYS A 1 134 ? 17.614 -0.343 -2.810 1.00 0.30 136 LYS A N 5
ATOM 12225 C CA . LYS A 1 134 ? 17.888 -0.940 -4.109 1.00 0.35 136 LYS A CA 5
ATOM 12226 C C . LYS A 1 134 ? 19.273 -1.587 -4.117 1.00 0.37 136 LYS A C 5
ATOM 12227 O O . LYS A 1 134 ? 20.249 -0.987 -4.580 1.00 0.42 136 LYS A O 5
ATOM 12246 N N . VAL A 1 135 ? 19.362 -2.798 -3.590 1.00 0.37 137 VAL A N 5
ATOM 12247 C CA . VAL A 1 135 ? 20.625 -3.509 -3.526 1.00 0.42 137 VAL A CA 5
ATOM 12248 C C . VAL A 1 135 ? 20.414 -4.987 -3.850 1.00 0.46 137 VAL A C 5
ATOM 12249 O O . VAL A 1 135 ? 19.289 -5.479 -3.766 1.00 0.51 137 VAL A O 5
ATOM 12262 N N . LYS A 1 136 ? 21.482 -5.660 -4.265 1.00 0.50 138 LYS A N 5
ATOM 12263 C CA . LYS A 1 136 ? 21.473 -7.096 -4.543 1.00 0.57 138 LYS A CA 5
ATOM 12264 C C . LYS A 1 136 ? 20.632 -7.869 -3.525 1.00 0.47 138 LYS A C 5
ATOM 12265 O O . LYS A 1 136 ? 19.700 -8.588 -3.895 1.00 0.53 138 LYS A O 5
ATOM 12284 N N . THR A 1 137 ? 20.953 -7.699 -2.254 1.00 0.37 139 THR A N 5
ATOM 12285 C CA . THR A 1 137 ? 20.213 -8.341 -1.182 1.00 0.29 139 THR A CA 5
ATOM 12286 C C . THR A 1 137 ? 19.996 -7.357 -0.055 1.00 0.25 139 THR A C 5
ATOM 12287 O O . THR A 1 137 ? 20.845 -6.506 0.212 1.00 0.28 139 THR A O 5
ATOM 12298 N N . MET A 1 138 ? 18.876 -7.485 0.616 1.00 0.26 140 MET A N 5
ATOM 12299 C CA . MET A 1 138 ? 18.411 -6.439 1.489 1.00 0.32 140 MET A CA 5
ATOM 12300 C C . MET A 1 138 ? 18.188 -6.964 2.894 1.00 0.34 140 MET A C 5
ATOM 12301 O O . MET A 1 138 ? 17.495 -7.963 3.090 1.00 0.38 140 MET A O 5
ATOM 12315 N N . ALA A 1 139 ? 18.784 -6.294 3.869 1.00 0.34 141 ALA A N 5
ATOM 12316 C CA . ALA A 1 139 ? 18.598 -6.667 5.256 1.00 0.38 141 ALA A CA 5
ATOM 12317 C C . ALA A 1 139 ? 17.222 -6.226 5.712 1.00 0.34 141 ALA A C 5
ATOM 12318 O O . ALA A 1 139 ? 16.863 -5.067 5.556 1.00 0.36 141 ALA A O 5
ATOM 12325 N N . LYS A 1 140 ? 16.457 -7.156 6.263 1.00 0.32 142 LYS A N 5
ATOM 12326 C CA . LYS A 1 140 ? 15.102 -6.875 6.728 1.00 0.30 142 LYS A CA 5
ATOM 12327 C C . LYS A 1 140 ? 15.124 -5.853 7.858 1.00 0.26 142 LYS A C 5
ATOM 12328 O O . LYS A 1 140 ? 14.162 -5.120 8.066 1.00 0.24 142 LYS A O 5
ATOM 12347 N N . ASP A 1 141 ? 16.245 -5.803 8.559 1.00 0.29 143 ASP A N 5
ATOM 12348 C CA . ASP A 1 141 ? 16.443 -4.852 9.643 1.00 0.31 143 ASP A CA 5
ATOM 12349 C C . ASP A 1 141 ? 16.644 -3.463 9.073 1.00 0.28 143 ASP A C 5
ATOM 12350 O O . ASP A 1 141 ? 16.003 -2.497 9.489 1.00 0.29 143 ASP A O 5
ATOM 12359 N N . MET A 1 142 ? 17.525 -3.386 8.095 1.00 0.29 144 MET A N 5
ATOM 12360 C CA . MET A 1 142 ? 17.831 -2.135 7.437 1.00 0.30 144 MET A CA 5
ATOM 12361 C C . MET A 1 142 ? 16.667 -1.701 6.558 1.00 0.24 144 MET A C 5
ATOM 12362 O O . MET A 1 142 ? 16.416 -0.517 6.396 1.00 0.25 144 MET A O 5
ATOM 12376 N N . PHE A 1 143 ? 15.962 -2.676 6.003 1.00 0.21 145 PHE A N 5
ATOM 12377 C CA . PHE A 1 143 ? 14.840 -2.420 5.111 1.00 0.17 145 PHE A CA 5
ATOM 12378 C C . PHE A 1 143 ? 13.829 -1.494 5.770 1.00 0.15 145 PHE A C 5
ATOM 12379 O O . PHE A 1 143 ? 13.530 -0.411 5.262 1.00 0.16 145 PHE A O 5
ATOM 12396 N N . VAL A 1 144 ? 13.314 -1.926 6.911 1.00 0.15 146 VAL A N 5
ATOM 12397 C CA . VAL A 1 144 ? 12.342 -1.141 7.646 1.00 0.14 146 VAL A CA 5
ATOM 12398 C C . VAL A 1 144 ? 12.953 0.157 8.156 1.00 0.15 146 VAL A C 5
ATOM 12399 O O . VAL A 1 144 ? 12.339 1.212 8.058 1.00 0.16 146 VAL A O 5
ATOM 12412 N N . SER A 1 145 ? 14.163 0.088 8.672 1.00 0.18 147 SER A N 5
ATOM 12413 C CA . SER A 1 145 ? 14.822 1.270 9.198 1.00 0.21 147 SER A CA 5
ATOM 12414 C C . SER A 1 145 ? 15.040 2.317 8.097 1.00 0.21 147 SER A C 5
ATOM 12415 O O . SER A 1 145 ? 14.785 3.507 8.299 1.00 0.24 147 SER A O 5
ATOM 12423 N N . ARG A 1 146 ? 15.484 1.865 6.927 1.00 0.20 148 ARG A N 5
ATOM 12424 C CA . ARG A 1 146 ? 15.665 2.738 5.773 1.00 0.21 148 ARG A CA 5
ATOM 12425 C C . ARG A 1 146 ? 14.336 3.327 5.325 1.00 0.19 148 ARG A C 5
ATOM 12426 O O . ARG A 1 146 ? 14.220 4.527 5.106 1.00 0.27 148 ARG A O 5
ATOM 12447 N N . GLY A 1 147 ? 13.335 2.468 5.191 1.00 0.14 149 GLY A N 5
ATOM 12448 C CA . GLY A 1 147 ? 12.030 2.920 4.774 1.00 0.13 149 GLY A CA 5
ATOM 12449 C C . GLY A 1 147 ? 11.416 3.860 5.786 1.00 0.15 149 GLY A C 5
ATOM 12450 O O . GLY A 1 147 ? 10.774 4.833 5.423 1.00 0.17 149 GLY A O 5
ATOM 12454 N N . ASN A 1 148 ? 11.632 3.566 7.063 1.00 0.17 150 ASN A N 5
ATOM 12455 C CA . ASN A 1 148 ? 11.133 4.400 8.149 1.00 0.22 150 ASN A CA 5
ATOM 12456 C C . ASN A 1 148 ? 11.682 5.817 8.059 1.00 0.23 150 ASN A C 5
ATOM 12457 O O . ASN A 1 148 ? 10.944 6.783 8.244 1.00 0.26 150 ASN A O 5
ATOM 12468 N N . THR A 1 149 ? 12.974 5.947 7.770 1.00 0.23 151 THR A N 5
ATOM 12469 C CA . THR A 1 149 ? 13.575 7.267 7.639 1.00 0.27 151 THR A CA 5
ATOM 12470 C C . THR A 1 149 ? 13.183 7.890 6.295 1.00 0.27 151 THR A C 5
ATOM 12471 O O . THR A 1 149 ? 13.170 9.112 6.143 1.00 0.33 151 THR A O 5
ATOM 12482 N N . GLU A 1 150 ? 12.839 7.037 5.332 1.00 0.25 152 GLU A N 5
ATOM 12483 C CA . GLU A 1 150 ? 12.237 7.480 4.083 1.00 0.30 152 GLU A CA 5
ATOM 12484 C C . GLU A 1 150 ? 10.784 7.880 4.330 1.00 0.28 152 GLU A C 5
ATOM 12485 O O . GLU A 1 150 ? 10.140 8.515 3.496 1.00 0.30 152 GLU A O 5
ATOM 12497 N N . GLY A 1 151 ? 10.300 7.512 5.505 1.00 0.25 153 GLY A N 5
ATOM 12498 C CA . GLY A 1 151 ? 9.010 7.951 5.984 1.00 0.25 153 GLY A CA 5
ATOM 12499 C C . GLY A 1 151 ? 7.948 6.870 5.992 1.00 0.21 153 GLY A C 5
ATOM 12500 O O . GLY A 1 151 ? 6.902 7.052 6.617 1.00 0.24 153 GLY A O 5
ATOM 12504 N N . ALA A 1 152 ? 8.179 5.745 5.322 1.00 0.17 154 ALA A N 5
ATOM 12505 C CA . ALA A 1 152 ? 7.273 4.614 5.467 1.00 0.16 154 ALA A CA 5
ATOM 12506 C C . ALA A 1 152 ? 7.986 3.273 5.413 1.00 0.14 154 ALA A C 5
ATOM 12507 O O . ALA A 1 152 ? 8.681 2.964 4.443 1.00 0.15 154 ALA A O 5
ATOM 12514 N N . SER A 1 153 ? 7.784 2.471 6.437 1.00 0.15 155 SER A N 5
ATOM 12515 C CA . SER A 1 153 ? 8.148 1.075 6.394 1.00 0.16 155 SER A CA 5
ATOM 12516 C C . SER A 1 153 ? 7.158 0.236 7.185 1.00 0.15 155 SER A C 5
ATOM 12517 O O . SER A 1 153 ? 6.433 0.749 8.039 1.00 0.19 155 SER A O 5
ATOM 12525 N N . ILE A 1 154 ? 7.126 -1.049 6.880 1.00 0.14 156 ILE A N 5
ATOM 12526 C CA . ILE A 1 154 ? 6.245 -1.979 7.551 1.00 0.15 156 ILE A CA 5
ATOM 12527 C C . ILE A 1 154 ? 6.827 -3.389 7.442 1.00 0.15 156 ILE A C 5
ATOM 12528 O O . ILE A 1 154 ? 6.972 -3.932 6.347 1.00 0.17 156 ILE A O 5
ATOM 12544 N N . SER A 1 155 ? 7.186 -3.968 8.572 1.00 0.16 157 SER A N 5
ATOM 12545 C CA . SER A 1 155 ? 7.863 -5.254 8.575 1.00 0.19 157 SER A CA 5
ATOM 12546 C C . SER A 1 155 ? 7.106 -6.281 9.402 1.00 0.20 157 SER A C 5
ATOM 12547 O O . SER A 1 155 ? 6.595 -5.976 10.480 1.00 0.34 157 SER A O 5
ATOM 12555 N N . PHE A 1 156 ? 7.025 -7.489 8.878 1.00 0.20 158 PHE A N 5
ATOM 12556 C CA . PHE A 1 156 ? 6.364 -8.580 9.552 1.00 0.32 158 PHE A CA 5
ATOM 12557 C C . PHE A 1 156 ? 7.347 -9.715 9.797 1.00 0.74 158 PHE A C 5
ATOM 12558 O O . PHE A 1 156 ? 7.892 -9.799 10.916 1.00 1.33 158 PHE A O 5
ATOM 12576 N N . GLU A 1 1 ? -9.623 -7.385 -12.730 1.00 1.75 3 GLU A N 6
ATOM 12577 C CA . GLU A 1 1 ? -10.561 -7.768 -11.654 1.00 1.53 3 GLU A CA 6
ATOM 12578 C C . GLU A 1 1 ? -11.073 -6.533 -10.936 1.00 1.23 3 GLU A C 6
ATOM 12579 O O . GLU A 1 1 ? -10.329 -5.579 -10.705 1.00 1.66 3 GLU A O 6
ATOM 12593 N N . GLU A 1 2 ? -12.349 -6.555 -10.599 1.00 0.80 4 GLU A N 6
ATOM 12594 C CA . GLU A 1 2 ? -12.967 -5.470 -9.862 1.00 0.70 4 GLU A CA 6
ATOM 12595 C C . GLU A 1 2 ? -12.909 -5.753 -8.369 1.00 0.61 4 GLU A C 6
ATOM 12596 O O . GLU A 1 2 ? -12.814 -4.839 -7.549 1.00 0.76 4 GLU A O 6
ATOM 12608 N N . LYS A 1 3 ? -12.955 -7.029 -8.017 1.00 0.53 5 LYS A N 6
ATOM 12609 C CA . LYS A 1 3 ? -12.979 -7.428 -6.622 1.00 0.46 5 LYS A CA 6
ATOM 12610 C C . LYS A 1 3 ? -11.579 -7.359 -6.026 1.00 0.34 5 LYS A C 6
ATOM 12611 O O . LYS A 1 3 ? -10.633 -7.948 -6.549 1.00 0.39 5 LYS A O 6
ATOM 12630 N N . GLY A 1 4 ? -11.469 -6.632 -4.929 1.00 0.26 6 GLY A N 6
ATOM 12631 C CA . GLY A 1 4 ? -10.188 -6.403 -4.287 1.00 0.20 6 GLY A CA 6
ATOM 12632 C C . GLY A 1 4 ? -10.277 -5.180 -3.396 1.00 0.17 6 GLY A C 6
ATOM 12633 O O . GLY A 1 4 ? -11.369 -4.843 -2.941 1.00 0.24 6 GLY A O 6
ATOM 12637 N N . ALA A 1 5 ? -9.166 -4.502 -3.152 1.00 0.15 7 ALA A N 6
ATOM 12638 C CA . ALA A 1 5 ? -9.191 -3.287 -2.335 1.00 0.14 7 ALA A CA 6
ATOM 12639 C C . ALA A 1 5 ? -8.604 -2.104 -3.094 1.00 0.14 7 ALA A C 6
ATOM 12640 O O . ALA A 1 5 ? -7.663 -2.267 -3.856 1.00 0.18 7 ALA A O 6
ATOM 12647 N N . TYR A 1 6 ? -9.166 -0.921 -2.893 1.00 0.12 8 TYR A N 6
ATOM 12648 C CA . TYR A 1 6 ? -8.678 0.284 -3.563 1.00 0.13 8 TYR A CA 6
ATOM 12649 C C . TYR A 1 6 ? -8.205 1.323 -2.550 1.00 0.12 8 TYR A C 6
ATOM 12650 O O . TYR A 1 6 ? -8.893 1.596 -1.567 1.00 0.13 8 TYR A O 6
ATOM 12668 N N . LEU A 1 7 ? -7.025 1.881 -2.795 1.00 0.12 9 LEU A N 6
ATOM 12669 C CA . LEU A 1 7 ? -6.499 2.981 -1.993 1.00 0.12 9 LEU A CA 6
ATOM 12670 C C . LEU A 1 7 ? -7.008 4.282 -2.584 1.00 0.11 9 LEU A C 6
ATOM 12671 O O . LEU A 1 7 ? -6.772 4.566 -3.752 1.00 0.13 9 LEU A O 6
ATOM 12687 N N . VAL A 1 8 ? -7.699 5.062 -1.787 1.00 0.12 10 VAL A N 6
ATOM 12688 C CA . VAL A 1 8 ? -8.296 6.292 -2.267 1.00 0.14 10 VAL A CA 6
ATOM 12689 C C . VAL A 1 8 ? -7.806 7.479 -1.453 1.00 0.16 10 VAL A C 6
ATOM 12690 O O . VAL A 1 8 ? -7.482 7.341 -0.275 1.00 0.14 10 VAL A O 6
ATOM 12703 N N . PHE A 1 9 ? -7.725 8.633 -2.097 1.00 0.23 11 PHE A N 6
ATOM 12704 C CA . PHE A 1 9 ? -7.420 9.878 -1.412 1.00 0.27 11 PHE A CA 6
ATOM 12705 C C . PHE A 1 9 ? -8.699 10.668 -1.186 1.00 0.33 11 PHE A C 6
ATOM 12706 O O . PHE A 1 9 ? -9.504 10.838 -2.105 1.00 0.42 11 PHE A O 6
ATOM 12723 N N . ASP A 1 10 ? -8.876 11.146 0.029 1.00 0.32 12 ASP A N 6
ATOM 12724 C CA . ASP A 1 10 ? -10.016 11.982 0.360 1.00 0.39 12 ASP A CA 6
ATOM 12725 C C . ASP A 1 10 ? -9.510 13.325 0.864 1.00 0.41 12 ASP A C 6
ATOM 12726 O O . ASP A 1 10 ? -8.454 13.395 1.494 1.00 0.36 12 ASP A O 6
ATOM 12735 N N . ASN A 1 11 ? -10.247 14.388 0.578 1.00 0.52 13 ASN A N 6
ATOM 12736 C CA . ASN A 1 11 ? -9.785 15.736 0.892 1.00 0.56 13 ASN A CA 6
ATOM 12737 C C . ASN A 1 11 ? -10.123 16.120 2.334 1.00 0.57 13 ASN A C 6
ATOM 12738 O O . ASN A 1 11 ? -9.920 17.262 2.753 1.00 0.65 13 ASN A O 6
ATOM 12749 N N . ALA A 1 12 ? -10.644 15.165 3.096 1.00 0.55 14 ALA A N 6
ATOM 12750 C CA . ALA A 1 12 ? -10.849 15.365 4.521 1.00 0.59 14 ALA A CA 6
ATOM 12751 C C . ALA A 1 12 ? -9.509 15.607 5.196 1.00 0.66 14 ALA A C 6
ATOM 12752 O O . ALA A 1 12 ? -8.537 14.896 4.923 1.00 1.31 14 ALA A O 6
ATOM 12759 N N . SER A 1 13 ? -9.449 16.631 6.041 1.00 0.60 15 SER A N 6
ATOM 12760 C CA . SER A 1 13 ? -8.212 17.009 6.719 1.00 0.54 15 SER A CA 6
ATOM 12761 C C . SER A 1 13 ? -7.140 17.388 5.690 1.00 0.52 15 SER A C 6
ATOM 12762 O O . SER A 1 13 ? -5.940 17.348 5.972 1.00 0.53 15 SER A O 6
ATOM 12770 N N . ASN A 1 14 ? -7.608 17.757 4.494 1.00 0.53 16 ASN A N 6
ATOM 12771 C CA . ASN A 1 14 ? -6.750 18.121 3.364 1.00 0.57 16 ASN A CA 6
ATOM 12772 C C . ASN A 1 14 ? -5.799 16.983 3.011 1.00 0.52 16 ASN A C 6
ATOM 12773 O O . ASN A 1 14 ? -4.669 17.207 2.576 1.00 0.68 16 ASN A O 6
ATOM 12784 N N . GLY A 1 15 ? -6.262 15.756 3.211 1.00 0.39 17 GLY A N 6
ATOM 12785 C CA . GLY A 1 15 ? -5.468 14.602 2.860 1.00 0.34 17 GLY A CA 6
ATOM 12786 C C . GLY A 1 15 ? -5.755 13.414 3.745 1.00 0.28 17 GLY A C 6
ATOM 12787 O O . GLY A 1 15 ? -5.307 13.367 4.882 1.00 0.29 17 GLY A O 6
ATOM 12791 N N . THR A 1 16 ? -6.513 12.467 3.231 1.00 0.27 18 THR A N 6
ATOM 12792 C CA . THR A 1 16 ? -6.790 11.232 3.947 1.00 0.24 18 THR A CA 6
ATOM 12793 C C . THR A 1 16 ? -6.716 10.044 2.993 1.00 0.18 18 THR A C 6
ATOM 12794 O O . THR A 1 16 ? -7.020 10.177 1.807 1.00 0.19 18 THR A O 6
ATOM 12805 N N . LEU A 1 17 ? -6.300 8.894 3.508 1.00 0.15 19 LEU A N 6
ATOM 12806 C CA . LEU A 1 17 ? -6.286 7.678 2.717 1.00 0.13 19 LEU A CA 6
ATOM 12807 C C . LEU A 1 17 ? -7.433 6.778 3.113 1.00 0.14 19 LEU A C 6
ATOM 12808 O O . LEU A 1 17 ? -7.839 6.731 4.276 1.00 0.21 19 LEU A O 6
ATOM 12824 N N . PHE A 1 18 ? -7.922 6.048 2.140 1.00 0.13 20 PHE A N 6
ATOM 12825 C CA . PHE A 1 18 ? -9.109 5.242 2.294 1.00 0.14 20 PHE A CA 6
ATOM 12826 C C . PHE A 1 18 ? -8.926 3.923 1.558 1.00 0.13 20 PHE A C 6
ATOM 12827 O O . PHE A 1 18 ? -8.507 3.904 0.410 1.00 0.12 20 PHE A O 6
ATOM 12844 N N . ILE A 1 19 ? -9.189 2.821 2.241 1.00 0.15 21 ILE A N 6
ATOM 12845 C CA . ILE A 1 19 ? -9.173 1.518 1.604 1.00 0.16 21 ILE A CA 6
ATOM 12846 C C . ILE A 1 19 ? -10.589 0.985 1.471 1.00 0.18 21 ILE A C 6
ATOM 12847 O O . ILE A 1 19 ? -11.280 0.729 2.460 1.00 0.23 21 ILE A O 6
ATOM 12863 N N . VAL A 1 20 ? -11.027 0.858 0.239 1.00 0.16 22 VAL A N 6
ATOM 12864 C CA . VAL A 1 20 ? -12.362 0.384 -0.042 1.00 0.18 22 VAL A CA 6
ATOM 12865 C C . VAL A 1 20 ? -12.356 -1.112 -0.340 1.00 0.18 22 VAL A C 6
ATOM 12866 O O . VAL A 1 20 ? -11.667 -1.584 -1.253 1.00 0.22 22 VAL A O 6
ATOM 12879 N N . TRP A 1 21 ? -13.095 -1.859 0.455 1.00 0.19 23 TRP A N 6
ATOM 12880 C CA . TRP A 1 21 ? -13.296 -3.268 0.196 1.00 0.21 23 TRP A CA 6
ATOM 12881 C C . TRP A 1 21 ? -14.606 -3.452 -0.546 1.00 0.24 23 TRP A C 6
ATOM 12882 O O . TRP A 1 21 ? -15.683 -3.231 0.006 1.00 0.27 23 TRP A O 6
ATOM 12903 N N . LYS A 1 22 ? -14.511 -3.841 -1.806 1.00 0.25 24 LYS A N 6
ATOM 12904 C CA . LYS A 1 22 ? -15.676 -3.932 -2.661 1.00 0.28 24 LYS A CA 6
ATOM 12905 C C . LYS A 1 22 ? -15.461 -4.982 -3.751 1.00 0.33 24 LYS A C 6
ATOM 12906 O O . LYS A 1 22 ? -14.334 -5.436 -3.981 1.00 0.39 24 LYS A O 6
ATOM 12925 N N . LYS A 1 23 ? -16.539 -5.330 -4.439 1.00 0.36 25 LYS A N 6
ATOM 12926 C CA . LYS A 1 23 ? -16.488 -6.303 -5.523 1.00 0.42 25 LYS A CA 6
ATOM 12927 C C . LYS A 1 23 ? -16.635 -5.592 -6.862 1.00 0.45 25 LYS A C 6
ATOM 12928 O O . LYS A 1 23 ? -16.855 -6.217 -7.899 1.00 0.56 25 LYS A O 6
ATOM 12947 N N . GLU A 1 24 ? -16.496 -4.277 -6.824 1.00 0.40 26 GLU A N 6
ATOM 12948 C CA . GLU A 1 24 ? -16.624 -3.450 -8.017 1.00 0.45 26 GLU A CA 6
ATOM 12949 C C . GLU A 1 24 ? -15.360 -2.622 -8.215 1.00 0.41 26 GLU A C 6
ATOM 12950 O O . GLU A 1 24 ? -14.455 -2.643 -7.379 1.00 0.42 26 GLU A O 6
ATOM 12962 N N . LYS A 1 25 ? -15.290 -1.905 -9.318 1.00 0.48 27 LYS A N 6
ATOM 12963 C CA . LYS A 1 25 ? -14.126 -1.087 -9.606 1.00 0.49 27 LYS A CA 6
ATOM 12964 C C . LYS A 1 25 ? -14.318 0.332 -9.082 1.00 0.47 27 LYS A C 6
ATOM 12965 O O . LYS A 1 25 ? -15.318 0.985 -9.367 1.00 0.68 27 LYS A O 6
ATOM 12984 N N . VAL A 1 26 ? -13.353 0.793 -8.305 1.00 0.43 28 VAL A N 6
ATOM 12985 C CA . VAL A 1 26 ? -13.386 2.131 -7.741 1.00 0.42 28 VAL A CA 6
ATOM 12986 C C . VAL A 1 26 ? -12.379 3.017 -8.462 1.00 0.40 28 VAL A C 6
ATOM 12987 O O . VAL A 1 26 ? -11.180 2.739 -8.453 1.00 0.51 28 VAL A O 6
ATOM 13000 N N . GLU A 1 27 ? -12.871 4.064 -9.105 1.00 0.37 29 GLU A N 6
ATOM 13001 C CA . GLU A 1 27 ? -12.010 4.975 -9.839 1.00 0.37 29 GLU A CA 6
ATOM 13002 C C . GLU A 1 27 ? -11.484 6.072 -8.924 1.00 0.32 29 GLU A C 6
ATOM 13003 O O . GLU A 1 27 ? -11.997 6.263 -7.820 1.00 0.33 29 GLU A O 6
ATOM 13015 N N . ASN A 1 28 ? -10.462 6.785 -9.400 1.00 0.33 30 ASN A N 6
ATOM 13016 C CA . ASN A 1 28 ? -9.781 7.824 -8.621 1.00 0.34 30 ASN A CA 6
ATOM 13017 C C . ASN A 1 28 ? -9.013 7.182 -7.467 1.00 0.27 30 ASN A C 6
ATOM 13018 O O . ASN A 1 28 ? -8.720 7.818 -6.453 1.00 0.31 30 ASN A O 6
ATOM 13029 N N . ALA A 1 29 ? -8.686 5.909 -7.635 1.00 0.21 31 ALA A N 6
ATOM 13030 C CA . ALA A 1 29 ? -7.912 5.186 -6.651 1.00 0.18 31 ALA A CA 6
ATOM 13031 C C . ALA A 1 29 ? -6.437 5.247 -7.006 1.00 0.17 31 ALA A C 6
ATOM 13032 O O . ALA A 1 29 ? -6.067 5.306 -8.181 1.00 0.20 31 ALA A O 6
ATOM 13039 N N . LEU A 1 30 ? -5.607 5.246 -5.981 1.00 0.17 32 LEU A N 6
ATOM 13040 C CA . LEU A 1 30 ? -4.176 5.430 -6.134 1.00 0.18 32 LEU A CA 6
ATOM 13041 C C . LEU A 1 30 ? -3.478 4.076 -6.124 1.00 0.17 32 LEU A C 6
ATOM 13042 O O . LEU A 1 30 ? -2.396 3.921 -6.681 1.00 0.19 32 LEU A O 6
ATOM 13058 N N . MET A 1 31 ? -4.105 3.097 -5.478 1.00 0.15 33 MET A N 6
ATOM 13059 C CA . MET A 1 31 ? -3.521 1.761 -5.333 1.00 0.14 33 MET A CA 6
ATOM 13060 C C . MET A 1 31 ? -4.617 0.710 -5.221 1.00 0.12 33 MET A C 6
ATOM 13061 O O . MET A 1 31 ? -5.790 1.048 -5.062 1.00 0.12 33 MET A O 6
ATOM 13075 N N . PHE A 1 32 ? -4.234 -0.560 -5.299 1.00 0.12 34 PHE A N 6
ATOM 13076 C CA . PHE A 1 32 ? -5.196 -1.650 -5.323 1.00 0.12 34 PHE A CA 6
ATOM 13077 C C . PHE A 1 32 ? -4.596 -2.911 -4.690 1.00 0.11 34 PHE A C 6
ATOM 13078 O O . PHE A 1 32 ? -3.386 -3.107 -4.709 1.00 0.12 34 PHE A O 6
ATOM 13095 N N . ILE A 1 33 ? -5.449 -3.747 -4.121 1.00 0.11 35 ILE A N 6
ATOM 13096 C CA . ILE A 1 33 ? -5.024 -5.000 -3.508 1.00 0.12 35 ILE A CA 6
ATOM 13097 C C . ILE A 1 33 ? -5.728 -6.160 -4.184 1.00 0.12 35 ILE A C 6
ATOM 13098 O O . ILE A 1 33 ? -6.931 -6.093 -4.450 1.00 0.16 35 ILE A O 6
ATOM 13114 N N . LYS A 1 34 ? -4.985 -7.213 -4.448 1.00 0.13 36 LYS A N 6
ATOM 13115 C CA . LYS A 1 34 ? -5.526 -8.384 -5.106 1.00 0.15 36 LYS A CA 6
ATOM 13116 C C . LYS A 1 34 ? -5.495 -9.590 -4.187 1.00 0.16 36 LYS A C 6
ATOM 13117 O O . LYS A 1 34 ? -4.435 -10.126 -3.920 1.00 0.22 36 LYS A O 6
ATOM 13136 N N . PRO A 1 35 ? -6.639 -10.068 -3.705 1.00 0.17 37 PRO A N 6
ATOM 13137 C CA . PRO A 1 35 ? -6.685 -11.313 -2.958 1.00 0.21 37 PRO A CA 6
ATOM 13138 C C . PRO A 1 35 ? -6.793 -12.514 -3.892 1.00 0.27 37 PRO A C 6
ATOM 13139 O O . PRO A 1 35 ? -7.698 -12.591 -4.726 1.00 0.35 37 PRO A O 6
ATOM 13150 N N . THR A 1 36 ? -5.862 -13.444 -3.749 1.00 0.31 38 THR A N 6
ATOM 13151 C CA . THR A 1 36 ? -5.851 -14.649 -4.560 1.00 0.38 38 THR A CA 6
ATOM 13152 C C . THR A 1 36 ? -6.696 -15.723 -3.901 1.00 0.44 38 THR A C 6
ATOM 13153 O O . THR A 1 36 ? -7.394 -16.493 -4.560 1.00 0.54 38 THR A O 6
ATOM 13164 N N . LYS A 1 37 ? -6.635 -15.742 -2.584 1.00 0.48 39 LYS A N 6
ATOM 13165 C CA . LYS A 1 37 ? -7.480 -16.616 -1.789 1.00 0.63 39 LYS A CA 6
ATOM 13166 C C . LYS A 1 37 ? -8.796 -15.919 -1.490 1.00 0.58 39 LYS A C 6
ATOM 13167 O O . LYS A 1 37 ? -8.963 -14.742 -1.822 1.00 0.54 39 LYS A O 6
ATOM 13186 N N . GLU A 1 38 ? -9.733 -16.641 -0.887 1.00 0.66 40 GLU A N 6
ATOM 13187 C CA . GLU A 1 38 ? -10.974 -16.034 -0.441 1.00 0.64 40 GLU A CA 6
ATOM 13188 C C . GLU A 1 38 ? -10.668 -14.893 0.500 1.00 0.57 40 GLU A C 6
ATOM 13189 O O . GLU A 1 38 ? -9.951 -15.047 1.493 1.00 0.62 40 GLU A O 6
ATOM 13201 N N . VAL A 1 39 ? -11.201 -13.748 0.160 1.00 0.53 41 VAL A N 6
ATOM 13202 C CA . VAL A 1 39 ? -10.897 -12.527 0.844 1.00 0.49 41 VAL A CA 6
ATOM 13203 C C . VAL A 1 39 ? -11.974 -12.212 1.875 1.00 0.51 41 VAL A C 6
ATOM 13204 O O . VAL A 1 39 ? -13.170 -12.295 1.587 1.00 0.54 41 VAL A O 6
ATOM 13217 N N . PRO A 1 40 ? -11.526 -11.890 3.100 1.00 0.55 42 PRO A N 6
ATOM 13218 C CA . PRO A 1 40 ? -12.386 -11.671 4.268 1.00 0.62 42 PRO A CA 6
ATOM 13219 C C . PRO A 1 40 ? -13.659 -10.901 3.951 1.00 0.63 42 PRO A C 6
ATOM 13220 O O . PRO A 1 40 ? -13.610 -9.749 3.521 1.00 0.64 42 PRO A O 6
ATOM 13231 N N . GLU A 1 41 ? -14.791 -11.531 4.222 1.00 0.69 43 GLU A N 6
ATOM 13232 C CA . GLU A 1 41 ? -16.084 -10.974 3.870 1.00 0.75 43 GLU A CA 6
ATOM 13233 C C . GLU A 1 41 ? -16.457 -9.826 4.795 1.00 0.81 43 GLU A C 6
ATOM 13234 O O . GLU A 1 41 ? -17.112 -8.869 4.380 1.00 0.83 43 GLU A O 6
ATOM 13246 N N . PHE A 1 42 ? -16.027 -9.908 6.050 1.00 0.86 44 PHE A N 6
ATOM 13247 C CA . PHE A 1 42 ? -16.383 -8.890 7.030 1.00 0.97 44 PHE A CA 6
ATOM 13248 C C . PHE A 1 42 ? -15.757 -7.550 6.675 1.00 0.96 44 PHE A C 6
ATOM 13249 O O . PHE A 1 42 ? -16.259 -6.500 7.058 1.00 1.02 44 PHE A O 6
ATOM 13266 N N . LYS A 1 43 ? -14.667 -7.585 5.929 1.00 0.90 45 LYS A N 6
ATOM 13267 C CA . LYS A 1 43 ? -14.050 -6.364 5.445 1.00 0.93 45 LYS A CA 6
ATOM 13268 C C . LYS A 1 43 ? -14.989 -5.629 4.497 1.00 0.89 45 LYS A C 6
ATOM 13269 O O . LYS A 1 43 ? -14.958 -4.403 4.397 1.00 0.98 45 LYS A O 6
ATOM 13288 N N . PHE A 1 44 ? -15.848 -6.387 3.830 1.00 0.79 46 PHE A N 6
ATOM 13289 C CA . PHE A 1 44 ? -16.843 -5.815 2.939 1.00 0.78 46 PHE A CA 6
ATOM 13290 C C . PHE A 1 44 ? -18.100 -5.425 3.716 1.00 0.83 46 PHE A C 6
ATOM 13291 O O . PHE A 1 44 ? -18.600 -4.310 3.592 1.00 0.93 46 PHE A O 6
ATOM 13308 N N . VAL A 1 45 ? -18.601 -6.351 4.525 1.00 0.81 47 VAL A N 6
ATOM 13309 C CA . VAL A 1 45 ? -19.872 -6.158 5.216 1.00 0.88 47 VAL A CA 6
ATOM 13310 C C . VAL A 1 45 ? -19.726 -5.332 6.499 1.00 0.87 47 VAL A C 6
ATOM 13311 O O . VAL A 1 45 ? -20.433 -4.342 6.684 1.00 0.92 47 VAL A O 6
ATOM 13324 N N . ASN A 1 46 ? -18.790 -5.711 7.358 1.00 0.86 48 ASN A N 6
ATOM 13325 C CA . ASN A 1 46 ? -18.677 -5.112 8.686 1.00 0.90 48 ASN A CA 6
ATOM 13326 C C . ASN A 1 46 ? -18.122 -3.693 8.612 1.00 0.82 48 ASN A C 6
ATOM 13327 O O . ASN A 1 46 ? -18.484 -2.833 9.413 1.00 0.91 48 ASN A O 6
ATOM 13338 N N . ARG A 1 47 ? -17.244 -3.450 7.647 1.00 0.69 49 ARG A N 6
ATOM 13339 C CA . ARG A 1 47 ? -16.702 -2.109 7.443 1.00 0.63 49 ARG A CA 6
ATOM 13340 C C . ARG A 1 47 ? -17.593 -1.311 6.498 1.00 0.58 49 ARG A C 6
ATOM 13341 O O . ARG A 1 47 ? -17.341 -0.133 6.248 1.00 0.57 49 ARG A O 6
ATOM 13362 N N . ASN A 1 48 ? -18.622 -1.975 5.963 1.00 0.60 50 ASN A N 6
ATOM 13363 C CA . ASN A 1 48 ? -19.518 -1.378 4.967 1.00 0.63 50 ASN A CA 6
ATOM 13364 C C . ASN A 1 48 ? -18.733 -1.063 3.692 1.00 0.54 50 ASN A C 6
ATOM 13365 O O . ASN A 1 48 ? -19.182 -0.327 2.815 1.00 0.61 50 ASN A O 6
ATOM 13376 N N . GLY A 1 49 ? -17.545 -1.641 3.609 1.00 0.46 51 GLY A N 6
ATOM 13377 C CA . GLY A 1 49 ? -16.680 -1.444 2.467 1.00 0.41 51 GLY A CA 6
ATOM 13378 C C . GLY A 1 49 ? -15.799 -0.223 2.618 1.00 0.33 51 GLY A C 6
ATOM 13379 O O . GLY A 1 49 ? -14.833 -0.056 1.878 1.00 0.34 51 GLY A O 6
ATOM 13383 N N . LYS A 1 50 ? -16.118 0.623 3.588 1.00 0.29 52 LYS A N 6
ATOM 13384 C CA . LYS A 1 50 ? -15.379 1.858 3.777 1.00 0.29 52 LYS A CA 6
ATOM 13385 C C . LYS A 1 50 ? -14.482 1.789 5.010 1.00 0.30 52 LYS A C 6
ATOM 13386 O O . LYS A 1 50 ? -14.932 1.438 6.102 1.00 0.36 52 LYS A O 6
ATOM 13405 N N . ASN A 1 51 ? -13.209 2.109 4.831 1.00 0.30 53 ASN A N 6
ATOM 13406 C CA . ASN A 1 51 ? -12.272 2.150 5.943 1.00 0.34 53 ASN A CA 6
ATOM 13407 C C . ASN A 1 51 ? -11.198 3.205 5.697 1.00 0.27 53 ASN A C 6
ATOM 13408 O O . ASN A 1 51 ? -10.467 3.142 4.710 1.00 0.24 53 ASN A O 6
ATOM 13419 N N . GLU A 1 52 ? -11.116 4.178 6.592 1.00 0.30 54 GLU A N 6
ATOM 13420 C CA . GLU A 1 52 ? -10.099 5.215 6.498 1.00 0.28 54 GLU A CA 6
ATOM 13421 C C . GLU A 1 52 ? -8.805 4.752 7.150 1.00 0.28 54 GLU A C 6
ATOM 13422 O O . GLU A 1 52 ? -8.807 4.156 8.228 1.00 0.40 54 GLU A O 6
ATOM 13434 N N . LEU A 1 53 ? -7.702 5.032 6.477 1.00 0.21 55 LEU A N 6
ATOM 13435 C CA . LEU A 1 53 ? -6.394 4.560 6.898 1.00 0.22 55 LEU A CA 6
ATOM 13436 C C . LEU A 1 53 ? -5.641 5.618 7.693 1.00 0.24 55 LEU A C 6
ATOM 13437 O O . LEU A 1 53 ? -5.341 5.431 8.871 1.00 0.32 55 LEU A O 6
ATOM 13453 N N . ILE A 1 54 ? -5.339 6.726 7.044 1.00 0.21 56 ILE A N 6
ATOM 13454 C CA . ILE A 1 54 ? -4.530 7.770 7.650 1.00 0.22 56 ILE A CA 6
ATOM 13455 C C . ILE A 1 54 ? -5.019 9.136 7.177 1.00 0.22 56 ILE A C 6
ATOM 13456 O O . ILE A 1 54 ? -5.557 9.245 6.077 1.00 0.22 56 ILE A O 6
ATOM 13472 N N . ARG A 1 55 ? -4.850 10.173 7.991 1.00 0.26 57 ARG A N 6
ATOM 13473 C CA . ARG A 1 55 ? -5.393 11.482 7.648 1.00 0.27 57 ARG A CA 6
ATOM 13474 C C . ARG A 1 55 ? -4.389 12.608 7.914 1.00 0.29 57 ARG A C 6
ATOM 13475 O O . ARG A 1 55 ? -3.330 12.382 8.500 1.00 0.34 57 ARG A O 6
ATOM 13496 N N . ASN A 1 56 ? -4.751 13.813 7.460 1.00 0.30 58 ASN A N 6
ATOM 13497 C CA . ASN A 1 56 ? -3.941 15.024 7.618 1.00 0.33 58 ASN A CA 6
ATOM 13498 C C . ASN A 1 56 ? -2.636 14.916 6.824 1.00 0.31 58 ASN A C 6
ATOM 13499 O O . ASN A 1 56 ? -1.565 15.309 7.287 1.00 0.33 58 ASN A O 6
ATOM 13510 N N . LEU A 1 57 ? -2.746 14.404 5.602 1.00 0.28 59 LEU A N 6
ATOM 13511 C CA . LEU A 1 57 ? -1.584 14.183 4.749 1.00 0.27 59 LEU A CA 6
ATOM 13512 C C . LEU A 1 57 ? -0.975 15.495 4.267 1.00 0.33 59 LEU A C 6
ATOM 13513 O O . LEU A 1 57 ? 0.165 15.526 3.811 1.00 0.33 59 LEU A O 6
ATOM 13529 N N . GLN A 1 58 ? -1.744 16.573 4.338 1.00 0.40 60 GLN A N 6
ATOM 13530 C CA . GLN A 1 58 ? -1.251 17.881 3.925 1.00 0.49 60 GLN A CA 6
ATOM 13531 C C . GLN A 1 58 ? -0.033 18.303 4.737 1.00 0.51 60 GLN A C 6
ATOM 13532 O O . GLN A 1 58 ? 0.944 18.812 4.188 1.00 0.53 60 GLN A O 6
ATOM 13546 N N . SER A 1 59 ? -0.095 18.080 6.044 1.00 0.53 61 SER A N 6
ATOM 13547 C CA . SER A 1 59 ? 0.919 18.590 6.958 1.00 0.60 61 SER A CA 6
ATOM 13548 C C . SER A 1 59 ? 2.255 17.882 6.765 1.00 0.48 61 SER A C 6
ATOM 13549 O O . SER A 1 59 ? 3.297 18.367 7.214 1.00 0.56 61 SER A O 6
ATOM 13557 N N . ASP A 1 60 ? 2.223 16.750 6.085 1.00 0.41 62 ASP A N 6
ATOM 13558 C CA . ASP A 1 60 ? 3.431 15.948 5.892 1.00 0.41 62 ASP A CA 6
ATOM 13559 C C . ASP A 1 60 ? 3.249 14.923 4.787 1.00 0.36 62 ASP A C 6
ATOM 13560 O O . ASP A 1 60 ? 2.310 14.130 4.798 1.00 0.33 62 ASP A O 6
ATOM 13569 N N . LYS A 1 61 ? 4.182 14.948 3.843 1.00 0.39 63 LYS A N 6
ATOM 13570 C CA . LYS A 1 61 ? 4.157 14.069 2.682 1.00 0.40 63 LYS A CA 6
ATOM 13571 C C . LYS A 1 61 ? 4.260 12.610 3.075 1.00 0.33 63 LYS A C 6
ATOM 13572 O O . LYS A 1 61 ? 3.583 11.755 2.510 1.00 0.30 63 LYS A O 6
ATOM 13591 N N . LYS A 1 62 ? 5.106 12.340 4.056 1.00 0.34 64 LYS A N 6
ATOM 13592 C CA . LYS A 1 62 ? 5.434 10.970 4.431 1.00 0.33 64 LYS A CA 6
ATOM 13593 C C . LYS A 1 62 ? 4.226 10.231 4.994 1.00 0.27 64 LYS A C 6
ATOM 13594 O O . LYS A 1 62 ? 4.173 9.003 4.973 1.00 0.27 64 LYS A O 6
ATOM 13613 N N . LEU A 1 63 ? 3.277 10.982 5.526 1.00 0.25 65 LEU A N 6
ATOM 13614 C CA . LEU A 1 63 ? 2.033 10.413 6.013 1.00 0.21 65 LEU A CA 6
ATOM 13615 C C . LEU A 1 63 ? 1.324 9.613 4.921 1.00 0.17 65 LEU A C 6
ATOM 13616 O O . LEU A 1 63 ? 0.782 8.543 5.191 1.00 0.18 65 LEU A O 6
ATOM 13632 N N . PHE A 1 64 ? 1.340 10.119 3.688 1.00 0.15 66 PHE A N 6
ATOM 13633 C CA . PHE A 1 64 ? 0.779 9.372 2.568 1.00 0.13 66 PHE A CA 6
ATOM 13634 C C . PHE A 1 64 ? 1.567 8.082 2.366 1.00 0.14 66 PHE A C 6
ATOM 13635 O O . PHE A 1 64 ? 0.992 7.037 2.070 1.00 0.15 66 PHE A O 6
ATOM 13652 N N . TYR A 1 65 ? 2.878 8.147 2.579 1.00 0.16 67 TYR A N 6
ATOM 13653 C CA . TYR A 1 65 ? 3.735 6.978 2.411 1.00 0.18 67 TYR A CA 6
ATOM 13654 C C . TYR A 1 65 ? 3.315 5.902 3.406 1.00 0.16 67 TYR A C 6
ATOM 13655 O O . TYR A 1 65 ? 3.048 4.758 3.041 1.00 0.18 67 TYR A O 6
ATOM 13673 N N . SER A 1 66 ? 3.278 6.291 4.675 1.00 0.15 68 SER A N 6
ATOM 13674 C CA . SER A 1 66 ? 2.876 5.408 5.756 1.00 0.18 68 SER A CA 6
ATOM 13675 C C . SER A 1 66 ? 1.448 4.908 5.549 1.00 0.17 68 SER A C 6
ATOM 13676 O O . SER A 1 66 ? 1.147 3.750 5.820 1.00 0.20 68 SER A O 6
ATOM 13684 N N . GLY A 1 67 ? 0.573 5.775 5.063 1.00 0.16 69 GLY A N 6
ATOM 13685 C CA . GLY A 1 67 ? -0.775 5.347 4.750 1.00 0.17 69 GLY A CA 6
ATOM 13686 C C . GLY A 1 67 ? -0.778 4.215 3.745 1.00 0.16 69 GLY A C 6
ATOM 13687 O O . GLY A 1 67 ? -1.594 3.297 3.828 1.00 0.17 69 GLY A O 6
ATOM 13691 N N . ILE A 1 68 ? 0.150 4.285 2.801 1.00 0.15 70 ILE A N 6
ATOM 13692 C CA . ILE A 1 68 ? 0.342 3.231 1.824 1.00 0.16 70 ILE A CA 6
ATOM 13693 C C . ILE A 1 68 ? 0.744 1.918 2.498 1.00 0.16 70 ILE A C 6
ATOM 13694 O O . ILE A 1 68 ? 0.200 0.868 2.174 1.00 0.17 70 ILE A O 6
ATOM 13710 N N . CYS A 1 69 ? 1.688 1.970 3.441 1.00 0.17 71 CYS A N 6
ATOM 13711 C CA . CYS A 1 69 ? 2.130 0.751 4.118 1.00 0.18 71 CYS A CA 6
ATOM 13712 C C . CYS A 1 69 ? 0.975 0.153 4.904 1.00 0.17 71 CYS A C 6
ATOM 13713 O O . CYS A 1 69 ? 0.811 -1.063 4.966 1.00 0.17 71 CYS A O 6
ATOM 13721 N N . GLN A 1 70 ? 0.166 1.028 5.481 1.00 0.18 72 GLN A N 6
ATOM 13722 C CA . GLN A 1 70 ? -1.042 0.616 6.185 1.00 0.19 72 GLN A CA 6
ATOM 13723 C C . GLN A 1 70 ? -2.017 -0.054 5.221 1.00 0.17 72 GLN A C 6
ATOM 13724 O O . GLN A 1 70 ? -2.782 -0.937 5.604 1.00 0.20 72 GLN A O 6
ATOM 13738 N N . PHE A 1 71 ? -1.972 0.375 3.968 1.00 0.16 73 PHE A N 6
ATOM 13739 C CA . PHE A 1 71 ? -2.796 -0.206 2.922 1.00 0.15 73 PHE A CA 6
ATOM 13740 C C . PHE A 1 71 ? -2.278 -1.591 2.537 1.00 0.15 73 PHE A C 6
ATOM 13741 O O . PHE A 1 71 ? -3.048 -2.548 2.469 1.00 0.15 73 PHE A O 6
ATOM 13758 N N . VAL A 1 72 ? -0.969 -1.706 2.308 1.00 0.17 74 VAL A N 6
ATOM 13759 C CA . VAL A 1 72 ? -0.380 -3.001 1.965 1.00 0.19 74 VAL A CA 6
ATOM 13760 C C . VAL A 1 72 ? -0.487 -3.949 3.156 1.00 0.19 74 VAL A C 6
ATOM 13761 O O . VAL A 1 72 ? -0.506 -5.166 2.997 1.00 0.21 74 VAL A O 6
ATOM 13774 N N . LYS A 1 73 ? -0.569 -3.367 4.350 1.00 0.20 75 LYS A N 6
ATOM 13775 C CA . LYS A 1 73 ? -0.768 -4.117 5.576 1.00 0.23 75 LYS A CA 6
ATOM 13776 C C . LYS A 1 73 ? -2.039 -4.961 5.498 1.00 0.24 75 LYS A C 6
ATOM 13777 O O . LYS A 1 73 ? -2.088 -6.072 6.025 1.00 0.31 75 LYS A O 6
ATOM 13796 N N . GLU A 1 74 ? -3.054 -4.437 4.823 1.00 0.21 76 GLU A N 6
ATOM 13797 C CA . GLU A 1 74 ? -4.294 -5.171 4.621 1.00 0.24 76 GLU A CA 6
ATOM 13798 C C . GLU A 1 74 ? -4.054 -6.340 3.671 1.00 0.24 76 GLU A C 6
ATOM 13799 O O . GLU A 1 74 ? -4.590 -7.431 3.852 1.00 0.29 76 GLU A O 6
ATOM 13811 N N . ALA A 1 75 ? -3.217 -6.102 2.669 1.00 0.21 77 ALA A N 6
ATOM 13812 C CA . ALA A 1 75 ? -2.895 -7.115 1.674 1.00 0.22 77 ALA A CA 6
ATOM 13813 C C . ALA A 1 75 ? -2.124 -8.286 2.285 1.00 0.22 77 ALA A C 6
ATOM 13814 O O . ALA A 1 75 ? -2.335 -9.437 1.905 1.00 0.24 77 ALA A O 6
ATOM 13821 N N . LYS A 1 76 ? -1.228 -7.997 3.227 1.00 0.24 78 LYS A N 6
ATOM 13822 C CA . LYS A 1 76 ? -0.481 -9.060 3.904 1.00 0.30 78 LYS A CA 6
ATOM 13823 C C . LYS A 1 76 ? -1.397 -9.841 4.843 1.00 0.31 78 LYS A C 6
ATOM 13824 O O . LYS A 1 76 ? -1.110 -10.982 5.192 1.00 0.37 78 LYS A O 6
ATOM 13843 N N . ASP A 1 77 ? -2.502 -9.221 5.246 1.00 0.31 79 ASP A N 6
ATOM 13844 C CA . ASP A 1 77 ? -3.419 -9.839 6.199 1.00 0.36 79 ASP A CA 6
ATOM 13845 C C . ASP A 1 77 ? -4.251 -10.916 5.527 1.00 0.34 79 ASP A C 6
ATOM 13846 O O . ASP A 1 77 ? -4.384 -12.029 6.037 1.00 0.38 79 ASP A O 6
ATOM 13855 N N . ILE A 1 78 ? -4.801 -10.586 4.369 1.00 0.30 80 ILE A N 6
ATOM 13856 C CA . ILE A 1 78 ? -5.653 -11.523 3.640 1.00 0.32 80 ILE A CA 6
ATOM 13857 C C . ILE A 1 78 ? -4.802 -12.413 2.753 1.00 0.30 80 ILE A C 6
ATOM 13858 O O . ILE A 1 78 ? -5.280 -13.374 2.144 1.00 0.33 80 ILE A O 6
ATOM 13874 N N . LYS A 1 79 ? -3.527 -12.054 2.711 1.00 0.27 81 LYS A N 6
ATOM 13875 C CA . LYS A 1 79 ? -2.506 -12.786 1.975 1.00 0.29 81 LYS A CA 6
ATOM 13876 C C . LYS A 1 79 ? -2.737 -12.681 0.480 1.00 0.29 81 LYS A C 6
ATOM 13877 O O . LYS A 1 79 ? -2.819 -13.680 -0.234 1.00 0.39 81 LYS A O 6
ATOM 13896 N N . GLY A 1 80 ? -2.831 -11.453 0.013 1.00 0.23 82 GLY A N 6
ATOM 13897 C CA . GLY A 1 80 ? -3.041 -11.221 -1.390 1.00 0.26 82 GLY A CA 6
ATOM 13898 C C . GLY A 1 80 ? -1.818 -10.678 -2.093 1.00 0.22 82 GLY A C 6
ATOM 13899 O O . GLY A 1 80 ? -0.681 -11.033 -1.771 1.00 0.23 82 GLY A O 6
ATOM 13903 N N . LYS A 1 81 ? -2.077 -9.853 -3.088 1.00 0.18 83 LYS A N 6
ATOM 13904 C CA . LYS A 1 81 ? -1.055 -9.203 -3.877 1.00 0.17 83 LYS A CA 6
ATOM 13905 C C . LYS A 1 81 ? -1.266 -7.701 -3.786 1.00 0.16 83 LYS A C 6
ATOM 13906 O O . LYS A 1 81 ? -2.371 -7.253 -3.476 1.00 0.20 83 LYS A O 6
ATOM 13925 N N . LEU A 1 82 ? -0.240 -6.923 -4.061 1.00 0.16 84 LEU A N 6
ATOM 13926 C CA . LEU A 1 82 ? -0.376 -5.478 -4.011 1.00 0.15 84 LEU A CA 6
ATOM 13927 C C . LEU A 1 82 ? -0.198 -4.878 -5.405 1.00 0.15 84 LEU A C 6
ATOM 13928 O O . LEU A 1 82 ? 0.744 -5.213 -6.116 1.00 0.17 84 LEU A O 6
ATOM 13944 N N . THR A 1 83 ? -1.129 -4.016 -5.793 1.00 0.16 85 THR A N 6
ATOM 13945 C CA . THR A 1 83 ? -1.073 -3.321 -7.071 1.00 0.17 85 THR A CA 6
ATOM 13946 C C . THR A 1 83 ? -0.950 -1.813 -6.852 1.00 0.17 85 THR A C 6
ATOM 13947 O O . THR A 1 83 ? -1.757 -1.209 -6.148 1.00 0.21 85 THR A O 6
ATOM 13958 N N . LEU A 1 84 ? 0.067 -1.213 -7.438 1.00 0.16 86 LEU A N 6
ATOM 13959 C CA . LEU A 1 84 ? 0.237 0.231 -7.368 1.00 0.18 86 LEU A CA 6
ATOM 13960 C C . LEU A 1 84 ? -0.334 0.894 -8.614 1.00 0.19 86 LEU A C 6
ATOM 13961 O O . LEU A 1 84 ? 0.253 0.810 -9.687 1.00 0.21 86 LEU A O 6
ATOM 13977 N N . LEU A 1 85 ? -1.474 1.542 -8.472 1.00 0.20 87 LEU A N 6
ATOM 13978 C CA . LEU A 1 85 ? -2.097 2.249 -9.581 1.00 0.23 87 LEU A CA 6
ATOM 13979 C C . LEU A 1 85 ? -1.356 3.546 -9.873 1.00 0.26 87 LEU A C 6
ATOM 13980 O O . LEU A 1 85 ? -0.719 4.123 -8.991 1.00 0.25 87 LEU A O 6
ATOM 13996 N N . GLN A 1 86 ? -1.413 3.985 -11.115 1.00 0.34 88 GLN A N 6
ATOM 13997 C CA . GLN A 1 86 ? -0.893 5.290 -11.468 1.00 0.41 88 GLN A CA 6
ATOM 13998 C C . GLN A 1 86 ? -2.014 6.119 -12.064 1.00 0.47 88 GLN A C 6
ATOM 13999 O O . GLN A 1 86 ? -2.756 5.637 -12.923 1.00 0.52 88 GLN A O 6
ATOM 14013 N N . HIS A 1 87 ? -2.101 7.367 -11.627 1.00 0.50 89 HIS A N 6
ATOM 14014 C CA . HIS A 1 87 ? -3.178 8.272 -12.022 1.00 0.58 89 HIS A CA 6
ATOM 14015 C C . HIS A 1 87 ? -3.164 9.488 -11.109 1.00 0.56 89 HIS A C 6
ATOM 14016 O O . HIS A 1 87 ? -2.917 10.609 -11.552 1.00 0.58 89 HIS A O 6
ATOM 14031 N N . PHE A 1 88 ? -3.416 9.253 -9.825 1.00 0.58 90 PHE A N 6
ATOM 14032 C CA . PHE A 1 88 ? -3.429 10.322 -8.845 1.00 0.61 90 PHE A CA 6
ATOM 14033 C C . PHE A 1 88 ? -2.023 10.863 -8.629 1.00 0.61 90 PHE A C 6
ATOM 14034 O O . PHE A 1 88 ? -1.829 12.063 -8.454 1.00 0.60 90 PHE A O 6
ATOM 14051 N N . ASP A 1 89 ? -1.043 9.970 -8.673 1.00 0.75 91 ASP A N 6
ATOM 14052 C CA . ASP A 1 89 ? 0.357 10.341 -8.480 1.00 0.87 91 ASP A CA 6
ATOM 14053 C C . ASP A 1 89 ? 0.846 11.205 -9.637 1.00 0.92 91 ASP A C 6
ATOM 14054 O O . ASP A 1 89 ? 1.857 11.894 -9.532 1.00 1.01 91 ASP A O 6
ATOM 14063 N N . SER A 1 90 ? 0.107 11.177 -10.736 1.00 0.96 92 SER A N 6
ATOM 14064 C CA . SER A 1 90 ? 0.421 11.995 -11.894 1.00 1.15 92 SER A CA 6
ATOM 14065 C C . SER A 1 90 ? -0.073 13.428 -11.687 1.00 1.10 92 SER A C 6
ATOM 14066 O O . SER A 1 90 ? 0.350 14.350 -12.383 1.00 1.33 92 SER A O 6
ATOM 14074 N N . SER A 1 91 ? -0.964 13.606 -10.717 1.00 0.88 93 SER A N 6
ATOM 14075 C CA . SER A 1 91 ? -1.556 14.908 -10.446 1.00 0.93 93 SER A CA 6
ATOM 14076 C C . SER A 1 91 ? -1.092 15.436 -9.084 1.00 0.83 93 SER A C 6
ATOM 14077 O O . SER A 1 91 ? -0.958 16.645 -8.883 1.00 0.96 93 SER A O 6
ATOM 14085 N N . PHE A 1 92 ? -0.846 14.518 -8.158 1.00 0.65 94 PHE A N 6
ATOM 14086 C CA . PHE A 1 92 ? -0.393 14.865 -6.818 1.00 0.62 94 PHE A CA 6
ATOM 14087 C C . PHE A 1 92 ? 1.131 14.779 -6.762 1.00 0.55 94 PHE A C 6
ATOM 14088 O O . PHE A 1 92 ? 1.728 13.892 -7.371 1.00 0.56 94 PHE A O 6
ATOM 14105 N N . PRO A 1 93 ? 1.786 15.700 -6.040 1.00 0.57 95 PRO A N 6
ATOM 14106 C CA . PRO A 1 93 ? 3.248 15.797 -6.024 1.00 0.56 95 PRO A CA 6
ATOM 14107 C C . PRO A 1 93 ? 3.955 14.631 -5.328 1.00 0.50 95 PRO A C 6
ATOM 14108 O O . PRO A 1 93 ? 5.183 14.566 -5.345 1.00 0.68 95 PRO A O 6
ATOM 14119 N N . ILE A 1 94 ? 3.212 13.709 -4.726 1.00 0.36 96 ILE A N 6
ATOM 14120 C CA . ILE A 1 94 ? 3.850 12.550 -4.120 1.00 0.29 96 ILE A CA 6
ATOM 14121 C C . ILE A 1 94 ? 3.914 11.407 -5.115 1.00 0.31 96 ILE A C 6
ATOM 14122 O O . ILE A 1 94 ? 2.902 10.796 -5.455 1.00 0.34 96 ILE A O 6
ATOM 14138 N N . LYS A 1 95 ? 5.116 11.145 -5.585 1.00 0.35 97 LYS A N 6
ATOM 14139 C CA . LYS A 1 95 ? 5.360 10.095 -6.555 1.00 0.38 97 LYS A CA 6
ATOM 14140 C C . LYS A 1 95 ? 6.415 9.158 -5.996 1.00 0.35 97 LYS A C 6
ATOM 14141 O O . LYS A 1 95 ? 7.546 9.576 -5.730 1.00 0.44 97 LYS A O 6
ATOM 14160 N N . VAL A 1 96 ? 6.062 7.897 -5.808 1.00 0.30 98 VAL A N 6
ATOM 14161 C CA . VAL A 1 96 ? 6.911 6.989 -5.051 1.00 0.26 98 VAL A CA 6
ATOM 14162 C C . VAL A 1 96 ? 6.988 5.604 -5.681 1.00 0.28 98 VAL A C 6
ATOM 14163 O O . VAL A 1 96 ? 6.237 5.284 -6.602 1.00 0.33 98 VAL A O 6
ATOM 14176 N N . ASP A 1 97 ? 7.925 4.809 -5.188 1.00 0.28 99 ASP A N 6
ATOM 14177 C CA . ASP A 1 97 ? 8.063 3.418 -5.594 1.00 0.32 99 ASP A CA 6
ATOM 14178 C C . ASP A 1 97 ? 8.069 2.503 -4.375 1.00 0.23 99 ASP A C 6
ATOM 14179 O O . ASP A 1 97 ? 8.784 2.741 -3.400 1.00 0.27 99 ASP A O 6
ATOM 14188 N N . LEU A 1 98 ? 7.268 1.460 -4.442 1.00 0.19 100 LEU A N 6
ATOM 14189 C CA . LEU A 1 98 ? 7.113 0.523 -3.347 1.00 0.13 100 LEU A CA 6
ATOM 14190 C C . LEU A 1 98 ? 8.148 -0.590 -3.456 1.00 0.13 100 LEU A C 6
ATOM 14191 O O . LEU A 1 98 ? 8.413 -1.083 -4.548 1.00 0.16 100 LEU A O 6
ATOM 14207 N N . TYR A 1 99 ? 8.741 -0.975 -2.335 1.00 0.13 101 TYR A N 6
ATOM 14208 C CA . TYR A 1 99 ? 9.723 -2.057 -2.333 1.00 0.16 101 TYR A CA 6
ATOM 14209 C C . TYR A 1 99 ? 9.353 -3.127 -1.321 1.00 0.16 101 TYR A C 6
ATOM 14210 O O . TYR A 1 99 ? 8.927 -2.822 -0.205 1.00 0.19 101 TYR A O 6
ATOM 14228 N N . PHE A 1 100 ? 9.505 -4.381 -1.729 1.00 0.16 102 PHE A N 6
ATOM 14229 C CA . PHE A 1 100 ? 9.264 -5.510 -0.849 1.00 0.16 102 PHE A CA 6
ATOM 14230 C C . PHE A 1 100 ? 10.576 -6.193 -0.488 1.00 0.15 102 PHE A C 6
ATOM 14231 O O . PHE A 1 100 ? 11.554 -6.130 -1.234 1.00 0.19 102 PHE A O 6
ATOM 14248 N N . LEU A 1 101 ? 10.571 -6.853 0.652 1.00 0.16 103 LEU A N 6
ATOM 14249 C CA . LEU A 1 101 ? 11.712 -7.613 1.128 1.00 0.17 103 LEU A CA 6
ATOM 14250 C C . LEU A 1 101 ? 11.326 -9.090 1.167 1.00 0.18 103 LEU A C 6
ATOM 14251 O O . LEU A 1 101 ? 10.371 -9.458 1.843 1.00 0.19 103 LEU A O 6
ATOM 14267 N N . LYS A 1 102 ? 12.031 -9.923 0.419 1.00 0.23 104 LYS A N 6
ATOM 14268 C CA . LYS A 1 102 ? 11.775 -11.356 0.429 1.00 0.29 104 LYS A CA 6
ATOM 14269 C C . LYS A 1 102 ? 13.019 -12.119 0.850 1.00 0.33 104 LYS A C 6
ATOM 14270 O O . LYS A 1 102 ? 13.928 -12.319 0.045 1.00 0.39 104 LYS A O 6
ATOM 14289 N N . GLY A 1 103 ? 13.062 -12.553 2.099 1.00 0.34 105 GLY A N 6
ATOM 14290 C CA . GLY A 1 103 ? 14.246 -13.214 2.604 1.00 0.42 105 GLY A CA 6
ATOM 14291 C C . GLY A 1 103 ? 15.386 -12.232 2.735 1.00 0.40 105 GLY A C 6
ATOM 14292 O O . GLY A 1 103 ? 15.478 -11.502 3.720 1.00 0.40 105 GLY A O 6
ATOM 14296 N N . SER A 1 104 ? 16.254 -12.213 1.742 1.00 0.40 106 SER A N 6
ATOM 14297 C CA . SER A 1 104 ? 17.294 -11.205 1.656 1.00 0.41 106 SER A CA 6
ATOM 14298 C C . SER A 1 104 ? 17.160 -10.429 0.346 1.00 0.37 106 SER A C 6
ATOM 14299 O O . SER A 1 104 ? 17.884 -9.472 0.099 1.00 0.41 106 SER A O 6
ATOM 14307 N N . LYS A 1 105 ? 16.205 -10.841 -0.474 1.00 0.36 107 LYS A N 6
ATOM 14308 C CA . LYS A 1 105 ? 16.026 -10.275 -1.805 1.00 0.37 107 LYS A CA 6
ATOM 14309 C C . LYS A 1 105 ? 15.065 -9.090 -1.778 1.00 0.32 107 LYS A C 6
ATOM 14310 O O . LYS A 1 105 ? 13.913 -9.227 -1.370 1.00 0.39 107 LYS A O 6
ATOM 14329 N N . VAL A 1 106 ? 15.548 -7.934 -2.202 1.00 0.24 108 VAL A N 6
ATOM 14330 C CA . VAL A 1 106 ? 14.700 -6.759 -2.346 1.00 0.22 108 VAL A CA 6
ATOM 14331 C C . VAL A 1 106 ? 14.048 -6.749 -3.722 1.00 0.23 108 VAL A C 6
ATOM 14332 O O . VAL A 1 106 ? 14.719 -6.930 -4.738 1.00 0.30 108 VAL A O 6
ATOM 14345 N N . MET A 1 107 ? 12.745 -6.538 -3.747 1.00 0.22 109 MET A N 6
ATOM 14346 C CA . MET A 1 107 ? 11.997 -6.499 -4.998 1.00 0.27 109 MET A CA 6
ATOM 14347 C C . MET A 1 107 ? 11.042 -5.315 -5.027 1.00 0.24 109 MET A C 6
ATOM 14348 O O . MET A 1 107 ? 10.123 -5.236 -4.215 1.00 0.25 109 MET A O 6
ATOM 14362 N N . PRO A 1 108 ? 11.255 -4.370 -5.952 1.00 0.24 110 PRO A N 6
ATOM 14363 C CA . PRO A 1 108 ? 10.365 -3.223 -6.124 1.00 0.23 110 PRO A CA 6
ATOM 14364 C C . PRO A 1 108 ? 9.030 -3.615 -6.756 1.00 0.21 110 PRO A C 6
ATOM 14365 O O . PRO A 1 108 ? 8.922 -4.644 -7.427 1.00 0.20 110 PRO A O 6
ATOM 14376 N N . LEU A 1 109 ? 8.021 -2.792 -6.525 1.00 0.23 111 LEU A N 6
ATOM 14377 C CA . LEU A 1 109 ? 6.687 -3.028 -7.050 1.00 0.22 111 LEU A CA 6
ATOM 14378 C C . LEU A 1 109 ? 6.593 -2.489 -8.472 1.00 0.22 111 LEU A C 6
ATOM 14379 O O . LEU A 1 109 ? 7.147 -1.431 -8.781 1.00 0.26 111 LEU A O 6
ATOM 14395 N N . ASN A 1 110 ? 5.902 -3.215 -9.329 1.00 0.22 112 ASN A N 6
ATOM 14396 C CA . ASN A 1 110 ? 5.667 -2.764 -10.692 1.00 0.25 112 ASN A CA 6
ATOM 14397 C C . ASN A 1 110 ? 4.305 -2.084 -10.782 1.00 0.23 112 ASN A C 6
ATOM 14398 O O . ASN A 1 110 ? 3.309 -2.599 -10.266 1.00 0.22 112 ASN A O 6
ATOM 14409 N N . THR A 1 111 ? 4.274 -0.919 -11.419 1.00 0.29 113 THR A N 6
ATOM 14410 C CA . THR A 1 111 ? 3.061 -0.120 -11.521 1.00 0.31 113 THR A CA 6
ATOM 14411 C C . THR A 1 111 ? 1.910 -0.905 -12.160 1.00 0.28 113 THR A C 6
ATOM 14412 O O . THR A 1 111 ? 2.003 -1.342 -13.308 1.00 0.32 113 THR A O 6
ATOM 14423 N N . GLY A 1 112 ? 0.831 -1.066 -11.405 1.00 0.26 114 GLY A N 6
ATOM 14424 C CA . GLY A 1 112 ? -0.369 -1.700 -11.913 1.00 0.27 114 GLY A CA 6
ATOM 14425 C C . GLY A 1 112 ? -0.266 -3.209 -11.997 1.00 0.28 114 GLY A C 6
ATOM 14426 O O . GLY A 1 112 ? -1.141 -3.865 -12.564 1.00 0.38 114 GLY A O 6
ATOM 14430 N N . GLU A 1 113 ? 0.787 -3.763 -11.425 1.00 0.26 115 GLU A N 6
ATOM 14431 C CA . GLU A 1 113 ? 0.963 -5.203 -11.407 1.00 0.27 115 GLU A CA 6
ATOM 14432 C C . GLU A 1 113 ? 0.699 -5.733 -10.014 1.00 0.24 115 GLU A C 6
ATOM 14433 O O . GLU A 1 113 ? 1.298 -5.264 -9.046 1.00 0.23 115 GLU A O 6
ATOM 14445 N N . PRO A 1 114 ? -0.225 -6.690 -9.883 1.00 0.27 116 PRO A N 6
ATOM 14446 C CA . PRO A 1 114 ? -0.438 -7.391 -8.627 1.00 0.26 116 PRO A CA 6
ATOM 14447 C C . PRO A 1 114 ? 0.799 -8.195 -8.259 1.00 0.23 116 PRO A C 6
ATOM 14448 O O . PRO A 1 114 ? 1.151 -9.168 -8.928 1.00 0.27 116 PRO A O 6
ATOM 14459 N N . PHE A 1 115 ? 1.456 -7.771 -7.200 1.00 0.20 117 PHE A N 6
ATOM 14460 C CA . PHE A 1 115 ? 2.727 -8.347 -6.808 1.00 0.21 117 PHE A CA 6
ATOM 14461 C C . PHE A 1 115 ? 2.601 -9.001 -5.439 1.00 0.21 117 PHE A C 6
ATOM 14462 O O . PHE A 1 115 ? 1.960 -8.460 -4.539 1.00 0.19 117 PHE A O 6
ATOM 14479 N N . VAL A 1 116 ? 3.199 -10.178 -5.309 1.00 0.25 118 VAL A N 6
ATOM 14480 C CA . VAL A 1 116 ? 3.076 -10.995 -4.107 1.00 0.28 118 VAL A CA 6
ATOM 14481 C C . VAL A 1 116 ? 3.512 -10.242 -2.843 1.00 0.26 118 VAL A C 6
ATOM 14482 O O . VAL A 1 116 ? 4.663 -9.824 -2.713 1.00 0.29 118 VAL A O 6
ATOM 14495 N N . VAL A 1 117 ? 2.564 -10.065 -1.925 1.00 0.23 119 VAL A N 6
ATOM 14496 C CA . VAL A 1 117 ? 2.817 -9.375 -0.663 1.00 0.22 119 VAL A CA 6
ATOM 14497 C C . VAL A 1 117 ? 2.566 -10.311 0.527 1.00 0.23 119 VAL A C 6
ATOM 14498 O O . VAL A 1 117 ? 3.014 -10.058 1.646 1.00 0.23 119 VAL A O 6
ATOM 14511 N N . GLN A 1 118 ? 1.876 -11.411 0.257 1.00 0.27 120 GLN A N 6
ATOM 14512 C CA . GLN A 1 118 ? 1.445 -12.339 1.298 1.00 0.33 120 GLN A CA 6
ATOM 14513 C C . GLN A 1 118 ? 2.607 -12.885 2.130 1.00 0.45 120 GLN A C 6
ATOM 14514 O O . GLN A 1 118 ? 2.521 -12.957 3.355 1.00 1.35 120 GLN A O 6
ATOM 14528 N N . ASP A 1 119 ? 3.686 -13.270 1.468 1.00 0.72 121 ASP A N 6
ATOM 14529 C CA . ASP A 1 119 ? 4.774 -13.954 2.146 1.00 0.76 121 ASP A CA 6
ATOM 14530 C C . ASP A 1 119 ? 6.072 -13.166 2.063 1.00 0.65 121 ASP A C 6
ATOM 14531 O O . ASP A 1 119 ? 7.146 -13.730 1.852 1.00 0.96 121 ASP A O 6
ATOM 14540 N N . ILE A 1 120 ? 5.977 -11.861 2.250 1.00 0.37 122 ILE A N 6
ATOM 14541 C CA . ILE A 1 120 ? 7.161 -11.020 2.274 1.00 0.29 122 ILE A CA 6
ATOM 14542 C C . ILE A 1 120 ? 7.727 -10.940 3.686 1.00 0.24 122 ILE A C 6
ATOM 14543 O O . ILE A 1 120 ? 7.087 -11.355 4.652 1.00 0.32 122 ILE A O 6
ATOM 14559 N N . ASP A 1 121 ? 8.934 -10.422 3.794 1.00 0.23 123 ASP A N 6
ATOM 14560 C CA . ASP A 1 121 ? 9.543 -10.153 5.086 1.00 0.25 123 ASP A CA 6
ATOM 14561 C C . ASP A 1 121 ? 9.148 -8.769 5.546 1.00 0.25 123 ASP A C 6
ATOM 14562 O O . ASP A 1 121 ? 8.753 -8.565 6.694 1.00 0.29 123 ASP A O 6
ATOM 14571 N N . ALA A 1 122 ? 9.255 -7.821 4.634 1.00 0.21 124 ALA A N 6
ATOM 14572 C CA . ALA A 1 122 ? 8.918 -6.447 4.928 1.00 0.21 124 ALA A CA 6
ATOM 14573 C C . ALA A 1 122 ? 8.564 -5.692 3.656 1.00 0.19 124 ALA A C 6
ATOM 14574 O O . ALA A 1 122 ? 8.890 -6.129 2.556 1.00 0.19 124 ALA A O 6
ATOM 14581 N N . MET A 1 123 ? 7.873 -4.581 3.820 1.00 0.19 125 MET A N 6
ATOM 14582 C CA . MET A 1 123 ? 7.622 -3.654 2.730 1.00 0.16 125 MET A CA 6
ATOM 14583 C C . MET A 1 123 ? 8.003 -2.239 3.171 1.00 0.16 125 MET A C 6
ATOM 14584 O O . MET A 1 123 ? 8.020 -1.935 4.363 1.00 0.18 125 MET A O 6
ATOM 14598 N N . SER A 1 124 ? 8.335 -1.392 2.213 1.00 0.16 126 SER A N 6
ATOM 14599 C CA . SER A 1 124 ? 8.589 0.011 2.480 1.00 0.18 126 SER A CA 6
ATOM 14600 C C . SER A 1 124 ? 8.052 0.844 1.336 1.00 0.22 126 SER A C 6
ATOM 14601 O O . SER A 1 124 ? 7.827 0.329 0.236 1.00 0.29 126 SER A O 6
ATOM 14609 N N . VAL A 1 125 ? 7.831 2.119 1.588 1.00 0.21 127 VAL A N 6
ATOM 14610 C CA . VAL A 1 125 ? 7.428 3.016 0.534 1.00 0.23 127 VAL A CA 6
ATOM 14611 C C . VAL A 1 125 ? 8.474 4.102 0.381 1.00 0.22 127 VAL A C 6
ATOM 14612 O O . VAL A 1 125 ? 8.594 4.994 1.221 1.00 0.19 127 VAL A O 6
ATOM 14625 N N . LEU A 1 126 ? 9.233 4.006 -0.690 1.00 0.28 128 LEU A N 6
ATOM 14626 C CA . LEU A 1 126 ? 10.288 4.954 -0.980 1.00 0.32 128 LEU A CA 6
ATOM 14627 C C . LEU A 1 126 ? 9.828 5.887 -2.089 1.00 0.33 128 LEU A C 6
ATOM 14628 O O . LEU A 1 126 ? 9.025 5.505 -2.930 1.00 0.38 128 LEU A O 6
ATOM 14644 N N . PRO A 1 127 ? 10.310 7.125 -2.100 1.00 0.35 129 PRO A N 6
ATOM 14645 C CA . PRO A 1 127 ? 10.046 8.055 -3.190 1.00 0.40 129 PRO A CA 6
ATOM 14646 C C . PRO A 1 127 ? 10.859 7.695 -4.418 1.00 0.56 129 PRO A C 6
ATOM 14647 O O . PRO A 1 127 ? 11.728 6.833 -4.333 1.00 0.91 129 PRO A O 6
ATOM 14658 N N . LYS A 1 128 ? 10.517 8.300 -5.559 1.00 0.43 130 LYS A N 6
ATOM 14659 C CA . LYS A 1 128 ? 11.243 8.096 -6.829 1.00 0.53 130 LYS A CA 6
ATOM 14660 C C . LYS A 1 128 ? 12.734 7.797 -6.625 1.00 0.47 130 LYS A C 6
ATOM 14661 O O . LYS A 1 128 ? 13.284 6.909 -7.279 1.00 0.81 130 LYS A O 6
ATOM 14680 N N . GLY A 1 129 ? 13.387 8.539 -5.731 1.00 0.43 131 GLY A N 6
ATOM 14681 C CA . GLY A 1 129 ? 14.748 8.205 -5.337 1.00 0.39 131 GLY A CA 6
ATOM 14682 C C . GLY A 1 129 ? 14.787 6.952 -4.471 1.00 0.33 131 GLY A C 6
ATOM 14683 O O . GLY A 1 129 ? 15.215 6.990 -3.316 1.00 0.44 131 GLY A O 6
ATOM 14687 N N . SER A 1 130 ? 14.350 5.841 -5.053 1.00 0.31 132 SER A N 6
ATOM 14688 C CA . SER A 1 130 ? 14.142 4.588 -4.339 1.00 0.36 132 SER A CA 6
ATOM 14689 C C . SER A 1 130 ? 15.450 3.857 -4.060 1.00 0.39 132 SER A C 6
ATOM 14690 O O . SER A 1 130 ? 15.456 2.797 -3.427 1.00 0.44 132 SER A O 6
ATOM 14698 N N . SER A 1 131 ? 16.553 4.414 -4.550 1.00 0.40 133 SER A N 6
ATOM 14699 C CA . SER A 1 131 ? 17.878 3.821 -4.385 1.00 0.48 133 SER A CA 6
ATOM 14700 C C . SER A 1 131 ? 18.247 3.593 -2.912 1.00 0.45 133 SER A C 6
ATOM 14701 O O . SER A 1 131 ? 19.277 2.987 -2.612 1.00 0.51 133 SER A O 6
ATOM 14709 N N . SER A 1 132 ? 17.399 4.071 -2.004 1.00 0.40 134 SER A N 6
ATOM 14710 C CA . SER A 1 132 ? 17.556 3.816 -0.580 1.00 0.39 134 SER A CA 6
ATOM 14711 C C . SER A 1 132 ? 17.632 2.317 -0.297 1.00 0.34 134 SER A C 6
ATOM 14712 O O . SER A 1 132 ? 18.528 1.853 0.405 1.00 0.39 134 SER A O 6
ATOM 14720 N N . LEU A 1 133 ? 16.698 1.565 -0.860 1.00 0.28 135 LEU A N 6
ATOM 14721 C CA . LEU A 1 133 ? 16.643 0.129 -0.632 1.00 0.26 135 LEU A CA 6
ATOM 14722 C C . LEU A 1 133 ? 16.831 -0.654 -1.932 1.00 0.28 135 LEU A C 6
ATOM 14723 O O . LEU A 1 133 ? 16.715 -1.876 -1.953 1.00 0.37 135 LEU A O 6
ATOM 14739 N N . LYS A 1 134 ? 17.128 0.054 -3.018 1.00 0.30 136 LYS A N 6
ATOM 14740 C CA . LYS A 1 134 ? 17.257 -0.573 -4.330 1.00 0.35 136 LYS A CA 6
ATOM 14741 C C . LYS A 1 134 ? 18.629 -1.228 -4.485 1.00 0.37 136 LYS A C 6
ATOM 14742 O O . LYS A 1 134 ? 19.528 -0.676 -5.128 1.00 0.42 136 LYS A O 6
ATOM 14761 N N . VAL A 1 135 ? 18.784 -2.398 -3.891 1.00 0.37 137 VAL A N 6
ATOM 14762 C CA . VAL A 1 135 ? 20.031 -3.132 -3.954 1.00 0.42 137 VAL A CA 6
ATOM 14763 C C . VAL A 1 135 ? 19.748 -4.620 -4.157 1.00 0.46 137 VAL A C 6
ATOM 14764 O O . VAL A 1 135 ? 18.619 -5.068 -3.942 1.00 0.51 137 VAL A O 6
ATOM 14777 N N . LYS A 1 136 ? 20.752 -5.363 -4.597 1.00 0.50 138 LYS A N 6
ATOM 14778 C CA . LYS A 1 136 ? 20.613 -6.789 -4.888 1.00 0.57 138 LYS A CA 6
ATOM 14779 C C . LYS A 1 136 ? 20.015 -7.541 -3.700 1.00 0.47 138 LYS A C 6
ATOM 14780 O O . LYS A 1 136 ? 19.037 -8.280 -3.840 1.00 0.53 138 LYS A O 6
ATOM 14799 N N . THR A 1 137 ? 20.585 -7.312 -2.529 1.00 0.37 139 THR A N 6
ATOM 14800 C CA . THR A 1 137 ? 20.179 -8.015 -1.324 1.00 0.29 139 THR A CA 6
ATOM 14801 C C . THR A 1 137 ? 20.231 -7.091 -0.122 1.00 0.25 139 THR A C 6
ATOM 14802 O O . THR A 1 137 ? 21.027 -6.152 -0.089 1.00 0.28 139 THR A O 6
ATOM 14813 N N . MET A 1 138 ? 19.383 -7.358 0.857 1.00 0.26 140 MET A N 6
ATOM 14814 C CA . MET A 1 138 ? 19.266 -6.486 2.011 1.00 0.32 140 MET A CA 6
ATOM 14815 C C . MET A 1 138 ? 18.822 -7.218 3.266 1.00 0.34 140 MET A C 6
ATOM 14816 O O . MET A 1 138 ? 18.315 -8.338 3.211 1.00 0.38 140 MET A O 6
ATOM 14830 N N . ALA A 1 139 ? 19.027 -6.552 4.397 1.00 0.34 141 ALA A N 6
ATOM 14831 C CA . ALA A 1 139 ? 18.567 -7.029 5.688 1.00 0.38 141 ALA A CA 6
ATOM 14832 C C . ALA A 1 139 ? 17.152 -6.535 5.955 1.00 0.34 141 ALA A C 6
ATOM 14833 O O . ALA A 1 139 ? 16.850 -5.357 5.756 1.00 0.36 141 ALA A O 6
ATOM 14840 N N . LYS A 1 140 ? 16.297 -7.443 6.410 1.00 0.32 142 LYS A N 6
ATOM 14841 C CA . LYS A 1 140 ? 14.915 -7.120 6.762 1.00 0.30 142 LYS A CA 6
ATOM 14842 C C . LYS A 1 140 ? 14.864 -6.051 7.850 1.00 0.26 142 LYS A C 6
ATOM 14843 O O . LYS A 1 140 ? 13.951 -5.230 7.891 1.00 0.24 142 LYS A O 6
ATOM 14862 N N . ASP A 1 141 ? 15.872 -6.059 8.710 1.00 0.29 143 ASP A N 6
ATOM 14863 C CA . ASP A 1 141 ? 15.954 -5.116 9.818 1.00 0.31 143 ASP A CA 6
ATOM 14864 C C . ASP A 1 141 ? 16.264 -3.726 9.293 1.00 0.28 143 ASP A C 6
ATOM 14865 O O . ASP A 1 141 ? 15.694 -2.727 9.736 1.00 0.29 143 ASP A O 6
ATOM 14874 N N . MET A 1 142 ? 17.163 -3.683 8.331 1.00 0.29 144 MET A N 6
ATOM 14875 C CA . MET A 1 142 ? 17.542 -2.443 7.687 1.00 0.30 144 MET A CA 6
ATOM 14876 C C . MET A 1 142 ? 16.400 -1.913 6.835 1.00 0.24 144 MET A C 6
ATOM 14877 O O . MET A 1 142 ? 16.126 -0.721 6.831 1.00 0.25 144 MET A O 6
ATOM 14891 N N . PHE A 1 143 ? 15.740 -2.820 6.125 1.00 0.21 145 PHE A N 6
ATOM 14892 C CA . PHE A 1 143 ? 14.681 -2.466 5.183 1.00 0.17 145 PHE A CA 6
ATOM 14893 C C . PHE A 1 143 ? 13.643 -1.563 5.840 1.00 0.15 145 PHE A C 6
ATOM 14894 O O . PHE A 1 143 ? 13.319 -0.489 5.331 1.00 0.16 145 PHE A O 6
ATOM 14911 N N . VAL A 1 144 ? 13.142 -1.998 6.986 1.00 0.15 146 VAL A N 6
ATOM 14912 C CA . VAL A 1 144 ? 12.160 -1.223 7.724 1.00 0.14 146 VAL A CA 6
ATOM 14913 C C . VAL A 1 144 ? 12.761 0.069 8.283 1.00 0.15 146 VAL A C 6
ATOM 14914 O O . VAL A 1 144 ? 12.177 1.139 8.138 1.00 0.16 146 VAL A O 6
ATOM 14927 N N . SER A 1 145 ? 13.928 -0.016 8.895 1.00 0.18 147 SER A N 6
ATOM 14928 C CA . SER A 1 145 ? 14.539 1.157 9.502 1.00 0.21 147 SER A CA 6
ATOM 14929 C C . SER A 1 145 ? 14.884 2.207 8.434 1.00 0.21 147 SER A C 6
ATOM 14930 O O . SER A 1 145 ? 14.798 3.413 8.686 1.00 0.24 147 SER A O 6
ATOM 14938 N N . ARG A 1 146 ? 15.241 1.742 7.238 1.00 0.20 148 ARG A N 6
ATOM 14939 C CA . ARG A 1 146 ? 15.491 2.619 6.100 1.00 0.21 148 ARG A CA 6
ATOM 14940 C C . ARG A 1 146 ? 14.198 3.250 5.605 1.00 0.19 148 ARG A C 6
ATOM 14941 O O . ARG A 1 146 ? 14.088 4.466 5.519 1.00 0.27 148 ARG A O 6
ATOM 14962 N N . GLY A 1 147 ? 13.223 2.411 5.272 1.00 0.14 149 GLY A N 6
ATOM 14963 C CA . GLY A 1 147 ? 11.957 2.904 4.780 1.00 0.13 149 GLY A CA 6
ATOM 14964 C C . GLY A 1 147 ? 11.314 3.860 5.754 1.00 0.15 149 GLY A C 6
ATOM 14965 O O . GLY A 1 147 ? 10.669 4.816 5.353 1.00 0.17 149 GLY A O 6
ATOM 14969 N N . ASN A 1 148 ? 11.507 3.603 7.041 1.00 0.17 150 ASN A N 6
ATOM 14970 C CA . ASN A 1 148 ? 10.985 4.467 8.089 1.00 0.22 150 ASN A CA 6
ATOM 14971 C C . ASN A 1 148 ? 11.521 5.900 7.964 1.00 0.23 150 ASN A C 6
ATOM 14972 O O . ASN A 1 148 ? 10.774 6.859 8.155 1.00 0.26 150 ASN A O 6
ATOM 14983 N N . THR A 1 149 ? 12.805 6.054 7.631 1.00 0.23 151 THR A N 6
ATOM 14984 C CA . THR A 1 149 ? 13.378 7.388 7.462 1.00 0.27 151 THR A CA 6
ATOM 14985 C C . THR A 1 149 ? 13.012 7.945 6.086 1.00 0.27 151 THR A C 6
ATOM 14986 O O . THR A 1 149 ? 13.028 9.157 5.868 1.00 0.33 151 THR A O 6
ATOM 14997 N N . GLU A 1 150 ? 12.681 7.047 5.165 1.00 0.25 152 GLU A N 6
ATOM 14998 C CA . GLU A 1 150 ? 12.089 7.427 3.889 1.00 0.30 152 GLU A CA 6
ATOM 14999 C C . GLU A 1 150 ? 10.621 7.800 4.101 1.00 0.28 152 GLU A C 6
ATOM 15000 O O . GLU A 1 150 ? 9.962 8.358 3.226 1.00 0.30 152 GLU A O 6
ATOM 15012 N N . GLY A 1 151 ? 10.140 7.477 5.294 1.00 0.25 153 GLY A N 6
ATOM 15013 C CA . GLY A 1 151 ? 8.838 7.903 5.752 1.00 0.25 153 GLY A CA 6
ATOM 15014 C C . GLY A 1 151 ? 7.803 6.793 5.803 1.00 0.21 153 GLY A C 6
ATOM 15015 O O . GLY A 1 151 ? 6.753 6.971 6.423 1.00 0.24 153 GLY A O 6
ATOM 15019 N N . ALA A 1 152 ? 8.071 5.652 5.171 1.00 0.17 154 ALA A N 6
ATOM 15020 C CA . ALA A 1 152 ? 7.184 4.502 5.324 1.00 0.16 154 ALA A CA 6
ATOM 15021 C C . ALA A 1 152 ? 7.921 3.171 5.321 1.00 0.14 154 ALA A C 6
ATOM 15022 O O . ALA A 1 152 ? 8.645 2.851 4.378 1.00 0.15 154 ALA A O 6
ATOM 15029 N N . SER A 1 153 ? 7.702 2.384 6.354 1.00 0.15 155 SER A N 6
ATOM 15030 C CA . SER A 1 153 ? 8.094 0.988 6.345 1.00 0.16 155 SER A CA 6
ATOM 15031 C C . SER A 1 153 ? 7.087 0.130 7.099 1.00 0.15 155 SER A C 6
ATOM 15032 O O . SER A 1 153 ? 6.330 0.630 7.929 1.00 0.19 155 SER A O 6
ATOM 15040 N N . ILE A 1 154 ? 7.079 -1.156 6.788 1.00 0.14 156 ILE A N 6
ATOM 15041 C CA . ILE A 1 154 ? 6.184 -2.103 7.429 1.00 0.15 156 ILE A CA 6
ATOM 15042 C C . ILE A 1 154 ? 6.773 -3.513 7.338 1.00 0.15 156 ILE A C 6
ATOM 15043 O O . ILE A 1 154 ? 6.985 -4.037 6.249 1.00 0.17 156 ILE A O 6
ATOM 15059 N N . SER A 1 155 ? 7.066 -4.122 8.472 1.00 0.16 157 SER A N 6
ATOM 15060 C CA . SER A 1 155 ? 7.740 -5.413 8.476 1.00 0.19 157 SER A CA 6
ATOM 15061 C C . SER A 1 155 ? 6.933 -6.478 9.209 1.00 0.20 157 SER A C 6
ATOM 15062 O O . SER A 1 155 ? 6.219 -6.179 10.166 1.00 0.34 157 SER A O 6
ATOM 15070 N N . PHE A 1 156 ? 7.021 -7.711 8.719 1.00 0.20 158 PHE A N 6
ATOM 15071 C CA . PHE A 1 156 ? 6.375 -8.850 9.362 1.00 0.32 158 PHE A CA 6
ATOM 15072 C C . PHE A 1 156 ? 6.977 -9.089 10.740 1.00 0.74 158 PHE A C 6
ATOM 15073 O O . PHE A 1 156 ? 6.365 -8.673 11.741 1.00 1.33 158 PHE A O 6
ATOM 15091 N N . GLU A 1 1 ? -11.577 -9.623 -11.424 1.00 1.75 3 GLU A N 7
ATOM 15092 C CA . GLU A 1 1 ? -10.753 -8.403 -11.572 1.00 1.53 3 GLU A CA 7
ATOM 15093 C C . GLU A 1 1 ? -11.280 -7.296 -10.668 1.00 1.23 3 GLU A C 7
ATOM 15094 O O . GLU A 1 1 ? -10.509 -6.541 -10.072 1.00 1.66 3 GLU A O 7
ATOM 15108 N N . GLU A 1 2 ? -12.599 -7.221 -10.567 1.00 0.80 4 GLU A N 7
ATOM 15109 C CA . GLU A 1 2 ? -13.273 -6.165 -9.828 1.00 0.70 4 GLU A CA 7
ATOM 15110 C C . GLU A 1 2 ? -13.012 -6.291 -8.330 1.00 0.61 4 GLU A C 7
ATOM 15111 O O . GLU A 1 2 ? -12.711 -5.304 -7.656 1.00 0.76 4 GLU A O 7
ATOM 15123 N N . LYS A 1 3 ? -13.124 -7.509 -7.816 1.00 0.53 5 LYS A N 7
ATOM 15124 C CA . LYS A 1 3 ? -12.990 -7.752 -6.387 1.00 0.46 5 LYS A CA 7
ATOM 15125 C C . LYS A 1 3 ? -11.571 -7.476 -5.914 1.00 0.34 5 LYS A C 7
ATOM 15126 O O . LYS A 1 3 ? -10.596 -7.847 -6.569 1.00 0.39 5 LYS A O 7
ATOM 15145 N N . GLY A 1 4 ? -11.470 -6.813 -4.777 1.00 0.26 6 GLY A N 7
ATOM 15146 C CA . GLY A 1 4 ? -10.183 -6.448 -4.229 1.00 0.20 6 GLY A CA 7
ATOM 15147 C C . GLY A 1 4 ? -10.291 -5.176 -3.424 1.00 0.17 6 GLY A C 7
ATOM 15148 O O . GLY A 1 4 ? -11.401 -4.724 -3.141 1.00 0.24 6 GLY A O 7
ATOM 15152 N N . ALA A 1 5 ? -9.165 -4.579 -3.075 1.00 0.15 7 ALA A N 7
ATOM 15153 C CA . ALA A 1 5 ? -9.181 -3.341 -2.311 1.00 0.14 7 ALA A CA 7
ATOM 15154 C C . ALA A 1 5 ? -8.604 -2.197 -3.129 1.00 0.14 7 ALA A C 7
ATOM 15155 O O . ALA A 1 5 ? -7.726 -2.406 -3.958 1.00 0.18 7 ALA A O 7
ATOM 15162 N N . TYR A 1 6 ? -9.106 -0.998 -2.899 1.00 0.12 8 TYR A N 7
ATOM 15163 C CA . TYR A 1 6 ? -8.653 0.180 -3.627 1.00 0.13 8 TYR A CA 7
ATOM 15164 C C . TYR A 1 6 ? -8.250 1.285 -2.659 1.00 0.12 8 TYR A C 7
ATOM 15165 O O . TYR A 1 6 ? -8.986 1.597 -1.725 1.00 0.13 8 TYR A O 7
ATOM 15183 N N . LEU A 1 7 ? -7.066 1.845 -2.877 1.00 0.12 9 LEU A N 7
ATOM 15184 C CA . LEU A 1 7 ? -6.559 2.949 -2.069 1.00 0.12 9 LEU A CA 7
ATOM 15185 C C . LEU A 1 7 ? -7.074 4.249 -2.652 1.00 0.11 9 LEU A C 7
ATOM 15186 O O . LEU A 1 7 ? -6.787 4.573 -3.795 1.00 0.13 9 LEU A O 7
ATOM 15202 N N . VAL A 1 8 ? -7.821 4.986 -1.867 1.00 0.12 10 VAL A N 7
ATOM 15203 C CA . VAL A 1 8 ? -8.451 6.201 -2.343 1.00 0.14 10 VAL A CA 7
ATOM 15204 C C . VAL A 1 8 ? -8.003 7.392 -1.510 1.00 0.16 10 VAL A C 7
ATOM 15205 O O . VAL A 1 8 ? -7.679 7.246 -0.333 1.00 0.14 10 VAL A O 7
ATOM 15218 N N . PHE A 1 9 ? -7.962 8.558 -2.131 1.00 0.23 11 PHE A N 7
ATOM 15219 C CA . PHE A 1 9 ? -7.647 9.789 -1.426 1.00 0.27 11 PHE A CA 7
ATOM 15220 C C . PHE A 1 9 ? -8.924 10.568 -1.140 1.00 0.33 11 PHE A C 7
ATOM 15221 O O . PHE A 1 9 ? -9.772 10.747 -2.020 1.00 0.42 11 PHE A O 7
ATOM 15238 N N . ASP A 1 10 ? -9.067 11.012 0.092 1.00 0.32 12 ASP A N 7
ATOM 15239 C CA . ASP A 1 10 ? -10.219 11.800 0.489 1.00 0.39 12 ASP A CA 7
ATOM 15240 C C . ASP A 1 10 ? -9.752 13.144 1.021 1.00 0.41 12 ASP A C 7
ATOM 15241 O O . ASP A 1 10 ? -8.636 13.263 1.526 1.00 0.36 12 ASP A O 7
ATOM 15250 N N . ASN A 1 11 ? -10.595 14.158 0.900 1.00 0.52 13 ASN A N 7
ATOM 15251 C CA . ASN A 1 11 ? -10.203 15.512 1.269 1.00 0.56 13 ASN A CA 7
ATOM 15252 C C . ASN A 1 11 ? -10.463 15.794 2.746 1.00 0.57 13 ASN A C 7
ATOM 15253 O O . ASN A 1 11 ? -10.300 16.926 3.202 1.00 0.65 13 ASN A O 7
ATOM 15264 N N . ALA A 1 12 ? -10.883 14.773 3.485 1.00 0.55 14 ALA A N 7
ATOM 15265 C CA . ALA A 1 12 ? -11.039 14.895 4.927 1.00 0.59 14 ALA A CA 7
ATOM 15266 C C . ALA A 1 12 ? -9.706 15.265 5.563 1.00 0.66 14 ALA A C 7
ATOM 15267 O O . ALA A 1 12 ? -8.684 14.636 5.277 1.00 1.31 14 ALA A O 7
ATOM 15274 N N . SER A 1 13 ? -9.715 16.303 6.395 1.00 0.60 15 SER A N 7
ATOM 15275 C CA . SER A 1 13 ? -8.495 16.811 7.018 1.00 0.54 15 SER A CA 7
ATOM 15276 C C . SER A 1 13 ? -7.493 17.237 5.940 1.00 0.52 15 SER A C 7
ATOM 15277 O O . SER A 1 13 ? -6.276 17.210 6.150 1.00 0.53 15 SER A O 7
ATOM 15285 N N . ASN A 1 14 ? -8.037 17.621 4.779 1.00 0.53 16 ASN A N 7
ATOM 15286 C CA . ASN A 1 14 ? -7.255 18.022 3.608 1.00 0.57 16 ASN A CA 7
ATOM 15287 C C . ASN A 1 14 ? -6.331 16.904 3.128 1.00 0.52 16 ASN A C 7
ATOM 15288 O O . ASN A 1 14 ? -5.334 17.161 2.453 1.00 0.68 16 ASN A O 7
ATOM 15299 N N . GLY A 1 15 ? -6.658 15.667 3.472 1.00 0.39 17 GLY A N 7
ATOM 15300 C CA . GLY A 1 15 ? -5.861 14.546 3.023 1.00 0.34 17 GLY A CA 7
ATOM 15301 C C . GLY A 1 15 ? -6.058 13.317 3.878 1.00 0.28 17 GLY A C 7
ATOM 15302 O O . GLY A 1 15 ? -5.557 13.250 4.995 1.00 0.29 17 GLY A O 7
ATOM 15306 N N . THR A 1 16 ? -6.799 12.356 3.360 1.00 0.27 18 THR A N 7
ATOM 15307 C CA . THR A 1 16 ? -7.000 11.084 4.035 1.00 0.24 18 THR A CA 7
ATOM 15308 C C . THR A 1 16 ? -6.880 9.933 3.039 1.00 0.18 18 THR A C 7
ATOM 15309 O O . THR A 1 16 ? -7.171 10.101 1.855 1.00 0.19 18 THR A O 7
ATOM 15320 N N . LEU A 1 17 ? -6.442 8.777 3.519 1.00 0.15 19 LEU A N 7
ATOM 15321 C CA . LEU A 1 17 ? -6.397 7.582 2.699 1.00 0.13 19 LEU A CA 7
ATOM 15322 C C . LEU A 1 17 ? -7.538 6.660 3.058 1.00 0.14 19 LEU A C 7
ATOM 15323 O O . LEU A 1 17 ? -7.977 6.609 4.207 1.00 0.21 19 LEU A O 7
ATOM 15339 N N . PHE A 1 18 ? -7.988 5.918 2.078 1.00 0.13 20 PHE A N 7
ATOM 15340 C CA . PHE A 1 18 ? -9.156 5.083 2.220 1.00 0.14 20 PHE A CA 7
ATOM 15341 C C . PHE A 1 18 ? -8.942 3.766 1.489 1.00 0.13 20 PHE A C 7
ATOM 15342 O O . PHE A 1 18 ? -8.526 3.749 0.339 1.00 0.12 20 PHE A O 7
ATOM 15359 N N . ILE A 1 19 ? -9.178 2.668 2.186 1.00 0.15 21 ILE A N 7
ATOM 15360 C CA . ILE A 1 19 ? -9.149 1.358 1.565 1.00 0.16 21 ILE A CA 7
ATOM 15361 C C . ILE A 1 19 ? -10.557 0.797 1.477 1.00 0.18 21 ILE A C 7
ATOM 15362 O O . ILE A 1 19 ? -11.231 0.578 2.487 1.00 0.23 21 ILE A O 7
ATOM 15378 N N . VAL A 1 20 ? -11.009 0.609 0.259 1.00 0.16 22 VAL A N 7
ATOM 15379 C CA . VAL A 1 20 ? -12.342 0.107 0.016 1.00 0.18 22 VAL A CA 7
ATOM 15380 C C . VAL A 1 20 ? -12.332 -1.415 -0.111 1.00 0.18 22 VAL A C 7
ATOM 15381 O O . VAL A 1 20 ? -11.560 -1.985 -0.886 1.00 0.22 22 VAL A O 7
ATOM 15394 N N . TRP A 1 21 ? -13.167 -2.071 0.674 1.00 0.19 23 TRP A N 7
ATOM 15395 C CA . TRP A 1 21 ? -13.345 -3.507 0.553 1.00 0.21 23 TRP A CA 7
ATOM 15396 C C . TRP A 1 21 ? -14.656 -3.800 -0.161 1.00 0.24 23 TRP A C 7
ATOM 15397 O O . TRP A 1 21 ? -15.742 -3.628 0.398 1.00 0.27 23 TRP A O 7
ATOM 15418 N N . LYS A 1 22 ? -14.540 -4.234 -1.405 1.00 0.25 24 LYS A N 7
ATOM 15419 C CA . LYS A 1 22 ? -15.692 -4.411 -2.273 1.00 0.28 24 LYS A CA 7
ATOM 15420 C C . LYS A 1 22 ? -15.449 -5.553 -3.250 1.00 0.33 24 LYS A C 7
ATOM 15421 O O . LYS A 1 22 ? -14.347 -6.104 -3.328 1.00 0.39 24 LYS A O 7
ATOM 15440 N N . LYS A 1 23 ? -16.479 -5.871 -4.012 1.00 0.36 25 LYS A N 7
ATOM 15441 C CA . LYS A 1 23 ? -16.421 -6.940 -4.998 1.00 0.42 25 LYS A CA 7
ATOM 15442 C C . LYS A 1 23 ? -16.585 -6.343 -6.388 1.00 0.45 25 LYS A C 7
ATOM 15443 O O . LYS A 1 23 ? -16.704 -7.056 -7.384 1.00 0.56 25 LYS A O 7
ATOM 15462 N N . GLU A 1 24 ? -16.584 -5.022 -6.428 1.00 0.40 26 GLU A N 7
ATOM 15463 C CA . GLU A 1 24 ? -16.784 -4.273 -7.657 1.00 0.45 26 GLU A CA 7
ATOM 15464 C C . GLU A 1 24 ? -15.563 -3.406 -7.931 1.00 0.41 26 GLU A C 7
ATOM 15465 O O . GLU A 1 24 ? -14.646 -3.343 -7.112 1.00 0.42 26 GLU A O 7
ATOM 15477 N N . LYS A 1 25 ? -15.541 -2.748 -9.074 1.00 0.48 27 LYS A N 7
ATOM 15478 C CA . LYS A 1 25 ? -14.417 -1.897 -9.417 1.00 0.49 27 LYS A CA 7
ATOM 15479 C C . LYS A 1 25 ? -14.597 -0.505 -8.825 1.00 0.47 27 LYS A C 7
ATOM 15480 O O . LYS A 1 25 ? -15.680 0.078 -8.881 1.00 0.68 27 LYS A O 7
ATOM 15499 N N . VAL A 1 26 ? -13.527 0.001 -8.234 1.00 0.43 28 VAL A N 7
ATOM 15500 C CA . VAL A 1 26 ? -13.515 1.334 -7.651 1.00 0.42 28 VAL A CA 7
ATOM 15501 C C . VAL A 1 26 ? -12.491 2.192 -8.381 1.00 0.40 28 VAL A C 7
ATOM 15502 O O . VAL A 1 26 ? -11.317 1.835 -8.458 1.00 0.51 28 VAL A O 7
ATOM 15515 N N . GLU A 1 27 ? -12.939 3.303 -8.935 1.00 0.37 29 GLU A N 7
ATOM 15516 C CA . GLU A 1 27 ? -12.065 4.180 -9.696 1.00 0.37 29 GLU A CA 7
ATOM 15517 C C . GLU A 1 27 ? -11.578 5.335 -8.834 1.00 0.32 29 GLU A C 7
ATOM 15518 O O . GLU A 1 27 ? -11.942 5.439 -7.660 1.00 0.33 29 GLU A O 7
ATOM 15530 N N . ASN A 1 28 ? -10.746 6.191 -9.429 1.00 0.33 30 ASN A N 7
ATOM 15531 C CA . ASN A 1 28 ? -10.182 7.353 -8.739 1.00 0.34 30 ASN A CA 7
ATOM 15532 C C . ASN A 1 28 ? -9.296 6.912 -7.585 1.00 0.27 30 ASN A C 7
ATOM 15533 O O . ASN A 1 28 ? -9.095 7.646 -6.619 1.00 0.31 30 ASN A O 7
ATOM 15544 N N . ALA A 1 29 ? -8.774 5.701 -7.698 1.00 0.21 31 ALA A N 7
ATOM 15545 C CA . ALA A 1 29 ? -7.923 5.137 -6.674 1.00 0.18 31 ALA A CA 7
ATOM 15546 C C . ALA A 1 29 ? -6.453 5.280 -7.038 1.00 0.17 31 ALA A C 7
ATOM 15547 O O . ALA A 1 29 ? -6.092 5.400 -8.211 1.00 0.20 31 ALA A O 7
ATOM 15554 N N . LEU A 1 30 ? -5.624 5.276 -6.009 1.00 0.17 32 LEU A N 7
ATOM 15555 C CA . LEU A 1 30 ? -4.191 5.483 -6.141 1.00 0.18 32 LEU A CA 7
ATOM 15556 C C . LEU A 1 30 ? -3.470 4.140 -6.137 1.00 0.17 32 LEU A C 7
ATOM 15557 O O . LEU A 1 30 ? -2.407 3.995 -6.726 1.00 0.19 32 LEU A O 7
ATOM 15573 N N . MET A 1 31 ? -4.046 3.164 -5.436 1.00 0.15 33 MET A N 7
ATOM 15574 C CA . MET A 1 31 ? -3.459 1.828 -5.332 1.00 0.14 33 MET A CA 7
ATOM 15575 C C . MET A 1 31 ? -4.543 0.755 -5.252 1.00 0.12 33 MET A C 7
ATOM 15576 O O . MET A 1 31 ? -5.721 1.073 -5.093 1.00 0.12 33 MET A O 7
ATOM 15590 N N . PHE A 1 32 ? -4.142 -0.514 -5.356 1.00 0.12 34 PHE A N 7
ATOM 15591 C CA . PHE A 1 32 ? -5.092 -1.622 -5.400 1.00 0.12 34 PHE A CA 7
ATOM 15592 C C . PHE A 1 32 ? -4.503 -2.877 -4.743 1.00 0.11 34 PHE A C 7
ATOM 15593 O O . PHE A 1 32 ? -3.288 -3.058 -4.711 1.00 0.12 34 PHE A O 7
ATOM 15610 N N . ILE A 1 33 ? -5.379 -3.724 -4.214 1.00 0.11 35 ILE A N 7
ATOM 15611 C CA . ILE A 1 33 ? -4.989 -4.997 -3.607 1.00 0.12 35 ILE A CA 7
ATOM 15612 C C . ILE A 1 33 ? -5.748 -6.134 -4.267 1.00 0.12 35 ILE A C 7
ATOM 15613 O O . ILE A 1 33 ? -6.972 -6.072 -4.403 1.00 0.16 35 ILE A O 7
ATOM 15629 N N . LYS A 1 34 ? -5.032 -7.171 -4.661 1.00 0.13 36 LYS A N 7
ATOM 15630 C CA . LYS A 1 34 ? -5.654 -8.334 -5.266 1.00 0.15 36 LYS A CA 7
ATOM 15631 C C . LYS A 1 34 ? -5.575 -9.526 -4.318 1.00 0.16 36 LYS A C 7
ATOM 15632 O O . LYS A 1 34 ? -4.497 -10.051 -4.085 1.00 0.22 36 LYS A O 7
ATOM 15651 N N . PRO A 1 35 ? -6.699 -9.986 -3.764 1.00 0.17 37 PRO A N 7
ATOM 15652 C CA . PRO A 1 35 ? -6.712 -11.177 -2.919 1.00 0.21 37 PRO A CA 7
ATOM 15653 C C . PRO A 1 35 ? -6.596 -12.458 -3.736 1.00 0.27 37 PRO A C 7
ATOM 15654 O O . PRO A 1 35 ? -7.236 -12.607 -4.781 1.00 0.35 37 PRO A O 7
ATOM 15665 N N . THR A 1 36 ? -5.756 -13.368 -3.267 1.00 0.31 38 THR A N 7
ATOM 15666 C CA . THR A 1 36 ? -5.592 -14.662 -3.904 1.00 0.38 38 THR A CA 7
ATOM 15667 C C . THR A 1 36 ? -6.596 -15.645 -3.326 1.00 0.44 38 THR A C 7
ATOM 15668 O O . THR A 1 36 ? -7.224 -16.424 -4.044 1.00 0.54 38 THR A O 7
ATOM 15679 N N . LYS A 1 37 ? -6.738 -15.586 -2.013 1.00 0.48 39 LYS A N 7
ATOM 15680 C CA . LYS A 1 37 ? -7.724 -16.373 -1.306 1.00 0.63 39 LYS A CA 7
ATOM 15681 C C . LYS A 1 37 ? -8.979 -15.550 -1.092 1.00 0.58 39 LYS A C 7
ATOM 15682 O O . LYS A 1 37 ? -9.019 -14.364 -1.437 1.00 0.54 39 LYS A O 7
ATOM 15701 N N . GLU A 1 38 ? -10.006 -16.187 -0.561 1.00 0.66 40 GLU A N 7
ATOM 15702 C CA . GLU A 1 38 ? -11.230 -15.500 -0.196 1.00 0.64 40 GLU A CA 7
ATOM 15703 C C . GLU A 1 38 ? -10.919 -14.343 0.741 1.00 0.57 40 GLU A C 7
ATOM 15704 O O . GLU A 1 38 ? -10.099 -14.465 1.658 1.00 0.62 40 GLU A O 7
ATOM 15716 N N . VAL A 1 39 ? -11.564 -13.223 0.492 1.00 0.53 41 VAL A N 7
ATOM 15717 C CA . VAL A 1 39 ? -11.331 -12.019 1.262 1.00 0.49 41 VAL A CA 7
ATOM 15718 C C . VAL A 1 39 ? -12.121 -12.083 2.556 1.00 0.51 41 VAL A C 7
ATOM 15719 O O . VAL A 1 39 ? -13.304 -12.429 2.547 1.00 0.54 41 VAL A O 7
ATOM 15732 N N . PRO A 1 40 ? -11.452 -11.776 3.681 1.00 0.55 42 PRO A N 7
ATOM 15733 C CA . PRO A 1 40 ? -12.031 -11.880 5.020 1.00 0.62 42 PRO A CA 7
ATOM 15734 C C . PRO A 1 40 ? -13.441 -11.306 5.098 1.00 0.63 42 PRO A C 7
ATOM 15735 O O . PRO A 1 40 ? -13.656 -10.111 4.889 1.00 0.64 42 PRO A O 7
ATOM 15746 N N . GLU A 1 41 ? -14.377 -12.169 5.452 1.00 0.69 43 GLU A N 7
ATOM 15747 C CA . GLU A 1 41 ? -15.788 -11.864 5.402 1.00 0.75 43 GLU A CA 7
ATOM 15748 C C . GLU A 1 41 ? -16.183 -10.807 6.419 1.00 0.81 43 GLU A C 7
ATOM 15749 O O . GLU A 1 41 ? -17.007 -9.933 6.137 1.00 0.83 43 GLU A O 7
ATOM 15761 N N . PHE A 1 42 ? -15.592 -10.880 7.598 1.00 0.86 44 PHE A N 7
ATOM 15762 C CA . PHE A 1 42 ? -15.987 -10.002 8.681 1.00 0.97 44 PHE A CA 7
ATOM 15763 C C . PHE A 1 42 ? -15.407 -8.612 8.495 1.00 0.96 44 PHE A C 7
ATOM 15764 O O . PHE A 1 42 ? -15.960 -7.631 8.984 1.00 1.02 44 PHE A O 7
ATOM 15781 N N . LYS A 1 43 ? -14.307 -8.525 7.761 1.00 0.90 45 LYS A N 7
ATOM 15782 C CA . LYS A 1 43 ? -13.704 -7.237 7.458 1.00 0.93 45 LYS A CA 7
ATOM 15783 C C . LYS A 1 43 ? -14.635 -6.404 6.587 1.00 0.89 45 LYS A C 7
ATOM 15784 O O . LYS A 1 43 ? -14.631 -5.176 6.652 1.00 0.98 45 LYS A O 7
ATOM 15803 N N . PHE A 1 44 ? -15.447 -7.079 5.786 1.00 0.79 46 PHE A N 7
ATOM 15804 C CA . PHE A 1 44 ? -16.441 -6.399 4.969 1.00 0.78 46 PHE A CA 7
ATOM 15805 C C . PHE A 1 44 ? -17.546 -5.816 5.842 1.00 0.83 46 PHE A C 7
ATOM 15806 O O . PHE A 1 44 ? -17.796 -4.614 5.819 1.00 0.93 46 PHE A O 7
ATOM 15823 N N . VAL A 1 45 ? -18.176 -6.670 6.639 1.00 0.81 47 VAL A N 7
ATOM 15824 C CA . VAL A 1 45 ? -19.340 -6.273 7.422 1.00 0.88 47 VAL A CA 7
ATOM 15825 C C . VAL A 1 45 ? -18.966 -5.318 8.556 1.00 0.87 47 VAL A C 7
ATOM 15826 O O . VAL A 1 45 ? -19.696 -4.368 8.841 1.00 0.92 47 VAL A O 7
ATOM 15839 N N . ASN A 1 46 ? -17.818 -5.543 9.183 1.00 0.86 48 ASN A N 7
ATOM 15840 C CA . ASN A 1 46 ? -17.422 -4.739 10.331 1.00 0.90 48 ASN A CA 7
ATOM 15841 C C . ASN A 1 46 ? -17.024 -3.331 9.910 1.00 0.82 48 ASN A C 7
ATOM 15842 O O . ASN A 1 46 ? -17.343 -2.357 10.591 1.00 0.91 48 ASN A O 7
ATOM 15853 N N . ARG A 1 47 ? -16.340 -3.223 8.781 1.00 0.69 49 ARG A N 7
ATOM 15854 C CA . ARG A 1 47 ? -15.891 -1.927 8.290 1.00 0.63 49 ARG A CA 7
ATOM 15855 C C . ARG A 1 47 ? -16.953 -1.274 7.412 1.00 0.58 49 ARG A C 7
ATOM 15856 O O . ARG A 1 47 ? -16.844 -0.098 7.070 1.00 0.57 49 ARG A O 7
ATOM 15877 N N . ASN A 1 48 ? -17.970 -2.057 7.047 1.00 0.60 50 ASN A N 7
ATOM 15878 C CA . ASN A 1 48 ? -19.021 -1.615 6.122 1.00 0.63 50 ASN A CA 7
ATOM 15879 C C . ASN A 1 48 ? -18.441 -1.418 4.729 1.00 0.54 50 ASN A C 7
ATOM 15880 O O . ASN A 1 48 ? -19.037 -0.774 3.869 1.00 0.61 50 ASN A O 7
ATOM 15891 N N . GLY A 1 49 ? -17.257 -1.978 4.534 1.00 0.46 51 GLY A N 7
ATOM 15892 C CA . GLY A 1 49 ? -16.556 -1.879 3.270 1.00 0.41 51 GLY A CA 7
ATOM 15893 C C . GLY A 1 49 ? -15.736 -0.608 3.155 1.00 0.33 51 GLY A C 7
ATOM 15894 O O . GLY A 1 49 ? -14.866 -0.501 2.289 1.00 0.34 51 GLY A O 7
ATOM 15898 N N . LYS A 1 50 ? -15.999 0.349 4.033 1.00 0.29 52 LYS A N 7
ATOM 15899 C CA . LYS A 1 50 ? -15.264 1.606 4.036 1.00 0.29 52 LYS A CA 7
ATOM 15900 C C . LYS A 1 50 ? -14.309 1.678 5.222 1.00 0.30 52 LYS A C 7
ATOM 15901 O O . LYS A 1 50 ? -14.709 1.444 6.361 1.00 0.36 52 LYS A O 7
ATOM 15920 N N . ASN A 1 51 ? -13.051 2.004 4.963 1.00 0.30 53 ASN A N 7
ATOM 15921 C CA . ASN A 1 51 ? -12.072 2.129 6.035 1.00 0.34 53 ASN A CA 7
ATOM 15922 C C . ASN A 1 51 ? -11.058 3.225 5.723 1.00 0.27 53 ASN A C 7
ATOM 15923 O O . ASN A 1 51 ? -10.351 3.164 4.716 1.00 0.24 53 ASN A O 7
ATOM 15934 N N . GLU A 1 52 ? -10.996 4.228 6.588 1.00 0.30 54 GLU A N 7
ATOM 15935 C CA . GLU A 1 52 ? -10.022 5.297 6.450 1.00 0.28 54 GLU A CA 7
ATOM 15936 C C . GLU A 1 52 ? -8.718 4.902 7.129 1.00 0.28 54 GLU A C 7
ATOM 15937 O O . GLU A 1 52 ? -8.681 4.608 8.324 1.00 0.40 54 GLU A O 7
ATOM 15949 N N . LEU A 1 53 ? -7.659 4.898 6.342 1.00 0.21 55 LEU A N 7
ATOM 15950 C CA . LEU A 1 53 ? -6.361 4.414 6.777 1.00 0.22 55 LEU A CA 7
ATOM 15951 C C . LEU A 1 53 ? -5.603 5.461 7.581 1.00 0.24 55 LEU A C 7
ATOM 15952 O O . LEU A 1 53 ? -5.156 5.196 8.696 1.00 0.32 55 LEU A O 7
ATOM 15968 N N . ILE A 1 54 ? -5.458 6.648 7.015 1.00 0.21 56 ILE A N 7
ATOM 15969 C CA . ILE A 1 54 ? -4.666 7.695 7.637 1.00 0.22 56 ILE A CA 7
ATOM 15970 C C . ILE A 1 54 ? -5.149 9.063 7.166 1.00 0.22 56 ILE A C 7
ATOM 15971 O O . ILE A 1 54 ? -5.623 9.191 6.039 1.00 0.22 56 ILE A O 7
ATOM 15987 N N . ARG A 1 55 ? -5.043 10.077 8.016 1.00 0.26 57 ARG A N 7
ATOM 15988 C CA . ARG A 1 55 ? -5.541 11.403 7.669 1.00 0.27 57 ARG A CA 7
ATOM 15989 C C . ARG A 1 55 ? -4.504 12.489 7.967 1.00 0.29 57 ARG A C 7
ATOM 15990 O O . ARG A 1 55 ? -3.459 12.212 8.556 1.00 0.34 57 ARG A O 7
ATOM 16011 N N . ASN A 1 56 ? -4.813 13.714 7.530 1.00 0.30 58 ASN A N 7
ATOM 16012 C CA . ASN A 1 56 ? -3.965 14.892 7.736 1.00 0.33 58 ASN A CA 7
ATOM 16013 C C . ASN A 1 56 ? -2.699 14.806 6.878 1.00 0.31 58 ASN A C 7
ATOM 16014 O O . ASN A 1 56 ? -1.597 15.131 7.320 1.00 0.33 58 ASN A O 7
ATOM 16025 N N . LEU A 1 57 ? -2.871 14.376 5.633 1.00 0.28 59 LEU A N 7
ATOM 16026 C CA . LEU A 1 57 ? -1.752 14.223 4.713 1.00 0.27 59 LEU A CA 7
ATOM 16027 C C . LEU A 1 57 ? -1.264 15.576 4.196 1.00 0.33 59 LEU A C 7
ATOM 16028 O O . LEU A 1 57 ? -0.147 15.697 3.699 1.00 0.33 59 LEU A O 7
ATOM 16044 N N . GLN A 1 58 ? -2.118 16.585 4.304 1.00 0.40 60 GLN A N 7
ATOM 16045 C CA . GLN A 1 58 ? -1.800 17.923 3.810 1.00 0.49 60 GLN A CA 7
ATOM 16046 C C . GLN A 1 58 ? -0.538 18.491 4.451 1.00 0.51 60 GLN A C 7
ATOM 16047 O O . GLN A 1 58 ? 0.347 18.995 3.761 1.00 0.53 60 GLN A O 7
ATOM 16061 N N . SER A 1 59 ? -0.448 18.389 5.769 1.00 0.53 61 SER A N 7
ATOM 16062 C CA . SER A 1 59 ? 0.626 19.036 6.504 1.00 0.60 61 SER A CA 7
ATOM 16063 C C . SER A 1 59 ? 1.884 18.179 6.525 1.00 0.48 61 SER A C 7
ATOM 16064 O O . SER A 1 59 ? 2.939 18.617 6.987 1.00 0.56 61 SER A O 7
ATOM 16072 N N . ASP A 1 60 ? 1.771 16.963 6.020 1.00 0.41 62 ASP A N 7
ATOM 16073 C CA . ASP A 1 60 ? 2.921 16.076 5.920 1.00 0.41 62 ASP A CA 7
ATOM 16074 C C . ASP A 1 60 ? 2.679 15.013 4.866 1.00 0.36 62 ASP A C 7
ATOM 16075 O O . ASP A 1 60 ? 1.877 14.099 5.059 1.00 0.33 62 ASP A O 7
ATOM 16084 N N . LYS A 1 61 ? 3.376 15.143 3.747 1.00 0.39 63 LYS A N 7
ATOM 16085 C CA . LYS A 1 61 ? 3.210 14.227 2.628 1.00 0.40 63 LYS A CA 7
ATOM 16086 C C . LYS A 1 61 ? 3.629 12.817 3.001 1.00 0.33 63 LYS A C 7
ATOM 16087 O O . LYS A 1 61 ? 3.081 11.840 2.496 1.00 0.30 63 LYS A O 7
ATOM 16106 N N . LYS A 1 62 ? 4.604 12.728 3.889 1.00 0.34 64 LYS A N 7
ATOM 16107 C CA . LYS A 1 62 ? 5.165 11.445 4.295 1.00 0.33 64 LYS A CA 7
ATOM 16108 C C . LYS A 1 62 ? 4.110 10.543 4.929 1.00 0.27 64 LYS A C 7
ATOM 16109 O O . LYS A 1 62 ? 4.263 9.324 4.958 1.00 0.27 64 LYS A O 7
ATOM 16128 N N . LEU A 1 63 ? 3.047 11.143 5.441 1.00 0.25 65 LEU A N 7
ATOM 16129 C CA . LEU A 1 63 ? 1.942 10.381 5.989 1.00 0.21 65 LEU A CA 7
ATOM 16130 C C . LEU A 1 63 ? 1.257 9.548 4.907 1.00 0.17 65 LEU A C 7
ATOM 16131 O O . LEU A 1 63 ? 0.804 8.435 5.174 1.00 0.18 65 LEU A O 7
ATOM 16147 N N . PHE A 1 64 ? 1.194 10.075 3.682 1.00 0.15 66 PHE A N 7
ATOM 16148 C CA . PHE A 1 64 ? 0.653 9.312 2.564 1.00 0.13 66 PHE A CA 7
ATOM 16149 C C . PHE A 1 64 ? 1.521 8.084 2.317 1.00 0.14 66 PHE A C 7
ATOM 16150 O O . PHE A 1 64 ? 1.016 7.014 1.987 1.00 0.15 66 PHE A O 7
ATOM 16167 N N . TYR A 1 65 ? 2.825 8.239 2.528 1.00 0.16 67 TYR A N 7
ATOM 16168 C CA . TYR A 1 65 ? 3.766 7.145 2.319 1.00 0.18 67 TYR A CA 7
ATOM 16169 C C . TYR A 1 65 ? 3.421 5.998 3.259 1.00 0.16 67 TYR A C 7
ATOM 16170 O O . TYR A 1 65 ? 3.213 4.862 2.834 1.00 0.18 67 TYR A O 7
ATOM 16188 N N . SER A 1 66 ? 3.360 6.317 4.547 1.00 0.15 68 SER A N 7
ATOM 16189 C CA . SER A 1 66 ? 3.066 5.338 5.575 1.00 0.18 68 SER A CA 7
ATOM 16190 C C . SER A 1 66 ? 1.661 4.768 5.403 1.00 0.17 68 SER A C 7
ATOM 16191 O O . SER A 1 66 ? 1.424 3.593 5.680 1.00 0.20 68 SER A O 7
ATOM 16199 N N . GLY A 1 67 ? 0.734 5.608 4.946 1.00 0.16 69 GLY A N 7
ATOM 16200 C CA . GLY A 1 67 ? -0.617 5.152 4.679 1.00 0.17 69 GLY A CA 7
ATOM 16201 C C . GLY A 1 67 ? -0.641 4.075 3.618 1.00 0.16 69 GLY A C 7
ATOM 16202 O O . GLY A 1 67 ? -1.446 3.148 3.681 1.00 0.17 69 GLY A O 7
ATOM 16206 N N . ILE A 1 68 ? 0.247 4.206 2.641 1.00 0.15 70 ILE A N 7
ATOM 16207 C CA . ILE A 1 68 ? 0.447 3.179 1.635 1.00 0.16 70 ILE A CA 7
ATOM 16208 C C . ILE A 1 68 ? 0.866 1.866 2.293 1.00 0.16 70 ILE A C 7
ATOM 16209 O O . ILE A 1 68 ? 0.312 0.810 2.002 1.00 0.17 70 ILE A O 7
ATOM 16225 N N . CYS A 1 69 ? 1.853 1.947 3.183 1.00 0.17 71 CYS A N 7
ATOM 16226 C CA . CYS A 1 69 ? 2.315 0.786 3.937 1.00 0.18 71 CYS A CA 7
ATOM 16227 C C . CYS A 1 69 ? 1.159 0.149 4.704 1.00 0.17 71 CYS A C 7
ATOM 16228 O O . CYS A 1 69 ? 1.056 -1.073 4.792 1.00 0.17 71 CYS A O 7
ATOM 16236 N N . GLN A 1 70 ? 0.280 0.990 5.239 1.00 0.18 72 GLN A N 7
ATOM 16237 C CA . GLN A 1 70 ? -0.891 0.513 5.965 1.00 0.19 72 GLN A CA 7
ATOM 16238 C C . GLN A 1 70 ? -1.882 -0.140 5.012 1.00 0.17 72 GLN A C 7
ATOM 16239 O O . GLN A 1 70 ? -2.635 -1.032 5.394 1.00 0.20 72 GLN A O 7
ATOM 16253 N N . PHE A 1 71 ? -1.869 0.316 3.767 1.00 0.16 73 PHE A N 7
ATOM 16254 C CA . PHE A 1 71 ? -2.723 -0.239 2.730 1.00 0.15 73 PHE A CA 7
ATOM 16255 C C . PHE A 1 71 ? -2.227 -1.616 2.308 1.00 0.15 73 PHE A C 7
ATOM 16256 O O . PHE A 1 71 ? -2.999 -2.570 2.253 1.00 0.15 73 PHE A O 7
ATOM 16273 N N . VAL A 1 72 ? -0.932 -1.725 2.025 1.00 0.17 74 VAL A N 7
ATOM 16274 C CA . VAL A 1 72 ? -0.353 -3.005 1.623 1.00 0.19 74 VAL A CA 7
ATOM 16275 C C . VAL A 1 72 ? -0.381 -3.979 2.792 1.00 0.19 74 VAL A C 7
ATOM 16276 O O . VAL A 1 72 ? -0.353 -5.195 2.609 1.00 0.21 74 VAL A O 7
ATOM 16289 N N . LYS A 1 73 ? -0.428 -3.423 3.993 1.00 0.20 75 LYS A N 7
ATOM 16290 C CA . LYS A 1 73 ? -0.597 -4.213 5.199 1.00 0.23 75 LYS A CA 7
ATOM 16291 C C . LYS A 1 73 ? -1.880 -5.027 5.127 1.00 0.24 75 LYS A C 7
ATOM 16292 O O . LYS A 1 73 ? -1.914 -6.186 5.523 1.00 0.31 75 LYS A O 7
ATOM 16311 N N . GLU A 1 74 ? -2.927 -4.418 4.600 1.00 0.21 76 GLU A N 7
ATOM 16312 C CA . GLU A 1 74 ? -4.202 -5.095 4.450 1.00 0.24 76 GLU A CA 7
ATOM 16313 C C . GLU A 1 74 ? -4.056 -6.247 3.464 1.00 0.24 76 GLU A C 7
ATOM 16314 O O . GLU A 1 74 ? -4.683 -7.288 3.608 1.00 0.29 76 GLU A O 7
ATOM 16326 N N . ALA A 1 75 ? -3.193 -6.061 2.475 1.00 0.21 77 ALA A N 7
ATOM 16327 C CA . ALA A 1 75 ? -2.920 -7.098 1.491 1.00 0.22 77 ALA A CA 7
ATOM 16328 C C . ALA A 1 75 ? -2.095 -8.229 2.098 1.00 0.22 77 ALA A C 7
ATOM 16329 O O . ALA A 1 75 ? -2.300 -9.401 1.779 1.00 0.24 77 ALA A O 7
ATOM 16336 N N . LYS A 1 76 ? -1.164 -7.872 2.974 1.00 0.24 78 LYS A N 7
ATOM 16337 C CA . LYS A 1 76 ? -0.347 -8.856 3.679 1.00 0.30 78 LYS A CA 7
ATOM 16338 C C . LYS A 1 76 ? -1.201 -9.558 4.727 1.00 0.31 78 LYS A C 7
ATOM 16339 O O . LYS A 1 76 ? -0.883 -10.654 5.187 1.00 0.37 78 LYS A O 7
ATOM 16358 N N . ASP A 1 77 ? -2.289 -8.894 5.086 1.00 0.31 79 ASP A N 7
ATOM 16359 C CA . ASP A 1 77 ? -3.258 -9.416 6.043 1.00 0.36 79 ASP A CA 7
ATOM 16360 C C . ASP A 1 77 ? -4.118 -10.522 5.434 1.00 0.34 79 ASP A C 7
ATOM 16361 O O . ASP A 1 77 ? -4.248 -11.601 6.013 1.00 0.38 79 ASP A O 7
ATOM 16370 N N . ILE A 1 78 ? -4.695 -10.265 4.262 1.00 0.30 80 ILE A N 7
ATOM 16371 C CA . ILE A 1 78 ? -5.597 -11.237 3.635 1.00 0.32 80 ILE A CA 7
ATOM 16372 C C . ILE A 1 78 ? -4.813 -12.211 2.777 1.00 0.30 80 ILE A C 7
ATOM 16373 O O . ILE A 1 78 ? -5.332 -13.234 2.321 1.00 0.33 80 ILE A O 7
ATOM 16389 N N . LYS A 1 79 ? -3.553 -11.851 2.577 1.00 0.27 81 LYS A N 7
ATOM 16390 C CA . LYS A 1 79 ? -2.589 -12.651 1.838 1.00 0.29 81 LYS A CA 7
ATOM 16391 C C . LYS A 1 79 ? -2.857 -12.603 0.342 1.00 0.29 81 LYS A C 7
ATOM 16392 O O . LYS A 1 79 ? -3.038 -13.630 -0.309 1.00 0.39 81 LYS A O 7
ATOM 16411 N N . GLY A 1 80 ? -2.880 -11.397 -0.199 1.00 0.23 82 GLY A N 7
ATOM 16412 C CA . GLY A 1 80 ? -3.031 -11.241 -1.628 1.00 0.26 82 GLY A CA 7
ATOM 16413 C C . GLY A 1 80 ? -1.817 -10.627 -2.298 1.00 0.22 82 GLY A C 7
ATOM 16414 O O . GLY A 1 80 ? -0.672 -10.918 -1.943 1.00 0.23 82 GLY A O 7
ATOM 16418 N N . LYS A 1 81 ? -2.085 -9.790 -3.287 1.00 0.18 83 LYS A N 7
ATOM 16419 C CA . LYS A 1 81 ? -1.059 -9.108 -4.056 1.00 0.17 83 LYS A CA 7
ATOM 16420 C C . LYS A 1 81 ? -1.262 -7.607 -3.945 1.00 0.16 83 LYS A C 7
ATOM 16421 O O . LYS A 1 81 ? -2.375 -7.151 -3.679 1.00 0.20 83 LYS A O 7
ATOM 16440 N N . LEU A 1 82 ? -0.210 -6.844 -4.154 1.00 0.16 84 LEU A N 7
ATOM 16441 C CA . LEU A 1 82 ? -0.310 -5.400 -4.075 1.00 0.15 84 LEU A CA 7
ATOM 16442 C C . LEU A 1 82 ? -0.092 -4.783 -5.452 1.00 0.15 84 LEU A C 7
ATOM 16443 O O . LEU A 1 82 ? 0.849 -5.141 -6.158 1.00 0.17 84 LEU A O 7
ATOM 16459 N N . THR A 1 83 ? -0.981 -3.881 -5.834 1.00 0.16 85 THR A N 7
ATOM 16460 C CA . THR A 1 83 ? -0.896 -3.196 -7.112 1.00 0.17 85 THR A CA 7
ATOM 16461 C C . THR A 1 83 ? -0.771 -1.688 -6.910 1.00 0.17 85 THR A C 7
ATOM 16462 O O . THR A 1 83 ? -1.635 -1.054 -6.303 1.00 0.21 85 THR A O 7
ATOM 16473 N N . LEU A 1 84 ? 0.318 -1.123 -7.400 1.00 0.16 86 LEU A N 7
ATOM 16474 C CA . LEU A 1 84 ? 0.514 0.317 -7.362 1.00 0.18 86 LEU A CA 7
ATOM 16475 C C . LEU A 1 84 ? -0.074 0.941 -8.623 1.00 0.19 86 LEU A C 7
ATOM 16476 O O . LEU A 1 84 ? 0.452 0.751 -9.714 1.00 0.21 86 LEU A O 7
ATOM 16492 N N . LEU A 1 85 ? -1.173 1.658 -8.471 1.00 0.20 87 LEU A N 7
ATOM 16493 C CA . LEU A 1 85 ? -1.774 2.373 -9.586 1.00 0.23 87 LEU A CA 7
ATOM 16494 C C . LEU A 1 85 ? -1.017 3.670 -9.818 1.00 0.26 87 LEU A C 7
ATOM 16495 O O . LEU A 1 85 ? -0.459 4.243 -8.884 1.00 0.25 87 LEU A O 7
ATOM 16511 N N . GLN A 1 86 ? -0.991 4.133 -11.050 1.00 0.34 88 GLN A N 7
ATOM 16512 C CA . GLN A 1 86 ? -0.335 5.388 -11.354 1.00 0.41 88 GLN A CA 7
ATOM 16513 C C . GLN A 1 86 ? -1.352 6.333 -11.965 1.00 0.47 88 GLN A C 7
ATOM 16514 O O . GLN A 1 86 ? -2.117 5.936 -12.847 1.00 0.52 88 GLN A O 7
ATOM 16528 N N . HIS A 1 87 ? -1.328 7.583 -11.509 1.00 0.50 89 HIS A N 7
ATOM 16529 C CA . HIS A 1 87 ? -2.346 8.576 -11.855 1.00 0.58 89 HIS A CA 7
ATOM 16530 C C . HIS A 1 87 ? -2.247 9.751 -10.886 1.00 0.56 89 HIS A C 7
ATOM 16531 O O . HIS A 1 87 ? -1.803 10.840 -11.248 1.00 0.58 89 HIS A O 7
ATOM 16546 N N . PHE A 1 88 ? -2.633 9.501 -9.636 1.00 0.58 90 PHE A N 7
ATOM 16547 C CA . PHE A 1 88 ? -2.630 10.523 -8.601 1.00 0.61 90 PHE A CA 7
ATOM 16548 C C . PHE A 1 88 ? -1.210 10.989 -8.291 1.00 0.61 90 PHE A C 7
ATOM 16549 O O . PHE A 1 88 ? -0.984 12.154 -7.980 1.00 0.60 90 PHE A O 7
ATOM 16566 N N . ASP A 1 89 ? -0.262 10.072 -8.413 1.00 0.75 91 ASP A N 7
ATOM 16567 C CA . ASP A 1 89 ? 1.133 10.336 -8.067 1.00 0.87 91 ASP A CA 7
ATOM 16568 C C . ASP A 1 89 ? 1.746 11.388 -8.986 1.00 0.92 91 ASP A C 7
ATOM 16569 O O . ASP A 1 89 ? 2.668 12.104 -8.599 1.00 1.01 91 ASP A O 7
ATOM 16578 N N . SER A 1 90 ? 1.236 11.487 -10.203 1.00 0.96 92 SER A N 7
ATOM 16579 C CA . SER A 1 90 ? 1.755 12.454 -11.153 1.00 1.15 92 SER A CA 7
ATOM 16580 C C . SER A 1 90 ? 1.016 13.785 -11.024 1.00 1.10 92 SER A C 7
ATOM 16581 O O . SER A 1 90 ? 1.510 14.829 -11.454 1.00 1.33 92 SER A O 7
ATOM 16589 N N . SER A 1 91 ? -0.160 13.753 -10.412 1.00 0.88 93 SER A N 7
ATOM 16590 C CA . SER A 1 91 ? -0.956 14.959 -10.242 1.00 0.93 93 SER A CA 7
ATOM 16591 C C . SER A 1 91 ? -0.642 15.616 -8.900 1.00 0.83 93 SER A C 7
ATOM 16592 O O . SER A 1 91 ? -0.635 16.840 -8.781 1.00 0.96 93 SER A O 7
ATOM 16600 N N . PHE A 1 92 ? -0.368 14.791 -7.902 1.00 0.65 94 PHE A N 7
ATOM 16601 C CA . PHE A 1 92 ? -0.042 15.263 -6.565 1.00 0.62 94 PHE A CA 7
ATOM 16602 C C . PHE A 1 92 ? 1.479 15.327 -6.419 1.00 0.55 94 PHE A C 7
ATOM 16603 O O . PHE A 1 92 ? 2.190 14.564 -7.068 1.00 0.56 94 PHE A O 7
ATOM 16620 N N . PRO A 1 93 ? 2.009 16.247 -5.592 1.00 0.57 95 PRO A N 7
ATOM 16621 C CA . PRO A 1 93 ? 3.462 16.401 -5.395 1.00 0.56 95 PRO A CA 7
ATOM 16622 C C . PRO A 1 93 ? 4.119 15.251 -4.623 1.00 0.50 95 PRO A C 7
ATOM 16623 O O . PRO A 1 93 ? 5.200 15.421 -4.056 1.00 0.68 95 PRO A O 7
ATOM 16634 N N . ILE A 1 94 ? 3.481 14.090 -4.597 1.00 0.36 96 ILE A N 7
ATOM 16635 C CA . ILE A 1 94 ? 4.085 12.908 -3.999 1.00 0.29 96 ILE A CA 7
ATOM 16636 C C . ILE A 1 94 ? 4.343 11.847 -5.058 1.00 0.31 96 ILE A C 7
ATOM 16637 O O . ILE A 1 94 ? 3.412 11.263 -5.610 1.00 0.34 96 ILE A O 7
ATOM 16653 N N . LYS A 1 95 ? 5.611 11.614 -5.336 1.00 0.35 97 LYS A N 7
ATOM 16654 C CA . LYS A 1 95 ? 6.016 10.598 -6.291 1.00 0.38 97 LYS A CA 7
ATOM 16655 C C . LYS A 1 95 ? 6.919 9.592 -5.598 1.00 0.35 97 LYS A C 7
ATOM 16656 O O . LYS A 1 95 ? 7.988 9.949 -5.099 1.00 0.44 97 LYS A O 7
ATOM 16675 N N . VAL A 1 96 ? 6.501 8.335 -5.564 1.00 0.30 98 VAL A N 7
ATOM 16676 C CA . VAL A 1 96 ? 7.200 7.334 -4.769 1.00 0.26 98 VAL A CA 7
ATOM 16677 C C . VAL A 1 96 ? 7.305 5.995 -5.482 1.00 0.28 98 VAL A C 7
ATOM 16678 O O . VAL A 1 96 ? 6.691 5.785 -6.529 1.00 0.33 98 VAL A O 7
ATOM 16691 N N . ASP A 1 97 ? 8.107 5.106 -4.907 1.00 0.28 99 ASP A N 7
ATOM 16692 C CA . ASP A 1 97 ? 8.257 3.746 -5.405 1.00 0.32 99 ASP A CA 7
ATOM 16693 C C . ASP A 1 97 ? 8.198 2.761 -4.244 1.00 0.23 99 ASP A C 7
ATOM 16694 O O . ASP A 1 97 ? 8.857 2.949 -3.218 1.00 0.27 99 ASP A O 7
ATOM 16703 N N . LEU A 1 98 ? 7.396 1.723 -4.405 1.00 0.19 100 LEU A N 7
ATOM 16704 C CA . LEU A 1 98 ? 7.190 0.733 -3.363 1.00 0.13 100 LEU A CA 7
ATOM 16705 C C . LEU A 1 98 ? 8.149 -0.437 -3.528 1.00 0.13 100 LEU A C 7
ATOM 16706 O O . LEU A 1 98 ? 8.403 -0.882 -4.646 1.00 0.16 100 LEU A O 7
ATOM 16722 N N . TYR A 1 99 ? 8.679 -0.933 -2.417 1.00 0.13 101 TYR A N 7
ATOM 16723 C CA . TYR A 1 99 ? 9.567 -2.092 -2.437 1.00 0.16 101 TYR A CA 7
ATOM 16724 C C . TYR A 1 99 ? 9.121 -3.122 -1.404 1.00 0.16 101 TYR A C 7
ATOM 16725 O O . TYR A 1 99 ? 8.611 -2.763 -0.339 1.00 0.19 101 TYR A O 7
ATOM 16743 N N . PHE A 1 100 ? 9.298 -4.396 -1.732 1.00 0.16 102 PHE A N 7
ATOM 16744 C CA . PHE A 1 100 ? 9.040 -5.471 -0.787 1.00 0.16 102 PHE A CA 7
ATOM 16745 C C . PHE A 1 100 ? 10.337 -6.188 -0.437 1.00 0.15 102 PHE A C 7
ATOM 16746 O O . PHE A 1 100 ? 11.234 -6.325 -1.270 1.00 0.19 102 PHE A O 7
ATOM 16763 N N . LEU A 1 101 ? 10.416 -6.648 0.793 1.00 0.16 103 LEU A N 7
ATOM 16764 C CA . LEU A 1 101 ? 11.506 -7.491 1.247 1.00 0.17 103 LEU A CA 7
ATOM 16765 C C . LEU A 1 101 ? 10.993 -8.923 1.310 1.00 0.18 103 LEU A C 7
ATOM 16766 O O . LEU A 1 101 ? 10.003 -9.181 1.984 1.00 0.19 103 LEU A O 7
ATOM 16782 N N . LYS A 1 102 ? 11.621 -9.846 0.598 1.00 0.23 104 LYS A N 7
ATOM 16783 C CA . LYS A 1 102 ? 11.242 -11.245 0.702 1.00 0.29 104 LYS A CA 7
ATOM 16784 C C . LYS A 1 102 ? 12.444 -12.104 1.061 1.00 0.33 104 LYS A C 7
ATOM 16785 O O . LYS A 1 102 ? 13.274 -12.418 0.205 1.00 0.39 104 LYS A O 7
ATOM 16804 N N . GLY A 1 103 ? 12.531 -12.482 2.331 1.00 0.34 105 GLY A N 7
ATOM 16805 C CA . GLY A 1 103 ? 13.668 -13.241 2.809 1.00 0.42 105 GLY A CA 7
ATOM 16806 C C . GLY A 1 103 ? 14.926 -12.404 2.819 1.00 0.40 105 GLY A C 7
ATOM 16807 O O . GLY A 1 103 ? 15.161 -11.629 3.749 1.00 0.40 105 GLY A O 7
ATOM 16811 N N . SER A 1 104 ? 15.734 -12.562 1.789 1.00 0.40 106 SER A N 7
ATOM 16812 C CA . SER A 1 104 ? 16.906 -11.731 1.607 1.00 0.41 106 SER A CA 7
ATOM 16813 C C . SER A 1 104 ? 16.801 -10.943 0.304 1.00 0.37 106 SER A C 7
ATOM 16814 O O . SER A 1 104 ? 17.581 -10.033 0.051 1.00 0.41 106 SER A O 7
ATOM 16822 N N . LYS A 1 105 ? 15.817 -11.287 -0.512 1.00 0.36 107 LYS A N 7
ATOM 16823 C CA . LYS A 1 105 ? 15.679 -10.687 -1.828 1.00 0.37 107 LYS A CA 7
ATOM 16824 C C . LYS A 1 105 ? 14.683 -9.528 -1.794 1.00 0.32 107 LYS A C 7
ATOM 16825 O O . LYS A 1 105 ? 13.494 -9.723 -1.534 1.00 0.39 107 LYS A O 7
ATOM 16844 N N . VAL A 1 106 ? 15.176 -8.325 -2.041 1.00 0.24 108 VAL A N 7
ATOM 16845 C CA . VAL A 1 106 ? 14.320 -7.149 -2.122 1.00 0.22 108 VAL A CA 7
ATOM 16846 C C . VAL A 1 106 ? 13.874 -6.916 -3.565 1.00 0.23 108 VAL A C 7
ATOM 16847 O O . VAL A 1 106 ? 14.663 -7.062 -4.501 1.00 0.30 108 VAL A O 7
ATOM 16860 N N . MET A 1 107 ? 12.602 -6.582 -3.738 1.00 0.22 109 MET A N 7
ATOM 16861 C CA . MET A 1 107 ? 12.033 -6.366 -5.060 1.00 0.27 109 MET A CA 7
ATOM 16862 C C . MET A 1 107 ? 11.095 -5.165 -5.060 1.00 0.24 109 MET A C 7
ATOM 16863 O O . MET A 1 107 ? 10.247 -5.039 -4.178 1.00 0.25 109 MET A O 7
ATOM 16877 N N . PRO A 1 108 ? 11.241 -4.260 -6.041 1.00 0.24 110 PRO A N 7
ATOM 16878 C CA . PRO A 1 108 ? 10.352 -3.106 -6.195 1.00 0.23 110 PRO A CA 7
ATOM 16879 C C . PRO A 1 108 ? 8.999 -3.490 -6.798 1.00 0.21 110 PRO A C 7
ATOM 16880 O O . PRO A 1 108 ? 8.856 -4.547 -7.419 1.00 0.20 110 PRO A O 7
ATOM 16891 N N . LEU A 1 109 ? 8.016 -2.619 -6.619 1.00 0.23 111 LEU A N 7
ATOM 16892 C CA . LEU A 1 109 ? 6.663 -2.856 -7.104 1.00 0.22 111 LEU A CA 7
ATOM 16893 C C . LEU A 1 109 ? 6.567 -2.454 -8.570 1.00 0.22 111 LEU A C 7
ATOM 16894 O O . LEU A 1 109 ? 7.187 -1.478 -8.996 1.00 0.26 111 LEU A O 7
ATOM 16910 N N . ASN A 1 110 ? 5.791 -3.202 -9.331 1.00 0.22 112 ASN A N 7
ATOM 16911 C CA . ASN A 1 110 ? 5.571 -2.904 -10.734 1.00 0.25 112 ASN A CA 7
ATOM 16912 C C . ASN A 1 110 ? 4.274 -2.116 -10.886 1.00 0.23 112 ASN A C 7
ATOM 16913 O O . ASN A 1 110 ? 3.266 -2.437 -10.251 1.00 0.22 112 ASN A O 7
ATOM 16924 N N . THR A 1 111 ? 4.314 -1.075 -11.707 1.00 0.29 113 THR A N 7
ATOM 16925 C CA . THR A 1 111 ? 3.172 -0.190 -11.890 1.00 0.31 113 THR A CA 7
ATOM 16926 C C . THR A 1 111 ? 1.955 -0.945 -12.431 1.00 0.28 113 THR A C 7
ATOM 16927 O O . THR A 1 111 ? 2.020 -1.573 -13.490 1.00 0.32 113 THR A O 7
ATOM 16938 N N . GLY A 1 112 ? 0.855 -0.885 -11.681 1.00 0.26 114 GLY A N 7
ATOM 16939 C CA . GLY A 1 112 ? -0.379 -1.531 -12.086 1.00 0.27 114 GLY A CA 7
ATOM 16940 C C . GLY A 1 112 ? -0.214 -3.020 -12.260 1.00 0.28 114 GLY A C 7
ATOM 16941 O O . GLY A 1 112 ? -0.782 -3.620 -13.173 1.00 0.38 114 GLY A O 7
ATOM 16945 N N . GLU A 1 113 ? 0.582 -3.611 -11.392 1.00 0.26 115 GLU A N 7
ATOM 16946 C CA . GLU A 1 113 ? 0.840 -5.032 -11.436 1.00 0.27 115 GLU A CA 7
ATOM 16947 C C . GLU A 1 113 ? 0.653 -5.621 -10.052 1.00 0.24 115 GLU A C 7
ATOM 16948 O O . GLU A 1 113 ? 1.205 -5.109 -9.081 1.00 0.23 115 GLU A O 7
ATOM 16960 N N . PRO A 1 114 ? -0.159 -6.673 -9.933 1.00 0.27 116 PRO A N 7
ATOM 16961 C CA . PRO A 1 114 ? -0.298 -7.403 -8.681 1.00 0.26 116 PRO A CA 7
ATOM 16962 C C . PRO A 1 114 ? 1.001 -8.107 -8.319 1.00 0.23 116 PRO A C 7
ATOM 16963 O O . PRO A 1 114 ? 1.437 -9.034 -9.002 1.00 0.27 116 PRO A O 7
ATOM 16974 N N . PHE A 1 115 ? 1.620 -7.646 -7.252 1.00 0.20 117 PHE A N 7
ATOM 16975 C CA . PHE A 1 115 ? 2.904 -8.171 -6.827 1.00 0.21 117 PHE A CA 7
ATOM 16976 C C . PHE A 1 115 ? 2.767 -8.821 -5.455 1.00 0.21 117 PHE A C 7
ATOM 16977 O O . PHE A 1 115 ? 2.005 -8.349 -4.613 1.00 0.19 117 PHE A O 7
ATOM 16994 N N . VAL A 1 116 ? 3.490 -9.914 -5.255 1.00 0.25 118 VAL A N 7
ATOM 16995 C CA . VAL A 1 116 ? 3.360 -10.730 -4.053 1.00 0.28 118 VAL A CA 7
ATOM 16996 C C . VAL A 1 116 ? 3.664 -9.942 -2.779 1.00 0.26 118 VAL A C 7
ATOM 16997 O O . VAL A 1 116 ? 4.791 -9.509 -2.545 1.00 0.29 118 VAL A O 7
ATOM 17010 N N . VAL A 1 117 ? 2.632 -9.758 -1.968 1.00 0.23 119 VAL A N 7
ATOM 17011 C CA . VAL A 1 117 ? 2.757 -9.068 -0.692 1.00 0.22 119 VAL A CA 7
ATOM 17012 C C . VAL A 1 117 ? 2.449 -10.024 0.460 1.00 0.23 119 VAL A C 7
ATOM 17013 O O . VAL A 1 117 ? 2.823 -9.789 1.610 1.00 0.23 119 VAL A O 7
ATOM 17026 N N . GLN A 1 118 ? 1.786 -11.120 0.126 1.00 0.27 120 GLN A N 7
ATOM 17027 C CA . GLN A 1 118 ? 1.321 -12.080 1.116 1.00 0.33 120 GLN A CA 7
ATOM 17028 C C . GLN A 1 118 ? 2.468 -12.739 1.873 1.00 0.45 120 GLN A C 7
ATOM 17029 O O . GLN A 1 118 ? 2.334 -13.059 3.053 1.00 1.35 120 GLN A O 7
ATOM 17043 N N . ASP A 1 119 ? 3.591 -12.928 1.201 1.00 0.72 121 ASP A N 7
ATOM 17044 C CA . ASP A 1 119 ? 4.691 -13.690 1.770 1.00 0.76 121 ASP A CA 7
ATOM 17045 C C . ASP A 1 119 ? 5.953 -12.835 1.857 1.00 0.65 121 ASP A C 7
ATOM 17046 O O . ASP A 1 119 ? 7.065 -13.309 1.626 1.00 0.96 121 ASP A O 7
ATOM 17055 N N . ILE A 1 120 ? 5.781 -11.564 2.188 1.00 0.37 122 ILE A N 7
ATOM 17056 C CA . ILE A 1 120 ? 6.920 -10.670 2.328 1.00 0.29 122 ILE A CA 7
ATOM 17057 C C . ILE A 1 120 ? 7.439 -10.679 3.760 1.00 0.24 122 ILE A C 7
ATOM 17058 O O . ILE A 1 120 ? 6.812 -11.231 4.662 1.00 0.32 122 ILE A O 7
ATOM 17074 N N . ASP A 1 121 ? 8.599 -10.083 3.944 1.00 0.23 123 ASP A N 7
ATOM 17075 C CA . ASP A 1 121 ? 9.207 -9.923 5.254 1.00 0.25 123 ASP A CA 7
ATOM 17076 C C . ASP A 1 121 ? 8.993 -8.509 5.748 1.00 0.25 123 ASP A C 7
ATOM 17077 O O . ASP A 1 121 ? 8.728 -8.271 6.925 1.00 0.29 123 ASP A O 7
ATOM 17086 N N . ALA A 1 122 ? 9.124 -7.569 4.835 1.00 0.21 124 ALA A N 7
ATOM 17087 C CA . ALA A 1 122 ? 8.943 -6.170 5.151 1.00 0.21 124 ALA A CA 7
ATOM 17088 C C . ALA A 1 122 ? 8.579 -5.393 3.897 1.00 0.19 124 ALA A C 7
ATOM 17089 O O . ALA A 1 122 ? 8.825 -5.850 2.784 1.00 0.19 124 ALA A O 7
ATOM 17096 N N . MET A 1 123 ? 7.974 -4.237 4.083 1.00 0.19 125 MET A N 7
ATOM 17097 C CA . MET A 1 123 ? 7.616 -3.365 2.973 1.00 0.16 125 MET A CA 7
ATOM 17098 C C . MET A 1 123 ? 7.930 -1.919 3.337 1.00 0.16 125 MET A C 7
ATOM 17099 O O . MET A 1 123 ? 7.914 -1.557 4.512 1.00 0.18 125 MET A O 7
ATOM 17113 N N . SER A 1 124 ? 8.261 -1.109 2.342 1.00 0.16 126 SER A N 7
ATOM 17114 C CA . SER A 1 124 ? 8.584 0.299 2.573 1.00 0.18 126 SER A CA 7
ATOM 17115 C C . SER A 1 124 ? 8.322 1.135 1.326 1.00 0.22 126 SER A C 7
ATOM 17116 O O . SER A 1 124 ? 8.219 0.603 0.215 1.00 0.29 126 SER A O 7
ATOM 17124 N N . VAL A 1 125 ? 8.208 2.443 1.523 1.00 0.21 127 VAL A N 7
ATOM 17125 C CA . VAL A 1 125 ? 7.942 3.371 0.433 1.00 0.23 127 VAL A CA 7
ATOM 17126 C C . VAL A 1 125 ? 9.017 4.448 0.386 1.00 0.22 127 VAL A C 7
ATOM 17127 O O . VAL A 1 125 ? 9.085 5.297 1.274 1.00 0.19 127 VAL A O 7
ATOM 17140 N N . LEU A 1 126 ? 9.862 4.415 -0.635 1.00 0.28 128 LEU A N 7
ATOM 17141 C CA . LEU A 1 126 ? 10.865 5.458 -0.799 1.00 0.32 128 LEU A CA 7
ATOM 17142 C C . LEU A 1 126 ? 10.444 6.368 -1.943 1.00 0.33 128 LEU A C 7
ATOM 17143 O O . LEU A 1 126 ? 9.962 5.893 -2.971 1.00 0.38 128 LEU A O 7
ATOM 17159 N N . PRO A 1 127 ? 10.600 7.683 -1.789 1.00 0.35 129 PRO A N 7
ATOM 17160 C CA . PRO A 1 127 ? 10.278 8.619 -2.855 1.00 0.40 129 PRO A CA 7
ATOM 17161 C C . PRO A 1 127 ? 11.395 8.735 -3.886 1.00 0.56 129 PRO A C 7
ATOM 17162 O O . PRO A 1 127 ? 12.502 9.149 -3.556 1.00 0.91 129 PRO A O 7
ATOM 17173 N N . LYS A 1 128 ? 11.049 8.409 -5.133 1.00 0.43 130 LYS A N 7
ATOM 17174 C CA . LYS A 1 128 ? 11.939 8.485 -6.307 1.00 0.53 130 LYS A CA 7
ATOM 17175 C C . LYS A 1 128 ? 13.325 7.865 -6.091 1.00 0.47 130 LYS A C 7
ATOM 17176 O O . LYS A 1 128 ? 13.619 6.821 -6.670 1.00 0.81 130 LYS A O 7
ATOM 17195 N N . GLY A 1 129 ? 14.181 8.511 -5.305 1.00 0.43 131 GLY A N 7
ATOM 17196 C CA . GLY A 1 129 ? 15.453 7.915 -4.936 1.00 0.39 131 GLY A CA 7
ATOM 17197 C C . GLY A 1 129 ? 15.254 6.681 -4.073 1.00 0.33 131 GLY A C 7
ATOM 17198 O O . GLY A 1 129 ? 15.450 6.715 -2.858 1.00 0.44 131 GLY A O 7
ATOM 17202 N N . SER A 1 130 ? 14.859 5.595 -4.711 1.00 0.31 132 SER A N 7
ATOM 17203 C CA . SER A 1 130 ? 14.505 4.362 -4.034 1.00 0.36 132 SER A CA 7
ATOM 17204 C C . SER A 1 130 ? 15.729 3.492 -3.780 1.00 0.39 132 SER A C 7
ATOM 17205 O O . SER A 1 130 ? 15.625 2.429 -3.164 1.00 0.44 132 SER A O 7
ATOM 17213 N N . SER A 1 131 ? 16.883 3.946 -4.269 1.00 0.40 133 SER A N 7
ATOM 17214 C CA . SER A 1 131 ? 18.141 3.208 -4.146 1.00 0.48 133 SER A CA 7
ATOM 17215 C C . SER A 1 131 ? 18.498 2.889 -2.689 1.00 0.45 133 SER A C 7
ATOM 17216 O O . SER A 1 131 ? 19.446 2.151 -2.427 1.00 0.51 133 SER A O 7
ATOM 17224 N N . SER A 1 132 ? 17.741 3.451 -1.752 1.00 0.40 134 SER A N 7
ATOM 17225 C CA . SER A 1 132 ? 17.842 3.079 -0.350 1.00 0.39 134 SER A CA 7
ATOM 17226 C C . SER A 1 132 ? 17.658 1.570 -0.191 1.00 0.34 134 SER A C 7
ATOM 17227 O O . SER A 1 132 ? 18.438 0.899 0.485 1.00 0.39 134 SER A O 7
ATOM 17235 N N . LEU A 1 133 ? 16.627 1.046 -0.840 1.00 0.28 135 LEU A N 7
ATOM 17236 C CA . LEU A 1 133 ? 16.273 -0.359 -0.720 1.00 0.26 135 LEU A CA 7
ATOM 17237 C C . LEU A 1 133 ? 16.381 -1.087 -2.058 1.00 0.28 135 LEU A C 7
ATOM 17238 O O . LEU A 1 133 ? 15.771 -2.133 -2.252 1.00 0.37 135 LEU A O 7
ATOM 17254 N N . LYS A 1 134 ? 17.159 -0.545 -2.982 1.00 0.30 136 LYS A N 7
ATOM 17255 C CA . LYS A 1 134 ? 17.274 -1.141 -4.304 1.00 0.35 136 LYS A CA 7
ATOM 17256 C C . LYS A 1 134 ? 18.628 -1.822 -4.479 1.00 0.37 136 LYS A C 7
ATOM 17257 O O . LYS A 1 134 ? 19.552 -1.246 -5.056 1.00 0.42 136 LYS A O 7
ATOM 17276 N N . VAL A 1 135 ? 18.746 -3.039 -3.970 1.00 0.37 137 VAL A N 7
ATOM 17277 C CA . VAL A 1 135 ? 19.984 -3.792 -4.083 1.00 0.42 137 VAL A CA 7
ATOM 17278 C C . VAL A 1 135 ? 19.675 -5.266 -4.368 1.00 0.46 137 VAL A C 7
ATOM 17279 O O . VAL A 1 135 ? 18.535 -5.693 -4.197 1.00 0.51 137 VAL A O 7
ATOM 17292 N N . LYS A 1 136 ? 20.654 -6.019 -4.852 1.00 0.50 138 LYS A N 7
ATOM 17293 C CA . LYS A 1 136 ? 20.465 -7.438 -5.149 1.00 0.57 138 LYS A CA 7
ATOM 17294 C C . LYS A 1 136 ? 19.858 -8.195 -3.962 1.00 0.47 138 LYS A C 7
ATOM 17295 O O . LYS A 1 136 ? 18.892 -8.938 -4.122 1.00 0.53 138 LYS A O 7
ATOM 17314 N N . THR A 1 137 ? 20.398 -7.969 -2.774 1.00 0.37 139 THR A N 7
ATOM 17315 C CA . THR A 1 137 ? 19.893 -8.614 -1.570 1.00 0.29 139 THR A CA 7
ATOM 17316 C C . THR A 1 137 ? 19.867 -7.631 -0.408 1.00 0.25 139 THR A C 7
ATOM 17317 O O . THR A 1 137 ? 20.661 -6.692 -0.365 1.00 0.28 139 THR A O 7
ATOM 17328 N N . MET A 1 138 ? 18.955 -7.844 0.527 1.00 0.26 140 MET A N 7
ATOM 17329 C CA . MET A 1 138 ? 18.735 -6.889 1.598 1.00 0.32 140 MET A CA 7
ATOM 17330 C C . MET A 1 138 ? 18.326 -7.557 2.906 1.00 0.34 140 MET A C 7
ATOM 17331 O O . MET A 1 138 ? 17.798 -8.669 2.918 1.00 0.38 140 MET A O 7
ATOM 17345 N N . ALA A 1 139 ? 18.583 -6.852 4.004 1.00 0.34 141 ALA A N 7
ATOM 17346 C CA . ALA A 1 139 ? 18.180 -7.291 5.335 1.00 0.38 141 ALA A CA 7
ATOM 17347 C C . ALA A 1 139 ? 16.783 -6.781 5.673 1.00 0.34 141 ALA A C 7
ATOM 17348 O O . ALA A 1 139 ? 16.440 -5.636 5.379 1.00 0.36 141 ALA A O 7
ATOM 17355 N N . LYS A 1 140 ? 15.993 -7.638 6.311 1.00 0.32 142 LYS A N 7
ATOM 17356 C CA . LYS A 1 140 ? 14.647 -7.286 6.755 1.00 0.30 142 LYS A CA 7
ATOM 17357 C C . LYS A 1 140 ? 14.701 -6.202 7.826 1.00 0.26 142 LYS A C 7
ATOM 17358 O O . LYS A 1 140 ? 13.821 -5.346 7.908 1.00 0.24 142 LYS A O 7
ATOM 17377 N N . ASP A 1 141 ? 15.760 -6.238 8.619 1.00 0.29 143 ASP A N 7
ATOM 17378 C CA . ASP A 1 141 ? 15.948 -5.294 9.713 1.00 0.31 143 ASP A CA 7
ATOM 17379 C C . ASP A 1 141 ? 16.302 -3.920 9.165 1.00 0.28 143 ASP A C 7
ATOM 17380 O O . ASP A 1 141 ? 15.874 -2.888 9.685 1.00 0.29 143 ASP A O 7
ATOM 17389 N N . MET A 1 142 ? 17.077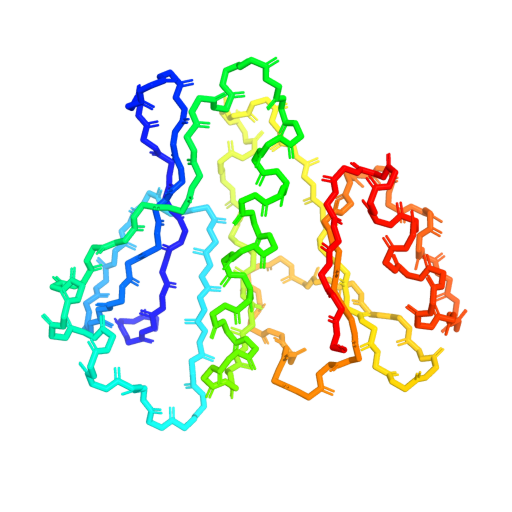 -3.929 8.098 1.00 0.29 144 MET A N 7
ATOM 17390 C CA . MET A 1 142 ? 17.494 -2.708 7.431 1.00 0.30 144 MET A CA 7
ATOM 17391 C C . MET A 1 142 ? 16.345 -2.111 6.637 1.00 0.24 144 MET A C 7
ATOM 17392 O O . MET A 1 142 ? 16.151 -0.899 6.636 1.00 0.25 144 MET A O 7
ATOM 17406 N N . PHE A 1 143 ? 15.586 -2.978 5.976 1.00 0.21 145 PHE A N 7
ATOM 17407 C CA . PHE A 1 143 ? 14.516 -2.556 5.078 1.00 0.17 145 PHE A CA 7
ATOM 17408 C C . PHE A 1 143 ? 13.578 -1.572 5.761 1.00 0.15 145 PHE A C 7
ATOM 17409 O O . PHE A 1 143 ? 13.354 -0.466 5.270 1.00 0.16 145 PHE A O 7
ATOM 17426 N N . VAL A 1 144 ? 13.059 -1.972 6.912 1.00 0.15 146 VAL A N 7
ATOM 17427 C CA . VAL A 1 144 ? 12.143 -1.135 7.659 1.00 0.14 146 VAL A CA 7
ATOM 17428 C C . VAL A 1 144 ? 12.815 0.154 8.138 1.00 0.15 146 VAL A C 7
ATOM 17429 O O . VAL A 1 144 ? 12.242 1.233 8.027 1.00 0.16 146 VAL A O 7
ATOM 17442 N N . SER A 1 145 ? 14.030 0.054 8.643 1.00 0.18 147 SER A N 7
ATOM 17443 C CA . SER A 1 145 ? 14.726 1.228 9.144 1.00 0.21 147 SER A CA 7
ATOM 17444 C C . SER A 1 145 ? 15.000 2.221 8.009 1.00 0.21 147 SER A C 7
ATOM 17445 O O . SER A 1 145 ? 14.830 3.433 8.168 1.00 0.24 147 SER A O 7
ATOM 17453 N N . ARG A 1 146 ? 15.408 1.693 6.861 1.00 0.20 148 ARG A N 7
ATOM 17454 C CA . ARG A 1 146 ? 15.641 2.497 5.668 1.00 0.21 148 ARG A CA 7
ATOM 17455 C C . ARG A 1 146 ? 14.359 3.183 5.208 1.00 0.19 148 ARG A C 7
ATOM 17456 O O . ARG A 1 146 ? 14.364 4.361 4.866 1.00 0.27 148 ARG A O 7
ATOM 17477 N N . GLY A 1 147 ? 13.266 2.437 5.190 1.00 0.14 149 GLY A N 7
ATOM 17478 C CA . GLY A 1 147 ? 12.003 2.995 4.766 1.00 0.13 149 GLY A CA 7
ATOM 17479 C C . GLY A 1 147 ? 11.464 3.997 5.760 1.00 0.15 149 GLY A C 7
ATOM 17480 O O . GLY A 1 147 ? 10.938 5.036 5.377 1.00 0.17 149 GLY A O 7
ATOM 17484 N N . ASN A 1 148 ? 11.608 3.684 7.041 1.00 0.17 150 ASN A N 7
ATOM 17485 C CA . ASN A 1 148 ? 11.132 4.550 8.110 1.00 0.22 150 ASN A CA 7
ATOM 17486 C C . ASN A 1 148 ? 11.769 5.939 8.028 1.00 0.23 150 ASN A C 7
ATOM 17487 O O . ASN A 1 148 ? 11.097 6.947 8.239 1.00 0.26 150 ASN A O 7
ATOM 17498 N N . THR A 1 149 ? 13.063 5.996 7.717 1.00 0.23 151 THR A N 7
ATOM 17499 C CA . THR A 1 149 ? 13.752 7.278 7.606 1.00 0.27 151 THR A CA 7
ATOM 17500 C C . THR A 1 149 ? 13.331 8.004 6.327 1.00 0.27 151 THR A C 7
ATOM 17501 O O . THR A 1 149 ? 13.472 9.224 6.218 1.00 0.33 151 THR A O 7
ATOM 17512 N N . GLU A 1 150 ? 12.800 7.252 5.370 1.00 0.25 152 GLU A N 7
ATOM 17513 C CA . GLU A 1 150 ? 12.242 7.835 4.157 1.00 0.30 152 GLU A CA 7
ATOM 17514 C C . GLU A 1 150 ? 10.771 8.164 4.377 1.00 0.28 152 GLU A C 7
ATOM 17515 O O . GLU A 1 150 ? 10.110 8.773 3.535 1.00 0.30 152 GLU A O 7
ATOM 17527 N N . GLY A 1 151 ? 10.284 7.755 5.540 1.00 0.25 153 GLY A N 7
ATOM 17528 C CA . GLY A 1 151 ? 8.970 8.133 6.001 1.00 0.25 153 GLY A CA 7
ATOM 17529 C C . GLY A 1 151 ? 7.946 7.013 5.977 1.00 0.21 153 GLY A C 7
ATOM 17530 O O . GLY A 1 151 ? 6.882 7.159 6.578 1.00 0.24 153 GLY A O 7
ATOM 17534 N N . ALA A 1 152 ? 8.225 5.894 5.309 1.00 0.17 154 ALA A N 7
ATOM 17535 C CA . ALA A 1 152 ? 7.313 4.756 5.404 1.00 0.16 154 ALA A CA 7
ATOM 17536 C C . ALA A 1 152 ? 8.022 3.413 5.410 1.00 0.14 154 ALA A C 7
ATOM 17537 O O . ALA A 1 152 ? 8.782 3.096 4.494 1.00 0.15 154 ALA A O 7
ATOM 17544 N N . SER A 1 153 ? 7.745 2.619 6.429 1.00 0.15 155 SER A N 7
ATOM 17545 C CA . SER A 1 153 ? 8.078 1.211 6.416 1.00 0.16 155 SER A CA 7
ATOM 17546 C C . SER A 1 153 ? 7.072 0.403 7.224 1.00 0.15 155 SER A C 7
ATOM 17547 O O . SER A 1 153 ? 6.326 0.949 8.037 1.00 0.19 155 SER A O 7
ATOM 17555 N N . ILE A 1 154 ? 7.046 -0.896 6.978 1.00 0.14 156 ILE A N 7
ATOM 17556 C CA . ILE A 1 154 ? 6.175 -1.803 7.696 1.00 0.15 156 ILE A CA 7
ATOM 17557 C C . ILE A 1 154 ? 6.759 -3.216 7.633 1.00 0.15 156 ILE A C 7
ATOM 17558 O O . ILE A 1 154 ? 6.956 -3.775 6.555 1.00 0.17 156 ILE A O 7
ATOM 17574 N N . SER A 1 155 ? 7.075 -3.776 8.783 1.00 0.16 157 SER A N 7
ATOM 17575 C CA . SER A 1 155 ? 7.821 -5.024 8.835 1.00 0.19 157 SER A CA 7
ATOM 17576 C C . SER A 1 155 ? 7.056 -6.119 9.567 1.00 0.20 157 SER A C 7
ATOM 17577 O O . SER A 1 155 ? 6.300 -5.845 10.501 1.00 0.34 157 SER A O 7
ATOM 17585 N N . PHE A 1 156 ? 7.230 -7.353 9.106 1.00 0.20 158 PHE A N 7
ATOM 17586 C CA . PHE A 1 156 ? 6.679 -8.518 9.788 1.00 0.32 158 PHE A CA 7
ATOM 17587 C C . PHE A 1 156 ? 7.194 -8.587 11.222 1.00 0.74 158 PHE A C 7
ATOM 17588 O O . PHE A 1 156 ? 8.409 -8.800 11.410 1.00 1.33 158 PHE A O 7
ATOM 17606 N N . GLU A 1 1 ? -10.150 -8.795 -11.403 1.00 1.75 3 GLU A N 8
ATOM 17607 C CA . GLU A 1 1 ? -11.538 -8.610 -11.877 1.00 1.53 3 GLU A CA 8
ATOM 17608 C C . GLU A 1 1 ? -12.396 -7.956 -10.798 1.00 1.23 3 GLU A C 8
ATOM 17609 O O . GLU A 1 1 ? -13.253 -8.607 -10.199 1.00 1.66 3 GLU A O 8
ATOM 17623 N N . GLU A 1 2 ? -12.140 -6.668 -10.551 1.00 0.80 4 GLU A N 8
ATOM 17624 C CA . GLU A 1 2 ? -12.921 -5.854 -9.611 1.00 0.70 4 GLU A CA 8
ATOM 17625 C C . GLU A 1 2 ? -12.647 -6.211 -8.145 1.00 0.61 4 GLU A C 8
ATOM 17626 O O . GLU A 1 2 ? -12.342 -5.329 -7.341 1.00 0.76 4 GLU A O 8
ATOM 17638 N N . LYS A 1 3 ? -12.769 -7.491 -7.801 1.00 0.53 5 LYS A N 8
ATOM 17639 C CA . LYS A 1 3 ? -12.586 -7.949 -6.422 1.00 0.46 5 LYS A CA 8
ATOM 17640 C C . LYS A 1 3 ? -11.226 -7.532 -5.879 1.00 0.34 5 LYS A C 8
ATOM 17641 O O . LYS A 1 3 ? -10.198 -7.758 -6.513 1.00 0.39 5 LYS A O 8
ATOM 17660 N N . GLY A 1 4 ? -11.221 -6.924 -4.709 1.00 0.26 6 GLY A N 8
ATOM 17661 C CA . GLY A 1 4 ? -9.967 -6.529 -4.103 1.00 0.20 6 GLY A CA 8
ATOM 17662 C C . GLY A 1 4 ? -10.116 -5.306 -3.230 1.00 0.17 6 GLY A C 8
ATOM 17663 O O . GLY A 1 4 ? -11.196 -5.052 -2.698 1.00 0.24 6 GLY A O 8
ATOM 17667 N N . ALA A 1 5 ? -9.037 -4.552 -3.082 1.00 0.15 7 ALA A N 8
ATOM 17668 C CA . ALA A 1 5 ? -9.066 -3.310 -2.317 1.00 0.14 7 ALA A CA 8
ATOM 17669 C C . ALA A 1 5 ? -8.500 -2.162 -3.139 1.00 0.14 7 ALA A C 8
ATOM 17670 O O . ALA A 1 5 ? -7.691 -2.381 -4.034 1.00 0.18 7 ALA A O 8
ATOM 17677 N N . TYR A 1 6 ? -8.933 -0.948 -2.842 1.00 0.12 8 TYR A N 8
ATOM 17678 C CA . TYR A 1 6 ? -8.446 0.236 -3.542 1.00 0.13 8 TYR A CA 8
ATOM 17679 C C . TYR A 1 6 ? -7.989 1.299 -2.554 1.00 0.12 8 TYR A C 8
ATOM 17680 O O . TYR A 1 6 ? -8.694 1.608 -1.595 1.00 0.13 8 TYR A O 8
ATOM 17698 N N . LEU A 1 7 ? -6.798 1.828 -2.790 1.00 0.12 9 LEU A N 8
ATOM 17699 C CA . LEU A 1 7 ? -6.264 2.930 -2.002 1.00 0.12 9 LEU A CA 8
ATOM 17700 C C . LEU A 1 7 ? -6.743 4.225 -2.623 1.00 0.11 9 LEU A C 8
ATOM 17701 O O . LEU A 1 7 ? -6.462 4.497 -3.783 1.00 0.13 9 LEU A O 8
ATOM 17717 N N . VAL A 1 8 ? -7.464 5.014 -1.864 1.00 0.12 10 VAL A N 8
ATOM 17718 C CA . VAL A 1 8 ? -8.071 6.215 -2.400 1.00 0.14 10 VAL A CA 8
ATOM 17719 C C . VAL A 1 8 ? -7.593 7.449 -1.652 1.00 0.16 10 VAL A C 8
ATOM 17720 O O . VAL A 1 8 ? -7.386 7.407 -0.441 1.00 0.14 10 VAL A O 8
ATOM 17733 N N . PHE A 1 9 ? -7.393 8.530 -2.388 1.00 0.23 11 PHE A N 8
ATOM 17734 C CA . PHE A 1 9 ? -7.105 9.824 -1.791 1.00 0.27 11 PHE A CA 8
ATOM 17735 C C . PHE A 1 9 ? -8.386 10.631 -1.711 1.00 0.33 11 PHE A C 8
ATOM 17736 O O . PHE A 1 9 ? -9.080 10.810 -2.714 1.00 0.42 11 PHE A O 8
ATOM 17753 N N . ASP A 1 10 ? -8.706 11.108 -0.529 1.00 0.32 12 ASP A N 8
ATOM 17754 C CA . ASP A 1 10 ? -9.899 11.906 -0.348 1.00 0.39 12 ASP A CA 8
ATOM 17755 C C . ASP A 1 10 ? -9.528 13.273 0.199 1.00 0.41 12 ASP A C 8
ATOM 17756 O O . ASP A 1 10 ? -8.504 13.426 0.863 1.00 0.36 12 ASP A O 8
ATOM 17765 N N . ASN A 1 11 ? -10.365 14.262 -0.079 1.00 0.52 13 ASN A N 8
ATOM 17766 C CA . ASN A 1 11 ? -10.058 15.643 0.264 1.00 0.56 13 ASN A CA 8
ATOM 17767 C C . ASN A 1 11 ? -10.443 15.958 1.703 1.00 0.57 13 ASN A C 8
ATOM 17768 O O . ASN A 1 11 ? -10.250 17.084 2.167 1.00 0.65 13 ASN A O 8
ATOM 17779 N N . ALA A 1 12 ? -10.998 14.975 2.404 1.00 0.55 14 ALA A N 8
ATOM 17780 C CA . ALA A 1 12 ? -11.267 15.119 3.827 1.00 0.59 14 ALA A CA 8
ATOM 17781 C C . ALA A 1 12 ? -9.965 15.379 4.565 1.00 0.66 14 ALA A C 8
ATOM 17782 O O . ALA A 1 12 ? -8.954 14.729 4.286 1.00 1.31 14 ALA A O 8
ATOM 17789 N N . SER A 1 13 ? -9.977 16.353 5.470 1.00 0.60 15 SER A N 8
ATOM 17790 C CA . SER A 1 13 ? -8.776 16.736 6.209 1.00 0.54 15 SER A CA 8
ATOM 17791 C C . SER A 1 13 ? -7.683 17.214 5.248 1.00 0.52 15 SER A C 8
ATOM 17792 O O . SER A 1 13 ? -6.497 17.203 5.581 1.00 0.53 15 SER A O 8
ATOM 17800 N N . ASN A 1 14 ? -8.108 17.619 4.047 1.00 0.53 16 ASN A N 8
ATOM 17801 C CA . ASN A 1 14 ? -7.206 18.049 2.975 1.00 0.57 16 ASN A CA 8
ATOM 17802 C C . ASN A 1 14 ? -6.249 16.936 2.568 1.00 0.52 16 ASN A C 8
ATOM 17803 O O . ASN A 1 14 ? -5.182 17.189 2.007 1.00 0.68 16 ASN A O 8
ATOM 17814 N N . GLY A 1 15 ? -6.642 15.704 2.852 1.00 0.39 17 GLY A N 8
ATOM 17815 C CA . GLY A 1 15 ? -5.835 14.564 2.494 1.00 0.34 17 GLY A CA 8
ATOM 17816 C C . GLY A 1 15 ? -6.109 13.385 3.391 1.00 0.28 17 GLY A C 8
ATOM 17817 O O . GLY A 1 15 ? -5.633 13.335 4.519 1.00 0.29 17 GLY A O 8
ATOM 17821 N N . THR A 1 16 ? -6.902 12.456 2.905 1.00 0.27 18 THR A N 8
ATOM 17822 C CA . THR A 1 16 ? -7.170 11.226 3.629 1.00 0.24 18 THR A CA 8
ATOM 17823 C C . THR A 1 16 ? -6.934 10.026 2.729 1.00 0.18 18 THR A C 8
ATOM 17824 O O . THR A 1 16 ? -7.197 10.081 1.528 1.00 0.19 18 THR A O 8
ATOM 17835 N N . LEU A 1 17 ? -6.422 8.956 3.309 1.00 0.15 19 LEU A N 8
ATOM 17836 C CA . LEU A 1 17 ? -6.234 7.729 2.601 1.00 0.13 19 LEU A CA 8
ATOM 17837 C C . LEU A 1 17 ? -7.295 6.726 2.993 1.00 0.14 19 LEU A C 8
ATOM 17838 O O . LEU A 1 17 ? -7.591 6.538 4.173 1.00 0.21 19 LEU A O 8
ATOM 17854 N N . PHE A 1 18 ? -7.856 6.091 1.992 1.00 0.13 20 PHE A N 8
ATOM 17855 C CA . PHE A 1 18 ? -9.004 5.230 2.164 1.00 0.14 20 PHE A CA 8
ATOM 17856 C C . PHE A 1 18 ? -8.758 3.882 1.495 1.00 0.13 20 PHE A C 8
ATOM 17857 O O . PHE A 1 18 ? -8.325 3.820 0.352 1.00 0.12 20 PHE A O 8
ATOM 17874 N N . ILE A 1 19 ? -8.990 2.807 2.238 1.00 0.15 21 ILE A N 8
ATOM 17875 C CA . ILE A 1 19 ? -8.904 1.465 1.688 1.00 0.16 21 ILE A CA 8
ATOM 17876 C C . ILE A 1 19 ? -10.301 0.874 1.568 1.00 0.18 21 ILE A C 8
ATOM 17877 O O . ILE A 1 19 ? -10.958 0.550 2.561 1.00 0.23 21 ILE A O 8
ATOM 17893 N N . VAL A 1 20 ? -10.766 0.778 0.342 1.00 0.16 22 VAL A N 8
ATOM 17894 C CA . VAL A 1 20 ? -12.106 0.302 0.078 1.00 0.18 22 VAL A CA 8
ATOM 17895 C C . VAL A 1 20 ? -12.115 -1.208 -0.126 1.00 0.18 22 VAL A C 8
ATOM 17896 O O . VAL A 1 20 ? -11.353 -1.748 -0.933 1.00 0.22 22 VAL A O 8
ATOM 17909 N N . TRP A 1 21 ? -12.956 -1.888 0.631 1.00 0.19 23 TRP A N 8
ATOM 17910 C CA . TRP A 1 21 ? -13.137 -3.313 0.458 1.00 0.21 23 TRP A CA 8
ATOM 17911 C C . TRP A 1 21 ? -14.473 -3.580 -0.203 1.00 0.24 23 TRP A C 8
ATOM 17912 O O . TRP A 1 21 ? -15.534 -3.433 0.403 1.00 0.27 23 TRP A O 8
ATOM 17933 N N . LYS A 1 22 ? -14.397 -3.963 -1.460 1.00 0.25 24 LYS A N 8
ATOM 17934 C CA . LYS A 1 22 ? -15.562 -4.077 -2.312 1.00 0.28 24 LYS A CA 8
ATOM 17935 C C . LYS A 1 22 ? -15.434 -5.299 -3.201 1.00 0.33 24 LYS A C 8
ATOM 17936 O O . LYS A 1 22 ? -14.396 -5.961 -3.231 1.00 0.39 24 LYS A O 8
ATOM 17955 N N . LYS A 1 23 ? -16.487 -5.564 -3.940 1.00 0.36 25 LYS A N 8
ATOM 17956 C CA . LYS A 1 23 ? -16.535 -6.691 -4.844 1.00 0.42 25 LYS A CA 8
ATOM 17957 C C . LYS A 1 23 ? -16.731 -6.162 -6.257 1.00 0.45 25 LYS A C 8
ATOM 17958 O O . LYS A 1 23 ? -17.134 -6.884 -7.171 1.00 0.56 25 LYS A O 8
ATOM 17977 N N . GLU A 1 24 ? -16.440 -4.878 -6.413 1.00 0.40 26 GLU A N 8
ATOM 17978 C CA . GLU A 1 24 ? -16.633 -4.184 -7.678 1.00 0.45 26 GLU A CA 8
ATOM 17979 C C . GLU A 1 24 ? -15.436 -3.289 -7.979 1.00 0.41 26 GLU A C 8
ATOM 17980 O O . GLU A 1 24 ? -14.521 -3.182 -7.170 1.00 0.42 26 GLU A O 8
ATOM 17992 N N . LYS A 1 25 ? -15.432 -2.666 -9.144 1.00 0.48 27 LYS A N 8
ATOM 17993 C CA . LYS A 1 25 ? -14.345 -1.774 -9.521 1.00 0.49 27 LYS A CA 8
ATOM 17994 C C . LYS A 1 25 ? -14.497 -0.401 -8.878 1.00 0.47 27 LYS A C 8
ATOM 17995 O O . LYS A 1 25 ? -15.597 0.145 -8.794 1.00 0.68 27 LYS A O 8
ATOM 18014 N N . VAL A 1 26 ? -13.379 0.129 -8.403 1.00 0.43 28 VAL A N 8
ATOM 18015 C CA . VAL A 1 26 ? -13.322 1.478 -7.857 1.00 0.42 28 VAL A CA 8
ATOM 18016 C C . VAL A 1 26 ? -12.304 2.285 -8.648 1.00 0.40 28 VAL A C 8
ATOM 18017 O O . VAL A 1 26 ? -11.210 1.795 -8.933 1.00 0.51 28 VAL A O 8
ATOM 18030 N N . GLU A 1 27 ? -12.654 3.500 -9.013 1.00 0.37 29 GLU A N 8
ATOM 18031 C CA . GLU A 1 27 ? -11.738 4.348 -9.752 1.00 0.37 29 GLU A CA 8
ATOM 18032 C C . GLU A 1 27 ? -11.316 5.540 -8.907 1.00 0.32 29 GLU A C 8
ATOM 18033 O O . GLU A 1 27 ? -11.762 5.678 -7.765 1.00 0.33 29 GLU A O 8
ATOM 18045 N N . ASN A 1 28 ? -10.442 6.381 -9.464 1.00 0.33 30 ASN A N 8
ATOM 18046 C CA . ASN A 1 28 ? -9.875 7.524 -8.740 1.00 0.34 30 ASN A CA 8
ATOM 18047 C C . ASN A 1 28 ? -9.000 7.037 -7.592 1.00 0.27 30 ASN A C 8
ATOM 18048 O O . ASN A 1 28 ? -8.743 7.758 -6.628 1.00 0.31 30 ASN A O 8
ATOM 18059 N N . ALA A 1 29 ? -8.537 5.801 -7.716 1.00 0.21 31 ALA A N 8
ATOM 18060 C CA . ALA A 1 29 ? -7.723 5.178 -6.694 1.00 0.18 31 ALA A CA 8
ATOM 18061 C C . ALA A 1 29 ? -6.248 5.238 -7.066 1.00 0.17 31 ALA A C 8
ATOM 18062 O O . ALA A 1 29 ? -5.888 5.325 -8.242 1.00 0.20 31 ALA A O 8
ATOM 18069 N N . LEU A 1 30 ? -5.410 5.201 -6.047 1.00 0.17 32 LEU A N 8
ATOM 18070 C CA . LEU A 1 30 ? -3.969 5.338 -6.199 1.00 0.18 32 LEU A CA 8
ATOM 18071 C C . LEU A 1 30 ? -3.310 3.971 -6.206 1.00 0.17 32 LEU A C 8
ATOM 18072 O O . LEU A 1 30 ? -2.250 3.779 -6.788 1.00 0.19 32 LEU A O 8
ATOM 18088 N N . MET A 1 31 ? -3.943 3.027 -5.529 1.00 0.15 33 MET A N 8
ATOM 18089 C CA . MET A 1 31 ? -3.382 1.687 -5.374 1.00 0.14 33 MET A CA 8
ATOM 18090 C C . MET A 1 31 ? -4.487 0.643 -5.289 1.00 0.12 33 MET A C 8
ATOM 18091 O O . MET A 1 31 ? -5.663 0.984 -5.153 1.00 0.12 33 MET A O 8
ATOM 18105 N N . PHE A 1 32 ? -4.100 -0.625 -5.358 1.00 0.12 34 PHE A N 8
ATOM 18106 C CA . PHE A 1 32 ? -5.056 -1.723 -5.408 1.00 0.12 34 PHE A CA 8
ATOM 18107 C C . PHE A 1 32 ? -4.469 -2.971 -4.748 1.00 0.11 34 PHE A C 8
ATOM 18108 O O . PHE A 1 32 ? -3.254 -3.131 -4.679 1.00 0.12 34 PHE A O 8
ATOM 18125 N N . ILE A 1 33 ? -5.341 -3.830 -4.247 1.00 0.11 35 ILE A N 8
ATOM 18126 C CA . ILE A 1 33 ? -4.938 -5.100 -3.656 1.00 0.12 35 ILE A CA 8
ATOM 18127 C C . ILE A 1 33 ? -5.699 -6.226 -4.326 1.00 0.12 35 ILE A C 8
ATOM 18128 O O . ILE A 1 33 ? -6.928 -6.200 -4.375 1.00 0.16 35 ILE A O 8
ATOM 18144 N N . LYS A 1 34 ? -4.979 -7.204 -4.840 1.00 0.13 36 LYS A N 8
ATOM 18145 C CA . LYS A 1 34 ? -5.618 -8.355 -5.446 1.00 0.15 36 LYS A CA 8
ATOM 18146 C C . LYS A 1 34 ? -5.361 -9.574 -4.571 1.00 0.16 36 LYS A C 8
ATOM 18147 O O . LYS A 1 34 ? -4.245 -10.075 -4.518 1.00 0.22 36 LYS A O 8
ATOM 18166 N N . PRO A 1 35 ? -6.389 -10.083 -3.888 1.00 0.17 37 PRO A N 8
ATOM 18167 C CA . PRO A 1 35 ? -6.244 -11.231 -2.997 1.00 0.21 37 PRO A CA 8
ATOM 18168 C C . PRO A 1 35 ? -6.070 -12.547 -3.748 1.00 0.27 37 PRO A C 8
ATOM 18169 O O . PRO A 1 35 ? -6.819 -12.858 -4.676 1.00 0.35 37 PRO A O 8
ATOM 18180 N N . THR A 1 36 ? -5.048 -13.294 -3.363 1.00 0.31 38 THR A N 8
ATOM 18181 C CA . THR A 1 36 ? -4.872 -14.657 -3.824 1.00 0.38 38 THR A CA 8
ATOM 18182 C C . THR A 1 36 ? -5.732 -15.574 -2.985 1.00 0.44 38 THR A C 8
ATOM 18183 O O . THR A 1 36 ? -6.421 -16.460 -3.486 1.00 0.54 38 THR A O 8
ATOM 18194 N N . LYS A 1 37 ? -5.696 -15.315 -1.699 1.00 0.48 39 LYS A N 8
ATOM 18195 C CA . LYS A 1 37 ? -6.560 -15.988 -0.752 1.00 0.63 39 LYS A CA 8
ATOM 18196 C C . LYS A 1 37 ? -7.882 -15.243 -0.694 1.00 0.58 39 LYS A C 8
ATOM 18197 O O . LYS A 1 37 ? -7.906 -14.016 -0.802 1.00 0.54 39 LYS A O 8
ATOM 18216 N N . GLU A 1 38 ? -8.973 -15.983 -0.552 1.00 0.66 40 GLU A N 8
ATOM 18217 C CA . GLU A 1 38 ? -10.296 -15.382 -0.517 1.00 0.64 40 GLU A CA 8
ATOM 18218 C C . GLU A 1 38 ? -10.371 -14.350 0.595 1.00 0.57 40 GLU A C 8
ATOM 18219 O O . GLU A 1 38 ? -9.856 -14.561 1.696 1.00 0.62 40 GLU A O 8
ATOM 18231 N N . VAL A 1 39 ? -11.031 -13.248 0.305 1.00 0.53 41 VAL A N 8
ATOM 18232 C CA . VAL A 1 39 ? -11.036 -12.105 1.195 1.00 0.49 41 VAL A CA 8
ATOM 18233 C C . VAL A 1 39 ? -12.034 -12.292 2.321 1.00 0.51 41 VAL A C 8
ATOM 18234 O O . VAL A 1 39 ? -13.151 -12.767 2.106 1.00 0.54 41 VAL A O 8
ATOM 18247 N N . PRO A 1 40 ? -11.606 -11.949 3.546 1.00 0.55 42 PRO A N 8
ATOM 18248 C CA . PRO A 1 40 ? -12.436 -12.043 4.746 1.00 0.62 42 PRO A CA 8
ATOM 18249 C C . PRO A 1 40 ? -13.800 -11.390 4.557 1.00 0.63 42 PRO A C 8
ATOM 18250 O O . PRO A 1 40 ? -13.898 -10.189 4.299 1.00 0.64 42 PRO A O 8
ATOM 18261 N N . GLU A 1 41 ? -14.842 -12.187 4.725 1.00 0.69 43 GLU A N 8
ATOM 18262 C CA . GLU A 1 41 ? -16.195 -11.763 4.457 1.00 0.75 43 GLU A CA 8
ATOM 18263 C C . GLU A 1 41 ? -16.678 -10.747 5.481 1.00 0.81 43 GLU A C 8
ATOM 18264 O O . GLU A 1 41 ? -17.362 -9.780 5.142 1.00 0.83 43 GLU A O 8
ATOM 18276 N N . PHE A 1 42 ? -16.303 -10.960 6.732 1.00 0.86 44 PHE A N 8
ATOM 18277 C CA . PHE A 1 42 ? -16.769 -10.107 7.811 1.00 0.97 44 PHE A CA 8
ATOM 18278 C C . PHE A 1 42 ? -16.155 -8.716 7.708 1.00 0.96 44 PHE A C 8
ATOM 18279 O O . PHE A 1 42 ? -16.736 -7.736 8.168 1.00 1.02 44 PHE A O 8
ATOM 18296 N N . LYS A 1 43 ? -14.989 -8.630 7.080 1.00 0.90 45 LYS A N 8
ATOM 18297 C CA . LYS A 1 43 ? -14.314 -7.353 6.900 1.00 0.93 45 LYS A CA 8
ATOM 18298 C C . LYS A 1 43 ? -15.083 -6.457 5.938 1.00 0.89 45 LYS A C 8
ATOM 18299 O O . LYS A 1 43 ? -14.983 -5.233 6.005 1.00 0.98 45 LYS A O 8
ATOM 18318 N N . PHE A 1 44 ? -15.857 -7.069 5.056 1.00 0.79 46 PHE A N 8
ATOM 18319 C CA . PHE A 1 44 ? -16.705 -6.317 4.142 1.00 0.78 46 PHE A CA 8
ATOM 18320 C C . PHE A 1 44 ? -17.906 -5.745 4.882 1.00 0.83 46 PHE A C 8
ATOM 18321 O O . PHE A 1 44 ? -18.174 -4.547 4.824 1.00 0.93 46 PHE A O 8
ATOM 18338 N N . VAL A 1 45 ? -18.601 -6.613 5.604 1.00 0.81 47 VAL A N 8
ATOM 18339 C CA . VAL A 1 45 ? -19.858 -6.255 6.241 1.00 0.88 47 VAL A CA 8
ATOM 18340 C C . VAL A 1 45 ? -19.641 -5.346 7.454 1.00 0.87 47 VAL A C 8
ATOM 18341 O O . VAL A 1 45 ? -20.395 -4.396 7.666 1.00 0.92 47 VAL A O 8
ATOM 18354 N N . ASN A 1 46 ? -18.596 -5.615 8.226 1.00 0.86 48 ASN A N 8
ATOM 18355 C CA . ASN A 1 46 ? -18.319 -4.841 9.432 1.00 0.90 48 ASN A CA 8
ATOM 18356 C C . ASN A 1 46 ? -17.881 -3.426 9.080 1.00 0.82 48 ASN A C 8
ATOM 18357 O O . ASN A 1 46 ? -18.284 -2.459 9.728 1.00 0.91 48 ASN A O 8
ATOM 18368 N N . ARG A 1 47 ? -17.073 -3.311 8.038 1.00 0.69 49 ARG A N 8
ATOM 18369 C CA . ARG A 1 47 ? -16.531 -2.022 7.631 1.00 0.63 49 ARG A CA 8
ATOM 18370 C C . ARG A 1 47 ? -17.485 -1.279 6.703 1.00 0.58 49 ARG A C 8
ATOM 18371 O O . ARG A 1 47 ? -17.272 -0.106 6.399 1.00 0.57 49 ARG A O 8
ATOM 18392 N N . ASN A 1 48 ? -18.526 -1.978 6.241 1.00 0.60 50 ASN A N 8
ATOM 18393 C CA . ASN A 1 48 ? -19.496 -1.417 5.292 1.00 0.63 50 ASN A CA 8
ATOM 18394 C C . ASN A 1 48 ? -18.814 -1.147 3.949 1.00 0.54 50 ASN A C 8
ATOM 18395 O O . ASN A 1 48 ? -19.344 -0.453 3.080 1.00 0.61 50 ASN A O 8
ATOM 18406 N N . GLY A 1 49 ? -17.628 -1.715 3.792 1.00 0.46 51 GLY A N 8
ATOM 18407 C CA . GLY A 1 49 ? -16.845 -1.517 2.592 1.00 0.41 51 GLY A CA 8
ATOM 18408 C C . GLY A 1 49 ? -15.886 -0.349 2.721 1.00 0.33 51 GLY A C 8
ATOM 18409 O O . GLY A 1 49 ? -14.968 -0.198 1.916 1.00 0.34 51 GLY A O 8
ATOM 18413 N N . LYS A 1 50 ? -16.086 0.467 3.746 1.00 0.29 52 LYS A N 8
ATOM 18414 C CA . LYS A 1 50 ? -15.254 1.638 3.958 1.00 0.29 52 LYS A CA 8
ATOM 18415 C C . LYS A 1 50 ? -14.286 1.446 5.114 1.00 0.30 52 LYS A C 8
ATOM 18416 O O . LYS A 1 50 ? -14.646 0.911 6.161 1.00 0.36 52 LYS A O 8
ATOM 18435 N N . ASN A 1 51 ? -13.057 1.879 4.910 1.00 0.30 53 ASN A N 8
ATOM 18436 C CA . ASN A 1 51 ? -12.085 1.958 5.985 1.00 0.34 53 ASN A CA 8
ATOM 18437 C C . ASN A 1 51 ? -11.109 3.096 5.712 1.00 0.27 53 ASN A C 8
ATOM 18438 O O . ASN A 1 51 ? -10.395 3.088 4.708 1.00 0.24 53 ASN A O 8
ATOM 18449 N N . GLU A 1 52 ? -11.087 4.073 6.601 1.00 0.30 54 GLU A N 8
ATOM 18450 C CA . GLU A 1 52 ? -10.182 5.203 6.467 1.00 0.28 54 GLU A CA 8
ATOM 18451 C C . GLU A 1 52 ? -8.863 4.908 7.171 1.00 0.28 54 GLU A C 8
ATOM 18452 O O . GLU A 1 52 ? -8.824 4.644 8.377 1.00 0.40 54 GLU A O 8
ATOM 18464 N N . LEU A 1 53 ? -7.787 4.962 6.400 1.00 0.21 55 LEU A N 8
ATOM 18465 C CA . LEU A 1 53 ? -6.463 4.567 6.864 1.00 0.22 55 LEU A CA 8
ATOM 18466 C C . LEU A 1 53 ? -5.779 5.673 7.649 1.00 0.24 55 LEU A C 8
ATOM 18467 O O . LEU A 1 53 ? -5.434 5.498 8.818 1.00 0.32 55 LEU A O 8
ATOM 18483 N N . ILE A 1 54 ? -5.566 6.803 6.996 1.00 0.21 56 ILE A N 8
ATOM 18484 C CA . ILE A 1 54 ? -4.815 7.894 7.595 1.00 0.22 56 ILE A CA 8
ATOM 18485 C C . ILE A 1 54 ? -5.393 9.243 7.170 1.00 0.22 56 ILE A C 8
ATOM 18486 O O . ILE A 1 54 ? -6.023 9.350 6.115 1.00 0.22 56 ILE A O 8
ATOM 18502 N N . ARG A 1 55 ? -5.180 10.263 7.989 1.00 0.26 57 ARG A N 8
ATOM 18503 C CA . ARG A 1 55 ? -5.725 11.586 7.726 1.00 0.27 57 ARG A CA 8
ATOM 18504 C C . ARG A 1 55 ? -4.636 12.617 7.539 1.00 0.29 57 ARG A C 8
ATOM 18505 O O . ARG A 1 55 ? -3.455 12.348 7.764 1.00 0.34 57 ARG A O 8
ATOM 18526 N N . ASN A 1 56 ? -5.077 13.801 7.131 1.00 0.30 58 ASN A N 8
ATOM 18527 C CA . ASN A 1 56 ? -4.332 15.025 7.322 1.00 0.33 58 ASN A CA 8
ATOM 18528 C C . ASN A 1 56 ? -3.035 15.039 6.512 1.00 0.31 58 ASN A C 8
ATOM 18529 O O . ASN A 1 56 ? -2.010 15.559 6.954 1.00 0.33 58 ASN A O 8
ATOM 18540 N N . LEU A 1 57 ? -3.105 14.488 5.304 1.00 0.28 59 LEU A N 8
ATOM 18541 C CA . LEU A 1 57 ? -1.934 14.340 4.445 1.00 0.27 59 LEU A CA 8
ATOM 18542 C C . LEU A 1 57 ? -1.376 15.689 3.990 1.00 0.33 59 LEU A C 8
ATOM 18543 O O . LEU A 1 57 ? -0.204 15.793 3.640 1.00 0.33 59 LEU A O 8
ATOM 18559 N N . GLN A 1 58 ? -2.218 16.714 3.983 1.00 0.40 60 GLN A N 8
ATOM 18560 C CA . GLN A 1 58 ? -1.790 18.051 3.591 1.00 0.49 60 GLN A CA 8
ATOM 18561 C C . GLN A 1 58 ? -0.682 18.573 4.498 1.00 0.51 60 GLN A C 8
ATOM 18562 O O . GLN A 1 58 ? 0.336 19.088 4.025 1.00 0.53 60 GLN A O 8
ATOM 18576 N N . SER A 1 59 ? -0.880 18.419 5.800 1.00 0.53 61 SER A N 8
ATOM 18577 C CA . SER A 1 59 ? 0.010 19.012 6.786 1.00 0.60 61 SER A CA 8
ATOM 18578 C C . SER A 1 59 ? 1.311 18.228 6.883 1.00 0.48 61 SER A C 8
ATOM 18579 O O . SER A 1 59 ? 2.279 18.680 7.499 1.00 0.56 61 SER A O 8
ATOM 18587 N N . ASP A 1 60 ? 1.336 17.062 6.260 1.00 0.41 62 ASP A N 8
ATOM 18588 C CA . ASP A 1 60 ? 2.525 16.221 6.274 1.00 0.41 62 ASP A CA 8
ATOM 18589 C C . ASP A 1 60 ? 2.468 15.191 5.154 1.00 0.36 62 ASP A C 8
ATOM 18590 O O . ASP A 1 60 ? 1.662 14.262 5.185 1.00 0.33 62 ASP A O 8
ATOM 18599 N N . LYS A 1 61 ? 3.338 15.372 4.170 1.00 0.39 63 LYS A N 8
ATOM 18600 C CA . LYS A 1 61 ? 3.385 14.513 2.992 1.00 0.40 63 LYS A CA 8
ATOM 18601 C C . LYS A 1 61 ? 3.661 13.068 3.352 1.00 0.33 63 LYS A C 8
ATOM 18602 O O . LYS A 1 61 ? 3.122 12.147 2.741 1.00 0.30 63 LYS A O 8
ATOM 18621 N N . LYS A 1 62 ? 4.497 12.886 4.354 1.00 0.34 64 LYS A N 8
ATOM 18622 C CA . LYS A 1 62 ? 4.975 11.560 4.725 1.00 0.33 64 LYS A CA 8
ATOM 18623 C C . LYS A 1 62 ? 3.844 10.679 5.244 1.00 0.27 64 LYS A C 8
ATOM 18624 O O . LYS A 1 62 ? 3.954 9.452 5.245 1.00 0.27 64 LYS A O 8
ATOM 18643 N N . LEU A 1 63 ? 2.772 11.304 5.702 1.00 0.25 65 LEU A N 8
ATOM 18644 C CA . LEU A 1 63 ? 1.593 10.580 6.134 1.00 0.21 65 LEU A CA 8
ATOM 18645 C C . LEU A 1 63 ? 1.037 9.706 5.011 1.00 0.17 65 LEU A C 8
ATOM 18646 O O . LEU A 1 63 ? 0.620 8.574 5.257 1.00 0.18 65 LEU A O 8
ATOM 18662 N N . PHE A 1 64 ? 1.044 10.213 3.777 1.00 0.15 66 PHE A N 8
ATOM 18663 C CA . PHE A 1 64 ? 0.602 9.412 2.640 1.00 0.13 66 PHE A CA 8
ATOM 18664 C C . PHE A 1 64 ? 1.491 8.184 2.490 1.00 0.14 66 PHE A C 8
ATOM 18665 O O . PHE A 1 64 ? 1.015 7.100 2.166 1.00 0.15 66 PHE A O 8
ATOM 18682 N N . TYR A 1 65 ? 2.777 8.355 2.774 1.00 0.16 67 TYR A N 8
ATOM 18683 C CA . TYR A 1 65 ? 3.742 7.275 2.627 1.00 0.18 67 TYR A CA 8
ATOM 18684 C C . TYR A 1 65 ? 3.361 6.128 3.556 1.00 0.16 67 TYR A C 8
ATOM 18685 O O . TYR A 1 65 ? 3.160 4.993 3.126 1.00 0.18 67 TYR A O 8
ATOM 18703 N N . SER A 1 66 ? 3.270 6.451 4.839 1.00 0.15 68 SER A N 8
ATOM 18704 C CA . SER A 1 66 ? 2.859 5.499 5.855 1.00 0.18 68 SER A CA 8
ATOM 18705 C C . SER A 1 66 ? 1.450 4.970 5.579 1.00 0.17 68 SER A C 8
ATOM 18706 O O . SER A 1 66 ? 1.175 3.794 5.799 1.00 0.20 68 SER A O 8
ATOM 18714 N N . GLY A 1 67 ? 0.560 5.828 5.091 1.00 0.16 69 GLY A N 8
ATOM 18715 C CA . GLY A 1 67 ? -0.765 5.372 4.720 1.00 0.17 69 GLY A CA 8
ATOM 18716 C C . GLY A 1 67 ? -0.708 4.249 3.699 1.00 0.16 69 GLY A C 8
ATOM 18717 O O . GLY A 1 67 ? -1.541 3.344 3.711 1.00 0.17 69 GLY A O 8
ATOM 18721 N N . ILE A 1 68 ? 0.288 4.308 2.823 1.00 0.15 70 ILE A N 8
ATOM 18722 C CA . ILE A 1 68 ? 0.516 3.262 1.843 1.00 0.16 70 ILE A CA 8
ATOM 18723 C C . ILE A 1 68 ? 0.905 1.947 2.519 1.00 0.16 70 ILE A C 8
ATOM 18724 O O . ILE A 1 68 ? 0.362 0.895 2.187 1.00 0.17 70 ILE A O 8
ATOM 18740 N N . CYS A 1 69 ? 1.839 2.006 3.472 1.00 0.17 71 CYS A N 8
ATOM 18741 C CA . CYS A 1 69 ? 2.281 0.796 4.164 1.00 0.18 71 CYS A CA 8
ATOM 18742 C C . CYS A 1 69 ? 1.109 0.186 4.918 1.00 0.17 71 CYS A C 8
ATOM 18743 O O . CYS A 1 69 ? 0.960 -1.030 4.985 1.00 0.17 71 CYS A O 8
ATOM 18751 N N . GLN A 1 70 ? 0.268 1.057 5.458 1.00 0.18 72 GLN A N 8
ATOM 18752 C CA . GLN A 1 70 ? -0.958 0.644 6.136 1.00 0.19 72 GLN A CA 8
ATOM 18753 C C . GLN A 1 70 ? -1.910 -0.044 5.163 1.00 0.17 72 GLN A C 8
ATOM 18754 O O . GLN A 1 70 ? -2.647 -0.957 5.536 1.00 0.20 72 GLN A O 8
ATOM 18768 N N . PHE A 1 71 ? -1.895 0.413 3.919 1.00 0.16 73 PHE A N 8
ATOM 18769 C CA . PHE A 1 71 ? -2.738 -0.153 2.880 1.00 0.15 73 PHE A CA 8
ATOM 18770 C C . PHE A 1 71 ? -2.243 -1.538 2.476 1.00 0.15 73 PHE A C 8
ATOM 18771 O O . PHE A 1 71 ? -3.014 -2.499 2.455 1.00 0.15 73 PHE A O 8
ATOM 18788 N N . VAL A 1 72 ? -0.951 -1.645 2.171 1.00 0.17 74 VAL A N 8
ATOM 18789 C CA . VAL A 1 72 ? -0.373 -2.929 1.782 1.00 0.19 74 VAL A CA 8
ATOM 18790 C C . VAL A 1 72 ? -0.366 -3.871 2.970 1.00 0.19 74 VAL A C 8
ATOM 18791 O O . VAL A 1 72 ? -0.295 -5.089 2.815 1.00 0.21 74 VAL A O 8
ATOM 18804 N N . LYS A 1 73 ? -0.420 -3.287 4.160 1.00 0.20 75 LYS A N 8
ATOM 18805 C CA . LYS A 1 73 ? -0.526 -4.057 5.386 1.00 0.23 75 LYS A CA 8
ATOM 18806 C C . LYS A 1 73 ? -1.701 -5.016 5.315 1.00 0.24 75 LYS A C 8
ATOM 18807 O O . LYS A 1 73 ? -1.574 -6.195 5.643 1.00 0.31 75 LYS A O 8
ATOM 18826 N N . GLU A 1 74 ? -2.834 -4.509 4.860 1.00 0.21 76 GLU A N 8
ATOM 18827 C CA . GLU A 1 74 ? -4.029 -5.317 4.744 1.00 0.24 76 GLU A CA 8
ATOM 18828 C C . GLU A 1 74 ? -3.800 -6.419 3.719 1.00 0.24 76 GLU A C 8
ATOM 18829 O O . GLU A 1 74 ? -4.234 -7.550 3.901 1.00 0.29 76 GLU A O 8
ATOM 18841 N N . ALA A 1 75 ? -3.089 -6.083 2.653 1.00 0.21 77 ALA A N 8
ATOM 18842 C CA . ALA A 1 75 ? -2.733 -7.056 1.636 1.00 0.22 77 ALA A CA 8
ATOM 18843 C C . ALA A 1 75 ? -1.899 -8.200 2.221 1.00 0.22 77 ALA A C 8
ATOM 18844 O O . ALA A 1 75 ? -2.010 -9.341 1.779 1.00 0.24 77 ALA A O 8
ATOM 18851 N N . LYS A 1 76 ? -1.071 -7.898 3.222 1.00 0.24 78 LYS A N 8
ATOM 18852 C CA . LYS A 1 76 ? -0.329 -8.941 3.931 1.00 0.30 78 LYS A CA 8
ATOM 18853 C C . LYS A 1 76 ? -1.286 -9.716 4.824 1.00 0.31 78 LYS A C 8
ATOM 18854 O O . LYS A 1 76 ? -1.153 -10.921 5.002 1.00 0.37 78 LYS A O 8
ATOM 18873 N N . ASP A 1 77 ? -2.268 -9.009 5.364 1.00 0.31 79 ASP A N 8
ATOM 18874 C CA . ASP A 1 77 ? -3.168 -9.562 6.362 1.00 0.36 79 ASP A CA 8
ATOM 18875 C C . ASP A 1 77 ? -4.155 -10.549 5.750 1.00 0.34 79 ASP A C 8
ATOM 18876 O O . ASP A 1 77 ? -4.433 -11.595 6.333 1.00 0.38 79 ASP A O 8
ATOM 18885 N N . ILE A 1 78 ? -4.671 -10.231 4.568 1.00 0.30 80 ILE A N 8
ATOM 18886 C CA . ILE A 1 78 ? -5.617 -11.124 3.899 1.00 0.32 80 ILE A CA 8
ATOM 18887 C C . ILE A 1 78 ? -4.866 -12.089 2.997 1.00 0.30 80 ILE A C 8
ATOM 18888 O O . ILE A 1 78 ? -5.425 -13.053 2.473 1.00 0.33 80 ILE A O 8
ATOM 18904 N N . LYS A 1 79 ? -3.579 -11.791 2.851 1.00 0.27 81 LYS A N 8
ATOM 18905 C CA . LYS A 1 79 ? -2.650 -12.589 2.059 1.00 0.29 81 LYS A CA 8
ATOM 18906 C C . LYS A 1 79 ? -2.973 -12.486 0.578 1.00 0.29 81 LYS A C 8
ATOM 18907 O O . LYS A 1 79 ? -3.357 -13.461 -0.068 1.00 0.39 81 LYS A O 8
ATOM 18926 N N . GLY A 1 80 ? -2.828 -11.284 0.050 1.00 0.23 82 GLY A N 8
ATOM 18927 C CA . GLY A 1 80 ? -3.046 -11.067 -1.357 1.00 0.26 82 GLY A CA 8
ATOM 18928 C C . GLY A 1 80 ? -1.815 -10.562 -2.078 1.00 0.22 82 GLY A C 8
ATOM 18929 O O . GLY A 1 80 ? -0.682 -10.873 -1.706 1.00 0.23 82 GLY A O 8
ATOM 18933 N N . LYS A 1 81 ? -2.054 -9.808 -3.137 1.00 0.18 83 LYS A N 8
ATOM 18934 C CA . LYS A 1 81 ? -1.006 -9.168 -3.910 1.00 0.17 83 LYS A CA 8
ATOM 18935 C C . LYS A 1 81 ? -1.237 -7.665 -3.899 1.00 0.16 83 LYS A C 8
ATOM 18936 O O . LYS A 1 81 ? -2.377 -7.216 -3.773 1.00 0.20 83 LYS A O 8
ATOM 18955 N N . LEU A 1 82 ? -0.179 -6.893 -4.038 1.00 0.16 84 LEU A N 8
ATOM 18956 C CA . LEU A 1 82 ? -0.300 -5.447 -4.002 1.00 0.15 84 LEU A CA 8
ATOM 18957 C C . LEU A 1 82 ? -0.104 -4.866 -5.398 1.00 0.15 84 LEU A C 8
ATOM 18958 O O . LEU A 1 82 ? 0.769 -5.302 -6.142 1.00 0.17 84 LEU A O 8
ATOM 18974 N N . THR A 1 83 ? -0.938 -3.899 -5.745 1.00 0.16 85 THR A N 8
ATOM 18975 C CA . THR A 1 83 ? -0.867 -3.231 -7.030 1.00 0.17 85 THR A CA 8
ATOM 18976 C C . THR A 1 83 ? -0.743 -1.718 -6.848 1.00 0.17 85 THR A C 8
ATOM 18977 O O . THR A 1 83 ? -1.540 -1.098 -6.146 1.00 0.21 85 THR A O 8
ATOM 18988 N N . LEU A 1 84 ? 0.272 -1.136 -7.465 1.00 0.16 86 LEU A N 8
ATOM 18989 C CA . LEU A 1 84 ? 0.454 0.309 -7.447 1.00 0.18 86 LEU A CA 8
ATOM 18990 C C . LEU A 1 84 ? -0.137 0.910 -8.720 1.00 0.19 86 LEU A C 8
ATOM 18991 O O . LEU A 1 84 ? 0.387 0.710 -9.809 1.00 0.21 86 LEU A O 8
ATOM 19007 N N . LEU A 1 85 ? -1.242 1.620 -8.575 1.00 0.20 87 LEU A N 8
ATOM 19008 C CA . LEU A 1 85 ? -1.893 2.282 -9.699 1.00 0.23 87 LEU A CA 8
ATOM 19009 C C . LEU A 1 85 ? -1.188 3.593 -10.001 1.00 0.26 87 LEU A C 8
ATOM 19010 O O . LEU A 1 85 ? -0.605 4.206 -9.110 1.00 0.25 87 LEU A O 8
ATOM 19026 N N . GLN A 1 86 ? -1.234 4.028 -11.245 1.00 0.34 88 GLN A N 8
ATOM 19027 C CA . GLN A 1 86 ? -0.577 5.267 -11.601 1.00 0.41 88 GLN A CA 8
ATOM 19028 C C . GLN A 1 86 ? -1.576 6.263 -12.163 1.00 0.47 88 GLN A C 8
ATOM 19029 O O . GLN A 1 86 ? -2.427 5.922 -12.986 1.00 0.52 88 GLN A O 8
ATOM 19043 N N . HIS A 1 87 ? -1.422 7.500 -11.697 1.00 0.50 89 HIS A N 8
ATOM 19044 C CA . HIS A 1 87 ? -2.293 8.625 -12.019 1.00 0.58 89 HIS A CA 8
ATOM 19045 C C . HIS A 1 87 ? -2.056 9.712 -10.977 1.00 0.56 89 HIS A C 8
ATOM 19046 O O . HIS A 1 87 ? -1.754 10.856 -11.309 1.00 0.58 89 HIS A O 8
ATOM 19061 N N . PHE A 1 88 ? -2.177 9.327 -9.708 1.00 0.58 90 PHE A N 8
ATOM 19062 C CA . PHE A 1 88 ? -1.904 10.219 -8.590 1.00 0.61 90 PHE A CA 8
ATOM 19063 C C . PHE A 1 88 ? -0.447 10.680 -8.586 1.00 0.61 90 PHE A C 8
ATOM 19064 O O . PHE A 1 88 ? -0.175 11.873 -8.549 1.00 0.60 90 PHE A O 8
ATOM 19081 N N . ASP A 1 89 ? 0.479 9.727 -8.641 1.00 0.75 91 ASP A N 8
ATOM 19082 C CA . ASP A 1 89 ? 1.921 10.020 -8.609 1.00 0.87 91 ASP A CA 8
ATOM 19083 C C . ASP A 1 89 ? 2.324 11.005 -9.709 1.00 0.92 91 ASP A C 8
ATOM 19084 O O . ASP A 1 89 ? 3.210 11.836 -9.518 1.00 1.01 91 ASP A O 8
ATOM 19093 N N . SER A 1 90 ? 1.646 10.940 -10.844 1.00 0.96 92 SER A N 8
ATOM 19094 C CA . SER A 1 90 ? 1.988 11.785 -11.980 1.00 1.15 92 SER A CA 8
ATOM 19095 C C . SER A 1 90 ? 1.337 13.169 -11.867 1.00 1.10 92 SER A C 8
ATOM 19096 O O . SER A 1 90 ? 1.671 14.083 -12.622 1.00 1.33 92 SER A O 8
ATOM 19104 N N . SER A 1 91 ? 0.426 13.334 -10.918 1.00 0.88 93 SER A N 8
ATOM 19105 C CA . SER A 1 91 ? -0.314 14.586 -10.798 1.00 0.93 93 SER A CA 8
ATOM 19106 C C . SER A 1 91 ? -0.051 15.274 -9.455 1.00 0.83 93 SER A C 8
ATOM 19107 O O . SER A 1 91 ? -0.007 16.501 -9.375 1.00 0.96 93 SER A O 8
ATOM 19115 N N . PHE A 1 92 ? 0.138 14.481 -8.413 1.00 0.65 94 PHE A N 8
ATOM 19116 C CA . PHE A 1 92 ? 0.304 15.007 -7.067 1.00 0.62 94 PHE A CA 8
ATOM 19117 C C . PHE A 1 92 ? 1.792 15.136 -6.736 1.00 0.55 94 PHE A C 8
ATOM 19118 O O . PHE A 1 92 ? 2.609 14.347 -7.216 1.00 0.56 94 PHE A O 8
ATOM 19135 N N . PRO A 1 93 ? 2.160 16.154 -5.931 1.00 0.57 95 PRO A N 8
ATOM 19136 C CA . PRO A 1 93 ? 3.552 16.400 -5.514 1.00 0.56 95 PRO A CA 8
ATOM 19137 C C . PRO A 1 93 ? 4.186 15.253 -4.717 1.00 0.50 95 PRO A C 8
ATOM 19138 O O . PRO A 1 93 ? 5.359 15.329 -4.357 1.00 0.68 95 PRO A O 8
ATOM 19149 N N . ILE A 1 94 ? 3.426 14.201 -4.418 1.00 0.36 96 ILE A N 8
ATOM 19150 C CA . ILE A 1 94 ? 4.011 13.029 -3.781 1.00 0.29 96 ILE A CA 8
ATOM 19151 C C . ILE A 1 94 ? 4.220 11.935 -4.805 1.00 0.31 96 ILE A C 8
ATOM 19152 O O . ILE A 1 94 ? 3.266 11.331 -5.293 1.00 0.34 96 ILE A O 8
ATOM 19168 N N . LYS A 1 95 ? 5.475 11.698 -5.128 1.00 0.35 97 LYS A N 8
ATOM 19169 C CA . LYS A 1 95 ? 5.837 10.692 -6.102 1.00 0.38 97 LYS A CA 8
ATOM 19170 C C . LYS A 1 95 ? 6.781 9.696 -5.447 1.00 0.35 97 LYS A C 8
ATOM 19171 O O . LYS A 1 95 ? 7.826 10.081 -4.912 1.00 0.44 97 LYS A O 8
ATOM 19190 N N . VAL A 1 96 ? 6.424 8.421 -5.487 1.00 0.30 98 VAL A N 8
ATOM 19191 C CA . VAL A 1 96 ? 7.114 7.412 -4.689 1.00 0.26 98 VAL A CA 8
ATOM 19192 C C . VAL A 1 96 ? 7.195 6.075 -5.413 1.00 0.28 98 VAL A C 8
ATOM 19193 O O . VAL A 1 96 ? 6.638 5.913 -6.500 1.00 0.33 98 VAL A O 8
ATOM 19206 N N . ASP A 1 97 ? 7.909 5.131 -4.807 1.00 0.28 99 ASP A N 8
ATOM 19207 C CA . ASP A 1 97 ? 8.002 3.773 -5.329 1.00 0.32 99 ASP A CA 8
ATOM 19208 C C . ASP A 1 97 ? 7.979 2.765 -4.190 1.00 0.23 99 ASP A C 8
ATOM 19209 O O . ASP A 1 97 ? 8.621 2.964 -3.154 1.00 0.27 99 ASP A O 8
ATOM 19218 N N . LEU A 1 98 ? 7.229 1.692 -4.388 1.00 0.19 100 LEU A N 8
ATOM 19219 C CA . LEU A 1 98 ? 7.036 0.675 -3.369 1.00 0.13 100 LEU A CA 8
ATOM 19220 C C . LEU A 1 98 ? 8.004 -0.485 -3.558 1.00 0.13 100 LEU A C 8
ATOM 19221 O O . LEU A 1 98 ? 8.246 -0.925 -4.682 1.00 0.16 100 LEU A O 8
ATOM 19237 N N . TYR A 1 99 ? 8.545 -0.983 -2.454 1.00 0.13 101 TYR A N 8
ATOM 19238 C CA . TYR A 1 99 ? 9.468 -2.113 -2.485 1.00 0.16 101 TYR A CA 8
ATOM 19239 C C . TYR A 1 99 ? 9.060 -3.169 -1.462 1.00 0.16 101 TYR A C 8
ATOM 19240 O O . TYR A 1 99 ? 8.601 -2.837 -0.366 1.00 0.19 101 TYR A O 8
ATOM 19258 N N . PHE A 1 100 ? 9.212 -4.436 -1.832 1.00 0.16 102 PHE A N 8
ATOM 19259 C CA . PHE A 1 100 ? 8.982 -5.540 -0.909 1.00 0.16 102 PHE A CA 8
ATOM 19260 C C . PHE A 1 100 ? 10.294 -6.236 -0.577 1.00 0.15 102 PHE A C 8
ATOM 19261 O O . PHE A 1 100 ? 11.239 -6.223 -1.366 1.00 0.19 102 PHE A O 8
ATOM 19278 N N . LEU A 1 101 ? 10.327 -6.849 0.589 1.00 0.16 103 LEU A N 8
ATOM 19279 C CA . LEU A 1 101 ? 11.448 -7.663 1.017 1.00 0.17 103 LEU A CA 8
ATOM 19280 C C . LEU A 1 101 ? 10.981 -9.114 1.104 1.00 0.18 103 LEU A C 8
ATOM 19281 O O . LEU A 1 101 ? 10.089 -9.426 1.887 1.00 0.19 103 LEU A O 8
ATOM 19297 N N . LYS A 1 102 ? 11.538 -9.988 0.277 1.00 0.23 104 LYS A N 8
ATOM 19298 C CA . LYS A 1 102 ? 11.201 -11.406 0.341 1.00 0.29 104 LYS A CA 8
ATOM 19299 C C . LYS A 1 102 ? 12.455 -12.247 0.519 1.00 0.33 104 LYS A C 8
ATOM 19300 O O . LYS A 1 102 ? 13.272 -12.367 -0.395 1.00 0.39 104 LYS A O 8
ATOM 19319 N N . GLY A 1 103 ? 12.606 -12.817 1.707 1.00 0.34 105 GLY A N 8
ATOM 19320 C CA . GLY A 1 103 ? 13.785 -13.593 2.020 1.00 0.42 105 GLY A CA 8
ATOM 19321 C C . GLY A 1 103 ? 14.991 -12.704 2.187 1.00 0.40 105 GLY A C 8
ATOM 19322 O O . GLY A 1 103 ? 15.167 -12.070 3.226 1.00 0.40 105 GLY A O 8
ATOM 19326 N N . SER A 1 104 ? 15.815 -12.648 1.161 1.00 0.40 106 SER A N 8
ATOM 19327 C CA . SER A 1 104 ? 16.922 -11.715 1.131 1.00 0.41 106 SER A CA 8
ATOM 19328 C C . SER A 1 104 ? 16.794 -10.815 -0.088 1.00 0.37 106 SER A C 8
ATOM 19329 O O . SER A 1 104 ? 17.555 -9.870 -0.265 1.00 0.41 106 SER A O 8
ATOM 19337 N N . LYS A 1 105 ? 15.804 -11.102 -0.915 1.00 0.36 107 LYS A N 8
ATOM 19338 C CA . LYS A 1 105 ? 15.647 -10.412 -2.180 1.00 0.37 107 LYS A CA 8
ATOM 19339 C C . LYS A 1 105 ? 14.657 -9.258 -2.059 1.00 0.32 107 LYS A C 8
ATOM 19340 O O . LYS A 1 105 ? 13.474 -9.459 -1.772 1.00 0.39 107 LYS A O 8
ATOM 19359 N N . VAL A 1 106 ? 15.154 -8.049 -2.265 1.00 0.24 108 VAL A N 8
ATOM 19360 C CA . VAL A 1 106 ? 14.302 -6.873 -2.306 1.00 0.22 108 VAL A CA 8
ATOM 19361 C C . VAL A 1 106 ? 13.826 -6.627 -3.738 1.00 0.23 108 VAL A C 8
ATOM 19362 O O . VAL A 1 106 ? 14.619 -6.657 -4.683 1.00 0.30 108 VAL A O 8
ATOM 19375 N N . MET A 1 107 ? 12.530 -6.405 -3.891 1.00 0.22 109 MET A N 8
ATOM 19376 C CA . MET A 1 107 ? 11.918 -6.254 -5.204 1.00 0.27 109 MET A CA 8
ATOM 19377 C C . MET A 1 107 ? 10.927 -5.095 -5.217 1.00 0.24 109 MET A C 8
ATOM 19378 O O . MET A 1 107 ? 10.074 -4.995 -4.337 1.00 0.25 109 MET A O 8
ATOM 19392 N N . PRO A 1 108 ? 11.036 -4.205 -6.214 1.00 0.24 110 PRO A N 8
ATOM 19393 C CA . PRO A 1 108 ? 10.118 -3.072 -6.380 1.00 0.23 110 PRO A CA 8
ATOM 19394 C C . PRO A 1 108 ? 8.760 -3.501 -6.936 1.00 0.21 110 PRO A C 8
ATOM 19395 O O . PRO A 1 108 ? 8.625 -4.586 -7.509 1.00 0.20 110 PRO A O 8
ATOM 19406 N N . LEU A 1 109 ? 7.763 -2.643 -6.766 1.00 0.23 111 LEU A N 8
ATOM 19407 C CA . LEU A 1 109 ? 6.412 -2.918 -7.239 1.00 0.22 111 LEU A CA 8
ATOM 19408 C C . LEU A 1 109 ? 6.289 -2.532 -8.710 1.00 0.22 111 LEU A C 8
ATOM 19409 O O . LEU A 1 109 ? 6.842 -1.520 -9.145 1.00 0.26 111 LEU A O 8
ATOM 19425 N N . ASN A 1 110 ? 5.563 -3.337 -9.466 1.00 0.22 112 ASN A N 8
ATOM 19426 C CA . ASN A 1 110 ? 5.299 -3.041 -10.860 1.00 0.25 112 ASN A CA 8
ATOM 19427 C C . ASN A 1 110 ? 3.992 -2.269 -10.973 1.00 0.23 112 ASN A C 8
ATOM 19428 O O . ASN A 1 110 ? 2.986 -2.637 -10.358 1.00 0.22 112 ASN A O 8
ATOM 19439 N N . THR A 1 111 ? 4.021 -1.190 -11.739 1.00 0.29 113 THR A N 8
ATOM 19440 C CA . THR A 1 111 ? 2.873 -0.313 -11.884 1.00 0.31 113 THR A CA 8
ATOM 19441 C C . THR A 1 111 ? 1.662 -1.063 -12.435 1.00 0.28 113 THR A C 8
ATOM 19442 O O . THR A 1 111 ? 1.699 -1.602 -13.544 1.00 0.32 113 THR A O 8
ATOM 19453 N N . GLY A 1 112 ? 0.596 -1.089 -11.649 1.00 0.26 114 GLY A N 8
ATOM 19454 C CA . GLY A 1 112 ? -0.635 -1.732 -12.058 1.00 0.27 114 GLY A CA 8
ATOM 19455 C C . GLY A 1 112 ? -0.496 -3.234 -12.214 1.00 0.28 114 GLY A C 8
ATOM 19456 O O . GLY A 1 112 ? -1.109 -3.833 -13.097 1.00 0.38 114 GLY A O 8
ATOM 19460 N N . GLU A 1 113 ? 0.318 -3.840 -11.369 1.00 0.26 115 GLU A N 8
ATOM 19461 C CA . GLU A 1 113 ? 0.475 -5.284 -11.369 1.00 0.27 115 GLU A CA 8
ATOM 19462 C C . GLU A 1 113 ? 0.323 -5.821 -9.961 1.00 0.24 115 GLU A C 8
ATOM 19463 O O . GLU A 1 113 ? 0.868 -5.253 -9.017 1.00 0.23 115 GLU A O 8
ATOM 19475 N N . PRO A 1 114 ? -0.457 -6.892 -9.794 1.00 0.27 116 PRO A N 8
ATOM 19476 C CA . PRO A 1 114 ? -0.526 -7.616 -8.531 1.00 0.26 116 PRO A CA 8
ATOM 19477 C C . PRO A 1 114 ? 0.808 -8.273 -8.217 1.00 0.23 116 PRO A C 8
ATOM 19478 O O . PRO A 1 114 ? 1.244 -9.191 -8.912 1.00 0.27 116 PRO A O 8
ATOM 19489 N N . PHE A 1 115 ? 1.455 -7.787 -7.178 1.00 0.20 117 PHE A N 8
ATOM 19490 C CA . PHE A 1 115 ? 2.766 -8.278 -6.798 1.00 0.21 117 PHE A CA 8
ATOM 19491 C C . PHE A 1 115 ? 2.706 -8.884 -5.402 1.00 0.21 117 PHE A C 8
ATOM 19492 O O . PHE A 1 115 ? 2.048 -8.349 -4.510 1.00 0.19 117 PHE A O 8
ATOM 19509 N N . VAL A 1 116 ? 3.379 -10.014 -5.237 1.00 0.25 118 VAL A N 8
ATOM 19510 C CA . VAL A 1 116 ? 3.305 -10.809 -4.017 1.00 0.28 118 VAL A CA 8
ATOM 19511 C C . VAL A 1 116 ? 3.666 -10.014 -2.763 1.00 0.26 118 VAL A C 8
ATOM 19512 O O . VAL A 1 116 ? 4.800 -9.569 -2.588 1.00 0.29 118 VAL A O 8
ATOM 19525 N N . VAL A 1 117 ? 2.671 -9.843 -1.901 1.00 0.23 119 VAL A N 8
ATOM 19526 C CA . VAL A 1 117 ? 2.856 -9.197 -0.612 1.00 0.22 119 VAL A CA 8
ATOM 19527 C C . VAL A 1 117 ? 2.543 -10.183 0.516 1.00 0.23 119 VAL A C 8
ATOM 19528 O O . VAL A 1 117 ? 2.876 -9.958 1.682 1.00 0.23 119 VAL A O 8
ATOM 19541 N N . GLN A 1 118 ? 1.911 -11.289 0.155 1.00 0.27 120 GLN A N 8
ATOM 19542 C CA . GLN A 1 118 ? 1.561 -12.303 1.132 1.00 0.33 120 GLN A CA 8
ATOM 19543 C C . GLN A 1 118 ? 2.808 -13.034 1.620 1.00 0.45 120 GLN A C 8
ATOM 19544 O O . GLN A 1 118 ? 3.579 -13.571 0.820 1.00 1.35 120 GLN A O 8
ATOM 19558 N N . ASP A 1 119 ? 3.001 -13.024 2.936 1.00 0.72 121 ASP A N 8
ATOM 19559 C CA . ASP A 1 119 ? 4.113 -13.729 3.578 1.00 0.76 121 ASP A CA 8
ATOM 19560 C C . ASP A 1 119 ? 5.457 -13.142 3.136 1.00 0.65 121 ASP A C 8
ATOM 19561 O O . ASP A 1 119 ? 6.427 -13.863 2.895 1.00 0.96 121 ASP A O 8
ATOM 19570 N N . ILE A 1 120 ? 5.499 -11.822 2.999 1.00 0.37 122 ILE A N 8
ATOM 19571 C CA . ILE A 1 120 ? 6.752 -11.128 2.731 1.00 0.29 122 ILE A CA 8
ATOM 19572 C C . ILE A 1 120 ? 7.531 -10.960 4.023 1.00 0.24 122 ILE A C 8
ATOM 19573 O O . ILE A 1 120 ? 7.028 -11.269 5.101 1.00 0.32 122 ILE A O 8
ATOM 19589 N N . ASP A 1 121 ? 8.751 -10.484 3.921 1.00 0.23 123 ASP A N 8
ATOM 19590 C CA . ASP A 1 121 ? 9.541 -10.180 5.099 1.00 0.25 123 ASP A CA 8
ATOM 19591 C C . ASP A 1 121 ? 9.201 -8.781 5.578 1.00 0.25 123 ASP A C 8
ATOM 19592 O O . ASP A 1 121 ? 8.860 -8.569 6.743 1.00 0.29 123 ASP A O 8
ATOM 19601 N N . ALA A 1 122 ? 9.260 -7.833 4.658 1.00 0.21 124 ALA A N 8
ATOM 19602 C CA . ALA A 1 122 ? 8.980 -6.446 4.980 1.00 0.21 124 ALA A CA 8
ATOM 19603 C C . ALA A 1 122 ? 8.577 -5.665 3.734 1.00 0.19 124 ALA A C 8
ATOM 19604 O O . ALA A 1 122 ? 8.748 -6.138 2.612 1.00 0.19 124 ALA A O 8
ATOM 19611 N N . MET A 1 123 ? 8.016 -4.487 3.950 1.00 0.19 125 MET A N 8
ATOM 19612 C CA . MET A 1 123 ? 7.640 -3.583 2.871 1.00 0.16 125 MET A CA 8
ATOM 19613 C C . MET A 1 123 ? 7.948 -2.146 3.284 1.00 0.16 125 MET A C 8
ATOM 19614 O O . MET A 1 123 ? 7.892 -1.820 4.467 1.00 0.18 125 MET A O 8
ATOM 19628 N N . SER A 1 124 ? 8.293 -1.301 2.319 1.00 0.16 126 SER A N 8
ATOM 19629 C CA . SER A 1 124 ? 8.620 0.098 2.605 1.00 0.18 126 SER A CA 8
ATOM 19630 C C . SER A 1 124 ? 8.332 0.983 1.396 1.00 0.22 126 SER A C 8
ATOM 19631 O O . SER A 1 124 ? 8.274 0.502 0.259 1.00 0.29 126 SER A O 8
ATOM 19639 N N . VAL A 1 125 ? 8.143 2.274 1.652 1.00 0.21 127 VAL A N 8
ATOM 19640 C CA . VAL A 1 125 ? 7.882 3.235 0.590 1.00 0.23 127 VAL A CA 8
ATOM 19641 C C . VAL A 1 125 ? 8.945 4.325 0.588 1.00 0.22 127 VAL A C 8
ATOM 19642 O O . VAL A 1 125 ? 9.030 5.110 1.531 1.00 0.19 127 VAL A O 8
ATOM 19655 N N . LEU A 1 126 ? 9.760 4.371 -0.458 1.00 0.28 128 LEU A N 8
ATOM 19656 C CA . LEU A 1 126 ? 10.735 5.447 -0.595 1.00 0.32 128 LEU A CA 8
ATOM 19657 C C . LEU A 1 126 ? 10.262 6.405 -1.679 1.00 0.33 128 LEU A C 8
ATOM 19658 O O . LEU A 1 126 ? 9.752 5.969 -2.716 1.00 0.38 128 LEU A O 8
ATOM 19674 N N . PRO A 1 127 ? 10.406 7.718 -1.473 1.00 0.35 129 PRO A N 8
ATOM 19675 C CA . PRO A 1 127 ? 10.024 8.689 -2.484 1.00 0.40 129 PRO A CA 8
ATOM 19676 C C . PRO A 1 127 ? 11.093 8.862 -3.550 1.00 0.56 129 PRO A C 8
ATOM 19677 O O . PRO A 1 127 ? 12.182 9.353 -3.267 1.00 0.91 129 PRO A O 8
ATOM 19688 N N . LYS A 1 128 ? 10.710 8.537 -4.782 1.00 0.43 130 LYS A N 8
ATOM 19689 C CA . LYS A 1 128 ? 11.585 8.562 -5.965 1.00 0.53 130 LYS A CA 8
ATOM 19690 C C . LYS A 1 128 ? 12.935 7.857 -5.766 1.00 0.47 130 LYS A C 8
ATOM 19691 O O . LYS A 1 128 ? 13.195 6.845 -6.411 1.00 0.81 130 LYS A O 8
ATOM 19710 N N . GLY A 1 129 ? 13.789 8.399 -4.907 1.00 0.43 131 GLY A N 8
ATOM 19711 C CA . GLY A 1 129 ? 15.078 7.792 -4.635 1.00 0.39 131 GLY A CA 8
ATOM 19712 C C . GLY A 1 129 ? 14.945 6.495 -3.860 1.00 0.33 131 GLY A C 8
ATOM 19713 O O . GLY A 1 129 ? 15.244 6.430 -2.667 1.00 0.44 131 GLY A O 8
ATOM 19717 N N . SER A 1 130 ? 14.496 5.465 -4.552 1.00 0.31 132 SER A N 8
ATOM 19718 C CA . SER A 1 130 ? 14.275 4.157 -3.970 1.00 0.36 132 SER A CA 8
ATOM 19719 C C . SER A 1 130 ? 15.590 3.427 -3.734 1.00 0.39 132 SER A C 8
ATOM 19720 O O . SER A 1 130 ? 15.611 2.336 -3.161 1.00 0.44 132 SER A O 8
ATOM 19728 N N . SER A 1 131 ? 16.684 4.037 -4.183 1.00 0.40 133 SER A N 8
ATOM 19729 C CA . SER A 1 131 ? 18.015 3.452 -4.077 1.00 0.48 133 SER A CA 8
ATOM 19730 C C . SER A 1 131 ? 18.384 3.115 -2.625 1.00 0.45 133 SER A C 8
ATOM 19731 O O . SER A 1 131 ? 19.344 2.387 -2.380 1.00 0.51 133 SER A O 8
ATOM 19739 N N . SER A 1 132 ? 17.614 3.645 -1.676 1.00 0.40 134 SER A N 8
ATOM 19740 C CA . SER A 1 132 ? 17.745 3.276 -0.272 1.00 0.39 134 SER A CA 8
ATOM 19741 C C . SER A 1 132 ? 17.685 1.760 -0.106 1.00 0.34 134 SER A C 8
ATOM 19742 O O . SER A 1 132 ? 18.482 1.167 0.621 1.00 0.39 134 SER A O 8
ATOM 19750 N N . LEU A 1 133 ? 16.729 1.143 -0.786 1.00 0.28 135 LEU A N 8
ATOM 19751 C CA . LEU A 1 133 ? 16.508 -0.288 -0.662 1.00 0.26 135 LEU A CA 8
ATOM 19752 C C . LEU A 1 133 ? 16.735 -1.009 -1.991 1.00 0.28 135 LEU A C 8
ATOM 19753 O O . LEU A 1 133 ? 16.470 -2.199 -2.113 1.00 0.37 135 LEU A O 8
ATOM 19769 N N . LYS A 1 134 ? 17.240 -0.291 -2.985 1.00 0.30 136 LYS A N 8
ATOM 19770 C CA . LYS A 1 134 ? 17.433 -0.869 -4.307 1.00 0.35 136 LYS A CA 8
ATOM 19771 C C . LYS A 1 134 ? 18.803 -1.528 -4.418 1.00 0.37 136 LYS A C 8
ATOM 19772 O O . LYS A 1 134 ? 19.754 -0.927 -4.918 1.00 0.42 136 LYS A O 8
ATOM 19791 N N . VAL A 1 135 ? 18.906 -2.748 -3.930 1.00 0.37 137 VAL A N 8
ATOM 19792 C CA . VAL A 1 135 ? 20.141 -3.508 -4.041 1.00 0.42 137 VAL A CA 8
ATOM 19793 C C . VAL A 1 135 ? 19.816 -4.964 -4.364 1.00 0.46 137 VAL A C 8
ATOM 19794 O O . VAL A 1 135 ? 18.674 -5.386 -4.206 1.00 0.51 137 VAL A O 8
ATOM 19807 N N . LYS A 1 136 ? 20.796 -5.698 -4.871 1.00 0.50 138 LYS A N 8
ATOM 19808 C CA . LYS A 1 136 ? 20.635 -7.113 -5.213 1.00 0.57 138 LYS A CA 8
ATOM 19809 C C . LYS A 1 136 ? 19.905 -7.866 -4.109 1.00 0.47 138 LYS A C 8
ATOM 19810 O O . LYS A 1 136 ? 18.890 -8.523 -4.346 1.00 0.53 138 LYS A O 8
ATOM 19829 N N . THR A 1 137 ? 20.429 -7.733 -2.903 1.00 0.37 139 THR A N 8
ATOM 19830 C CA . THR A 1 137 ? 19.897 -8.427 -1.742 1.00 0.29 139 THR A CA 8
ATOM 19831 C C . THR A 1 137 ? 19.899 -7.512 -0.526 1.00 0.25 139 THR A C 8
ATOM 19832 O O . THR A 1 137 ? 20.751 -6.631 -0.411 1.00 0.28 139 THR A O 8
ATOM 19843 N N . MET A 1 138 ? 18.953 -7.725 0.377 1.00 0.26 140 MET A N 8
ATOM 19844 C CA . MET A 1 138 ? 18.750 -6.810 1.488 1.00 0.32 140 MET A CA 8
ATOM 19845 C C . MET A 1 138 ? 18.297 -7.511 2.767 1.00 0.34 140 MET A C 8
ATOM 19846 O O . MET A 1 138 ? 17.713 -8.596 2.730 1.00 0.38 140 MET A O 8
ATOM 19860 N N . ALA A 1 139 ? 18.571 -6.861 3.897 1.00 0.34 141 ALA A N 8
ATOM 19861 C CA . ALA A 1 139 ? 18.134 -7.330 5.207 1.00 0.38 141 ALA A CA 8
ATOM 19862 C C . ALA A 1 139 ? 16.750 -6.789 5.541 1.00 0.34 141 ALA A C 8
ATOM 19863 O O . ALA A 1 139 ? 16.444 -5.631 5.262 1.00 0.36 141 ALA A O 8
ATOM 19870 N N . LYS A 1 140 ? 15.927 -7.632 6.156 1.00 0.32 142 LYS A N 8
ATOM 19871 C CA . LYS A 1 140 ? 14.592 -7.239 6.597 1.00 0.30 142 LYS A CA 8
ATOM 19872 C C . LYS A 1 140 ? 14.679 -6.165 7.675 1.00 0.26 142 LYS A C 8
ATOM 19873 O O . LYS A 1 140 ? 13.826 -5.283 7.762 1.00 0.24 142 LYS A O 8
ATOM 19892 N N . ASP A 1 141 ? 15.739 -6.232 8.468 1.00 0.29 143 ASP A N 8
ATOM 19893 C CA . ASP A 1 141 ? 15.940 -5.296 9.568 1.00 0.31 143 ASP A CA 8
ATOM 19894 C C . ASP A 1 141 ? 16.302 -3.924 9.026 1.00 0.28 143 ASP A C 8
ATOM 19895 O O . ASP A 1 141 ? 15.823 -2.894 9.504 1.00 0.29 143 ASP A O 8
ATOM 19904 N N . MET A 1 142 ? 17.143 -3.927 8.011 1.00 0.29 144 MET A N 8
ATOM 19905 C CA . MET A 1 142 ? 17.552 -2.708 7.347 1.00 0.30 144 MET A CA 8
ATOM 19906 C C . MET A 1 142 ? 16.401 -2.132 6.536 1.00 0.24 144 MET A C 8
ATOM 19907 O O . MET A 1 142 ? 16.214 -0.920 6.485 1.00 0.25 144 MET A O 8
ATOM 19921 N N . PHE A 1 143 ? 15.632 -3.021 5.918 1.00 0.21 145 PHE A N 8
ATOM 19922 C CA . PHE A 1 143 ? 14.558 -2.631 5.011 1.00 0.17 145 PHE A CA 8
ATOM 19923 C C . PHE A 1 143 ? 13.584 -1.678 5.688 1.00 0.15 145 PHE A C 8
ATOM 19924 O O . PHE A 1 143 ? 13.257 -0.617 5.151 1.00 0.16 145 PHE A O 8
ATOM 19941 N N . VAL A 1 144 ? 13.132 -2.061 6.870 1.00 0.15 146 VAL A N 8
ATOM 19942 C CA . VAL A 1 144 ? 12.210 -1.236 7.626 1.00 0.14 146 VAL A CA 8
ATOM 19943 C C . VAL A 1 144 ? 12.866 0.058 8.098 1.00 0.15 146 VAL A C 8
ATOM 19944 O O . VAL A 1 144 ? 12.287 1.130 7.969 1.00 0.16 146 VAL A O 8
ATOM 19957 N N . SER A 1 145 ? 14.071 -0.032 8.627 1.00 0.18 147 SER A N 8
ATOM 19958 C CA . SER A 1 145 ? 14.753 1.145 9.141 1.00 0.21 147 SER A CA 8
ATOM 19959 C C . SER A 1 145 ? 15.012 2.157 8.016 1.00 0.21 147 SER A C 8
ATOM 19960 O O . SER A 1 145 ? 14.810 3.361 8.188 1.00 0.24 147 SER A O 8
ATOM 19968 N N . ARG A 1 146 ? 15.425 1.651 6.860 1.00 0.20 148 ARG A N 8
ATOM 19969 C CA . ARG A 1 146 ? 15.665 2.478 5.683 1.00 0.21 148 ARG A CA 8
ATOM 19970 C C . ARG A 1 146 ? 14.379 3.145 5.202 1.00 0.19 148 ARG A C 8
ATOM 19971 O O . ARG A 1 146 ? 14.383 4.308 4.809 1.00 0.27 148 ARG A O 8
ATOM 19992 N N . GLY A 1 147 ? 13.286 2.399 5.213 1.00 0.14 149 GLY A N 8
ATOM 19993 C CA . GLY A 1 147 ? 12.022 2.946 4.777 1.00 0.13 149 GLY A CA 8
ATOM 19994 C C . GLY A 1 147 ? 11.443 3.906 5.791 1.00 0.15 149 GLY A C 8
ATOM 19995 O O . GLY A 1 147 ? 10.916 4.956 5.434 1.00 0.17 149 GLY A O 8
ATOM 19999 N N . ASN A 1 148 ? 11.553 3.540 7.062 1.00 0.17 150 ASN A N 8
ATOM 20000 C CA . ASN A 1 148 ? 11.065 4.363 8.162 1.00 0.22 150 ASN A CA 8
ATOM 20001 C C . ASN A 1 148 ? 11.678 5.762 8.133 1.00 0.23 150 ASN A C 8
ATOM 20002 O O . ASN A 1 148 ? 10.993 6.749 8.397 1.00 0.26 150 ASN A O 8
ATOM 20013 N N . THR A 1 149 ? 12.966 5.849 7.806 1.00 0.23 151 THR A N 8
ATOM 20014 C CA . THR A 1 149 ? 13.639 7.139 7.754 1.00 0.27 151 THR A CA 8
ATOM 20015 C C . THR A 1 149 ? 13.179 7.940 6.532 1.00 0.27 151 THR A C 8
ATOM 20016 O O . THR A 1 149 ? 13.218 9.170 6.536 1.00 0.33 151 THR A O 8
ATOM 20027 N N . GLU A 1 150 ? 12.719 7.240 5.497 1.00 0.25 152 GLU A N 8
ATOM 20028 C CA . GLU A 1 150 ? 12.149 7.893 4.323 1.00 0.30 152 GLU A CA 8
ATOM 20029 C C . GLU A 1 150 ? 10.664 8.161 4.548 1.00 0.28 152 GLU A C 8
ATOM 20030 O O . GLU A 1 150 ? 9.987 8.778 3.725 1.00 0.30 152 GLU A O 8
ATOM 20042 N N . GLY A 1 151 ? 10.180 7.692 5.689 1.00 0.25 153 GLY A N 8
ATOM 20043 C CA . GLY A 1 151 ? 8.851 8.016 6.151 1.00 0.25 153 GLY A CA 8
ATOM 20044 C C . GLY A 1 151 ? 7.853 6.872 6.084 1.00 0.21 153 GLY A C 8
ATOM 20045 O O . GLY A 1 151 ? 6.783 6.972 6.686 1.00 0.24 153 GLY A O 8
ATOM 20049 N N . ALA A 1 152 ? 8.159 5.781 5.386 1.00 0.17 154 ALA A N 8
ATOM 20050 C CA . ALA A 1 152 ? 7.265 4.625 5.436 1.00 0.16 154 ALA A CA 8
ATOM 20051 C C . ALA A 1 152 ? 7.998 3.293 5.408 1.00 0.14 154 ALA A C 8
ATOM 20052 O O . ALA A 1 152 ? 8.766 3.012 4.488 1.00 0.15 154 ALA A O 8
ATOM 20059 N N . SER A 1 153 ? 7.723 2.468 6.403 1.00 0.15 155 SER A N 8
ATOM 20060 C CA . SER A 1 153 ? 8.110 1.075 6.379 1.00 0.16 155 SER A CA 8
ATOM 20061 C C . SER A 1 153 ? 7.138 0.226 7.181 1.00 0.15 155 SER A C 8
ATOM 20062 O O . SER A 1 153 ? 6.418 0.733 8.044 1.00 0.19 155 SER A O 8
ATOM 20070 N N . ILE A 1 154 ? 7.122 -1.063 6.887 1.00 0.14 156 ILE A N 8
ATOM 20071 C CA . ILE A 1 154 ? 6.260 -1.999 7.573 1.00 0.15 156 ILE A CA 8
ATOM 20072 C C . ILE A 1 154 ? 6.840 -3.415 7.464 1.00 0.15 156 ILE A C 8
ATOM 20073 O O . ILE A 1 154 ? 6.997 -3.960 6.375 1.00 0.17 156 ILE A O 8
ATOM 20089 N N . SER A 1 155 ? 7.192 -3.999 8.592 1.00 0.16 157 SER A N 8
ATOM 20090 C CA . SER A 1 155 ? 7.863 -5.290 8.597 1.00 0.19 157 SER A CA 8
ATOM 20091 C C . SER A 1 155 ? 7.106 -6.322 9.416 1.00 0.20 157 SER A C 8
ATOM 20092 O O . SER A 1 155 ? 6.431 -5.984 10.389 1.00 0.34 157 SER A O 8
ATOM 20100 N N . PHE A 1 156 ? 7.188 -7.572 8.979 1.00 0.20 158 PHE A N 8
ATOM 20101 C CA . PHE A 1 156 ? 6.606 -8.689 9.716 1.00 0.32 158 PHE A CA 8
ATOM 20102 C C . PHE A 1 156 ? 7.153 -8.735 11.140 1.00 0.74 158 PHE A C 8
ATOM 20103 O O . PHE A 1 156 ? 8.383 -8.873 11.303 1.00 1.33 158 PHE A O 8
ATOM 20121 N N . GLU A 1 1 ? -12.022 -6.790 -12.973 1.00 1.75 3 GLU A N 9
ATOM 20122 C CA . GLU A 1 1 ? -11.269 -6.806 -11.701 1.00 1.53 3 GLU A CA 9
ATOM 20123 C C . GLU A 1 1 ? -12.032 -6.026 -10.636 1.00 1.23 3 GLU A C 9
ATOM 20124 O O . GLU A 1 1 ? -11.635 -4.930 -10.238 1.00 1.66 3 GLU A O 9
ATOM 20138 N N . GLU A 1 2 ? -13.138 -6.601 -10.183 1.00 0.80 4 GLU A N 9
ATOM 20139 C CA . GLU A 1 2 ? -14.029 -5.924 -9.255 1.00 0.70 4 GLU A CA 9
ATOM 20140 C C . GLU A 1 2 ? -13.674 -6.255 -7.807 1.00 0.61 4 GLU A C 9
ATOM 20141 O O . GLU A 1 2 ? -13.624 -5.370 -6.954 1.00 0.76 4 GLU A O 9
ATOM 20153 N N . LYS A 1 3 ? -13.427 -7.525 -7.524 1.00 0.53 5 LYS A N 9
ATOM 20154 C CA . LYS A 1 3 ? -13.137 -7.944 -6.159 1.00 0.46 5 LYS A CA 9
ATOM 20155 C C . LYS A 1 3 ? -11.706 -7.587 -5.778 1.00 0.34 5 LYS A C 9
ATOM 20156 O O . LYS A 1 3 ? -10.764 -7.871 -6.518 1.00 0.39 5 LYS A O 9
ATOM 20175 N N . GLY A 1 4 ? -11.561 -6.944 -4.633 1.00 0.26 6 GLY A N 9
ATOM 20176 C CA . GLY A 1 4 ? -10.246 -6.579 -4.140 1.00 0.20 6 GLY A CA 9
ATOM 20177 C C . GLY A 1 4 ? -10.316 -5.370 -3.230 1.00 0.17 6 GLY A C 9
ATOM 20178 O O . GLY A 1 4 ? -11.356 -5.122 -2.619 1.00 0.24 6 GLY A O 9
ATOM 20182 N N . ALA A 1 5 ? -9.229 -4.617 -3.131 1.00 0.15 7 ALA A N 9
ATOM 20183 C CA . ALA A 1 5 ? -9.224 -3.398 -2.326 1.00 0.14 7 ALA A CA 9
ATOM 20184 C C . ALA A 1 5 ? -8.665 -2.224 -3.122 1.00 0.14 7 ALA A C 9
ATOM 20185 O O . ALA A 1 5 ? -7.873 -2.418 -4.037 1.00 0.18 7 ALA A O 9
ATOM 20192 N N . TYR A 1 6 ? -9.084 -1.016 -2.778 1.00 0.12 8 TYR A N 9
ATOM 20193 C CA . TYR A 1 6 ? -8.623 0.188 -3.466 1.00 0.13 8 TYR A CA 9
ATOM 20194 C C . TYR A 1 6 ? -8.196 1.257 -2.466 1.00 0.12 8 TYR A C 9
ATOM 20195 O O . TYR A 1 6 ? -8.887 1.501 -1.481 1.00 0.13 8 TYR A O 9
ATOM 20213 N N . LEU A 1 7 ? -7.043 1.867 -2.722 1.00 0.12 9 LEU A N 9
ATOM 20214 C CA . LEU A 1 7 ? -6.549 2.982 -1.919 1.00 0.12 9 LEU A CA 9
ATOM 20215 C C . LEU A 1 7 ? -7.077 4.270 -2.524 1.00 0.11 9 LEU A C 9
ATOM 20216 O O . LEU A 1 7 ? -6.786 4.581 -3.671 1.00 0.13 9 LEU A O 9
ATOM 20232 N N . VAL A 1 8 ? -7.839 5.013 -1.758 1.00 0.12 10 VAL A N 9
ATOM 20233 C CA . VAL A 1 8 ? -8.497 6.201 -2.271 1.00 0.14 10 VAL A CA 9
ATOM 20234 C C . VAL A 1 8 ? -8.025 7.445 -1.531 1.00 0.16 10 VAL A C 9
ATOM 20235 O O . VAL A 1 8 ? -7.660 7.378 -0.359 1.00 0.14 10 VAL A O 9
ATOM 20248 N N . PHE A 1 9 ? -8.021 8.568 -2.232 1.00 0.23 11 PHE A N 9
ATOM 20249 C CA . PHE A 1 9 ? -7.705 9.852 -1.629 1.00 0.27 11 PHE A CA 9
ATOM 20250 C C . PHE A 1 9 ? -8.984 10.585 -1.262 1.00 0.33 11 PHE A C 9
ATOM 20251 O O . PHE A 1 9 ? -9.959 10.575 -2.018 1.00 0.42 11 PHE A O 9
ATOM 20268 N N . ASP A 1 10 ? -8.984 11.206 -0.099 1.00 0.32 12 ASP A N 9
ATOM 20269 C CA . ASP A 1 10 ? -10.111 12.005 0.333 1.00 0.39 12 ASP A CA 9
ATOM 20270 C C . ASP A 1 10 ? -9.620 13.359 0.833 1.00 0.41 12 ASP A C 9
ATOM 20271 O O . ASP A 1 10 ? -8.482 13.479 1.280 1.00 0.36 12 ASP A O 9
ATOM 20280 N N . ASN A 1 11 ? -10.473 14.370 0.755 1.00 0.52 13 ASN A N 9
ATOM 20281 C CA . ASN A 1 11 ? -10.084 15.733 1.114 1.00 0.56 13 ASN A CA 9
ATOM 20282 C C . ASN A 1 11 ? -10.299 16.012 2.595 1.00 0.57 13 ASN A C 9
ATOM 20283 O O . ASN A 1 11 ? -10.004 17.109 3.071 1.00 0.65 13 ASN A O 9
ATOM 20294 N N . ALA A 1 12 ? -10.809 15.021 3.319 1.00 0.55 14 ALA A N 9
ATOM 20295 C CA . ALA A 1 12 ? -11.034 15.156 4.754 1.00 0.59 14 ALA A CA 9
ATOM 20296 C C . ALA A 1 12 ? -9.739 15.489 5.484 1.00 0.66 14 ALA A C 9
ATOM 20297 O O . ALA A 1 12 ? -8.706 14.855 5.247 1.00 1.31 14 ALA A O 9
ATOM 20304 N N . SER A 1 13 ? -9.798 16.505 6.346 1.00 0.60 15 SER A N 9
ATOM 20305 C CA . SER A 1 13 ? -8.644 16.945 7.131 1.00 0.54 15 SER A CA 9
ATOM 20306 C C . SER A 1 13 ? -7.496 17.349 6.204 1.00 0.52 15 SER A C 9
ATOM 20307 O O . SER A 1 13 ? -6.324 17.303 6.585 1.00 0.53 15 SER A O 9
ATOM 20315 N N . ASN A 1 14 ? -7.859 17.753 4.988 1.00 0.53 16 ASN A N 9
ATOM 20316 C CA . ASN A 1 14 ? -6.896 18.095 3.952 1.00 0.57 16 ASN A CA 9
ATOM 20317 C C . ASN A 1 14 ? -6.007 16.903 3.615 1.00 0.52 16 ASN A C 9
ATOM 20318 O O . ASN A 1 14 ? -4.784 16.974 3.699 1.00 0.68 16 ASN A O 9
ATOM 20329 N N . GLY A 1 15 ? -6.638 15.794 3.275 1.00 0.39 17 GLY A N 9
ATOM 20330 C CA . GLY A 1 15 ? -5.913 14.647 2.778 1.00 0.34 17 GLY A CA 9
ATOM 20331 C C . GLY A 1 15 ? -6.075 13.435 3.660 1.00 0.28 17 GLY A C 9
ATOM 20332 O O . GLY A 1 15 ? -5.511 13.374 4.740 1.00 0.29 17 GLY A O 9
ATOM 20336 N N . THR A 1 16 ? -6.854 12.478 3.203 1.00 0.27 18 THR A N 9
ATOM 20337 C CA . THR A 1 16 ? -7.037 11.226 3.914 1.00 0.24 18 THR A CA 9
ATOM 20338 C C . THR A 1 16 ? -6.953 10.061 2.934 1.00 0.18 18 THR A C 9
ATOM 20339 O O . THR A 1 16 ? -7.279 10.214 1.758 1.00 0.19 18 THR A O 9
ATOM 20350 N N . LEU A 1 17 ? -6.494 8.912 3.408 1.00 0.15 19 LEU A N 9
ATOM 20351 C CA . LEU A 1 17 ? -6.488 7.715 2.589 1.00 0.13 19 LEU A CA 9
ATOM 20352 C C . LEU A 1 17 ? -7.615 6.810 3.000 1.00 0.14 19 LEU A C 9
ATOM 20353 O O . LEU A 1 17 ? -8.112 6.883 4.124 1.00 0.21 19 LEU A O 9
ATOM 20369 N N . PHE A 1 18 ? -7.990 5.938 2.102 1.00 0.13 20 PHE A N 9
ATOM 20370 C CA . PHE A 1 18 ? -9.133 5.091 2.307 1.00 0.14 20 PHE A CA 9
ATOM 20371 C C . PHE A 1 18 ? -8.936 3.771 1.572 1.00 0.13 20 PHE A C 9
ATOM 20372 O O . PHE A 1 18 ? -8.552 3.756 0.413 1.00 0.12 20 PHE A O 9
ATOM 20389 N N . ILE A 1 19 ? -9.149 2.670 2.273 1.00 0.15 21 ILE A N 9
ATOM 20390 C CA . ILE A 1 19 ? -9.087 1.359 1.657 1.00 0.16 21 ILE A CA 9
ATOM 20391 C C . ILE A 1 19 ? -10.485 0.766 1.572 1.00 0.18 21 ILE A C 9
ATOM 20392 O O . ILE A 1 19 ? -11.134 0.496 2.585 1.00 0.23 21 ILE A O 9
ATOM 20408 N N . VAL A 1 20 ? -10.960 0.613 0.357 1.00 0.16 22 VAL A N 9
ATOM 20409 C CA . VAL A 1 20 ? -12.293 0.108 0.127 1.00 0.18 22 VAL A CA 9
ATOM 20410 C C . VAL A 1 20 ? -12.277 -1.405 -0.073 1.00 0.18 22 VAL A C 9
ATOM 20411 O O . VAL A 1 20 ? -11.574 -1.929 -0.943 1.00 0.22 22 VAL A O 9
ATOM 20424 N N . TRP A 1 21 ? -13.027 -2.102 0.759 1.00 0.19 23 TRP A N 9
ATOM 20425 C CA . TRP A 1 21 ? -13.203 -3.532 0.605 1.00 0.21 23 TRP A CA 9
ATOM 20426 C C . TRP A 1 21 ? -14.546 -3.802 -0.046 1.00 0.24 23 TRP A C 9
ATOM 20427 O O . TRP A 1 21 ? -15.600 -3.660 0.577 1.00 0.27 23 TRP A O 9
ATOM 20448 N N . LYS A 1 22 ? -14.494 -4.189 -1.306 1.00 0.25 24 LYS A N 9
ATOM 20449 C CA . LYS A 1 22 ? -15.679 -4.264 -2.137 1.00 0.28 24 LYS A CA 9
ATOM 20450 C C . LYS A 1 22 ? -15.599 -5.458 -3.074 1.00 0.33 24 LYS A C 9
ATOM 20451 O O . LYS A 1 22 ? -14.579 -6.147 -3.148 1.00 0.39 24 LYS A O 9
ATOM 20470 N N . LYS A 1 23 ? -16.680 -5.673 -3.801 1.00 0.36 25 LYS A N 9
ATOM 20471 C CA . LYS A 1 23 ? -16.752 -6.720 -4.800 1.00 0.42 25 LYS A CA 9
ATOM 20472 C C . LYS A 1 23 ? -17.080 -6.077 -6.139 1.00 0.45 25 LYS A C 9
ATOM 20473 O O . LYS A 1 23 ? -17.510 -6.737 -7.082 1.00 0.56 25 LYS A O 9
ATOM 20492 N N . GLU A 1 24 ? -16.857 -4.771 -6.193 1.00 0.40 26 GLU A N 9
ATOM 20493 C CA . GLU A 1 24 ? -17.206 -3.959 -7.353 1.00 0.45 26 GLU A CA 9
ATOM 20494 C C . GLU A 1 24 ? -16.002 -3.127 -7.774 1.00 0.41 26 GLU A C 9
ATOM 20495 O O . GLU A 1 24 ? -15.019 -3.041 -7.048 1.00 0.42 26 GLU A O 9
ATOM 20507 N N . LYS A 1 25 ? -16.069 -2.512 -8.935 1.00 0.48 27 LYS A N 9
ATOM 20508 C CA . LYS A 1 25 ? -14.955 -1.708 -9.413 1.00 0.49 27 LYS A CA 9
ATOM 20509 C C . LYS A 1 25 ? -14.953 -0.337 -8.747 1.00 0.47 27 LYS A C 9
ATOM 20510 O O . LYS A 1 25 ? -16.000 0.290 -8.594 1.00 0.68 27 LYS A O 9
ATOM 20529 N N . VAL A 1 26 ? -13.774 0.100 -8.323 1.00 0.43 28 VAL A N 9
ATOM 20530 C CA . VAL A 1 26 ? -13.610 1.412 -7.712 1.00 0.42 28 VAL A CA 9
ATOM 20531 C C . VAL A 1 26 ? -12.602 2.225 -8.509 1.00 0.40 28 VAL A C 9
ATOM 20532 O O . VAL A 1 26 ? -11.506 1.748 -8.803 1.00 0.51 28 VAL A O 9
ATOM 20545 N N . GLU A 1 27 ? -12.971 3.437 -8.870 1.00 0.37 29 GLU A N 9
ATOM 20546 C CA . GLU A 1 27 ? -12.069 4.315 -9.590 1.00 0.37 29 GLU A CA 9
ATOM 20547 C C . GLU A 1 27 ? -11.657 5.485 -8.705 1.00 0.32 29 GLU A C 9
ATOM 20548 O O . GLU A 1 27 ? -12.096 5.578 -7.557 1.00 0.33 29 GLU A O 9
ATOM 20560 N N . ASN A 1 28 ? -10.799 6.356 -9.240 1.00 0.33 30 ASN A N 9
ATOM 20561 C CA . ASN A 1 28 ? -10.252 7.497 -8.492 1.00 0.34 30 ASN A CA 9
ATOM 20562 C C . ASN A 1 28 ? -9.333 7.014 -7.374 1.00 0.27 30 ASN A C 9
ATOM 20563 O O . ASN A 1 28 ? -9.025 7.755 -6.434 1.00 0.31 30 ASN A O 9
ATOM 20574 N N . ALA A 1 29 ? -8.887 5.772 -7.491 1.00 0.21 31 ALA A N 9
ATOM 20575 C CA . ALA A 1 29 ? -8.023 5.166 -6.496 1.00 0.18 31 ALA A CA 9
ATOM 20576 C C . ALA A 1 29 ? -6.562 5.299 -6.898 1.00 0.17 31 ALA A C 9
ATOM 20577 O O . ALA A 1 29 ? -6.232 5.355 -8.084 1.00 0.20 31 ALA A O 9
ATOM 20584 N N . LEU A 1 30 ? -5.698 5.359 -5.897 1.00 0.17 32 LEU A N 9
ATOM 20585 C CA . LEU A 1 30 ? -4.268 5.536 -6.104 1.00 0.18 32 LEU A CA 9
ATOM 20586 C C . LEU A 1 30 ? -3.578 4.181 -6.129 1.00 0.17 32 LEU A C 9
ATOM 20587 O O . LEU A 1 30 ? -2.554 4.008 -6.773 1.00 0.19 32 LEU A O 9
ATOM 20603 N N . MET A 1 31 ? -4.135 3.226 -5.393 1.00 0.15 33 MET A N 9
ATOM 20604 C CA . MET A 1 31 ? -3.554 1.888 -5.310 1.00 0.14 33 MET A CA 9
ATOM 20605 C C . MET A 1 31 ? -4.644 0.825 -5.228 1.00 0.12 33 MET A C 9
ATOM 20606 O O . MET A 1 31 ? -5.819 1.145 -5.049 1.00 0.12 33 MET A O 9
ATOM 20620 N N . PHE A 1 32 ? -4.246 -0.437 -5.352 1.00 0.12 34 PHE A N 9
ATOM 20621 C CA . PHE A 1 32 ? -5.190 -1.544 -5.413 1.00 0.12 34 PHE A CA 9
ATOM 20622 C C . PHE A 1 32 ? -4.588 -2.806 -4.788 1.00 0.11 34 PHE A C 9
ATOM 20623 O O . PHE A 1 32 ? -3.369 -2.967 -4.746 1.00 0.12 34 PHE A O 9
ATOM 20640 N N . ILE A 1 33 ? -5.453 -3.678 -4.291 1.00 0.11 35 ILE A N 9
ATOM 20641 C CA . ILE A 1 33 ? -5.046 -4.958 -3.722 1.00 0.12 35 ILE A CA 9
ATOM 20642 C C . ILE A 1 33 ? -5.821 -6.080 -4.384 1.00 0.12 35 ILE A C 9
ATOM 20643 O O . ILE A 1 33 ? -7.042 -5.994 -4.531 1.00 0.16 35 ILE A O 9
ATOM 20659 N N . LYS A 1 34 ? -5.121 -7.129 -4.768 1.00 0.13 36 LYS A N 9
ATOM 20660 C CA . LYS A 1 34 ? -5.769 -8.299 -5.326 1.00 0.15 36 LYS A CA 9
ATOM 20661 C C . LYS A 1 34 ? -5.601 -9.484 -4.387 1.00 0.16 36 LYS A C 9
ATOM 20662 O O . LYS A 1 34 ? -4.517 -10.035 -4.288 1.00 0.22 36 LYS A O 9
ATOM 20681 N N . PRO A 1 35 ? -6.661 -9.926 -3.715 1.00 0.17 37 PRO A N 9
ATOM 20682 C CA . PRO A 1 35 ? -6.601 -11.128 -2.892 1.00 0.21 37 PRO A CA 9
ATOM 20683 C C . PRO A 1 35 ? -6.596 -12.389 -3.748 1.00 0.27 37 PRO A C 9
ATOM 20684 O O . PRO A 1 35 ? -7.471 -12.576 -4.595 1.00 0.35 37 PRO A O 9
ATOM 20695 N N . THR A 1 36 ? -5.604 -13.243 -3.535 1.00 0.31 38 THR A N 9
ATOM 20696 C CA . THR A 1 36 ? -5.537 -14.510 -4.240 1.00 0.38 38 THR A CA 9
ATOM 20697 C C . THR A 1 36 ? -6.266 -15.569 -3.423 1.00 0.44 38 THR A C 9
ATOM 20698 O O . THR A 1 36 ? -6.708 -16.591 -3.946 1.00 0.54 38 THR A O 9
ATOM 20709 N N . LYS A 1 37 ? -6.386 -15.299 -2.133 1.00 0.48 39 LYS A N 9
ATOM 20710 C CA . LYS A 1 37 ? -7.178 -16.119 -1.241 1.00 0.63 39 LYS A CA 9
ATOM 20711 C C . LYS A 1 37 ? -8.491 -15.409 -0.972 1.00 0.58 39 LYS A C 9
ATOM 20712 O O . LYS A 1 37 ? -8.567 -14.183 -1.086 1.00 0.54 39 LYS A O 9
ATOM 20731 N N . GLU A 1 38 ? -9.525 -16.169 -0.643 1.00 0.66 40 GLU A N 9
ATOM 20732 C CA . GLU A 1 38 ? -10.819 -15.585 -0.328 1.00 0.64 40 GLU A CA 9
ATOM 20733 C C . GLU A 1 38 ? -10.699 -14.648 0.862 1.00 0.57 40 GLU A C 9
ATOM 20734 O O . GLU A 1 38 ? -10.127 -14.999 1.898 1.00 0.62 40 GLU A O 9
ATOM 20746 N N . VAL A 1 39 ? -11.253 -13.461 0.698 1.00 0.53 41 VAL A N 9
ATOM 20747 C CA . VAL A 1 39 ? -11.065 -12.381 1.651 1.00 0.49 41 VAL A CA 9
ATOM 20748 C C . VAL A 1 39 ? -11.996 -12.516 2.847 1.00 0.51 41 VAL A C 9
ATOM 20749 O O . VAL A 1 39 ? -13.160 -12.893 2.702 1.00 0.54 41 VAL A O 9
ATOM 20762 N N . PRO A 1 40 ? -11.456 -12.220 4.044 1.00 0.55 42 PRO A N 9
ATOM 20763 C CA . PRO A 1 40 ? -12.178 -12.309 5.315 1.00 0.62 42 PRO A CA 9
ATOM 20764 C C . PRO A 1 40 ? -13.586 -11.729 5.239 1.00 0.63 42 PRO A C 9
ATOM 20765 O O . PRO A 1 40 ? -13.775 -10.548 4.936 1.00 0.64 42 PRO A O 9
ATOM 20776 N N . GLU A 1 41 ? -14.562 -12.567 5.553 1.00 0.69 43 GLU A N 9
ATOM 20777 C CA . GLU A 1 41 ? -15.961 -12.238 5.395 1.00 0.75 43 GLU A CA 9
ATOM 20778 C C . GLU A 1 41 ? -16.419 -11.167 6.375 1.00 0.81 43 GLU A C 9
ATOM 20779 O O . GLU A 1 41 ? -17.131 -10.232 6.000 1.00 0.83 43 GLU A O 9
ATOM 20791 N N . PHE A 1 42 ? -16.005 -11.297 7.626 1.00 0.86 44 PHE A N 9
ATOM 20792 C CA . PHE A 1 42 ? -16.488 -10.412 8.672 1.00 0.97 44 PHE A CA 9
ATOM 20793 C C . PHE A 1 42 ? -15.847 -9.041 8.561 1.00 0.96 44 PHE A C 9
ATOM 20794 O O . PHE A 1 42 ? -16.405 -8.047 9.019 1.00 1.02 44 PHE A O 9
ATOM 20811 N N . LYS A 1 43 ? -14.678 -8.988 7.948 1.00 0.90 45 LYS A N 9
ATOM 20812 C CA . LYS A 1 43 ? -13.994 -7.721 7.741 1.00 0.93 45 LYS A CA 9
ATOM 20813 C C . LYS A 1 43 ? -14.797 -6.818 6.811 1.00 0.89 45 LYS A C 9
ATOM 20814 O O . LYS A 1 43 ? -14.742 -5.595 6.921 1.00 0.98 45 LYS A O 9
ATOM 20833 N N . PHE A 1 44 ? -15.564 -7.429 5.913 1.00 0.79 46 PHE A N 9
ATOM 20834 C CA . PHE A 1 44 ? -16.431 -6.675 5.017 1.00 0.78 46 PHE A CA 9
ATOM 20835 C C . PHE A 1 44 ? -17.550 -5.992 5.792 1.00 0.83 46 PHE A C 9
ATOM 20836 O O . PHE A 1 44 ? -17.778 -4.797 5.645 1.00 0.93 46 PHE A O 9
ATOM 20853 N N . VAL A 1 45 ? -18.231 -6.758 6.633 1.00 0.81 47 VAL A N 9
ATOM 20854 C CA . VAL A 1 45 ? -19.388 -6.253 7.361 1.00 0.88 47 VAL A CA 9
ATOM 20855 C C . VAL A 1 45 ? -18.971 -5.337 8.515 1.00 0.87 47 VAL A C 9
ATOM 20856 O O . VAL A 1 45 ? -19.616 -4.321 8.774 1.00 0.92 47 VAL A O 9
ATOM 20869 N N . ASN A 1 46 ? -17.872 -5.677 9.181 1.00 0.86 48 ASN A N 9
ATOM 20870 C CA . ASN A 1 46 ? -17.388 -4.892 10.314 1.00 0.90 48 ASN A CA 9
ATOM 20871 C C . ASN A 1 46 ? -16.901 -3.522 9.859 1.00 0.82 48 ASN A C 9
ATOM 20872 O O . ASN A 1 46 ? -17.166 -2.507 10.505 1.00 0.91 48 ASN A O 9
ATOM 20883 N N . ARG A 1 47 ? -16.198 -3.496 8.740 1.00 0.69 49 ARG A N 9
ATOM 20884 C CA . ARG A 1 47 ? -15.670 -2.253 8.205 1.00 0.63 49 ARG A CA 9
ATOM 20885 C C . ARG A 1 47 ? -16.680 -1.576 7.290 1.00 0.58 49 ARG A C 9
ATOM 20886 O O . ARG A 1 47 ? -16.500 -0.423 6.903 1.00 0.57 49 ARG A O 9
ATOM 20907 N N . ASN A 1 48 ? -17.734 -2.315 6.935 1.00 0.60 50 ASN A N 9
ATOM 20908 C CA . ASN A 1 48 ? -18.772 -1.832 6.018 1.00 0.63 50 ASN A CA 9
ATOM 20909 C C . ASN A 1 48 ? -18.199 -1.672 4.606 1.00 0.54 50 ASN A C 9
ATOM 20910 O O . ASN A 1 48 ? -18.882 -1.258 3.670 1.00 0.61 50 ASN A O 9
ATOM 20921 N N . GLY A 1 49 ? -16.940 -2.062 4.459 1.00 0.46 51 GLY A N 9
ATOM 20922 C CA . GLY A 1 49 ? -16.240 -1.916 3.202 1.00 0.41 51 GLY A CA 9
ATOM 20923 C C . GLY A 1 49 ? -15.539 -0.580 3.098 1.00 0.33 51 GLY A C 9
ATOM 20924 O O . GLY A 1 49 ? -14.688 -0.383 2.234 1.00 0.34 51 GLY A O 9
ATOM 20928 N N . LYS A 1 50 ? -15.891 0.338 3.985 1.00 0.29 52 LYS A N 9
ATOM 20929 C CA . LYS A 1 50 ? -15.300 1.664 3.988 1.00 0.29 52 LYS A CA 9
ATOM 20930 C C . LYS A 1 50 ? -14.351 1.828 5.173 1.00 0.30 52 LYS A C 9
ATOM 20931 O O . LYS A 1 50 ? -14.754 1.649 6.321 1.00 0.36 52 LYS A O 9
ATOM 20950 N N . ASN A 1 51 ? -13.099 2.178 4.910 1.00 0.30 53 ASN A N 9
ATOM 20951 C CA . ASN A 1 51 ? -12.141 2.382 5.992 1.00 0.34 53 ASN A CA 9
ATOM 20952 C C . ASN A 1 51 ? -11.158 3.503 5.667 1.00 0.27 53 ASN A C 9
ATOM 20953 O O . ASN A 1 51 ? -10.407 3.425 4.695 1.00 0.24 53 ASN A O 9
ATOM 20964 N N . GLU A 1 52 ? -11.168 4.535 6.497 1.00 0.30 54 GLU A N 9
ATOM 20965 C CA . GLU A 1 52 ? -10.219 5.631 6.385 1.00 0.28 54 GLU A CA 9
ATOM 20966 C C . GLU A 1 52 ? -8.932 5.272 7.109 1.00 0.28 54 GLU A C 9
ATOM 20967 O O . GLU A 1 52 ? -8.944 4.936 8.296 1.00 0.40 54 GLU A O 9
ATOM 20979 N N . LEU A 1 53 ? -7.829 5.347 6.387 1.00 0.21 55 LEU A N 9
ATOM 20980 C CA . LEU A 1 53 ? -6.540 4.930 6.915 1.00 0.22 55 LEU A CA 9
ATOM 20981 C C . LEU A 1 53 ? -5.871 6.016 7.729 1.00 0.24 55 LEU A C 9
ATOM 20982 O O . LEU A 1 53 ? -5.653 5.874 8.930 1.00 0.32 55 LEU A O 9
ATOM 20998 N N . ILE A 1 54 ? -5.542 7.096 7.052 1.00 0.21 56 ILE A N 9
ATOM 20999 C CA . ILE A 1 54 ? -4.658 8.102 7.600 1.00 0.22 56 ILE A CA 9
ATOM 21000 C C . ILE A 1 54 ? -5.068 9.471 7.067 1.00 0.22 56 ILE A C 9
ATOM 21001 O O . ILE A 1 54 ? -5.601 9.558 5.961 1.00 0.22 56 ILE A O 9
ATOM 21017 N N . ARG A 1 55 ? -4.838 10.532 7.832 1.00 0.26 57 ARG A N 9
ATOM 21018 C CA . ARG A 1 55 ? -5.400 11.832 7.484 1.00 0.27 57 ARG A CA 9
ATOM 21019 C C . ARG A 1 55 ? -4.390 12.974 7.614 1.00 0.29 57 ARG A C 9
ATOM 21020 O O . ARG A 1 55 ? -3.281 12.789 8.112 1.00 0.34 57 ARG A O 9
ATOM 21041 N N . ASN A 1 56 ? -4.821 14.152 7.150 1.00 0.30 58 ASN A N 9
ATOM 21042 C CA . ASN A 1 56 ? -4.032 15.384 7.166 1.00 0.33 58 ASN A CA 9
ATOM 21043 C C . ASN A 1 56 ? -2.752 15.237 6.335 1.00 0.31 58 ASN A C 9
ATOM 21044 O O . ASN A 1 56 ? -1.656 15.603 6.766 1.00 0.33 58 ASN A O 9
ATOM 21055 N N . LEU A 1 57 ? -2.912 14.725 5.120 1.00 0.28 59 LEU A N 9
ATOM 21056 C CA . LEU A 1 57 ? -1.784 14.462 4.231 1.00 0.27 59 LEU A CA 9
ATOM 21057 C C . LEU A 1 57 ? -1.222 15.747 3.621 1.00 0.33 59 LEU A C 9
ATOM 21058 O O . LEU A 1 57 ? -0.077 15.781 3.173 1.00 0.33 59 LEU A O 9
ATOM 21074 N N . GLN A 1 58 ? -2.037 16.791 3.576 1.00 0.40 60 GLN A N 9
ATOM 21075 C CA . GLN A 1 58 ? -1.616 18.076 3.024 1.00 0.49 60 GLN A CA 9
ATOM 21076 C C . GLN A 1 58 ? -0.485 18.675 3.839 1.00 0.51 60 GLN A C 9
ATOM 21077 O O . GLN A 1 58 ? 0.509 19.161 3.300 1.00 0.53 60 GLN A O 9
ATOM 21091 N N . SER A 1 59 ? -0.662 18.629 5.143 1.00 0.53 61 SER A N 9
ATOM 21092 C CA . SER A 1 59 ? 0.244 19.266 6.071 1.00 0.60 61 SER A CA 9
ATOM 21093 C C . SER A 1 59 ? 1.477 18.408 6.321 1.00 0.48 61 SER A C 9
ATOM 21094 O O . SER A 1 59 ? 2.466 18.869 6.890 1.00 0.56 61 SER A O 9
ATOM 21102 N N . ASP A 1 60 ? 1.414 17.166 5.871 1.00 0.41 62 ASP A N 9
ATOM 21103 C CA . ASP A 1 60 ? 2.543 16.253 5.982 1.00 0.41 62 ASP A CA 9
ATOM 21104 C C . ASP A 1 60 ? 2.447 15.189 4.902 1.00 0.36 62 ASP A C 9
ATOM 21105 O O . ASP A 1 60 ? 1.598 14.299 4.968 1.00 0.33 62 ASP A O 9
ATOM 21114 N N . LYS A 1 61 ? 3.313 15.287 3.904 1.00 0.39 63 LYS A N 9
ATOM 21115 C CA . LYS A 1 61 ? 3.246 14.402 2.751 1.00 0.40 63 LYS A CA 9
ATOM 21116 C C . LYS A 1 61 ? 3.674 12.986 3.131 1.00 0.33 63 LYS A C 9
ATOM 21117 O O . LYS A 1 61 ? 3.249 12.015 2.508 1.00 0.30 63 LYS A O 9
ATOM 21136 N N . LYS A 1 62 ? 4.493 12.878 4.175 1.00 0.34 64 LYS A N 9
ATOM 21137 C CA . LYS A 1 62 ? 5.037 11.591 4.596 1.00 0.33 64 LYS A CA 9
ATOM 21138 C C . LYS A 1 62 ? 3.940 10.667 5.109 1.00 0.27 64 LYS A C 9
ATOM 21139 O O . LYS A 1 62 ? 4.086 9.446 5.087 1.00 0.27 64 LYS A O 9
ATOM 21158 N N . LEU A 1 63 ? 2.850 11.255 5.574 1.00 0.25 65 LEU A N 9
ATOM 21159 C CA . LEU A 1 63 ? 1.712 10.492 6.045 1.00 0.21 65 LEU A CA 9
ATOM 21160 C C . LEU A 1 63 ? 1.132 9.616 4.934 1.00 0.17 65 LEU A C 9
ATOM 21161 O O . LEU A 1 63 ? 0.715 8.485 5.184 1.00 0.18 65 LEU A O 9
ATOM 21177 N N . PHE A 1 64 ? 1.119 10.129 3.701 1.00 0.15 66 PHE A N 9
ATOM 21178 C CA . PHE A 1 64 ? 0.658 9.342 2.563 1.00 0.13 66 PHE A CA 9
ATOM 21179 C C . PHE A 1 64 ? 1.537 8.110 2.385 1.00 0.14 66 PHE A C 9
ATOM 21180 O O . PHE A 1 64 ? 1.051 7.044 2.019 1.00 0.15 66 PHE A O 9
ATOM 21197 N N . TYR A 1 65 ? 2.823 8.255 2.685 1.00 0.16 67 TYR A N 9
ATOM 21198 C CA . TYR A 1 65 ? 3.773 7.164 2.516 1.00 0.18 67 TYR A CA 9
ATOM 21199 C C . TYR A 1 65 ? 3.369 5.994 3.397 1.00 0.16 67 TYR A C 9
ATOM 21200 O O . TYR A 1 65 ? 3.162 4.878 2.924 1.00 0.18 67 TYR A O 9
ATOM 21218 N N . SER A 1 66 ? 3.264 6.266 4.691 1.00 0.15 68 SER A N 9
ATOM 21219 C CA . SER A 1 66 ? 2.905 5.252 5.661 1.00 0.18 68 SER A CA 9
ATOM 21220 C C . SER A 1 66 ? 1.489 4.743 5.408 1.00 0.17 68 SER A C 9
ATOM 21221 O O . SER A 1 66 ? 1.190 3.576 5.633 1.00 0.20 68 SER A O 9
ATOM 21229 N N . GLY A 1 67 ? 0.618 5.621 4.930 1.00 0.16 69 GLY A N 9
ATOM 21230 C CA . GLY A 1 67 ? -0.720 5.198 4.569 1.00 0.17 69 GLY A CA 9
ATOM 21231 C C . GLY A 1 67 ? -0.693 4.104 3.518 1.00 0.16 69 GLY A C 9
ATOM 21232 O O . GLY A 1 67 ? -1.551 3.223 3.497 1.00 0.17 69 GLY A O 9
ATOM 21236 N N . ILE A 1 68 ? 0.312 4.164 2.654 1.00 0.15 70 ILE A N 9
ATOM 21237 C CA . ILE A 1 68 ? 0.531 3.149 1.643 1.00 0.16 70 ILE A CA 9
ATOM 21238 C C . ILE A 1 68 ? 0.958 1.817 2.269 1.00 0.16 70 ILE A C 9
ATOM 21239 O O . ILE A 1 68 ? 0.424 0.766 1.914 1.00 0.17 70 ILE A O 9
ATOM 21255 N N . CYS A 1 69 ? 1.918 1.855 3.200 1.00 0.17 71 CYS A N 9
ATOM 21256 C CA . CYS A 1 69 ? 2.400 0.623 3.833 1.00 0.18 71 CYS A CA 9
ATOM 21257 C C . CYS A 1 69 ? 1.272 -0.035 4.605 1.00 0.17 71 CYS A C 9
ATOM 21258 O O . CYS A 1 69 ? 1.141 -1.256 4.625 1.00 0.17 71 CYS A O 9
ATOM 21266 N N . GLN A 1 70 ? 0.454 0.797 5.229 1.00 0.18 72 GLN A N 9
ATOM 21267 C CA . GLN A 1 70 ? -0.724 0.329 5.948 1.00 0.19 72 GLN A CA 9
ATOM 21268 C C . GLN A 1 70 ? -1.744 -0.273 4.981 1.00 0.17 72 GLN A C 9
ATOM 21269 O O . GLN A 1 70 ? -2.527 -1.143 5.353 1.00 0.20 72 GLN A O 9
ATOM 21283 N N . PHE A 1 71 ? -1.724 0.197 3.741 1.00 0.16 73 PHE A N 9
ATOM 21284 C CA . PHE A 1 71 ? -2.594 -0.334 2.702 1.00 0.15 73 PHE A CA 9
ATOM 21285 C C . PHE A 1 71 ? -2.111 -1.713 2.255 1.00 0.15 73 PHE A C 9
ATOM 21286 O O . PHE A 1 71 ? -2.881 -2.672 2.244 1.00 0.15 73 PHE A O 9
ATOM 21303 N N . VAL A 1 72 ? -0.827 -1.819 1.908 1.00 0.17 74 VAL A N 9
ATOM 21304 C CA . VAL A 1 72 ? -0.257 -3.103 1.485 1.00 0.19 74 VAL A CA 9
ATOM 21305 C C . VAL A 1 72 ? -0.269 -4.087 2.647 1.00 0.19 74 VAL A C 9
ATOM 21306 O O . VAL A 1 72 ? -0.268 -5.304 2.454 1.00 0.21 74 VAL A O 9
ATOM 21319 N N . LYS A 1 73 ? -0.265 -3.533 3.855 1.00 0.20 75 LYS A N 9
ATOM 21320 C CA . LYS A 1 73 ? -0.348 -4.320 5.074 1.00 0.23 75 LYS A CA 9
ATOM 21321 C C . LYS A 1 73 ? -1.543 -5.253 5.031 1.00 0.24 75 LYS A C 9
ATOM 21322 O O . LYS A 1 73 ? -1.455 -6.396 5.453 1.00 0.31 75 LYS A O 9
ATOM 21341 N N . GLU A 1 74 ? -2.646 -4.770 4.492 1.00 0.21 76 GLU A N 9
ATOM 21342 C CA . GLU A 1 74 ? -3.842 -5.582 4.394 1.00 0.24 76 GLU A CA 9
ATOM 21343 C C . GLU A 1 74 ? -3.606 -6.745 3.455 1.00 0.24 76 GLU A C 9
ATOM 21344 O O . GLU A 1 74 ? -3.964 -7.874 3.754 1.00 0.29 76 GLU A O 9
ATOM 21356 N N . ALA A 1 75 ? -2.967 -6.474 2.329 1.00 0.21 77 ALA A N 9
ATOM 21357 C CA . ALA A 1 75 ? -2.724 -7.514 1.349 1.00 0.22 77 ALA A CA 9
ATOM 21358 C C . ALA A 1 75 ? -1.782 -8.581 1.898 1.00 0.22 77 ALA A C 9
ATOM 21359 O O . ALA A 1 75 ? -1.975 -9.759 1.661 1.00 0.24 77 ALA A O 9
ATOM 21366 N N . LYS A 1 76 ? -0.779 -8.176 2.652 1.00 0.24 78 LYS A N 9
ATOM 21367 C CA . LYS A 1 76 ? 0.143 -9.134 3.261 1.00 0.30 78 LYS A CA 9
ATOM 21368 C C . LYS A 1 76 ? -0.551 -9.872 4.396 1.00 0.31 78 LYS A C 9
ATOM 21369 O O . LYS A 1 76 ? -0.127 -10.943 4.827 1.00 0.37 78 LYS A O 9
ATOM 21388 N N . ASP A 1 77 ? -1.612 -9.263 4.878 1.00 0.31 79 ASP A N 9
ATOM 21389 C CA . ASP A 1 77 ? -2.397 -9.806 5.977 1.00 0.36 79 ASP A CA 9
ATOM 21390 C C . ASP A 1 77 ? -3.467 -10.797 5.511 1.00 0.34 79 ASP A C 9
ATOM 21391 O O . ASP A 1 77 ? -3.716 -11.795 6.184 1.00 0.38 79 ASP A O 9
ATOM 21400 N N . ILE A 1 78 ? -4.115 -10.528 4.380 1.00 0.30 80 ILE A N 9
ATOM 21401 C CA . ILE A 1 78 ? -5.139 -11.446 3.860 1.00 0.32 80 ILE A CA 9
ATOM 21402 C C . ILE A 1 78 ? -4.541 -12.356 2.805 1.00 0.30 80 ILE A C 9
ATOM 21403 O O . ILE A 1 78 ? -5.168 -13.311 2.340 1.00 0.33 80 ILE A O 9
ATOM 21419 N N . LYS A 1 79 ? -3.313 -12.016 2.449 1.00 0.27 81 LYS A N 9
ATOM 21420 C CA . LYS A 1 79 ? -2.515 -12.744 1.471 1.00 0.29 81 LYS A CA 9
ATOM 21421 C C . LYS A 1 79 ? -2.980 -12.434 0.056 1.00 0.29 81 LYS A C 9
ATOM 21422 O O . LYS A 1 79 ? -3.385 -13.309 -0.711 1.00 0.39 81 LYS A O 9
ATOM 21441 N N . GLY A 1 80 ? -2.922 -11.155 -0.259 1.00 0.23 82 GLY A N 9
ATOM 21442 C CA . GLY A 1 80 ? -3.212 -10.683 -1.583 1.00 0.26 82 GLY A CA 9
ATOM 21443 C C . GLY A 1 80 ? -1.969 -10.289 -2.352 1.00 0.22 82 GLY A C 9
ATOM 21444 O O . GLY A 1 80 ? -0.852 -10.690 -2.018 1.00 0.23 82 GLY A O 9
ATOM 21448 N N . LYS A 1 81 ? -2.191 -9.541 -3.411 1.00 0.18 83 LYS A N 9
ATOM 21449 C CA . LYS A 1 81 ? -1.140 -8.940 -4.200 1.00 0.17 83 LYS A CA 9
ATOM 21450 C C . LYS A 1 81 ? -1.326 -7.434 -4.158 1.00 0.16 83 LYS A C 9
ATOM 21451 O O . LYS A 1 81 ? -2.443 -6.959 -3.949 1.00 0.20 83 LYS A O 9
ATOM 21470 N N . LEU A 1 82 ? -0.264 -6.687 -4.355 1.00 0.16 84 LEU A N 9
ATOM 21471 C CA . LEU A 1 82 ? -0.353 -5.244 -4.270 1.00 0.15 84 LEU A CA 9
ATOM 21472 C C . LEU A 1 82 ? -0.175 -4.608 -5.644 1.00 0.15 84 LEU A C 9
ATOM 21473 O O . LEU A 1 82 ? 0.747 -4.951 -6.380 1.00 0.17 84 LEU A O 9
ATOM 21489 N N . THR A 1 83 ? -1.075 -3.697 -5.979 1.00 0.16 85 THR A N 9
ATOM 21490 C CA . THR A 1 83 ? -1.015 -2.966 -7.230 1.00 0.17 85 THR A CA 9
ATOM 21491 C C . THR A 1 83 ? -0.909 -1.468 -6.971 1.00 0.17 85 THR A C 9
ATOM 21492 O O . THR A 1 83 ? -1.745 -0.882 -6.285 1.00 0.21 85 THR A O 9
ATOM 21503 N N . LEU A 1 84 ? 0.131 -0.857 -7.503 1.00 0.16 86 LEU A N 9
ATOM 21504 C CA . LEU A 1 84 ? 0.294 0.584 -7.414 1.00 0.18 86 LEU A CA 9
ATOM 21505 C C . LEU A 1 84 ? -0.264 1.255 -8.664 1.00 0.19 86 LEU A C 9
ATOM 21506 O O . LEU A 1 84 ? 0.375 1.245 -9.710 1.00 0.21 86 LEU A O 9
ATOM 21522 N N . LEU A 1 85 ? -1.452 1.823 -8.560 1.00 0.20 87 LEU A N 9
ATOM 21523 C CA . LEU A 1 85 ? -2.051 2.537 -9.680 1.00 0.23 87 LEU A CA 9
ATOM 21524 C C . LEU A 1 85 ? -1.348 3.874 -9.865 1.00 0.26 87 LEU A C 9
ATOM 21525 O O . LEU A 1 85 ? -0.853 4.454 -8.902 1.00 0.25 87 LEU A O 9
ATOM 21541 N N . GLN A 1 86 ? -1.281 4.362 -11.088 1.00 0.34 88 GLN A N 9
ATOM 21542 C CA . GLN A 1 86 ? -0.760 5.695 -11.310 1.00 0.41 88 GLN A CA 9
ATOM 21543 C C . GLN A 1 86 ? -1.789 6.535 -12.046 1.00 0.47 88 GLN A C 9
ATOM 21544 O O . GLN A 1 86 ? -2.411 6.074 -13.005 1.00 0.52 88 GLN A O 9
ATOM 21558 N N . HIS A 1 87 ? -1.932 7.773 -11.585 1.00 0.50 89 HIS A N 9
ATOM 21559 C CA . HIS A 1 87 ? -2.956 8.706 -12.053 1.00 0.58 89 HIS A CA 9
ATOM 21560 C C . HIS A 1 87 ? -3.064 9.833 -11.035 1.00 0.56 89 HIS A C 9
ATOM 21561 O O . HIS A 1 87 ? -3.192 11.005 -11.387 1.00 0.58 89 HIS A O 9
ATOM 21576 N N . PHE A 1 88 ? -3.005 9.446 -9.763 1.00 0.58 90 PHE A N 9
ATOM 21577 C CA . PHE A 1 88 ? -3.003 10.380 -8.647 1.00 0.61 90 PHE A CA 9
ATOM 21578 C C . PHE A 1 88 ? -1.850 11.377 -8.738 1.00 0.61 90 PHE A C 9
ATOM 21579 O O . PHE A 1 88 ? -1.905 12.439 -8.133 1.00 0.60 90 PHE A O 9
ATOM 21596 N N . ASP A 1 89 ? -0.823 11.037 -9.509 1.00 0.75 91 ASP A N 9
ATOM 21597 C CA . ASP A 1 89 ? 0.380 11.863 -9.620 1.00 0.87 91 ASP A CA 9
ATOM 21598 C C . ASP A 1 89 ? 0.069 13.229 -10.227 1.00 0.92 91 ASP A C 9
ATOM 21599 O O . ASP A 1 89 ? 0.844 14.174 -10.082 1.00 1.01 91 ASP A O 9
ATOM 21608 N N . SER A 1 90 ? -1.068 13.331 -10.903 1.00 0.96 92 SER A N 9
ATOM 21609 C CA . SER A 1 90 ? -1.505 14.594 -11.476 1.00 1.15 92 SER A CA 9
ATOM 21610 C C . SER A 1 90 ? -2.027 15.528 -10.382 1.00 1.10 92 SER A C 9
ATOM 21611 O O . SER A 1 90 ? -2.033 16.751 -10.537 1.00 1.33 92 SER A O 9
ATOM 21619 N N . SER A 1 91 ? -2.450 14.938 -9.273 1.00 0.88 93 SER A N 9
ATOM 21620 C CA . SER A 1 91 ? -3.021 15.689 -8.167 1.00 0.93 93 SER A CA 9
ATOM 21621 C C . SER A 1 91 ? -2.056 15.712 -6.981 1.00 0.83 93 SER A C 9
ATOM 21622 O O . SER A 1 91 ? -1.959 16.703 -6.255 1.00 0.96 93 SER A O 9
ATOM 21630 N N . PHE A 1 92 ? -1.327 14.620 -6.811 1.00 0.65 94 PHE A N 9
ATOM 21631 C CA . PHE A 1 92 ? -0.405 14.467 -5.699 1.00 0.62 94 PHE A CA 9
ATOM 21632 C C . PHE A 1 92 ? 0.979 14.983 -6.039 1.00 0.55 94 PHE A C 9
ATOM 21633 O O . PHE A 1 92 ? 1.508 14.715 -7.116 1.00 0.56 94 PHE A O 9
ATOM 21650 N N . PRO A 1 93 ? 1.581 15.734 -5.114 1.00 0.57 95 PRO A N 9
ATOM 21651 C CA . PRO A 1 93 ? 2.986 16.101 -5.194 1.00 0.56 95 PRO A CA 9
ATOM 21652 C C . PRO A 1 93 ? 3.867 14.990 -4.634 1.00 0.50 95 PRO A C 9
ATOM 21653 O O . PRO A 1 93 ? 5.039 15.199 -4.328 1.00 0.68 95 PRO A O 9
ATOM 21664 N N . ILE A 1 94 ? 3.276 13.811 -4.474 1.00 0.36 96 ILE A N 9
ATOM 21665 C CA . ILE A 1 94 ? 3.980 12.674 -3.916 1.00 0.29 96 ILE A CA 9
ATOM 21666 C C . ILE A 1 94 ? 4.109 11.567 -4.938 1.00 0.31 96 ILE A C 9
ATOM 21667 O O . ILE A 1 94 ? 3.119 10.973 -5.360 1.00 0.34 96 ILE A O 9
ATOM 21683 N N . LYS A 1 95 ? 5.332 11.310 -5.333 1.00 0.35 97 LYS A N 9
ATOM 21684 C CA . LYS A 1 95 ? 5.634 10.227 -6.248 1.00 0.38 97 LYS A CA 9
ATOM 21685 C C . LYS A 1 95 ? 6.657 9.311 -5.591 1.00 0.35 97 LYS A C 9
ATOM 21686 O O . LYS A 1 95 ? 7.698 9.772 -5.114 1.00 0.44 97 LYS A O 9
ATOM 21705 N N . VAL A 1 96 ? 6.367 8.019 -5.562 1.00 0.30 98 VAL A N 9
ATOM 21706 C CA . VAL A 1 96 ? 7.110 7.090 -4.718 1.00 0.26 98 VAL A CA 9
ATOM 21707 C C . VAL A 1 96 ? 7.267 5.721 -5.369 1.00 0.28 98 VAL A C 9
ATOM 21708 O O . VAL A 1 96 ? 6.612 5.415 -6.367 1.00 0.33 98 VAL A O 9
ATOM 21721 N N . ASP A 1 97 ? 8.144 4.910 -4.795 1.00 0.28 99 ASP A N 9
ATOM 21722 C CA . ASP A 1 97 ? 8.379 3.554 -5.274 1.00 0.32 99 ASP A CA 9
ATOM 21723 C C . ASP A 1 97 ? 8.275 2.564 -4.120 1.00 0.23 99 ASP A C 9
ATOM 21724 O O . ASP A 1 97 ? 8.868 2.763 -3.058 1.00 0.27 99 ASP A O 9
ATOM 21733 N N . LEU A 1 98 ? 7.508 1.507 -4.335 1.00 0.19 100 LEU A N 9
ATOM 21734 C CA . LEU A 1 98 ? 7.235 0.516 -3.308 1.00 0.13 100 LEU A CA 9
ATOM 21735 C C . LEU A 1 98 ? 8.161 -0.687 -3.448 1.00 0.13 100 LEU A C 9
ATOM 21736 O O . LEU A 1 98 ? 8.395 -1.171 -4.555 1.00 0.16 100 LEU A O 9
ATOM 21752 N N . TYR A 1 99 ? 8.683 -1.168 -2.325 1.00 0.13 101 TYR A N 9
ATOM 21753 C CA . TYR A 1 99 ? 9.575 -2.326 -2.320 1.00 0.16 101 TYR A CA 9
ATOM 21754 C C . TYR A 1 99 ? 9.128 -3.353 -1.284 1.00 0.16 101 TYR A C 9
ATOM 21755 O O . TYR A 1 99 ? 8.661 -2.990 -0.203 1.00 0.19 101 TYR A O 9
ATOM 21773 N N . PHE A 1 100 ? 9.265 -4.630 -1.624 1.00 0.16 102 PHE A N 9
ATOM 21774 C CA . PHE A 1 100 ? 9.000 -5.711 -0.683 1.00 0.16 102 PHE A CA 9
ATOM 21775 C C . PHE A 1 100 ? 10.301 -6.392 -0.291 1.00 0.15 102 PHE A C 9
ATOM 21776 O O . PHE A 1 100 ? 11.269 -6.388 -1.050 1.00 0.19 102 PHE A O 9
ATOM 21793 N N . LEU A 1 101 ? 10.303 -6.982 0.885 1.00 0.16 103 LEU A N 9
ATOM 21794 C CA . LEU A 1 101 ? 11.422 -7.774 1.356 1.00 0.17 103 LEU A CA 9
ATOM 21795 C C . LEU A 1 101 ? 10.979 -9.233 1.437 1.00 0.18 103 LEU A C 9
ATOM 21796 O O . LEU A 1 101 ? 10.004 -9.537 2.112 1.00 0.19 103 LEU A O 9
ATOM 21812 N N . LYS A 1 102 ? 11.654 -10.120 0.725 1.00 0.23 104 LYS A N 9
ATOM 21813 C CA . LYS A 1 102 ? 11.378 -11.548 0.832 1.00 0.29 104 LYS A CA 9
ATOM 21814 C C . LYS A 1 102 ? 12.625 -12.298 1.283 1.00 0.33 104 LYS A C 9
ATOM 21815 O O . LYS A 1 102 ? 13.527 -12.543 0.482 1.00 0.39 104 LYS A O 9
ATOM 21834 N N . GLY A 1 103 ? 12.675 -12.664 2.557 1.00 0.34 105 GLY A N 9
ATOM 21835 C CA . GLY A 1 103 ? 13.854 -13.313 3.098 1.00 0.42 105 GLY A CA 9
ATOM 21836 C C . GLY A 1 103 ? 15.003 -12.339 3.218 1.00 0.40 105 GLY A C 9
ATOM 21837 O O . GLY A 1 103 ? 15.100 -11.597 4.194 1.00 0.40 105 GLY A O 9
ATOM 21841 N N . SER A 1 104 ? 15.880 -12.357 2.237 1.00 0.40 106 SER A N 9
ATOM 21842 C CA . SER A 1 104 ? 16.903 -11.339 2.115 1.00 0.41 106 SER A CA 9
ATOM 21843 C C . SER A 1 104 ? 16.824 -10.694 0.734 1.00 0.37 106 SER A C 9
ATOM 21844 O O . SER A 1 104 ? 17.573 -9.778 0.416 1.00 0.41 106 SER A O 9
ATOM 21852 N N . LYS A 1 105 ? 15.884 -11.171 -0.071 1.00 0.36 107 LYS A N 9
ATOM 21853 C CA . LYS A 1 105 ? 15.729 -10.716 -1.446 1.00 0.37 107 LYS A CA 9
ATOM 21854 C C . LYS A 1 105 ? 14.736 -9.557 -1.522 1.00 0.32 107 LYS A C 9
ATOM 21855 O O . LYS A 1 105 ? 13.573 -9.696 -1.139 1.00 0.39 107 LYS A O 9
ATOM 21874 N N . VAL A 1 106 ? 15.200 -8.416 -2.003 1.00 0.24 108 VAL A N 9
ATOM 21875 C CA . VAL A 1 106 ? 14.342 -7.253 -2.180 1.00 0.22 108 VAL A CA 9
ATOM 21876 C C . VAL A 1 106 ? 13.634 -7.311 -3.531 1.00 0.23 108 VAL A C 9
ATOM 21877 O O . VAL A 1 106 ? 14.230 -7.692 -4.537 1.00 0.30 108 VAL A O 9
ATOM 21890 N N . MET A 1 107 ? 12.360 -6.940 -3.545 1.00 0.22 109 MET A N 9
ATOM 21891 C CA . MET A 1 107 ? 11.561 -6.959 -4.765 1.00 0.27 109 MET A CA 9
ATOM 21892 C C . MET A 1 107 ? 10.716 -5.692 -4.893 1.00 0.24 109 MET A C 9
ATOM 21893 O O . MET A 1 107 ? 9.792 -5.477 -4.109 1.00 0.25 109 MET A O 9
ATOM 21907 N N . PRO A 1 108 ? 11.019 -4.842 -5.887 1.00 0.24 110 PRO A N 9
ATOM 21908 C CA . PRO A 1 108 ? 10.286 -3.595 -6.122 1.00 0.23 110 PRO A CA 9
ATOM 21909 C C . PRO A 1 108 ? 8.952 -3.810 -6.839 1.00 0.21 110 PRO A C 9
ATOM 21910 O O . PRO A 1 108 ? 8.780 -4.771 -7.593 1.00 0.20 110 PRO A O 9
ATOM 21921 N N . LEU A 1 109 ? 8.024 -2.889 -6.608 1.00 0.23 111 LEU A N 9
ATOM 21922 C CA . LEU A 1 109 ? 6.674 -2.976 -7.155 1.00 0.22 111 LEU A CA 9
ATOM 21923 C C . LEU A 1 109 ? 6.643 -2.425 -8.576 1.00 0.22 111 LEU A C 9
ATOM 21924 O O . LEU A 1 109 ? 7.345 -1.464 -8.893 1.00 0.26 111 LEU A O 9
ATOM 21940 N N . ASN A 1 110 ? 5.827 -3.034 -9.418 1.00 0.22 112 ASN A N 9
ATOM 21941 C CA . ASN A 1 110 ? 5.611 -2.546 -10.771 1.00 0.25 112 ASN A CA 9
ATOM 21942 C C . ASN A 1 110 ? 4.281 -1.802 -10.830 1.00 0.23 112 ASN A C 9
ATOM 21943 O O . ASN A 1 110 ? 3.263 -2.293 -10.333 1.00 0.22 112 ASN A O 9
ATOM 21954 N N . THR A 1 111 ? 4.297 -0.612 -11.413 1.00 0.29 113 THR A N 9
ATOM 21955 C CA . THR A 1 111 ? 3.111 0.231 -11.490 1.00 0.31 113 THR A CA 9
ATOM 21956 C C . THR A 1 111 ? 1.954 -0.488 -12.207 1.00 0.28 113 THR A C 9
ATOM 21957 O O . THR A 1 111 ? 2.110 -0.979 -13.329 1.00 0.32 113 THR A O 9
ATOM 21968 N N . GLY A 1 112 ? 0.809 -0.553 -11.531 1.00 0.26 114 GLY A N 9
ATOM 21969 C CA . GLY A 1 112 ? -0.389 -1.170 -12.083 1.00 0.27 114 GLY A CA 9
ATOM 21970 C C . GLY A 1 112 ? -0.270 -2.670 -12.252 1.00 0.28 114 GLY A C 9
ATOM 21971 O O . GLY A 1 112 ? -1.012 -3.277 -13.027 1.00 0.38 114 GLY A O 9
ATOM 21975 N N . GLU A 1 113 ? 0.653 -3.271 -11.528 1.00 0.26 115 GLU A N 9
ATOM 21976 C CA . GLU A 1 113 ? 0.843 -4.706 -11.587 1.00 0.27 115 GLU A CA 9
ATOM 21977 C C . GLU A 1 113 ? 0.625 -5.311 -10.214 1.00 0.24 115 GLU A C 9
ATOM 21978 O O . GLU A 1 113 ? 1.289 -4.925 -9.255 1.00 0.23 115 GLU A O 9
ATOM 21990 N N . PRO A 1 114 ? -0.337 -6.234 -10.091 1.00 0.27 116 PRO A N 9
ATOM 21991 C CA . PRO A 1 114 ? -0.546 -6.977 -8.854 1.00 0.26 116 PRO A CA 9
ATOM 21992 C C . PRO A 1 114 ? 0.672 -7.830 -8.537 1.00 0.23 116 PRO A C 9
ATOM 21993 O O . PRO A 1 114 ? 0.980 -8.791 -9.240 1.00 0.27 116 PRO A O 9
ATOM 22004 N N . PHE A 1 115 ? 1.361 -7.461 -7.475 1.00 0.20 117 PHE A N 9
ATOM 22005 C CA . PHE A 1 115 ? 2.636 -8.065 -7.139 1.00 0.21 117 PHE A CA 9
ATOM 22006 C C . PHE A 1 115 ? 2.554 -8.758 -5.784 1.00 0.21 117 PHE A C 9
ATOM 22007 O O . PHE A 1 115 ? 1.905 -8.265 -4.863 1.00 0.19 117 PHE A O 9
ATOM 22024 N N . VAL A 1 116 ? 3.204 -9.910 -5.682 1.00 0.25 118 VAL A N 9
ATOM 22025 C CA . VAL A 1 116 ? 3.104 -10.763 -4.503 1.00 0.28 118 VAL A CA 9
ATOM 22026 C C . VAL A 1 116 ? 3.581 -10.055 -3.230 1.00 0.26 118 VAL A C 9
ATOM 22027 O O . VAL A 1 116 ? 4.750 -9.682 -3.098 1.00 0.29 118 VAL A O 9
ATOM 22040 N N . VAL A 1 117 ? 2.646 -9.875 -2.305 1.00 0.23 119 VAL A N 9
ATOM 22041 C CA . VAL A 1 117 ? 2.905 -9.225 -1.025 1.00 0.22 119 VAL A CA 9
ATOM 22042 C C . VAL A 1 117 ? 2.555 -10.163 0.127 1.00 0.23 119 VAL A C 9
ATOM 22043 O O . VAL A 1 117 ? 2.966 -9.956 1.265 1.00 0.23 119 VAL A O 9
ATOM 22056 N N . GLN A 1 118 ? 1.809 -11.209 -0.195 1.00 0.27 120 GLN A N 9
ATOM 22057 C CA . GLN A 1 118 ? 1.310 -12.141 0.806 1.00 0.33 120 GLN A CA 9
ATOM 22058 C C . GLN A 1 118 ? 2.432 -12.727 1.656 1.00 0.45 120 GLN A C 9
ATOM 22059 O O . GLN A 1 118 ? 2.294 -12.873 2.869 1.00 1.35 120 GLN A O 9
ATOM 22073 N N . ASP A 1 119 ? 3.540 -13.053 1.020 1.00 0.72 121 ASP A N 9
ATOM 22074 C CA . ASP A 1 119 ? 4.637 -13.697 1.709 1.00 0.76 121 ASP A CA 9
ATOM 22075 C C . ASP A 1 119 ? 5.871 -12.812 1.676 1.00 0.65 121 ASP A C 9
ATOM 22076 O O . ASP A 1 119 ? 6.802 -13.039 0.903 1.00 0.96 121 ASP A O 9
ATOM 22085 N N . ILE A 1 120 ? 5.849 -11.773 2.498 1.00 0.37 122 ILE A N 9
ATOM 22086 C CA . ILE A 1 120 ? 6.971 -10.860 2.611 1.00 0.29 122 ILE A CA 9
ATOM 22087 C C . ILE A 1 120 ? 7.459 -10.784 4.049 1.00 0.24 122 ILE A C 9
ATOM 22088 O O . ILE A 1 120 ? 6.735 -11.111 4.986 1.00 0.32 122 ILE A O 9
ATOM 22104 N N . ASP A 1 121 ? 8.701 -10.372 4.196 1.00 0.23 123 ASP A N 9
ATOM 22105 C CA . ASP A 1 121 ? 9.302 -10.128 5.495 1.00 0.25 123 ASP A CA 9
ATOM 22106 C C . ASP A 1 121 ? 9.042 -8.697 5.912 1.00 0.25 123 ASP A C 9
ATOM 22107 O O . ASP A 1 121 ? 8.847 -8.396 7.085 1.00 0.29 123 ASP A O 9
ATOM 22116 N N . ALA A 1 122 ? 9.071 -7.812 4.932 1.00 0.21 124 ALA A N 9
ATOM 22117 C CA . ALA A 1 122 ? 8.800 -6.411 5.167 1.00 0.21 124 ALA A CA 9
ATOM 22118 C C . ALA A 1 122 ? 8.448 -5.708 3.859 1.00 0.1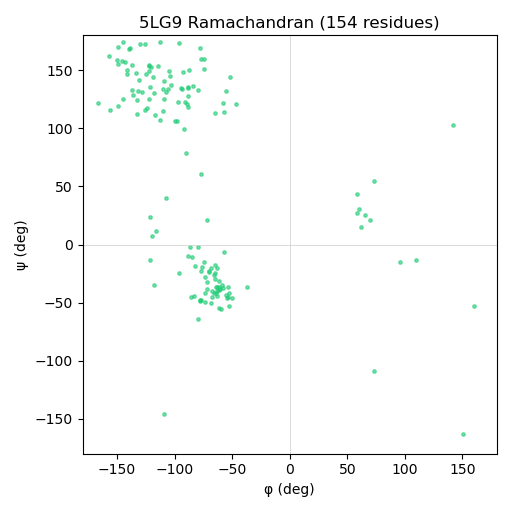9 124 ALA A C 9
ATOM 22119 O O . ALA A 1 122 ? 8.562 -6.291 2.780 1.00 0.19 124 ALA A O 9
ATOM 22126 N N . MET A 1 123 ? 8.000 -4.470 3.973 1.00 0.19 125 MET A N 9
ATOM 22127 C CA . MET A 1 123 ? 7.694 -3.630 2.823 1.00 0.16 125 MET A CA 9
ATOM 22128 C C . MET A 1 123 ? 8.003 -2.176 3.177 1.00 0.16 125 MET A C 9
ATOM 22129 O O . MET A 1 123 ? 7.983 -1.811 4.348 1.00 0.18 125 MET A O 9
ATOM 22143 N N . SER A 1 124 ? 8.342 -1.361 2.187 1.00 0.16 126 SER A N 9
ATOM 22144 C CA . SER A 1 124 ? 8.666 0.042 2.441 1.00 0.18 126 SER A CA 9
ATOM 22145 C C . SER A 1 124 ? 8.310 0.924 1.256 1.00 0.22 126 SER A C 9
ATOM 22146 O O . SER A 1 124 ? 8.175 0.445 0.124 1.00 0.29 126 SER A O 9
ATOM 22154 N N . VAL A 1 125 ? 8.159 2.216 1.530 1.00 0.21 127 VAL A N 9
ATOM 22155 C CA . VAL A 1 125 ? 7.849 3.191 0.500 1.00 0.23 127 VAL A CA 9
ATOM 22156 C C . VAL A 1 125 ? 8.903 4.291 0.488 1.00 0.22 127 VAL A C 9
ATOM 22157 O O . VAL A 1 125 ? 8.971 5.099 1.414 1.00 0.19 127 VAL A O 9
ATOM 22170 N N . LEU A 1 126 ? 9.732 4.321 -0.546 1.00 0.28 128 LEU A N 9
ATOM 22171 C CA . LEU A 1 126 ? 10.713 5.391 -0.684 1.00 0.32 128 LEU A CA 9
ATOM 22172 C C . LEU A 1 126 ? 10.253 6.337 -1.784 1.00 0.33 128 LEU A C 9
ATOM 22173 O O . LEU A 1 126 ? 9.759 5.888 -2.817 1.00 0.38 128 LEU A O 9
ATOM 22189 N N . PRO A 1 127 ? 10.386 7.652 -1.592 1.00 0.35 129 PRO A N 9
ATOM 22190 C CA . PRO A 1 127 ? 9.988 8.608 -2.613 1.00 0.40 129 PRO A CA 9
ATOM 22191 C C . PRO A 1 127 ? 11.052 8.802 -3.681 1.00 0.56 129 PRO A C 9
ATOM 22192 O O . PRO A 1 127 ? 12.116 9.354 -3.413 1.00 0.91 129 PRO A O 9
ATOM 22203 N N . LYS A 1 128 ? 10.678 8.439 -4.906 1.00 0.43 130 LYS A N 9
ATOM 22204 C CA . LYS A 1 128 ? 11.543 8.487 -6.095 1.00 0.53 130 LYS A CA 9
ATOM 22205 C C . LYS A 1 128 ? 12.909 7.802 -5.917 1.00 0.47 130 LYS A C 9
ATOM 22206 O O . LYS A 1 128 ? 13.229 6.869 -6.654 1.00 0.81 130 LYS A O 9
ATOM 22225 N N . GLY A 1 129 ? 13.711 8.270 -4.972 1.00 0.43 131 GLY A N 9
ATOM 22226 C CA . GLY A 1 129 ? 14.990 7.654 -4.696 1.00 0.39 131 GLY A CA 9
ATOM 22227 C C . GLY A 1 129 ? 14.826 6.316 -4.011 1.00 0.33 131 GLY A C 9
ATOM 22228 O O . GLY A 1 129 ? 14.974 6.201 -2.794 1.00 0.44 131 GLY A O 9
ATOM 22232 N N . SER A 1 130 ? 14.501 5.306 -4.798 1.00 0.31 132 SER A N 9
ATOM 22233 C CA . SER A 1 130 ? 14.289 3.964 -4.295 1.00 0.36 132 SER A CA 9
ATOM 22234 C C . SER A 1 130 ? 15.614 3.258 -4.026 1.00 0.39 132 SER A C 9
ATOM 22235 O O . SER A 1 130 ? 15.638 2.151 -3.489 1.00 0.44 132 SER A O 9
ATOM 22243 N N . SER A 1 131 ? 16.715 3.914 -4.397 1.00 0.40 133 SER A N 9
ATOM 22244 C CA . SER A 1 131 ? 18.055 3.357 -4.231 1.00 0.48 133 SER A CA 9
ATOM 22245 C C . SER A 1 131 ? 18.352 3.002 -2.770 1.00 0.45 133 SER A C 9
ATOM 22246 O O . SER A 1 131 ? 19.283 2.246 -2.486 1.00 0.51 133 SER A O 9
ATOM 22254 N N . SER A 1 132 ? 17.560 3.550 -1.854 1.00 0.40 134 SER A N 9
ATOM 22255 C CA . SER A 1 132 ? 17.655 3.213 -0.442 1.00 0.39 134 SER A CA 9
ATOM 22256 C C . SER A 1 132 ? 17.591 1.702 -0.247 1.00 0.34 134 SER A C 9
ATOM 22257 O O . SER A 1 132 ? 18.395 1.120 0.483 1.00 0.39 134 SER A O 9
ATOM 22265 N N . LEU A 1 133 ? 16.632 1.078 -0.912 1.00 0.28 135 LEU A N 9
ATOM 22266 C CA . LEU A 1 133 ? 16.431 -0.353 -0.798 1.00 0.26 135 LEU A CA 9
ATOM 22267 C C . LEU A 1 133 ? 16.630 -1.053 -2.144 1.00 0.28 135 LEU A C 9
ATOM 22268 O O . LEU A 1 133 ? 16.172 -2.175 -2.342 1.00 0.37 135 LEU A O 9
ATOM 22284 N N . LYS A 1 134 ? 17.327 -0.395 -3.065 1.00 0.30 136 LYS A N 9
ATOM 22285 C CA . LYS A 1 134 ? 17.486 -0.923 -4.417 1.00 0.35 136 LYS A CA 9
ATOM 22286 C C . LYS A 1 134 ? 18.748 -1.775 -4.537 1.00 0.37 136 LYS A C 9
ATOM 22287 O O . LYS A 1 134 ? 19.723 -1.386 -5.185 1.00 0.42 136 LYS A O 9
ATOM 22306 N N . VAL A 1 135 ? 18.732 -2.922 -3.886 1.00 0.37 137 VAL A N 9
ATOM 22307 C CA . VAL A 1 135 ? 19.806 -3.890 -3.987 1.00 0.42 137 VAL A CA 9
ATOM 22308 C C . VAL A 1 135 ? 19.209 -5.287 -4.018 1.00 0.46 137 VAL A C 9
ATOM 22309 O O . VAL A 1 135 ? 18.180 -5.520 -3.387 1.00 0.51 137 VAL A O 9
ATOM 22322 N N . LYS A 1 136 ? 19.809 -6.186 -4.786 1.00 0.50 138 LYS A N 9
ATOM 22323 C CA . LYS A 1 136 ? 19.291 -7.548 -4.940 1.00 0.57 138 LYS A CA 9
ATOM 22324 C C . LYS A 1 136 ? 18.944 -8.156 -3.589 1.00 0.47 138 LYS A C 9
ATOM 22325 O O . LYS A 1 136 ? 17.864 -8.722 -3.396 1.00 0.53 138 LYS A O 9
ATOM 22344 N N . THR A 1 137 ? 19.860 -7.998 -2.658 1.00 0.37 139 THR A N 9
ATOM 22345 C CA . THR A 1 137 ? 19.729 -8.593 -1.345 1.00 0.29 139 THR A CA 9
ATOM 22346 C C . THR A 1 137 ? 19.944 -7.560 -0.248 1.00 0.25 139 THR A C 9
ATOM 22347 O O . THR A 1 137 ? 20.734 -6.629 -0.402 1.00 0.28 139 THR A O 9
ATOM 22358 N N . MET A 1 138 ? 19.254 -7.744 0.862 1.00 0.26 140 MET A N 9
ATOM 22359 C CA . MET A 1 138 ? 19.257 -6.768 1.937 1.00 0.32 140 MET A CA 9
ATOM 22360 C C . MET A 1 138 ? 18.795 -7.369 3.259 1.00 0.34 140 MET A C 9
ATOM 22361 O O . MET A 1 138 ? 18.182 -8.437 3.291 1.00 0.38 140 MET A O 9
ATOM 22375 N N . ALA A 1 139 ? 19.101 -6.666 4.347 1.00 0.34 141 ALA A N 9
ATOM 22376 C CA . ALA A 1 139 ? 18.693 -7.074 5.683 1.00 0.38 141 ALA A CA 9
ATOM 22377 C C . ALA A 1 139 ? 17.315 -6.524 6.017 1.00 0.34 141 ALA A C 9
ATOM 22378 O O . ALA A 1 139 ? 17.017 -5.362 5.744 1.00 0.36 141 ALA A O 9
ATOM 22385 N N . LYS A 1 140 ? 16.489 -7.365 6.625 1.00 0.32 142 LYS A N 9
ATOM 22386 C CA . LYS A 1 140 ? 15.146 -6.977 7.048 1.00 0.30 142 LYS A CA 9
ATOM 22387 C C . LYS A 1 140 ? 15.199 -5.862 8.091 1.00 0.26 142 LYS A C 9
ATOM 22388 O O . LYS A 1 140 ? 14.305 -5.019 8.161 1.00 0.24 142 LYS A O 9
ATOM 22407 N N . ASP A 1 141 ? 16.269 -5.851 8.874 1.00 0.29 143 ASP A N 9
ATOM 22408 C CA . ASP A 1 141 ? 16.460 -4.839 9.909 1.00 0.31 143 ASP A CA 9
ATOM 22409 C C . ASP A 1 141 ? 16.724 -3.493 9.260 1.00 0.28 143 ASP A C 9
ATOM 22410 O O . ASP A 1 141 ? 16.205 -2.457 9.679 1.00 0.29 143 ASP A O 9
ATOM 22419 N N . MET A 1 142 ? 17.528 -3.536 8.215 1.00 0.29 144 MET A N 9
ATOM 22420 C CA . MET A 1 142 ? 17.860 -2.355 7.451 1.00 0.30 144 MET A CA 9
ATOM 22421 C C . MET A 1 142 ? 16.659 -1.887 6.641 1.00 0.24 144 MET A C 9
ATOM 22422 O O . MET A 1 142 ? 16.405 -0.697 6.543 1.00 0.25 144 MET A O 9
ATOM 22436 N N . PHE A 1 143 ? 15.925 -2.843 6.082 1.00 0.21 145 PHE A N 9
ATOM 22437 C CA . PHE A 1 143 ? 14.808 -2.553 5.184 1.00 0.17 145 PHE A CA 9
ATOM 22438 C C . PHE A 1 143 ? 13.816 -1.597 5.829 1.00 0.15 145 PHE A C 9
ATOM 22439 O O . PHE A 1 143 ? 13.518 -0.534 5.280 1.00 0.16 145 PHE A O 9
ATOM 22456 N N . VAL A 1 144 ? 13.323 -1.966 7.000 1.00 0.15 146 VAL A N 9
ATOM 22457 C CA . VAL A 1 144 ? 12.379 -1.126 7.712 1.00 0.14 146 VAL A CA 9
ATOM 22458 C C . VAL A 1 144 ? 13.012 0.194 8.139 1.00 0.15 146 VAL A C 9
ATOM 22459 O O . VAL A 1 144 ? 12.428 1.255 7.944 1.00 0.16 146 VAL A O 9
ATOM 22472 N N . SER A 1 145 ? 14.211 0.133 8.691 1.00 0.18 147 SER A N 9
ATOM 22473 C CA . SER A 1 145 ? 14.892 1.333 9.153 1.00 0.21 147 SER A CA 9
ATOM 22474 C C . SER A 1 145 ? 15.147 2.300 7.989 1.00 0.21 147 SER A C 9
ATOM 22475 O O . SER A 1 145 ? 15.088 3.519 8.151 1.00 0.24 147 SER A O 9
ATOM 22483 N N . ARG A 1 146 ? 15.426 1.739 6.819 1.00 0.20 148 ARG A N 9
ATOM 22484 C CA . ARG A 1 146 ? 15.622 2.515 5.600 1.00 0.21 148 ARG A CA 9
ATOM 22485 C C . ARG A 1 146 ? 14.318 3.151 5.136 1.00 0.19 148 ARG A C 9
ATOM 22486 O O . ARG A 1 146 ? 14.279 4.327 4.790 1.00 0.27 148 ARG A O 9
ATOM 22507 N N . GLY A 1 147 ? 13.256 2.364 5.120 1.00 0.14 149 GLY A N 9
ATOM 22508 C CA . GLY A 1 147 ? 11.986 2.856 4.638 1.00 0.13 149 GLY A CA 9
ATOM 22509 C C . GLY A 1 147 ? 11.333 3.811 5.609 1.00 0.15 149 GLY A C 9
ATOM 22510 O O . GLY A 1 147 ? 10.804 4.846 5.212 1.00 0.17 149 GLY A O 9
ATOM 22514 N N . ASN A 1 148 ? 11.379 3.466 6.884 1.00 0.17 150 ASN A N 9
ATOM 22515 C CA . ASN A 1 148 ? 10.733 4.259 7.919 1.00 0.22 150 ASN A CA 9
ATOM 22516 C C . ASN A 1 148 ? 11.399 5.627 8.067 1.00 0.23 150 ASN A C 9
ATOM 22517 O O . ASN A 1 148 ? 10.753 6.591 8.470 1.00 0.26 150 ASN A O 9
ATOM 22528 N N . THR A 1 149 ? 12.683 5.723 7.727 1.00 0.23 151 THR A N 9
ATOM 22529 C CA . THR A 1 149 ? 13.365 7.011 7.761 1.00 0.27 151 THR A CA 9
ATOM 22530 C C . THR A 1 149 ? 12.995 7.828 6.523 1.00 0.27 151 THR A C 9
ATOM 22531 O O . THR A 1 149 ? 13.086 9.055 6.526 1.00 0.33 151 THR A O 9
ATOM 22542 N N . GLU A 1 150 ? 12.567 7.138 5.467 1.00 0.25 152 GLU A N 9
ATOM 22543 C CA . GLU A 1 150 ? 11.997 7.799 4.301 1.00 0.30 152 GLU A CA 9
ATOM 22544 C C . GLU A 1 150 ? 10.521 8.075 4.553 1.00 0.28 152 GLU A C 9
ATOM 22545 O O . GLU A 1 150 ? 9.828 8.682 3.736 1.00 0.30 152 GLU A O 9
ATOM 22557 N N . GLY A 1 151 ? 10.065 7.612 5.705 1.00 0.25 153 GLY A N 9
ATOM 22558 C CA . GLY A 1 151 ? 8.748 7.931 6.198 1.00 0.25 153 GLY A CA 9
ATOM 22559 C C . GLY A 1 151 ? 7.764 6.781 6.132 1.00 0.21 153 GLY A C 9
ATOM 22560 O O . GLY A 1 151 ? 6.709 6.853 6.761 1.00 0.24 153 GLY A O 9
ATOM 22564 N N . ALA A 1 152 ? 8.070 5.710 5.403 1.00 0.17 154 ALA A N 9
ATOM 22565 C CA . ALA A 1 152 ? 7.190 4.549 5.442 1.00 0.16 154 ALA A CA 9
ATOM 22566 C C . ALA A 1 152 ? 7.930 3.231 5.366 1.00 0.14 154 ALA A C 9
ATOM 22567 O O . ALA A 1 152 ? 8.680 2.975 4.423 1.00 0.15 154 ALA A O 9
ATOM 22574 N N . SER A 1 153 ? 7.673 2.382 6.337 1.00 0.15 155 SER A N 9
ATOM 22575 C CA . SER A 1 153 ? 8.068 0.995 6.257 1.00 0.16 155 SER A CA 9
ATOM 22576 C C . SER A 1 153 ? 7.153 0.150 7.112 1.00 0.15 155 SER A C 9
ATOM 22577 O O . SER A 1 153 ? 6.407 0.663 7.948 1.00 0.19 155 SER A O 9
ATOM 22585 N N . ILE A 1 154 ? 7.219 -1.137 6.886 1.00 0.14 156 ILE A N 9
ATOM 22586 C CA . ILE A 1 154 ? 6.366 -2.079 7.555 1.00 0.15 156 ILE A CA 9
ATOM 22587 C C . ILE A 1 154 ? 7.026 -3.460 7.536 1.00 0.15 156 ILE A C 9
ATOM 22588 O O . ILE A 1 154 ? 7.286 -4.017 6.477 1.00 0.17 156 ILE A O 9
ATOM 22604 N N . SER A 1 155 ? 7.338 -3.994 8.701 1.00 0.16 157 SER A N 9
ATOM 22605 C CA . SER A 1 155 ? 8.046 -5.264 8.778 1.00 0.19 157 SER A CA 9
ATOM 22606 C C . SER A 1 155 ? 7.252 -6.283 9.577 1.00 0.20 157 SER A C 9
ATOM 22607 O O . SER A 1 155 ? 6.837 -6.020 10.707 1.00 0.34 157 SER A O 9
ATOM 22615 N N . PHE A 1 156 ? 7.040 -7.441 8.982 1.00 0.20 158 PHE A N 9
ATOM 22616 C CA . PHE A 1 156 ? 6.167 -8.431 9.545 1.00 0.32 158 PHE A CA 9
ATOM 22617 C C . PHE A 1 156 ? 6.804 -9.817 9.485 1.00 0.74 158 PHE A C 9
ATOM 22618 O O . PHE A 1 156 ? 7.082 -10.383 10.565 1.00 1.33 158 PHE A O 9
ATOM 22636 N N . GLU A 1 1 ? -8.549 -7.645 -11.196 1.00 1.75 3 GLU A N 10
ATOM 22637 C CA . GLU A 1 1 ? -8.402 -6.177 -11.296 1.00 1.53 3 GLU A CA 10
ATOM 22638 C C . GLU A 1 1 ? -9.506 -5.452 -10.532 1.00 1.23 3 GLU A C 10
ATOM 22639 O O . GLU A 1 1 ? -9.250 -4.442 -9.881 1.00 1.66 3 GLU A O 10
ATOM 22653 N N . GLU A 1 2 ? -10.729 -5.968 -10.614 1.00 0.80 4 GLU A N 10
ATOM 22654 C CA . GLU A 1 2 ? -11.886 -5.298 -10.024 1.00 0.70 4 GLU A CA 10
ATOM 22655 C C . GLU A 1 2 ? -12.111 -5.740 -8.581 1.00 0.61 4 GLU A C 10
ATOM 22656 O O . GLU A 1 2 ? -12.656 -4.993 -7.770 1.00 0.76 4 GLU A O 10
ATOM 22668 N N . LYS A 1 3 ? -11.703 -6.960 -8.269 1.00 0.53 5 LYS A N 10
ATOM 22669 C CA . LYS A 1 3 ? -11.938 -7.522 -6.948 1.00 0.46 5 LYS A CA 10
ATOM 22670 C C . LYS A 1 3 ? -10.727 -7.320 -6.054 1.00 0.34 5 LYS A C 10
ATOM 22671 O O . LYS A 1 3 ? -9.643 -7.837 -6.336 1.00 0.39 5 LYS A O 10
ATOM 22690 N N . GLY A 1 4 ? -10.915 -6.585 -4.976 1.00 0.26 6 GLY A N 10
ATOM 22691 C CA . GLY A 1 4 ? -9.829 -6.340 -4.057 1.00 0.20 6 GLY A CA 10
ATOM 22692 C C . GLY A 1 4 ? -10.021 -5.075 -3.246 1.00 0.17 6 GLY A C 10
ATOM 22693 O O . GLY A 1 4 ? -11.147 -4.635 -3.021 1.00 0.24 6 GLY A O 10
ATOM 22697 N N . ALA A 1 5 ? -8.917 -4.496 -2.800 1.00 0.15 7 ALA A N 10
ATOM 22698 C CA . ALA A 1 5 ? -8.963 -3.279 -2.007 1.00 0.14 7 ALA A CA 10
ATOM 22699 C C . ALA A 1 5 ? -8.445 -2.097 -2.810 1.00 0.14 7 ALA A C 10
ATOM 22700 O O . ALA A 1 5 ? -7.509 -2.236 -3.593 1.00 0.18 7 ALA A O 10
ATOM 22707 N N . TYR A 1 6 ? -9.050 -0.939 -2.612 1.00 0.12 8 TYR A N 10
ATOM 22708 C CA . TYR A 1 6 ? -8.673 0.253 -3.357 1.00 0.13 8 TYR A CA 10
ATOM 22709 C C . TYR A 1 6 ? -8.220 1.375 -2.428 1.00 0.12 8 TYR A C 10
ATOM 22710 O O . TYR A 1 6 ? -8.925 1.732 -1.486 1.00 0.13 8 TYR A O 10
ATOM 22728 N N . LEU A 1 7 ? -7.028 1.906 -2.696 1.00 0.12 9 LEU A N 10
ATOM 22729 C CA . LEU A 1 7 ? -6.497 3.045 -1.952 1.00 0.12 9 LEU A CA 10
ATOM 22730 C C . LEU A 1 7 ? -7.007 4.320 -2.592 1.00 0.11 9 LEU A C 10
ATOM 22731 O O . LEU A 1 7 ? -6.743 4.582 -3.762 1.00 0.13 9 LEU A O 10
ATOM 22747 N N . VAL A 1 8 ? -7.723 5.109 -1.830 1.00 0.12 10 VAL A N 10
ATOM 22748 C CA . VAL A 1 8 ? -8.317 6.322 -2.352 1.00 0.14 10 VAL A CA 10
ATOM 22749 C C . VAL A 1 8 ? -7.828 7.531 -1.574 1.00 0.16 10 VAL A C 10
ATOM 22750 O O . VAL A 1 8 ? -7.625 7.458 -0.362 1.00 0.14 10 VAL A O 10
ATOM 22763 N N . PHE A 1 9 ? -7.619 8.632 -2.277 1.00 0.23 11 PHE A N 10
ATOM 22764 C CA . PHE A 1 9 ? -7.279 9.888 -1.639 1.00 0.27 11 PHE A CA 10
ATOM 22765 C C . PHE A 1 9 ? -8.549 10.705 -1.486 1.00 0.33 11 PHE A C 10
ATOM 22766 O O . PHE A 1 9 ? -9.309 10.866 -2.446 1.00 0.42 11 PHE A O 10
ATOM 22783 N N . ASP A 1 10 ? -8.799 11.199 -0.292 1.00 0.32 12 ASP A N 10
ATOM 22784 C CA . ASP A 1 10 ? -10.000 11.969 -0.051 1.00 0.39 12 ASP A CA 10
ATOM 22785 C C . ASP A 1 10 ? -9.653 13.360 0.460 1.00 0.41 12 ASP A C 10
ATOM 22786 O O . ASP A 1 10 ? -8.613 13.561 1.091 1.00 0.36 12 ASP A O 10
ATOM 22795 N N . ASN A 1 11 ? -10.536 14.311 0.179 1.00 0.52 13 ASN A N 10
ATOM 22796 C CA . ASN A 1 11 ? -10.312 15.710 0.520 1.00 0.56 13 ASN A CA 10
ATOM 22797 C C . ASN A 1 11 ? -10.687 16.001 1.972 1.00 0.57 13 ASN A C 10
ATOM 22798 O O . ASN A 1 11 ? -10.544 17.132 2.440 1.00 0.65 13 ASN A O 10
ATOM 22809 N N . ALA A 1 12 ? -11.187 14.987 2.673 1.00 0.55 14 ALA A N 10
ATOM 22810 C CA . ALA A 1 12 ? -11.464 15.109 4.099 1.00 0.59 14 ALA A CA 10
ATOM 22811 C C . ALA A 1 12 ? -10.183 15.428 4.854 1.00 0.66 14 ALA A C 10
ATOM 22812 O O . ALA A 1 12 ? -9.153 14.783 4.634 1.00 1.31 14 ALA A O 10
ATOM 22819 N N . SER A 1 13 ? -10.242 16.442 5.713 1.00 0.60 15 SER A N 10
ATOM 22820 C CA . SER A 1 13 ? -9.075 16.903 6.464 1.00 0.54 15 SER A CA 10
ATOM 22821 C C . SER A 1 13 ? -7.976 17.361 5.500 1.00 0.52 15 SER A C 10
ATOM 22822 O O . SER A 1 13 ? -6.793 17.403 5.853 1.00 0.53 15 SER A O 10
ATOM 22830 N N . ASN A 1 14 ? -8.394 17.694 4.275 1.00 0.53 16 ASN A N 10
ATOM 22831 C CA . ASN A 1 14 ? -7.492 18.130 3.209 1.00 0.57 16 ASN A CA 10
ATOM 22832 C C . ASN A 1 14 ? -6.461 17.061 2.883 1.00 0.52 16 ASN A C 10
ATOM 22833 O O . ASN A 1 14 ? -5.348 17.360 2.445 1.00 0.68 16 ASN A O 10
ATOM 22844 N N . GLY A 1 15 ? -6.834 15.810 3.107 1.00 0.39 17 GLY A N 10
ATOM 22845 C CA . GLY A 1 15 ? -5.960 14.709 2.781 1.00 0.34 17 GLY A CA 10
ATOM 22846 C C . GLY A 1 15 ? -6.201 13.512 3.668 1.00 0.28 17 GLY A C 10
ATOM 22847 O O . GLY A 1 15 ? -5.797 13.503 4.825 1.00 0.29 17 GLY A O 10
ATOM 22851 N N . THR A 1 16 ? -6.874 12.513 3.133 1.00 0.27 18 THR A N 10
ATOM 22852 C CA . THR A 1 16 ? -7.098 11.268 3.850 1.00 0.24 18 THR A CA 10
ATOM 22853 C C . THR A 1 16 ? -6.913 10.079 2.912 1.00 0.18 18 THR A C 10
ATOM 22854 O O . THR A 1 16 ? -7.169 10.185 1.712 1.00 0.19 18 THR A O 10
ATOM 22865 N N . LEU A 1 17 ? -6.458 8.961 3.462 1.00 0.15 19 LEU A N 10
ATOM 22866 C CA . LEU A 1 17 ? -6.375 7.729 2.708 1.00 0.13 19 LEU A CA 10
ATOM 22867 C C . LEU A 1 17 ? -7.495 6.800 3.105 1.00 0.14 19 LEU A C 10
ATOM 22868 O O . LEU A 1 17 ? -7.874 6.710 4.274 1.00 0.21 19 LEU A O 10
ATOM 22884 N N . PHE A 1 18 ? -7.989 6.098 2.122 1.00 0.13 20 PHE A N 10
ATOM 22885 C CA . PHE A 1 18 ? -9.148 5.257 2.274 1.00 0.14 20 PHE A CA 10
ATOM 22886 C C . PHE A 1 18 ? -8.909 3.937 1.560 1.00 0.13 20 PHE A C 10
ATOM 22887 O O . PHE A 1 18 ? -8.507 3.916 0.405 1.00 0.12 20 PHE A O 10
ATOM 22904 N N . ILE A 1 19 ? -9.116 2.844 2.276 1.00 0.15 21 ILE A N 10
ATOM 22905 C CA . ILE A 1 19 ? -9.027 1.523 1.688 1.00 0.16 21 ILE A CA 10
ATOM 22906 C C . ILE A 1 19 ? -10.400 0.881 1.663 1.00 0.18 21 ILE A C 10
ATOM 22907 O O . ILE A 1 19 ? -10.995 0.568 2.698 1.00 0.23 21 ILE A O 10
ATOM 22923 N N . VAL A 1 20 ? -10.915 0.731 0.473 1.00 0.16 22 VAL A N 10
ATOM 22924 C CA . VAL A 1 20 ? -12.223 0.161 0.292 1.00 0.18 22 VAL A CA 10
ATOM 22925 C C . VAL A 1 20 ? -12.115 -1.328 -0.013 1.00 0.18 22 VAL A C 10
ATOM 22926 O O . VAL A 1 20 ? -11.263 -1.751 -0.794 1.00 0.22 22 VAL A O 10
ATOM 22939 N N . TRP A 1 21 ? -12.952 -2.114 0.632 1.00 0.19 23 TRP A N 10
ATOM 22940 C CA . TRP A 1 21 ? -13.039 -3.531 0.345 1.00 0.21 23 TRP A CA 10
ATOM 22941 C C . TRP A 1 21 ? -14.308 -3.802 -0.439 1.00 0.24 23 TRP A C 10
ATOM 22942 O O . TRP A 1 21 ? -15.411 -3.715 0.103 1.00 0.27 23 TRP A O 10
ATOM 22963 N N . LYS A 1 22 ? -14.155 -4.094 -1.719 1.00 0.25 24 LYS A N 10
ATOM 22964 C CA . LYS A 1 22 ? -15.290 -4.343 -2.578 1.00 0.28 24 LYS A CA 10
ATOM 22965 C C . LYS A 1 22 ? -14.873 -5.157 -3.785 1.00 0.33 24 LYS A C 10
ATOM 22966 O O . LYS A 1 22 ? -13.694 -5.426 -4.000 1.00 0.39 24 LYS A O 10
ATOM 22985 N N . LYS A 1 23 ? -15.856 -5.558 -4.556 1.00 0.36 25 LYS A N 10
ATOM 22986 C CA . LYS A 1 23 ? -15.638 -6.464 -5.664 1.00 0.42 25 LYS A CA 10
ATOM 22987 C C . LYS A 1 23 ? -15.820 -5.712 -6.967 1.00 0.45 25 LYS A C 10
ATOM 22988 O O . LYS A 1 23 ? -15.893 -6.301 -8.045 1.00 0.56 25 LYS A O 10
ATOM 23007 N N . GLU A 1 24 ? -15.893 -4.398 -6.845 1.00 0.40 26 GLU A N 10
ATOM 23008 C CA . GLU A 1 24 ? -16.101 -3.525 -7.978 1.00 0.45 26 GLU A CA 10
ATOM 23009 C C . GLU A 1 24 ? -14.942 -2.547 -8.111 1.00 0.41 26 GLU A C 10
ATOM 23010 O O . GLU A 1 24 ? -14.505 -1.957 -7.120 1.00 0.42 26 GLU A O 10
ATOM 23022 N N . LYS A 1 25 ? -14.478 -2.360 -9.341 1.00 0.48 27 LYS A N 10
ATOM 23023 C CA . LYS A 1 25 ? -13.317 -1.526 -9.608 1.00 0.49 27 LYS A CA 10
ATOM 23024 C C . LYS A 1 25 ? -13.586 -0.069 -9.263 1.00 0.47 27 LYS A C 10
ATOM 23025 O O . LYS A 1 25 ? -14.465 0.574 -9.838 1.00 0.68 27 LYS A O 10
ATOM 23044 N N . VAL A 1 26 ? -12.823 0.432 -8.308 1.00 0.43 28 VAL A N 10
ATOM 23045 C CA . VAL A 1 26 ? -12.908 1.819 -7.900 1.00 0.42 28 VAL A CA 10
ATOM 23046 C C . VAL A 1 26 ? -11.894 2.645 -8.665 1.00 0.40 28 VAL A C 10
ATOM 23047 O O . VAL A 1 26 ? -10.691 2.389 -8.594 1.00 0.51 28 VAL A O 10
ATOM 23060 N N . GLU A 1 27 ? -12.377 3.615 -9.410 1.00 0.37 29 GLU A N 10
ATOM 23061 C CA . GLU A 1 27 ? -11.500 4.503 -10.141 1.00 0.37 29 GLU A CA 10
ATOM 23062 C C . GLU A 1 27 ? -11.140 5.697 -9.268 1.00 0.32 29 GLU A C 10
ATOM 23063 O O . GLU A 1 27 ? -11.765 5.912 -8.228 1.00 0.33 29 GLU A O 10
ATOM 23075 N N . ASN A 1 28 ? -10.132 6.458 -9.693 1.00 0.33 30 ASN A N 10
ATOM 23076 C CA . ASN A 1 28 ? -9.561 7.546 -8.886 1.00 0.34 30 ASN A CA 10
ATOM 23077 C C . ASN A 1 28 ? -8.799 6.978 -7.692 1.00 0.27 30 ASN A C 10
ATOM 23078 O O . ASN A 1 28 ? -8.490 7.696 -6.738 1.00 0.31 30 ASN A O 10
ATOM 23089 N N . ALA A 1 29 ? -8.503 5.685 -7.749 1.00 0.21 31 ALA A N 10
ATOM 23090 C CA . ALA A 1 29 ? -7.729 5.033 -6.708 1.00 0.18 31 ALA A CA 10
ATOM 23091 C C . ALA A 1 29 ? -6.245 5.137 -7.021 1.00 0.17 31 ALA A C 10
ATOM 23092 O O . ALA A 1 29 ? -5.839 5.130 -8.181 1.00 0.20 31 ALA A O 10
ATOM 23099 N N . LEU A 1 30 ? -5.444 5.250 -5.978 1.00 0.17 32 LEU A N 10
ATOM 23100 C CA . LEU A 1 30 ? -4.006 5.426 -6.124 1.00 0.18 32 LEU A CA 10
ATOM 23101 C C . LEU A 1 30 ? -3.315 4.077 -6.074 1.00 0.17 32 LEU A C 10
ATOM 23102 O O . LEU A 1 30 ? -2.252 3.889 -6.657 1.00 0.19 32 LEU A O 10
ATOM 23118 N N . MET A 1 31 ? -3.922 3.141 -5.361 1.00 0.15 33 MET A N 10
ATOM 23119 C CA . MET A 1 31 ? -3.353 1.811 -5.206 1.00 0.14 33 MET A CA 10
ATOM 23120 C C . MET A 1 31 ? -4.446 0.755 -5.114 1.00 0.12 33 MET A C 10
ATOM 23121 O O . MET A 1 31 ? -5.624 1.084 -4.962 1.00 0.12 33 MET A O 10
ATOM 23135 N N . PHE A 1 32 ? -4.049 -0.512 -5.197 1.00 0.12 34 PHE A N 10
ATOM 23136 C CA . PHE A 1 32 ? -4.995 -1.615 -5.221 1.00 0.12 34 PHE A CA 10
ATOM 23137 C C . PHE A 1 32 ? -4.386 -2.866 -4.580 1.00 0.11 34 PHE A C 10
ATOM 23138 O O . PHE A 1 32 ? -3.168 -3.024 -4.543 1.00 0.12 34 PHE A O 10
ATOM 23155 N N . ILE A 1 33 ? -5.246 -3.734 -4.073 1.00 0.11 35 ILE A N 10
ATOM 23156 C CA . ILE A 1 33 ? -4.838 -4.998 -3.468 1.00 0.12 35 ILE A CA 10
ATOM 23157 C C . ILE A 1 33 ? -5.614 -6.127 -4.119 1.00 0.12 35 ILE A C 10
ATOM 23158 O O . ILE A 1 33 ? -6.841 -6.113 -4.112 1.00 0.16 35 ILE A O 10
ATOM 23174 N N . LYS A 1 34 ? -4.914 -7.098 -4.677 1.00 0.13 36 LYS A N 10
ATOM 23175 C CA . LYS A 1 34 ? -5.582 -8.205 -5.336 1.00 0.15 36 LYS A CA 10
ATOM 23176 C C . LYS A 1 34 ? -5.451 -9.463 -4.485 1.00 0.16 36 LYS A C 10
ATOM 23177 O O . LYS A 1 34 ? -4.372 -10.032 -4.375 1.00 0.22 36 LYS A O 10
ATOM 23196 N N . PRO A 1 35 ? -6.553 -9.930 -3.892 1.00 0.17 37 PRO A N 10
ATOM 23197 C CA . PRO A 1 35 ? -6.565 -11.156 -3.098 1.00 0.21 37 PRO A CA 10
ATOM 23198 C C . PRO A 1 35 ? -6.609 -12.397 -3.980 1.00 0.27 37 PRO A C 10
ATOM 23199 O O . PRO A 1 35 ? -7.392 -12.473 -4.926 1.00 0.35 37 PRO A O 10
ATOM 23210 N N . THR A 1 36 ? -5.755 -13.361 -3.671 1.00 0.31 38 THR A N 10
ATOM 23211 C CA . THR A 1 36 ? -5.690 -14.599 -4.429 1.00 0.38 38 THR A CA 10
ATOM 23212 C C . THR A 1 36 ? -6.806 -15.535 -3.999 1.00 0.44 38 THR A C 10
ATOM 23213 O O . THR A 1 36 ? -7.392 -16.254 -4.810 1.00 0.54 38 THR A O 10
ATOM 23224 N N . LYS A 1 37 ? -7.086 -15.513 -2.711 1.00 0.48 39 LYS A N 10
ATOM 23225 C CA . LYS A 1 37 ? -8.183 -16.277 -2.152 1.00 0.63 39 LYS A CA 10
ATOM 23226 C C . LYS A 1 37 ? -9.391 -15.379 -1.929 1.00 0.58 39 LYS A C 10
ATOM 23227 O O . LYS A 1 37 ? -9.321 -14.166 -2.139 1.00 0.54 39 LYS A O 10
ATOM 23246 N N . GLU A 1 38 ? -10.499 -15.989 -1.541 1.00 0.66 40 GLU A N 10
ATOM 23247 C CA . GLU A 1 38 ? -11.716 -15.260 -1.230 1.00 0.64 40 GLU A CA 10
ATOM 23248 C C . GLU A 1 38 ? -11.463 -14.273 -0.094 1.00 0.57 40 GLU A C 10
ATOM 23249 O O . GLU A 1 38 ? -10.827 -14.604 0.907 1.00 0.62 40 GLU A O 10
ATOM 23261 N N . VAL A 1 39 ? -11.954 -13.059 -0.272 1.00 0.53 41 VAL A N 10
ATOM 23262 C CA . VAL A 1 39 ? -11.722 -11.979 0.675 1.00 0.49 41 VAL A CA 10
ATOM 23263 C C . VAL A 1 39 ? -12.695 -12.062 1.843 1.00 0.51 41 VAL A C 10
ATOM 23264 O O . VAL A 1 39 ? -13.813 -12.564 1.691 1.00 0.54 41 VAL A O 10
ATOM 23277 N N . PRO A 1 40 ? -12.256 -11.604 3.031 1.00 0.55 42 PRO A N 10
ATOM 23278 C CA . PRO A 1 40 ? -13.090 -11.558 4.232 1.00 0.62 42 PRO A CA 10
ATOM 23279 C C . PRO A 1 40 ? -14.457 -10.950 3.955 1.00 0.63 42 PRO A C 10
ATOM 23280 O O . PRO A 1 40 ? -14.566 -9.796 3.534 1.00 0.64 42 PRO A O 10
ATOM 23291 N N . GLU A 1 41 ? -15.491 -11.724 4.222 1.00 0.69 43 GLU A N 10
ATOM 23292 C CA . GLU A 1 41 ? -16.836 -11.363 3.858 1.00 0.75 43 GLU A CA 10
ATOM 23293 C C . GLU A 1 41 ? -17.433 -10.345 4.821 1.00 0.81 43 GLU A C 10
ATOM 23294 O O . GLU A 1 41 ? -18.180 -9.456 4.412 1.00 0.83 43 GLU A O 10
ATOM 23306 N N . PHE A 1 42 ? -17.087 -10.452 6.093 1.00 0.86 44 PHE A N 10
ATOM 23307 C CA . PHE A 1 42 ? -17.712 -9.610 7.100 1.00 0.97 44 PHE A CA 10
ATOM 23308 C C . PHE A 1 42 ? -17.146 -8.203 7.058 1.00 0.96 44 PHE A C 10
ATOM 23309 O O . PHE A 1 42 ? -17.799 -7.249 7.480 1.00 1.02 44 PHE A O 10
ATOM 23326 N N . LYS A 1 43 ? -15.938 -8.074 6.534 1.00 0.90 45 LYS A N 10
ATOM 23327 C CA . LYS A 1 43 ? -15.346 -6.763 6.308 1.00 0.93 45 LYS A CA 10
ATOM 23328 C C . LYS A 1 43 ? -16.196 -5.955 5.330 1.00 0.89 45 LYS A C 10
ATOM 23329 O O . LYS A 1 43 ? -16.281 -4.730 5.426 1.00 0.98 45 LYS A O 10
ATOM 23348 N N . PHE A 1 44 ? -16.843 -6.659 4.408 1.00 0.79 46 PHE A N 10
ATOM 23349 C CA . PHE A 1 44 ? -17.707 -6.024 3.423 1.00 0.78 46 PHE A CA 10
ATOM 23350 C C . PHE A 1 44 ? -18.967 -5.460 4.077 1.00 0.83 46 PHE A C 10
ATOM 23351 O O . PHE A 1 44 ? -19.390 -4.344 3.775 1.00 0.93 46 PHE A O 10
ATOM 23368 N N . VAL A 1 45 ? -19.557 -6.229 4.979 1.00 0.81 47 VAL A N 10
ATOM 23369 C CA . VAL A 1 45 ? -20.840 -5.861 5.566 1.00 0.88 47 VAL A CA 10
ATOM 23370 C C . VAL A 1 45 ? -20.686 -4.966 6.803 1.00 0.87 47 VAL A C 10
ATOM 23371 O O . VAL A 1 45 ? -21.380 -3.954 6.927 1.00 0.92 47 VAL A O 10
ATOM 23384 N N . ASN A 1 46 ? -19.769 -5.315 7.698 1.00 0.86 48 ASN A N 10
ATOM 23385 C CA . ASN A 1 46 ? -19.633 -4.601 8.968 1.00 0.90 48 ASN A CA 10
ATOM 23386 C C . ASN A 1 46 ? -19.053 -3.209 8.756 1.00 0.82 48 ASN A C 10
ATOM 23387 O O . ASN A 1 46 ? -19.608 -2.215 9.223 1.00 0.91 48 ASN A O 10
ATOM 23398 N N . ARG A 1 47 ? -17.946 -3.139 8.032 1.00 0.69 49 ARG A N 10
ATOM 23399 C CA . ARG A 1 47 ? -17.285 -1.865 7.769 1.00 0.63 49 ARG A CA 10
ATOM 23400 C C . ARG A 1 47 ? -18.026 -1.086 6.693 1.00 0.58 49 ARG A C 10
ATOM 23401 O O . ARG A 1 47 ? -17.669 0.052 6.385 1.00 0.57 49 ARG A O 10
ATOM 23422 N N . ASN A 1 48 ? -19.050 -1.720 6.114 1.00 0.60 50 ASN A N 10
ATOM 23423 C CA . ASN A 1 48 ? -19.791 -1.160 4.982 1.00 0.63 50 ASN A CA 10
ATOM 23424 C C . ASN A 1 48 ? -18.881 -1.130 3.750 1.00 0.54 50 ASN A C 10
ATOM 23425 O O . ASN A 1 48 ? -19.201 -0.544 2.719 1.00 0.61 50 ASN A O 10
ATOM 23436 N N . GLY A 1 49 ? -17.742 -1.801 3.875 1.00 0.46 51 GLY A N 10
ATOM 23437 C CA . GLY A 1 49 ? -16.776 -1.863 2.799 1.00 0.41 51 GLY A CA 10
ATOM 23438 C C . GLY A 1 49 ? -15.791 -0.712 2.841 1.00 0.33 51 GLY A C 10
ATOM 23439 O O . GLY A 1 49 ? -14.762 -0.746 2.171 1.00 0.34 51 GLY A O 10
ATOM 23443 N N . LYS A 1 50 ? -16.090 0.297 3.643 1.00 0.29 52 LYS A N 10
ATOM 23444 C CA . LYS A 1 50 ? -15.271 1.499 3.684 1.00 0.29 52 LYS A CA 10
ATOM 23445 C C . LYS A 1 50 ? -14.417 1.560 4.949 1.00 0.30 52 LYS A C 10
ATOM 23446 O O . LYS A 1 50 ? -14.926 1.422 6.064 1.00 0.36 52 LYS A O 10
ATOM 23465 N N . ASN A 1 51 ? -13.115 1.746 4.768 1.00 0.30 53 ASN A N 10
ATOM 23466 C CA . ASN A 1 51 ? -12.196 1.869 5.876 1.00 0.34 53 ASN A CA 10
ATOM 23467 C C . ASN A 1 51 ? -11.246 3.039 5.653 1.00 0.27 53 ASN A C 10
ATOM 23468 O O . ASN A 1 51 ? -10.505 3.058 4.669 1.00 0.24 53 ASN A O 10
ATOM 23479 N N . GLU A 1 52 ? -11.252 4.009 6.554 1.00 0.30 54 GLU A N 10
ATOM 23480 C CA . GLU A 1 52 ? -10.288 5.098 6.479 1.00 0.28 54 GLU A CA 10
ATOM 23481 C C . GLU A 1 52 ? -8.984 4.682 7.139 1.00 0.28 54 GLU A C 10
ATOM 23482 O O . GLU A 1 52 ? -8.973 4.134 8.244 1.00 0.40 54 GLU A O 10
ATOM 23494 N N . LEU A 1 53 ? -7.887 4.944 6.449 1.00 0.21 55 LEU A N 10
ATOM 23495 C CA . LEU A 1 53 ? -6.569 4.553 6.916 1.00 0.22 55 LEU A CA 10
ATOM 23496 C C . LEU A 1 53 ? -5.920 5.651 7.732 1.00 0.24 55 LEU A C 10
ATOM 23497 O O . LEU A 1 53 ? -5.698 5.508 8.933 1.00 0.32 55 LEU A O 10
ATOM 23513 N N . ILE A 1 54 ? -5.646 6.759 7.075 1.00 0.21 56 ILE A N 10
ATOM 23514 C CA . ILE A 1 54 ? -4.865 7.817 7.676 1.00 0.22 56 ILE A CA 10
ATOM 23515 C C . ILE A 1 54 ? -5.353 9.163 7.159 1.00 0.22 56 ILE A C 10
ATOM 23516 O O . ILE A 1 54 ? -5.785 9.262 6.015 1.00 0.22 56 ILE A O 10
ATOM 23532 N N . ARG A 1 55 ? -5.315 10.194 7.991 1.00 0.26 57 ARG A N 10
ATOM 23533 C CA . ARG A 1 55 ? -5.897 11.470 7.602 1.00 0.27 57 ARG A CA 10
ATOM 23534 C C . ARG A 1 55 ? -4.989 12.641 7.964 1.00 0.29 57 ARG A C 10
ATOM 23535 O O . ARG A 1 55 ? -3.979 12.471 8.650 1.00 0.34 57 ARG A O 10
ATOM 23556 N N . ASN A 1 56 ? -5.376 13.823 7.482 1.00 0.30 58 ASN A N 10
ATOM 23557 C CA . ASN A 1 56 ? -4.625 15.062 7.669 1.00 0.33 58 ASN A CA 10
ATOM 23558 C C . ASN A 1 56 ? -3.276 14.984 6.952 1.00 0.31 58 ASN A C 10
ATOM 23559 O O . ASN A 1 56 ? -2.229 15.330 7.501 1.00 0.33 58 ASN A O 10
ATOM 23570 N N . LEU A 1 57 ? -3.321 14.530 5.704 1.00 0.28 59 LEU A N 10
ATOM 23571 C CA . LEU A 1 57 ? -2.131 14.442 4.874 1.00 0.27 59 LEU A CA 10
ATOM 23572 C C . LEU A 1 57 ? -1.663 15.839 4.468 1.00 0.33 59 LEU A C 10
ATOM 23573 O O . LEU A 1 57 ? -0.536 16.025 4.010 1.00 0.33 59 LEU A O 10
ATOM 23589 N N . GLN A 1 58 ? -2.555 16.814 4.622 1.00 0.40 60 GLN A N 10
ATOM 23590 C CA . GLN A 1 58 ? -2.237 18.214 4.357 1.00 0.49 60 GLN A CA 10
ATOM 23591 C C . GLN A 1 58 ? -1.091 18.711 5.230 1.00 0.51 60 GLN A C 10
ATOM 23592 O O . GLN A 1 58 ? -0.150 19.343 4.745 1.00 0.53 60 GLN A O 10
ATOM 23606 N N . SER A 1 59 ? -1.177 18.420 6.520 1.00 0.53 61 SER A N 10
ATOM 23607 C CA . SER A 1 59 ? -0.218 18.941 7.480 1.00 0.60 61 SER A CA 10
ATOM 23608 C C . SER A 1 59 ? 1.093 18.192 7.371 1.00 0.48 61 SER A C 10
ATOM 23609 O O . SER A 1 59 ? 2.165 18.734 7.639 1.00 0.56 61 SER A O 10
ATOM 23617 N N . ASP A 1 60 ? 0.996 16.949 6.948 1.00 0.41 62 ASP A N 10
ATOM 23618 C CA . ASP A 1 60 ? 2.157 16.075 6.867 1.00 0.41 62 ASP A CA 10
ATOM 23619 C C . ASP A 1 60 ? 2.024 15.132 5.682 1.00 0.36 62 ASP A C 10
ATOM 23620 O O . ASP A 1 60 ? 1.300 14.139 5.744 1.00 0.33 62 ASP A O 10
ATOM 23629 N N . LYS A 1 61 ? 2.722 15.453 4.599 1.00 0.39 63 LYS A N 10
ATOM 23630 C CA . LYS A 1 61 ? 2.661 14.658 3.377 1.00 0.40 63 LYS A CA 10
ATOM 23631 C C . LYS A 1 61 ? 3.184 13.248 3.617 1.00 0.33 63 LYS A C 10
ATOM 23632 O O . LYS A 1 61 ? 2.747 12.293 2.977 1.00 0.30 63 LYS A O 10
ATOM 23651 N N . LYS A 1 62 ? 4.127 13.134 4.545 1.00 0.34 64 LYS A N 10
ATOM 23652 C CA . LYS A 1 62 ? 4.724 11.846 4.891 1.00 0.33 64 LYS A CA 10
ATOM 23653 C C . LYS A 1 62 ? 3.674 10.841 5.348 1.00 0.27 64 LYS A C 10
ATOM 23654 O O . LYS A 1 62 ? 3.889 9.631 5.274 1.00 0.27 64 LYS A O 10
ATOM 23673 N N . LEU A 1 63 ? 2.543 11.341 5.819 1.00 0.25 65 LEU A N 10
ATOM 23674 C CA . LEU A 1 63 ? 1.461 10.486 6.256 1.00 0.21 65 LEU A CA 10
ATOM 23675 C C . LEU A 1 63 ? 0.885 9.683 5.093 1.00 0.17 65 LEU A C 10
ATOM 23676 O O . LEU A 1 63 ? 0.387 8.579 5.293 1.00 0.18 65 LEU A O 10
ATOM 23692 N N . PHE A 1 64 ? 0.967 10.219 3.872 1.00 0.15 66 PHE A N 10
ATOM 23693 C CA . PHE A 1 64 ? 0.523 9.471 2.705 1.00 0.13 66 PHE A CA 10
ATOM 23694 C C . PHE A 1 64 ? 1.445 8.278 2.485 1.00 0.14 66 PHE A C 10
ATOM 23695 O O . PHE A 1 64 ? 1.006 7.211 2.069 1.00 0.15 66 PHE A O 10
ATOM 23712 N N . TYR A 1 65 ? 2.716 8.459 2.817 1.00 0.16 67 TYR A N 10
ATOM 23713 C CA . TYR A 1 65 ? 3.714 7.421 2.613 1.00 0.18 67 TYR A CA 10
ATOM 23714 C C . TYR A 1 65 ? 3.385 6.232 3.496 1.00 0.16 67 TYR A C 10
ATOM 23715 O O . TYR A 1 65 ? 3.197 5.112 3.024 1.00 0.18 67 TYR A O 10
ATOM 23733 N N . SER A 1 66 ? 3.324 6.495 4.792 1.00 0.15 68 SER A N 10
ATOM 23734 C CA . SER A 1 66 ? 2.974 5.488 5.767 1.00 0.18 68 SER A CA 10
ATOM 23735 C C . SER A 1 66 ? 1.558 4.963 5.522 1.00 0.17 68 SER A C 10
ATOM 23736 O O . SER A 1 66 ? 1.297 3.782 5.708 1.00 0.20 68 SER A O 10
ATOM 23744 N N . GLY A 1 67 ? 0.650 5.834 5.093 1.00 0.16 69 GLY A N 10
ATOM 23745 C CA . GLY A 1 67 ? -0.696 5.393 4.772 1.00 0.17 69 GLY A CA 10
ATOM 23746 C C . GLY A 1 67 ? -0.689 4.286 3.735 1.00 0.16 69 GLY A C 10
ATOM 23747 O O . GLY A 1 67 ? -1.496 3.360 3.792 1.00 0.17 69 GLY A O 10
ATOM 23751 N N . ILE A 1 68 ? 0.240 4.387 2.794 1.00 0.15 70 ILE A N 10
ATOM 23752 C CA . ILE A 1 68 ? 0.459 3.351 1.804 1.00 0.16 70 ILE A CA 10
ATOM 23753 C C . ILE A 1 68 ? 0.860 2.030 2.465 1.00 0.16 70 ILE A C 10
ATOM 23754 O O . ILE A 1 68 ? 0.334 0.974 2.122 1.00 0.17 70 ILE A O 10
ATOM 23770 N N . CYS A 1 69 ? 1.792 2.093 3.418 1.00 0.17 71 CYS A N 10
ATOM 23771 C CA . CYS A 1 69 ? 2.256 0.886 4.100 1.00 0.18 71 CYS A CA 10
ATOM 23772 C C . CYS A 1 69 ? 1.101 0.259 4.871 1.00 0.17 71 CYS A C 10
ATOM 23773 O O . CYS A 1 69 ? 0.965 -0.960 4.933 1.00 0.17 71 CYS A O 10
ATOM 23781 N N . GLN A 1 70 ? 0.262 1.118 5.441 1.00 0.18 72 GLN A N 10
ATOM 23782 C CA . GLN A 1 70 ? -0.945 0.683 6.140 1.00 0.19 72 GLN A CA 10
ATOM 23783 C C . GLN A 1 70 ? -1.885 -0.027 5.174 1.00 0.17 72 GLN A C 10
ATOM 23784 O O . GLN A 1 70 ? -2.594 -0.959 5.546 1.00 0.20 72 GLN A O 10
ATOM 23798 N N . PHE A 1 71 ? -1.883 0.435 3.933 1.00 0.16 73 PHE A N 10
ATOM 23799 C CA . PHE A 1 71 ? -2.701 -0.147 2.883 1.00 0.15 73 PHE A CA 10
ATOM 23800 C C . PHE A 1 71 ? -2.187 -1.534 2.502 1.00 0.15 73 PHE A C 10
ATOM 23801 O O . PHE A 1 71 ? -2.940 -2.505 2.519 1.00 0.15 73 PHE A O 10
ATOM 23818 N N . VAL A 1 72 ? -0.900 -1.631 2.179 1.00 0.17 74 VAL A N 10
ATOM 23819 C CA . VAL A 1 72 ? -0.317 -2.914 1.780 1.00 0.19 74 VAL A CA 10
ATOM 23820 C C . VAL A 1 72 ? -0.321 -3.885 2.951 1.00 0.19 74 VAL A C 10
ATOM 23821 O O . VAL A 1 72 ? -0.307 -5.100 2.765 1.00 0.21 74 VAL A O 10
ATOM 23834 N N . LYS A 1 73 ? -0.337 -3.328 4.154 1.00 0.20 75 LYS A N 10
ATOM 23835 C CA . LYS A 1 73 ? -0.445 -4.108 5.374 1.00 0.23 75 LYS A CA 10
ATOM 23836 C C . LYS A 1 73 ? -1.652 -5.031 5.317 1.00 0.24 75 LYS A C 10
ATOM 23837 O O . LYS A 1 73 ? -1.580 -6.191 5.721 1.00 0.31 75 LYS A O 10
ATOM 23856 N N . GLU A 1 74 ? -2.749 -4.509 4.789 1.00 0.21 76 GLU A N 10
ATOM 23857 C CA . GLU A 1 74 ? -3.986 -5.262 4.682 1.00 0.24 76 GLU A CA 10
ATOM 23858 C C . GLU A 1 74 ? -3.819 -6.411 3.700 1.00 0.24 76 GLU A C 10
ATOM 23859 O O . GLU A 1 74 ? -4.395 -7.484 3.870 1.00 0.29 76 GLU A O 10
ATOM 23871 N N . ALA A 1 75 ? -3.005 -6.181 2.681 1.00 0.21 77 ALA A N 10
ATOM 23872 C CA . ALA A 1 75 ? -2.739 -7.187 1.670 1.00 0.22 77 ALA A CA 10
ATOM 23873 C C . ALA A 1 75 ? -1.945 -8.355 2.248 1.00 0.22 77 ALA A C 10
ATOM 23874 O O . ALA A 1 75 ? -2.097 -9.495 1.807 1.00 0.24 77 ALA A O 10
ATOM 23881 N N . LYS A 1 76 ? -1.109 -8.075 3.244 1.00 0.24 78 LYS A N 10
ATOM 23882 C CA . LYS A 1 76 ? -0.357 -9.129 3.919 1.00 0.30 78 LYS A CA 10
ATOM 23883 C C . LYS A 1 76 ? -1.294 -9.910 4.833 1.00 0.31 78 LYS A C 10
ATOM 23884 O O . LYS A 1 76 ? -1.018 -11.051 5.194 1.00 0.37 78 LYS A O 10
ATOM 23903 N N . ASP A 1 77 ? -2.405 -9.278 5.197 1.00 0.31 79 ASP A N 10
ATOM 23904 C CA . ASP A 1 77 ? -3.329 -9.842 6.171 1.00 0.36 79 ASP A CA 10
ATOM 23905 C C . ASP A 1 77 ? -4.268 -10.843 5.516 1.00 0.34 79 ASP A C 10
ATOM 23906 O O . ASP A 1 77 ? -4.489 -11.934 6.039 1.00 0.38 79 ASP A O 10
ATOM 23915 N N . ILE A 1 78 ? -4.811 -10.475 4.359 1.00 0.30 80 ILE A N 10
ATOM 23916 C CA . ILE A 1 78 ? -5.723 -11.365 3.638 1.00 0.32 80 ILE A CA 10
ATOM 23917 C C . ILE A 1 78 ? -4.921 -12.297 2.753 1.00 0.30 80 ILE A C 10
ATOM 23918 O O . ILE A 1 78 ? -5.437 -13.258 2.174 1.00 0.33 80 ILE A O 10
ATOM 23934 N N . LYS A 1 79 ? -3.636 -11.972 2.678 1.00 0.27 81 LYS A N 10
ATOM 23935 C CA . LYS A 1 79 ? -2.649 -12.739 1.934 1.00 0.29 81 LYS A CA 10
ATOM 23936 C C . LYS A 1 79 ? -2.892 -12.635 0.438 1.00 0.29 81 LYS A C 10
ATOM 23937 O O . LYS A 1 79 ? -3.072 -13.639 -0.251 1.00 0.39 81 LYS A O 10
ATOM 23956 N N . GLY A 1 80 ? -2.896 -11.412 -0.057 1.00 0.23 82 GLY A N 10
ATOM 23957 C CA . GLY A 1 80 ? -3.087 -11.189 -1.470 1.00 0.26 82 GLY A CA 10
ATOM 23958 C C . GLY A 1 80 ? -1.868 -10.604 -2.149 1.00 0.22 82 GLY A C 10
ATOM 23959 O O . GLY A 1 80 ? -0.729 -10.937 -1.814 1.00 0.23 82 GLY A O 10
ATOM 23963 N N . LYS A 1 81 ? -2.125 -9.761 -3.132 1.00 0.18 83 LYS A N 10
ATOM 23964 C CA . LYS A 1 81 ? -1.088 -9.095 -3.901 1.00 0.17 83 LYS A CA 10
ATOM 23965 C C . LYS A 1 81 ? -1.256 -7.591 -3.794 1.00 0.16 83 LYS A C 10
ATOM 23966 O O . LYS A 1 81 ? -2.344 -7.111 -3.478 1.00 0.20 83 LYS A O 10
ATOM 23985 N N . LEU A 1 82 ? -0.203 -6.850 -4.072 1.00 0.16 84 LEU A N 10
ATOM 23986 C CA . LEU A 1 82 ? -0.277 -5.402 -4.028 1.00 0.15 84 LEU A CA 10
ATOM 23987 C C . LEU A 1 82 ? -0.093 -4.825 -5.427 1.00 0.15 84 LEU A C 10
ATOM 23988 O O . LEU A 1 82 ? 0.773 -5.267 -6.177 1.00 0.17 84 LEU A O 10
ATOM 24004 N N . THR A 1 83 ? -0.931 -3.861 -5.772 1.00 0.16 85 THR A N 10
ATOM 24005 C CA . THR A 1 83 ? -0.843 -3.175 -7.049 1.00 0.17 85 THR A CA 10
ATOM 24006 C C . THR A 1 83 ? -0.716 -1.669 -6.842 1.00 0.17 85 THR A C 10
ATOM 24007 O O . THR A 1 83 ? -1.569 -1.041 -6.216 1.00 0.21 85 THR A O 10
ATOM 24018 N N . LEU A 1 84 ? 0.361 -1.102 -7.348 1.00 0.16 86 LEU A N 10
ATOM 24019 C CA . LEU A 1 84 ? 0.542 0.338 -7.328 1.00 0.18 86 LEU A CA 10
ATOM 24020 C C . LEU A 1 84 ? -0.038 0.928 -8.610 1.00 0.19 86 LEU A C 10
ATOM 24021 O O . LEU A 1 84 ? 0.511 0.738 -9.688 1.00 0.21 86 LEU A O 10
ATOM 24037 N N . LEU A 1 85 ? -1.163 1.610 -8.485 1.00 0.20 87 LEU A N 10
ATOM 24038 C CA . LEU A 1 85 ? -1.802 2.253 -9.625 1.00 0.23 87 LEU A CA 10
ATOM 24039 C C . LEU A 1 85 ? -1.079 3.553 -9.948 1.00 0.26 87 LEU A C 10
ATOM 24040 O O . LEU A 1 85 ? -0.521 4.190 -9.058 1.00 0.25 87 LEU A O 10
ATOM 24056 N N . GLN A 1 86 ? -1.075 3.948 -11.208 1.00 0.34 88 GLN A N 10
ATOM 24057 C CA . GLN A 1 86 ? -0.438 5.197 -11.583 1.00 0.41 88 GLN A CA 10
ATOM 24058 C C . GLN A 1 86 ? -1.448 6.116 -12.250 1.00 0.47 88 GLN A C 10
ATOM 24059 O O . GLN A 1 86 ? -2.197 5.692 -13.133 1.00 0.52 88 GLN A O 10
ATOM 24073 N N . HIS A 1 87 ? -1.403 7.383 -11.847 1.00 0.50 89 HIS A N 10
ATOM 24074 C CA . HIS A 1 87 ? -2.392 8.392 -12.222 1.00 0.58 89 HIS A CA 10
ATOM 24075 C C . HIS A 1 87 ? -2.326 9.519 -11.202 1.00 0.56 89 HIS A C 10
ATOM 24076 O O . HIS A 1 87 ? -2.260 10.696 -11.551 1.00 0.58 89 HIS A O 10
ATOM 24091 N N . PHE A 1 88 ? -2.332 9.124 -9.930 1.00 0.58 90 PHE A N 10
ATOM 24092 C CA . PHE A 1 88 ? -2.261 10.056 -8.818 1.00 0.61 90 PHE A CA 10
ATOM 24093 C C . PHE A 1 88 ? -0.994 10.902 -8.884 1.00 0.61 90 PHE A C 10
ATOM 24094 O O . PHE A 1 88 ? -0.999 12.064 -8.500 1.00 0.60 90 PHE A O 10
ATOM 24111 N N . ASP A 1 89 ? 0.075 10.318 -9.401 1.00 0.75 91 ASP A N 10
ATOM 24112 C CA . ASP A 1 89 ? 1.379 10.969 -9.435 1.00 0.87 91 ASP A CA 10
ATOM 24113 C C . ASP A 1 89 ? 1.380 12.154 -10.394 1.00 0.92 91 ASP A C 10
ATOM 24114 O O . ASP A 1 89 ? 2.241 13.024 -10.317 1.00 1.01 91 ASP A O 10
ATOM 24123 N N . SER A 1 90 ? 0.404 12.195 -11.288 1.00 0.96 92 SER A N 10
ATOM 24124 C CA . SER A 1 90 ? 0.308 13.276 -12.252 1.00 1.15 92 SER A CA 10
ATOM 24125 C C . SER A 1 90 ? -0.558 14.413 -11.701 1.00 1.10 92 SER A C 10
ATOM 24126 O O . SER A 1 90 ? -0.616 15.501 -12.278 1.00 1.33 92 SER A O 10
ATOM 24134 N N . SER A 1 91 ? -1.217 14.163 -10.575 1.00 0.88 93 SER A N 10
ATOM 24135 C CA . SER A 1 91 ? -2.096 15.156 -9.971 1.00 0.93 93 SER A CA 10
ATOM 24136 C C . SER A 1 91 ? -1.599 15.557 -8.581 1.00 0.83 93 SER A C 10
ATOM 24137 O O . SER A 1 91 ? -1.695 16.718 -8.184 1.00 0.96 93 SER A O 10
ATOM 24145 N N . PHE A 1 92 ? -1.061 14.592 -7.854 1.00 0.65 94 PHE A N 10
ATOM 24146 C CA . PHE A 1 92 ? -0.544 14.828 -6.518 1.00 0.62 94 PHE A CA 10
ATOM 24147 C C . PHE A 1 92 ? 0.962 15.036 -6.559 1.00 0.55 94 PHE A C 10
ATOM 24148 O O . PHE A 1 92 ? 1.654 14.467 -7.405 1.00 0.56 94 PHE A O 10
ATOM 24165 N N . PRO A 1 93 ? 1.486 15.868 -5.649 1.00 0.57 95 PRO A N 10
ATOM 24166 C CA . PRO A 1 93 ? 2.914 16.188 -5.591 1.00 0.56 95 PRO A CA 10
ATOM 24167 C C . PRO A 1 93 ? 3.759 15.079 -4.970 1.00 0.50 95 PRO A C 10
ATOM 24168 O O . PRO A 1 93 ? 4.988 15.166 -4.952 1.00 0.68 95 PRO A O 10
ATOM 24179 N N . ILE A 1 94 ? 3.110 14.043 -4.456 1.00 0.36 96 ILE A N 10
ATOM 24180 C CA . ILE A 1 94 ? 3.830 12.936 -3.844 1.00 0.29 96 ILE A CA 10
ATOM 24181 C C . ILE A 1 94 ? 4.016 11.799 -4.840 1.00 0.31 96 ILE A C 10
ATOM 24182 O O . ILE A 1 94 ? 3.051 11.165 -5.263 1.00 0.34 96 ILE A O 10
ATOM 24198 N N . LYS A 1 95 ? 5.262 11.556 -5.212 1.00 0.35 97 LYS A N 10
ATOM 24199 C CA . LYS A 1 95 ? 5.598 10.468 -6.116 1.00 0.38 97 LYS A CA 10
ATOM 24200 C C . LYS A 1 95 ? 6.549 9.510 -5.414 1.00 0.35 97 LYS A C 10
ATOM 24201 O O . LYS A 1 95 ? 7.602 9.922 -4.923 1.00 0.44 97 LYS A O 10
ATOM 24220 N N . VAL A 1 96 ? 6.187 8.237 -5.354 1.00 0.30 98 VAL A N 10
ATOM 24221 C CA . VAL A 1 96 ? 6.940 7.280 -4.552 1.00 0.26 98 VAL A CA 10
ATOM 24222 C C . VAL A 1 96 ? 7.094 5.937 -5.253 1.00 0.28 98 VAL A C 10
ATOM 24223 O O . VAL A 1 96 ? 6.454 5.679 -6.273 1.00 0.33 98 VAL A O 10
ATOM 24236 N N . ASP A 1 97 ? 7.961 5.095 -4.700 1.00 0.28 99 ASP A N 10
ATOM 24237 C CA . ASP A 1 97 ? 8.186 3.755 -5.222 1.00 0.32 99 ASP A CA 10
ATOM 24238 C C . ASP A 1 97 ? 8.107 2.740 -4.089 1.00 0.23 99 ASP A C 10
ATOM 24239 O O . ASP A 1 97 ? 8.730 2.917 -3.040 1.00 0.27 99 ASP A O 10
ATOM 24248 N N . LEU A 1 98 ? 7.337 1.687 -4.303 1.00 0.19 100 LEU A N 10
ATOM 24249 C CA . LEU A 1 98 ? 7.119 0.665 -3.293 1.00 0.13 100 LEU A CA 10
ATOM 24250 C C . LEU A 1 98 ? 8.053 -0.521 -3.501 1.00 0.13 100 LEU A C 10
ATOM 24251 O O . LEU A 1 98 ? 8.272 -0.954 -4.633 1.00 0.16 100 LEU A O 10
ATOM 24267 N N . TYR A 1 99 ? 8.598 -1.044 -2.409 1.00 0.13 101 TYR A N 10
ATOM 24268 C CA . TYR A 1 99 ? 9.479 -2.209 -2.462 1.00 0.16 101 TYR A CA 10
ATOM 24269 C C . TYR A 1 99 ? 9.064 -3.249 -1.426 1.00 0.16 101 TYR A C 10
ATOM 24270 O O . TYR A 1 99 ? 8.608 -2.902 -0.334 1.00 0.19 101 TYR A O 10
ATOM 24288 N N . PHE A 1 100 ? 9.212 -4.523 -1.779 1.00 0.16 102 PHE A N 10
ATOM 24289 C CA . PHE A 1 100 ? 8.956 -5.612 -0.844 1.00 0.16 102 PHE A CA 10
ATOM 24290 C C . PHE A 1 100 ? 10.251 -6.329 -0.489 1.00 0.15 102 PHE A C 10
ATOM 24291 O O . PHE A 1 100 ? 11.162 -6.446 -1.311 1.00 0.19 102 PHE A O 10
ATOM 24308 N N . LEU A 1 101 ? 10.310 -6.815 0.734 1.00 0.16 103 LEU A N 10
ATOM 24309 C CA . LEU A 1 101 ? 11.409 -7.643 1.198 1.00 0.17 103 LEU A CA 10
ATOM 24310 C C . LEU A 1 101 ? 10.909 -9.081 1.289 1.00 0.18 103 LEU A C 10
ATOM 24311 O O . LEU A 1 101 ? 9.930 -9.344 1.970 1.00 0.19 103 LEU A O 10
ATOM 24327 N N . LYS A 1 102 ? 11.545 -9.993 0.574 1.00 0.23 104 LYS A N 10
ATOM 24328 C CA . LYS A 1 102 ? 11.192 -11.406 0.660 1.00 0.29 104 LYS A CA 10
ATOM 24329 C C . LYS A 1 102 ? 12.400 -12.235 1.069 1.00 0.33 104 LYS A C 10
ATOM 24330 O O . LYS A 1 102 ? 13.268 -12.527 0.245 1.00 0.39 104 LYS A O 10
ATOM 24349 N N . GLY A 1 103 ? 12.452 -12.619 2.338 1.00 0.34 105 GLY A N 10
ATOM 24350 C CA . GLY A 1 103 ? 13.594 -13.351 2.842 1.00 0.42 105 GLY A CA 10
ATOM 24351 C C . GLY A 1 103 ? 14.813 -12.464 2.927 1.00 0.40 105 GLY A C 10
ATOM 24352 O O . GLY A 1 103 ? 14.995 -11.728 3.894 1.00 0.40 105 GLY A O 10
ATOM 24356 N N . SER A 1 104 ? 15.650 -12.546 1.913 1.00 0.40 106 SER A N 10
ATOM 24357 C CA . SER A 1 104 ? 16.786 -11.656 1.780 1.00 0.41 106 SER A CA 10
ATOM 24358 C C . SER A 1 104 ? 16.724 -10.940 0.434 1.00 0.37 106 SER A C 10
ATOM 24359 O O . SER A 1 104 ? 17.573 -10.120 0.109 1.00 0.41 106 SER A O 10
ATOM 24367 N N . LYS A 1 105 ? 15.694 -11.248 -0.336 1.00 0.36 107 LYS A N 10
ATOM 24368 C CA . LYS A 1 105 ? 15.550 -10.721 -1.684 1.00 0.37 107 LYS A CA 10
ATOM 24369 C C . LYS A 1 105 ? 14.587 -9.537 -1.702 1.00 0.32 107 LYS A C 10
ATOM 24370 O O . LYS A 1 105 ? 13.399 -9.687 -1.416 1.00 0.39 107 LYS A O 10
ATOM 24389 N N . VAL A 1 106 ? 15.103 -8.360 -2.023 1.00 0.24 108 VAL A N 10
ATOM 24390 C CA . VAL A 1 106 ? 14.269 -7.171 -2.136 1.00 0.22 108 VAL A CA 10
ATOM 24391 C C . VAL A 1 106 ? 13.845 -6.952 -3.586 1.00 0.23 108 VAL A C 10
ATOM 24392 O O . VAL A 1 106 ? 14.662 -7.036 -4.506 1.00 0.30 108 VAL A O 10
ATOM 24405 N N . MET A 1 107 ? 12.564 -6.682 -3.782 1.00 0.22 109 MET A N 10
ATOM 24406 C CA . MET A 1 107 ? 12.008 -6.505 -5.113 1.00 0.27 109 MET A CA 10
ATOM 24407 C C . MET A 1 107 ? 11.077 -5.297 -5.159 1.00 0.24 109 MET A C 10
ATOM 24408 O O . MET A 1 107 ? 10.225 -5.130 -4.285 1.00 0.25 109 MET A O 10
ATOM 24422 N N . PRO A 1 108 ? 11.239 -4.433 -6.173 1.00 0.24 110 PRO A N 10
ATOM 24423 C CA . PRO A 1 108 ? 10.367 -3.268 -6.378 1.00 0.23 110 PRO A CA 10
ATOM 24424 C C . PRO A 1 108 ? 8.973 -3.651 -6.870 1.00 0.21 110 PRO A C 10
ATOM 24425 O O . PRO A 1 108 ? 8.773 -4.729 -7.430 1.00 0.20 110 PRO A O 10
ATOM 24436 N N . LEU A 1 109 ? 8.017 -2.754 -6.669 1.00 0.23 111 LEU A N 10
ATOM 24437 C CA . LEU A 1 109 ? 6.652 -2.969 -7.125 1.00 0.22 111 LEU A CA 10
ATOM 24438 C C . LEU A 1 109 ? 6.536 -2.557 -8.585 1.00 0.22 111 LEU A C 10
ATOM 24439 O O . LEU A 1 109 ? 7.046 -1.506 -8.986 1.00 0.26 111 LEU A O 10
ATOM 24455 N N . ASN A 1 110 ? 5.869 -3.382 -9.369 1.00 0.22 112 ASN A N 10
ATOM 24456 C CA . ASN A 1 110 ? 5.610 -3.065 -10.761 1.00 0.25 112 ASN A CA 10
ATOM 24457 C C . ASN A 1 110 ? 4.289 -2.314 -10.870 1.00 0.23 112 ASN A C 10
ATOM 24458 O O . ASN A 1 110 ? 3.264 -2.759 -10.349 1.00 0.22 112 ASN A O 10
ATOM 24469 N N . THR A 1 111 ? 4.334 -1.163 -11.522 1.00 0.29 113 THR A N 10
ATOM 24470 C CA . THR A 1 111 ? 3.178 -0.287 -11.641 1.00 0.31 113 THR A CA 10
ATOM 24471 C C . THR A 1 111 ? 1.984 -0.997 -12.284 1.00 0.28 113 THR A C 10
ATOM 24472 O O . THR A 1 111 ? 2.057 -1.468 -13.420 1.00 0.32 113 THR A O 10
ATOM 24483 N N . GLY A 1 112 ? 0.888 -1.060 -11.536 1.00 0.26 114 GLY A N 10
ATOM 24484 C CA . GLY A 1 112 ? -0.340 -1.656 -12.024 1.00 0.27 114 GLY A CA 10
ATOM 24485 C C . GLY A 1 112 ? -0.288 -3.168 -12.082 1.00 0.28 114 GLY A C 10
ATOM 24486 O O . GLY A 1 112 ? -1.152 -3.803 -12.693 1.00 0.38 114 GLY A O 10
ATOM 24490 N N . GLU A 1 113 ? 0.711 -3.747 -11.442 1.00 0.26 115 GLU A N 10
ATOM 24491 C CA . GLU A 1 113 ? 0.866 -5.188 -11.418 1.00 0.27 115 GLU A CA 10
ATOM 24492 C C . GLU A 1 113 ? 0.656 -5.716 -10.011 1.00 0.24 115 GLU A C 10
ATOM 24493 O O . GLU A 1 113 ? 1.226 -5.193 -9.056 1.00 0.23 115 GLU A O 10
ATOM 24505 N N . PRO A 1 114 ? -0.196 -6.733 -9.862 1.00 0.27 116 PRO A N 10
ATOM 24506 C CA . PRO A 1 114 ? -0.339 -7.452 -8.602 1.00 0.26 116 PRO A CA 10
ATOM 24507 C C . PRO A 1 114 ? 0.949 -8.182 -8.253 1.00 0.23 116 PRO A C 10
ATOM 24508 O O . PRO A 1 114 ? 1.361 -9.115 -8.949 1.00 0.27 116 PRO A O 10
ATOM 24519 N N . PHE A 1 115 ? 1.587 -7.737 -7.191 1.00 0.20 117 PHE A N 10
ATOM 24520 C CA . PHE A 1 115 ? 2.876 -8.272 -6.792 1.00 0.21 117 PHE A CA 10
ATOM 24521 C C . PHE A 1 115 ? 2.765 -8.928 -5.418 1.00 0.21 117 PHE A C 10
ATOM 24522 O O . PHE A 1 115 ? 2.003 -8.472 -4.566 1.00 0.19 117 PHE A O 10
ATOM 24539 N N . VAL A 1 116 ? 3.515 -10.009 -5.227 1.00 0.25 118 VAL A N 10
ATOM 24540 C CA . VAL A 1 116 ? 3.417 -10.832 -4.024 1.00 0.28 118 VAL A CA 10
ATOM 24541 C C . VAL A 1 116 ? 3.718 -10.049 -2.746 1.00 0.26 118 VAL A C 10
ATOM 24542 O O . VAL A 1 116 ? 4.843 -9.610 -2.512 1.00 0.29 118 VAL A O 10
ATOM 24555 N N . VAL A 1 117 ? 2.689 -9.885 -1.928 1.00 0.23 119 VAL A N 10
ATOM 24556 C CA . VAL A 1 117 ? 2.824 -9.236 -0.633 1.00 0.22 119 VAL A CA 10
ATOM 24557 C C . VAL A 1 117 ? 2.464 -10.209 0.485 1.00 0.23 119 VAL A C 10
ATOM 24558 O O . VAL A 1 117 ? 2.845 -10.025 1.643 1.00 0.23 119 VAL A O 10
ATOM 24571 N N . GLN A 1 118 ? 1.738 -11.256 0.114 1.00 0.27 120 GLN A N 10
ATOM 24572 C CA . GLN A 1 118 ? 1.223 -12.224 1.070 1.00 0.33 120 GLN A CA 10
ATOM 24573 C C . GLN A 1 118 ? 2.333 -12.844 1.907 1.00 0.45 120 GLN A C 10
ATOM 24574 O O . GLN A 1 118 ? 2.160 -13.088 3.100 1.00 1.35 120 GLN A O 10
ATOM 24588 N N . ASP A 1 119 ? 3.475 -13.077 1.287 1.00 0.72 121 ASP A N 10
ATOM 24589 C CA . ASP A 1 119 ? 4.579 -13.725 1.967 1.00 0.76 121 ASP A CA 10
ATOM 24590 C C . ASP A 1 119 ? 5.839 -12.878 1.851 1.00 0.65 121 ASP A C 10
ATOM 24591 O O . ASP A 1 119 ? 6.808 -13.261 1.196 1.00 0.96 121 ASP A O 10
ATOM 24600 N N . ILE A 1 120 ? 5.801 -11.700 2.460 1.00 0.37 122 ILE A N 10
ATOM 24601 C CA . ILE A 1 120 ? 6.968 -10.834 2.514 1.00 0.29 122 ILE A CA 10
ATOM 24602 C C . ILE A 1 120 ? 7.531 -10.800 3.928 1.00 0.24 122 ILE A C 10
ATOM 24603 O O . ILE A 1 120 ? 6.938 -11.341 4.860 1.00 0.32 122 ILE A O 10
ATOM 24619 N N . ASP A 1 121 ? 8.692 -10.197 4.066 1.00 0.23 123 ASP A N 10
ATOM 24620 C CA . ASP A 1 121 ? 9.304 -9.966 5.363 1.00 0.25 123 ASP A CA 10
ATOM 24621 C C . ASP A 1 121 ? 9.032 -8.544 5.798 1.00 0.25 123 ASP A C 10
ATOM 24622 O O . ASP A 1 121 ? 8.743 -8.275 6.964 1.00 0.29 123 ASP A O 10
ATOM 24631 N N . ALA A 1 122 ? 9.123 -7.635 4.844 1.00 0.21 124 ALA A N 10
ATOM 24632 C CA . ALA A 1 122 ? 8.898 -6.232 5.108 1.00 0.21 124 ALA A CA 10
ATOM 24633 C C . ALA A 1 122 ? 8.541 -5.498 3.824 1.00 0.19 124 ALA A C 10
ATOM 24634 O O . ALA A 1 122 ? 8.744 -6.014 2.727 1.00 0.19 124 ALA A O 10
ATOM 24641 N N . MET A 1 123 ? 7.988 -4.308 3.974 1.00 0.19 125 MET A N 10
ATOM 24642 C CA . MET A 1 123 ? 7.639 -3.458 2.846 1.00 0.16 125 MET A CA 10
ATOM 24643 C C . MET A 1 123 ? 7.988 -2.010 3.179 1.00 0.16 125 MET A C 10
ATOM 24644 O O . MET A 1 123 ? 7.991 -1.629 4.347 1.00 0.18 125 MET A O 10
ATOM 24658 N N . SER A 1 124 ? 8.330 -1.218 2.172 1.00 0.16 126 SER A N 10
ATOM 24659 C CA . SER A 1 124 ? 8.678 0.184 2.399 1.00 0.18 126 SER A CA 10
ATOM 24660 C C . SER A 1 124 ? 8.300 1.056 1.211 1.00 0.22 126 SER A C 10
ATOM 24661 O O . SER A 1 124 ? 8.160 0.569 0.083 1.00 0.29 126 SER A O 10
ATOM 24669 N N . VAL A 1 125 ? 8.134 2.346 1.478 1.00 0.21 127 VAL A N 10
ATOM 24670 C CA . VAL A 1 125 ? 7.807 3.311 0.443 1.00 0.23 127 VAL A CA 10
ATOM 24671 C C . VAL A 1 125 ? 8.876 4.394 0.390 1.00 0.22 127 VAL A C 10
ATOM 24672 O O . VAL A 1 125 ? 8.981 5.205 1.309 1.00 0.19 127 VAL A O 10
ATOM 24685 N N . LEU A 1 126 ? 9.679 4.408 -0.668 1.00 0.28 128 LEU A N 10
ATOM 24686 C CA . LEU A 1 126 ? 10.689 5.450 -0.815 1.00 0.32 128 LEU A CA 10
ATOM 24687 C C . LEU A 1 126 ? 10.224 6.472 -1.848 1.00 0.33 128 LEU A C 10
ATOM 24688 O O . LEU A 1 126 ? 9.776 6.102 -2.933 1.00 0.38 128 LEU A O 10
ATOM 24704 N N . PRO A 1 127 ? 10.318 7.768 -1.533 1.00 0.35 129 PRO A N 10
ATOM 24705 C CA . PRO A 1 127 ? 9.957 8.824 -2.473 1.00 0.40 129 PRO A CA 10
ATOM 24706 C C . PRO A 1 127 ? 11.084 9.134 -3.446 1.00 0.56 129 PRO A C 10
ATOM 24707 O O . PRO A 1 127 ? 12.169 9.551 -3.031 1.00 0.91 129 PRO A O 10
ATOM 24718 N N . LYS A 1 128 ? 10.779 8.956 -4.734 1.00 0.43 130 LYS A N 10
ATOM 24719 C CA . LYS A 1 128 ? 11.713 9.186 -5.855 1.00 0.53 130 LYS A CA 10
ATOM 24720 C C . LYS A 1 128 ? 13.163 9.031 -5.441 1.00 0.47 130 LYS A C 10
ATOM 24721 O O . LYS A 1 128 ? 14.002 9.917 -5.627 1.00 0.81 130 LYS A O 10
ATOM 24740 N N . GLY A 1 129 ? 13.415 7.878 -4.871 1.00 0.43 131 GLY A N 10
ATOM 24741 C CA . GLY A 1 129 ? 14.716 7.530 -4.361 1.00 0.39 131 GLY A CA 10
ATOM 24742 C C . GLY A 1 129 ? 14.697 6.116 -3.851 1.00 0.33 131 GLY A C 10
ATOM 24743 O O . GLY A 1 129 ? 15.073 5.837 -2.713 1.00 0.44 131 GLY A O 10
ATOM 24747 N N . SER A 1 130 ? 14.237 5.220 -4.707 1.00 0.31 132 SER A N 10
ATOM 24748 C CA . SER A 1 130 ? 14.024 3.832 -4.345 1.00 0.36 132 SER A CA 10
ATOM 24749 C C . SER A 1 130 ? 15.338 3.072 -4.227 1.00 0.39 132 SER A C 10
ATOM 24750 O O . SER A 1 130 ? 15.364 1.924 -3.780 1.00 0.44 132 SER A O 10
ATOM 24758 N N . SER A 1 131 ? 16.428 3.725 -4.606 1.00 0.40 133 SER A N 10
ATOM 24759 C CA . SER A 1 131 ? 17.743 3.109 -4.582 1.00 0.48 133 SER A CA 10
ATOM 24760 C C . SER A 1 131 ? 18.178 2.779 -3.151 1.00 0.45 133 SER A C 10
ATOM 24761 O O . SER A 1 131 ? 19.150 2.051 -2.946 1.00 0.51 133 SER A O 10
ATOM 24769 N N . SER A 1 132 ? 17.449 3.316 -2.171 1.00 0.40 134 SER A N 10
ATOM 24770 C CA . SER A 1 132 ? 17.665 2.979 -0.769 1.00 0.39 134 SER A CA 10
ATOM 24771 C C . SER A 1 132 ? 17.605 1.470 -0.567 1.00 0.34 134 SER A C 10
ATOM 24772 O O . SER A 1 132 ? 18.445 0.882 0.118 1.00 0.39 134 SER A O 10
ATOM 24780 N N . LEU A 1 133 ? 16.610 0.855 -1.182 1.00 0.28 135 LEU A N 10
ATOM 24781 C CA . LEU A 1 133 ? 16.357 -0.561 -1.002 1.00 0.26 135 LEU A CA 10
ATOM 24782 C C . LEU A 1 133 ? 16.519 -1.319 -2.315 1.00 0.28 135 LEU A C 10
ATOM 24783 O O . LEU A 1 133 ? 16.207 -2.501 -2.406 1.00 0.37 135 LEU A O 10
ATOM 24799 N N . LYS A 1 134 ? 17.028 -0.639 -3.326 1.00 0.30 136 LYS A N 10
ATOM 24800 C CA . LYS A 1 134 ? 17.129 -1.218 -4.658 1.00 0.35 136 LYS A CA 10
ATOM 24801 C C . LYS A 1 134 ? 18.445 -1.965 -4.834 1.00 0.37 136 LYS A C 10
ATOM 24802 O O . LYS A 1 134 ? 19.385 -1.447 -5.439 1.00 0.42 136 LYS A O 10
ATOM 24821 N N . VAL A 1 135 ? 18.515 -3.169 -4.295 1.00 0.37 137 VAL A N 10
ATOM 24822 C CA . VAL A 1 135 ? 19.707 -3.985 -4.413 1.00 0.42 137 VAL A CA 10
ATOM 24823 C C . VAL A 1 135 ? 19.296 -5.436 -4.656 1.00 0.46 137 VAL A C 10
ATOM 24824 O O . VAL A 1 135 ? 18.122 -5.767 -4.517 1.00 0.51 137 VAL A O 10
ATOM 24837 N N . LYS A 1 136 ? 20.227 -6.276 -5.075 1.00 0.50 138 LYS A N 10
ATOM 24838 C CA . LYS A 1 136 ? 19.947 -7.695 -5.264 1.00 0.57 138 LYS A CA 10
ATOM 24839 C C . LYS A 1 136 ? 19.357 -8.294 -3.996 1.00 0.47 138 LYS A C 10
ATOM 24840 O O . LYS A 1 136 ? 18.272 -8.873 -4.006 1.00 0.53 138 LYS A O 10
ATOM 24859 N N . THR A 1 137 ? 20.068 -8.106 -2.901 1.00 0.37 139 THR A N 10
ATOM 24860 C CA . THR A 1 137 ? 19.698 -8.718 -1.633 1.00 0.29 139 THR A CA 10
ATOM 24861 C C . THR A 1 137 ? 19.779 -7.719 -0.488 1.00 0.25 139 THR A C 10
ATOM 24862 O O . THR A 1 137 ? 20.617 -6.815 -0.495 1.00 0.28 139 THR A O 10
ATOM 24873 N N . MET A 1 138 ? 18.917 -7.898 0.500 1.00 0.26 140 MET A N 10
ATOM 24874 C CA . MET A 1 138 ? 18.782 -6.944 1.585 1.00 0.32 140 MET A CA 10
ATOM 24875 C C . MET A 1 138 ? 18.350 -7.605 2.889 1.00 0.34 140 MET A C 10
ATOM 24876 O O . MET A 1 138 ? 17.772 -8.692 2.889 1.00 0.38 140 MET A O 10
ATOM 24890 N N . ALA A 1 139 ? 18.646 -6.930 3.995 1.00 0.34 141 ALA A N 10
ATOM 24891 C CA . ALA A 1 139 ? 18.200 -7.349 5.316 1.00 0.38 141 ALA A CA 10
ATOM 24892 C C . ALA A 1 139 ? 16.839 -6.749 5.638 1.00 0.34 141 ALA A C 10
ATOM 24893 O O . ALA A 1 139 ? 16.564 -5.599 5.296 1.00 0.36 141 ALA A O 10
ATOM 24900 N N . LYS A 1 140 ? 16.005 -7.525 6.320 1.00 0.32 142 LYS A N 10
ATOM 24901 C CA . LYS A 1 140 ? 14.687 -7.065 6.751 1.00 0.30 142 LYS A CA 10
ATOM 24902 C C . LYS A 1 140 ? 14.822 -5.932 7.765 1.00 0.26 142 LYS A C 10
ATOM 24903 O O . LYS A 1 140 ? 13.980 -5.038 7.825 1.00 0.24 142 LYS A O 10
ATOM 24922 N N . ASP A 1 141 ? 15.905 -5.963 8.533 1.00 0.29 143 ASP A N 10
ATOM 24923 C CA . ASP A 1 141 ? 16.150 -4.958 9.564 1.00 0.31 143 ASP A CA 10
ATOM 24924 C C . ASP A 1 141 ? 16.511 -3.633 8.921 1.00 0.28 143 ASP A C 10
ATOM 24925 O O . ASP A 1 141 ? 16.016 -2.573 9.309 1.00 0.29 143 ASP A O 10
ATOM 24934 N N . MET A 1 142 ? 17.368 -3.712 7.921 1.00 0.29 144 MET A N 10
ATOM 24935 C CA . MET A 1 142 ? 17.767 -2.543 7.170 1.00 0.30 144 MET A CA 10
ATOM 24936 C C . MET A 1 142 ? 16.594 -2.018 6.367 1.00 0.24 144 MET A C 10
ATOM 24937 O O . MET A 1 142 ? 16.406 -0.816 6.257 1.00 0.25 144 MET A O 10
ATOM 24951 N N . PHE A 1 143 ? 15.807 -2.937 5.822 1.00 0.21 145 PHE A N 10
ATOM 24952 C CA . PHE A 1 143 ? 14.691 -2.591 4.954 1.00 0.17 145 PHE A CA 10
ATOM 24953 C C . PHE A 1 143 ? 13.745 -1.622 5.646 1.00 0.15 145 PHE A C 10
ATOM 24954 O O . PHE A 1 143 ? 13.464 -0.540 5.128 1.00 0.16 145 PHE A O 10
ATOM 24971 N N . VAL A 1 144 ? 13.277 -2.002 6.825 1.00 0.15 146 VAL A N 10
ATOM 24972 C CA . VAL A 1 144 ? 12.383 -1.147 7.580 1.00 0.14 146 VAL A CA 10
ATOM 24973 C C . VAL A 1 144 ? 13.065 0.147 8.000 1.00 0.15 146 VAL A C 10
ATOM 24974 O O . VAL A 1 144 ? 12.506 1.221 7.825 1.00 0.16 146 VAL A O 10
ATOM 24987 N N . SER A 1 145 ? 14.274 0.054 8.524 1.00 0.18 147 SER A N 10
ATOM 24988 C CA . SER A 1 145 ? 14.993 1.236 8.972 1.00 0.21 147 SER A CA 10
ATOM 24989 C C . SER A 1 145 ? 15.231 2.202 7.801 1.00 0.21 147 SER A C 10
ATOM 24990 O O . SER A 1 145 ? 15.113 3.421 7.948 1.00 0.24 147 SER A O 10
ATOM 24998 N N . ARG A 1 146 ? 15.534 1.637 6.639 1.00 0.20 148 ARG A N 10
ATOM 24999 C CA . ARG A 1 146 ? 15.729 2.402 5.414 1.00 0.21 148 ARG A CA 10
ATOM 25000 C C . ARG A 1 146 ? 14.440 3.092 4.986 1.00 0.19 148 ARG A C 10
ATOM 25001 O O . ARG A 1 146 ? 14.422 4.291 4.718 1.00 0.27 148 ARG A O 10
ATOM 25022 N N . GLY A 1 147 ? 13.366 2.325 4.909 1.00 0.14 149 GLY A N 10
ATOM 25023 C CA . GLY A 1 147 ? 12.097 2.881 4.507 1.00 0.13 149 GLY A CA 10
ATOM 25024 C C . GLY A 1 147 ? 11.576 3.866 5.527 1.00 0.15 149 GLY A C 10
ATOM 25025 O O . GLY A 1 147 ? 11.030 4.906 5.173 1.00 0.17 149 GLY A O 10
ATOM 25029 N N . ASN A 1 148 ? 11.761 3.534 6.795 1.00 0.17 150 ASN A N 10
ATOM 25030 C CA . ASN A 1 148 ? 11.341 4.384 7.898 1.00 0.22 150 ASN A CA 10
ATOM 25031 C C . ASN A 1 148 ? 11.983 5.769 7.812 1.00 0.23 150 ASN A C 10
ATOM 25032 O O . ASN A 1 148 ? 11.320 6.774 8.055 1.00 0.26 150 ASN A O 10
ATOM 25043 N N . THR A 1 149 ? 13.264 5.826 7.450 1.00 0.23 151 THR A N 10
ATOM 25044 C CA . THR A 1 149 ? 13.956 7.108 7.341 1.00 0.27 151 THR A CA 10
ATOM 25045 C C . THR A 1 149 ? 13.532 7.841 6.065 1.00 0.27 151 THR A C 10
ATOM 25046 O O . THR A 1 149 ? 13.578 9.071 6.000 1.00 0.33 151 THR A O 10
ATOM 25057 N N . GLU A 1 150 ? 13.113 7.081 5.053 1.00 0.25 152 GLU A N 10
ATOM 25058 C CA . GLU A 1 150 ? 12.496 7.650 3.863 1.00 0.30 152 GLU A CA 10
ATOM 25059 C C . GLU A 1 150 ? 11.052 8.056 4.158 1.00 0.28 152 GLU A C 10
ATOM 25060 O O . GLU A 1 150 ? 10.394 8.717 3.354 1.00 0.30 152 GLU A O 10
ATOM 25072 N N . GLY A 1 151 ? 10.581 7.651 5.328 1.00 0.25 153 GLY A N 10
ATOM 25073 C CA . GLY A 1 151 ? 9.301 8.095 5.832 1.00 0.25 153 GLY A CA 10
ATOM 25074 C C . GLY A 1 151 ? 8.213 7.033 5.830 1.00 0.21 153 GLY A C 10
ATOM 25075 O O . GLY A 1 151 ? 7.168 7.240 6.447 1.00 0.24 153 GLY A O 10
ATOM 25079 N N . ALA A 1 152 ? 8.410 5.906 5.149 1.00 0.17 154 ALA A N 10
ATOM 25080 C CA . ALA A 1 152 ? 7.466 4.801 5.297 1.00 0.16 154 ALA A CA 10
ATOM 25081 C C . ALA A 1 152 ? 8.131 3.434 5.239 1.00 0.14 154 ALA A C 10
ATOM 25082 O O . ALA A 1 152 ? 8.814 3.103 4.269 1.00 0.15 154 ALA A O 10
ATOM 25089 N N . SER A 1 153 ? 7.899 2.635 6.264 1.00 0.15 155 SER A N 10
ATOM 25090 C CA . SER A 1 153 ? 8.199 1.217 6.206 1.00 0.16 155 SER A CA 10
ATOM 25091 C C . SER A 1 153 ? 7.254 0.436 7.095 1.00 0.15 155 SER A C 10
ATOM 25092 O O . SER A 1 153 ? 6.570 0.998 7.952 1.00 0.19 155 SER A O 10
ATOM 25100 N N . ILE A 1 154 ? 7.232 -0.859 6.871 1.00 0.14 156 ILE A N 10
ATOM 25101 C CA . ILE A 1 154 ? 6.346 -1.762 7.570 1.00 0.15 156 ILE A CA 10
ATOM 25102 C C . ILE A 1 154 ? 6.915 -3.182 7.508 1.00 0.15 156 ILE A C 10
ATOM 25103 O O . ILE A 1 154 ? 7.111 -3.736 6.430 1.00 0.17 156 ILE A O 10
ATOM 25119 N N . SER A 1 155 ? 7.220 -3.760 8.652 1.00 0.16 157 SER A N 10
ATOM 25120 C CA . SER A 1 155 ? 7.855 -5.066 8.678 1.00 0.19 157 SER A CA 10
ATOM 25121 C C . SER A 1 155 ? 7.037 -6.080 9.467 1.00 0.20 157 SER A C 10
ATOM 25122 O O . SER A 1 155 ? 6.380 -5.730 10.450 1.00 0.34 157 SER A O 10
ATOM 25130 N N . PHE A 1 156 ? 7.071 -7.328 9.005 1.00 0.20 158 PHE A N 10
ATOM 25131 C CA . PHE A 1 156 ? 6.390 -8.437 9.670 1.00 0.32 158 PHE A CA 10
ATOM 25132 C C . PHE A 1 156 ? 6.754 -8.494 11.149 1.00 0.74 158 PHE A C 10
ATOM 25133 O O . PHE A 1 156 ? 5.876 -8.224 11.995 1.00 1.33 158 PHE A O 10
ATOM 25151 N N . GLU A 1 1 ? -9.400 -7.490 -10.349 1.00 1.75 3 GLU A N 11
ATOM 25152 C CA . GLU A 1 1 ? -9.785 -6.063 -10.369 1.00 1.53 3 GLU A CA 11
ATOM 25153 C C . GLU A 1 1 ? -11.075 -5.840 -9.580 1.00 1.23 3 GLU A C 11
ATOM 25154 O O . GLU A 1 1 ? -11.125 -4.985 -8.691 1.00 1.66 3 GLU A O 11
ATOM 25168 N N . GLU A 1 2 ? -12.113 -6.613 -9.897 1.00 0.80 4 GLU A N 11
ATOM 25169 C CA . GLU A 1 2 ? -13.385 -6.503 -9.191 1.00 0.70 4 GLU A CA 11
ATOM 25170 C C . GLU A 1 2 ? -13.212 -6.835 -7.714 1.00 0.61 4 GLU A C 11
ATOM 25171 O O . GLU A 1 2 ? -13.510 -6.016 -6.850 1.00 0.76 4 GLU A O 11
ATOM 25183 N N . LYS A 1 3 ? -12.714 -8.023 -7.413 1.00 0.53 5 LYS A N 11
ATOM 25184 C CA . LYS A 1 3 ? -12.463 -8.378 -6.028 1.00 0.46 5 LYS A CA 11
ATOM 25185 C C . LYS A 1 3 ? -11.116 -7.829 -5.595 1.00 0.34 5 LYS A C 11
ATOM 25186 O O . LYS A 1 3 ? -10.100 -8.056 -6.252 1.00 0.39 5 LYS A O 11
ATOM 25205 N N . GLY A 1 4 ? -11.117 -7.088 -4.505 1.00 0.26 6 GLY A N 11
ATOM 25206 C CA . GLY A 1 4 ? -9.875 -6.573 -3.974 1.00 0.20 6 GLY A CA 11
ATOM 25207 C C . GLY A 1 4 ? -10.056 -5.263 -3.249 1.00 0.17 6 GLY A C 11
ATOM 25208 O O . GLY A 1 4 ? -11.180 -4.894 -2.904 1.00 0.24 6 GLY A O 11
ATOM 25212 N N . ALA A 1 5 ? -8.961 -4.551 -3.044 1.00 0.15 7 ALA A N 11
ATOM 25213 C CA . ALA A 1 5 ? -8.988 -3.301 -2.299 1.00 0.14 7 ALA A CA 11
ATOM 25214 C C . ALA A 1 5 ? -8.445 -2.153 -3.136 1.00 0.14 7 ALA A C 11
ATOM 25215 O O . ALA A 1 5 ? -7.624 -2.361 -4.020 1.00 0.18 7 ALA A O 11
ATOM 25222 N N . TYR A 1 6 ? -8.911 -0.948 -2.854 1.00 0.12 8 TYR A N 11
ATOM 25223 C CA . TYR A 1 6 ? -8.457 0.243 -3.561 1.00 0.13 8 TYR A CA 11
ATOM 25224 C C . TYR A 1 6 ? -8.031 1.321 -2.572 1.00 0.12 8 TYR A C 11
ATOM 25225 O O . TYR A 1 6 ? -8.741 1.596 -1.607 1.00 0.13 8 TYR A O 11
ATOM 25243 N N . LEU A 1 7 ? -6.862 1.905 -2.808 1.00 0.12 9 LEU A N 11
ATOM 25244 C CA . LEU A 1 7 ? -6.370 3.017 -2.001 1.00 0.12 9 LEU A CA 11
ATOM 25245 C C . LEU A 1 7 ? -6.913 4.304 -2.586 1.00 0.11 9 LEU A C 11
ATOM 25246 O O . LEU A 1 7 ? -6.647 4.622 -3.735 1.00 0.13 9 LEU A O 11
ATOM 25262 N N . VAL A 1 8 ? -7.665 5.036 -1.801 1.00 0.12 10 VAL A N 11
ATOM 25263 C CA . VAL A 1 8 ? -8.326 6.228 -2.292 1.00 0.14 10 VAL A CA 11
ATOM 25264 C C . VAL A 1 8 ? -7.901 7.451 -1.497 1.00 0.16 10 VAL A C 11
ATOM 25265 O O . VAL A 1 8 ? -7.708 7.377 -0.284 1.00 0.14 10 VAL A O 11
ATOM 25278 N N . PHE A 1 9 ? -7.731 8.564 -2.191 1.00 0.23 11 PHE A N 11
ATOM 25279 C CA . PHE A 1 9 ? -7.433 9.833 -1.548 1.00 0.27 11 PHE A CA 11
ATOM 25280 C C . PHE A 1 9 ? -8.706 10.648 -1.398 1.00 0.33 11 PHE A C 11
ATOM 25281 O O . PHE A 1 9 ? -9.456 10.829 -2.359 1.00 0.42 11 PHE A O 11
ATOM 25298 N N . ASP A 1 10 ? -8.957 11.122 -0.194 1.00 0.32 12 ASP A N 11
ATOM 25299 C CA . ASP A 1 10 ? -10.116 11.955 0.071 1.00 0.39 12 ASP A CA 11
ATOM 25300 C C . ASP A 1 10 ? -9.650 13.294 0.616 1.00 0.41 12 ASP A C 11
ATOM 25301 O O . ASP A 1 10 ? -8.589 13.377 1.231 1.00 0.36 12 ASP A O 11
ATOM 25310 N N . ASN A 1 11 ? -10.430 14.338 0.389 1.00 0.52 13 ASN A N 11
ATOM 25311 C CA . ASN A 1 11 ? -10.036 15.679 0.802 1.00 0.56 13 ASN A CA 11
ATOM 25312 C C . ASN A 1 11 ? -10.438 15.947 2.247 1.00 0.57 13 ASN A C 11
ATOM 25313 O O . ASN A 1 11 ? -10.260 17.057 2.752 1.00 0.65 13 ASN A O 11
ATOM 25324 N N . ALA A 1 12 ? -10.997 14.932 2.903 1.00 0.55 14 ALA A N 11
ATOM 25325 C CA . ALA A 1 12 ? -11.300 15.008 4.327 1.00 0.59 14 ALA A CA 11
ATOM 25326 C C . ALA A 1 12 ? -10.035 15.292 5.116 1.00 0.66 14 ALA A C 11
ATOM 25327 O O . ALA A 1 12 ? -8.991 14.692 4.851 1.00 1.31 14 ALA A O 11
ATOM 25334 N N . SER A 1 13 ? -10.123 16.221 6.065 1.00 0.60 15 SER A N 11
ATOM 25335 C CA . SER A 1 13 ? -8.970 16.626 6.863 1.00 0.54 15 SER A CA 11
ATOM 25336 C C . SER A 1 13 ? -7.847 17.121 5.957 1.00 0.52 15 SER A C 11
ATOM 25337 O O . SER A 1 13 ? -6.665 17.045 6.306 1.00 0.53 15 SER A O 11
ATOM 25345 N N . ASN A 1 14 ? -8.242 17.615 4.782 1.00 0.53 16 ASN A N 11
ATOM 25346 C CA . ASN A 1 14 ? -7.311 18.114 3.778 1.00 0.57 16 ASN A CA 11
ATOM 25347 C C . ASN A 1 14 ? -6.407 16.998 3.258 1.00 0.52 16 ASN A C 11
ATOM 25348 O O . ASN A 1 14 ? -5.283 17.241 2.833 1.00 0.68 16 ASN A O 11
ATOM 25359 N N . GLY A 1 15 ? -6.902 15.773 3.300 1.00 0.39 17 GLY A N 11
ATOM 25360 C CA . GLY A 1 15 ? -6.136 14.648 2.805 1.00 0.34 17 GLY A CA 11
ATOM 25361 C C . GLY A 1 15 ? -6.266 13.431 3.690 1.00 0.28 17 GLY A C 11
ATOM 25362 O O . GLY A 1 15 ? -5.745 13.411 4.798 1.00 0.29 17 GLY A O 11
ATOM 25366 N N . THR A 1 16 ? -6.976 12.427 3.208 1.00 0.27 18 THR A N 11
ATOM 25367 C CA . THR A 1 16 ? -7.130 11.172 3.928 1.00 0.24 18 THR A CA 11
ATOM 25368 C C . THR A 1 16 ? -6.950 9.994 2.974 1.00 0.18 18 THR A C 11
ATOM 25369 O O . THR A 1 16 ? -7.237 10.110 1.781 1.00 0.19 18 THR A O 11
ATOM 25380 N N . LEU A 1 17 ? -6.467 8.873 3.497 1.00 0.15 19 LEU A N 11
ATOM 25381 C CA . LEU A 1 17 ? -6.367 7.654 2.714 1.00 0.13 19 LEU A CA 11
ATOM 25382 C C . LEU A 1 17 ? -7.468 6.693 3.093 1.00 0.14 19 LEU A C 11
ATOM 25383 O O . LEU A 1 17 ? -7.915 6.653 4.240 1.00 0.21 19 LEU A O 11
ATOM 25399 N N . PHE A 1 18 ? -7.867 5.904 2.128 1.00 0.13 20 PHE A N 11
ATOM 25400 C CA . PHE A 1 18 ? -8.993 5.018 2.274 1.00 0.14 20 PHE A CA 11
ATOM 25401 C C . PHE A 1 18 ? -8.723 3.724 1.516 1.00 0.13 20 PHE A C 11
ATOM 25402 O O . PHE A 1 18 ? -8.332 3.751 0.359 1.00 0.12 20 PHE A O 11
ATOM 25419 N N . ILE A 1 19 ? -8.883 2.599 2.192 1.00 0.15 21 ILE A N 11
ATOM 25420 C CA . ILE A 1 19 ? -8.774 1.302 1.544 1.00 0.16 21 ILE A CA 11
ATOM 25421 C C . ILE A 1 19 ? -10.141 0.636 1.500 1.00 0.18 21 ILE A C 11
ATOM 25422 O O . ILE A 1 19 ? -10.713 0.265 2.523 1.00 0.23 21 ILE A O 11
ATOM 25438 N N . VAL A 1 20 ? -10.673 0.532 0.303 1.00 0.16 22 VAL A N 11
ATOM 25439 C CA . VAL A 1 20 ? -12.019 0.032 0.107 1.00 0.18 22 VAL A CA 11
ATOM 25440 C C . VAL A 1 20 ? -12.028 -1.478 -0.101 1.00 0.18 22 VAL A C 11
ATOM 25441 O O . VAL A 1 20 ? -11.317 -2.007 -0.958 1.00 0.22 22 VAL A O 11
ATOM 25454 N N . TRP A 1 21 ? -12.821 -2.170 0.696 1.00 0.19 23 TRP A N 11
ATOM 25455 C CA . TRP A 1 21 ? -13.016 -3.594 0.510 1.00 0.21 23 TRP A CA 11
ATOM 25456 C C . TRP A 1 21 ? -14.344 -3.852 -0.177 1.00 0.24 23 TRP A C 11
ATOM 25457 O O . TRP A 1 21 ? -15.417 -3.644 0.395 1.00 0.27 23 TRP A O 11
ATOM 25478 N N . LYS A 1 22 ? -14.259 -4.290 -1.422 1.00 0.25 24 LYS A N 11
ATOM 25479 C CA . LYS A 1 22 ? -15.425 -4.453 -2.267 1.00 0.28 24 LYS A CA 11
ATOM 25480 C C . LYS A 1 22 ? -15.215 -5.609 -3.236 1.00 0.33 24 LYS A C 11
ATOM 25481 O O . LYS A 1 22 ? -14.122 -6.175 -3.330 1.00 0.39 24 LYS A O 11
ATOM 25500 N N . LYS A 1 23 ? -16.265 -5.919 -3.972 1.00 0.36 25 LYS A N 11
ATOM 25501 C CA . LYS A 1 23 ? -16.249 -6.991 -4.951 1.00 0.42 25 LYS A CA 11
ATOM 25502 C C . LYS A 1 23 ? -16.512 -6.398 -6.325 1.00 0.45 25 LYS A C 11
ATOM 25503 O O . LYS A 1 23 ? -16.862 -7.094 -7.277 1.00 0.56 25 LYS A O 11
ATOM 25522 N N . GLU A 1 24 ? -16.331 -5.090 -6.397 1.00 0.40 26 GLU A N 11
ATOM 25523 C CA . GLU A 1 24 ? -16.549 -4.330 -7.622 1.00 0.45 26 GLU A CA 11
ATOM 25524 C C . GLU A 1 24 ? -15.335 -3.449 -7.905 1.00 0.41 26 GLU A C 11
ATOM 25525 O O . GLU A 1 24 ? -14.381 -3.434 -7.132 1.00 0.42 26 GLU A O 11
ATOM 25537 N N . LYS A 1 25 ? -15.357 -2.727 -9.008 1.00 0.48 27 LYS A N 11
ATOM 25538 C CA . LYS A 1 25 ? -14.215 -1.915 -9.389 1.00 0.49 27 LYS A CA 11
ATOM 25539 C C . LYS A 1 25 ? -14.402 -0.468 -8.928 1.00 0.47 27 LYS A C 11
ATOM 25540 O O . LYS A 1 25 ? -15.360 0.205 -9.309 1.00 0.68 27 LYS A O 11
ATOM 25559 N N . VAL A 1 26 ? -13.480 -0.010 -8.092 1.00 0.43 28 VAL A N 11
ATOM 25560 C CA . VAL A 1 26 ? -13.499 1.348 -7.564 1.00 0.42 28 VAL A CA 11
ATOM 25561 C C . VAL A 1 26 ? -12.578 2.243 -8.385 1.00 0.40 28 VAL A C 11
ATOM 25562 O O . VAL A 1 26 ? -11.437 1.879 -8.661 1.00 0.51 28 VAL A O 11
ATOM 25575 N N . GLU A 1 27 ? -13.075 3.403 -8.781 1.00 0.37 29 GLU A N 11
ATOM 25576 C CA . GLU A 1 27 ? -12.284 4.337 -9.566 1.00 0.37 29 GLU A CA 11
ATOM 25577 C C . GLU A 1 27 ? -11.737 5.460 -8.692 1.00 0.32 29 GLU A C 11
ATOM 25578 O O . GLU A 1 27 ? -12.115 5.589 -7.526 1.00 0.33 29 GLU A O 11
ATOM 25590 N N . ASN A 1 28 ? -10.851 6.267 -9.275 1.00 0.33 30 ASN A N 11
ATOM 25591 C CA . ASN A 1 28 ? -10.211 7.386 -8.578 1.00 0.34 30 ASN A CA 11
ATOM 25592 C C . ASN A 1 28 ? -9.352 6.887 -7.423 1.00 0.27 30 ASN A C 11
ATOM 25593 O O . ASN A 1 28 ? -9.249 7.533 -6.381 1.00 0.31 30 ASN A O 11
ATOM 25604 N N . ALA A 1 29 ? -8.740 5.734 -7.617 1.00 0.21 31 ALA A N 11
ATOM 25605 C CA . ALA A 1 29 ? -7.879 5.150 -6.612 1.00 0.18 31 ALA A CA 11
ATOM 25606 C C . ALA A 1 29 ? -6.408 5.287 -7.000 1.00 0.17 31 ALA A C 11
ATOM 25607 O O . ALA A 1 29 ? -6.067 5.440 -8.174 1.00 0.20 31 ALA A O 11
ATOM 25614 N N . LEU A 1 30 ? -5.556 5.251 -5.986 1.00 0.17 32 LEU A N 11
ATOM 25615 C CA . LEU A 1 30 ? -4.115 5.422 -6.141 1.00 0.18 32 LEU A CA 11
ATOM 25616 C C . LEU A 1 30 ? -3.423 4.070 -6.175 1.00 0.17 32 LEU A C 11
ATOM 25617 O O . LEU A 1 30 ? -2.399 3.898 -6.823 1.00 0.19 32 LEU A O 11
ATOM 25633 N N . MET A 1 31 ? -3.977 3.117 -5.438 1.00 0.15 33 MET A N 11
ATOM 25634 C CA . MET A 1 31 ? -3.382 1.786 -5.330 1.00 0.14 33 MET A CA 11
ATOM 25635 C C . MET A 1 31 ? -4.463 0.717 -5.242 1.00 0.12 33 MET A C 11
ATOM 25636 O O . MET A 1 31 ? -5.641 1.034 -5.082 1.00 0.12 33 MET A O 11
ATOM 25650 N N . PHE A 1 32 ? -4.058 -0.544 -5.343 1.00 0.12 34 PHE A N 11
ATOM 25651 C CA . PHE A 1 32 ? -5.002 -1.649 -5.408 1.00 0.12 34 PHE A CA 11
ATOM 25652 C C . PHE A 1 32 ? -4.415 -2.909 -4.765 1.00 0.11 34 PHE A C 11
ATOM 25653 O O . PHE A 1 32 ? -3.200 -3.083 -4.712 1.00 0.12 34 PHE A O 11
ATOM 25670 N N . ILE A 1 33 ? -5.292 -3.765 -4.268 1.00 0.11 35 ILE A N 11
ATOM 25671 C CA . ILE A 1 33 ? -4.910 -5.050 -3.697 1.00 0.12 35 ILE A CA 11
ATOM 25672 C C . ILE A 1 33 ? -5.735 -6.141 -4.346 1.00 0.12 35 ILE A C 11
ATOM 25673 O O . ILE A 1 33 ? -6.949 -5.998 -4.485 1.00 0.16 35 ILE A O 11
ATOM 25689 N N . LYS A 1 34 ? -5.096 -7.222 -4.736 1.00 0.13 36 LYS A N 11
ATOM 25690 C CA . LYS A 1 34 ? -5.809 -8.321 -5.349 1.00 0.15 36 LYS A CA 11
ATOM 25691 C C . LYS A 1 34 ? -5.582 -9.593 -4.540 1.00 0.16 36 LYS A C 11
ATOM 25692 O O . LYS A 1 34 ? -4.484 -10.139 -4.539 1.00 0.22 36 LYS A O 11
ATOM 25711 N N . PRO A 1 35 ? -6.614 -10.099 -3.855 1.00 0.17 37 PRO A N 11
ATOM 25712 C CA . PRO A 1 35 ? -6.497 -11.295 -3.024 1.00 0.21 37 PRO A CA 11
ATOM 25713 C C . PRO A 1 35 ? -6.478 -12.579 -3.848 1.00 0.27 37 PRO A C 11
ATOM 25714 O O . PRO A 1 35 ? -7.285 -12.759 -4.763 1.00 0.35 37 PRO A O 11
ATOM 25725 N N . THR A 1 36 ? -5.525 -13.448 -3.546 1.00 0.31 38 THR A N 11
ATOM 25726 C CA . THR A 1 36 ? -5.490 -14.775 -4.131 1.00 0.38 38 THR A CA 11
ATOM 25727 C C . THR A 1 36 ? -6.205 -15.745 -3.216 1.00 0.44 38 THR A C 11
ATOM 25728 O O . THR A 1 36 ? -6.837 -16.704 -3.659 1.00 0.54 38 THR A O 11
ATOM 25739 N N . LYS A 1 37 ? -6.084 -15.472 -1.931 1.00 0.48 39 LYS A N 11
ATOM 25740 C CA . LYS A 1 37 ? -6.858 -16.161 -0.917 1.00 0.63 39 LYS A CA 11
ATOM 25741 C C . LYS A 1 37 ? -8.188 -15.442 -0.743 1.00 0.58 39 LYS A C 11
ATOM 25742 O O . LYS A 1 37 ? -8.403 -14.377 -1.327 1.00 0.54 39 LYS A O 11
ATOM 25761 N N . GLU A 1 38 ? -9.085 -16.017 0.036 1.00 0.66 40 GLU A N 11
ATOM 25762 C CA . GLU A 1 38 ? -10.385 -15.406 0.254 1.00 0.64 40 GLU A CA 11
ATOM 25763 C C . GLU A 1 38 ? -10.293 -14.320 1.313 1.00 0.57 40 GLU A C 11
ATOM 25764 O O . GLU A 1 38 ? -9.616 -14.476 2.333 1.00 0.62 40 GLU A O 11
ATOM 25776 N N . VAL A 1 39 ? -10.977 -13.221 1.056 1.00 0.53 41 VAL A N 11
ATOM 25777 C CA . VAL A 1 39 ? -10.871 -12.031 1.884 1.00 0.49 41 VAL A CA 11
ATOM 25778 C C . VAL A 1 39 ? -11.755 -12.127 3.124 1.00 0.51 41 VAL A C 11
ATOM 25779 O O . VAL A 1 39 ? -12.913 -12.539 3.043 1.00 0.54 41 VAL A O 11
ATOM 25792 N N . PRO A 1 40 ? -11.185 -11.759 4.288 1.00 0.55 42 PRO A N 11
ATOM 25793 C CA . PRO A 1 40 ? -11.862 -11.802 5.594 1.00 0.62 42 PRO A CA 11
ATOM 25794 C C . PRO A 1 40 ? -13.263 -11.200 5.571 1.00 0.63 42 PRO A C 11
ATOM 25795 O O . PRO A 1 40 ? -13.448 -10.028 5.238 1.00 0.64 42 PRO A O 11
ATOM 25806 N N . GLU A 1 41 ? -14.232 -12.010 5.973 1.00 0.69 43 GLU A N 11
ATOM 25807 C CA . GLU A 1 41 ? -15.634 -11.662 5.897 1.00 0.75 43 GLU A CA 11
ATOM 25808 C C . GLU A 1 41 ? -16.011 -10.536 6.853 1.00 0.81 43 GLU A C 11
ATOM 25809 O O . GLU A 1 41 ? -16.746 -9.619 6.481 1.00 0.83 43 GLU A O 11
ATOM 25821 N N . PHE A 1 42 ? -15.503 -10.592 8.077 1.00 0.86 44 PHE A N 11
ATOM 25822 C CA . PHE A 1 42 ? -15.920 -9.643 9.098 1.00 0.97 44 PHE A CA 11
ATOM 25823 C C . PHE A 1 42 ? -15.369 -8.260 8.811 1.00 0.96 44 PHE A C 11
ATOM 25824 O O . PHE A 1 42 ? -15.943 -7.252 9.222 1.00 1.02 44 PHE A O 11
ATOM 25841 N N . LYS A 1 43 ? -14.263 -8.214 8.083 1.00 0.90 45 LYS A N 11
ATOM 25842 C CA . LYS A 1 43 ? -13.650 -6.944 7.720 1.00 0.93 45 LYS A CA 11
ATOM 25843 C C . LYS A 1 43 ? -14.552 -6.150 6.782 1.00 0.89 45 LYS A C 11
ATOM 25844 O O . LYS A 1 43 ? -14.464 -4.926 6.713 1.00 0.98 45 LYS A O 11
ATOM 25863 N N . PHE A 1 44 ? -15.430 -6.849 6.075 1.00 0.79 46 PHE A N 11
ATOM 25864 C CA . PHE A 1 44 ? -16.394 -6.194 5.201 1.00 0.78 46 PHE A CA 11
ATOM 25865 C C . PHE A 1 44 ? -17.543 -5.602 6.012 1.00 0.83 46 PHE A C 11
ATOM 25866 O O . PHE A 1 44 ? -17.895 -4.436 5.850 1.00 0.93 46 PHE A O 11
ATOM 25883 N N . VAL A 1 45 ? -18.104 -6.408 6.902 1.00 0.81 47 VAL A N 11
ATOM 25884 C CA . VAL A 1 45 ? -19.301 -6.024 7.637 1.00 0.88 47 VAL A CA 11
ATOM 25885 C C . VAL A 1 45 ? -18.999 -5.015 8.746 1.00 0.87 47 VAL A C 11
ATOM 25886 O O . VAL A 1 45 ? -19.721 -4.029 8.905 1.00 0.92 47 VAL A O 11
ATOM 25899 N N . ASN A 1 46 ? -17.917 -5.234 9.483 1.00 0.86 48 ASN A N 11
ATOM 25900 C CA . ASN A 1 46 ? -17.614 -4.410 10.647 1.00 0.90 48 ASN A CA 11
ATOM 25901 C C . ASN A 1 46 ? -17.111 -3.031 10.226 1.00 0.82 48 ASN A C 11
ATOM 25902 O O . ASN A 1 46 ? -17.387 -2.027 10.882 1.00 0.91 48 ASN A O 11
ATOM 25913 N N . ARG A 1 47 ? -16.378 -2.990 9.126 1.00 0.69 49 ARG A N 11
ATOM 25914 C CA . ARG A 1 47 ? -15.830 -1.739 8.618 1.00 0.63 49 ARG A CA 11
ATOM 25915 C C . ARG A 1 47 ? -16.803 -1.040 7.676 1.00 0.58 49 ARG A C 11
ATOM 25916 O O . ARG A 1 47 ? -16.573 0.097 7.268 1.00 0.57 49 ARG A O 11
ATOM 25937 N N . ASN A 1 48 ? -17.887 -1.738 7.331 1.00 0.60 50 ASN A N 11
ATOM 25938 C CA . ASN A 1 48 ? -18.874 -1.247 6.362 1.00 0.63 50 ASN A CA 11
ATOM 25939 C C . ASN A 1 48 ? -18.261 -1.159 4.970 1.00 0.54 50 ASN A C 11
ATOM 25940 O O . ASN A 1 48 ? -18.804 -0.518 4.073 1.00 0.61 50 ASN A O 11
ATOM 25951 N N . GLY A 1 49 ? -17.114 -1.800 4.809 1.00 0.46 51 GLY A N 11
ATOM 25952 C CA . GLY A 1 49 ? -16.433 -1.828 3.531 1.00 0.41 51 GLY A CA 11
ATOM 25953 C C . GLY A 1 49 ? -15.542 -0.621 3.312 1.00 0.33 51 GLY A C 11
ATOM 25954 O O . GLY A 1 49 ? -14.709 -0.616 2.404 1.00 0.34 51 GLY A O 11
ATOM 25958 N N . LYS A 1 50 ? -15.714 0.406 4.138 1.00 0.29 52 LYS A N 11
ATOM 25959 C CA . LYS A 1 50 ? -14.894 1.602 4.029 1.00 0.29 52 LYS A CA 11
ATOM 25960 C C . LYS A 1 50 ? -13.882 1.676 5.164 1.00 0.30 52 LYS A C 11
ATOM 25961 O O . LYS A 1 50 ? -14.249 1.661 6.341 1.00 0.36 52 LYS A O 11
ATOM 25980 N N . ASN A 1 51 ? -12.611 1.770 4.809 1.00 0.30 53 ASN A N 11
ATOM 25981 C CA . ASN A 1 51 ? -11.554 1.863 5.787 1.00 0.34 53 ASN A CA 11
ATOM 25982 C C . ASN A 1 51 ? -10.792 3.166 5.610 1.00 0.27 53 ASN A C 11
ATOM 25983 O O . ASN A 1 51 ? -10.160 3.377 4.577 1.00 0.24 53 ASN A O 11
ATOM 25994 N N . GLU A 1 52 ? -10.820 4.029 6.608 1.00 0.30 54 GLU A N 11
ATOM 25995 C CA . GLU A 1 52 ? -9.993 5.222 6.581 1.00 0.28 54 GLU A CA 11
ATOM 25996 C C . GLU A 1 52 ? -8.661 4.948 7.262 1.00 0.28 54 GLU A C 11
ATOM 25997 O O . GLU A 1 52 ? -8.600 4.668 8.458 1.00 0.40 54 GLU A O 11
ATOM 26009 N N . LEU A 1 53 ? -7.600 5.012 6.476 1.00 0.21 55 LEU A N 11
ATOM 26010 C CA . LEU A 1 53 ? -6.275 4.601 6.916 1.00 0.22 55 LEU A CA 11
ATOM 26011 C C . LEU A 1 53 ? -5.561 5.695 7.700 1.00 0.24 55 LEU A C 11
ATOM 26012 O O . LEU A 1 53 ? -5.096 5.470 8.817 1.00 0.32 55 LEU A O 11
ATOM 26028 N N . ILE A 1 54 ? -5.471 6.875 7.112 1.00 0.21 56 ILE A N 11
ATOM 26029 C CA . ILE A 1 54 ? -4.702 7.959 7.704 1.00 0.22 56 ILE A CA 11
ATOM 26030 C C . ILE A 1 54 ? -5.211 9.299 7.179 1.00 0.22 56 ILE A C 11
ATOM 26031 O O . ILE A 1 54 ? -5.671 9.379 6.042 1.00 0.22 56 ILE A O 11
ATOM 26047 N N . ARG A 1 55 ? -5.147 10.344 7.998 1.00 0.26 57 ARG A N 11
ATOM 26048 C CA . ARG A 1 55 ? -5.710 11.631 7.609 1.00 0.27 57 ARG A CA 11
ATOM 26049 C C . ARG A 1 55 ? -4.743 12.790 7.860 1.00 0.29 57 ARG A C 11
ATOM 26050 O O . ARG A 1 55 ? -3.699 12.619 8.491 1.00 0.34 57 ARG A O 11
ATOM 26071 N N . ASN A 1 56 ? -5.132 13.966 7.353 1.00 0.30 58 ASN A N 11
ATOM 26072 C CA . ASN A 1 56 ? -4.369 15.207 7.483 1.00 0.33 58 ASN A CA 11
ATOM 26073 C C . ASN A 1 56 ? -3.060 15.135 6.682 1.00 0.31 58 ASN A C 11
ATOM 26074 O O . ASN A 1 56 ? -1.989 15.521 7.155 1.00 0.33 58 ASN A O 11
ATOM 26085 N N . LEU A 1 57 ? -3.164 14.658 5.444 1.00 0.28 59 LEU A N 11
ATOM 26086 C CA . LEU A 1 57 ? -1.994 14.463 4.590 1.00 0.27 59 LEU A CA 11
ATOM 26087 C C . LEU A 1 57 ? -1.450 15.786 4.050 1.00 0.33 59 LEU A C 11
ATOM 26088 O O . LEU A 1 57 ? -0.276 15.882 3.703 1.00 0.33 59 LEU A O 11
ATOM 26104 N N . GLN A 1 58 ? -2.310 16.793 3.961 1.00 0.40 60 GLN A N 11
ATOM 26105 C CA . GLN A 1 58 ? -1.911 18.107 3.453 1.00 0.49 60 GLN A CA 11
ATOM 26106 C C . GLN A 1 58 ? -0.760 18.679 4.258 1.00 0.51 60 GLN A C 11
ATOM 26107 O O . GLN A 1 58 ? 0.237 19.151 3.714 1.00 0.53 60 GLN A O 11
ATOM 26121 N N . SER A 1 59 ? -0.905 18.596 5.565 1.00 0.53 61 SER A N 11
ATOM 26122 C CA . SER A 1 59 ? 0.006 19.240 6.484 1.00 0.60 61 SER A CA 11
ATOM 26123 C C . SER A 1 59 ? 1.255 18.395 6.721 1.00 0.48 61 SER A C 11
ATOM 26124 O O . SER A 1 59 ? 2.173 18.812 7.428 1.00 0.56 61 SER A O 11
ATOM 26132 N N . ASP A 1 60 ? 1.286 17.216 6.117 1.00 0.41 62 ASP A N 11
ATOM 26133 C CA . ASP A 1 60 ? 2.466 16.359 6.163 1.00 0.41 62 ASP A CA 11
ATOM 26134 C C . ASP A 1 60 ? 2.375 15.293 5.086 1.00 0.36 62 ASP A C 11
ATOM 26135 O O . ASP A 1 60 ? 1.642 14.315 5.225 1.00 0.33 62 ASP A O 11
ATOM 26144 N N . LYS A 1 61 ? 3.123 15.496 4.009 1.00 0.39 63 LYS A N 11
ATOM 26145 C CA . LYS A 1 61 ? 3.079 14.605 2.857 1.00 0.40 63 LYS A CA 11
ATOM 26146 C C . LYS A 1 61 ? 3.511 13.196 3.231 1.00 0.33 63 LYS A C 11
ATOM 26147 O O . LYS A 1 61 ? 3.017 12.214 2.680 1.00 0.30 63 LYS A O 11
ATOM 26166 N N . LYS A 1 62 ? 4.432 13.111 4.176 1.00 0.34 64 LYS A N 11
ATOM 26167 C CA . LYS A 1 62 ? 5.005 11.834 4.581 1.00 0.33 64 LYS A CA 11
ATOM 26168 C C . LYS A 1 62 ? 3.955 10.898 5.178 1.00 0.27 64 LYS A C 11
ATOM 26169 O O . LYS A 1 62 ? 4.136 9.680 5.184 1.00 0.27 64 LYS A O 11
ATOM 26188 N N . LEU A 1 63 ? 2.870 11.466 5.687 1.00 0.25 65 LEU A N 11
ATOM 26189 C CA . LEU A 1 63 ? 1.749 10.681 6.170 1.00 0.21 65 LEU A CA 11
ATOM 26190 C C . LEU A 1 63 ? 1.183 9.790 5.065 1.00 0.17 65 LEU A C 11
ATOM 26191 O O . LEU A 1 63 ? 0.826 8.641 5.319 1.00 0.18 65 LEU A O 11
ATOM 26207 N N . PHE A 1 64 ? 1.115 10.312 3.838 1.00 0.15 66 PHE A N 11
ATOM 26208 C CA . PHE A 1 64 ? 0.641 9.521 2.706 1.00 0.13 66 PHE A CA 11
ATOM 26209 C C . PHE A 1 64 ? 1.536 8.304 2.501 1.00 0.14 66 PHE A C 11
ATOM 26210 O O . PHE A 1 64 ? 1.058 7.226 2.164 1.00 0.15 66 PHE A O 11
ATOM 26227 N N . TYR A 1 65 ? 2.829 8.476 2.750 1.00 0.16 67 TYR A N 11
ATOM 26228 C CA . TYR A 1 65 ? 3.797 7.405 2.543 1.00 0.18 67 TYR A CA 11
ATOM 26229 C C . TYR A 1 65 ? 3.455 6.219 3.433 1.00 0.16 67 TYR A C 11
ATOM 26230 O O . TYR A 1 65 ? 3.255 5.102 2.961 1.00 0.18 67 TYR A O 11
ATOM 26248 N N . SER A 1 66 ? 3.393 6.475 4.731 1.00 0.15 68 SER A N 11
ATOM 26249 C CA . SER A 1 66 ? 3.047 5.451 5.695 1.00 0.18 68 SER A CA 11
ATOM 26250 C C . SER A 1 66 ? 1.598 4.998 5.516 1.00 0.17 68 SER A C 11
ATOM 26251 O O . SER A 1 66 ? 1.268 3.850 5.788 1.00 0.20 68 SER A O 11
ATOM 26259 N N . GLY A 1 67 ? 0.730 5.890 5.057 1.00 0.16 69 GLY A N 11
ATOM 26260 C CA . GLY A 1 67 ? -0.622 5.483 4.742 1.00 0.17 69 GLY A CA 11
ATOM 26261 C C . GLY A 1 67 ? -0.634 4.381 3.700 1.00 0.16 69 GLY A C 11
ATOM 26262 O O . GLY A 1 67 ? -1.472 3.481 3.739 1.00 0.17 69 GLY A O 11
ATOM 26266 N N . ILE A 1 68 ? 0.317 4.458 2.775 1.00 0.15 70 ILE A N 11
ATOM 26267 C CA . ILE A 1 68 ? 0.516 3.425 1.778 1.00 0.16 70 ILE A CA 11
ATOM 26268 C C . ILE A 1 68 ? 0.926 2.105 2.431 1.00 0.16 70 ILE A C 11
ATOM 26269 O O . ILE A 1 68 ? 0.406 1.051 2.080 1.00 0.17 70 ILE A O 11
ATOM 26285 N N . CYS A 1 69 ? 1.854 2.163 3.389 1.00 0.17 71 CYS A N 11
ATOM 26286 C CA . CYS A 1 69 ? 2.337 0.946 4.036 1.00 0.18 71 CYS A CA 11
ATOM 26287 C C . CYS A 1 69 ? 1.202 0.269 4.784 1.00 0.17 71 CYS A C 11
ATOM 26288 O O . CYS A 1 69 ? 1.095 -0.955 4.801 1.00 0.17 71 CYS A O 11
ATOM 26296 N N . GLN A 1 70 ? 0.349 1.082 5.386 1.00 0.18 72 GLN A N 11
ATOM 26297 C CA . GLN A 1 70 ? -0.830 0.583 6.083 1.00 0.19 72 GLN A CA 11
ATOM 26298 C C . GLN A 1 70 ? -1.798 -0.066 5.098 1.00 0.17 72 GLN A C 11
ATOM 26299 O O . GLN A 1 70 ? -2.545 -0.983 5.446 1.00 0.20 72 GLN A O 11
ATOM 26313 N N . PHE A 1 71 ? -1.772 0.420 3.865 1.00 0.16 73 PHE A N 11
ATOM 26314 C CA . PHE A 1 71 ? -2.581 -0.145 2.798 1.00 0.15 73 PHE A CA 11
ATOM 26315 C C . PHE A 1 71 ? -2.040 -1.511 2.385 1.00 0.15 73 PHE A C 11
ATOM 26316 O O . PHE A 1 71 ? -2.783 -2.492 2.343 1.00 0.15 73 PHE A O 11
ATOM 26333 N N . VAL A 1 72 ? -0.739 -1.573 2.098 1.00 0.17 74 VAL A N 11
ATOM 26334 C CA . VAL A 1 72 ? -0.109 -2.831 1.701 1.00 0.19 74 VAL A CA 11
ATOM 26335 C C . VAL A 1 72 ? -0.178 -3.828 2.850 1.00 0.19 74 VAL A C 11
ATOM 26336 O O . VAL A 1 72 ? -0.198 -5.038 2.638 1.00 0.21 74 VAL A O 11
ATOM 26349 N N . LYS A 1 73 ? -0.210 -3.292 4.067 1.00 0.20 75 LYS A N 11
ATOM 26350 C CA . LYS A 1 73 ? -0.343 -4.091 5.275 1.00 0.23 75 LYS A CA 11
ATOM 26351 C C . LYS A 1 73 ? -1.511 -5.048 5.162 1.00 0.24 75 LYS A C 11
ATOM 26352 O O . LYS A 1 73 ? -1.382 -6.238 5.445 1.00 0.31 75 LYS A O 11
ATOM 26371 N N . GLU A 1 74 ? -2.635 -4.516 4.719 1.00 0.21 76 GLU A N 11
ATOM 26372 C CA . GLU A 1 74 ? -3.856 -5.285 4.604 1.00 0.24 76 GLU A CA 11
ATOM 26373 C C . GLU A 1 74 ? -3.674 -6.408 3.587 1.00 0.24 76 GLU A C 11
ATOM 26374 O O . GLU A 1 74 ? -4.163 -7.516 3.777 1.00 0.29 76 GLU A O 11
ATOM 26386 N N . ALA A 1 75 ? -2.938 -6.123 2.520 1.00 0.21 77 ALA A N 11
ATOM 26387 C CA . ALA A 1 75 ? -2.644 -7.120 1.501 1.00 0.22 77 ALA A CA 11
ATOM 26388 C C . ALA A 1 75 ? -1.857 -8.301 2.078 1.00 0.22 77 ALA A C 11
ATOM 26389 O O . ALA A 1 75 ? -2.042 -9.441 1.656 1.00 0.24 77 ALA A O 11
ATOM 26396 N N . LYS A 1 76 ? -0.994 -8.026 3.055 1.00 0.24 78 LYS A N 11
ATOM 26397 C CA . LYS A 1 76 ? -0.233 -9.083 3.727 1.00 0.30 78 LYS A CA 11
ATOM 26398 C C . LYS A 1 76 ? -1.141 -9.816 4.700 1.00 0.31 78 LYS A C 11
ATOM 26399 O O . LYS A 1 76 ? -0.855 -10.930 5.123 1.00 0.37 78 LYS A O 11
ATOM 26418 N N . ASP A 1 77 ? -2.219 -9.155 5.079 1.00 0.31 79 ASP A N 11
ATOM 26419 C CA . ASP A 1 77 ? -3.125 -9.664 6.090 1.00 0.36 79 ASP A CA 11
ATOM 26420 C C . ASP A 1 77 ? -4.177 -10.587 5.496 1.00 0.34 79 ASP A C 11
ATOM 26421 O O . ASP A 1 77 ? -4.514 -11.610 6.087 1.00 0.38 79 ASP A O 11
ATOM 26430 N N . ILE A 1 78 ? -4.689 -10.244 4.322 1.00 0.30 80 ILE A N 11
ATOM 26431 C CA . ILE A 1 78 ? -5.684 -11.089 3.668 1.00 0.32 80 ILE A CA 11
ATOM 26432 C C . ILE A 1 78 ? -4.990 -12.086 2.757 1.00 0.30 80 ILE A C 11
ATOM 26433 O O . ILE A 1 78 ? -5.597 -13.034 2.252 1.00 0.33 80 ILE A O 11
ATOM 26449 N N . LYS A 1 79 ? -3.698 -11.837 2.579 1.00 0.27 81 LYS A N 11
ATOM 26450 C CA . LYS A 1 79 ? -2.810 -12.680 1.788 1.00 0.29 81 LYS A CA 11
ATOM 26451 C C . LYS A 1 79 ? -3.122 -12.552 0.307 1.00 0.29 81 LYS A C 11
ATOM 26452 O O . LYS A 1 79 ? -3.480 -13.519 -0.365 1.00 0.39 81 LYS A O 11
ATOM 26471 N N . GLY A 1 80 ? -2.985 -11.337 -0.191 1.00 0.23 82 GLY A N 11
ATOM 26472 C CA . GLY A 1 80 ? -3.215 -11.080 -1.589 1.00 0.26 82 GLY A CA 11
ATOM 26473 C C . GLY A 1 80 ? -1.974 -10.606 -2.310 1.00 0.22 82 GLY A C 11
ATOM 26474 O O . GLY A 1 80 ? -0.852 -10.986 -1.967 1.00 0.23 82 GLY A O 11
ATOM 26478 N N . LYS A 1 81 ? -2.190 -9.809 -3.341 1.00 0.18 83 LYS A N 11
ATOM 26479 C CA . LYS A 1 81 ? -1.120 -9.190 -4.098 1.00 0.17 83 LYS A CA 11
ATOM 26480 C C . LYS A 1 81 ? -1.288 -7.679 -4.047 1.00 0.16 83 LYS A C 11
ATOM 26481 O O . LYS A 1 81 ? -2.407 -7.189 -3.890 1.00 0.20 83 LYS A O 11
ATOM 26500 N N . LEU A 1 82 ? -0.201 -6.941 -4.183 1.00 0.16 84 LEU A N 11
ATOM 26501 C CA . LEU A 1 82 ? -0.273 -5.492 -4.128 1.00 0.15 84 LEU A CA 11
ATOM 26502 C C . LEU A 1 82 ? -0.080 -4.903 -5.521 1.00 0.15 84 LEU A C 11
ATOM 26503 O O . LEU A 1 82 ? 0.808 -5.319 -6.259 1.00 0.17 84 LEU A O 11
ATOM 26519 N N . THR A 1 83 ? -0.937 -3.959 -5.876 1.00 0.16 85 THR A N 11
ATOM 26520 C CA . THR A 1 83 ? -0.852 -3.272 -7.154 1.00 0.17 85 THR A CA 11
ATOM 26521 C C . THR A 1 83 ? -0.770 -1.762 -6.941 1.00 0.17 85 THR A C 11
ATOM 26522 O O . THR A 1 83 ? -1.597 -1.176 -6.244 1.00 0.21 85 THR A O 11
ATOM 26533 N N . LEU A 1 84 ? 0.239 -1.142 -7.520 1.00 0.16 86 LEU A N 11
ATOM 26534 C CA . LEU A 1 84 ? 0.363 0.304 -7.478 1.00 0.18 86 LEU A CA 11
ATOM 26535 C C . LEU A 1 84 ? -0.230 0.922 -8.740 1.00 0.19 86 LEU A C 11
ATOM 26536 O O . LEU A 1 84 ? 0.314 0.761 -9.826 1.00 0.21 86 LEU A O 11
ATOM 26552 N N . LEU A 1 85 ? -1.341 1.615 -8.592 1.00 0.20 87 LEU A N 11
ATOM 26553 C CA . LEU A 1 85 ? -1.952 2.333 -9.702 1.00 0.23 87 LEU A CA 11
ATOM 26554 C C . LEU A 1 85 ? -1.193 3.629 -9.947 1.00 0.26 87 LEU A C 11
ATOM 26555 O O . LEU A 1 85 ? -0.582 4.177 -9.028 1.00 0.25 87 LEU A O 11
ATOM 26571 N N . GLN A 1 86 ? -1.210 4.116 -11.173 1.00 0.34 88 GLN A N 11
ATOM 26572 C CA . GLN A 1 86 ? -0.517 5.352 -11.478 1.00 0.41 88 GLN A CA 11
ATOM 26573 C C . GLN A 1 86 ? -1.504 6.385 -11.990 1.00 0.47 88 GLN A C 11
ATOM 26574 O O . GLN A 1 86 ? -2.342 6.088 -12.843 1.00 0.52 88 GLN A O 11
ATOM 26588 N N . HIS A 1 87 ? -1.357 7.602 -11.474 1.00 0.50 89 HIS A N 11
ATOM 26589 C CA . HIS A 1 87 ? -2.273 8.708 -11.746 1.00 0.58 89 HIS A CA 11
ATOM 26590 C C . HIS A 1 87 ? -2.005 9.815 -10.738 1.00 0.56 89 HIS A C 11
ATOM 26591 O O . HIS A 1 87 ? -1.761 10.965 -11.096 1.00 0.58 89 HIS A O 11
ATOM 26606 N N . PHE A 1 88 ? -2.046 9.438 -9.465 1.00 0.58 90 PHE A N 11
ATOM 26607 C CA . PHE A 1 88 ? -1.846 10.364 -8.367 1.00 0.61 90 PHE A CA 11
ATOM 26608 C C . PHE A 1 88 ? -0.451 10.985 -8.407 1.00 0.61 90 PHE A C 11
ATOM 26609 O O . PHE A 1 88 ? -0.313 12.199 -8.305 1.00 0.60 90 PHE A O 11
ATOM 26626 N N . ASP A 1 89 ? 0.576 10.151 -8.577 1.00 0.75 91 ASP A N 11
ATOM 26627 C CA . ASP A 1 89 ? 1.968 10.622 -8.658 1.00 0.87 91 ASP A CA 11
ATOM 26628 C C . ASP A 1 89 ? 2.156 11.637 -9.781 1.00 0.92 91 ASP A C 11
ATOM 26629 O O . ASP A 1 89 ? 3.098 12.431 -9.765 1.00 1.01 91 ASP A O 11
ATOM 26638 N N . SER A 1 90 ? 1.272 11.594 -10.764 1.00 0.96 92 SER A N 11
ATOM 26639 C CA . SER A 1 90 ? 1.383 12.451 -11.930 1.00 1.15 92 SER A CA 11
ATOM 26640 C C . SER A 1 90 ? 0.709 13.803 -11.693 1.00 1.10 92 SER A C 11
ATOM 26641 O O . SER A 1 90 ? 0.938 14.760 -12.437 1.00 1.33 92 SER A O 11
ATOM 26649 N N . SER A 1 91 ? -0.118 13.884 -10.658 1.00 0.88 93 SER A N 11
ATOM 26650 C CA . SER A 1 91 ? -0.862 15.104 -10.378 1.00 0.93 93 SER A CA 11
ATOM 26651 C C . SER A 1 91 ? -0.501 15.688 -9.010 1.00 0.83 93 SER A C 11
ATOM 26652 O O . SER A 1 91 ? -0.446 16.907 -8.840 1.00 0.96 93 SER A O 11
ATOM 26660 N N . PHE A 1 92 ? -0.236 14.823 -8.045 1.00 0.65 94 PHE A N 11
ATOM 26661 C CA . PHE A 1 92 ? 0.063 15.259 -6.689 1.00 0.62 94 PHE A CA 11
ATOM 26662 C C . PHE A 1 92 ? 1.575 15.328 -6.494 1.00 0.55 94 PHE A C 11
ATOM 26663 O O . PHE A 1 92 ? 2.314 14.536 -7.079 1.00 0.56 94 PHE A O 11
ATOM 26680 N N . PRO A 1 93 ? 2.055 16.302 -5.695 1.00 0.57 95 PRO A N 11
ATOM 26681 C CA . PRO A 1 93 ? 3.490 16.495 -5.433 1.00 0.56 95 PRO A CA 11
ATOM 26682 C C . PRO A 1 93 ? 4.167 15.299 -4.764 1.00 0.50 95 PRO A C 11
ATOM 26683 O O . PRO A 1 93 ? 5.385 15.302 -4.581 1.00 0.68 95 PRO A O 11
ATOM 26694 N N . ILE A 1 94 ? 3.395 14.286 -4.384 1.00 0.36 96 ILE A N 11
ATOM 26695 C CA . ILE A 1 94 ? 3.978 13.070 -3.840 1.00 0.29 96 ILE A CA 11
ATOM 26696 C C . ILE A 1 94 ? 4.090 12.006 -4.917 1.00 0.31 96 ILE A C 11
ATOM 26697 O O . ILE A 1 94 ? 3.090 11.466 -5.386 1.00 0.34 96 ILE A O 11
ATOM 26713 N N . LYS A 1 95 ? 5.315 11.743 -5.317 1.00 0.35 97 LYS A N 11
ATOM 26714 C CA . LYS A 1 95 ? 5.615 10.690 -6.262 1.00 0.38 97 LYS A CA 11
ATOM 26715 C C . LYS A 1 95 ? 6.644 9.745 -5.641 1.00 0.35 97 LYS A C 11
ATOM 26716 O O . LYS A 1 95 ? 7.701 10.181 -5.173 1.00 0.44 97 LYS A O 11
ATOM 26735 N N . VAL A 1 96 ? 6.341 8.452 -5.617 1.00 0.30 98 VAL A N 11
ATOM 26736 C CA . VAL A 1 96 ? 7.115 7.510 -4.809 1.00 0.26 98 VAL A CA 11
ATOM 26737 C C . VAL A 1 96 ? 7.343 6.168 -5.504 1.00 0.28 98 VAL A C 11
ATOM 26738 O O . VAL A 1 96 ? 6.854 5.932 -6.610 1.00 0.33 98 VAL A O 11
ATOM 26751 N N . ASP A 1 97 ? 8.125 5.311 -4.846 1.00 0.28 99 ASP A N 11
ATOM 26752 C CA . ASP A 1 97 ? 8.409 3.963 -5.332 1.00 0.32 99 ASP A CA 11
ATOM 26753 C C . ASP A 1 97 ? 8.257 2.950 -4.199 1.00 0.23 99 ASP A C 11
ATOM 26754 O O . ASP A 1 97 ? 8.750 3.163 -3.090 1.00 0.27 99 ASP A O 11
ATOM 26763 N N . LEU A 1 98 ? 7.576 1.850 -4.489 1.00 0.19 100 LEU A N 11
ATOM 26764 C CA . LEU A 1 98 ? 7.257 0.842 -3.488 1.00 0.13 100 LEU A CA 11
ATOM 26765 C C . LEU A 1 98 ? 8.140 -0.392 -3.649 1.00 0.13 100 LEU A C 11
ATOM 26766 O O . LEU A 1 98 ? 8.351 -0.861 -4.766 1.00 0.16 100 LEU A O 11
ATOM 26782 N N . TYR A 1 99 ? 8.655 -0.914 -2.536 1.00 0.13 101 TYR A N 11
ATOM 26783 C CA . TYR A 1 99 ? 9.521 -2.099 -2.565 1.00 0.16 101 TYR A CA 11
ATOM 26784 C C . TYR A 1 99 ? 9.087 -3.132 -1.525 1.00 0.16 101 TYR A C 11
ATOM 26785 O O . TYR A 1 99 ? 8.578 -2.778 -0.459 1.00 0.19 101 TYR A O 11
ATOM 26803 N N . PHE A 1 100 ? 9.290 -4.408 -1.850 1.00 0.16 102 PHE A N 11
ATOM 26804 C CA . PHE A 1 100 ? 9.037 -5.501 -0.915 1.00 0.16 102 PHE A CA 11
ATOM 26805 C C . PHE A 1 100 ? 10.337 -6.173 -0.495 1.00 0.15 102 PHE A C 11
ATOM 26806 O O . PHE A 1 100 ? 11.330 -6.155 -1.226 1.00 0.19 102 PHE A O 11
ATOM 26823 N N . LEU A 1 101 ? 10.299 -6.788 0.672 1.00 0.16 103 LEU A N 11
ATOM 26824 C CA . LEU A 1 101 ? 11.380 -7.626 1.160 1.00 0.17 103 LEU A CA 11
ATOM 26825 C C . LEU A 1 101 ? 10.876 -9.067 1.218 1.00 0.18 103 LEU A C 11
ATOM 26826 O O . LEU A 1 101 ? 9.943 -9.358 1.959 1.00 0.19 103 LEU A O 11
ATOM 26842 N N . LYS A 1 102 ? 11.453 -9.956 0.423 1.00 0.23 104 LYS A N 11
ATOM 26843 C CA . LYS A 1 102 ? 11.087 -11.367 0.479 1.00 0.29 104 LYS A CA 11
ATOM 26844 C C . LYS A 1 102 ? 12.299 -12.223 0.808 1.00 0.33 104 LYS A C 11
ATOM 26845 O O . LYS A 1 102 ? 13.155 -12.457 -0.045 1.00 0.39 104 LYS A O 11
ATOM 26864 N N . GLY A 1 103 ? 12.373 -12.678 2.051 1.00 0.34 105 GLY A N 11
ATOM 26865 C CA . GLY A 1 103 ? 13.510 -13.451 2.495 1.00 0.42 105 GLY A CA 11
ATOM 26866 C C . GLY A 1 103 ? 14.730 -12.579 2.644 1.00 0.40 105 GLY A C 11
ATOM 26867 O O . GLY A 1 103 ? 14.893 -11.890 3.651 1.00 0.40 105 GLY A O 11
ATOM 26871 N N . SER A 1 104 ? 15.585 -12.607 1.644 1.00 0.40 106 SER A N 11
ATOM 26872 C CA . SER A 1 104 ? 16.702 -11.686 1.571 1.00 0.41 106 SER A CA 11
ATOM 26873 C C . SER A 1 104 ? 16.622 -10.893 0.275 1.00 0.37 106 SER A C 11
ATOM 26874 O O . SER A 1 104 ? 17.415 -9.993 0.029 1.00 0.41 106 SER A O 11
ATOM 26882 N N . LYS A 1 105 ? 15.637 -11.226 -0.542 1.00 0.36 107 LYS A N 11
ATOM 26883 C CA . LYS A 1 105 ? 15.507 -10.640 -1.861 1.00 0.37 107 LYS A CA 11
ATOM 26884 C C . LYS A 1 105 ? 14.566 -9.440 -1.832 1.00 0.32 107 LYS A C 11
ATOM 26885 O O . LYS A 1 105 ? 13.367 -9.580 -1.582 1.00 0.39 107 LYS A O 11
ATOM 26904 N N . VAL A 1 106 ? 15.115 -8.264 -2.085 1.00 0.24 108 VAL A N 11
ATOM 26905 C CA . VAL A 1 106 ? 14.315 -7.057 -2.176 1.00 0.22 108 VAL A CA 11
ATOM 26906 C C . VAL A 1 106 ? 13.916 -6.794 -3.626 1.00 0.23 108 VAL A C 11
ATOM 26907 O O . VAL A 1 106 ? 14.742 -6.864 -4.537 1.00 0.30 108 VAL A O 11
ATOM 26920 N N . MET A 1 107 ? 12.642 -6.503 -3.826 1.00 0.22 109 MET A N 11
ATOM 26921 C CA . MET A 1 107 ? 12.092 -6.303 -5.156 1.00 0.27 109 MET A CA 11
ATOM 26922 C C . MET A 1 107 ? 11.135 -5.121 -5.169 1.00 0.24 109 MET A C 11
ATOM 26923 O O . MET A 1 107 ? 10.296 -4.991 -4.281 1.00 0.25 109 MET A O 11
ATOM 26937 N N . PRO A 1 108 ? 11.257 -4.238 -6.168 1.00 0.24 110 PRO A N 11
ATOM 26938 C CA . PRO A 1 108 ? 10.340 -3.113 -6.342 1.00 0.23 110 PRO A CA 11
ATOM 26939 C C . PRO A 1 108 ? 8.980 -3.554 -6.875 1.00 0.21 110 PRO A C 11
ATOM 26940 O O . PRO A 1 108 ? 8.851 -4.620 -7.482 1.00 0.20 110 PRO A O 11
ATOM 26951 N N . LEU A 1 109 ? 7.976 -2.723 -6.646 1.00 0.23 111 LEU A N 11
ATOM 26952 C CA . LEU A 1 109 ? 6.632 -2.986 -7.131 1.00 0.22 111 LEU A CA 11
ATOM 26953 C C . LEU A 1 109 ? 6.526 -2.513 -8.572 1.00 0.22 111 LEU A C 11
ATOM 26954 O O . LEU A 1 109 ? 7.038 -1.449 -8.921 1.00 0.26 111 LEU A O 11
ATOM 26970 N N . ASN A 1 110 ? 5.868 -3.299 -9.401 1.00 0.22 112 ASN A N 11
ATOM 26971 C CA . ASN A 1 110 ? 5.659 -2.919 -10.785 1.00 0.25 112 ASN A CA 11
ATOM 26972 C C . ASN A 1 110 ? 4.349 -2.161 -10.908 1.00 0.23 112 ASN A C 11
ATOM 26973 O O . ASN A 1 110 ? 3.336 -2.551 -10.321 1.00 0.22 112 ASN A O 11
ATOM 26984 N N . THR A 1 111 ? 4.386 -1.062 -11.650 1.00 0.29 113 THR A N 11
ATOM 26985 C CA . THR A 1 111 ? 3.238 -0.183 -11.788 1.00 0.31 113 THR A CA 11
ATOM 26986 C C . THR A 1 111 ? 2.046 -0.926 -12.392 1.00 0.28 113 THR A C 11
ATOM 26987 O O . THR A 1 111 ? 2.117 -1.426 -13.515 1.00 0.32 113 THR A O 11
ATOM 26998 N N . GLY A 1 112 ? 0.961 -0.990 -11.634 1.00 0.26 114 GLY A N 11
ATOM 26999 C CA . GLY A 1 112 ? -0.244 -1.654 -12.088 1.00 0.27 114 GLY A CA 11
ATOM 27000 C C . GLY A 1 112 ? -0.054 -3.143 -12.293 1.00 0.28 114 GLY A C 11
ATOM 27001 O O . GLY A 1 112 ? -0.581 -3.721 -13.243 1.00 0.38 114 GLY A O 11
ATOM 27005 N N . GLU A 1 113 ? 0.708 -3.765 -11.411 1.00 0.26 115 GLU A N 11
ATOM 27006 C CA . GLU A 1 113 ? 0.921 -5.198 -11.469 1.00 0.27 115 GLU A CA 11
ATOM 27007 C C . GLU A 1 113 ? 0.706 -5.805 -10.095 1.00 0.24 115 GLU A C 11
ATOM 27008 O O . GLU A 1 113 ? 1.257 -5.316 -9.110 1.00 0.23 115 GLU A O 11
ATOM 27020 N N . PRO A 1 114 ? -0.128 -6.846 -9.999 1.00 0.27 116 PRO A N 11
ATOM 27021 C CA . PRO A 1 114 ? -0.290 -7.596 -8.759 1.00 0.26 116 PRO A CA 11
ATOM 27022 C C . PRO A 1 114 ? 1.007 -8.293 -8.376 1.00 0.23 116 PRO A C 11
ATOM 27023 O O . PRO A 1 114 ? 1.461 -9.214 -9.058 1.00 0.27 116 PRO A O 11
ATOM 27034 N N . PHE A 1 115 ? 1.602 -7.839 -7.295 1.00 0.20 117 PHE A N 11
ATOM 27035 C CA . PHE A 1 115 ? 2.867 -8.384 -6.841 1.00 0.21 117 PHE A CA 11
ATOM 27036 C C . PHE A 1 115 ? 2.662 -9.105 -5.520 1.00 0.21 117 PHE A C 11
ATOM 27037 O O . PHE A 1 115 ? 1.927 -8.630 -4.652 1.00 0.19 117 PHE A O 11
ATOM 27054 N N . VAL A 1 116 ? 3.299 -10.256 -5.386 1.00 0.25 118 VAL A N 11
ATOM 27055 C CA . VAL A 1 116 ? 3.088 -11.123 -4.240 1.00 0.28 118 VAL A CA 11
ATOM 27056 C C . VAL A 1 116 ? 3.510 -10.447 -2.930 1.00 0.26 118 VAL A C 11
ATOM 27057 O O . VAL A 1 116 ? 4.679 -10.112 -2.725 1.00 0.29 118 VAL A O 11
ATOM 27070 N N . VAL A 1 117 ? 2.534 -10.239 -2.056 1.00 0.23 119 VAL A N 11
ATOM 27071 C CA . VAL A 1 117 ? 2.764 -9.585 -0.774 1.00 0.22 119 VAL A CA 11
ATOM 27072 C C . VAL A 1 117 ? 2.388 -10.517 0.383 1.00 0.23 119 VAL A C 11
ATOM 27073 O O . VAL A 1 117 ? 2.680 -10.247 1.549 1.00 0.23 119 VAL A O 11
ATOM 27086 N N . GLN A 1 118 ? 1.772 -11.641 0.042 1.00 0.27 120 GLN A N 11
ATOM 27087 C CA . GLN A 1 118 ? 1.223 -12.548 1.043 1.00 0.33 120 GLN A CA 11
ATOM 27088 C C . GLN A 1 118 ? 2.309 -13.237 1.862 1.00 0.45 120 GLN A C 11
ATOM 27089 O O . GLN A 1 118 ? 2.025 -13.824 2.907 1.00 1.35 120 GLN A O 11
ATOM 27103 N N . ASP A 1 119 ? 3.540 -13.168 1.392 1.00 0.72 121 ASP A N 11
ATOM 27104 C CA . ASP A 1 119 ? 4.621 -13.907 2.014 1.00 0.76 121 ASP A CA 11
ATOM 27105 C C . ASP A 1 119 ? 5.892 -13.063 2.053 1.00 0.65 121 ASP A C 11
ATOM 27106 O O . ASP A 1 119 ? 7.003 -13.559 1.859 1.00 0.96 121 ASP A O 11
ATOM 27115 N N . ILE A 1 120 ? 5.726 -11.771 2.299 1.00 0.37 122 ILE A N 11
ATOM 27116 C CA . ILE A 1 120 ? 6.872 -10.883 2.403 1.00 0.29 122 ILE A CA 11
ATOM 27117 C C . ILE A 1 120 ? 7.357 -10.801 3.841 1.00 0.24 122 ILE A C 11
ATOM 27118 O O . ILE A 1 120 ? 6.709 -11.295 4.765 1.00 0.32 122 ILE A O 11
ATOM 27134 N N . ASP A 1 121 ? 8.509 -10.190 4.004 1.00 0.23 123 ASP A N 11
ATOM 27135 C CA . ASP A 1 121 ? 9.098 -9.971 5.309 1.00 0.25 123 ASP A CA 11
ATOM 27136 C C . ASP A 1 121 ? 8.853 -8.546 5.751 1.00 0.25 123 ASP A C 11
ATOM 27137 O O . ASP A 1 121 ? 8.577 -8.276 6.920 1.00 0.29 123 ASP A O 11
ATOM 27146 N N . ALA A 1 122 ? 8.960 -7.632 4.804 1.00 0.21 124 ALA A N 11
ATOM 27147 C CA . ALA A 1 122 ? 8.754 -6.229 5.078 1.00 0.21 124 ALA A CA 11
ATOM 27148 C C . ALA A 1 122 ? 8.437 -5.477 3.797 1.00 0.19 124 ALA A C 11
ATOM 27149 O O . ALA A 1 122 ? 8.729 -5.952 2.702 1.00 0.19 124 ALA A O 11
ATOM 27156 N N . MET A 1 123 ? 7.815 -4.324 3.943 1.00 0.19 125 MET A N 11
ATOM 27157 C CA . MET A 1 123 ? 7.594 -3.422 2.826 1.00 0.16 125 MET A CA 11
ATOM 27158 C C . MET A 1 123 ? 7.938 -1.996 3.248 1.00 0.16 125 MET A C 11
ATOM 27159 O O . MET A 1 123 ? 7.900 -1.666 4.431 1.00 0.18 125 MET A O 11
ATOM 27173 N N . SER A 1 124 ? 8.316 -1.167 2.287 1.00 0.16 126 SER A N 11
ATOM 27174 C CA . SER A 1 124 ? 8.636 0.230 2.557 1.00 0.18 126 SER A CA 11
ATOM 27175 C C . SER A 1 124 ? 8.366 1.089 1.330 1.00 0.22 126 SER A C 11
ATOM 27176 O O . SER A 1 124 ? 8.289 0.578 0.208 1.00 0.29 126 SER A O 11
ATOM 27184 N N . VAL A 1 125 ? 8.214 2.388 1.551 1.00 0.21 127 VAL A N 11
ATOM 27185 C CA . VAL A 1 125 ? 7.904 3.317 0.477 1.00 0.23 127 VAL A CA 11
ATOM 27186 C C . VAL A 1 125 ? 8.917 4.458 0.462 1.00 0.22 127 VAL A C 11
ATOM 27187 O O . VAL A 1 125 ? 8.923 5.297 1.363 1.00 0.19 127 VAL A O 11
ATOM 27200 N N . LEU A 1 126 ? 9.775 4.483 -0.550 1.00 0.28 128 LEU A N 11
ATOM 27201 C CA . LEU A 1 126 ? 10.754 5.558 -0.680 1.00 0.32 128 LEU A CA 11
ATOM 27202 C C . LEU A 1 126 ? 10.278 6.528 -1.752 1.00 0.33 128 LEU A C 11
ATOM 27203 O O . LEU A 1 126 ? 9.721 6.103 -2.764 1.0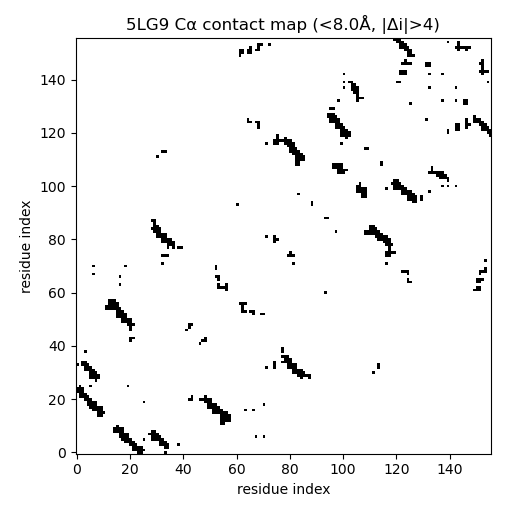0 0.38 128 LEU A O 11
ATOM 27219 N N . PRO A 1 127 ? 10.471 7.838 -1.567 1.00 0.35 129 PRO A N 11
ATOM 27220 C CA . PRO A 1 127 ? 10.112 8.801 -2.595 1.00 0.40 129 PRO A CA 11
ATOM 27221 C C . PRO A 1 127 ? 11.169 8.889 -3.685 1.00 0.56 129 PRO A C 11
ATOM 27222 O O . PRO A 1 127 ? 12.288 9.331 -3.435 1.00 0.91 129 PRO A O 11
ATOM 27233 N N . LYS A 1 128 ? 10.746 8.547 -4.899 1.00 0.43 130 LYS A N 11
ATOM 27234 C CA . LYS A 1 128 ? 11.604 8.474 -6.092 1.00 0.53 130 LYS A CA 11
ATOM 27235 C C . LYS A 1 128 ? 12.922 7.719 -5.871 1.00 0.47 130 LYS A C 11
ATOM 27236 O O . LYS A 1 128 ? 13.093 6.620 -6.399 1.00 0.81 130 LYS A O 11
ATOM 27255 N N . GLY A 1 129 ? 13.848 8.317 -5.126 1.00 0.43 131 GLY A N 11
ATOM 27256 C CA . GLY A 1 129 ? 15.115 7.675 -4.827 1.00 0.39 131 GLY A CA 11
ATOM 27257 C C . GLY A 1 129 ? 14.936 6.432 -3.977 1.00 0.33 131 GLY A C 11
ATOM 27258 O O . GLY A 1 129 ? 15.069 6.469 -2.754 1.00 0.44 131 GLY A O 11
ATOM 27262 N N . SER A 1 130 ? 14.632 5.334 -4.641 1.00 0.31 132 SER A N 11
ATOM 27263 C CA . SER A 1 130 ? 14.352 4.071 -3.988 1.00 0.36 132 SER A CA 11
ATOM 27264 C C . SER A 1 130 ? 15.633 3.288 -3.734 1.00 0.39 132 SER A C 11
ATOM 27265 O O . SER A 1 130 ? 15.606 2.215 -3.128 1.00 0.44 132 SER A O 11
ATOM 27273 N N . SER A 1 131 ? 16.748 3.833 -4.211 1.00 0.40 133 SER A N 11
ATOM 27274 C CA . SER A 1 131 ? 18.060 3.205 -4.085 1.00 0.48 133 SER A CA 11
ATOM 27275 C C . SER A 1 131 ? 18.436 2.908 -2.629 1.00 0.45 133 SER A C 11
ATOM 27276 O O . SER A 1 131 ? 19.431 2.235 -2.368 1.00 0.51 133 SER A O 11
ATOM 27284 N N . SER A 1 132 ? 17.649 3.419 -1.689 1.00 0.40 134 SER A N 11
ATOM 27285 C CA . SER A 1 132 ? 17.802 3.069 -0.286 1.00 0.39 134 SER A CA 11
ATOM 27286 C C . SER A 1 132 ? 17.624 1.565 -0.099 1.00 0.34 134 SER A C 11
ATOM 27287 O O . SER A 1 132 ? 18.342 0.929 0.669 1.00 0.39 134 SER A O 11
ATOM 27295 N N . LEU A 1 133 ? 16.658 1.010 -0.816 1.00 0.28 135 LEU A N 11
ATOM 27296 C CA . LEU A 1 133 ? 16.315 -0.395 -0.686 1.00 0.26 135 LEU A CA 11
ATOM 27297 C C . LEU A 1 133 ? 16.548 -1.159 -1.991 1.00 0.28 135 LEU A C 11
ATOM 27298 O O . LEU A 1 133 ? 16.446 -2.380 -2.026 1.00 0.37 135 LEU A O 11
ATOM 27314 N N . LYS A 1 134 ? 16.885 -0.443 -3.056 1.00 0.30 136 LYS A N 11
ATOM 27315 C CA . LYS A 1 134 ? 17.050 -1.060 -4.367 1.00 0.35 136 LYS A CA 11
ATOM 27316 C C . LYS A 1 134 ? 18.424 -1.703 -4.499 1.00 0.37 136 LYS A C 11
ATOM 27317 O O . LYS A 1 134 ? 19.359 -1.100 -5.032 1.00 0.42 136 LYS A O 11
ATOM 27336 N N . VAL A 1 135 ? 18.547 -2.915 -3.998 1.00 0.37 137 VAL A N 11
ATOM 27337 C CA . VAL A 1 135 ? 19.782 -3.668 -4.104 1.00 0.42 137 VAL A CA 11
ATOM 27338 C C . VAL A 1 135 ? 19.458 -5.135 -4.408 1.00 0.46 137 VAL A C 11
ATOM 27339 O O . VAL A 1 135 ? 18.287 -5.513 -4.411 1.00 0.51 137 VAL A O 11
ATOM 27352 N N . LYS A 1 136 ? 20.464 -5.940 -4.705 1.00 0.50 138 LYS A N 11
ATOM 27353 C CA . LYS A 1 136 ? 20.258 -7.344 -5.057 1.00 0.57 138 LYS A CA 11
ATOM 27354 C C . LYS A 1 136 ? 19.632 -8.113 -3.898 1.00 0.47 138 LYS A C 11
ATOM 27355 O O . LYS A 1 136 ? 18.663 -8.854 -4.075 1.00 0.53 138 LYS A O 11
ATOM 27374 N N . THR A 1 137 ? 20.183 -7.909 -2.714 1.00 0.37 139 THR A N 11
ATOM 27375 C CA . THR A 1 137 ? 19.725 -8.599 -1.519 1.00 0.29 139 THR A CA 11
ATOM 27376 C C . THR A 1 137 ? 19.756 -7.661 -0.325 1.00 0.25 139 THR A C 11
ATOM 27377 O O . THR A 1 137 ? 20.586 -6.753 -0.262 1.00 0.28 139 THR A O 11
ATOM 27388 N N . MET A 1 138 ? 18.850 -7.873 0.613 1.00 0.26 140 MET A N 11
ATOM 27389 C CA . MET A 1 138 ? 18.677 -6.953 1.717 1.00 0.32 140 MET A CA 11
ATOM 27390 C C . MET A 1 138 ? 18.229 -7.648 2.997 1.00 0.34 140 MET A C 11
ATOM 27391 O O . MET A 1 138 ? 17.667 -8.744 2.967 1.00 0.38 140 MET A O 11
ATOM 27405 N N . ALA A 1 139 ? 18.498 -6.992 4.119 1.00 0.34 141 ALA A N 11
ATOM 27406 C CA . ALA A 1 139 ? 18.053 -7.453 5.423 1.00 0.38 141 ALA A CA 11
ATOM 27407 C C . ALA A 1 139 ? 16.671 -6.900 5.743 1.00 0.34 141 ALA A C 11
ATOM 27408 O O . ALA A 1 139 ? 16.378 -5.735 5.472 1.00 0.36 141 ALA A O 11
ATOM 27415 N N . LYS A 1 140 ? 15.836 -7.742 6.341 1.00 0.32 142 LYS A N 11
ATOM 27416 C CA . LYS A 1 140 ? 14.499 -7.347 6.770 1.00 0.30 142 LYS A CA 11
ATOM 27417 C C . LYS A 1 140 ? 14.575 -6.251 7.829 1.00 0.26 142 LYS A C 11
ATOM 27418 O O . LYS A 1 140 ? 13.705 -5.385 7.911 1.00 0.24 142 LYS A O 11
ATOM 27437 N N . ASP A 1 141 ? 15.641 -6.292 8.615 1.00 0.29 143 ASP A N 11
ATOM 27438 C CA . ASP A 1 141 ? 15.849 -5.345 9.704 1.00 0.31 143 ASP A CA 11
ATOM 27439 C C . ASP A 1 141 ? 16.216 -3.977 9.147 1.00 0.28 143 ASP A C 11
ATOM 27440 O O . ASP A 1 141 ? 15.810 -2.936 9.671 1.00 0.29 143 ASP A O 11
ATOM 27449 N N . MET A 1 142 ? 16.971 -4.000 8.062 1.00 0.29 144 MET A N 11
ATOM 27450 C CA . MET A 1 142 ? 17.397 -2.789 7.384 1.00 0.30 144 MET A CA 11
ATOM 27451 C C . MET A 1 142 ? 16.256 -2.195 6.579 1.00 0.24 144 MET A C 11
ATOM 27452 O O . MET A 1 142 ? 16.088 -0.982 6.543 1.00 0.25 144 MET A O 11
ATOM 27466 N N . PHE A 1 143 ? 15.475 -3.064 5.946 1.00 0.21 145 PHE A N 11
ATOM 27467 C CA . PHE A 1 143 ? 14.408 -2.640 5.046 1.00 0.17 145 PHE A CA 11
ATOM 27468 C C . PHE A 1 143 ? 13.482 -1.646 5.731 1.00 0.15 145 PHE A C 11
ATOM 27469 O O . PHE A 1 143 ? 13.273 -0.534 5.244 1.00 0.16 145 PHE A O 11
ATOM 27486 N N . VAL A 1 144 ? 12.960 -2.044 6.879 1.00 0.15 146 VAL A N 11
ATOM 27487 C CA . VAL A 1 144 ? 12.065 -1.191 7.635 1.00 0.14 146 VAL A CA 11
ATOM 27488 C C . VAL A 1 144 ? 12.768 0.081 8.117 1.00 0.15 146 VAL A C 11
ATOM 27489 O O . VAL A 1 144 ? 12.227 1.174 7.998 1.00 0.16 146 VAL A O 11
ATOM 27502 N N . SER A 1 145 ? 13.974 -0.051 8.633 1.00 0.18 147 SER A N 11
ATOM 27503 C CA . SER A 1 145 ? 14.691 1.101 9.157 1.00 0.21 147 SER A CA 11
ATOM 27504 C C . SER A 1 145 ? 15.035 2.092 8.034 1.00 0.21 147 SER A C 11
ATOM 27505 O O . SER A 1 145 ? 15.031 3.308 8.238 1.00 0.24 147 SER A O 11
ATOM 27513 N N . ARG A 1 146 ? 15.320 1.557 6.851 1.00 0.20 148 ARG A N 11
ATOM 27514 C CA . ARG A 1 146 ? 15.564 2.365 5.663 1.00 0.21 148 ARG A CA 11
ATOM 27515 C C . ARG A 1 146 ? 14.305 3.099 5.227 1.00 0.19 148 ARG A C 11
ATOM 27516 O O . ARG A 1 146 ? 14.331 4.297 4.967 1.00 0.27 148 ARG A O 11
ATOM 27537 N N . GLY A 1 147 ? 13.207 2.369 5.134 1.00 0.14 149 GLY A N 11
ATOM 27538 C CA . GLY A 1 147 ? 11.966 2.970 4.714 1.00 0.13 149 GLY A CA 11
ATOM 27539 C C . GLY A 1 147 ? 11.444 3.955 5.732 1.00 0.15 149 GLY A C 11
ATOM 27540 O O . GLY A 1 147 ? 10.926 5.005 5.372 1.00 0.17 149 GLY A O 11
ATOM 27544 N N . ASN A 1 148 ? 11.594 3.617 7.005 1.00 0.17 150 ASN A N 11
ATOM 27545 C CA . ASN A 1 148 ? 11.123 4.463 8.093 1.00 0.22 150 ASN A CA 11
ATOM 27546 C C . ASN A 1 148 ? 11.752 5.850 8.026 1.00 0.23 150 ASN A C 11
ATOM 27547 O O . ASN A 1 148 ? 11.059 6.853 8.175 1.00 0.26 150 ASN A O 11
ATOM 27558 N N . THR A 1 149 ? 13.059 5.910 7.788 1.00 0.23 151 THR A N 11
ATOM 27559 C CA . THR A 1 149 ? 13.744 7.192 7.693 1.00 0.27 151 THR A CA 11
ATOM 27560 C C . THR A 1 149 ? 13.361 7.910 6.398 1.00 0.27 151 THR A C 11
ATOM 27561 O O . THR A 1 149 ? 13.347 9.140 6.339 1.00 0.33 151 THR A O 11
ATOM 27572 N N . GLU A 1 150 ? 13.024 7.137 5.370 1.00 0.25 152 GLU A N 11
ATOM 27573 C CA . GLU A 1 150 ? 12.486 7.690 4.132 1.00 0.30 152 GLU A CA 11
ATOM 27574 C C . GLU A 1 150 ? 11.021 8.095 4.324 1.00 0.28 152 GLU A C 11
ATOM 27575 O O . GLU A 1 150 ? 10.422 8.767 3.482 1.00 0.30 152 GLU A O 11
ATOM 27587 N N . GLY A 1 151 ? 10.471 7.696 5.465 1.00 0.25 153 GLY A N 11
ATOM 27588 C CA . GLY A 1 151 ? 9.160 8.142 5.888 1.00 0.25 153 GLY A CA 11
ATOM 27589 C C . GLY A 1 151 ? 8.074 7.079 5.848 1.00 0.21 153 GLY A C 11
ATOM 27590 O O . GLY A 1 151 ? 6.996 7.301 6.406 1.00 0.24 153 GLY A O 11
ATOM 27594 N N . ALA A 1 152 ? 8.311 5.936 5.207 1.00 0.17 154 ALA A N 11
ATOM 27595 C CA . ALA A 1 152 ? 7.360 4.827 5.311 1.00 0.16 154 ALA A CA 11
ATOM 27596 C C . ALA A 1 152 ? 8.035 3.462 5.335 1.00 0.14 154 ALA A C 11
ATOM 27597 O O . ALA A 1 152 ? 8.767 3.109 4.408 1.00 0.15 154 ALA A O 11
ATOM 27604 N N . SER A 1 153 ? 7.752 2.682 6.366 1.00 0.15 155 SER A N 11
ATOM 27605 C CA . SER A 1 153 ? 8.093 1.275 6.366 1.00 0.16 155 SER A CA 11
ATOM 27606 C C . SER A 1 153 ? 7.092 0.460 7.167 1.00 0.15 155 SER A C 11
ATOM 27607 O O . SER A 1 153 ? 6.359 0.990 8.008 1.00 0.19 155 SER A O 11
ATOM 27615 N N . ILE A 1 154 ? 7.068 -0.833 6.894 1.00 0.14 156 ILE A N 11
ATOM 27616 C CA . ILE A 1 154 ? 6.181 -1.745 7.572 1.00 0.15 156 ILE A CA 11
ATOM 27617 C C . ILE A 1 154 ? 6.756 -3.162 7.518 1.00 0.15 156 ILE A C 11
ATOM 27618 O O . ILE A 1 154 ? 6.976 -3.718 6.444 1.00 0.17 156 ILE A O 11
ATOM 27634 N N . SER A 1 155 ? 7.034 -3.730 8.675 1.00 0.16 157 SER A N 11
ATOM 27635 C CA . SER A 1 155 ? 7.705 -5.017 8.738 1.00 0.19 157 SER A CA 11
ATOM 27636 C C . SER A 1 155 ? 6.868 -6.049 9.483 1.00 0.20 157 SER A C 11
ATOM 27637 O O . SER A 1 155 ? 6.133 -5.708 10.412 1.00 0.34 157 SER A O 11
ATOM 27645 N N . PHE A 1 156 ? 6.957 -7.301 9.041 1.00 0.20 158 PHE A N 11
ATOM 27646 C CA . PHE A 1 156 ? 6.324 -8.413 9.739 1.00 0.32 158 PHE A CA 11
ATOM 27647 C C . PHE A 1 156 ? 6.892 -8.545 11.146 1.00 0.74 158 PHE A C 11
ATOM 27648 O O . PHE A 1 156 ? 6.147 -8.320 12.119 1.00 1.33 158 PHE A O 11
ATOM 27666 N N . GLU A 1 1 ? -12.931 -9.703 -12.120 1.00 1.75 3 GLU A N 12
ATOM 27667 C CA . GLU A 1 1 ? -11.590 -9.170 -11.789 1.00 1.53 3 GLU A CA 12
ATOM 27668 C C . GLU A 1 1 ? -11.709 -7.908 -10.939 1.00 1.23 3 GLU A C 12
ATOM 27669 O O . GLU A 1 1 ? -10.716 -7.233 -10.669 1.00 1.66 3 GLU A O 12
ATOM 27683 N N . GLU A 1 2 ? -12.924 -7.601 -10.509 1.00 0.80 4 GLU A N 12
ATOM 27684 C CA . GLU A 1 2 ? -13.185 -6.374 -9.771 1.00 0.70 4 GLU A CA 12
ATOM 27685 C C . GLU A 1 2 ? -12.892 -6.543 -8.283 1.00 0.61 4 GLU A C 12
ATOM 27686 O O . GLU A 1 2 ? -12.580 -5.571 -7.594 1.00 0.76 4 GLU A O 12
ATOM 27698 N N . LYS A 1 3 ? -13.000 -7.772 -7.791 1.00 0.53 5 LYS A N 12
ATOM 27699 C CA . LYS A 1 3 ? -12.848 -8.038 -6.368 1.00 0.46 5 LYS A CA 12
ATOM 27700 C C . LYS A 1 3 ? -11.462 -7.639 -5.874 1.00 0.34 5 LYS A C 12
ATOM 27701 O O . LYS A 1 3 ? -10.446 -7.943 -6.505 1.00 0.39 5 LYS A O 12
ATOM 27720 N N . GLY A 1 4 ? -11.439 -6.942 -4.750 1.00 0.26 6 GLY A N 12
ATOM 27721 C CA . GLY A 1 4 ? -10.182 -6.525 -4.160 1.00 0.20 6 GLY A CA 12
ATOM 27722 C C . GLY A 1 4 ? -10.329 -5.238 -3.378 1.00 0.17 6 GLY A C 12
ATOM 27723 O O . GLY A 1 4 ? -11.441 -4.885 -2.978 1.00 0.24 6 GLY A O 12
ATOM 27727 N N . ALA A 1 5 ? -9.230 -4.526 -3.184 1.00 0.15 7 ALA A N 12
ATOM 27728 C CA . ALA A 1 5 ? -9.254 -3.277 -2.432 1.00 0.14 7 ALA A CA 12
ATOM 27729 C C . ALA A 1 5 ? -8.628 -2.143 -3.233 1.00 0.14 7 ALA A C 12
ATOM 27730 O O . ALA A 1 5 ? -7.794 -2.379 -4.103 1.00 0.18 7 ALA A O 12
ATOM 27737 N N . TYR A 1 6 ? -9.046 -0.919 -2.944 1.00 0.12 8 TYR A N 12
ATOM 27738 C CA . TYR A 1 6 ? -8.506 0.263 -3.607 1.00 0.13 8 TYR A CA 12
ATOM 27739 C C . TYR A 1 6 ? -8.115 1.321 -2.587 1.00 0.12 8 TYR A C 12
ATOM 27740 O O . TYR A 1 6 ? -8.830 1.550 -1.612 1.00 0.13 8 TYR A O 12
ATOM 27758 N N . LEU A 1 7 ? -6.968 1.939 -2.813 1.00 0.12 9 LEU A N 12
ATOM 27759 C CA . LEU A 1 7 ? -6.491 3.028 -1.974 1.00 0.12 9 LEU A CA 12
ATOM 27760 C C . LEU A 1 7 ? -6.983 4.334 -2.560 1.00 0.11 9 LEU A C 12
ATOM 27761 O O . LEU A 1 7 ? -6.673 4.657 -3.697 1.00 0.13 9 LEU A O 12
ATOM 27777 N N . VAL A 1 8 ? -7.736 5.079 -1.790 1.00 0.12 10 VAL A N 12
ATOM 27778 C CA . VAL A 1 8 ? -8.333 6.305 -2.283 1.00 0.14 10 VAL A CA 12
ATOM 27779 C C . VAL A 1 8 ? -7.842 7.500 -1.481 1.00 0.16 10 VAL A C 12
ATOM 27780 O O . VAL A 1 8 ? -7.591 7.392 -0.283 1.00 0.14 10 VAL A O 12
ATOM 27793 N N . PHE A 1 9 ? -7.679 8.624 -2.157 1.00 0.23 11 PHE A N 12
ATOM 27794 C CA . PHE A 1 9 ? -7.353 9.875 -1.495 1.00 0.27 11 PHE A CA 12
ATOM 27795 C C . PHE A 1 9 ? -8.623 10.681 -1.303 1.00 0.33 11 PHE A C 12
ATOM 27796 O O . PHE A 1 9 ? -9.383 10.881 -2.250 1.00 0.42 11 PHE A O 12
ATOM 27813 N N . ASP A 1 10 ? -8.854 11.133 -0.089 1.00 0.32 12 ASP A N 12
ATOM 27814 C CA . ASP A 1 10 ? -10.063 11.874 0.219 1.00 0.39 12 ASP A CA 12
ATOM 27815 C C . ASP A 1 10 ? -9.712 13.257 0.751 1.00 0.41 12 ASP A C 12
ATOM 27816 O O . ASP A 1 10 ? -8.618 13.470 1.279 1.00 0.36 12 ASP A O 12
ATOM 27825 N N . ASN A 1 11 ? -10.646 14.192 0.609 1.00 0.52 13 ASN A N 12
ATOM 27826 C CA . ASN A 1 11 ? -10.401 15.589 0.953 1.00 0.56 13 ASN A CA 12
ATOM 27827 C C . ASN A 1 11 ? -10.632 15.850 2.434 1.00 0.57 13 ASN A C 12
ATOM 27828 O O . ASN A 1 11 ? -10.434 16.973 2.905 1.00 0.65 13 ASN A O 12
ATOM 27839 N N . ALA A 1 12 ? -11.064 14.827 3.164 1.00 0.55 14 ALA A N 12
ATOM 27840 C CA . ALA A 1 12 ? -11.218 14.934 4.609 1.00 0.59 14 ALA A CA 12
ATOM 27841 C C . ALA A 1 12 ? -9.886 15.294 5.248 1.00 0.66 14 ALA A C 12
ATOM 27842 O O . ALA A 1 12 ? -8.855 14.704 4.912 1.00 1.31 14 ALA A O 12
ATOM 27849 N N . SER A 1 13 ? -9.903 16.285 6.134 1.00 0.60 15 SER A N 12
ATOM 27850 C CA . SER A 1 13 ? -8.689 16.744 6.811 1.00 0.54 15 SER A CA 12
ATOM 27851 C C . SER A 1 13 ? -7.641 17.215 5.795 1.00 0.52 15 SER A C 12
ATOM 27852 O O . SER A 1 13 ? -6.443 17.225 6.083 1.00 0.53 15 SER A O 12
ATOM 27860 N N . ASN A 1 14 ? -8.116 17.593 4.602 1.00 0.53 16 ASN A N 12
ATOM 27861 C CA . ASN A 1 14 ? -7.254 18.035 3.501 1.00 0.57 16 ASN A CA 12
ATOM 27862 C C . ASN A 1 14 ? -6.242 16.960 3.121 1.00 0.52 16 ASN A C 12
ATOM 27863 O O . ASN A 1 14 ? -5.133 17.260 2.673 1.00 0.68 16 ASN A O 12
ATOM 27874 N N . GLY A 1 15 ? -6.627 15.707 3.304 1.00 0.39 17 GLY A N 12
ATOM 27875 C CA . GLY A 1 15 ? -5.753 14.609 2.968 1.00 0.34 17 GLY A CA 12
ATOM 27876 C C . GLY A 1 15 ? -6.019 13.393 3.818 1.00 0.28 17 GLY A C 12
ATOM 27877 O O . GLY A 1 15 ? -5.594 13.334 4.965 1.00 0.29 17 GLY A O 12
ATOM 27881 N N . THR A 1 16 ? -6.736 12.436 3.266 1.00 0.27 18 THR A N 12
ATOM 27882 C CA . THR A 1 16 ? -6.997 11.184 3.955 1.00 0.24 18 THR A CA 12
ATOM 27883 C C . THR A 1 16 ? -6.846 10.009 2.998 1.00 0.18 18 THR A C 12
ATOM 27884 O O . THR A 1 16 ? -7.083 10.146 1.797 1.00 0.19 18 THR A O 12
ATOM 27895 N N . LEU A 1 17 ? -6.434 8.865 3.529 1.00 0.15 19 LEU A N 12
ATOM 27896 C CA . LEU A 1 17 ? -6.365 7.650 2.745 1.00 0.13 19 LEU A CA 12
ATOM 27897 C C . LEU A 1 17 ? -7.519 6.740 3.095 1.00 0.14 19 LEU A C 12
ATOM 27898 O O . LEU A 1 17 ? -7.940 6.667 4.248 1.00 0.21 19 LEU A O 12
ATOM 27914 N N . PHE A 1 18 ? -8.002 6.037 2.102 1.00 0.13 20 PHE A N 12
ATOM 27915 C CA . PHE A 1 18 ? -9.179 5.217 2.245 1.00 0.14 20 PHE A CA 12
ATOM 27916 C C . PHE A 1 18 ? -8.975 3.895 1.521 1.00 0.13 20 PHE A C 12
ATOM 27917 O O . PHE A 1 18 ? -8.561 3.868 0.372 1.00 0.12 20 PHE A O 12
ATOM 27934 N N . ILE A 1 19 ? -9.219 2.801 2.222 1.00 0.15 21 ILE A N 12
ATOM 27935 C CA . ILE A 1 19 ? -9.182 1.489 1.607 1.00 0.16 21 ILE A CA 12
ATOM 27936 C C . ILE A 1 19 ? -10.596 0.965 1.431 1.00 0.18 21 ILE A C 12
ATOM 27937 O O . ILE A 1 19 ? -11.319 0.712 2.398 1.00 0.23 21 ILE A O 12
ATOM 27953 N N . VAL A 1 20 ? -10.995 0.840 0.188 1.00 0.16 22 VAL A N 12
ATOM 27954 C CA . VAL A 1 20 ? -12.327 0.391 -0.132 1.00 0.18 22 VAL A CA 12
ATOM 27955 C C . VAL A 1 20 ? -12.361 -1.128 -0.290 1.00 0.18 22 VAL A C 12
ATOM 27956 O O . VAL A 1 20 ? -11.657 -1.702 -1.126 1.00 0.22 22 VAL A O 12
ATOM 27969 N N . TRP A 1 21 ? -13.149 -1.780 0.543 1.00 0.19 23 TRP A N 12
ATOM 27970 C CA . TRP A 1 21 ? -13.375 -3.203 0.399 1.00 0.21 23 TRP A CA 12
ATOM 27971 C C . TRP A 1 21 ? -14.687 -3.424 -0.329 1.00 0.24 23 TRP A C 12
ATOM 27972 O O . TRP A 1 21 ? -15.767 -3.219 0.223 1.00 0.27 23 TRP A O 12
ATOM 27993 N N . LYS A 1 22 ? -14.577 -3.828 -1.580 1.00 0.25 24 LYS A N 12
ATOM 27994 C CA . LYS A 1 22 ? -15.723 -3.918 -2.461 1.00 0.28 24 LYS A CA 12
ATOM 27995 C C . LYS A 1 22 ? -15.573 -5.105 -3.401 1.00 0.33 24 LYS A C 12
ATOM 27996 O O . LYS A 1 22 ? -14.517 -5.742 -3.467 1.00 0.39 24 LYS A O 12
ATOM 28015 N N . LYS A 1 23 ? -16.622 -5.356 -4.161 1.00 0.36 25 LYS A N 12
ATOM 28016 C CA . LYS A 1 23 ? -16.686 -6.512 -5.045 1.00 0.42 25 LYS A CA 12
ATOM 28017 C C . LYS A 1 23 ? -16.695 -6.027 -6.484 1.00 0.45 25 LYS A C 12
ATOM 28018 O O . LYS A 1 23 ? -16.910 -6.786 -7.428 1.00 0.56 25 LYS A O 12
ATOM 28037 N N . GLU A 1 24 ? -16.446 -4.741 -6.616 1.00 0.40 26 GLU A N 12
ATOM 28038 C CA . GLU A 1 24 ? -16.499 -4.048 -7.897 1.00 0.45 26 GLU A CA 12
ATOM 28039 C C . GLU A 1 24 ? -15.217 -3.257 -8.106 1.00 0.41 26 GLU A C 12
ATOM 28040 O O . GLU A 1 24 ? -14.345 -3.262 -7.244 1.00 0.42 26 GLU A O 12
ATOM 28052 N N . LYS A 1 25 ? -15.079 -2.599 -9.245 1.00 0.48 27 LYS A N 12
ATOM 28053 C CA . LYS A 1 25 ? -13.896 -1.787 -9.492 1.00 0.49 27 LYS A CA 12
ATOM 28054 C C . LYS A 1 25 ? -14.112 -0.356 -9.002 1.00 0.47 27 LYS A C 12
ATOM 28055 O O . LYS A 1 25 ? -15.215 0.185 -9.092 1.00 0.68 27 LYS A O 12
ATOM 28074 N N . VAL A 1 26 ? -13.056 0.238 -8.468 1.00 0.43 28 VAL A N 12
ATOM 28075 C CA . VAL A 1 26 ? -13.108 1.587 -7.919 1.00 0.42 28 VAL A CA 12
ATOM 28076 C C . VAL A 1 26 ? -12.110 2.489 -8.638 1.00 0.40 28 VAL A C 12
ATOM 28077 O O . VAL A 1 26 ? -10.951 2.117 -8.824 1.00 0.51 28 VAL A O 12
ATOM 28090 N N . GLU A 1 27 ? -12.567 3.660 -9.054 1.00 0.37 29 GLU A N 12
ATOM 28091 C CA . GLU A 1 27 ? -11.701 4.637 -9.696 1.00 0.37 29 GLU A CA 12
ATOM 28092 C C . GLU A 1 27 ? -11.283 5.717 -8.706 1.00 0.32 29 GLU A C 12
ATOM 28093 O O . GLU A 1 27 ? -11.716 5.701 -7.553 1.00 0.33 29 GLU A O 12
ATOM 28105 N N . ASN A 1 28 ? -10.435 6.643 -9.168 1.00 0.33 30 ASN A N 12
ATOM 28106 C CA . ASN A 1 28 ? -9.895 7.720 -8.328 1.00 0.34 30 ASN A CA 12
ATOM 28107 C C . ASN A 1 28 ? -8.983 7.129 -7.250 1.00 0.27 30 ASN A C 12
ATOM 28108 O O . ASN A 1 28 ? -8.697 7.760 -6.231 1.00 0.31 30 ASN A O 12
ATOM 28119 N N . ALA A 1 29 ? -8.516 5.914 -7.498 1.00 0.21 31 ALA A N 12
ATOM 28120 C CA . ALA A 1 29 ? -7.693 5.205 -6.538 1.00 0.18 31 ALA A CA 12
ATOM 28121 C C . ALA A 1 29 ? -6.213 5.315 -6.891 1.00 0.17 31 ALA A C 12
ATOM 28122 O O . ALA A 1 29 ? -5.839 5.431 -8.058 1.00 0.20 31 ALA A O 12
ATOM 28129 N N . LEU A 1 30 ? -5.387 5.291 -5.856 1.00 0.17 32 LEU A N 12
ATOM 28130 C CA . LEU A 1 30 ? -3.944 5.447 -5.985 1.00 0.18 32 LEU A CA 12
ATOM 28131 C C . LEU A 1 30 ? -3.271 4.079 -5.972 1.00 0.17 32 LEU A C 12
ATOM 28132 O O . LEU A 1 30 ? -2.223 3.881 -6.573 1.00 0.19 32 LEU A O 12
ATOM 28148 N N . MET A 1 31 ? -3.877 3.141 -5.253 1.00 0.15 33 MET A N 12
ATOM 28149 C CA . MET A 1 31 ? -3.316 1.803 -5.111 1.00 0.14 33 MET A CA 12
ATOM 28150 C C . MET A 1 31 ? -4.413 0.749 -5.122 1.00 0.12 33 MET A C 12
ATOM 28151 O O . MET A 1 31 ? -5.597 1.077 -5.036 1.00 0.12 33 MET A O 12
ATOM 28165 N N . PHE A 1 32 ? -4.012 -0.515 -5.211 1.00 0.12 34 PHE A N 12
ATOM 28166 C CA . PHE A 1 32 ? -4.959 -1.610 -5.352 1.00 0.12 34 PHE A CA 12
ATOM 28167 C C . PHE A 1 32 ? -4.423 -2.885 -4.696 1.00 0.11 34 PHE A C 12
ATOM 28168 O O . PHE A 1 32 ? -3.212 -3.078 -4.590 1.00 0.12 34 PHE A O 12
ATOM 28185 N N . ILE A 1 33 ? -5.340 -3.735 -4.259 1.00 0.11 35 ILE A N 12
ATOM 28186 C CA . ILE A 1 33 ? -5.009 -5.018 -3.647 1.00 0.12 35 ILE A CA 12
ATOM 28187 C C . ILE A 1 33 ? -5.801 -6.122 -4.321 1.00 0.12 35 ILE A C 12
ATOM 28188 O O . ILE A 1 33 ? -7.014 -5.995 -4.514 1.00 0.16 35 ILE A O 12
ATOM 28204 N N . LYS A 1 34 ? -5.129 -7.202 -4.671 1.00 0.13 36 LYS A N 12
ATOM 28205 C CA . LYS A 1 34 ? -5.800 -8.350 -5.250 1.00 0.15 36 LYS A CA 12
ATOM 28206 C C . LYS A 1 34 ? -5.721 -9.535 -4.302 1.00 0.16 36 LYS A C 12
ATOM 28207 O O . LYS A 1 34 ? -4.654 -10.094 -4.110 1.00 0.22 36 LYS A O 12
ATOM 28226 N N . PRO A 1 35 ? -6.837 -9.957 -3.707 1.00 0.17 37 PRO A N 12
ATOM 28227 C CA . PRO A 1 35 ? -6.857 -11.138 -2.855 1.00 0.21 37 PRO A CA 12
ATOM 28228 C C . PRO A 1 35 ? -6.871 -12.424 -3.665 1.00 0.27 37 PRO A C 12
ATOM 28229 O O . PRO A 1 35 ? -7.712 -12.612 -4.547 1.00 0.35 37 PRO A O 12
ATOM 28240 N N . THR A 1 36 ? -5.929 -13.297 -3.371 1.00 0.31 38 THR A N 12
ATOM 28241 C CA . THR A 1 36 ? -5.885 -14.605 -3.985 1.00 0.38 38 THR A CA 12
ATOM 28242 C C . THR A 1 36 ? -6.600 -15.593 -3.086 1.00 0.44 38 THR A C 12
ATOM 28243 O O . THR A 1 36 ? -7.238 -16.542 -3.541 1.00 0.54 38 THR A O 12
ATOM 28254 N N . LYS A 1 37 ? -6.500 -15.329 -1.797 1.00 0.48 39 LYS A N 12
ATOM 28255 C CA . LYS A 1 37 ? -7.266 -16.044 -0.804 1.00 0.63 39 LYS A CA 12
ATOM 28256 C C . LYS A 1 37 ? -8.595 -15.330 -0.655 1.00 0.58 39 LYS A C 12
ATOM 28257 O O . LYS A 1 37 ? -8.676 -14.125 -0.910 1.00 0.54 39 LYS A O 12
ATOM 28276 N N . GLU A 1 38 ? -9.636 -16.051 -0.278 1.00 0.66 40 GLU A N 12
ATOM 28277 C CA . GLU A 1 38 ? -10.941 -15.433 -0.107 1.00 0.64 40 GLU A CA 12
ATOM 28278 C C . GLU A 1 38 ? -10.883 -14.376 0.982 1.00 0.57 40 GLU A C 12
ATOM 28279 O O . GLU A 1 38 ? -10.320 -14.596 2.055 1.00 0.62 40 GLU A O 12
ATOM 28291 N N . VAL A 1 39 ? -11.472 -13.232 0.690 1.00 0.53 41 VAL A N 12
ATOM 28292 C CA . VAL A 1 39 ? -11.384 -12.082 1.569 1.00 0.49 41 VAL A CA 12
ATOM 28293 C C . VAL A 1 39 ? -12.382 -12.187 2.708 1.00 0.51 41 VAL A C 12
ATOM 28294 O O . VAL A 1 39 ? -13.540 -12.564 2.504 1.00 0.54 41 VAL A O 12
ATOM 28307 N N . PRO A 1 40 ? -11.912 -11.874 3.928 1.00 0.55 42 PRO A N 12
ATOM 28308 C CA . PRO A 1 40 ? -12.709 -11.949 5.154 1.00 0.62 42 PRO A CA 12
ATOM 28309 C C . PRO A 1 40 ? -14.071 -11.278 5.012 1.00 0.63 42 PRO A C 12
ATOM 28310 O O . PRO A 1 40 ? -14.160 -10.074 4.766 1.00 0.64 42 PRO A O 12
ATOM 28321 N N . GLU A 1 41 ? -15.124 -12.056 5.215 1.00 0.69 43 GLU A N 12
ATOM 28322 C CA . GLU A 1 41 ? -16.475 -11.599 4.998 1.00 0.75 43 GLU A CA 12
ATOM 28323 C C . GLU A 1 41 ? -16.923 -10.597 6.048 1.00 0.81 43 GLU A C 12
ATOM 28324 O O . GLU A 1 41 ? -17.619 -9.627 5.735 1.00 0.83 43 GLU A O 12
ATOM 28336 N N . PHE A 1 42 ? -16.524 -10.825 7.290 1.00 0.86 44 PHE A N 12
ATOM 28337 C CA . PHE A 1 42 ? -16.983 -9.990 8.384 1.00 0.97 44 PHE A CA 12
ATOM 28338 C C . PHE A 1 42 ? -16.337 -8.617 8.313 1.00 0.96 44 PHE A C 12
ATOM 28339 O O . PHE A 1 42 ? -16.857 -7.646 8.850 1.00 1.02 44 PHE A O 12
ATOM 28356 N N . LYS A 1 43 ? -15.204 -8.545 7.638 1.00 0.90 45 LYS A N 12
ATOM 28357 C CA . LYS A 1 43 ? -14.513 -7.283 7.435 1.00 0.93 45 LYS A CA 12
ATOM 28358 C C . LYS A 1 43 ? -15.307 -6.366 6.513 1.00 0.89 45 LYS A C 12
ATOM 28359 O O . LYS A 1 43 ? -15.385 -5.159 6.743 1.00 0.98 45 LYS A O 12
ATOM 28378 N N . PHE A 1 44 ? -15.912 -6.947 5.484 1.00 0.79 46 PHE A N 12
ATOM 28379 C CA . PHE A 1 44 ? -16.746 -6.187 4.558 1.00 0.78 46 PHE A CA 12
ATOM 28380 C C . PHE A 1 44 ? -17.930 -5.562 5.281 1.00 0.83 46 PHE A C 12
ATOM 28381 O O . PHE A 1 44 ? -18.226 -4.379 5.114 1.00 0.93 46 PHE A O 12
ATOM 28398 N N . VAL A 1 45 ? -18.597 -6.369 6.090 1.00 0.81 47 VAL A N 12
ATOM 28399 C CA . VAL A 1 45 ? -19.805 -5.945 6.779 1.00 0.88 47 VAL A CA 12
ATOM 28400 C C . VAL A 1 45 ? -19.484 -5.025 7.961 1.00 0.87 47 VAL A C 12
ATOM 28401 O O . VAL A 1 45 ? -20.243 -4.107 8.268 1.00 0.92 47 VAL A O 12
ATOM 28414 N N . ASN A 1 46 ? -18.343 -5.252 8.602 1.00 0.86 48 ASN A N 12
ATOM 28415 C CA . ASN A 1 46 ? -17.947 -4.455 9.759 1.00 0.90 48 ASN A CA 12
ATOM 28416 C C . ASN A 1 46 ? -17.470 -3.075 9.334 1.00 0.82 48 ASN A C 12
ATOM 28417 O O . ASN A 1 46 ? -17.829 -2.069 9.945 1.00 0.91 48 ASN A O 12
ATOM 28428 N N . ARG A 1 47 ? -16.669 -3.026 8.277 1.00 0.69 49 ARG A N 12
ATOM 28429 C CA . ARG A 1 47 ? -16.153 -1.759 7.780 1.00 0.63 49 ARG A CA 12
ATOM 28430 C C . ARG A 1 47 ? -17.189 -1.046 6.921 1.00 0.58 49 ARG A C 12
ATOM 28431 O O . ARG A 1 47 ? -17.049 0.139 6.632 1.00 0.57 49 ARG A O 12
ATOM 28452 N N . ASN A 1 48 ? -18.223 -1.789 6.509 1.00 0.60 50 ASN A N 12
ATOM 28453 C CA . ASN A 1 48 ? -19.271 -1.263 5.624 1.00 0.63 50 ASN A CA 12
ATOM 28454 C C . ASN A 1 48 ? -18.688 -0.977 4.236 1.00 0.54 50 ASN A C 12
ATOM 28455 O O . ASN A 1 48 ? -19.306 -0.344 3.384 1.00 0.61 50 ASN A O 12
ATOM 28466 N N . GLY A 1 49 ? -17.481 -1.487 4.024 1.00 0.46 51 GLY A N 12
ATOM 28467 C CA . GLY A 1 49 ? -16.781 -1.308 2.766 1.00 0.41 51 GLY A CA 12
ATOM 28468 C C . GLY A 1 49 ? -15.983 -0.019 2.733 1.00 0.33 51 GLY A C 12
ATOM 28469 O O . GLY A 1 49 ? -15.101 0.152 1.892 1.00 0.34 51 GLY A O 12
ATOM 28473 N N . LYS A 1 50 ? -16.277 0.873 3.667 1.00 0.29 52 LYS A N 12
ATOM 28474 C CA . LYS A 1 50 ? -15.580 2.145 3.762 1.00 0.29 52 LYS A CA 12
ATOM 28475 C C . LYS A 1 50 ? -14.642 2.143 4.961 1.00 0.30 52 LYS A C 12
ATOM 28476 O O . LYS A 1 50 ? -15.072 1.888 6.081 1.00 0.36 52 LYS A O 12
ATOM 28495 N N . ASN A 1 51 ? -13.368 2.420 4.744 1.00 0.30 53 ASN A N 12
ATOM 28496 C CA . ASN A 1 51 ? -12.434 2.495 5.858 1.00 0.34 53 ASN A CA 12
ATOM 28497 C C . ASN A 1 51 ? -11.334 3.510 5.591 1.00 0.27 53 ASN A C 12
ATOM 28498 O O . ASN A 1 51 ? -10.575 3.387 4.629 1.00 0.24 53 ASN A O 12
ATOM 28509 N N . GLU A 1 52 ? -11.253 4.512 6.453 1.00 0.30 54 GLU A N 12
ATOM 28510 C CA . GLU A 1 52 ? -10.205 5.514 6.359 1.00 0.28 54 GLU A CA 12
ATOM 28511 C C . GLU A 1 52 ? -8.966 5.035 7.103 1.00 0.28 54 GLU A C 12
ATOM 28512 O O . GLU A 1 52 ? -9.015 4.728 8.294 1.00 0.40 54 GLU A O 12
ATOM 28524 N N . LEU A 1 53 ? -7.862 4.975 6.379 1.00 0.21 55 LEU A N 12
ATOM 28525 C CA . LEU A 1 53 ? -6.610 4.445 6.897 1.00 0.22 55 LEU A CA 12
ATOM 28526 C C . LEU A 1 53 ? -5.871 5.481 7.735 1.00 0.24 55 LEU A C 12
ATOM 28527 O O . LEU A 1 53 ? -5.596 5.260 8.913 1.00 0.32 55 LEU A O 12
ATOM 28543 N N . ILE A 1 54 ? -5.561 6.608 7.118 1.00 0.21 56 ILE A N 12
ATOM 28544 C CA . ILE A 1 54 ? -4.792 7.660 7.763 1.00 0.22 56 ILE A CA 12
ATOM 28545 C C . ILE A 1 54 ? -5.295 9.013 7.268 1.00 0.22 56 ILE A C 12
ATOM 28546 O O . ILE A 1 54 ? -5.805 9.103 6.154 1.00 0.22 56 ILE A O 12
ATOM 28562 N N . ARG A 1 55 ? -5.174 10.058 8.076 1.00 0.26 57 ARG A N 12
ATOM 28563 C CA . ARG A 1 55 ? -5.720 11.354 7.691 1.00 0.27 57 ARG A CA 12
ATOM 28564 C C . ARG A 1 55 ? -4.798 12.509 8.052 1.00 0.29 57 ARG A C 12
ATOM 28565 O O . ARG A 1 55 ? -3.769 12.320 8.701 1.00 0.34 57 ARG A O 12
ATOM 28586 N N . ASN A 1 56 ? -5.194 13.700 7.601 1.00 0.30 58 ASN A N 12
ATOM 28587 C CA . ASN A 1 56 ? -4.458 14.939 7.826 1.00 0.33 58 ASN A CA 12
ATOM 28588 C C . ASN A 1 56 ? -3.099 14.883 7.123 1.00 0.31 58 ASN A C 12
ATOM 28589 O O . ASN A 1 56 ? -2.062 15.209 7.696 1.00 0.33 58 ASN A O 12
ATOM 28600 N N . LEU A 1 57 ? -3.123 14.463 5.860 1.00 0.28 59 LEU A N 12
ATOM 28601 C CA . LEU A 1 57 ? -1.906 14.318 5.066 1.00 0.27 59 LEU A CA 12
ATOM 28602 C C . LEU A 1 57 ? -1.381 15.675 4.602 1.00 0.33 59 LEU A C 12
ATOM 28603 O O . LEU A 1 57 ? -0.246 15.792 4.143 1.00 0.33 59 LEU A O 12
ATOM 28619 N N . GLN A 1 58 ? -2.228 16.689 4.703 1.00 0.40 60 GLN A N 12
ATOM 28620 C CA . GLN A 1 58 ? -1.879 18.044 4.274 1.00 0.49 60 GLN A CA 12
ATOM 28621 C C . GLN A 1 58 ? -0.601 18.565 4.928 1.00 0.51 60 GLN A C 12
ATOM 28622 O O . GLN A 1 58 ? 0.276 19.099 4.251 1.00 0.53 60 GLN A O 12
ATOM 28636 N N . SER A 1 59 ? -0.492 18.405 6.240 1.00 0.53 61 SER A N 12
ATOM 28637 C CA . SER A 1 59 ? 0.607 19.004 6.984 1.00 0.60 61 SER A CA 12
ATOM 28638 C C . SER A 1 59 ? 1.873 18.181 6.853 1.00 0.48 61 SER A C 12
ATOM 28639 O O . SER A 1 59 ? 2.982 18.674 7.073 1.00 0.56 61 SER A O 12
ATOM 28647 N N . ASP A 1 60 ? 1.706 16.933 6.475 1.00 0.41 62 ASP A N 12
ATOM 28648 C CA . ASP A 1 60 ? 2.832 16.018 6.365 1.00 0.41 62 ASP A CA 12
ATOM 28649 C C . ASP A 1 60 ? 2.595 15.017 5.249 1.00 0.36 62 ASP A C 12
ATOM 28650 O O . ASP A 1 60 ? 1.721 14.155 5.346 1.00 0.33 62 ASP A O 12
ATOM 28659 N N . LYS A 1 61 ? 3.379 15.139 4.191 1.00 0.39 63 LYS A N 12
ATOM 28660 C CA . LYS A 1 61 ? 3.220 14.296 3.018 1.00 0.40 63 LYS A CA 12
ATOM 28661 C C . LYS A 1 61 ? 3.637 12.868 3.323 1.00 0.33 63 LYS A C 12
ATOM 28662 O O . LYS A 1 61 ? 3.120 11.917 2.739 1.00 0.30 63 LYS A O 12
ATOM 28681 N N . LYS A 1 62 ? 4.568 12.730 4.252 1.00 0.34 64 LYS A N 12
ATOM 28682 C CA . LYS A 1 62 ? 5.101 11.422 4.615 1.00 0.33 64 LYS A CA 12
ATOM 28683 C C . LYS A 1 62 ? 4.029 10.533 5.249 1.00 0.27 64 LYS A C 12
ATOM 28684 O O . LYS A 1 62 ? 4.160 9.307 5.264 1.00 0.27 64 LYS A O 12
ATOM 28703 N N . LEU A 1 63 ? 2.986 11.148 5.792 1.00 0.25 65 LEU A N 12
ATOM 28704 C CA . LEU A 1 63 ? 1.840 10.414 6.296 1.00 0.21 65 LEU A CA 12
ATOM 28705 C C . LEU A 1 63 ? 1.195 9.573 5.197 1.00 0.17 65 LEU A C 12
ATOM 28706 O O . LEU A 1 63 ? 0.760 8.451 5.451 1.00 0.18 65 LEU A O 12
ATOM 28722 N N . PHE A 1 64 ? 1.145 10.105 3.972 1.00 0.15 66 PHE A N 12
ATOM 28723 C CA . PHE A 1 64 ? 0.607 9.351 2.846 1.00 0.13 66 PHE A CA 12
ATOM 28724 C C . PHE A 1 64 ? 1.429 8.089 2.634 1.00 0.14 66 PHE A C 12
ATOM 28725 O O . PHE A 1 64 ? 0.887 7.030 2.331 1.00 0.15 66 PHE A O 12
ATOM 28742 N N . TYR A 1 65 ? 2.731 8.205 2.847 1.00 0.16 67 TYR A N 12
ATOM 28743 C CA . TYR A 1 65 ? 3.644 7.097 2.620 1.00 0.18 67 TYR A CA 12
ATOM 28744 C C . TYR A 1 65 ? 3.287 5.929 3.528 1.00 0.16 67 TYR A C 12
ATOM 28745 O O . TYR A 1 65 ? 3.068 4.811 3.072 1.00 0.18 67 TYR A O 12
ATOM 28763 N N . SER A 1 66 ? 3.239 6.194 4.825 1.00 0.15 68 SER A N 12
ATOM 28764 C CA . SER A 1 66 ? 2.923 5.163 5.791 1.00 0.18 68 SER A CA 12
ATOM 28765 C C . SER A 1 66 ? 1.452 4.759 5.715 1.00 0.17 68 SER A C 12
ATOM 28766 O O . SER A 1 66 ? 1.103 3.628 6.038 1.00 0.20 68 SER A O 12
ATOM 28774 N N . GLY A 1 67 ? 0.588 5.668 5.281 1.00 0.16 69 GLY A N 12
ATOM 28775 C CA . GLY A 1 67 ? -0.788 5.289 5.022 1.00 0.17 69 GLY A CA 12
ATOM 28776 C C . GLY A 1 67 ? -0.845 4.185 3.988 1.00 0.16 69 GLY A C 12
ATOM 28777 O O . GLY A 1 67 ? -1.666 3.270 4.068 1.00 0.17 69 GLY A O 12
ATOM 28781 N N . ILE A 1 68 ? 0.053 4.287 3.019 1.00 0.15 70 ILE A N 12
ATOM 28782 C CA . ILE A 1 68 ? 0.251 3.261 2.019 1.00 0.16 70 ILE A CA 12
ATOM 28783 C C . ILE A 1 68 ? 0.654 1.928 2.647 1.00 0.16 70 ILE A C 12
ATOM 28784 O O . ILE A 1 68 ? 0.075 0.896 2.329 1.00 0.17 70 ILE A O 12
ATOM 28800 N N . CYS A 1 69 ? 1.649 1.950 3.535 1.00 0.17 71 CYS A N 12
ATOM 28801 C CA . CYS A 1 69 ? 2.152 0.713 4.134 1.00 0.18 71 CYS A CA 12
ATOM 28802 C C . CYS A 1 69 ? 1.036 0.006 4.890 1.00 0.17 71 CYS A C 12
ATOM 28803 O O . CYS A 1 69 ? 0.948 -1.219 4.896 1.00 0.17 71 CYS A O 12
ATOM 28811 N N . GLN A 1 70 ? 0.175 0.801 5.506 1.00 0.18 72 GLN A N 12
ATOM 28812 C CA . GLN A 1 70 ? -1.007 0.281 6.184 1.00 0.19 72 GLN A CA 12
ATOM 28813 C C . GLN A 1 70 ? -1.929 -0.403 5.180 1.00 0.17 72 GLN A C 12
ATOM 28814 O O . GLN A 1 70 ? -2.508 -1.449 5.460 1.00 0.20 72 GLN A O 12
ATOM 28828 N N . PHE A 1 71 ? -2.049 0.205 4.004 1.00 0.16 73 PHE A N 12
ATOM 28829 C CA . PHE A 1 71 ? -2.846 -0.346 2.916 1.00 0.15 73 PHE A CA 12
ATOM 28830 C C . PHE A 1 71 ? -2.287 -1.694 2.461 1.00 0.15 73 PHE A C 12
ATOM 28831 O O . PHE A 1 71 ? -3.034 -2.649 2.266 1.00 0.15 73 PHE A O 12
ATOM 28848 N N . VAL A 1 72 ? -0.967 -1.776 2.296 1.00 0.17 74 VAL A N 12
ATOM 28849 C CA . VAL A 1 72 ? -0.345 -3.024 1.855 1.00 0.19 74 VAL A CA 12
ATOM 28850 C C . VAL A 1 72 ? -0.446 -4.081 2.952 1.00 0.19 74 VAL A C 12
ATOM 28851 O O . VAL A 1 72 ? -0.467 -5.282 2.679 1.00 0.21 74 VAL A O 12
ATOM 28864 N N . LYS A 1 73 ? -0.514 -3.621 4.195 1.00 0.20 75 LYS A N 12
ATOM 28865 C CA . LYS A 1 73 ? -0.690 -4.504 5.336 1.00 0.23 75 LYS A CA 12
ATOM 28866 C C . LYS A 1 73 ? -2.035 -5.215 5.256 1.00 0.24 75 LYS A C 12
ATOM 28867 O O . LYS A 1 73 ? -2.173 -6.360 5.691 1.00 0.31 75 LYS A O 12
ATOM 28886 N N . GLU A 1 74 ? -3.018 -4.536 4.685 1.00 0.21 76 GLU A N 12
ATOM 28887 C CA . GLU A 1 74 ? -4.330 -5.126 4.476 1.00 0.24 76 GLU A CA 12
ATOM 28888 C C . GLU A 1 74 ? -4.200 -6.305 3.520 1.00 0.24 76 GLU A C 12
ATOM 28889 O O . GLU A 1 74 ? -4.845 -7.341 3.690 1.00 0.29 76 GLU A O 12
ATOM 28901 N N . ALA A 1 75 ? -3.330 -6.146 2.531 1.00 0.21 77 ALA A N 12
ATOM 28902 C CA . ALA A 1 75 ? -3.055 -7.207 1.581 1.00 0.22 77 ALA A CA 12
ATOM 28903 C C . ALA A 1 75 ? -2.212 -8.310 2.211 1.00 0.22 77 ALA A C 12
ATOM 28904 O O . ALA A 1 75 ? -2.343 -9.478 1.847 1.00 0.24 77 ALA A O 12
ATOM 28911 N N . LYS A 1 76 ? -1.347 -7.944 3.158 1.00 0.24 78 LYS A N 12
ATOM 28912 C CA . LYS A 1 76 ? -0.562 -8.942 3.879 1.00 0.30 78 LYS A CA 12
ATOM 28913 C C . LYS A 1 76 ? -1.462 -9.772 4.789 1.00 0.31 78 LYS A C 12
ATOM 28914 O O . LYS A 1 76 ? -1.095 -10.869 5.199 1.00 0.37 78 LYS A O 12
ATOM 28933 N N . ASP A 1 77 ? -2.628 -9.235 5.123 1.00 0.31 79 ASP A N 12
ATOM 28934 C CA . ASP A 1 77 ? -3.533 -9.903 6.048 1.00 0.36 79 ASP A CA 12
ATOM 28935 C C . ASP A 1 77 ? -4.349 -10.967 5.336 1.00 0.34 79 ASP A C 12
ATOM 28936 O O . ASP A 1 77 ? -4.432 -12.111 5.787 1.00 0.38 79 ASP A O 12
ATOM 28945 N N . ILE A 1 78 ? -4.942 -10.588 4.213 1.00 0.30 80 ILE A N 12
ATOM 28946 C CA . ILE A 1 78 ? -5.798 -11.507 3.468 1.00 0.32 80 ILE A CA 12
ATOM 28947 C C . ILE A 1 78 ? -4.946 -12.372 2.558 1.00 0.30 80 ILE A C 12
ATOM 28948 O O . ILE A 1 78 ? -5.397 -13.381 2.015 1.00 0.33 80 ILE A O 12
ATOM 28964 N N . LYS A 1 79 ? -3.699 -11.936 2.423 1.00 0.27 81 LYS A N 12
ATOM 28965 C CA . LYS A 1 79 ? -2.656 -12.669 1.720 1.00 0.29 81 LYS A CA 12
ATOM 28966 C C . LYS A 1 79 ? -2.875 -12.660 0.214 1.00 0.29 81 LYS A C 12
ATOM 28967 O O . LYS A 1 79 ? -2.909 -13.709 -0.420 1.00 0.39 81 LYS A O 12
ATOM 28986 N N . GLY A 1 80 ? -3.012 -11.477 -0.358 1.00 0.23 82 GLY A N 12
ATOM 28987 C CA . GLY A 1 80 ? -3.149 -11.376 -1.798 1.00 0.26 82 GLY A CA 12
ATOM 28988 C C . GLY A 1 80 ? -1.936 -10.770 -2.477 1.00 0.22 82 GLY A C 12
ATOM 28989 O O . GLY A 1 80 ? -0.790 -11.117 -2.173 1.00 0.23 82 GLY A O 12
ATOM 28993 N N . LYS A 1 81 ? -2.206 -9.880 -3.421 1.00 0.18 83 LYS A N 12
ATOM 28994 C CA . LYS A 1 81 ? -1.185 -9.197 -4.192 1.00 0.17 83 LYS A CA 12
ATOM 28995 C C . LYS A 1 81 ? -1.344 -7.692 -4.025 1.00 0.16 83 LYS A C 12
ATOM 28996 O O . LYS A 1 81 ? -2.438 -7.217 -3.716 1.00 0.20 83 LYS A O 12
ATOM 29015 N N . LEU A 1 82 ? -0.275 -6.946 -4.240 1.00 0.16 84 LEU A N 12
ATOM 29016 C CA . LEU A 1 82 ? -0.333 -5.495 -4.126 1.00 0.15 84 LEU A CA 12
ATOM 29017 C C . LEU A 1 82 ? -0.067 -4.841 -5.488 1.00 0.15 84 LEU A C 12
ATOM 29018 O O . LEU A 1 82 ? 0.749 -5.333 -6.265 1.00 0.17 84 LEU A O 12
ATOM 29034 N N . THR A 1 83 ? -0.778 -3.750 -5.771 1.00 0.16 85 THR A N 12
ATOM 29035 C CA . THR A 1 83 ? -0.656 -3.037 -7.043 1.00 0.17 85 THR A CA 12
ATOM 29036 C C . THR A 1 83 ? -0.580 -1.522 -6.822 1.00 0.17 85 THR A C 12
ATOM 29037 O O . THR A 1 83 ? -1.320 -0.972 -6.004 1.00 0.21 85 THR A O 12
ATOM 29048 N N . LEU A 1 84 ? 0.321 -0.851 -7.543 1.00 0.16 86 LEU A N 12
ATOM 29049 C CA . LEU A 1 84 ? 0.422 0.605 -7.466 1.00 0.18 86 LEU A CA 12
ATOM 29050 C C . LEU A 1 84 ? -0.179 1.229 -8.702 1.00 0.19 86 LEU A C 12
ATOM 29051 O O . LEU A 1 84 ? 0.357 1.099 -9.794 1.00 0.21 86 LEU A O 12
ATOM 29067 N N . LEU A 1 85 ? -1.289 1.888 -8.523 1.00 0.20 87 LEU A N 12
ATOM 29068 C CA . LEU A 1 85 ? -1.931 2.606 -9.607 1.00 0.23 87 LEU A CA 12
ATOM 29069 C C . LEU A 1 85 ? -1.206 3.924 -9.833 1.00 0.26 87 LEU A C 12
ATOM 29070 O O . LEU A 1 85 ? -0.623 4.484 -8.906 1.00 0.25 87 LEU A O 12
ATOM 29086 N N . GLN A 1 86 ? -1.223 4.419 -11.052 1.00 0.34 88 GLN A N 12
ATOM 29087 C CA . GLN A 1 86 ? -0.561 5.675 -11.333 1.00 0.41 88 GLN A CA 12
ATOM 29088 C C . GLN A 1 86 ? -1.575 6.680 -11.846 1.00 0.47 88 GLN A C 12
ATOM 29089 O O . GLN A 1 86 ? -2.372 6.373 -12.734 1.00 0.52 88 GLN A O 12
ATOM 29103 N N . HIS A 1 87 ? -1.497 7.892 -11.302 1.00 0.50 89 HIS A N 12
ATOM 29104 C CA . HIS A 1 87 ? -2.463 8.955 -11.574 1.00 0.58 89 HIS A CA 12
ATOM 29105 C C . HIS A 1 87 ? -2.288 10.060 -10.542 1.00 0.56 89 HIS A C 12
ATOM 29106 O O . HIS A 1 87 ? -2.169 11.234 -10.882 1.00 0.58 89 HIS A O 12
ATOM 29121 N N . PHE A 1 88 ? -2.260 9.656 -9.277 1.00 0.58 90 PHE A N 12
ATOM 29122 C CA . PHE A 1 88 ? -2.135 10.583 -8.162 1.00 0.61 90 PHE A CA 12
ATOM 29123 C C . PHE A 1 88 ? -0.790 11.304 -8.181 1.00 0.61 90 PHE A C 12
ATOM 29124 O O . PHE A 1 88 ? -0.728 12.513 -7.966 1.00 0.60 90 PHE A O 12
ATOM 29141 N N . ASP A 1 89 ? 0.275 10.551 -8.450 1.00 0.75 91 ASP A N 12
ATOM 29142 C CA . ASP A 1 89 ? 1.638 11.090 -8.525 1.00 0.87 91 ASP A CA 12
ATOM 29143 C C . ASP A 1 89 ? 1.709 12.292 -9.460 1.00 0.92 91 ASP A C 12
ATOM 29144 O O . ASP A 1 89 ? 2.480 13.225 -9.243 1.00 1.01 91 ASP A O 12
ATOM 29153 N N . SER A 1 90 ? 0.893 12.258 -10.502 1.00 0.96 92 SER A N 12
ATOM 29154 C CA . SER A 1 90 ? 0.898 13.294 -11.518 1.00 1.15 92 SER A CA 12
ATOM 29155 C C . SER A 1 90 ? 0.313 14.603 -10.989 1.00 1.10 92 SER A C 12
ATOM 29156 O O . SER A 1 90 ? 0.733 15.686 -11.394 1.00 1.33 92 SER A O 12
ATOM 29164 N N . SER A 1 91 ? -0.633 14.506 -10.063 1.00 0.88 93 SER A N 12
ATOM 29165 C CA . SER A 1 91 ? -1.318 15.689 -9.562 1.00 0.93 93 SER A CA 12
ATOM 29166 C C . SER A 1 91 ? -0.767 16.133 -8.208 1.00 0.83 93 SER A C 12
ATOM 29167 O O . SER A 1 91 ? -0.658 17.327 -7.932 1.00 0.96 93 SER A O 12
ATOM 29175 N N . PHE A 1 92 ? -0.408 15.170 -7.375 1.00 0.65 94 PHE A N 12
ATOM 29176 C CA . PHE A 1 92 ? 0.049 15.463 -6.028 1.00 0.62 94 PHE A CA 12
ATOM 29177 C C . PHE A 1 92 ? 1.574 15.479 -5.982 1.00 0.55 94 PHE A C 12
ATOM 29178 O O . PHE A 1 92 ? 2.226 14.741 -6.716 1.00 0.56 94 PHE A O 12
ATOM 29195 N N . PRO A 1 93 ? 2.166 16.331 -5.126 1.00 0.57 95 PRO A N 12
ATOM 29196 C CA . PRO A 1 93 ? 3.629 16.422 -4.962 1.00 0.56 95 PRO A CA 12
ATOM 29197 C C . PRO A 1 93 ? 4.256 15.204 -4.268 1.00 0.50 95 PRO A C 12
ATOM 29198 O O . PRO A 1 93 ? 5.336 15.304 -3.680 1.00 0.68 95 PRO A O 12
ATOM 29209 N N . ILE A 1 94 ? 3.582 14.063 -4.325 1.00 0.36 96 ILE A N 12
ATOM 29210 C CA . ILE A 1 94 ? 4.142 12.824 -3.809 1.00 0.29 96 ILE A CA 12
ATOM 29211 C C . ILE A 1 94 ? 4.303 11.805 -4.925 1.00 0.31 96 ILE A C 12
ATOM 29212 O O . ILE A 1 94 ? 3.323 11.320 -5.488 1.00 0.34 96 ILE A O 12
ATOM 29228 N N . LYS A 1 95 ? 5.548 11.512 -5.253 1.00 0.35 97 LYS A N 12
ATOM 29229 C CA . LYS A 1 95 ? 5.871 10.498 -6.241 1.00 0.38 97 LYS A CA 12
ATOM 29230 C C . LYS A 1 95 ? 6.802 9.475 -5.603 1.00 0.35 97 LYS A C 12
ATOM 29231 O O . LYS A 1 95 ? 7.849 9.842 -5.061 1.00 0.44 97 LYS A O 12
ATOM 29250 N N . VAL A 1 96 ? 6.437 8.200 -5.656 1.00 0.30 98 VAL A N 12
ATOM 29251 C CA . VAL A 1 96 ? 7.146 7.182 -4.885 1.00 0.26 98 VAL A CA 12
ATOM 29252 C C . VAL A 1 96 ? 7.213 5.836 -5.605 1.00 0.28 98 VAL A C 12
ATOM 29253 O O . VAL A 1 96 ? 6.479 5.589 -6.562 1.00 0.33 98 VAL A O 12
ATOM 29266 N N . ASP A 1 97 ? 8.113 4.978 -5.127 1.00 0.28 99 ASP A N 12
ATOM 29267 C CA . ASP A 1 97 ? 8.197 3.592 -5.575 1.00 0.32 99 ASP A CA 12
ATOM 29268 C C . ASP A 1 97 ? 8.106 2.680 -4.357 1.00 0.23 99 ASP A C 12
ATOM 29269 O O . ASP A 1 97 ? 8.666 2.985 -3.303 1.00 0.27 99 ASP A O 12
ATOM 29278 N N . LEU A 1 98 ? 7.400 1.573 -4.493 1.00 0.19 100 LEU A N 12
ATOM 29279 C CA . LEU A 1 98 ? 7.190 0.666 -3.383 1.00 0.13 100 LEU A CA 12
ATOM 29280 C C . LEU A 1 98 ? 8.037 -0.600 -3.535 1.00 0.13 100 LEU A C 12
ATOM 29281 O O . LEU A 1 98 ? 8.136 -1.160 -4.626 1.00 0.16 100 LEU A O 12
ATOM 29297 N N . TYR A 1 99 ? 8.666 -1.038 -2.441 1.00 0.13 101 TYR A N 12
ATOM 29298 C CA . TYR A 1 99 ? 9.585 -2.184 -2.486 1.00 0.16 101 TYR A CA 12
ATOM 29299 C C . TYR A 1 99 ? 9.196 -3.273 -1.486 1.00 0.16 101 TYR A C 12
ATOM 29300 O O . TYR A 1 99 ? 8.556 -2.997 -0.470 1.00 0.19 101 TYR A O 12
ATOM 29318 N N . PHE A 1 100 ? 9.594 -4.511 -1.790 1.00 0.16 102 PHE A N 12
ATOM 29319 C CA . PHE A 1 100 ? 9.322 -5.658 -0.924 1.00 0.16 102 PHE A CA 12
ATOM 29320 C C . PHE A 1 100 ? 10.604 -6.338 -0.467 1.00 0.15 102 PHE A C 12
ATOM 29321 O O . PHE A 1 100 ? 11.606 -6.357 -1.178 1.00 0.19 102 PHE A O 12
ATOM 29338 N N . LEU A 1 101 ? 10.540 -6.918 0.717 1.00 0.16 103 LEU A N 12
ATOM 29339 C CA . LEU A 1 101 ? 11.621 -7.727 1.262 1.00 0.17 103 LEU A CA 12
ATOM 29340 C C . LEU A 1 101 ? 11.178 -9.191 1.288 1.00 0.18 103 LEU A C 12
ATOM 29341 O O . LEU A 1 101 ? 10.136 -9.509 1.855 1.00 0.19 103 LEU A O 12
ATOM 29357 N N . LYS A 1 102 ? 11.949 -10.069 0.660 1.00 0.23 104 LYS A N 12
ATOM 29358 C CA . LYS A 1 102 ? 11.695 -11.504 0.724 1.00 0.29 104 LYS A CA 12
ATOM 29359 C C . LYS A 1 102 ? 12.904 -12.231 1.290 1.00 0.33 104 LYS A C 12
ATOM 29360 O O . LYS A 1 102 ? 13.916 -12.385 0.602 1.00 0.39 104 LYS A O 12
ATOM 29379 N N . GLY A 1 103 ? 12.808 -12.671 2.537 1.00 0.34 105 GLY A N 12
ATOM 29380 C CA . GLY A 1 103 ? 13.926 -13.342 3.168 1.00 0.42 105 GLY A CA 12
ATOM 29381 C C . GLY A 1 103 ? 15.090 -12.400 3.377 1.00 0.40 105 GLY A C 12
ATOM 29382 O O . GLY A 1 103 ? 15.114 -11.636 4.342 1.00 0.40 105 GLY A O 12
ATOM 29386 N N . SER A 1 104 ? 16.055 -12.451 2.476 1.00 0.40 106 SER A N 12
ATOM 29387 C CA . SER A 1 104 ? 17.169 -11.524 2.500 1.00 0.41 106 SER A CA 12
ATOM 29388 C C . SER A 1 104 ? 17.304 -10.806 1.164 1.00 0.37 106 SER A C 12
ATOM 29389 O O . SER A 1 104 ? 18.252 -10.058 0.943 1.00 0.41 106 SER A O 12
ATOM 29397 N N . LYS A 1 105 ? 16.358 -11.036 0.270 1.00 0.36 107 LYS A N 12
ATOM 29398 C CA . LYS A 1 105 ? 16.387 -10.400 -1.032 1.00 0.37 107 LYS A CA 12
ATOM 29399 C C . LYS A 1 105 ? 15.301 -9.344 -1.129 1.00 0.32 107 LYS A C 12
ATOM 29400 O O . LYS A 1 105 ? 14.168 -9.562 -0.709 1.00 0.39 107 LYS A O 12
ATOM 29419 N N . VAL A 1 106 ? 15.650 -8.204 -1.685 1.00 0.24 108 VAL A N 12
ATOM 29420 C CA . VAL A 1 106 ? 14.699 -7.128 -1.861 1.00 0.22 108 VAL A CA 12
ATOM 29421 C C . VAL A 1 106 ? 14.266 -7.032 -3.322 1.00 0.23 108 VAL A C 12
ATOM 29422 O O . VAL A 1 106 ? 15.092 -7.071 -4.238 1.00 0.30 108 VAL A O 12
ATOM 29435 N N . MET A 1 107 ? 12.964 -6.933 -3.526 1.00 0.22 109 MET A N 12
ATOM 29436 C CA . MET A 1 107 ? 12.386 -6.861 -4.857 1.00 0.27 109 MET A CA 12
ATOM 29437 C C . MET A 1 107 ? 11.356 -5.744 -4.916 1.00 0.24 109 MET A C 12
ATOM 29438 O O . MET A 1 107 ? 10.413 -5.724 -4.127 1.00 0.25 109 MET A O 12
ATOM 29452 N N . PRO A 1 108 ? 11.530 -4.790 -5.836 1.00 0.24 110 PRO A N 12
ATOM 29453 C CA . PRO A 1 108 ? 10.604 -3.670 -5.991 1.00 0.23 110 PRO A CA 12
ATOM 29454 C C . PRO A 1 108 ? 9.258 -4.096 -6.569 1.00 0.21 110 PRO A C 12
ATOM 29455 O O . PRO A 1 108 ? 9.165 -5.071 -7.317 1.00 0.20 110 PRO A O 12
ATOM 29466 N N . LEU A 1 109 ? 8.222 -3.347 -6.227 1.00 0.23 111 LEU A N 12
ATOM 29467 C CA . LEU A 1 109 ? 6.883 -3.600 -6.731 1.00 0.22 111 LEU A CA 12
ATOM 29468 C C . LEU A 1 109 ? 6.746 -2.942 -8.100 1.00 0.22 111 LEU A C 12
ATOM 29469 O O . LEU A 1 109 ? 7.234 -1.832 -8.306 1.00 0.26 111 LEU A O 12
ATOM 29485 N N . ASN A 1 110 ? 6.092 -3.618 -9.029 1.00 0.22 112 ASN A N 12
ATOM 29486 C CA . ASN A 1 110 ? 5.901 -3.073 -10.362 1.00 0.25 112 ASN A CA 12
ATOM 29487 C C . ASN A 1 110 ? 4.599 -2.286 -10.417 1.00 0.23 112 ASN A C 12
ATOM 29488 O O . ASN A 1 110 ? 3.551 -2.765 -9.973 1.00 0.22 112 ASN A O 12
ATOM 29499 N N . THR A 1 111 ? 4.677 -1.074 -10.945 1.00 0.29 113 THR A N 12
ATOM 29500 C CA . THR A 1 111 ? 3.528 -0.189 -11.014 1.00 0.31 113 THR A CA 12
ATOM 29501 C C . THR A 1 111 ? 2.400 -0.806 -11.840 1.00 0.28 113 THR A C 12
ATOM 29502 O O . THR A 1 111 ? 2.581 -1.147 -13.009 1.00 0.32 113 THR A O 12
ATOM 29513 N N . GLY A 1 112 ? 1.243 -0.951 -11.209 1.00 0.26 114 GLY A N 12
ATOM 29514 C CA . GLY A 1 112 ? 0.074 -1.480 -11.877 1.00 0.27 114 GLY A CA 12
ATOM 29515 C C . GLY A 1 112 ? 0.138 -2.980 -12.089 1.00 0.28 114 GLY A C 12
ATOM 29516 O O . GLY A 1 112 ? -0.561 -3.524 -12.946 1.00 0.38 114 GLY A O 12
ATOM 29520 N N . GLU A 1 113 ? 0.977 -3.652 -11.315 1.00 0.26 115 GLU A N 12
ATOM 29521 C CA . GLU A 1 113 ? 1.089 -5.098 -11.398 1.00 0.27 115 GLU A CA 12
ATOM 29522 C C . GLU A 1 113 ? 0.823 -5.721 -10.038 1.00 0.24 115 GLU A C 12
ATOM 29523 O O . GLU A 1 113 ? 1.452 -5.346 -9.052 1.00 0.23 115 GLU A O 12
ATOM 29535 N N . PRO A 1 114 ? -0.136 -6.649 -9.960 1.00 0.27 116 PRO A N 12
ATOM 29536 C CA . PRO A 1 114 ? -0.388 -7.408 -8.739 1.00 0.26 116 PRO A CA 12
ATOM 29537 C C . PRO A 1 114 ? 0.799 -8.301 -8.402 1.00 0.23 116 PRO A C 12
ATOM 29538 O O . PRO A 1 114 ? 1.111 -9.249 -9.127 1.00 0.27 116 PRO A O 12
ATOM 29549 N N . PHE A 1 115 ? 1.465 -7.980 -7.308 1.00 0.20 117 PHE A N 12
ATOM 29550 C CA . PHE A 1 115 ? 2.675 -8.685 -6.914 1.00 0.21 117 PHE A CA 12
ATOM 29551 C C . PHE A 1 115 ? 2.515 -9.269 -5.516 1.00 0.21 117 PHE A C 12
ATOM 29552 O O . PHE A 1 115 ? 1.892 -8.660 -4.647 1.00 0.19 117 PHE A O 12
ATOM 29569 N N . VAL A 1 116 ? 3.067 -10.464 -5.330 1.00 0.25 118 VAL A N 12
ATOM 29570 C CA . VAL A 1 116 ? 2.915 -11.232 -4.098 1.00 0.28 118 VAL A CA 12
ATOM 29571 C C . VAL A 1 116 ? 3.312 -10.442 -2.846 1.00 0.26 118 VAL A C 12
ATOM 29572 O O . VAL A 1 116 ? 4.492 -10.197 -2.592 1.00 0.29 118 VAL A O 12
ATOM 29585 N N . VAL A 1 117 ? 2.302 -10.053 -2.073 1.00 0.23 119 VAL A N 12
ATOM 29586 C CA . VAL A 1 117 ? 2.508 -9.356 -0.806 1.00 0.22 119 VAL A CA 12
ATOM 29587 C C . VAL A 1 117 ? 2.309 -10.316 0.363 1.00 0.23 119 VAL A C 12
ATOM 29588 O O . VAL A 1 117 ? 2.791 -10.084 1.477 1.00 0.23 119 VAL A O 12
ATOM 29601 N N . GLN A 1 118 ? 1.601 -11.404 0.093 1.00 0.27 120 GLN A N 12
ATOM 29602 C CA . GLN A 1 118 ? 1.352 -12.426 1.099 1.00 0.33 120 GLN A CA 12
ATOM 29603 C C . GLN A 1 118 ? 2.666 -12.951 1.667 1.00 0.45 120 GLN A C 12
ATOM 29604 O O . GLN A 1 118 ? 2.855 -13.001 2.882 1.00 1.35 120 GLN A O 12
ATOM 29618 N N . ASP A 1 119 ? 3.581 -13.298 0.779 1.00 0.72 121 ASP A N 12
ATOM 29619 C CA . ASP A 1 119 ? 4.835 -13.907 1.175 1.00 0.76 121 ASP A CA 12
ATOM 29620 C C . ASP A 1 119 ? 5.977 -12.900 1.084 1.00 0.65 121 ASP A C 12
ATOM 29621 O O . ASP A 1 119 ? 6.799 -12.947 0.168 1.00 0.96 121 ASP A O 12
ATOM 29630 N N . ILE A 1 120 ? 5.984 -11.948 2.011 1.00 0.37 122 ILE A N 12
ATOM 29631 C CA . ILE A 1 120 ? 7.071 -10.998 2.131 1.00 0.29 122 ILE A CA 12
ATOM 29632 C C . ILE A 1 120 ? 7.389 -10.769 3.600 1.00 0.24 122 ILE A C 12
ATOM 29633 O O . ILE A 1 120 ? 6.539 -10.972 4.472 1.00 0.32 122 ILE A O 12
ATOM 29649 N N . ASP A 1 121 ? 8.608 -10.341 3.858 1.00 0.23 123 ASP A N 12
ATOM 29650 C CA . ASP A 1 121 ? 9.062 -10.055 5.208 1.00 0.25 123 ASP A CA 12
ATOM 29651 C C . ASP A 1 121 ? 8.775 -8.615 5.584 1.00 0.25 123 ASP A C 12
ATOM 29652 O O . ASP A 1 121 ? 8.423 -8.317 6.722 1.00 0.29 123 ASP A O 12
ATOM 29661 N N . ALA A 1 122 ? 8.942 -7.723 4.627 1.00 0.21 124 ALA A N 12
ATOM 29662 C CA . ALA A 1 122 ? 8.746 -6.307 4.871 1.00 0.21 124 ALA A CA 12
ATOM 29663 C C . ALA A 1 122 ? 8.413 -5.576 3.578 1.00 0.19 124 ALA A C 12
ATOM 29664 O O . ALA A 1 122 ? 8.705 -6.065 2.489 1.00 0.19 124 ALA A O 12
ATOM 29671 N N . MET A 1 123 ? 7.786 -4.418 3.709 1.00 0.19 125 MET A N 12
ATOM 29672 C CA . MET A 1 123 ? 7.495 -3.559 2.564 1.00 0.16 125 MET A CA 12
ATOM 29673 C C . MET A 1 123 ? 7.790 -2.103 2.918 1.00 0.16 125 MET A C 12
ATOM 29674 O O . MET A 1 123 ? 7.714 -1.713 4.083 1.00 0.18 125 MET A O 12
ATOM 29688 N N . SER A 1 124 ? 8.171 -1.310 1.928 1.00 0.16 126 SER A N 12
ATOM 29689 C CA . SER A 1 124 ? 8.479 0.097 2.155 1.00 0.18 126 SER A CA 12
ATOM 29690 C C . SER A 1 124 ? 7.964 0.975 1.028 1.00 0.22 126 SER A C 12
ATOM 29691 O O . SER A 1 124 ? 7.618 0.485 -0.052 1.00 0.29 126 SER A O 12
ATOM 29699 N N . VAL A 1 125 ? 7.912 2.274 1.296 1.00 0.21 127 VAL A N 12
ATOM 29700 C CA . VAL A 1 125 ? 7.570 3.254 0.282 1.00 0.23 127 VAL A CA 12
ATOM 29701 C C . VAL A 1 125 ? 8.642 4.340 0.247 1.00 0.22 127 VAL A C 12
ATOM 29702 O O . VAL A 1 125 ? 8.729 5.161 1.161 1.00 0.19 127 VAL A O 12
ATOM 29715 N N . LEU A 1 126 ? 9.462 4.336 -0.797 1.00 0.28 128 LEU A N 12
ATOM 29716 C CA . LEU A 1 126 ? 10.512 5.338 -0.947 1.00 0.32 128 LEU A CA 12
ATOM 29717 C C . LEU A 1 126 ? 10.138 6.334 -2.033 1.00 0.33 128 LEU A C 12
ATOM 29718 O O . LEU A 1 126 ? 9.630 5.956 -3.087 1.00 0.38 128 LEU A O 12
ATOM 29734 N N . PRO A 1 127 ? 10.366 7.619 -1.784 1.00 0.35 129 PRO A N 12
ATOM 29735 C CA . PRO A 1 127 ? 10.139 8.657 -2.776 1.00 0.40 129 PRO A CA 12
ATOM 29736 C C . PRO A 1 127 ? 11.328 8.857 -3.705 1.00 0.56 129 PRO A C 12
ATOM 29737 O O . PRO A 1 127 ? 12.381 9.318 -3.271 1.00 0.91 129 PRO A O 12
ATOM 29748 N N . LYS A 1 128 ? 11.086 8.610 -4.990 1.00 0.43 130 LYS A N 12
ATOM 29749 C CA . LYS A 1 128 ? 12.060 8.797 -6.083 1.00 0.53 130 LYS A CA 12
ATOM 29750 C C . LYS A 1 128 ? 13.419 8.117 -5.851 1.00 0.47 130 LYS A C 12
ATOM 29751 O O . LYS A 1 128 ? 13.811 7.254 -6.637 1.00 0.81 130 LYS A O 12
ATOM 29770 N N . GLY A 1 129 ? 14.134 8.499 -4.799 1.00 0.43 131 GLY A N 12
ATOM 29771 C CA . GLY A 1 129 ? 15.369 7.827 -4.440 1.00 0.39 131 GLY A CA 12
ATOM 29772 C C . GLY A 1 129 ? 15.098 6.464 -3.834 1.00 0.33 131 GLY A C 12
ATOM 29773 O O . GLY A 1 129 ? 15.545 6.148 -2.725 1.00 0.44 131 GLY A O 12
ATOM 29777 N N . SER A 1 130 ? 14.358 5.659 -4.575 1.00 0.31 132 SER A N 12
ATOM 29778 C CA . SER A 1 130 ? 13.945 4.343 -4.141 1.00 0.36 132 SER A CA 12
ATOM 29779 C C . SER A 1 130 ? 15.091 3.353 -4.286 1.00 0.39 132 SER A C 12
ATOM 29780 O O . SER A 1 130 ? 15.009 2.210 -3.833 1.00 0.44 132 SER A O 12
ATOM 29788 N N . SER A 1 131 ? 16.170 3.811 -4.908 1.00 0.40 133 SER A N 12
ATOM 29789 C CA . SER A 1 131 ? 17.361 2.999 -5.087 1.00 0.48 133 SER A CA 12
ATOM 29790 C C . SER A 1 131 ? 18.017 2.687 -3.738 1.00 0.45 133 SER A C 12
ATOM 29791 O O . SER A 1 131 ? 18.877 1.813 -3.648 1.00 0.51 133 SER A O 12
ATOM 29799 N N . SER A 1 132 ? 17.586 3.398 -2.695 1.00 0.40 134 SER A N 12
ATOM 29800 C CA . SER A 1 132 ? 18.039 3.138 -1.331 1.00 0.39 134 SER A CA 12
ATOM 29801 C C . SER A 1 132 ? 17.829 1.671 -0.960 1.00 0.34 134 SER A C 12
ATOM 29802 O O . SER A 1 132 ? 18.696 1.042 -0.351 1.00 0.39 134 SER A O 12
ATOM 29810 N N . LEU A 1 133 ? 16.681 1.132 -1.340 1.00 0.28 135 LEU A N 12
ATOM 29811 C CA . LEU A 1 133 ? 16.353 -0.252 -1.053 1.00 0.26 135 LEU A CA 12
ATOM 29812 C C . LEU A 1 133 ? 16.377 -1.095 -2.327 1.00 0.28 135 LEU A C 12
ATOM 29813 O O . LEU A 1 133 ? 15.767 -2.154 -2.390 1.00 0.37 135 LEU A O 12
ATOM 29829 N N . LYS A 1 134 ? 17.086 -0.626 -3.343 1.00 0.30 136 LYS A N 12
ATOM 29830 C CA . LYS A 1 134 ? 17.134 -1.319 -4.620 1.00 0.35 136 LYS A CA 12
ATOM 29831 C C . LYS A 1 134 ? 18.487 -1.986 -4.825 1.00 0.37 136 LYS A C 12
ATOM 29832 O O . LYS A 1 134 ? 19.360 -1.443 -5.508 1.00 0.42 136 LYS A O 12
ATOM 29851 N N . VAL A 1 135 ? 18.668 -3.147 -4.224 1.00 0.37 137 VAL A N 12
ATOM 29852 C CA . VAL A 1 135 ? 19.905 -3.888 -4.366 1.00 0.42 137 VAL A CA 12
ATOM 29853 C C . VAL A 1 135 ? 19.595 -5.383 -4.489 1.00 0.46 137 VAL A C 12
ATOM 29854 O O . VAL A 1 135 ? 18.458 -5.796 -4.274 1.00 0.51 137 VAL A O 12
ATOM 29867 N N . LYS A 1 136 ? 20.577 -6.174 -4.868 1.00 0.50 138 LYS A N 12
ATOM 29868 C CA . LYS A 1 136 ? 20.381 -7.599 -5.099 1.00 0.57 138 LYS A CA 12
ATOM 29869 C C . LYS A 1 136 ? 19.895 -8.298 -3.834 1.00 0.47 138 LYS A C 12
ATOM 29870 O O . LYS A 1 136 ? 18.946 -9.082 -3.868 1.00 0.53 138 LYS A O 12
ATOM 29889 N N . THR A 1 137 ? 20.521 -7.975 -2.718 1.00 0.37 139 THR A N 12
ATOM 29890 C CA . THR A 1 137 ? 20.152 -8.552 -1.433 1.00 0.29 139 THR A CA 12
ATOM 29891 C C . THR A 1 137 ? 20.191 -7.491 -0.350 1.00 0.25 139 THR A C 12
ATOM 29892 O O . THR A 1 137 ? 20.978 -6.549 -0.431 1.00 0.28 139 THR A O 12
ATOM 29903 N N . MET A 1 138 ? 19.353 -7.636 0.664 1.00 0.26 140 MET A N 12
ATOM 29904 C CA . MET A 1 138 ? 19.224 -6.604 1.668 1.00 0.32 140 MET A CA 12
ATOM 29905 C C . MET A 1 138 ? 18.947 -7.173 3.049 1.00 0.34 140 MET A C 12
ATOM 29906 O O . MET A 1 138 ? 18.528 -8.320 3.195 1.00 0.38 140 MET A O 12
ATOM 29920 N N . ALA A 1 139 ? 19.205 -6.355 4.057 1.00 0.34 141 ALA A N 12
ATOM 29921 C CA . ALA A 1 139 ? 18.886 -6.693 5.430 1.00 0.38 141 ALA A CA 12
ATOM 29922 C C . ALA A 1 139 ? 17.468 -6.251 5.757 1.00 0.34 141 ALA A C 12
ATOM 29923 O O . ALA A 1 139 ? 17.090 -5.109 5.497 1.00 0.36 141 ALA A O 12
ATOM 29930 N N . LYS A 1 140 ? 16.695 -7.165 6.331 1.00 0.32 142 LYS A N 12
ATOM 29931 C CA . LYS A 1 140 ? 15.314 -6.894 6.717 1.00 0.30 142 LYS A CA 12
ATOM 29932 C C . LYS A 1 140 ? 15.248 -5.755 7.731 1.00 0.26 142 LYS A C 12
ATOM 29933 O O . LYS A 1 140 ? 14.254 -5.036 7.804 1.00 0.24 142 LYS A O 12
ATOM 29952 N N . ASP A 1 141 ? 16.326 -5.588 8.485 1.00 0.29 143 ASP A N 12
ATOM 29953 C CA . ASP A 1 141 ? 16.421 -4.524 9.478 1.00 0.31 143 ASP A CA 12
ATOM 29954 C C . ASP A 1 141 ? 16.618 -3.189 8.790 1.00 0.28 143 ASP A C 12
ATOM 29955 O O . ASP A 1 141 ? 15.974 -2.191 9.118 1.00 0.29 143 ASP A O 12
ATOM 29964 N N . MET A 1 142 ? 17.504 -3.193 7.811 1.00 0.29 144 MET A N 12
ATOM 29965 C CA . MET A 1 142 ? 17.819 -2.000 7.060 1.00 0.30 144 MET A CA 12
ATOM 29966 C C . MET A 1 142 ? 16.635 -1.595 6.206 1.00 0.24 144 MET A C 12
ATOM 29967 O O . MET A 1 142 ? 16.361 -0.416 6.039 1.00 0.25 144 MET A O 12
ATOM 29981 N N . PHE A 1 143 ? 15.934 -2.587 5.681 1.00 0.21 145 PHE A N 12
ATOM 29982 C CA . PHE A 1 143 ? 14.801 -2.356 4.799 1.00 0.17 145 PHE A CA 12
ATOM 29983 C C . PHE A 1 143 ? 13.774 -1.450 5.464 1.00 0.15 145 PHE A C 12
ATOM 29984 O O . PHE A 1 143 ? 13.443 -0.381 4.945 1.00 0.16 145 PHE A O 12
ATOM 30001 N N . VAL A 1 144 ? 13.286 -1.874 6.621 1.00 0.15 146 VAL A N 12
ATOM 30002 C CA . VAL A 1 144 ? 12.301 -1.095 7.348 1.00 0.14 146 VAL A CA 12
ATOM 30003 C C . VAL A 1 144 ? 12.879 0.229 7.837 1.00 0.15 146 VAL A C 12
ATOM 30004 O O . VAL A 1 144 ? 12.238 1.267 7.713 1.00 0.16 146 VAL A O 12
ATOM 30017 N N . SER A 1 145 ? 14.090 0.205 8.364 1.00 0.18 147 SER A N 12
ATOM 30018 C CA . SER A 1 145 ? 14.708 1.419 8.871 1.00 0.21 147 SER A CA 12
ATOM 30019 C C . SER A 1 145 ? 14.905 2.443 7.747 1.00 0.21 147 SER A C 12
ATOM 30020 O O . SER A 1 145 ? 14.625 3.632 7.925 1.00 0.24 147 SER A O 12
ATOM 30028 N N . ARG A 1 146 ? 15.362 1.969 6.588 1.00 0.20 148 ARG A N 12
ATOM 30029 C CA . ARG A 1 146 ? 15.527 2.809 5.406 1.00 0.21 148 ARG A CA 12
ATOM 30030 C C . ARG A 1 146 ? 14.194 3.379 4.960 1.00 0.19 148 ARG A C 12
ATOM 30031 O O . ARG A 1 146 ? 14.090 4.558 4.636 1.00 0.27 148 ARG A O 12
ATOM 30052 N N . GLY A 1 147 ? 13.179 2.533 4.936 1.00 0.14 149 GLY A N 12
ATOM 30053 C CA . GLY A 1 147 ? 11.870 2.976 4.530 1.00 0.13 149 GLY A CA 12
ATOM 30054 C C . GLY A 1 147 ? 11.263 3.918 5.546 1.00 0.15 149 GLY A C 12
ATOM 30055 O O . GLY A 1 147 ? 10.654 4.913 5.183 1.00 0.17 149 GLY A O 12
ATOM 30059 N N . ASN A 1 148 ? 11.449 3.608 6.821 1.00 0.17 150 ASN A N 12
ATOM 30060 C CA . ASN A 1 148 ? 10.925 4.430 7.906 1.00 0.22 150 ASN A CA 12
ATOM 30061 C C . ASN A 1 148 ? 11.499 5.848 7.861 1.00 0.23 150 ASN A C 12
ATOM 30062 O O . ASN A 1 148 ? 10.777 6.819 8.074 1.00 0.26 150 ASN A O 12
ATOM 30073 N N . THR A 1 149 ? 12.794 5.969 7.579 1.00 0.23 151 THR A N 12
ATOM 30074 C CA . THR A 1 149 ? 13.423 7.283 7.470 1.00 0.27 151 THR A CA 12
ATOM 30075 C C . THR A 1 149 ? 13.049 7.940 6.138 1.00 0.27 151 THR A C 12
ATOM 30076 O O . THR A 1 149 ? 13.085 9.161 5.999 1.00 0.33 151 THR A O 12
ATOM 30087 N N . GLU A 1 150 ? 12.683 7.112 5.164 1.00 0.25 152 GLU A N 12
ATOM 30088 C CA . GLU A 1 150 ? 12.091 7.594 3.921 1.00 0.30 152 GLU A CA 12
ATOM 30089 C C . GLU A 1 150 ? 10.637 7.993 4.164 1.00 0.28 152 GLU A C 12
ATOM 30090 O O . GLU A 1 150 ? 10.008 8.661 3.345 1.00 0.30 152 GLU A O 12
ATOM 30102 N N . GLY A 1 151 ? 10.136 7.593 5.324 1.00 0.25 153 GLY A N 12
ATOM 30103 C CA . GLY A 1 151 ? 8.826 7.995 5.784 1.00 0.25 153 GLY A CA 12
ATOM 30104 C C . GLY A 1 151 ? 7.788 6.888 5.765 1.00 0.21 153 GLY A C 12
ATOM 30105 O O . GLY A 1 151 ? 6.718 7.048 6.355 1.00 0.24 153 GLY A O 12
ATOM 30109 N N . ALA A 1 152 ? 8.058 5.772 5.092 1.00 0.17 154 ALA A N 12
ATOM 30110 C CA . ALA A 1 152 ? 7.179 4.612 5.213 1.00 0.16 154 ALA A CA 12
ATOM 30111 C C . ALA A 1 152 ? 7.909 3.286 5.134 1.00 0.14 154 ALA A C 12
ATOM 30112 O O . ALA A 1 152 ? 8.626 3.013 4.170 1.00 0.15 154 ALA A O 12
ATOM 30119 N N . SER A 1 153 ? 7.687 2.452 6.124 1.00 0.15 155 SER A N 12
ATOM 30120 C CA . SER A 1 153 ? 8.011 1.047 6.013 1.00 0.16 155 SER A CA 12
ATOM 30121 C C . SER A 1 153 ? 7.110 0.241 6.921 1.00 0.15 155 SER A C 12
ATOM 30122 O O . SER A 1 153 ? 6.419 0.788 7.782 1.00 0.19 155 SER A O 12
ATOM 30130 N N . ILE A 1 154 ? 7.124 -1.053 6.711 1.00 0.14 156 ILE A N 12
ATOM 30131 C CA . ILE A 1 154 ? 6.285 -1.963 7.448 1.00 0.15 156 ILE A CA 12
ATOM 30132 C C . ILE A 1 154 ? 6.925 -3.348 7.447 1.00 0.15 156 ILE A C 12
ATOM 30133 O O . ILE A 1 154 ? 7.163 -3.940 6.392 1.00 0.17 156 ILE A O 12
ATOM 30149 N N . SER A 1 155 ? 7.239 -3.842 8.627 1.00 0.16 157 SER A N 12
ATOM 30150 C CA . SER A 1 155 ? 8.005 -5.065 8.754 1.00 0.19 157 SER A CA 12
ATOM 30151 C C . SER A 1 155 ? 7.229 -6.120 9.524 1.00 0.20 157 SER A C 12
ATOM 30152 O O . SER A 1 155 ? 6.655 -5.846 10.581 1.00 0.34 157 SER A O 12
ATOM 30160 N N . PHE A 1 156 ? 7.191 -7.321 8.977 1.00 0.20 158 PHE A N 12
ATOM 30161 C CA . PHE A 1 156 ? 6.533 -8.429 9.617 1.00 0.32 158 PHE A CA 12
ATOM 30162 C C . PHE A 1 156 ? 7.497 -9.598 9.747 1.00 0.74 158 PHE A C 12
ATOM 30163 O O . PHE A 1 156 ? 8.133 -9.728 10.810 1.00 1.33 158 PHE A O 12
ATOM 30181 N N . GLU A 1 1 ? -10.114 -6.423 -11.532 1.00 1.75 3 GLU A N 13
ATOM 30182 C CA . GLU A 1 1 ? -9.985 -5.514 -10.371 1.00 1.53 3 GLU A CA 13
ATOM 30183 C C . GLU A 1 1 ? -11.296 -5.412 -9.596 1.00 1.23 3 GLU A C 13
ATOM 30184 O O . GLU A 1 1 ? -11.449 -4.541 -8.733 1.00 1.66 3 GLU A O 13
ATOM 30198 N N . GLU A 1 2 ? -12.240 -6.301 -9.898 1.00 0.80 4 GLU A N 13
ATOM 30199 C CA . GLU A 1 2 ? -13.531 -6.285 -9.228 1.00 0.70 4 GLU A CA 13
ATOM 30200 C C . GLU A 1 2 ? -13.382 -6.655 -7.758 1.00 0.61 4 GLU A C 13
ATOM 30201 O O . GLU A 1 2 ? -13.641 -5.837 -6.877 1.00 0.76 4 GLU A O 13
ATOM 30213 N N . LYS A 1 3 ? -12.944 -7.872 -7.483 1.00 0.53 5 LYS A N 13
ATOM 30214 C CA . LYS A 1 3 ? -12.766 -8.295 -6.104 1.00 0.46 5 LYS A CA 13
ATOM 30215 C C . LYS A 1 3 ? -11.370 -7.946 -5.617 1.00 0.34 5 LYS A C 13
ATOM 30216 O O . LYS A 1 3 ? -10.369 -8.468 -6.109 1.00 0.39 5 LYS A O 13
ATOM 30235 N N . GLY A 1 4 ? -11.323 -7.065 -4.642 1.00 0.26 6 GLY A N 13
ATOM 30236 C CA . GLY A 1 4 ? -10.061 -6.606 -4.102 1.00 0.20 6 GLY A CA 13
ATOM 30237 C C . GLY A 1 4 ? -10.211 -5.287 -3.381 1.00 0.17 6 GLY A C 13
ATOM 30238 O O . GLY A 1 4 ? -11.332 -4.862 -3.099 1.00 0.24 6 GLY A O 13
ATOM 30242 N N . ALA A 1 5 ? -9.099 -4.627 -3.103 1.00 0.15 7 ALA A N 13
ATOM 30243 C CA . ALA A 1 5 ? -9.125 -3.365 -2.374 1.00 0.14 7 ALA A CA 13
ATOM 30244 C C . ALA A 1 5 ? -8.530 -2.240 -3.201 1.00 0.14 7 ALA A C 13
ATOM 30245 O O . ALA A 1 5 ? -7.723 -2.477 -4.090 1.00 0.18 7 ALA A O 13
ATOM 30252 N N . TYR A 1 6 ? -8.943 -1.022 -2.910 1.00 0.12 8 TYR A N 13
ATOM 30253 C CA . TYR A 1 6 ? -8.428 0.154 -3.597 1.00 0.13 8 TYR A CA 13
ATOM 30254 C C . TYR A 1 6 ? -7.972 1.197 -2.588 1.00 0.12 8 TYR A C 13
ATOM 30255 O O . TYR A 1 6 ? -8.675 1.475 -1.616 1.00 0.13 8 TYR A O 13
ATOM 30273 N N . LEU A 1 7 ? -6.789 1.750 -2.814 1.00 0.12 9 LEU A N 13
ATOM 30274 C CA . LEU A 1 7 ? -6.290 2.853 -2.008 1.00 0.12 9 LEU A CA 13
ATOM 30275 C C . LEU A 1 7 ? -6.802 4.133 -2.619 1.00 0.11 9 LEU A C 13
ATOM 30276 O O . LEU A 1 7 ? -6.429 4.486 -3.731 1.00 0.13 9 LEU A O 13
ATOM 30292 N N . VAL A 1 8 ? -7.642 4.823 -1.898 1.00 0.12 10 VAL A N 13
ATOM 30293 C CA . VAL A 1 8 ? -8.318 5.979 -2.444 1.00 0.14 10 VAL A CA 13
ATOM 30294 C C . VAL A 1 8 ? -7.824 7.248 -1.782 1.00 0.16 10 VAL A C 13
ATOM 30295 O O . VAL A 1 8 ? -7.558 7.269 -0.579 1.00 0.14 10 VAL A O 13
ATOM 30308 N N . PHE A 1 9 ? -7.688 8.295 -2.575 1.00 0.23 11 PHE A N 13
ATOM 30309 C CA . PHE A 1 9 ? -7.330 9.599 -2.058 1.00 0.27 11 PHE A CA 13
ATOM 30310 C C . PHE A 1 9 ? -8.587 10.423 -1.854 1.00 0.33 11 PHE A C 13
ATOM 30311 O O . PHE A 1 9 ? -9.382 10.606 -2.780 1.00 0.42 11 PHE A O 13
ATOM 30328 N N . ASP A 1 10 ? -8.763 10.917 -0.647 1.00 0.32 12 ASP A N 13
ATOM 30329 C CA . ASP A 1 10 ? -9.924 11.718 -0.324 1.00 0.39 12 ASP A CA 13
ATOM 30330 C C . ASP A 1 10 ? -9.474 13.096 0.122 1.00 0.41 12 ASP A C 13
ATOM 30331 O O . ASP A 1 10 ? -8.433 13.237 0.765 1.00 0.36 12 ASP A O 13
ATOM 30340 N N . ASN A 1 11 ? -10.255 14.107 -0.222 1.00 0.52 13 ASN A N 13
ATOM 30341 C CA . ASN A 1 11 ? -9.873 15.490 0.028 1.00 0.56 13 ASN A CA 13
ATOM 30342 C C . ASN A 1 11 ? -10.210 15.910 1.453 1.00 0.57 13 ASN A C 13
ATOM 30343 O O . ASN A 1 11 ? -10.089 17.084 1.810 1.00 0.65 13 ASN A O 13
ATOM 30354 N N . ALA A 1 12 ? -10.642 14.950 2.263 1.00 0.55 14 ALA A N 13
ATOM 30355 C CA . ALA A 1 12 ? -10.852 15.181 3.683 1.00 0.59 14 ALA A CA 13
ATOM 30356 C C . ALA A 1 12 ? -9.539 15.587 4.335 1.00 0.66 14 ALA A C 13
ATOM 30357 O O . ALA A 1 12 ? -8.525 14.909 4.162 1.00 1.31 14 ALA A O 13
ATOM 30364 N N . SER A 1 13 ? -9.553 16.708 5.053 1.00 0.60 15 SER A N 13
ATOM 30365 C CA . SER A 1 13 ? -8.344 17.251 5.668 1.00 0.54 15 SER A CA 13
ATOM 30366 C C . SER A 1 13 ? -7.292 17.535 4.586 1.00 0.52 15 SER A C 13
ATOM 30367 O O . SER A 1 13 ? -6.086 17.571 4.855 1.00 0.53 15 SER A O 13
ATOM 30375 N N . ASN A 1 14 ? -7.783 17.725 3.357 1.00 0.53 16 ASN A N 13
ATOM 30376 C CA . ASN A 1 14 ? -6.947 17.949 2.176 1.00 0.57 16 ASN A CA 13
ATOM 30377 C C . ASN A 1 14 ? -5.987 16.790 1.944 1.00 0.52 16 ASN A C 13
ATOM 30378 O O . ASN A 1 14 ? -4.922 16.956 1.348 1.00 0.68 16 ASN A O 13
ATOM 30389 N N . GLY A 1 15 ? -6.367 15.617 2.422 1.00 0.39 17 GLY A N 13
ATOM 30390 C CA . GLY A 1 15 ? -5.558 14.445 2.209 1.00 0.34 17 GLY A CA 13
ATOM 30391 C C . GLY A 1 15 ? -5.879 13.345 3.189 1.00 0.28 17 GLY A C 13
ATOM 30392 O O . GLY A 1 15 ? -5.476 13.406 4.345 1.00 0.29 17 GLY A O 13
ATOM 30396 N N . THR A 1 16 ? -6.625 12.359 2.737 1.00 0.27 18 THR A N 13
ATOM 30397 C CA . THR A 1 16 ? -6.905 11.178 3.536 1.00 0.24 18 THR A CA 13
ATOM 30398 C C . THR A 1 16 ? -6.794 9.928 2.673 1.00 0.18 18 THR A C 13
ATOM 30399 O O . THR A 1 16 ? -7.080 9.969 1.474 1.00 0.19 18 THR A O 13
ATOM 30410 N N . LEU A 1 17 ? -6.371 8.827 3.278 1.00 0.15 19 LEU A N 13
ATOM 30411 C CA . LEU A 1 17 ? -6.289 7.563 2.577 1.00 0.13 19 LEU A CA 13
ATOM 30412 C C . LEU A 1 17 ? -7.437 6.670 2.977 1.00 0.14 19 LEU A C 13
ATOM 30413 O O . LEU A 1 17 ? -7.853 6.647 4.136 1.00 0.21 19 LEU A O 13
ATOM 30429 N N . PHE A 1 18 ? -7.926 5.929 2.016 1.00 0.13 20 PHE A N 13
ATOM 30430 C CA . PHE A 1 18 ? -9.090 5.099 2.203 1.00 0.14 20 PHE A CA 13
ATOM 30431 C C . PHE A 1 18 ? -8.865 3.755 1.522 1.00 0.13 20 PHE A C 13
ATOM 30432 O O . PHE A 1 18 ? -8.455 3.700 0.370 1.00 0.12 20 PHE A O 13
ATOM 30449 N N . ILE A 1 19 ? -9.083 2.680 2.262 1.00 0.15 21 ILE A N 13
ATOM 30450 C CA . ILE A 1 19 ? -9.005 1.344 1.700 1.00 0.16 21 ILE A CA 13
ATOM 30451 C C . ILE A 1 19 ? -10.403 0.767 1.543 1.00 0.18 21 ILE A C 13
ATOM 30452 O O . ILE A 1 19 ? -11.095 0.472 2.520 1.00 0.23 21 ILE A O 13
ATOM 30468 N N . VAL A 1 20 ? -10.828 0.648 0.303 1.00 0.16 22 VAL A N 13
ATOM 30469 C CA . VAL A 1 20 ? -12.160 0.161 0.009 1.00 0.18 22 VAL A CA 13
ATOM 30470 C C . VAL A 1 20 ? -12.160 -1.352 -0.179 1.00 0.18 22 VAL A C 13
ATOM 30471 O O . VAL A 1 20 ? -11.410 -1.896 -0.994 1.00 0.22 22 VAL A O 13
ATOM 30484 N N . TRP A 1 21 ? -12.982 -2.030 0.599 1.00 0.19 23 TRP A N 13
ATOM 30485 C CA . TRP A 1 21 ? -13.209 -3.446 0.397 1.00 0.21 23 TRP A CA 13
ATOM 30486 C C . TRP A 1 21 ? -14.519 -3.638 -0.340 1.00 0.24 23 TRP A C 13
ATOM 30487 O O . TRP A 1 21 ? -15.603 -3.436 0.212 1.00 0.27 23 TRP A O 13
ATOM 30508 N N . LYS A 1 22 ? -14.404 -4.004 -1.603 1.00 0.25 24 LYS A N 13
ATOM 30509 C CA . LYS A 1 22 ? -15.544 -4.067 -2.489 1.00 0.28 24 LYS A CA 13
ATOM 30510 C C . LYS A 1 22 ? -15.348 -5.165 -3.527 1.00 0.33 24 LYS A C 13
ATOM 30511 O O . LYS A 1 22 ? -14.216 -5.568 -3.812 1.00 0.39 24 LYS A O 13
ATOM 30530 N N . LYS A 1 23 ? -16.446 -5.644 -4.087 1.00 0.36 25 LYS A N 13
ATOM 30531 C CA . LYS A 1 23 ? -16.390 -6.651 -5.132 1.00 0.42 25 LYS A CA 13
ATOM 30532 C C . LYS A 1 23 ? -16.692 -6.007 -6.478 1.00 0.45 25 LYS A C 13
ATOM 30533 O O . LYS A 1 23 ? -17.151 -6.658 -7.415 1.00 0.56 25 LYS A O 13
ATOM 30552 N N . GLU A 1 24 ? -16.412 -4.715 -6.548 1.00 0.40 26 GLU A N 13
ATOM 30553 C CA . GLU A 1 24 ? -16.618 -3.920 -7.748 1.00 0.45 26 GLU A CA 13
ATOM 30554 C C . GLU A 1 24 ? -15.351 -3.117 -8.041 1.00 0.41 26 GLU A C 13
ATOM 30555 O O . GLU A 1 24 ? -14.412 -3.129 -7.247 1.00 0.42 26 GLU A O 13
ATOM 30567 N N . LYS A 1 25 ? -15.316 -2.424 -9.165 1.00 0.48 27 LYS A N 13
ATOM 30568 C CA . LYS A 1 25 ? -14.118 -1.696 -9.562 1.00 0.49 27 LYS A CA 13
ATOM 30569 C C . LYS A 1 25 ? -14.274 -0.207 -9.271 1.00 0.47 27 LYS A C 13
ATOM 30570 O O . LYS A 1 25 ? -14.916 0.516 -10.029 1.00 0.68 27 LYS A O 13
ATOM 30589 N N . VAL A 1 26 ? -13.684 0.245 -8.169 1.00 0.43 28 VAL A N 13
ATOM 30590 C CA . VAL A 1 26 ? -13.753 1.653 -7.795 1.00 0.42 28 VAL A CA 13
ATOM 30591 C C . VAL A 1 26 ? -12.619 2.436 -8.466 1.00 0.40 28 VAL A C 13
ATOM 30592 O O . VAL A 1 26 ? -11.485 1.960 -8.561 1.00 0.51 28 VAL A O 13
ATOM 30605 N N . GLU A 1 27 ? -12.951 3.599 -9.001 1.00 0.37 29 GLU A N 13
ATOM 30606 C CA . GLU A 1 27 ? -11.958 4.503 -9.571 1.00 0.37 29 GLU A CA 13
ATOM 30607 C C . GLU A 1 27 ? -11.486 5.514 -8.530 1.00 0.32 29 GLU A C 13
ATOM 30608 O O . GLU A 1 27 ? -11.868 5.426 -7.359 1.00 0.33 29 GLU A O 13
ATOM 30620 N N . ASN A 1 28 ? -10.647 6.463 -8.963 1.00 0.33 30 ASN A N 13
ATOM 30621 C CA . ASN A 1 28 ? -10.124 7.523 -8.087 1.00 0.34 30 ASN A CA 13
ATOM 30622 C C . ASN A 1 28 ? -9.141 6.935 -7.068 1.00 0.27 30 ASN A C 13
ATOM 30623 O O . ASN A 1 28 ? -8.873 7.514 -6.015 1.00 0.31 30 ASN A O 13
ATOM 30634 N N . ALA A 1 29 ? -8.576 5.786 -7.407 1.00 0.21 31 ALA A N 13
ATOM 30635 C CA . ALA A 1 29 ? -7.686 5.085 -6.504 1.00 0.18 31 ALA A CA 13
ATOM 30636 C C . ALA A 1 29 ? -6.232 5.221 -6.945 1.00 0.17 31 ALA A C 13
ATOM 30637 O O . ALA A 1 29 ? -5.934 5.316 -8.136 1.00 0.20 31 ALA A O 13
ATOM 30644 N N . LEU A 1 30 ? -5.336 5.247 -5.971 1.00 0.17 32 LEU A N 13
ATOM 30645 C CA . LEU A 1 30 ? -3.908 5.394 -6.228 1.00 0.18 32 LEU A CA 13
ATOM 30646 C C . LEU A 1 30 ? -3.236 4.029 -6.204 1.00 0.17 32 LEU A C 13
ATOM 30647 O O . LEU A 1 30 ? -2.167 3.839 -6.768 1.00 0.19 32 LEU A O 13
ATOM 30663 N N . MET A 1 31 ? -3.874 3.081 -5.530 1.00 0.15 33 MET A N 13
ATOM 30664 C CA . MET A 1 31 ? -3.324 1.731 -5.384 1.00 0.14 33 MET A CA 13
ATOM 30665 C C . MET A 1 31 ? -4.438 0.694 -5.320 1.00 0.12 33 MET A C 13
ATOM 30666 O O . MET A 1 31 ? -5.610 1.045 -5.191 1.00 0.12 33 MET A O 13
ATOM 30680 N N . PHE A 1 32 ? -4.064 -0.581 -5.392 1.00 0.12 34 PHE A N 13
ATOM 30681 C CA . PHE A 1 32 ? -5.034 -1.667 -5.465 1.00 0.12 34 PHE A CA 13
ATOM 30682 C C . PHE A 1 32 ? -4.481 -2.930 -4.798 1.00 0.11 34 PHE A C 13
ATOM 30683 O O . PHE A 1 32 ? -3.269 -3.100 -4.677 1.00 0.12 34 PHE A O 13
ATOM 30700 N N . ILE A 1 33 ? -5.383 -3.792 -4.350 1.00 0.11 35 ILE A N 13
ATOM 30701 C CA . ILE A 1 33 ? -5.031 -5.075 -3.750 1.00 0.12 35 ILE A CA 13
ATOM 30702 C C . ILE A 1 33 ? -5.846 -6.174 -4.403 1.00 0.12 35 ILE A C 13
ATOM 30703 O O . ILE A 1 33 ? -7.065 -6.049 -4.519 1.00 0.16 35 ILE A O 13
ATOM 30719 N N . LYS A 1 34 ? -5.197 -7.247 -4.815 1.00 0.13 36 LYS A N 13
ATOM 30720 C CA . LYS A 1 34 ? -5.921 -8.372 -5.370 1.00 0.15 36 LYS A CA 13
ATOM 30721 C C . LYS A 1 34 ? -5.693 -9.605 -4.503 1.00 0.16 36 LYS A C 13
ATOM 30722 O O . LYS A 1 34 ? -4.602 -10.170 -4.486 1.00 0.22 36 LYS A O 13
ATOM 30741 N N . PRO A 1 35 ? -6.725 -10.040 -3.769 1.00 0.17 37 PRO A N 13
ATOM 30742 C CA . PRO A 1 35 ? -6.657 -11.232 -2.929 1.00 0.21 37 PRO A CA 13
ATOM 30743 C C . PRO A 1 35 ? -6.825 -12.518 -3.729 1.00 0.27 37 PRO A C 13
ATOM 30744 O O . PRO A 1 35 ? -7.778 -12.662 -4.497 1.00 0.35 37 PRO A O 13
ATOM 30755 N N . THR A 1 36 ? -5.887 -13.439 -3.559 1.00 0.31 38 THR A N 13
ATOM 30756 C CA . THR A 1 36 ? -6.004 -14.770 -4.138 1.00 0.38 38 THR A CA 13
ATOM 30757 C C . THR A 1 36 ? -6.788 -15.654 -3.186 1.00 0.44 38 THR A C 13
ATOM 30758 O O . THR A 1 36 ? -7.474 -16.597 -3.587 1.00 0.54 38 THR A O 13
ATOM 30769 N N . LYS A 1 37 ? -6.683 -15.305 -1.916 1.00 0.48 39 LYS A N 13
ATOM 30770 C CA . LYS A 1 37 ? -7.438 -15.955 -0.861 1.00 0.63 39 LYS A CA 13
ATOM 30771 C C . LYS A 1 37 ? -8.797 -15.284 -0.747 1.00 0.58 39 LYS A C 13
ATOM 30772 O O . LYS A 1 37 ? -8.974 -14.153 -1.205 1.00 0.54 39 LYS A O 13
ATOM 30791 N N . GLU A 1 38 ? -9.755 -15.979 -0.155 1.00 0.66 40 GLU A N 13
ATOM 30792 C CA . GLU A 1 38 ? -11.082 -15.422 0.029 1.00 0.64 40 GLU A CA 13
ATOM 30793 C C . GLU A 1 38 ? -11.025 -14.296 1.046 1.00 0.57 40 GLU A C 13
ATOM 30794 O O . GLU A 1 38 ? -10.455 -14.449 2.127 1.00 0.62 40 GLU A O 13
ATOM 30806 N N . VAL A 1 39 ? -11.619 -13.171 0.693 1.00 0.53 41 VAL A N 13
ATOM 30807 C CA . VAL A 1 39 ? -11.514 -11.967 1.497 1.00 0.49 41 VAL A CA 13
ATOM 30808 C C . VAL A 1 39 ? -12.495 -11.987 2.658 1.00 0.51 41 VAL A C 13
ATOM 30809 O O . VAL A 1 39 ? -13.618 -12.486 2.533 1.00 0.54 41 VAL A O 13
ATOM 30822 N N . PRO A 1 40 ? -12.048 -11.469 3.813 1.00 0.55 42 PRO A N 13
ATOM 30823 C CA . PRO A 1 40 ? -12.861 -11.365 5.025 1.00 0.62 42 PRO A CA 13
ATOM 30824 C C . PRO A 1 40 ? -14.226 -10.731 4.767 1.00 0.63 42 PRO A C 13
ATOM 30825 O O . PRO A 1 40 ? -14.319 -9.589 4.313 1.00 0.64 42 PRO A O 13
ATOM 30836 N N . GLU A 1 41 ? -15.277 -11.472 5.087 1.00 0.69 43 GLU A N 13
ATOM 30837 C CA . GLU A 1 41 ? -16.632 -11.042 4.835 1.00 0.75 43 GLU A CA 13
ATOM 30838 C C . GLU A 1 41 ? -17.079 -9.989 5.841 1.00 0.81 43 GLU A C 13
ATOM 30839 O O . GLU A 1 41 ? -17.829 -9.073 5.499 1.00 0.83 43 GLU A O 13
ATOM 30851 N N . PHE A 1 42 ? -16.607 -10.102 7.079 1.00 0.86 44 PHE A N 13
ATOM 30852 C CA . PHE A 1 42 ? -17.012 -9.169 8.120 1.00 0.97 44 PHE A CA 13
ATOM 30853 C C . PHE A 1 42 ? -16.509 -7.769 7.804 1.00 0.96 44 PHE A C 13
ATOM 30854 O O . PHE A 1 42 ? -17.088 -6.775 8.236 1.00 1.02 44 PHE A O 13
ATOM 30871 N N . LYS A 1 43 ? -15.439 -7.698 7.029 1.00 0.90 45 LYS A N 13
ATOM 30872 C CA . LYS A 1 43 ? -14.884 -6.424 6.603 1.00 0.93 45 LYS A CA 13
ATOM 30873 C C . LYS A 1 43 ? -15.787 -5.753 5.570 1.00 0.89 45 LYS A C 13
ATOM 30874 O O . LYS A 1 43 ? -15.733 -4.540 5.381 1.00 0.98 45 LYS A O 13
ATOM 30893 N N . PHE A 1 44 ? -16.629 -6.545 4.918 1.00 0.79 46 PHE A N 13
ATOM 30894 C CA . PHE A 1 44 ? -17.589 -6.011 3.962 1.00 0.78 46 PHE A CA 13
ATOM 30895 C C . PHE A 1 44 ? -18.819 -5.473 4.683 1.00 0.83 46 PHE A C 13
ATOM 30896 O O . PHE A 1 44 ? -19.374 -4.442 4.305 1.00 0.93 46 PHE A O 13
ATOM 30913 N N . VAL A 1 45 ? -19.240 -6.177 5.725 1.00 0.81 47 VAL A N 13
ATOM 30914 C CA . VAL A 1 45 ? -20.446 -5.812 6.459 1.00 0.88 47 VAL A CA 13
ATOM 30915 C C . VAL A 1 45 ? -20.171 -4.775 7.551 1.00 0.87 47 VAL A C 13
ATOM 30916 O O . VAL A 1 45 ? -20.815 -3.727 7.589 1.00 0.92 47 VAL A O 13
ATOM 30929 N N . ASN A 1 46 ? -19.199 -5.043 8.416 1.00 0.86 48 ASN A N 13
ATOM 30930 C CA . ASN A 1 46 ? -18.961 -4.192 9.578 1.00 0.90 48 ASN A CA 13
ATOM 30931 C C . ASN A 1 46 ? -18.349 -2.860 9.170 1.00 0.82 48 ASN A C 13
ATOM 30932 O O . ASN A 1 46 ? -18.629 -1.827 9.776 1.00 0.91 48 ASN A O 13
ATOM 30943 N N . ARG A 1 47 ? -17.504 -2.889 8.148 1.00 0.69 49 ARG A N 13
ATOM 30944 C CA . ARG A 1 47 ? -16.901 -1.671 7.621 1.00 0.63 49 ARG A CA 13
ATOM 30945 C C . ARG A 1 47 ? -17.781 -1.044 6.554 1.00 0.58 49 ARG A C 13
ATOM 30946 O O . ARG A 1 47 ? -17.565 0.100 6.160 1.00 0.57 49 ARG A O 13
ATOM 30967 N N . ASN A 1 48 ? -18.748 -1.827 6.066 1.00 0.60 50 ASN A N 13
ATOM 30968 C CA . ASN A 1 48 ? -19.594 -1.440 4.928 1.00 0.63 50 ASN A CA 13
ATOM 30969 C C . ASN A 1 48 ? -18.769 -1.420 3.637 1.00 0.54 50 ASN A C 13
ATOM 30970 O O . ASN A 1 48 ? -19.296 -1.265 2.535 1.00 0.61 50 ASN A O 13
ATOM 30981 N N . GLY A 1 49 ? -17.469 -1.626 3.785 1.00 0.46 51 GLY A N 13
ATOM 30982 C CA . GLY A 1 49 ? -16.565 -1.562 2.666 1.00 0.41 51 GLY A CA 13
ATOM 30983 C C . GLY A 1 49 ? -15.669 -0.349 2.737 1.00 0.33 51 GLY A C 13
ATOM 30984 O O . GLY A 1 49 ? -14.671 -0.266 2.024 1.00 0.34 51 GLY A O 13
ATOM 30988 N N . LYS A 1 50 ? -16.006 0.587 3.616 1.00 0.29 52 LYS A N 13
ATOM 30989 C CA . LYS A 1 50 ? -15.218 1.798 3.748 1.00 0.29 52 LYS A CA 13
ATOM 30990 C C . LYS A 1 50 ? -14.358 1.762 5.007 1.00 0.30 52 LYS A C 13
ATOM 30991 O O . LYS A 1 50 ? -14.824 1.384 6.082 1.00 0.36 52 LYS A O 13
ATOM 31010 N N . ASN A 1 51 ? -13.097 2.133 4.860 1.00 0.30 53 ASN A N 13
ATOM 31011 C CA . ASN A 1 51 ? -12.209 2.298 6.000 1.00 0.34 53 ASN A CA 13
ATOM 31012 C C . ASN A 1 51 ? -11.186 3.385 5.710 1.00 0.27 53 ASN A C 13
ATOM 31013 O O . ASN A 1 51 ? -10.421 3.294 4.747 1.00 0.24 53 ASN A O 13
ATOM 31024 N N . GLU A 1 52 ? -11.190 4.419 6.532 1.00 0.30 54 GLU A N 13
ATOM 31025 C CA . GLU A 1 52 ? -10.243 5.509 6.392 1.00 0.28 54 GLU A CA 13
ATOM 31026 C C . GLU A 1 52 ? -8.970 5.190 7.163 1.00 0.28 54 GLU A C 13
ATOM 31027 O O . GLU A 1 52 ? -8.990 4.980 8.378 1.00 0.40 54 GLU A O 13
ATOM 31039 N N . LEU A 1 53 ? -7.871 5.145 6.431 1.00 0.21 55 LEU A N 13
ATOM 31040 C CA . LEU A 1 53 ? -6.588 4.706 6.960 1.00 0.22 55 LEU A CA 13
ATOM 31041 C C . LEU A 1 53 ? -5.890 5.814 7.734 1.00 0.24 55 LEU A C 13
ATOM 31042 O O . LEU A 1 53 ? -5.652 5.697 8.934 1.00 0.32 55 LEU A O 13
ATOM 31058 N N . ILE A 1 54 ? -5.561 6.884 7.035 1.00 0.21 56 ILE A N 13
ATOM 31059 C CA . ILE A 1 54 ? -4.786 7.968 7.613 1.00 0.22 56 ILE A CA 13
ATOM 31060 C C . ILE A 1 54 ? -5.211 9.289 6.976 1.00 0.22 56 ILE A C 13
ATOM 31061 O O . ILE A 1 54 ? -5.652 9.301 5.829 1.00 0.22 56 ILE A O 13
ATOM 31077 N N . ARG A 1 55 ? -5.095 10.392 7.704 1.00 0.26 57 ARG A N 13
ATOM 31078 C CA . ARG A 1 55 ? -5.593 11.666 7.204 1.00 0.27 57 ARG A CA 13
ATOM 31079 C C . ARG A 1 55 ? -4.611 12.808 7.474 1.00 0.29 57 ARG A C 13
ATOM 31080 O O . ARG A 1 55 ? -3.610 12.624 8.167 1.00 0.34 57 ARG A O 13
ATOM 31101 N N . ASN A 1 56 ? -4.921 13.975 6.900 1.00 0.30 58 ASN A N 13
ATOM 31102 C CA . ASN A 1 56 ? -4.125 15.194 7.048 1.00 0.33 58 ASN A CA 13
ATOM 31103 C C . ASN A 1 56 ? -2.794 15.061 6.307 1.00 0.31 58 ASN A C 13
ATOM 31104 O O . ASN A 1 56 ? -1.732 15.407 6.820 1.00 0.33 58 ASN A O 13
ATOM 31115 N N . LEU A 1 57 ? -2.872 14.567 5.078 1.00 0.28 59 LEU A N 13
ATOM 31116 C CA . LEU A 1 57 ? -1.687 14.325 4.269 1.00 0.27 59 LEU A CA 13
ATOM 31117 C C . LEU A 1 57 ? -1.129 15.624 3.685 1.00 0.33 59 LEU A C 13
ATOM 31118 O O . LEU A 1 57 ? 0.028 15.680 3.268 1.00 0.33 59 LEU A O 13
ATOM 31134 N N . GLN A 1 58 ? -1.963 16.658 3.631 1.00 0.40 60 GLN A N 13
ATOM 31135 C CA . GLN A 1 58 ? -1.557 17.941 3.058 1.00 0.49 60 GLN A CA 13
ATOM 31136 C C . GLN A 1 58 ? -0.361 18.550 3.787 1.00 0.51 60 GLN A C 13
ATOM 31137 O O . GLN A 1 58 ? 0.603 18.980 3.155 1.00 0.53 60 GLN A O 13
ATOM 31151 N N . SER A 1 59 ? -0.419 18.575 5.112 1.00 0.53 61 SER A N 13
ATOM 31152 C CA . SER A 1 59 ? 0.618 19.226 5.898 1.00 0.60 61 SER A CA 13
ATOM 31153 C C . SER A 1 59 ? 1.786 18.287 6.124 1.00 0.48 61 SER A C 13
ATOM 31154 O O . SER A 1 59 ? 2.917 18.716 6.362 1.00 0.56 61 SER A O 13
ATOM 31162 N N . ASP A 1 60 ? 1.503 17.005 6.040 1.00 0.41 62 ASP A N 13
ATOM 31163 C CA . ASP A 1 60 ? 2.506 15.986 6.299 1.00 0.41 62 ASP A CA 13
ATOM 31164 C C . ASP A 1 60 ? 2.466 14.922 5.220 1.00 0.36 62 ASP A C 13
ATOM 31165 O O . ASP A 1 60 ? 1.661 13.992 5.277 1.00 0.33 62 ASP A O 13
ATOM 31174 N N . LYS A 1 61 ? 3.340 15.074 4.237 1.00 0.39 63 LYS A N 13
ATOM 31175 C CA . LYS A 1 61 ? 3.393 14.164 3.102 1.00 0.40 63 LYS A CA 13
ATOM 31176 C C . LYS A 1 61 ? 3.657 12.739 3.535 1.00 0.33 63 LYS A C 13
ATOM 31177 O O . LYS A 1 61 ? 3.057 11.801 3.012 1.00 0.30 63 LYS A O 13
ATOM 31196 N N . LYS A 1 62 ? 4.551 12.585 4.495 1.00 0.34 64 LYS A N 13
ATOM 31197 C CA . LYS A 1 62 ? 5.011 11.268 4.913 1.00 0.33 64 LYS A CA 13
ATOM 31198 C C . LYS A 1 62 ? 3.872 10.409 5.456 1.00 0.27 64 LYS A C 13
ATOM 31199 O O . LYS A 1 62 ? 3.982 9.183 5.504 1.00 0.27 64 LYS A O 13
ATOM 31218 N N . LEU A 1 63 ? 2.788 11.049 5.864 1.00 0.25 65 LEU A N 13
ATOM 31219 C CA . LEU A 1 63 ? 1.606 10.338 6.313 1.00 0.21 65 LEU A CA 13
ATOM 31220 C C . LEU A 1 63 ? 1.019 9.492 5.182 1.00 0.17 65 LEU A C 13
ATOM 31221 O O . LEU A 1 63 ? 0.532 8.387 5.412 1.00 0.18 65 LEU A O 13
ATOM 31237 N N . PHE A 1 64 ? 1.077 10.010 3.956 1.00 0.15 66 PHE A N 13
ATOM 31238 C CA . PHE A 1 64 ? 0.631 9.256 2.791 1.00 0.13 66 PHE A CA 13
ATOM 31239 C C . PHE A 1 64 ? 1.513 8.030 2.602 1.00 0.14 66 PHE A C 13
ATOM 31240 O O . PHE A 1 64 ? 1.030 6.956 2.259 1.00 0.15 66 PHE A O 13
ATOM 31257 N N . TYR A 1 65 ? 2.801 8.194 2.876 1.00 0.16 67 TYR A N 13
ATOM 31258 C CA . TYR A 1 65 ? 3.770 7.128 2.662 1.00 0.18 67 TYR A CA 13
ATOM 31259 C C . TYR A 1 65 ? 3.423 5.929 3.534 1.00 0.16 67 TYR A C 13
ATOM 31260 O O . TYR A 1 65 ? 3.251 4.810 3.049 1.00 0.18 67 TYR A O 13
ATOM 31278 N N . SER A 1 66 ? 3.333 6.176 4.833 1.00 0.15 68 SER A N 13
ATOM 31279 C CA . SER A 1 66 ? 3.031 5.134 5.789 1.00 0.18 68 SER A CA 13
ATOM 31280 C C . SER A 1 66 ? 1.582 4.673 5.668 1.00 0.17 68 SER A C 13
ATOM 31281 O O . SER A 1 66 ? 1.267 3.520 5.959 1.00 0.20 68 SER A O 13
ATOM 31289 N N . GLY A 1 67 ? 0.698 5.576 5.244 1.00 0.16 69 GLY A N 13
ATOM 31290 C CA . GLY A 1 67 ? -0.670 5.190 4.960 1.00 0.17 69 GLY A CA 13
ATOM 31291 C C . GLY A 1 67 ? -0.724 4.124 3.886 1.00 0.16 69 GLY A C 13
ATOM 31292 O O . GLY A 1 67 ? -1.541 3.206 3.949 1.00 0.17 69 GLY A O 13
ATOM 31296 N N . ILE A 1 68 ? 0.155 4.258 2.897 1.00 0.15 70 ILE A N 13
ATOM 31297 C CA . ILE A 1 68 ? 0.347 3.231 1.891 1.00 0.16 70 ILE A CA 13
ATOM 31298 C C . ILE A 1 68 ? 0.739 1.914 2.550 1.00 0.16 70 ILE A C 13
ATOM 31299 O O . ILE A 1 68 ? 0.201 0.863 2.223 1.00 0.17 70 ILE A O 13
ATOM 31315 N N . CYS A 1 69 ? 1.671 1.990 3.491 1.00 0.17 71 CYS A N 13
ATOM 31316 C CA . CYS A 1 69 ? 2.139 0.809 4.202 1.00 0.18 71 CYS A CA 13
ATOM 31317 C C . CYS A 1 69 ? 0.995 0.152 4.967 1.00 0.17 71 CYS A C 13
ATOM 31318 O O . CYS A 1 69 ? 0.890 -1.070 5.006 1.00 0.17 71 CYS A O 13
ATOM 31326 N N . GLN A 1 70 ? 0.125 0.971 5.552 1.00 0.18 72 GLN A N 13
ATOM 31327 C CA . GLN A 1 70 ? -1.058 0.463 6.240 1.00 0.19 72 GLN A CA 13
ATOM 31328 C C . GLN A 1 70 ? -2.006 -0.202 5.247 1.00 0.17 72 GLN A C 13
ATOM 31329 O O . GLN A 1 70 ? -2.750 -1.120 5.590 1.00 0.20 72 GLN A O 13
ATOM 31343 N N . PHE A 1 71 ? -1.964 0.272 4.011 1.00 0.16 73 PHE A N 13
ATOM 31344 C CA . PHE A 1 71 ? -2.771 -0.291 2.943 1.00 0.15 73 PHE A CA 13
ATOM 31345 C C . PHE A 1 71 ? -2.215 -1.649 2.513 1.00 0.15 73 PHE A C 13
ATOM 31346 O O . PHE A 1 71 ? -2.962 -2.620 2.377 1.00 0.15 73 PHE A O 13
ATOM 31363 N N . VAL A 1 72 ? -0.898 -1.719 2.310 1.00 0.17 74 VAL A N 13
ATOM 31364 C CA . VAL A 1 72 ? -0.256 -2.981 1.939 1.00 0.19 74 VAL A CA 13
ATOM 31365 C C . VAL A 1 72 ? -0.329 -3.953 3.107 1.00 0.19 74 VAL A C 13
ATOM 31366 O O . VAL A 1 72 ? -0.311 -5.172 2.923 1.00 0.21 74 VAL A O 13
ATOM 31379 N N . LYS A 1 73 ? -0.404 -3.394 4.310 1.00 0.20 75 LYS A N 13
ATOM 31380 C CA . LYS A 1 73 ? -0.589 -4.177 5.518 1.00 0.23 75 LYS A CA 13
ATOM 31381 C C . LYS A 1 73 ? -1.801 -5.079 5.385 1.00 0.24 75 LYS A C 13
ATOM 31382 O O . LYS A 1 73 ? -1.733 -6.265 5.689 1.00 0.31 75 LYS A O 13
ATOM 31401 N N . GLU A 1 74 ? -2.896 -4.513 4.905 1.00 0.21 76 GLU A N 13
ATOM 31402 C CA . GLU A 1 74 ? -4.125 -5.265 4.740 1.00 0.24 76 GLU A CA 13
ATOM 31403 C C . GLU A 1 74 ? -3.918 -6.368 3.707 1.00 0.24 76 GLU A C 13
ATOM 31404 O O . GLU A 1 74 ? -4.293 -7.513 3.925 1.00 0.29 76 GLU A O 13
ATOM 31416 N N . ALA A 1 75 ? -3.291 -6.015 2.591 1.00 0.21 77 ALA A N 13
ATOM 31417 C CA . ALA A 1 75 ? -2.968 -6.980 1.548 1.00 0.22 77 ALA A CA 13
ATOM 31418 C C . ALA A 1 75 ? -2.148 -8.146 2.098 1.00 0.22 77 ALA A C 13
ATOM 31419 O O . ALA A 1 75 ? -2.358 -9.297 1.724 1.00 0.24 77 ALA A O 13
ATOM 31426 N N . LYS A 1 76 ? -1.219 -7.845 2.987 1.00 0.24 78 LYS A N 13
ATOM 31427 C CA . LYS A 1 76 ? -0.366 -8.864 3.585 1.00 0.30 78 LYS A CA 13
ATOM 31428 C C . LYS A 1 76 ? -1.101 -9.570 4.719 1.00 0.31 78 LYS A C 13
ATOM 31429 O O . LYS A 1 76 ? -0.753 -10.681 5.114 1.00 0.37 78 LYS A O 13
ATOM 31448 N N . ASP A 1 77 ? -2.129 -8.914 5.227 1.00 0.31 79 ASP A N 13
ATOM 31449 C CA . ASP A 1 77 ? -2.969 -9.483 6.270 1.00 0.36 79 ASP A CA 13
ATOM 31450 C C . ASP A 1 77 ? -3.933 -10.524 5.712 1.00 0.34 79 ASP A C 13
ATOM 31451 O O . ASP A 1 77 ? -4.065 -11.612 6.270 1.00 0.38 79 ASP A O 13
ATOM 31460 N N . ILE A 1 78 ? -4.596 -10.205 4.604 1.00 0.30 80 ILE A N 13
ATOM 31461 C CA . ILE A 1 78 ? -5.562 -11.133 4.009 1.00 0.32 80 ILE A CA 13
ATOM 31462 C C . ILE A 1 78 ? -4.849 -12.097 3.069 1.00 0.30 80 ILE A C 13
ATOM 31463 O O . ILE A 1 78 ? -5.409 -13.105 2.633 1.00 0.33 80 ILE A O 13
ATOM 31479 N N . LYS A 1 79 ? -3.596 -11.748 2.787 1.00 0.27 81 LYS A N 13
ATOM 31480 C CA . LYS A 1 79 ? -2.690 -12.550 1.966 1.00 0.29 81 LYS A CA 13
ATOM 31481 C C . LYS A 1 79 ? -3.035 -12.443 0.486 1.00 0.29 81 LYS A C 13
ATOM 31482 O O . LYS A 1 79 ? -3.264 -13.441 -0.201 1.00 0.39 81 LYS A O 13
ATOM 31501 N N . GLY A 1 80 ? -3.045 -11.218 -0.003 1.00 0.23 82 GLY A N 13
ATOM 31502 C CA . GLY A 1 80 ? -3.309 -10.980 -1.398 1.00 0.26 82 GLY A CA 13
ATOM 31503 C C . GLY A 1 80 ? -2.084 -10.501 -2.135 1.00 0.22 82 GLY A C 13
ATOM 31504 O O . GLY A 1 80 ? -0.956 -10.845 -1.776 1.00 0.23 82 GLY A O 13
ATOM 31508 N N . LYS A 1 81 ? -2.311 -9.758 -3.201 1.00 0.18 83 LYS A N 13
ATOM 31509 C CA . LYS A 1 81 ? -1.244 -9.168 -3.983 1.00 0.17 83 LYS A CA 13
ATOM 31510 C C . LYS A 1 81 ? -1.416 -7.657 -3.992 1.00 0.16 83 LYS A C 13
ATOM 31511 O O . LYS A 1 81 ? -2.541 -7.164 -3.913 1.00 0.20 83 LYS A O 13
ATOM 31530 N N . LEU A 1 82 ? -0.321 -6.926 -4.089 1.00 0.16 84 LEU A N 13
ATOM 31531 C CA . LEU A 1 82 ? -0.377 -5.477 -4.021 1.00 0.15 84 LEU A CA 13
ATOM 31532 C C . LEU A 1 82 ? -0.143 -4.873 -5.402 1.00 0.15 84 LEU A C 13
ATOM 31533 O O . LEU A 1 82 ? 0.725 -5.324 -6.146 1.00 0.17 84 LEU A O 13
ATOM 31549 N N . THR A 1 83 ? -0.941 -3.872 -5.738 1.00 0.16 85 THR A N 13
ATOM 31550 C CA . THR A 1 83 ? -0.839 -3.188 -7.015 1.00 0.17 85 THR A CA 13
ATOM 31551 C C . THR A 1 83 ? -0.699 -1.680 -6.813 1.00 0.17 85 THR A C 13
ATOM 31552 O O . THR A 1 83 ? -1.454 -1.066 -6.060 1.00 0.21 85 THR A O 13
ATOM 31563 N N . LEU A 1 84 ? 0.287 -1.096 -7.475 1.00 0.16 86 LEU A N 13
ATOM 31564 C CA . LEU A 1 84 ? 0.489 0.345 -7.441 1.00 0.18 86 LEU A CA 13
ATOM 31565 C C . LEU A 1 84 ? -0.053 0.965 -8.724 1.00 0.19 86 LEU A C 13
ATOM 31566 O O . LEU A 1 84 ? 0.486 0.737 -9.799 1.00 0.21 86 LEU A O 13
ATOM 31582 N N . LEU A 1 85 ? -1.123 1.730 -8.609 1.00 0.20 87 LEU A N 13
ATOM 31583 C CA . LEU A 1 85 ? -1.694 2.421 -9.756 1.00 0.23 87 LEU A CA 13
ATOM 31584 C C . LEU A 1 85 ? -0.958 3.738 -9.954 1.00 0.26 87 LEU A C 13
ATOM 31585 O O . LEU A 1 85 ? -0.482 4.326 -8.988 1.00 0.25 87 LEU A O 13
ATOM 31601 N N . GLN A 1 86 ? -0.842 4.204 -11.183 1.00 0.34 88 GLN A N 13
ATOM 31602 C CA . GLN A 1 86 ? -0.242 5.507 -11.400 1.00 0.41 88 GLN A CA 13
ATOM 31603 C C . GLN A 1 86 ? -1.195 6.417 -12.154 1.00 0.47 88 GLN A C 13
ATOM 31604 O O . GLN A 1 86 ? -1.875 5.992 -13.095 1.00 0.52 88 GLN A O 13
ATOM 31618 N N . HIS A 1 87 ? -1.225 7.663 -11.705 1.00 0.50 89 HIS A N 13
ATOM 31619 C CA . HIS A 1 87 ? -2.055 8.726 -12.262 1.00 0.58 89 HIS A CA 13
ATOM 31620 C C . HIS A 1 87 ? -2.112 9.839 -11.228 1.00 0.56 89 HIS A C 13
ATOM 31621 O O . HIS A 1 87 ? -2.082 11.025 -11.553 1.00 0.58 89 HIS A O 13
ATOM 31636 N N . PHE A 1 88 ? -2.185 9.418 -9.966 1.00 0.58 90 PHE A N 13
ATOM 31637 C CA . PHE A 1 88 ? -2.201 10.322 -8.829 1.00 0.61 90 PHE A CA 13
ATOM 31638 C C . PHE A 1 88 ? -0.970 11.223 -8.809 1.00 0.61 90 PHE A C 13
ATOM 31639 O O . PHE A 1 88 ? -1.046 12.369 -8.389 1.00 0.60 90 PHE A O 13
ATOM 31656 N N . ASP A 1 89 ? 0.149 10.703 -9.300 1.00 0.75 91 ASP A N 13
ATOM 31657 C CA . ASP A 1 89 ? 1.433 11.393 -9.219 1.00 0.87 91 ASP A CA 13
ATOM 31658 C C . ASP A 1 89 ? 1.443 12.670 -10.055 1.00 0.92 91 ASP A C 13
ATOM 31659 O O . ASP A 1 89 ? 2.350 13.494 -9.931 1.00 1.01 91 ASP A O 13
ATOM 31668 N N . SER A 1 90 ? 0.445 12.830 -10.913 1.00 0.96 92 SER A N 13
ATOM 31669 C CA . SER A 1 90 ? 0.353 14.015 -11.750 1.00 1.15 92 SER A CA 13
ATOM 31670 C C . SER A 1 90 ? -0.531 15.086 -11.095 1.00 1.10 92 SER A C 13
ATOM 31671 O O . SER A 1 90 ? -0.502 16.251 -11.491 1.00 1.33 92 SER A O 13
ATOM 31679 N N . SER A 1 91 ? -1.302 14.700 -10.085 1.00 0.88 93 SER A N 13
ATOM 31680 C CA . SER A 1 91 ? -2.196 15.643 -9.415 1.00 0.93 93 SER A CA 13
ATOM 31681 C C . SER A 1 91 ? -1.795 15.827 -7.952 1.00 0.83 93 SER A C 13
ATOM 31682 O O . SER A 1 91 ? -1.875 16.928 -7.404 1.00 0.96 93 SER A O 13
ATOM 31690 N N . PHE A 1 92 ? -1.339 14.748 -7.339 1.00 0.65 94 PHE A N 13
ATOM 31691 C CA . PHE A 1 92 ? -0.923 14.766 -5.950 1.00 0.62 94 PHE A CA 13
ATOM 31692 C C . PHE A 1 92 ? 0.591 14.961 -5.888 1.00 0.55 94 PHE A C 13
ATOM 31693 O O . PHE A 1 92 ? 1.336 14.257 -6.571 1.00 0.56 94 PHE A O 13
ATOM 31710 N N . PRO A 1 93 ? 1.066 15.926 -5.087 1.00 0.57 95 PRO A N 13
ATOM 31711 C CA . PRO A 1 93 ? 2.489 16.301 -5.039 1.00 0.56 95 PRO A CA 13
ATOM 31712 C C . PRO A 1 93 ? 3.387 15.277 -4.336 1.00 0.50 95 PRO A C 13
ATOM 31713 O O . PRO A 1 93 ? 4.490 15.612 -3.903 1.00 0.68 95 PRO A O 13
ATOM 31724 N N . ILE A 1 94 ? 2.931 14.039 -4.218 1.00 0.36 96 ILE A N 13
ATOM 31725 C CA . ILE A 1 94 ? 3.749 12.997 -3.617 1.00 0.29 96 ILE A CA 13
ATOM 31726 C C . ILE A 1 94 ? 4.050 11.901 -4.626 1.00 0.31 96 ILE A C 13
ATOM 31727 O O . ILE A 1 94 ? 3.147 11.229 -5.124 1.00 0.34 96 ILE A O 13
ATOM 31743 N N . LYS A 1 95 ? 5.327 11.742 -4.928 1.00 0.35 97 LYS A N 13
ATOM 31744 C CA . LYS A 1 95 ? 5.779 10.714 -5.851 1.00 0.38 97 LYS A CA 13
ATOM 31745 C C . LYS A 1 95 ? 6.677 9.734 -5.110 1.00 0.35 97 LYS A C 13
ATOM 31746 O O . LYS A 1 95 ? 7.616 10.133 -4.427 1.00 0.44 97 LYS A O 13
ATOM 31765 N N . VAL A 1 96 ? 6.379 8.457 -5.237 1.00 0.30 98 VAL A N 13
ATOM 31766 C CA . VAL A 1 96 ? 7.037 7.429 -4.437 1.00 0.26 98 VAL A CA 13
ATOM 31767 C C . VAL A 1 96 ? 7.100 6.103 -5.185 1.00 0.28 98 VAL A C 13
ATOM 31768 O O . VAL A 1 96 ? 6.450 5.931 -6.220 1.00 0.33 98 VAL A O 13
ATOM 31781 N N . ASP A 1 97 ? 7.885 5.173 -4.653 1.00 0.28 99 ASP A N 13
ATOM 31782 C CA . ASP A 1 97 ? 7.983 3.828 -5.209 1.00 0.32 99 ASP A CA 13
ATOM 31783 C C . ASP A 1 97 ? 7.973 2.787 -4.099 1.00 0.23 99 ASP A C 13
ATOM 31784 O O . ASP A 1 97 ? 8.605 2.966 -3.053 1.00 0.27 99 ASP A O 13
ATOM 31793 N N . LEU A 1 98 ? 7.243 1.709 -4.334 1.00 0.19 100 LEU A N 13
ATOM 31794 C CA . LEU A 1 98 ? 7.072 0.653 -3.355 1.00 0.13 100 LEU A CA 13
ATOM 31795 C C . LEU A 1 98 ? 8.075 -0.471 -3.573 1.00 0.13 100 LEU A C 13
ATOM 31796 O O . LEU A 1 98 ? 8.269 -0.935 -4.699 1.00 0.16 100 LEU A O 13
ATOM 31812 N N . TYR A 1 99 ? 8.702 -0.907 -2.492 1.00 0.13 101 TYR A N 13
ATOM 31813 C CA . TYR A 1 99 ? 9.621 -2.038 -2.535 1.00 0.16 101 TYR A CA 13
ATOM 31814 C C . TYR A 1 99 ? 9.241 -3.058 -1.470 1.00 0.16 101 TYR A C 13
ATOM 31815 O O . TYR A 1 99 ? 8.795 -2.688 -0.380 1.00 0.19 101 TYR A O 13
ATOM 31833 N N . PHE A 1 100 ? 9.397 -4.335 -1.791 1.00 0.16 102 PHE A N 13
ATOM 31834 C CA . PHE A 1 100 ? 9.152 -5.399 -0.833 1.00 0.16 102 PHE A CA 13
ATOM 31835 C C . PHE A 1 100 ? 10.451 -6.105 -0.483 1.00 0.15 102 PHE A C 13
ATOM 31836 O O . PHE A 1 100 ? 11.400 -6.119 -1.265 1.00 0.19 102 PHE A O 13
ATOM 31853 N N . LEU A 1 101 ? 10.469 -6.698 0.688 1.00 0.16 103 LEU A N 13
ATOM 31854 C CA . LEU A 1 101 ? 11.577 -7.516 1.135 1.00 0.17 103 LEU A CA 13
ATOM 31855 C C . LEU A 1 101 ? 11.108 -8.964 1.182 1.00 0.18 103 LEU A C 13
ATOM 31856 O O . LEU A 1 101 ? 10.080 -9.249 1.783 1.00 0.19 103 LEU A O 13
ATOM 31872 N N . LYS A 1 102 ? 11.818 -9.864 0.523 1.00 0.23 104 LYS A N 13
ATOM 31873 C CA . LYS A 1 102 ? 11.500 -11.283 0.618 1.00 0.29 104 LYS A CA 13
ATOM 31874 C C . LYS A 1 102 ? 12.754 -12.106 0.855 1.00 0.33 104 LYS A C 13
ATOM 31875 O O . LYS A 1 102 ? 13.590 -12.255 -0.037 1.00 0.39 104 LYS A O 13
ATOM 31894 N N . GLY A 1 103 ? 12.871 -12.637 2.062 1.00 0.34 105 GLY A N 13
ATOM 31895 C CA . GLY A 1 103 ? 14.049 -13.386 2.437 1.00 0.42 105 GLY A CA 13
ATOM 31896 C C . GLY A 1 103 ? 15.263 -12.495 2.518 1.00 0.40 105 GLY A C 13
ATOM 31897 O O . GLY A 1 103 ? 15.434 -11.747 3.483 1.00 0.40 105 GLY A O 13
ATOM 31901 N N . SER A 1 104 ? 16.098 -12.568 1.503 1.00 0.40 106 SER A N 13
ATOM 31902 C CA . SER A 1 104 ? 17.235 -11.679 1.389 1.00 0.41 106 SER A CA 13
ATOM 31903 C C . SER A 1 104 ? 17.123 -10.841 0.122 1.00 0.37 106 SER A C 13
ATOM 31904 O O . SER A 1 104 ? 17.924 -9.947 -0.119 1.00 0.41 106 SER A O 13
ATOM 31912 N N . LYS A 1 105 ? 16.104 -11.120 -0.675 1.00 0.36 107 LYS A N 13
ATOM 31913 C CA . LYS A 1 105 ? 15.935 -10.458 -1.956 1.00 0.37 107 LYS A CA 13
ATOM 31914 C C . LYS A 1 105 ? 14.905 -9.335 -1.865 1.00 0.32 107 LYS A C 13
ATOM 31915 O O . LYS A 1 105 ? 13.730 -9.573 -1.581 1.00 0.39 107 LYS A O 13
ATOM 31934 N N . VAL A 1 106 ? 15.360 -8.113 -2.089 1.00 0.24 108 VAL A N 13
ATOM 31935 C CA . VAL A 1 106 ? 14.465 -6.970 -2.184 1.00 0.22 108 VAL A CA 13
ATOM 31936 C C . VAL A 1 106 ? 13.873 -6.894 -3.591 1.00 0.23 108 VAL A C 13
ATOM 31937 O O . VAL A 1 106 ? 14.578 -7.090 -4.586 1.00 0.30 108 VAL A O 13
ATOM 31950 N N . MET A 1 107 ? 12.576 -6.643 -3.661 1.00 0.22 109 MET A N 13
ATOM 31951 C CA . MET A 1 107 ? 11.851 -6.645 -4.921 1.00 0.27 109 MET A CA 13
ATOM 31952 C C . MET A 1 107 ? 10.930 -5.433 -5.024 1.00 0.24 109 MET A C 13
ATOM 31953 O O . MET A 1 107 ? 10.035 -5.263 -4.200 1.00 0.25 109 MET A O 13
ATOM 31967 N N . PRO A 1 108 ? 11.135 -4.576 -6.031 1.00 0.24 110 PRO A N 13
ATOM 31968 C CA . PRO A 1 108 ? 10.284 -3.405 -6.254 1.00 0.23 110 PRO A CA 13
ATOM 31969 C C . PRO A 1 108 ? 8.920 -3.777 -6.840 1.00 0.21 110 PRO A C 13
ATOM 31970 O O . PRO A 1 108 ? 8.768 -4.824 -7.476 1.00 0.20 110 PRO A O 13
ATOM 31981 N N . LEU A 1 109 ? 7.935 -2.913 -6.622 1.00 0.23 111 LEU A N 13
ATOM 31982 C CA . LEU A 1 109 ? 6.582 -3.137 -7.117 1.00 0.22 111 LEU A CA 13
ATOM 31983 C C . LEU A 1 109 ? 6.476 -2.661 -8.560 1.00 0.22 111 LEU A C 13
ATOM 31984 O O . LEU A 1 109 ? 7.074 -1.650 -8.932 1.00 0.26 111 LEU A O 13
ATOM 32000 N N . ASN A 1 110 ? 5.724 -3.388 -9.367 1.00 0.22 112 ASN A N 13
ATOM 32001 C CA . ASN A 1 110 ? 5.482 -2.993 -10.745 1.00 0.25 112 ASN A CA 13
ATOM 32002 C C . ASN A 1 110 ? 4.177 -2.210 -10.840 1.00 0.23 112 ASN A C 13
ATOM 32003 O O . ASN A 1 110 ? 3.200 -2.521 -10.152 1.00 0.22 112 ASN A O 13
ATOM 32014 N N . THR A 1 111 ? 4.168 -1.192 -11.689 1.00 0.29 113 THR A N 13
ATOM 32015 C CA . THR A 1 111 ? 3.014 -0.317 -11.829 1.00 0.31 113 THR A CA 13
ATOM 32016 C C . THR A 1 111 ? 1.802 -1.073 -12.381 1.00 0.28 113 THR A C 13
ATOM 32017 O O . THR A 1 111 ? 1.862 -1.660 -13.465 1.00 0.32 113 THR A O 13
ATOM 32028 N N . GLY A 1 112 ? 0.713 -1.054 -11.623 1.00 0.26 114 GLY A N 13
ATOM 32029 C CA . GLY A 1 112 ? -0.525 -1.681 -12.046 1.00 0.27 114 GLY A CA 13
ATOM 32030 C C . GLY A 1 112 ? -0.428 -3.190 -12.127 1.00 0.28 114 GLY A C 13
ATOM 32031 O O . GLY A 1 112 ? -1.211 -3.835 -12.825 1.00 0.38 114 GLY A O 13
ATOM 32035 N N . GLU A 1 113 ? 0.525 -3.755 -11.409 1.00 0.26 115 GLU A N 13
ATOM 32036 C CA . GLU A 1 113 ? 0.720 -5.192 -11.408 1.00 0.27 115 GLU A CA 13
ATOM 32037 C C . GLU A 1 113 ? 0.534 -5.744 -10.008 1.00 0.24 115 GLU A C 13
ATOM 32038 O O . GLU A 1 113 ? 1.125 -5.240 -9.055 1.00 0.23 115 GLU A O 13
ATOM 32050 N N . PRO A 1 114 ? -0.328 -6.755 -9.858 1.00 0.27 116 PRO A N 13
ATOM 32051 C CA . PRO A 1 114 ? -0.476 -7.480 -8.600 1.00 0.26 116 PRO A CA 13
ATOM 32052 C C . PRO A 1 114 ? 0.794 -8.238 -8.253 1.00 0.23 116 PRO A C 13
ATOM 32053 O O . PRO A 1 114 ? 1.181 -9.185 -8.943 1.00 0.27 116 PRO A O 13
ATOM 32064 N N . PHE A 1 115 ? 1.440 -7.809 -7.190 1.00 0.20 117 PHE A N 13
ATOM 32065 C CA . PHE A 1 115 ? 2.693 -8.399 -6.766 1.00 0.21 117 PHE A CA 13
ATOM 32066 C C . PHE A 1 115 ? 2.513 -9.075 -5.414 1.00 0.21 117 PHE A C 13
ATOM 32067 O O . PHE A 1 115 ? 1.840 -8.546 -4.528 1.00 0.19 117 PHE A O 13
ATOM 32084 N N . VAL A 1 116 ? 3.099 -10.254 -5.279 1.00 0.25 118 VAL A N 13
ATOM 32085 C CA . VAL A 1 116 ? 2.923 -11.087 -4.097 1.00 0.28 118 VAL A CA 13
ATOM 32086 C C . VAL A 1 116 ? 3.393 -10.382 -2.816 1.00 0.26 118 VAL A C 13
ATOM 32087 O O . VAL A 1 116 ? 4.585 -10.151 -2.608 1.00 0.29 118 VAL A O 13
ATOM 32100 N N . VAL A 1 117 ? 2.427 -10.031 -1.973 1.00 0.23 119 VAL A N 13
ATOM 32101 C CA . VAL A 1 117 ? 2.693 -9.348 -0.710 1.00 0.22 119 VAL A CA 13
ATOM 32102 C C . VAL A 1 117 ? 2.389 -10.265 0.475 1.00 0.23 119 VAL A C 13
ATOM 32103 O O . VAL A 1 117 ? 2.823 -10.019 1.601 1.00 0.23 119 VAL A O 13
ATOM 32116 N N . GLN A 1 118 ? 1.660 -11.338 0.199 1.00 0.27 120 GLN A N 13
ATOM 32117 C CA . GLN A 1 118 ? 1.203 -12.252 1.240 1.00 0.33 120 GLN A CA 13
ATOM 32118 C C . GLN A 1 118 ? 2.358 -12.784 2.082 1.00 0.45 120 GLN A C 13
ATOM 32119 O O . GLN A 1 118 ? 2.247 -12.901 3.301 1.00 1.35 120 GLN A O 13
ATOM 32133 N N . ASP A 1 119 ? 3.460 -13.107 1.430 1.00 0.72 121 ASP A N 13
ATOM 32134 C CA . ASP A 1 119 ? 4.595 -13.688 2.117 1.00 0.76 121 ASP A CA 13
ATOM 32135 C C . ASP A 1 119 ? 5.830 -12.832 1.897 1.00 0.65 121 ASP A C 13
ATOM 32136 O O . ASP A 1 119 ? 6.805 -13.258 1.279 1.00 0.96 121 ASP A O 13
ATOM 32145 N N . ILE A 1 120 ? 5.761 -11.596 2.359 1.00 0.37 122 ILE A N 13
ATOM 32146 C CA . ILE A 1 120 ? 6.919 -10.726 2.344 1.00 0.29 122 ILE A CA 13
ATOM 32147 C C . ILE A 1 120 ? 7.558 -10.706 3.723 1.00 0.24 122 ILE A C 13
ATOM 32148 O O . ILE A 1 120 ? 6.984 -11.200 4.692 1.00 0.32 122 ILE A O 13
ATOM 32164 N N . ASP A 1 121 ? 8.754 -10.167 3.802 1.00 0.23 123 ASP A N 13
ATOM 32165 C CA . ASP A 1 121 ? 9.418 -9.950 5.074 1.00 0.25 123 ASP A CA 13
ATOM 32166 C C . ASP A 1 121 ? 9.114 -8.551 5.559 1.00 0.25 123 ASP A C 13
ATOM 32167 O O . ASP A 1 121 ? 8.829 -8.325 6.735 1.00 0.29 123 ASP A O 13
ATOM 32176 N N . ALA A 1 122 ? 9.183 -7.609 4.639 1.00 0.21 124 ALA A N 13
ATOM 32177 C CA . ALA A 1 122 ? 8.910 -6.224 4.949 1.00 0.21 124 ALA A CA 13
ATOM 32178 C C . ALA A 1 122 ? 8.538 -5.456 3.688 1.00 0.19 124 ALA A C 13
ATOM 32179 O O . ALA A 1 122 ? 8.819 -5.898 2.579 1.00 0.19 124 ALA A O 13
ATOM 32186 N N . MET A 1 123 ? 7.880 -4.327 3.872 1.00 0.19 125 MET A N 13
ATOM 32187 C CA . MET A 1 123 ? 7.637 -3.387 2.787 1.00 0.16 125 MET A CA 13
ATOM 32188 C C . MET A 1 123 ? 8.044 -1.979 3.238 1.00 0.16 125 MET A C 13
ATOM 32189 O O . MET A 1 123 ? 8.069 -1.691 4.433 1.00 0.18 125 MET A O 13
ATOM 32203 N N . SER A 1 124 ? 8.398 -1.124 2.286 1.00 0.16 126 SER A N 13
ATOM 32204 C CA . SER A 1 124 ? 8.723 0.268 2.573 1.00 0.18 126 SER A CA 13
ATOM 32205 C C . SER A 1 124 ? 8.425 1.135 1.356 1.00 0.22 126 SER A C 13
ATOM 32206 O O . SER A 1 124 ? 8.395 0.640 0.225 1.00 0.29 126 SER A O 13
ATOM 32214 N N . VAL A 1 125 ? 8.193 2.419 1.590 1.00 0.21 127 VAL A N 13
ATOM 32215 C CA . VAL A 1 125 ? 7.846 3.344 0.521 1.00 0.23 127 VAL A CA 13
ATOM 32216 C C . VAL A 1 125 ? 8.853 4.484 0.465 1.00 0.22 127 VAL A C 13
ATOM 32217 O O . VAL A 1 125 ? 8.889 5.323 1.367 1.00 0.19 127 VAL A O 13
ATOM 32230 N N . LEU A 1 126 ? 9.678 4.517 -0.576 1.00 0.28 128 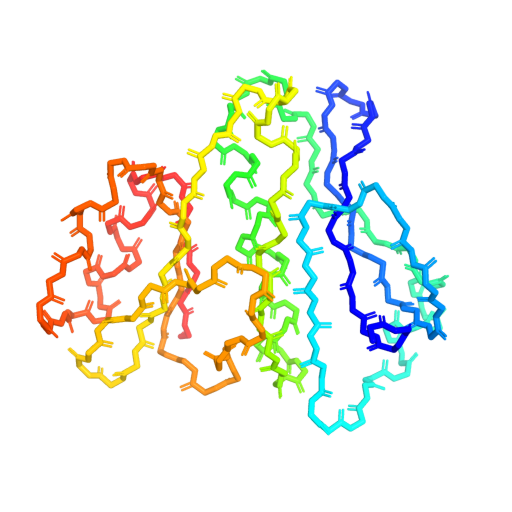LEU A N 13
ATOM 32231 C CA . LEU A 1 126 ? 10.662 5.590 -0.707 1.00 0.32 128 LEU A CA 13
ATOM 32232 C C . LEU A 1 126 ? 10.202 6.587 -1.769 1.00 0.33 128 LEU A C 13
ATOM 32233 O O . LEU A 1 126 ? 9.727 6.187 -2.833 1.00 0.38 128 LEU A O 13
ATOM 32249 N N . PRO A 1 127 ? 10.333 7.895 -1.501 1.00 0.35 129 PRO A N 13
ATOM 32250 C CA . PRO A 1 127 ? 9.978 8.934 -2.466 1.00 0.40 129 PRO A CA 13
ATOM 32251 C C . PRO A 1 127 ? 11.064 9.146 -3.516 1.00 0.56 129 PRO A C 13
ATOM 32252 O O . PRO A 1 127 ? 12.197 9.481 -3.177 1.00 0.91 129 PRO A O 13
ATOM 32263 N N . LYS A 1 128 ? 10.682 8.984 -4.783 1.00 0.43 130 LYS A N 13
ATOM 32264 C CA . LYS A 1 128 ? 11.591 9.126 -5.933 1.00 0.53 130 LYS A CA 13
ATOM 32265 C C . LYS A 1 128 ? 12.845 8.256 -5.815 1.00 0.47 130 LYS A C 13
ATOM 32266 O O . LYS A 1 128 ? 12.942 7.210 -6.460 1.00 0.81 130 LYS A O 13
ATOM 32285 N N . GLY A 1 129 ? 13.807 8.705 -5.016 1.00 0.43 131 GLY A N 13
ATOM 32286 C CA . GLY A 1 129 ? 15.027 7.957 -4.812 1.00 0.39 131 GLY A CA 13
ATOM 32287 C C . GLY A 1 129 ? 14.792 6.687 -4.022 1.00 0.33 131 GLY A C 13
ATOM 32288 O O . GLY A 1 129 ? 14.852 6.683 -2.793 1.00 0.44 131 GLY A O 13
ATOM 32292 N N . SER A 1 130 ? 14.520 5.610 -4.736 1.00 0.31 132 SER A N 13
ATOM 32293 C CA . SER A 1 130 ? 14.267 4.314 -4.132 1.00 0.36 132 SER A CA 13
ATOM 32294 C C . SER A 1 130 ? 15.578 3.631 -3.767 1.00 0.39 132 SER A C 13
ATOM 32295 O O . SER A 1 130 ? 15.584 2.548 -3.181 1.00 0.44 132 SER A O 13
ATOM 32303 N N . SER A 1 131 ? 16.681 4.275 -4.136 1.00 0.40 133 SER A N 13
ATOM 32304 C CA . SER A 1 131 ? 18.013 3.701 -4.014 1.00 0.48 133 SER A CA 13
ATOM 32305 C C . SER A 1 131 ? 18.331 3.260 -2.584 1.00 0.45 133 SER A C 13
ATOM 32306 O O . SER A 1 131 ? 19.225 2.441 -2.377 1.00 0.51 133 SER A O 13
ATOM 32314 N N . SER A 1 132 ? 17.597 3.798 -1.609 1.00 0.40 134 SER A N 13
ATOM 32315 C CA . SER A 1 132 ? 17.715 3.364 -0.222 1.00 0.39 134 SER A CA 13
ATOM 32316 C C . SER A 1 132 ? 17.599 1.846 -0.119 1.00 0.34 134 SER A C 13
ATOM 32317 O O . SER A 1 132 ? 18.370 1.193 0.584 1.00 0.39 134 SER A O 13
ATOM 32325 N N . LEU A 1 133 ? 16.627 1.300 -0.834 1.00 0.28 135 LEU A N 13
ATOM 32326 C CA . LEU A 1 133 ? 16.338 -0.120 -0.781 1.00 0.26 135 LEU A CA 13
ATOM 32327 C C . LEU A 1 133 ? 16.536 -0.788 -2.140 1.00 0.28 135 LEU A C 13
ATOM 32328 O O . LEU A 1 133 ? 16.053 -1.890 -2.374 1.00 0.37 135 LEU A O 13
ATOM 32344 N N . LYS A 1 134 ? 17.254 -0.125 -3.036 1.00 0.30 136 LYS A N 13
ATOM 32345 C CA . LYS A 1 134 ? 17.469 -0.660 -4.371 1.00 0.35 136 LYS A CA 13
ATOM 32346 C C . LYS A 1 134 ? 18.850 -1.295 -4.478 1.00 0.37 136 LYS A C 13
ATOM 32347 O O . LYS A 1 134 ? 19.797 -0.665 -4.953 1.00 0.42 136 LYS A O 13
ATOM 32366 N N . VAL A 1 135 ? 18.973 -2.529 -4.018 1.00 0.37 137 VAL A N 13
ATOM 32367 C CA . VAL A 1 135 ? 20.228 -3.244 -4.103 1.00 0.42 137 VAL A CA 13
ATOM 32368 C C . VAL A 1 135 ? 19.953 -4.709 -4.459 1.00 0.46 137 VAL A C 13
ATOM 32369 O O . VAL A 1 135 ? 18.799 -5.129 -4.465 1.00 0.51 137 VAL A O 13
ATOM 32382 N N . LYS A 1 136 ? 20.993 -5.461 -4.789 1.00 0.50 138 LYS A N 13
ATOM 32383 C CA . LYS A 1 136 ? 20.852 -6.861 -5.196 1.00 0.57 138 LYS A CA 13
ATOM 32384 C C . LYS A 1 136 ? 20.109 -7.649 -4.133 1.00 0.47 138 LYS A C 13
ATOM 32385 O O . LYS A 1 136 ? 19.088 -8.287 -4.391 1.00 0.53 138 LYS A O 13
ATOM 32404 N N . THR A 1 137 ? 20.636 -7.561 -2.931 1.00 0.37 139 THR A N 13
ATOM 32405 C CA . THR A 1 137 ? 20.108 -8.290 -1.792 1.00 0.29 139 THR A CA 13
ATOM 32406 C C . THR A 1 137 ? 20.055 -7.386 -0.574 1.00 0.25 139 THR A C 13
ATOM 32407 O O . THR A 1 137 ? 20.874 -6.476 -0.437 1.00 0.28 139 THR A O 13
ATOM 32418 N N . MET A 1 138 ? 19.101 -7.633 0.306 1.00 0.26 140 MET A N 13
ATOM 32419 C CA . MET A 1 138 ? 18.845 -6.729 1.408 1.00 0.32 140 MET A CA 13
ATOM 32420 C C . MET A 1 138 ? 18.401 -7.457 2.675 1.00 0.34 140 MET A C 13
ATOM 32421 O O . MET A 1 138 ? 17.863 -8.563 2.617 1.00 0.38 140 MET A O 13
ATOM 32435 N N . ALA A 1 139 ? 18.651 -6.825 3.817 1.00 0.34 141 ALA A N 13
ATOM 32436 C CA . ALA A 1 139 ? 18.217 -7.336 5.114 1.00 0.38 141 ALA A CA 13
ATOM 32437 C C . ALA A 1 139 ? 16.820 -6.827 5.463 1.00 0.34 141 ALA A C 13
ATOM 32438 O O . ALA A 1 139 ? 16.467 -5.689 5.153 1.00 0.36 141 ALA A O 13
ATOM 32445 N N . LYS A 1 140 ? 16.042 -7.675 6.133 1.00 0.32 142 LYS A N 13
ATOM 32446 C CA . LYS A 1 140 ? 14.693 -7.325 6.576 1.00 0.30 142 LYS A CA 13
ATOM 32447 C C . LYS A 1 140 ? 14.745 -6.251 7.653 1.00 0.26 142 LYS A C 13
ATOM 32448 O O . LYS A 1 140 ? 13.858 -5.403 7.749 1.00 0.24 142 LYS A O 13
ATOM 32467 N N . ASP A 1 141 ? 15.807 -6.283 8.438 1.00 0.29 143 ASP A N 13
ATOM 32468 C CA . ASP A 1 141 ? 15.995 -5.345 9.533 1.00 0.31 143 ASP A CA 13
ATOM 32469 C C . ASP A 1 141 ? 16.346 -3.971 8.989 1.00 0.28 143 ASP A C 13
ATOM 32470 O O . ASP A 1 141 ? 15.882 -2.941 9.489 1.00 0.29 143 ASP A O 13
ATOM 32479 N N . MET A 1 142 ? 17.153 -3.972 7.943 1.00 0.29 144 MET A N 13
ATOM 32480 C CA . MET A 1 142 ? 17.563 -2.749 7.282 1.00 0.30 144 MET A CA 13
ATOM 32481 C C . MET A 1 142 ? 16.415 -2.154 6.486 1.00 0.24 144 MET A C 13
ATOM 32482 O O . MET A 1 142 ? 16.235 -0.942 6.467 1.00 0.25 144 MET A O 13
ATOM 32496 N N . PHE A 1 143 ? 15.644 -3.020 5.835 1.00 0.21 145 PHE A N 13
ATOM 32497 C CA . PHE A 1 143 ? 14.573 -2.589 4.939 1.00 0.17 145 PHE A CA 13
ATOM 32498 C C . PHE A 1 143 ? 13.641 -1.611 5.637 1.00 0.15 145 PHE A C 13
ATOM 32499 O O . PHE A 1 143 ? 13.443 -0.487 5.177 1.00 0.16 145 PHE A O 13
ATOM 32516 N N . VAL A 1 144 ? 13.099 -2.039 6.765 1.00 0.15 146 VAL A N 13
ATOM 32517 C CA . VAL A 1 144 ? 12.211 -1.201 7.547 1.00 0.14 146 VAL A CA 13
ATOM 32518 C C . VAL A 1 144 ? 12.931 0.046 8.065 1.00 0.15 146 VAL A C 13
ATOM 32519 O O . VAL A 1 144 ? 12.415 1.152 7.964 1.00 0.16 146 VAL A O 13
ATOM 32532 N N . SER A 1 145 ? 14.138 -0.126 8.579 1.00 0.18 147 SER A N 13
ATOM 32533 C CA . SER A 1 145 ? 14.889 0.989 9.138 1.00 0.21 147 SER A CA 13
ATOM 32534 C C . SER A 1 145 ? 15.176 2.047 8.064 1.00 0.21 147 SER A C 13
ATOM 32535 O O . SER A 1 145 ? 15.125 3.251 8.327 1.00 0.24 147 SER A O 13
ATOM 32543 N N . ARG A 1 146 ? 15.456 1.582 6.854 1.00 0.20 148 ARG A N 13
ATOM 32544 C CA . ARG A 1 146 ? 15.669 2.451 5.704 1.00 0.21 148 ARG A CA 13
ATOM 32545 C C . ARG A 1 146 ? 14.377 3.160 5.306 1.00 0.19 148 ARG A C 13
ATOM 32546 O O . ARG A 1 146 ? 14.350 4.374 5.130 1.00 0.27 148 ARG A O 13
ATOM 32567 N N . GLY A 1 147 ? 13.308 2.393 5.162 1.00 0.14 149 GLY A N 13
ATOM 32568 C CA . GLY A 1 147 ? 12.046 2.956 4.750 1.00 0.13 149 GLY A CA 13
ATOM 32569 C C . GLY A 1 147 ? 11.492 3.920 5.770 1.00 0.15 149 GLY A C 13
ATOM 32570 O O . GLY A 1 147 ? 10.970 4.970 5.417 1.00 0.17 149 GLY A O 13
ATOM 32574 N N . ASN A 1 148 ? 11.610 3.558 7.040 1.00 0.17 150 ASN A N 13
ATOM 32575 C CA . ASN A 1 148 ? 11.119 4.385 8.133 1.00 0.22 150 ASN A CA 13
ATOM 32576 C C . ASN A 1 148 ? 11.734 5.785 8.106 1.00 0.23 150 ASN A C 13
ATOM 32577 O O . ASN A 1 148 ? 11.055 6.768 8.406 1.00 0.26 150 ASN A O 13
ATOM 32588 N N . THR A 1 149 ? 13.013 5.881 7.739 1.00 0.23 151 THR A N 13
ATOM 32589 C CA . THR A 1 149 ? 13.683 7.175 7.686 1.00 0.27 151 THR A CA 13
ATOM 32590 C C . THR A 1 149 ? 13.310 7.916 6.399 1.00 0.27 151 THR A C 13
ATOM 32591 O O . THR A 1 149 ? 13.341 9.148 6.345 1.00 0.33 151 THR A O 13
ATOM 32602 N N . GLU A 1 150 ? 12.946 7.158 5.364 1.00 0.25 152 GLU A N 13
ATOM 32603 C CA . GLU A 1 150 ? 12.326 7.721 4.172 1.00 0.30 152 GLU A CA 13
ATOM 32604 C C . GLU A 1 150 ? 10.878 8.098 4.482 1.00 0.28 152 GLU A C 13
ATOM 32605 O O . GLU A 1 150 ? 10.220 8.809 3.723 1.00 0.30 152 GLU A O 13
ATOM 32617 N N . GLY A 1 151 ? 10.412 7.627 5.631 1.00 0.25 153 GLY A N 13
ATOM 32618 C CA . GLY A 1 151 ? 9.120 8.010 6.151 1.00 0.25 153 GLY A CA 13
ATOM 32619 C C . GLY A 1 151 ? 8.067 6.915 6.114 1.00 0.21 153 GLY A C 13
ATOM 32620 O O . GLY A 1 151 ? 7.013 7.075 6.730 1.00 0.24 153 GLY A O 13
ATOM 32624 N N . ALA A 1 152 ? 8.307 5.809 5.413 1.00 0.17 154 ALA A N 13
ATOM 32625 C CA . ALA A 1 152 ? 7.371 4.688 5.493 1.00 0.16 154 ALA A CA 13
ATOM 32626 C C . ALA A 1 152 ? 8.055 3.334 5.471 1.00 0.14 154 ALA A C 13
ATOM 32627 O O . ALA A 1 152 ? 8.803 3.018 4.543 1.00 0.15 154 ALA A O 13
ATOM 32634 N N . SER A 1 153 ? 7.763 2.529 6.472 1.00 0.15 155 SER A N 13
ATOM 32635 C CA . SER A 1 153 ? 8.122 1.129 6.451 1.00 0.16 155 SER A CA 13
ATOM 32636 C C . SER A 1 153 ? 7.098 0.283 7.195 1.00 0.15 155 SER A C 13
ATOM 32637 O O . SER A 1 153 ? 6.330 0.791 8.014 1.00 0.19 155 SER A O 13
ATOM 32645 N N . ILE A 1 154 ? 7.094 -1.004 6.895 1.00 0.14 156 ILE A N 13
ATOM 32646 C CA . ILE A 1 154 ? 6.210 -1.957 7.538 1.00 0.15 156 ILE A CA 13
ATOM 32647 C C . ILE A 1 154 ? 6.832 -3.351 7.469 1.00 0.15 156 ILE A C 13
ATOM 32648 O O . ILE A 1 154 ? 7.084 -3.880 6.389 1.00 0.17 156 ILE A O 13
ATOM 32664 N N . SER A 1 155 ? 7.103 -3.935 8.622 1.00 0.16 157 SER A N 13
ATOM 32665 C CA . SER A 1 155 ? 7.843 -5.182 8.681 1.00 0.19 157 SER A CA 13
ATOM 32666 C C . SER A 1 155 ? 7.035 -6.284 9.353 1.00 0.20 157 SER A C 13
ATOM 32667 O O . SER A 1 155 ? 6.235 -6.017 10.252 1.00 0.34 157 SER A O 13
ATOM 32675 N N . PHE A 1 156 ? 7.219 -7.512 8.881 1.00 0.20 158 PHE A N 13
ATOM 32676 C CA . PHE A 1 156 ? 6.650 -8.683 9.534 1.00 0.32 158 PHE A CA 13
ATOM 32677 C C . PHE A 1 156 ? 7.236 -8.841 10.931 1.00 0.74 158 PHE A C 13
ATOM 32678 O O . PHE A 1 156 ? 8.384 -9.312 11.041 1.00 1.33 158 PHE A O 13
ATOM 32696 N N . GLU A 1 1 ? -9.257 -7.206 -10.613 1.00 1.75 3 GLU A N 14
ATOM 32697 C CA . GLU A 1 1 ? -9.431 -5.738 -10.668 1.00 1.53 3 GLU A CA 14
ATOM 32698 C C . GLU A 1 1 ? -10.714 -5.313 -9.956 1.00 1.23 3 GLU A C 14
ATOM 32699 O O . GLU A 1 1 ? -10.720 -4.341 -9.198 1.00 1.66 3 GLU A O 14
ATOM 32713 N N . GLU A 1 2 ? -11.798 -6.049 -10.182 1.00 0.80 4 GLU A N 14
ATOM 32714 C CA . GLU A 1 2 ? -13.076 -5.729 -9.559 1.00 0.70 4 GLU A CA 14
ATOM 32715 C C . GLU A 1 2 ? -13.074 -6.129 -8.089 1.00 0.61 4 GLU A C 14
ATOM 32716 O O . GLU A 1 2 ? -13.346 -5.308 -7.215 1.00 0.76 4 GLU A O 14
ATOM 32728 N N . LYS A 1 3 ? -12.757 -7.384 -7.806 1.00 0.53 5 LYS A N 14
ATOM 32729 C CA . LYS A 1 3 ? -12.664 -7.830 -6.426 1.00 0.46 5 LYS A CA 14
ATOM 32730 C C . LYS A 1 3 ? -11.288 -7.510 -5.867 1.00 0.34 5 LYS A C 14
ATOM 32731 O O . LYS A 1 3 ? -10.268 -7.880 -6.444 1.00 0.39 5 LYS A O 14
ATOM 32750 N N . GLY A 1 4 ? -11.267 -6.814 -4.751 1.00 0.26 6 GLY A N 14
ATOM 32751 C CA . GLY A 1 4 ? -10.010 -6.431 -4.146 1.00 0.20 6 GLY A CA 14
ATOM 32752 C C . GLY A 1 4 ? -10.139 -5.133 -3.386 1.00 0.17 6 GLY A C 14
ATOM 32753 O O . GLY A 1 4 ? -11.255 -4.680 -3.127 1.00 0.24 6 GLY A O 14
ATOM 32757 N N . ALA A 1 5 ? -9.015 -4.517 -3.060 1.00 0.15 7 ALA A N 14
ATOM 32758 C CA . ALA A 1 5 ? -9.020 -3.263 -2.318 1.00 0.14 7 ALA A CA 14
ATOM 32759 C C . ALA A 1 5 ? -8.440 -2.132 -3.155 1.00 0.14 7 ALA A C 14
ATOM 32760 O O . ALA A 1 5 ? -7.560 -2.354 -3.976 1.00 0.18 7 ALA A O 14
ATOM 32767 N N . TYR A 1 6 ? -8.945 -0.929 -2.949 1.00 0.12 8 TYR A N 14
ATOM 32768 C CA . TYR A 1 6 ? -8.456 0.246 -3.661 1.00 0.13 8 TYR A CA 14
ATOM 32769 C C . TYR A 1 6 ? -8.024 1.322 -2.676 1.00 0.12 8 TYR A C 14
ATOM 32770 O O . TYR A 1 6 ? -8.723 1.591 -1.701 1.00 0.13 8 TYR A O 14
ATOM 32788 N N . LEU A 1 7 ? -6.864 1.912 -2.930 1.00 0.12 9 LEU A N 14
ATOM 32789 C CA . LEU A 1 7 ? -6.366 3.016 -2.124 1.00 0.12 9 LEU A CA 14
ATOM 32790 C C . LEU A 1 7 ? -6.900 4.309 -2.700 1.00 0.11 9 LEU A C 14
ATOM 32791 O O . LEU A 1 7 ? -6.567 4.682 -3.821 1.00 0.13 9 LEU A O 14
ATOM 32807 N N . VAL A 1 8 ? -7.709 4.990 -1.930 1.00 0.12 10 VAL A N 14
ATOM 32808 C CA . VAL A 1 8 ? -8.376 6.181 -2.403 1.00 0.14 10 VAL A CA 14
ATOM 32809 C C . VAL A 1 8 ? -8.000 7.378 -1.548 1.00 0.16 10 VAL A C 14
ATOM 32810 O O . VAL A 1 8 ? -7.774 7.246 -0.349 1.00 0.14 10 VAL A O 14
ATOM 32823 N N . PHE A 1 9 ? -7.913 8.536 -2.175 1.00 0.23 11 PHE A N 14
ATOM 32824 C CA . PHE A 1 9 ? -7.660 9.773 -1.459 1.00 0.27 11 PHE A CA 14
ATOM 32825 C C . PHE A 1 9 ? -8.973 10.496 -1.208 1.00 0.33 11 PHE A C 14
ATOM 32826 O O . PHE A 1 9 ? -9.814 10.603 -2.103 1.00 0.42 11 PHE A O 14
ATOM 32843 N N . ASP A 1 10 ? -9.154 10.973 0.006 1.00 0.32 12 ASP A N 14
ATOM 32844 C CA . ASP A 1 10 ? -10.352 11.713 0.361 1.00 0.39 12 ASP A CA 14
ATOM 32845 C C . ASP A 1 10 ? -9.964 13.100 0.854 1.00 0.41 12 ASP A C 14
ATOM 32846 O O . ASP A 1 10 ? -8.856 13.299 1.354 1.00 0.36 12 ASP A O 14
ATOM 32855 N N . ASN A 1 11 ? -10.871 14.057 0.706 1.00 0.52 13 ASN A N 14
ATOM 32856 C CA . ASN A 1 11 ? -10.581 15.447 1.038 1.00 0.56 13 ASN A CA 14
ATOM 32857 C C . ASN A 1 11 ? -10.846 15.742 2.511 1.00 0.57 13 ASN A C 14
ATOM 32858 O O . ASN A 1 11 ? -10.723 16.888 2.947 1.00 0.65 13 ASN A O 14
ATOM 32869 N N . ALA A 1 12 ? -11.227 14.721 3.272 1.00 0.55 14 ALA A N 14
ATOM 32870 C CA . ALA A 1 12 ? -11.354 14.859 4.717 1.00 0.59 14 ALA A CA 14
ATOM 32871 C C . ALA A 1 12 ? -10.008 15.226 5.315 1.00 0.66 14 ALA A C 14
ATOM 32872 O O . ALA A 1 12 ? -8.987 14.629 4.962 1.00 1.31 14 ALA A O 14
ATOM 32879 N N . SER A 1 13 ? -10.001 16.234 6.186 1.00 0.60 15 SER A N 14
ATOM 32880 C CA . SER A 1 13 ? -8.769 16.720 6.800 1.00 0.54 15 SER A CA 14
ATOM 32881 C C . SER A 1 13 ? -7.789 17.192 5.725 1.00 0.52 15 SER A C 14
ATOM 32882 O O . SER A 1 13 ? -6.576 17.227 5.943 1.00 0.53 15 SER A O 14
ATOM 32890 N N . ASN A 1 14 ? -8.344 17.537 4.560 1.00 0.53 16 ASN A N 14
ATOM 32891 C CA . ASN A 1 14 ? -7.565 17.972 3.402 1.00 0.57 16 ASN A CA 14
ATOM 32892 C C . ASN A 1 14 ? -6.561 16.902 2.981 1.00 0.52 16 ASN A C 14
ATOM 32893 O O . ASN A 1 14 ? -5.498 17.206 2.441 1.00 0.68 16 ASN A O 14
ATOM 32904 N N . GLY A 1 15 ? -6.899 15.646 3.239 1.00 0.39 17 GLY A N 14
ATOM 32905 C CA . GLY A 1 15 ? -6.038 14.556 2.841 1.00 0.34 17 GLY A CA 14
ATOM 32906 C C . GLY A 1 15 ? -6.210 13.340 3.715 1.00 0.28 17 GLY A C 14
ATOM 32907 O O . GLY A 1 15 ? -5.713 13.304 4.833 1.00 0.29 17 GLY A O 14
ATOM 32911 N N . THR A 1 16 ? -6.929 12.357 3.212 1.00 0.27 18 THR A N 14
ATOM 32912 C CA . THR A 1 16 ? -7.101 11.097 3.916 1.00 0.24 18 THR A CA 14
ATOM 32913 C C . THR A 1 16 ? -6.951 9.932 2.945 1.00 0.18 18 THR A C 14
ATOM 32914 O O . THR A 1 16 ? -7.238 10.069 1.755 1.00 0.19 18 THR A O 14
ATOM 32925 N N . LEU A 1 17 ? -6.487 8.800 3.450 1.00 0.15 19 LEU A N 14
ATOM 32926 C CA . LEU A 1 17 ? -6.400 7.594 2.652 1.00 0.13 19 LEU A CA 14
ATOM 32927 C C . LEU A 1 17 ? -7.518 6.647 3.017 1.00 0.14 19 LEU A C 14
ATOM 32928 O O . LEU A 1 17 ? -7.926 6.557 4.176 1.00 0.21 19 LEU A O 14
ATOM 32944 N N . PHE A 1 18 ? -7.985 5.934 2.025 1.00 0.13 20 PHE A N 14
ATOM 32945 C CA . PHE A 1 18 ? -9.138 5.078 2.161 1.00 0.14 20 PHE A CA 14
ATOM 32946 C C . PHE A 1 18 ? -8.879 3.759 1.448 1.00 0.13 20 PHE A C 14
ATOM 32947 O O . PHE A 1 18 ? -8.450 3.740 0.302 1.00 0.12 20 PHE A O 14
ATOM 32964 N N . ILE A 1 19 ? -9.096 2.661 2.157 1.00 0.15 21 ILE A N 14
ATOM 32965 C CA . ILE A 1 19 ? -8.986 1.339 1.568 1.00 0.16 21 ILE A CA 14
ATOM 32966 C C . ILE A 1 19 ? -10.372 0.722 1.439 1.00 0.18 21 ILE A C 14
ATOM 32967 O O . ILE A 1 19 ? -11.030 0.396 2.429 1.00 0.23 21 ILE A O 14
ATOM 32983 N N . VAL A 1 20 ? -10.826 0.604 0.210 1.00 0.16 22 VAL A N 14
ATOM 32984 C CA . VAL A 1 20 ? -12.162 0.112 -0.054 1.00 0.18 22 VAL A CA 14
ATOM 32985 C C . VAL A 1 20 ? -12.161 -1.405 -0.240 1.00 0.18 22 VAL A C 14
ATOM 32986 O O . VAL A 1 20 ? -11.424 -1.945 -1.068 1.00 0.22 22 VAL A O 14
ATOM 32999 N N . TRP A 1 21 ? -12.965 -2.090 0.556 1.00 0.19 23 TRP A N 14
ATOM 33000 C CA . TRP A 1 21 ? -13.158 -3.518 0.384 1.00 0.21 23 TRP A CA 14
ATOM 33001 C C . TRP A 1 21 ? -14.481 -3.772 -0.319 1.00 0.24 23 TRP A C 14
ATOM 33002 O O . TRP A 1 21 ? -15.554 -3.613 0.262 1.00 0.27 23 TRP A O 14
ATOM 33023 N N . LYS A 1 22 ? -14.390 -4.162 -1.577 1.00 0.25 24 LYS A N 14
ATOM 33024 C CA . LYS A 1 22 ? -15.552 -4.254 -2.441 1.00 0.28 24 LYS A CA 14
ATOM 33025 C C . LYS A 1 22 ? -15.365 -5.355 -3.474 1.00 0.33 24 LYS A C 14
ATOM 33026 O O . LYS A 1 22 ? -14.295 -5.959 -3.586 1.00 0.39 24 LYS A O 14
ATOM 33045 N N . LYS A 1 23 ? -16.416 -5.575 -4.242 1.00 0.36 25 LYS A N 14
ATOM 33046 C CA . LYS A 1 23 ? -16.429 -6.573 -5.297 1.00 0.42 25 LYS A CA 14
ATOM 33047 C C . LYS A 1 23 ? -16.653 -5.859 -6.623 1.00 0.45 25 LYS A C 14
ATOM 33048 O O . LYS A 1 23 ? -17.048 -6.456 -7.626 1.00 0.56 25 LYS A O 14
ATOM 33067 N N . GLU A 1 24 ? -16.409 -4.559 -6.588 1.00 0.40 26 GLU A N 14
ATOM 33068 C CA . GLU A 1 24 ? -16.635 -3.677 -7.707 1.00 0.45 26 GLU A CA 14
ATOM 33069 C C . GLU A 1 24 ? -15.361 -2.883 -8.000 1.00 0.41 26 GLU A C 14
ATOM 33070 O O . GLU A 1 24 ? -14.497 -2.743 -7.138 1.00 0.42 26 GLU A O 14
ATOM 33082 N N . LYS A 1 25 ? -15.227 -2.388 -9.214 1.00 0.48 27 LYS A N 14
ATOM 33083 C CA . LYS A 1 25 ? -14.051 -1.620 -9.585 1.00 0.49 27 LYS A CA 14
ATOM 33084 C C . LYS A 1 25 ? -14.261 -0.143 -9.272 1.00 0.47 27 LYS A C 14
ATOM 33085 O O . LYS A 1 25 ? -14.841 0.590 -10.072 1.00 0.68 27 LYS A O 14
ATOM 33104 N N . VAL A 1 26 ? -13.805 0.288 -8.101 1.00 0.43 28 VAL A N 14
ATOM 33105 C CA . VAL A 1 26 ? -13.882 1.697 -7.743 1.00 0.42 28 VAL A CA 14
ATOM 33106 C C . VAL A 1 26 ? -12.777 2.455 -8.472 1.00 0.40 28 VAL A C 14
ATOM 33107 O O . VAL A 1 26 ? -11.683 1.926 -8.696 1.00 0.51 28 VAL A O 14
ATOM 33120 N N . GLU A 1 27 ? -13.078 3.667 -8.882 1.00 0.37 29 GLU A N 14
ATOM 33121 C CA . GLU A 1 27 ? -12.139 4.460 -9.647 1.00 0.37 29 GLU A CA 14
ATOM 33122 C C . GLU A 1 27 ? -11.551 5.579 -8.792 1.00 0.32 29 GLU A C 14
ATOM 33123 O O . GLU A 1 27 ? -11.956 5.766 -7.642 1.00 0.33 29 GLU A O 14
ATOM 33135 N N . ASN A 1 28 ? -10.595 6.304 -9.367 1.00 0.33 30 ASN A N 14
ATOM 33136 C CA . ASN A 1 28 ? -9.913 7.411 -8.692 1.00 0.34 30 ASN A CA 14
ATOM 33137 C C . ASN A 1 28 ? -9.096 6.891 -7.506 1.00 0.27 30 ASN A C 14
ATOM 33138 O O . ASN A 1 28 ? -9.044 7.503 -6.438 1.00 0.31 30 ASN A O 14
ATOM 33149 N N . ALA A 1 29 ? -8.472 5.740 -7.709 1.00 0.21 31 ALA A N 14
ATOM 33150 C CA . ALA A 1 29 ? -7.636 5.124 -6.694 1.00 0.18 31 ALA A CA 14
ATOM 33151 C C . ALA A 1 29 ? -6.167 5.206 -7.087 1.00 0.17 31 ALA A C 14
ATOM 33152 O O . ALA A 1 29 ? -5.831 5.228 -8.270 1.00 0.20 31 ALA A O 14
ATOM 33159 N N . LEU A 1 30 ? -5.297 5.265 -6.090 1.00 0.17 32 LEU A N 14
ATOM 33160 C CA . LEU A 1 30 ? -3.862 5.390 -6.324 1.00 0.18 32 LEU A CA 14
ATOM 33161 C C . LEU A 1 30 ? -3.189 4.030 -6.231 1.00 0.17 32 LEU A C 14
ATOM 33162 O O . LEU A 1 30 ? -2.117 3.818 -6.782 1.00 0.19 32 LEU A O 14
ATOM 33178 N N . MET A 1 31 ? -3.820 3.114 -5.512 1.00 0.15 33 MET A N 14
ATOM 33179 C CA . MET A 1 31 ? -3.274 1.768 -5.343 1.00 0.14 33 MET A CA 14
ATOM 33180 C C . MET A 1 31 ? -4.382 0.723 -5.270 1.00 0.12 33 MET A C 14
ATOM 33181 O O . MET A 1 31 ? -5.559 1.066 -5.157 1.00 0.12 33 MET A O 14
ATOM 33195 N N . PHE A 1 32 ? -3.997 -0.552 -5.330 1.00 0.12 34 PHE A N 14
ATOM 33196 C CA . PHE A 1 32 ? -4.956 -1.649 -5.371 1.00 0.12 34 PHE A CA 14
ATOM 33197 C C . PHE A 1 32 ? -4.378 -2.901 -4.704 1.00 0.11 34 PHE A C 14
ATOM 33198 O O . PHE A 1 32 ? -3.163 -3.068 -4.624 1.00 0.12 34 PHE A O 14
ATOM 33215 N N . ILE A 1 33 ? -5.262 -3.756 -4.210 1.00 0.11 35 ILE A N 14
ATOM 33216 C CA . ILE A 1 33 ? -4.884 -5.036 -3.618 1.00 0.12 35 ILE A CA 14
ATOM 33217 C C . ILE A 1 33 ? -5.676 -6.143 -4.281 1.00 0.12 35 ILE A C 14
ATOM 33218 O O . ILE A 1 33 ? -6.906 -6.083 -4.330 1.00 0.16 35 ILE A O 14
ATOM 33234 N N . LYS A 1 34 ? -4.987 -7.145 -4.781 1.00 0.13 36 LYS A N 14
ATOM 33235 C CA . LYS A 1 34 ? -5.656 -8.273 -5.398 1.00 0.15 36 LYS A CA 14
ATOM 33236 C C . LYS A 1 34 ? -5.446 -9.508 -4.531 1.00 0.16 36 LYS A C 14
ATOM 33237 O O . LYS A 1 34 ? -4.344 -10.039 -4.469 1.00 0.22 36 LYS A O 14
ATOM 33256 N N . PRO A 1 35 ? -6.498 -9.998 -3.868 1.00 0.17 37 PRO A N 14
ATOM 33257 C CA . PRO A 1 35 ? -6.398 -11.176 -3.009 1.00 0.21 37 PRO A CA 14
ATOM 33258 C C . PRO A 1 35 ? -6.252 -12.466 -3.807 1.00 0.27 37 PRO A C 14
ATOM 33259 O O . PRO A 1 35 ? -6.984 -12.710 -4.769 1.00 0.35 37 PRO A O 14
ATOM 33270 N N . THR A 1 36 ? -5.265 -13.263 -3.431 1.00 0.31 38 THR A N 14
ATOM 33271 C CA . THR A 1 36 ? -5.099 -14.594 -3.977 1.00 0.38 38 THR A CA 14
ATOM 33272 C C . THR A 1 36 ? -6.024 -15.557 -3.268 1.00 0.44 38 THR A C 14
ATOM 33273 O O . THR A 1 36 ? -6.707 -16.370 -3.887 1.00 0.54 38 THR A O 14
ATOM 33284 N N . LYS A 1 37 ? -6.033 -15.439 -1.959 1.00 0.48 39 LYS A N 14
ATOM 33285 C CA . LYS A 1 37 ? -6.926 -16.217 -1.124 1.00 0.63 39 LYS A CA 14
ATOM 33286 C C . LYS A 1 37 ? -8.257 -15.495 -0.972 1.00 0.58 39 LYS A C 14
ATOM 33287 O O . LYS A 1 37 ? -8.355 -14.298 -1.252 1.00 0.54 39 LYS A O 14
ATOM 33306 N N . GLU A 1 38 ? -9.275 -16.228 -0.542 1.00 0.66 40 GLU A N 14
ATOM 33307 C CA . GLU A 1 38 ? -10.604 -15.666 -0.331 1.00 0.64 40 GLU A CA 14
ATOM 33308 C C . GLU A 1 38 ? -10.548 -14.502 0.650 1.00 0.57 40 GLU A C 14
ATOM 33309 O O . GLU A 1 38 ? -9.871 -14.566 1.682 1.00 0.62 40 GLU A O 14
ATOM 33321 N N . VAL A 1 39 ? -11.264 -13.442 0.320 1.00 0.53 41 VAL A N 14
ATOM 33322 C CA . VAL A 1 39 ? -11.241 -12.223 1.108 1.00 0.49 41 VAL A CA 14
ATOM 33323 C C . VAL A 1 39 ? -12.171 -12.334 2.304 1.00 0.51 41 VAL A C 14
ATOM 33324 O O . VAL A 1 39 ? -13.289 -12.838 2.188 1.00 0.54 41 VAL A O 14
ATOM 33337 N N . PRO A 1 40 ? -11.688 -11.885 3.474 1.00 0.55 42 PRO A N 14
ATOM 33338 C CA . PRO A 1 40 ? -12.460 -11.884 4.720 1.00 0.62 42 PRO A CA 14
ATOM 33339 C C . PRO A 1 40 ? -13.845 -11.271 4.543 1.00 0.63 42 PRO A C 14
ATOM 33340 O O . PRO A 1 40 ? -13.975 -10.098 4.182 1.00 0.64 42 PRO A O 14
ATOM 33351 N N . GLU A 1 41 ? -14.868 -12.058 4.832 1.00 0.69 43 GLU A N 14
ATOM 33352 C CA . GLU A 1 41 ? -16.236 -11.674 4.579 1.00 0.75 43 GLU A CA 14
ATOM 33353 C C . GLU A 1 41 ? -16.733 -10.652 5.596 1.00 0.81 43 GLU A C 14
ATOM 33354 O O . GLU A 1 41 ? -17.507 -9.755 5.260 1.00 0.83 43 GLU A O 14
ATOM 33366 N N . PHE A 1 42 ? -16.275 -10.772 6.838 1.00 0.86 44 PHE A N 14
ATOM 33367 C CA . PHE A 1 42 ? -16.744 -9.884 7.893 1.00 0.97 44 PHE A CA 14
ATOM 33368 C C . PHE A 1 42 ? -16.225 -8.471 7.675 1.00 0.96 44 PHE A C 14
ATOM 33369 O O . PHE A 1 42 ? -16.852 -7.497 8.089 1.00 1.02 44 PHE A O 14
ATOM 33386 N N . LYS A 1 43 ? -15.085 -8.365 7.011 1.00 0.90 45 LYS A N 14
ATOM 33387 C CA . LYS A 1 43 ? -14.496 -7.066 6.716 1.00 0.93 45 LYS A CA 14
ATOM 33388 C C . LYS A 1 43 ? -15.356 -6.289 5.725 1.00 0.89 45 LYS A C 14
ATOM 33389 O O . LYS A 1 43 ? -15.319 -5.059 5.692 1.00 0.98 45 LYS A O 14
ATOM 33408 N N . PHE A 1 44 ? -16.141 -7.007 4.936 1.00 0.79 46 PHE A N 14
ATOM 33409 C CA . PHE A 1 44 ? -17.055 -6.376 3.998 1.00 0.78 46 PHE A CA 14
ATOM 33410 C C . PHE A 1 44 ? -18.287 -5.850 4.725 1.00 0.83 46 PHE A C 14
ATOM 33411 O O . PHE A 1 44 ? -18.708 -4.714 4.516 1.00 0.93 46 PHE A O 14
ATOM 33428 N N . VAL A 1 45 ? -18.843 -6.675 5.600 1.00 0.81 47 VAL A N 14
ATOM 33429 C CA . VAL A 1 45 ? -20.102 -6.361 6.265 1.00 0.88 47 VAL A CA 14
ATOM 33430 C C . VAL A 1 45 ? -19.921 -5.372 7.421 1.00 0.87 47 VAL A C 14
ATOM 33431 O O . VAL A 1 45 ? -20.732 -4.462 7.593 1.00 0.92 47 VAL A O 14
ATOM 33444 N N . ASN A 1 46 ? -18.851 -5.530 8.194 1.00 0.86 48 ASN A N 14
ATOM 33445 C CA . ASN A 1 46 ? -18.634 -4.684 9.365 1.00 0.90 48 ASN A CA 14
ATOM 33446 C C . ASN A 1 46 ? -18.148 -3.300 8.953 1.00 0.82 48 ASN A C 14
ATOM 33447 O O . ASN A 1 46 ? -18.557 -2.290 9.522 1.00 0.91 48 ASN A O 14
ATOM 33458 N N . ARG A 1 47 ? -17.283 -3.254 7.951 1.00 0.69 49 ARG A N 14
ATOM 33459 C CA . ARG A 1 47 ? -16.736 -1.987 7.484 1.00 0.63 49 ARG A CA 14
ATOM 33460 C C . ARG A 1 47 ? -17.634 -1.352 6.433 1.00 0.58 49 ARG A C 14
ATOM 33461 O O . ARG A 1 47 ? -17.473 -0.180 6.094 1.00 0.57 49 ARG A O 14
ATOM 33482 N N . ASN A 1 48 ? -18.568 -2.146 5.911 1.00 0.60 50 ASN A N 14
ATOM 33483 C CA . ASN A 1 48 ? -19.489 -1.704 4.857 1.00 0.63 50 ASN A CA 14
ATOM 33484 C C . ASN A 1 48 ? -18.728 -1.383 3.577 1.00 0.54 50 ASN A C 14
ATOM 33485 O O . ASN A 1 48 ? -19.274 -0.797 2.643 1.00 0.61 50 ASN A O 14
ATOM 33496 N N . GLY A 1 49 ? -17.465 -1.782 3.542 1.00 0.46 51 GLY A N 14
ATOM 33497 C CA . GLY A 1 49 ? -16.616 -1.501 2.405 1.00 0.41 51 GLY A CA 14
ATOM 33498 C C . GLY A 1 49 ? -15.766 -0.263 2.613 1.00 0.33 51 GLY A C 14
ATOM 33499 O O . GLY A 1 49 ? -14.814 -0.027 1.872 1.00 0.34 51 GLY A O 14
ATOM 33503 N N . LYS A 1 50 ? -16.096 0.518 3.635 1.00 0.29 52 LYS A N 14
ATOM 33504 C CA . LYS A 1 50 ? -15.386 1.759 3.903 1.00 0.29 52 LYS A CA 14
ATOM 33505 C C . LYS A 1 50 ? -14.447 1.622 5.094 1.00 0.30 52 LYS A C 14
ATOM 33506 O O . LYS A 1 50 ? -14.852 1.189 6.174 1.00 0.36 52 LYS A O 14
ATOM 33525 N N . ASN A 1 51 ? -13.190 1.981 4.885 1.00 0.30 53 ASN A N 14
ATOM 33526 C CA . ASN A 1 51 ? -12.218 2.040 5.968 1.00 0.34 53 ASN A CA 14
ATOM 33527 C C . ASN A 1 51 ? -11.191 3.131 5.693 1.00 0.27 53 ASN A C 14
ATOM 33528 O O . ASN A 1 51 ? -10.482 3.086 4.684 1.00 0.24 53 ASN A O 14
ATOM 33539 N N . GLU A 1 52 ? -11.117 4.110 6.581 1.00 0.30 54 GLU A N 14
ATOM 33540 C CA . GLU A 1 52 ? -10.134 5.173 6.450 1.00 0.28 54 GLU A CA 14
ATOM 33541 C C . GLU A 1 52 ? -8.829 4.770 7.119 1.00 0.28 54 GLU A C 14
ATOM 33542 O O . GLU A 1 52 ? -8.806 4.281 8.250 1.00 0.40 54 GLU A O 14
ATOM 33554 N N . LEU A 1 53 ? -7.746 4.969 6.392 1.00 0.21 55 LEU A N 14
ATOM 33555 C CA . LEU A 1 53 ? -6.429 4.525 6.814 1.00 0.22 55 LEU A CA 14
ATOM 33556 C C . LEU A 1 53 ? -5.714 5.593 7.630 1.00 0.24 55 LEU A C 14
ATOM 33557 O O . LEU A 1 53 ? -5.366 5.375 8.790 1.00 0.32 55 LEU A O 14
ATOM 33573 N N . ILE A 1 54 ? -5.501 6.744 7.018 1.00 0.21 56 ILE A N 14
ATOM 33574 C CA . ILE A 1 54 ? -4.749 7.815 7.650 1.00 0.22 56 ILE A CA 14
ATOM 33575 C C . ILE A 1 54 ? -5.239 9.160 7.129 1.00 0.22 56 ILE A C 14
ATOM 33576 O O . ILE A 1 54 ? -5.626 9.266 5.968 1.00 0.22 56 ILE A O 14
ATOM 33592 N N . ARG A 1 55 ? -5.237 10.176 7.976 1.00 0.26 57 ARG A N 14
ATOM 33593 C CA . ARG A 1 55 ? -5.779 11.468 7.586 1.00 0.27 57 ARG A CA 14
ATOM 33594 C C . ARG A 1 55 ? -4.814 12.611 7.894 1.00 0.29 57 ARG A C 14
ATOM 33595 O O . ARG A 1 55 ? -3.784 12.408 8.542 1.00 0.34 57 ARG A O 14
ATOM 33616 N N . ASN A 1 56 ? -5.172 13.803 7.410 1.00 0.30 58 ASN A N 14
ATOM 33617 C CA . ASN A 1 56 ? -4.386 15.022 7.595 1.00 0.33 58 ASN A CA 14
ATOM 33618 C C . ASN A 1 56 ? -3.073 14.935 6.813 1.00 0.31 58 ASN A C 14
ATOM 33619 O O . ASN A 1 56 ? -1.997 15.271 7.307 1.00 0.33 58 ASN A O 14
ATOM 33630 N N . LEU A 1 57 ? -3.178 14.482 5.568 1.00 0.28 59 LEU A N 14
ATOM 33631 C CA . LEU A 1 57 ? -2.017 14.349 4.697 1.00 0.27 59 LEU A CA 14
ATOM 33632 C C . LEU A 1 57 ? -1.539 15.716 4.214 1.00 0.33 59 LEU A C 14
ATOM 33633 O O . LEU A 1 57 ? -0.403 15.867 3.765 1.00 0.33 59 LEU A O 14
ATOM 33649 N N . GLN A 1 58 ? -2.422 16.705 4.303 1.00 0.40 60 GLN A N 14
ATOM 33650 C CA . GLN A 1 58 ? -2.089 18.078 3.936 1.00 0.49 60 GLN A CA 14
ATOM 33651 C C . GLN A 1 58 ? -0.863 18.564 4.685 1.00 0.51 60 GLN A C 14
ATOM 33652 O O . GLN A 1 58 ? 0.059 19.142 4.108 1.00 0.53 60 GLN A O 14
ATOM 33666 N N . SER A 1 59 ? -0.868 18.306 5.977 1.00 0.53 61 SER A N 14
ATOM 33667 C CA . SER A 1 59 ? 0.090 18.895 6.885 1.00 0.60 61 SER A CA 14
ATOM 33668 C C . SER A 1 59 ? 1.363 18.061 6.987 1.00 0.48 61 SER A C 14
ATOM 33669 O O . SER A 1 59 ? 2.293 18.424 7.710 1.00 0.56 61 SER A O 14
ATOM 33677 N N . ASP A 1 60 ? 1.399 16.952 6.260 1.00 0.41 62 ASP A N 14
ATOM 33678 C CA . ASP A 1 60 ? 2.598 16.118 6.190 1.00 0.41 62 ASP A CA 14
ATOM 33679 C C . ASP A 1 60 ? 2.456 15.061 5.106 1.00 0.36 62 ASP A C 14
ATOM 33680 O O . ASP A 1 60 ? 1.538 14.243 5.133 1.00 0.33 62 ASP A O 14
ATOM 33689 N N . LYS A 1 61 ? 3.381 15.088 4.156 1.00 0.39 63 LYS A N 14
ATOM 33690 C CA . LYS A 1 61 ? 3.345 14.181 3.018 1.00 0.40 63 LYS A CA 14
ATOM 33691 C C . LYS A 1 61 ? 3.657 12.761 3.420 1.00 0.33 63 LYS A C 14
ATOM 33692 O O . LYS A 1 61 ? 3.073 11.819 2.890 1.00 0.30 63 LYS A O 14
ATOM 33711 N N . LYS A 1 62 ? 4.590 12.613 4.348 1.00 0.34 64 LYS A N 14
ATOM 33712 C CA . LYS A 1 62 ? 5.063 11.295 4.752 1.00 0.33 64 LYS A CA 14
ATOM 33713 C C . LYS A 1 62 ? 3.923 10.448 5.304 1.00 0.27 64 LYS A C 14
ATOM 33714 O O . LYS A 1 62 ? 3.993 9.217 5.304 1.00 0.27 64 LYS A O 14
ATOM 33733 N N . LEU A 1 63 ? 2.880 11.109 5.784 1.00 0.25 65 LEU A N 14
ATOM 33734 C CA . LEU A 1 63 ? 1.679 10.429 6.223 1.00 0.21 65 LEU A CA 14
ATOM 33735 C C . LEU A 1 63 ? 1.053 9.626 5.080 1.00 0.17 65 LEU A C 14
ATOM 33736 O O . LEU A 1 63 ? 0.561 8.521 5.299 1.00 0.18 65 LEU A O 14
ATOM 33752 N N . PHE A 1 64 ? 1.084 10.165 3.858 1.00 0.15 66 PHE A N 14
ATOM 33753 C CA . PHE A 1 64 ? 0.604 9.424 2.696 1.00 0.13 66 PHE A CA 14
ATOM 33754 C C . PHE A 1 64 ? 1.492 8.207 2.459 1.00 0.14 66 PHE A C 14
ATOM 33755 O O . PHE A 1 64 ? 1.007 7.142 2.090 1.00 0.15 66 PHE A O 14
ATOM 33772 N N . TYR A 1 65 ? 2.789 8.364 2.716 1.00 0.16 67 TYR A N 14
ATOM 33773 C CA . TYR A 1 65 ? 3.742 7.279 2.502 1.00 0.18 67 TYR A CA 14
ATOM 33774 C C . TYR A 1 65 ? 3.381 6.108 3.404 1.00 0.16 67 TYR A C 14
ATOM 33775 O O . TYR A 1 65 ? 3.178 4.983 2.951 1.00 0.18 67 TYR A O 14
ATOM 33793 N N . SER A 1 66 ? 3.312 6.394 4.696 1.00 0.15 68 SER A N 14
ATOM 33794 C CA . SER A 1 66 ? 2.968 5.401 5.692 1.00 0.18 68 SER A CA 14
ATOM 33795 C C . SER A 1 66 ? 1.520 4.940 5.528 1.00 0.17 68 SER A C 14
ATOM 33796 O O . SER A 1 66 ? 1.193 3.793 5.817 1.00 0.20 68 SER A O 14
ATOM 33804 N N . GLY A 1 67 ? 0.652 5.825 5.063 1.00 0.16 69 GLY A N 14
ATOM 33805 C CA . GLY A 1 67 ? -0.706 5.421 4.764 1.00 0.17 69 GLY A CA 14
ATOM 33806 C C . GLY A 1 67 ? -0.728 4.315 3.730 1.00 0.16 69 GLY A C 14
ATOM 33807 O O . GLY A 1 67 ? -1.549 3.400 3.798 1.00 0.17 69 GLY A O 14
ATOM 33811 N N . ILE A 1 68 ? 0.187 4.409 2.774 1.00 0.15 70 ILE A N 14
ATOM 33812 C CA . ILE A 1 68 ? 0.403 3.360 1.797 1.00 0.16 70 ILE A CA 14
ATOM 33813 C C . ILE A 1 68 ? 0.804 2.053 2.479 1.00 0.16 70 ILE A C 14
ATOM 33814 O O . ILE A 1 68 ? 0.278 0.994 2.151 1.00 0.17 70 ILE A O 14
ATOM 33830 N N . CYS A 1 69 ? 1.730 2.127 3.439 1.00 0.17 71 CYS A N 14
ATOM 33831 C CA . CYS A 1 69 ? 2.194 0.925 4.126 1.00 0.18 71 CYS A CA 14
ATOM 33832 C C . CYS A 1 69 ? 1.039 0.288 4.887 1.00 0.17 71 CYS A C 14
ATOM 33833 O O . CYS A 1 69 ? 0.908 -0.929 4.934 1.00 0.17 71 CYS A O 14
ATOM 33841 N N . GLN A 1 70 ? 0.195 1.135 5.460 1.00 0.18 72 GLN A N 14
ATOM 33842 C CA . GLN A 1 70 ? -1.017 0.688 6.141 1.00 0.19 72 GLN A CA 14
ATOM 33843 C C . GLN A 1 70 ? -1.963 0.007 5.158 1.00 0.17 72 GLN A C 14
ATOM 33844 O O . GLN A 1 70 ? -2.704 -0.910 5.517 1.00 0.20 72 GLN A O 14
ATOM 33858 N N . PHE A 1 71 ? -1.930 0.466 3.915 1.00 0.16 73 PHE A N 14
ATOM 33859 C CA . PHE A 1 71 ? -2.735 -0.116 2.856 1.00 0.15 73 PHE A CA 14
ATOM 33860 C C . PHE A 1 71 ? -2.211 -1.504 2.493 1.00 0.15 73 PHE A C 14
ATOM 33861 O O . PHE A 1 71 ? -2.973 -2.471 2.452 1.00 0.15 73 PHE A O 14
ATOM 33878 N N . VAL A 1 72 ? -0.902 -1.604 2.251 1.00 0.17 74 VAL A N 14
ATOM 33879 C CA . VAL A 1 72 ? -0.290 -2.892 1.917 1.00 0.19 74 VAL A CA 14
ATOM 33880 C C . VAL A 1 72 ? -0.346 -3.823 3.121 1.00 0.19 74 VAL A C 14
ATOM 33881 O O . VAL A 1 72 ? -0.325 -5.045 2.981 1.00 0.21 74 VAL A O 14
ATOM 33894 N N . LYS A 1 73 ? -0.408 -3.222 4.304 1.00 0.20 75 LYS A N 14
ATOM 33895 C CA . LYS A 1 73 ? -0.552 -3.960 5.546 1.00 0.23 75 LYS A CA 14
ATOM 33896 C C . LYS A 1 73 ? -1.733 -4.909 5.462 1.00 0.24 75 LYS A C 14
ATOM 33897 O O . LYS A 1 73 ? -1.638 -6.079 5.830 1.00 0.31 75 LYS A O 14
ATOM 33916 N N . GLU A 1 74 ? -2.835 -4.393 4.944 1.00 0.21 76 GLU A N 14
ATOM 33917 C CA . GLU A 1 74 ? -4.057 -5.162 4.813 1.00 0.24 76 GLU A CA 14
ATOM 33918 C C . GLU A 1 74 ? -3.874 -6.278 3.789 1.00 0.24 76 GLU A C 14
ATOM 33919 O O . GLU A 1 74 ? -4.401 -7.375 3.949 1.00 0.29 76 GLU A O 14
ATOM 33931 N N . ALA A 1 75 ? -3.111 -5.994 2.742 1.00 0.21 77 ALA A N 14
ATOM 33932 C CA . ALA A 1 75 ? -2.799 -6.992 1.734 1.00 0.22 77 ALA A CA 14
ATOM 33933 C C . ALA A 1 75 ? -2.035 -8.175 2.335 1.00 0.22 77 ALA A C 14
ATOM 33934 O O . ALA A 1 75 ? -2.221 -9.317 1.914 1.00 0.24 77 ALA A O 14
ATOM 33941 N N . LYS A 1 76 ? -1.182 -7.905 3.325 1.00 0.24 78 LYS A N 14
ATOM 33942 C CA . LYS A 1 76 ? -0.477 -8.979 4.031 1.00 0.30 78 LYS A CA 14
ATOM 33943 C C . LYS A 1 76 ? -1.445 -9.701 4.964 1.00 0.31 78 LYS A C 14
ATOM 33944 O O . LYS A 1 76 ? -1.236 -10.859 5.321 1.00 0.37 78 LYS A O 14
ATOM 33963 N N . ASP A 1 77 ? -2.504 -8.997 5.354 1.00 0.31 79 ASP A N 14
ATOM 33964 C CA . ASP A 1 77 ? -3.464 -9.499 6.328 1.00 0.36 79 ASP A CA 14
ATOM 33965 C C . ASP A 1 77 ? -4.412 -10.511 5.702 1.00 0.34 79 ASP A C 14
ATOM 33966 O O . ASP A 1 77 ? -4.668 -11.570 6.274 1.00 0.38 79 ASP A O 14
ATOM 33975 N N . ILE A 1 78 ? -4.919 -10.196 4.516 1.00 0.30 80 ILE A N 14
ATOM 33976 C CA . ILE A 1 78 ? -5.868 -11.079 3.841 1.00 0.32 80 ILE A CA 14
ATOM 33977 C C . ILE A 1 78 ? -5.121 -12.059 2.952 1.00 0.30 80 ILE A C 14
ATOM 33978 O O . ILE A 1 78 ? -5.688 -13.021 2.430 1.00 0.33 80 ILE A O 14
ATOM 33994 N N . LYS A 1 79 ? -3.832 -11.777 2.810 1.00 0.27 81 LYS A N 14
ATOM 33995 C CA . LYS A 1 79 ? -2.910 -12.584 2.023 1.00 0.29 81 LYS A CA 14
ATOM 33996 C C . LYS A 1 79 ? -3.199 -12.446 0.538 1.00 0.29 81 LYS A C 14
ATOM 33997 O O . LYS A 1 79 ? -3.587 -13.401 -0.134 1.00 0.39 81 LYS A O 14
ATOM 34016 N N . GLY A 1 80 ? -3.022 -11.235 0.041 1.00 0.23 82 GLY A N 14
ATOM 34017 C CA . GLY A 1 80 ? -3.206 -10.984 -1.365 1.00 0.26 82 GLY A CA 14
ATOM 34018 C C . GLY A 1 80 ? -1.945 -10.509 -2.049 1.00 0.22 82 GLY A C 14
ATOM 34019 O O . GLY A 1 80 ? -0.830 -10.841 -1.638 1.00 0.23 82 GLY A O 14
ATOM 34023 N N . LYS A 1 81 ? -2.135 -9.763 -3.121 1.00 0.18 83 LYS A N 14
ATOM 34024 C CA . LYS A 1 81 ? -1.054 -9.155 -3.869 1.00 0.17 83 LYS A CA 14
ATOM 34025 C C . LYS A 1 81 ? -1.252 -7.647 -3.881 1.00 0.16 83 LYS A C 14
ATOM 34026 O O . LYS A 1 81 ? -2.384 -7.172 -3.804 1.00 0.20 83 LYS A O 14
ATOM 34045 N N . LEU A 1 82 ? -0.172 -6.900 -3.986 1.00 0.16 84 LEU A N 14
ATOM 34046 C CA . LEU A 1 82 ? -0.254 -5.452 -3.945 1.00 0.15 84 LEU A CA 14
ATOM 34047 C C . LEU A 1 82 ? -0.029 -4.872 -5.338 1.00 0.15 84 LEU A C 14
ATOM 34048 O O . LEU A 1 82 ? 0.870 -5.300 -6.057 1.00 0.17 84 LEU A O 14
ATOM 34064 N N . THR A 1 83 ? -0.867 -3.916 -5.712 1.00 0.16 85 THR A N 14
ATOM 34065 C CA . THR A 1 83 ? -0.771 -3.257 -7.003 1.00 0.17 85 THR A CA 14
ATOM 34066 C C . THR A 1 83 ? -0.630 -1.745 -6.831 1.00 0.17 85 THR A C 14
ATOM 34067 O O . THR A 1 83 ? -1.415 -1.110 -6.125 1.00 0.21 85 THR A O 14
ATOM 34078 N N . LEU A 1 84 ? 0.383 -1.179 -7.464 1.00 0.16 86 LEU A N 14
ATOM 34079 C CA . LEU A 1 84 ? 0.593 0.259 -7.451 1.00 0.18 86 LEU A CA 14
ATOM 34080 C C . LEU A 1 84 ? 0.039 0.865 -8.733 1.00 0.19 86 LEU A C 14
ATOM 34081 O O . LEU A 1 84 ? 0.578 0.637 -9.810 1.00 0.21 86 LEU A O 14
ATOM 34097 N N . LEU A 1 85 ? -1.038 1.618 -8.618 1.00 0.20 87 LEU A N 14
ATOM 34098 C CA . LEU A 1 85 ? -1.587 2.331 -9.760 1.00 0.23 87 LEU A CA 14
ATOM 34099 C C . LEU A 1 85 ? -0.799 3.616 -9.958 1.00 0.26 87 LEU A C 14
ATOM 34100 O O . LEU A 1 85 ? -0.472 4.298 -8.991 1.00 0.25 87 LEU A O 14
ATOM 34116 N N . GLN A 1 86 ? -0.490 3.966 -11.191 1.00 0.34 88 GLN A N 14
ATOM 34117 C CA . GLN A 1 86 ? 0.294 5.163 -11.424 1.00 0.41 88 GLN A CA 14
ATOM 34118 C C . GLN A 1 86 ? -0.465 6.127 -12.318 1.00 0.47 88 GLN A C 14
ATOM 34119 O O . GLN A 1 86 ? -1.017 5.732 -13.344 1.00 0.52 88 GLN A O 14
ATOM 34133 N N . HIS A 1 87 ? -0.438 7.395 -11.913 1.00 0.50 89 HIS A N 14
ATOM 34134 C CA . HIS A 1 87 ? -1.196 8.486 -12.536 1.00 0.58 89 HIS A CA 14
ATOM 34135 C C . HIS A 1 87 ? -1.393 9.584 -11.500 1.00 0.56 89 HIS A C 14
ATOM 34136 O O . HIS A 1 87 ? -1.504 10.759 -11.829 1.00 0.58 89 HIS A O 14
ATOM 34151 N N . PHE A 1 88 ? -1.440 9.173 -10.232 1.00 0.58 90 PHE A N 14
ATOM 34152 C CA . PHE A 1 88 ? -1.585 10.096 -9.117 1.00 0.61 90 PHE A CA 14
ATOM 34153 C C . PHE A 1 88 ? -0.380 11.028 -9.014 1.00 0.61 90 PHE A C 14
ATOM 34154 O O . PHE A 1 88 ? -0.476 12.124 -8.473 1.00 0.60 90 PHE A O 14
ATOM 34171 N N . ASP A 1 89 ? 0.740 10.591 -9.569 1.00 0.75 91 ASP A N 14
ATOM 34172 C CA . ASP A 1 89 ? 2.012 11.290 -9.429 1.00 0.87 91 ASP A CA 14
ATOM 34173 C C . ASP A 1 89 ? 2.020 12.631 -10.159 1.00 0.92 91 ASP A C 14
ATOM 34174 O O . ASP A 1 89 ? 2.876 13.476 -9.900 1.00 1.01 91 ASP A O 14
ATOM 34183 N N . SER A 1 90 ? 1.079 12.833 -11.066 1.00 0.96 92 SER A N 14
ATOM 34184 C CA . SER A 1 90 ? 0.997 14.094 -11.786 1.00 1.15 92 SER A CA 14
ATOM 34185 C C . SER A 1 90 ? 0.034 15.065 -11.104 1.00 1.10 92 SER A C 14
ATOM 34186 O O . SER A 1 90 ? 0.152 16.281 -11.261 1.00 1.33 92 SER A O 14
ATOM 34194 N N . SER A 1 91 ? -0.909 14.535 -10.336 1.00 0.88 93 SER A N 14
ATOM 34195 C CA . SER A 1 91 ? -1.893 15.375 -9.668 1.00 0.93 93 SER A CA 14
ATOM 34196 C C . SER A 1 91 ? -1.497 15.614 -8.211 1.00 0.83 93 SER A C 14
ATOM 34197 O O . SER A 1 91 ? -1.717 16.695 -7.664 1.00 0.96 93 SER A O 14
ATOM 34205 N N . PHE A 1 92 ? -0.900 14.608 -7.596 1.00 0.65 94 PHE A N 14
ATOM 34206 C CA . PHE A 1 92 ? -0.453 14.709 -6.218 1.00 0.62 94 PHE A CA 14
ATOM 34207 C C . PHE A 1 92 ? 1.021 15.077 -6.173 1.00 0.55 94 PHE A C 14
ATOM 34208 O O . PHE A 1 92 ? 1.815 14.583 -6.972 1.00 0.56 94 PHE A O 14
ATOM 34225 N N . PRO A 1 93 ? 1.409 15.956 -5.241 1.00 0.57 95 PRO A N 14
ATOM 34226 C CA . PRO A 1 93 ? 2.802 16.386 -5.087 1.00 0.56 95 PRO A CA 14
ATOM 34227 C C . PRO A 1 93 ? 3.677 15.336 -4.395 1.00 0.50 95 PRO A C 14
ATOM 34228 O O . PRO A 1 93 ? 4.745 15.654 -3.869 1.00 0.68 95 PRO A O 14
ATOM 34239 N N . ILE A 1 94 ? 3.219 14.091 -4.391 1.00 0.36 96 ILE A N 14
ATOM 34240 C CA . ILE A 1 94 ? 3.971 12.997 -3.800 1.00 0.29 96 ILE A CA 14
ATOM 34241 C C . ILE A 1 94 ? 4.228 11.913 -4.838 1.00 0.31 96 ILE A C 14
ATOM 34242 O O . ILE A 1 94 ? 3.294 11.340 -5.397 1.00 0.34 96 ILE A O 14
ATOM 34258 N N . LYS A 1 95 ? 5.498 11.654 -5.104 1.00 0.35 97 LYS A N 14
ATOM 34259 C CA . LYS A 1 95 ? 5.891 10.665 -6.098 1.00 0.38 97 LYS A CA 14
ATOM 34260 C C . LYS A 1 95 ? 6.804 9.631 -5.448 1.00 0.35 97 LYS A C 14
ATOM 34261 O O . LYS A 1 95 ? 7.873 9.978 -4.945 1.00 0.44 97 LYS A O 14
ATOM 34280 N N . VAL A 1 96 ? 6.402 8.364 -5.463 1.00 0.30 98 VAL A N 14
ATOM 34281 C CA . VAL A 1 96 ? 7.109 7.345 -4.690 1.00 0.26 98 VAL A CA 14
ATOM 34282 C C . VAL A 1 96 ? 7.180 6.003 -5.410 1.00 0.28 98 VAL A C 14
ATOM 34283 O O . VAL A 1 96 ? 6.511 5.786 -6.423 1.00 0.33 98 VAL A O 14
ATOM 34296 N N . ASP A 1 97 ? 8.008 5.114 -4.872 1.00 0.28 99 ASP A N 14
ATOM 34297 C CA . ASP A 1 97 ? 8.128 3.749 -5.370 1.00 0.32 99 ASP A CA 14
ATOM 34298 C C . ASP A 1 97 ? 8.081 2.767 -4.207 1.00 0.23 99 ASP A C 14
ATOM 34299 O O . ASP A 1 97 ? 8.721 2.974 -3.176 1.00 0.27 99 ASP A O 14
ATOM 34308 N N . LEU A 1 98 ? 7.308 1.712 -4.379 1.00 0.19 100 LEU A N 14
ATOM 34309 C CA . LEU A 1 98 ? 7.135 0.701 -3.353 1.00 0.13 100 LEU A CA 14
ATOM 34310 C C . LEU A 1 98 ? 8.157 -0.415 -3.521 1.00 0.13 100 LEU A C 14
ATOM 34311 O O . LEU A 1 98 ? 8.385 -0.887 -4.634 1.00 0.16 100 LEU A O 14
ATOM 34327 N N . TYR A 1 99 ? 8.772 -0.833 -2.423 1.00 0.13 101 TYR A N 14
ATOM 34328 C CA . TYR A 1 99 ? 9.704 -1.958 -2.454 1.00 0.16 101 TYR A CA 14
ATOM 34329 C C . TYR A 1 99 ? 9.294 -3.020 -1.442 1.00 0.16 101 TYR A C 14
ATOM 34330 O O . TYR A 1 99 ? 8.829 -2.699 -0.347 1.00 0.19 101 TYR A O 14
ATOM 34348 N N . PHE A 1 100 ? 9.446 -4.281 -1.830 1.00 0.16 102 PHE A N 14
ATOM 34349 C CA . PHE A 1 100 ? 9.153 -5.400 -0.947 1.00 0.16 102 PHE A CA 14
ATOM 34350 C C . PHE A 1 100 ? 10.428 -6.134 -0.559 1.00 0.15 102 PHE A C 14
ATOM 34351 O O . PHE A 1 100 ? 11.413 -6.134 -1.297 1.00 0.19 102 PHE A O 14
ATOM 34368 N N . LEU A 1 101 ? 10.382 -6.774 0.591 1.00 0.16 103 LEU A N 14
ATOM 34369 C CA . LEU A 1 101 ? 11.473 -7.596 1.083 1.00 0.17 103 LEU A CA 14
ATOM 34370 C C . LEU A 1 101 ? 10.975 -9.035 1.199 1.00 0.18 103 LEU A C 14
ATOM 34371 O O . LEU A 1 101 ? 9.999 -9.285 1.899 1.00 0.19 103 LEU A O 14
ATOM 34387 N N . LYS A 1 102 ? 11.606 -9.971 0.497 1.00 0.23 104 LYS A N 14
ATOM 34388 C CA . LYS A 1 102 ? 11.258 -11.378 0.650 1.00 0.29 104 LYS A CA 14
ATOM 34389 C C . LYS A 1 102 ? 12.498 -12.234 0.857 1.00 0.33 104 LYS A C 14
ATOM 34390 O O . LYS A 1 102 ? 13.296 -12.428 -0.063 1.00 0.39 104 LYS A O 14
ATOM 34409 N N . GLY A 1 103 ? 12.648 -12.753 2.066 1.00 0.34 105 GLY A N 14
ATOM 34410 C CA . GLY A 1 103 ? 13.817 -13.534 2.402 1.00 0.42 105 GLY A CA 14
ATOM 34411 C C . GLY A 1 103 ? 15.027 -12.649 2.557 1.00 0.40 105 GLY A C 14
ATOM 34412 O O . GLY A 1 103 ? 15.201 -11.993 3.586 1.00 0.40 105 GLY A O 14
ATOM 34416 N N . SER A 1 104 ? 15.856 -12.620 1.534 1.00 0.40 106 SER A N 14
ATOM 34417 C CA . SER A 1 104 ? 16.976 -11.704 1.489 1.00 0.41 106 SER A CA 14
ATOM 34418 C C . SER A 1 104 ? 16.922 -10.880 0.213 1.00 0.37 106 SER A C 14
ATOM 34419 O O . SER A 1 104 ? 17.752 -10.010 -0.014 1.00 0.41 106 SER A O 14
ATOM 34427 N N . LYS A 1 105 ? 15.934 -11.154 -0.620 1.00 0.36 107 LYS A N 14
ATOM 34428 C CA . LYS A 1 105 ? 15.812 -10.468 -1.890 1.00 0.37 107 LYS A CA 14
ATOM 34429 C C . LYS A 1 105 ? 14.810 -9.328 -1.799 1.00 0.32 107 LYS A C 14
ATOM 34430 O O . LYS A 1 105 ? 13.629 -9.536 -1.506 1.00 0.39 107 LYS A O 14
ATOM 34449 N N . VAL A 1 106 ? 15.296 -8.122 -2.035 1.00 0.24 108 VAL A N 14
ATOM 34450 C CA . VAL A 1 106 ? 14.437 -6.960 -2.128 1.00 0.22 108 VAL A CA 14
ATOM 34451 C C . VAL A 1 106 ? 13.943 -6.796 -3.565 1.00 0.23 108 VAL A C 14
ATOM 34452 O O . VAL A 1 106 ? 14.722 -6.877 -4.518 1.00 0.30 108 VAL A O 14
ATOM 34465 N N . MET A 1 107 ? 12.648 -6.586 -3.711 1.00 0.22 109 MET A N 14
ATOM 34466 C CA . MET A 1 107 ? 12.020 -6.495 -5.017 1.00 0.27 109 MET A CA 14
ATOM 34467 C C . MET A 1 107 ? 11.119 -5.269 -5.086 1.00 0.24 109 MET A C 14
ATOM 34468 O O . MET A 1 107 ? 10.241 -5.101 -4.242 1.00 0.25 109 MET A O 14
ATOM 34482 N N . PRO A 1 108 ? 11.318 -4.396 -6.079 1.00 0.24 110 PRO A N 14
ATOM 34483 C CA . PRO A 1 108 ? 10.471 -3.219 -6.270 1.00 0.23 110 PRO A CA 14
ATOM 34484 C C . PRO A 1 108 ? 9.100 -3.582 -6.839 1.00 0.21 110 PRO A C 14
ATOM 34485 O O . PRO A 1 108 ? 8.943 -4.606 -7.511 1.00 0.20 110 PRO A O 14
ATOM 34496 N N . LEU A 1 109 ? 8.113 -2.739 -6.564 1.00 0.23 111 LEU A N 14
ATOM 34497 C CA . LEU A 1 109 ? 6.756 -2.958 -7.046 1.00 0.22 111 LEU A CA 14
ATOM 34498 C C . LEU A 1 109 ? 6.632 -2.425 -8.465 1.00 0.22 111 LEU A C 14
ATOM 34499 O O . LEU A 1 109 ? 7.159 -1.358 -8.787 1.00 0.26 111 LEU A O 14
ATOM 34515 N N . ASN A 1 110 ? 5.935 -3.165 -9.304 1.00 0.22 112 ASN A N 14
ATOM 34516 C CA . ASN A 1 110 ? 5.756 -2.775 -10.691 1.00 0.25 112 ASN A CA 14
ATOM 34517 C C . ASN A 1 110 ? 4.394 -2.124 -10.886 1.00 0.23 112 ASN A C 14
ATOM 34518 O O . ASN A 1 110 ? 3.403 -2.531 -10.273 1.00 0.22 112 ASN A O 14
ATOM 34529 N N . THR A 1 111 ? 4.365 -1.102 -11.731 1.00 0.29 113 THR A N 14
ATOM 34530 C CA . THR A 1 111 ? 3.170 -0.303 -11.963 1.00 0.31 113 THR A CA 14
ATOM 34531 C C . THR A 1 111 ? 1.990 -1.151 -12.446 1.00 0.28 113 THR A C 14
ATOM 34532 O O . THR A 1 111 ? 2.065 -1.800 -13.491 1.00 0.32 113 THR A O 14
ATOM 34543 N N . GLY A 1 112 ? 0.908 -1.126 -11.675 1.00 0.26 114 GLY A N 14
ATOM 34544 C CA . GLY A 1 112 ? -0.317 -1.810 -12.047 1.00 0.27 114 GLY A CA 14
ATOM 34545 C C . GLY A 1 112 ? -0.163 -3.312 -12.147 1.00 0.28 114 GLY A C 14
ATOM 34546 O O . GLY A 1 112 ? -0.797 -3.952 -12.985 1.00 0.38 114 GLY A O 14
ATOM 34550 N N . GLU A 1 113 ? 0.678 -3.875 -11.300 1.00 0.26 115 GLU A N 14
ATOM 34551 C CA . GLU A 1 113 ? 0.867 -5.312 -11.267 1.00 0.27 115 GLU A CA 14
ATOM 34552 C C . GLU A 1 113 ? 0.624 -5.838 -9.866 1.00 0.24 115 GLU A C 14
ATOM 34553 O O . GLU A 1 113 ? 1.168 -5.308 -8.901 1.00 0.23 115 GLU A O 14
ATOM 34565 N N . PRO A 1 114 ? -0.230 -6.856 -9.730 1.00 0.27 116 PRO A N 14
ATOM 34566 C CA . PRO A 1 114 ? -0.401 -7.560 -8.466 1.00 0.26 116 PRO A CA 14
ATOM 34567 C C . PRO A 1 114 ? 0.871 -8.306 -8.094 1.00 0.23 116 PRO A C 14
ATOM 34568 O O . PRO A 1 114 ? 1.251 -9.286 -8.740 1.00 0.27 116 PRO A O 14
ATOM 34579 N N . PHE A 1 115 ? 1.515 -7.832 -7.048 1.00 0.20 117 PHE A N 14
ATOM 34580 C CA . PHE A 1 115 ? 2.808 -8.348 -6.635 1.00 0.21 117 PHE A CA 14
ATOM 34581 C C . PHE A 1 115 ? 2.683 -8.994 -5.263 1.00 0.21 117 PHE A C 14
ATOM 34582 O O . PHE A 1 115 ? 2.020 -8.456 -4.377 1.00 0.19 117 PHE A O 14
ATOM 34599 N N . VAL A 1 116 ? 3.305 -10.155 -5.104 1.00 0.25 118 VAL A N 14
ATOM 34600 C CA . VAL A 1 116 ? 3.158 -10.955 -3.890 1.00 0.28 118 VAL A CA 14
ATOM 34601 C C . VAL A 1 116 ? 3.553 -10.183 -2.632 1.00 0.26 118 VAL A C 14
ATOM 34602 O O . VAL A 1 116 ? 4.698 -9.751 -2.480 1.00 0.29 118 VAL A O 14
ATOM 34615 N N . VAL A 1 117 ? 2.578 -10.005 -1.744 1.00 0.23 119 VAL A N 14
ATOM 34616 C CA . VAL A 1 117 ? 2.787 -9.311 -0.479 1.00 0.22 119 VAL A CA 14
ATOM 34617 C C . VAL A 1 117 ? 2.448 -10.228 0.701 1.00 0.23 119 VAL A C 14
ATOM 34618 O O . VAL A 1 117 ? 2.867 -9.994 1.836 1.00 0.23 119 VAL A O 14
ATOM 34631 N N . GLN A 1 118 ? 1.710 -11.289 0.405 1.00 0.27 120 GLN A N 14
ATOM 34632 C CA . GLN A 1 118 ? 1.181 -12.185 1.428 1.00 0.33 120 GLN A CA 14
ATOM 34633 C C . GLN A 1 118 ? 2.269 -12.773 2.327 1.00 0.45 120 GLN A C 14
ATOM 34634 O O . GLN A 1 118 ? 2.115 -12.808 3.548 1.00 1.35 120 GLN A O 14
ATOM 34648 N N . ASP A 1 119 ? 3.364 -13.221 1.732 1.00 0.72 121 ASP A N 14
ATOM 34649 C CA . ASP A 1 119 ? 4.408 -13.905 2.485 1.00 0.76 121 ASP A CA 14
ATOM 34650 C C . ASP A 1 119 ? 5.731 -13.155 2.421 1.00 0.65 121 ASP A C 14
ATOM 34651 O O . ASP A 1 119 ? 6.799 -13.758 2.308 1.00 0.96 121 ASP A O 14
ATOM 34660 N N . ILE A 1 120 ? 5.671 -11.837 2.517 1.00 0.37 122 ILE A N 14
ATOM 34661 C CA . ILE A 1 120 ? 6.883 -11.036 2.482 1.00 0.29 122 ILE A CA 14
ATOM 34662 C C . ILE A 1 120 ? 7.487 -10.894 3.874 1.00 0.24 122 ILE A C 14
ATOM 34663 O O . ILE A 1 120 ? 6.961 -11.426 4.852 1.00 0.32 122 ILE A O 14
ATOM 34679 N N . ASP A 1 121 ? 8.605 -10.200 3.946 1.00 0.23 123 ASP A N 14
ATOM 34680 C CA . ASP A 1 121 ? 9.254 -9.915 5.213 1.00 0.25 123 ASP A CA 14
ATOM 34681 C C . ASP A 1 121 ? 8.977 -8.487 5.626 1.00 0.25 123 ASP A C 14
ATOM 34682 O O . ASP A 1 121 ? 8.675 -8.206 6.785 1.00 0.29 123 ASP A O 14
ATOM 34691 N N . ALA A 1 122 ? 9.076 -7.583 4.669 1.00 0.21 124 ALA A N 14
ATOM 34692 C CA . ALA A 1 122 ? 8.830 -6.180 4.928 1.00 0.21 124 ALA A CA 14
ATOM 34693 C C . ALA A 1 122 ? 8.485 -5.444 3.643 1.00 0.19 124 ALA A C 14
ATOM 34694 O O . ALA A 1 122 ? 8.774 -5.920 2.548 1.00 0.19 124 ALA A O 14
ATOM 34701 N N . MET A 1 123 ? 7.839 -4.301 3.788 1.00 0.19 125 MET A N 14
ATOM 34702 C CA . MET A 1 123 ? 7.608 -3.400 2.668 1.00 0.16 125 MET A CA 14
ATOM 34703 C C . MET A 1 123 ? 7.982 -1.967 3.066 1.00 0.16 125 MET A C 14
ATOM 34704 O O . MET A 1 123 ? 7.952 -1.617 4.246 1.00 0.18 125 MET A O 14
ATOM 34718 N N . SER A 1 124 ? 8.358 -1.149 2.089 1.00 0.16 126 SER A N 14
ATOM 34719 C CA . SER A 1 124 ? 8.639 0.256 2.334 1.00 0.18 126 SER A CA 14
ATOM 34720 C C . SER A 1 124 ? 8.113 1.113 1.201 1.00 0.22 126 SER A C 14
ATOM 34721 O O . SER A 1 124 ? 7.757 0.606 0.132 1.00 0.29 126 SER A O 14
ATOM 34729 N N . VAL A 1 125 ? 8.052 2.409 1.446 1.00 0.21 127 VAL A N 14
ATOM 34730 C CA . VAL A 1 125 ? 7.714 3.361 0.410 1.00 0.23 127 VAL A CA 14
ATOM 34731 C C . VAL A 1 125 ? 8.789 4.439 0.359 1.00 0.22 127 VAL A C 14
ATOM 34732 O O . VAL A 1 125 ? 8.875 5.274 1.259 1.00 0.19 127 VAL A O 14
ATOM 34745 N N . LEU A 1 126 ? 9.616 4.416 -0.681 1.00 0.28 128 LEU A N 14
ATOM 34746 C CA . LEU A 1 126 ? 10.663 5.421 -0.830 1.00 0.32 128 LEU A CA 14
ATOM 34747 C C . LEU A 1 126 ? 10.257 6.407 -1.923 1.00 0.33 128 LEU A C 14
ATOM 34748 O O . LEU A 1 126 ? 9.723 6.003 -2.955 1.00 0.38 128 LEU A O 14
ATOM 34764 N N . PRO A 1 127 ? 10.472 7.709 -1.713 1.00 0.35 129 PRO A N 14
ATOM 34765 C CA . PRO A 1 127 ? 10.201 8.710 -2.735 1.00 0.40 129 PRO A CA 14
ATOM 34766 C C . PRO A 1 127 ? 11.356 8.888 -3.715 1.00 0.56 129 PRO A C 14
ATOM 34767 O O . PRO A 1 127 ? 12.443 9.297 -3.321 1.00 0.91 129 PRO A O 14
ATOM 34778 N N . LYS A 1 128 ? 11.061 8.634 -4.991 1.00 0.43 130 LYS A N 14
ATOM 34779 C CA . LYS A 1 128 ? 11.981 8.836 -6.130 1.00 0.53 130 LYS A CA 14
ATOM 34780 C C . LYS A 1 128 ? 13.368 8.207 -5.953 1.00 0.47 130 LYS A C 14
ATOM 34781 O O . LYS A 1 128 ? 13.720 7.290 -6.696 1.00 0.81 130 LYS A O 14
ATOM 34800 N N . GLY A 1 129 ? 14.157 8.702 -5.008 1.00 0.43 131 GLY A N 14
ATOM 34801 C CA . GLY A 1 129 ? 15.429 8.081 -4.689 1.00 0.39 131 GLY A CA 14
ATOM 34802 C C . GLY A 1 129 ? 15.226 6.771 -3.952 1.00 0.33 131 GLY A C 14
ATOM 34803 O O . GLY A 1 129 ? 15.764 6.556 -2.864 1.00 0.44 131 GLY A O 14
ATOM 34807 N N . SER A 1 130 ? 14.444 5.899 -4.567 1.00 0.31 132 SER A N 14
ATOM 34808 C CA . SER A 1 130 ? 14.062 4.622 -3.999 1.00 0.36 132 SER A CA 14
ATOM 34809 C C . SER A 1 130 ? 15.242 3.659 -3.976 1.00 0.39 132 SER A C 14
ATOM 34810 O O . SER A 1 130 ? 15.151 2.554 -3.438 1.00 0.44 132 SER A O 14
ATOM 34818 N N . SER A 1 131 ? 16.347 4.092 -4.569 1.00 0.40 133 SER A N 14
ATOM 34819 C CA . SER A 1 131 ? 17.567 3.304 -4.610 1.00 0.48 133 SER A CA 14
ATOM 34820 C C . SER A 1 131 ? 18.124 3.043 -3.205 1.00 0.45 133 SER A C 14
ATOM 34821 O O . SER A 1 131 ? 19.111 2.324 -3.052 1.00 0.51 133 SER A O 14
ATOM 34829 N N . SER A 1 132 ? 17.489 3.633 -2.188 1.00 0.40 134 SER A N 14
ATOM 34830 C CA . SER A 1 132 ? 17.771 3.300 -0.796 1.00 0.39 134 SER A CA 14
ATOM 34831 C C . SER A 1 132 ? 17.735 1.792 -0.603 1.00 0.34 134 SER A C 14
ATOM 34832 O O . SER A 1 132 ? 18.631 1.202 0.004 1.00 0.39 134 SER A O 14
ATOM 34840 N N . LEU A 1 133 ? 16.697 1.183 -1.148 1.00 0.28 135 LEU A N 14
ATOM 34841 C CA . LEU A 1 133 ? 16.445 -0.228 -0.965 1.00 0.26 135 LEU A CA 14
ATOM 34842 C C . LEU A 1 133 ? 16.522 -0.988 -2.287 1.00 0.28 135 LEU A C 14
ATOM 34843 O O . LEU A 1 133 ? 15.976 -2.073 -2.422 1.00 0.37 135 LEU A O 14
ATOM 34859 N N . LYS A 1 134 ? 17.215 -0.418 -3.262 1.00 0.30 136 LYS A N 14
ATOM 34860 C CA . LYS A 1 134 ? 17.342 -1.045 -4.569 1.00 0.35 136 LYS A CA 14
ATOM 34861 C C . LYS A 1 134 ? 18.711 -1.703 -4.717 1.00 0.37 136 LYS A C 14
ATOM 34862 O O . LYS A 1 134 ? 19.634 -1.121 -5.291 1.00 0.42 136 LYS A O 14
ATOM 34881 N N . VAL A 1 135 ? 18.844 -2.909 -4.180 1.00 0.37 137 VAL A N 14
ATOM 34882 C CA . VAL A 1 135 ? 20.100 -3.632 -4.242 1.00 0.42 137 VAL A CA 14
ATOM 34883 C C . VAL A 1 135 ? 19.829 -5.117 -4.517 1.00 0.46 137 VAL A C 14
ATOM 34884 O O . VAL A 1 135 ? 18.675 -5.546 -4.490 1.00 0.51 137 VAL A O 14
ATOM 34897 N N . LYS A 1 136 ? 20.867 -5.880 -4.818 1.00 0.50 138 LYS A N 14
ATOM 34898 C CA . LYS A 1 136 ? 20.726 -7.294 -5.151 1.00 0.57 138 LYS A CA 14
ATOM 34899 C C . LYS A 1 136 ? 20.084 -8.070 -4.006 1.00 0.47 138 LYS A C 14
ATOM 34900 O O . LYS A 1 136 ? 19.147 -8.836 -4.210 1.00 0.53 138 LYS A O 14
ATOM 34919 N N . THR A 1 137 ? 20.572 -7.839 -2.799 1.00 0.37 139 THR A N 14
ATOM 34920 C CA . THR A 1 137 ? 20.056 -8.528 -1.626 1.00 0.29 139 THR A CA 14
ATOM 34921 C C . THR A 1 137 ? 20.036 -7.604 -0.420 1.00 0.25 139 THR A C 14
ATOM 34922 O O . THR A 1 137 ? 20.904 -6.742 -0.267 1.00 0.28 139 THR A O 14
ATOM 34933 N N . MET A 1 138 ? 19.048 -7.792 0.436 1.00 0.26 140 MET A N 14
ATOM 34934 C CA . MET A 1 138 ? 18.813 -6.881 1.536 1.00 0.32 140 MET A CA 14
ATOM 34935 C C . MET A 1 138 ? 18.307 -7.588 2.787 1.00 0.34 140 MET A C 14
ATOM 34936 O O . MET A 1 138 ? 17.711 -8.663 2.717 1.00 0.38 140 MET A O 14
ATOM 34950 N N . ALA A 1 139 ? 18.567 -6.970 3.932 1.00 0.34 141 ALA A N 14
ATOM 34951 C CA . ALA A 1 139 ? 18.072 -7.448 5.215 1.00 0.38 141 ALA A CA 14
ATOM 34952 C C . ALA A 1 139 ? 16.707 -6.847 5.527 1.00 0.34 141 ALA A C 14
ATOM 34953 O O . ALA A 1 139 ? 16.464 -5.671 5.258 1.00 0.36 141 ALA A O 14
ATOM 34960 N N . LYS A 1 140 ? 15.830 -7.655 6.116 1.00 0.32 142 LYS A N 14
ATOM 34961 C CA . LYS A 1 140 ? 14.518 -7.188 6.559 1.00 0.30 142 LYS A CA 14
ATOM 34962 C C . LYS A 1 140 ? 14.670 -6.118 7.634 1.00 0.26 142 LYS A C 14
ATOM 34963 O O . LYS A 1 140 ? 13.874 -5.182 7.713 1.00 0.24 142 LYS A O 14
ATOM 34982 N N . ASP A 1 141 ? 15.720 -6.256 8.429 1.00 0.29 143 ASP A N 14
ATOM 34983 C CA . ASP A 1 141 ? 15.974 -5.362 9.549 1.00 0.31 143 ASP A CA 14
ATOM 34984 C C . ASP A 1 141 ? 16.370 -3.990 9.035 1.00 0.28 143 ASP A C 14
ATOM 34985 O O . ASP A 1 141 ? 15.940 -2.960 9.556 1.00 0.29 143 ASP A O 14
ATOM 34994 N N . MET A 1 142 ? 17.190 -3.993 8.000 1.00 0.29 144 MET A N 14
ATOM 34995 C CA . MET A 1 142 ? 17.604 -2.770 7.339 1.00 0.30 144 MET A CA 14
ATOM 34996 C C . MET A 1 142 ? 16.444 -2.170 6.567 1.00 0.24 144 MET A C 14
ATOM 34997 O O . MET A 1 142 ? 16.222 -0.967 6.611 1.00 0.25 144 MET A O 14
ATOM 35011 N N . PHE A 1 143 ? 15.706 -3.028 5.879 1.00 0.21 145 PHE A N 14
ATOM 35012 C CA . PHE A 1 143 ? 14.639 -2.607 4.979 1.00 0.17 145 PHE A CA 14
ATOM 35013 C C . PHE A 1 143 ? 13.664 -1.664 5.671 1.00 0.15 145 PHE A C 14
ATOM 35014 O O . PHE A 1 143 ? 13.436 -0.545 5.209 1.00 0.16 145 PHE A O 14
ATOM 35031 N N . VAL A 1 144 ? 13.102 -2.118 6.783 1.00 0.15 146 VAL A N 14
ATOM 35032 C CA . VAL A 1 144 ? 12.158 -1.305 7.536 1.00 0.14 146 VAL A CA 14
ATOM 35033 C C . VAL A 1 144 ? 12.809 -0.030 8.061 1.00 0.15 146 VAL A C 14
ATOM 35034 O O . VAL A 1 144 ? 12.264 1.059 7.898 1.00 0.16 146 VAL A O 14
ATOM 35047 N N . SER A 1 145 ? 13.979 -0.158 8.662 1.00 0.18 147 SER A N 14
ATOM 35048 C CA . SER A 1 145 ? 14.670 0.990 9.225 1.00 0.21 147 SER A CA 14
ATOM 35049 C C . SER A 1 145 ? 15.004 2.011 8.132 1.00 0.21 147 SER A C 14
ATOM 35050 O O . SER A 1 145 ? 14.928 3.224 8.348 1.00 0.24 147 SER A O 14
ATOM 35058 N N . ARG A 1 146 ? 15.352 1.504 6.956 1.00 0.20 148 ARG A N 14
ATOM 35059 C CA . ARG A 1 146 ? 15.616 2.335 5.793 1.00 0.21 148 ARG A CA 14
ATOM 35060 C C . ARG A 1 146 ? 14.353 3.037 5.316 1.00 0.19 148 ARG A C 14
ATOM 35061 O O . ARG A 1 146 ? 14.331 4.252 5.150 1.00 0.27 148 ARG A O 14
ATOM 35082 N N . GLY A 1 147 ? 13.301 2.266 5.092 1.00 0.14 149 GLY A N 14
ATOM 35083 C CA . GLY A 1 147 ? 12.062 2.839 4.630 1.00 0.13 149 GLY A CA 14
ATOM 35084 C C . GLY A 1 147 ? 11.495 3.811 5.636 1.00 0.15 149 GLY A C 14
ATOM 35085 O O . GLY A 1 147 ? 10.916 4.826 5.269 1.00 0.17 149 GLY A O 14
ATOM 35089 N N . ASN A 1 148 ? 11.682 3.502 6.909 1.00 0.17 150 ASN A N 14
ATOM 35090 C CA . ASN A 1 148 ? 11.200 4.348 7.988 1.00 0.22 150 ASN A CA 14
ATOM 35091 C C . ASN A 1 148 ? 11.848 5.735 7.951 1.00 0.23 150 ASN A C 14
ATOM 35092 O O . ASN A 1 148 ? 11.199 6.728 8.273 1.00 0.26 150 ASN A O 14
ATOM 35103 N N . THR A 1 149 ? 13.120 5.815 7.551 1.00 0.23 151 THR A N 14
ATOM 35104 C CA . THR A 1 149 ? 13.787 7.112 7.458 1.00 0.27 151 THR A CA 14
ATOM 35105 C C . THR A 1 149 ? 13.398 7.815 6.158 1.00 0.27 151 THR A C 14
ATOM 35106 O O . THR A 1 149 ? 13.444 9.044 6.064 1.00 0.33 151 THR A O 14
ATOM 35117 N N . GLU A 1 150 ? 13.004 7.030 5.156 1.00 0.25 152 GLU A N 14
ATOM 35118 C CA . GLU A 1 150 ? 12.370 7.569 3.962 1.00 0.30 152 GLU A CA 14
ATOM 35119 C C . GLU A 1 150 ? 10.931 7.972 4.282 1.00 0.28 152 GLU A C 14
ATOM 35120 O O . GLU A 1 150 ? 10.256 8.634 3.495 1.00 0.30 152 GLU A O 14
ATOM 35132 N N . GLY A 1 151 ? 10.490 7.556 5.458 1.00 0.25 153 GLY A N 14
ATOM 35133 C CA . GLY A 1 151 ? 9.228 7.993 6.009 1.00 0.25 153 GLY A CA 14
ATOM 35134 C C . GLY A 1 151 ? 8.147 6.931 5.997 1.00 0.21 153 GLY A C 14
ATOM 35135 O O . GLY A 1 151 ? 7.128 7.096 6.670 1.00 0.24 153 GLY A O 14
ATOM 35139 N N . ALA A 1 152 ? 8.339 5.841 5.260 1.00 0.17 154 ALA A N 14
ATOM 35140 C CA . ALA A 1 152 ? 7.398 4.730 5.344 1.00 0.16 154 ALA A CA 14
ATOM 35141 C C . ALA A 1 152 ? 8.070 3.373 5.233 1.00 0.14 154 ALA A C 14
ATOM 35142 O O . ALA A 1 152 ? 8.758 3.080 4.254 1.00 0.15 154 ALA A O 14
ATOM 35149 N N . SER A 1 153 ? 7.832 2.536 6.222 1.00 0.15 155 SER A N 14
ATOM 35150 C CA . SER A 1 153 ? 8.104 1.121 6.104 1.00 0.16 155 SER A CA 14
ATOM 35151 C C . SER A 1 153 ? 7.151 0.340 6.982 1.00 0.15 155 SER A C 14
ATOM 35152 O O . SER A 1 153 ? 6.474 0.904 7.844 1.00 0.19 155 SER A O 14
ATOM 35160 N N . ILE A 1 154 ? 7.110 -0.951 6.752 1.00 0.14 156 ILE A N 14
ATOM 35161 C CA . ILE A 1 154 ? 6.218 -1.835 7.462 1.00 0.15 156 ILE A CA 14
ATOM 35162 C C . ILE A 1 154 ? 6.787 -3.252 7.438 1.00 0.15 156 ILE A C 14
ATOM 35163 O O . ILE A 1 154 ? 6.982 -3.843 6.374 1.00 0.17 156 ILE A O 14
ATOM 35179 N N . SER A 1 155 ? 7.082 -3.783 8.606 1.00 0.16 157 SER A N 14
ATOM 35180 C CA . SER A 1 155 ? 7.763 -5.057 8.706 1.00 0.19 157 SER A CA 14
ATOM 35181 C C . SER A 1 155 ? 6.853 -6.126 9.296 1.00 0.20 157 SER A C 14
ATOM 35182 O O . SER A 1 155 ? 5.982 -5.827 10.111 1.00 0.34 157 SER A O 14
ATOM 35190 N N . PHE A 1 156 ? 7.023 -7.356 8.827 1.00 0.20 158 PHE A N 14
ATOM 35191 C CA . PHE A 1 156 ? 6.312 -8.500 9.388 1.00 0.32 158 PHE A CA 14
ATOM 35192 C C . PHE A 1 156 ? 6.589 -8.625 10.881 1.00 0.74 158 PHE A C 14
ATOM 35193 O O . PHE A 1 156 ? 5.627 -8.542 11.674 1.00 1.33 158 PHE A O 14
ATOM 35211 N N . GLU A 1 1 ? -10.908 -8.445 -11.784 1.00 1.75 3 GLU A N 15
ATOM 35212 C CA . GLU A 1 1 ? -10.845 -6.999 -12.088 1.00 1.53 3 GLU A CA 15
ATOM 35213 C C . GLU A 1 1 ? -11.466 -6.167 -10.967 1.00 1.23 3 GLU A C 15
ATOM 35214 O O . GLU A 1 1 ? -10.896 -5.157 -10.547 1.00 1.66 3 GLU A O 15
ATOM 35228 N N . GLU A 1 2 ? -12.622 -6.592 -10.473 1.00 0.80 4 GLU A N 15
ATOM 35229 C CA . GLU A 1 2 ? -13.364 -5.800 -9.502 1.00 0.70 4 GLU A CA 15
ATOM 35230 C C . GLU A 1 2 ? -12.979 -6.136 -8.061 1.00 0.61 4 GLU A C 15
ATOM 35231 O O . GLU A 1 2 ? -12.535 -5.258 -7.322 1.00 0.76 4 GLU A O 15
ATOM 35243 N N . LYS A 1 3 ? -13.150 -7.397 -7.664 1.00 0.53 5 LYS A N 15
ATOM 35244 C CA . LYS A 1 3 ? -12.935 -7.802 -6.274 1.00 0.46 5 LYS A CA 15
ATOM 35245 C C . LYS A 1 3 ? -11.524 -7.464 -5.802 1.00 0.34 5 LYS A C 15
ATOM 35246 O O . LYS A 1 3 ? -10.537 -7.745 -6.482 1.00 0.39 5 LYS A O 15
ATOM 35265 N N . GLY A 1 4 ? -11.446 -6.846 -4.634 1.00 0.26 6 GLY A N 15
ATOM 35266 C CA . GLY A 1 4 ? -10.164 -6.472 -4.071 1.00 0.20 6 GLY A CA 15
ATOM 35267 C C . GLY A 1 4 ? -10.280 -5.233 -3.214 1.00 0.17 6 GLY A C 15
ATOM 35268 O O . GLY A 1 4 ? -11.384 -4.866 -2.808 1.00 0.24 6 GLY A O 15
ATOM 35272 N N . ALA A 1 5 ? -9.162 -4.576 -2.955 1.00 0.15 7 ALA A N 15
ATOM 35273 C CA . ALA A 1 5 ? -9.169 -3.341 -2.181 1.00 0.14 7 ALA A CA 15
ATOM 35274 C C . ALA A 1 5 ? -8.575 -2.203 -2.996 1.00 0.14 7 ALA A C 15
ATOM 35275 O O . ALA A 1 5 ? -7.732 -2.427 -3.860 1.00 0.18 7 ALA A O 15
ATOM 35282 N N . TYR A 1 6 ? -9.023 -0.990 -2.727 1.00 0.12 8 TYR A N 15
ATOM 35283 C CA . TYR A 1 6 ? -8.580 0.179 -3.475 1.00 0.13 8 TYR A CA 15
ATOM 35284 C C . TYR A 1 6 ? -8.132 1.289 -2.530 1.00 0.12 8 TYR A C 15
ATOM 35285 O O . TYR A 1 6 ? -8.826 1.605 -1.565 1.00 0.13 8 TYR A O 15
ATOM 35303 N N . LEU A 1 7 ? -6.959 1.854 -2.806 1.00 0.12 9 LEU A N 15
ATOM 35304 C CA . LEU A 1 7 ? -6.434 2.976 -2.035 1.00 0.12 9 LEU A CA 15
ATOM 35305 C C . LEU A 1 7 ? -6.972 4.267 -2.627 1.00 0.11 9 LEU A C 15
ATOM 35306 O O . LEU A 1 7 ? -6.714 4.577 -3.785 1.00 0.13 9 LEU A O 15
ATOM 35322 N N . VAL A 1 8 ? -7.703 5.013 -1.832 1.00 0.12 10 VAL A N 15
ATOM 35323 C CA . VAL A 1 8 ? -8.347 6.222 -2.308 1.00 0.14 10 VAL A CA 15
ATOM 35324 C C . VAL A 1 8 ? -7.902 7.421 -1.487 1.00 0.16 10 VAL A C 15
ATOM 35325 O O . VAL A 1 8 ? -7.522 7.280 -0.327 1.00 0.14 10 VAL A O 15
ATOM 35338 N N . PHE A 1 9 ? -7.925 8.590 -2.104 1.00 0.23 11 PHE A N 15
ATOM 35339 C CA . PHE A 1 9 ? -7.681 9.834 -1.394 1.00 0.27 11 PHE A CA 15
ATOM 35340 C C . PHE A 1 9 ? -9.006 10.482 -1.032 1.00 0.33 11 PHE A C 15
ATOM 35341 O O . PHE A 1 9 ? -9.906 10.585 -1.868 1.00 0.42 11 PHE A O 15
ATOM 35358 N N . ASP A 1 10 ? -9.125 10.909 0.208 1.00 0.32 12 ASP A N 15
ATOM 35359 C CA . ASP A 1 10 ? -10.295 11.645 0.648 1.00 0.39 12 ASP A CA 15
ATOM 35360 C C . ASP A 1 10 ? -9.852 13.001 1.170 1.00 0.41 12 ASP A C 15
ATOM 35361 O O . ASP A 1 10 ? -8.762 13.128 1.721 1.00 0.36 12 ASP A O 15
ATOM 35370 N N . ASN A 1 11 ? -10.676 14.017 0.994 1.00 0.52 13 ASN A N 15
ATOM 35371 C CA . ASN A 1 11 ? -10.290 15.367 1.383 1.00 0.56 13 ASN A CA 15
ATOM 35372 C C . ASN A 1 11 ? -10.836 15.695 2.770 1.00 0.57 13 ASN A C 15
ATOM 35373 O O . ASN A 1 11 ? -11.109 16.852 3.085 1.00 0.65 13 ASN A O 15
ATOM 35384 N N . ALA A 1 12 ? -10.986 14.664 3.595 1.00 0.55 14 ALA A N 15
ATOM 35385 C CA . ALA A 1 12 ? -11.533 14.816 4.937 1.00 0.59 14 ALA A CA 15
ATOM 35386 C C . ALA A 1 12 ? -10.688 15.757 5.783 1.00 0.66 14 ALA A C 15
ATOM 35387 O O . ALA A 1 12 ? -11.036 16.923 5.965 1.00 1.31 14 ALA A O 15
ATOM 35394 N N . SER A 1 13 ? -9.567 15.262 6.278 1.00 0.60 15 SER A N 15
ATOM 35395 C CA . SER A 1 13 ? -8.647 16.094 7.034 1.00 0.54 15 SER A CA 15
ATOM 35396 C C . SER A 1 13 ? -7.706 16.797 6.062 1.00 0.52 15 SER A C 15
ATOM 35397 O O . SER A 1 13 ? -6.485 16.800 6.239 1.00 0.53 15 SER A O 15
ATOM 35405 N N . ASN A 1 14 ? -8.304 17.369 5.015 1.00 0.53 16 ASN A N 15
ATOM 35406 C CA . ASN A 1 14 ? -7.570 18.020 3.935 1.00 0.57 16 ASN A CA 15
ATOM 35407 C C . ASN A 1 14 ? -6.589 17.051 3.290 1.00 0.52 16 ASN A C 15
ATOM 35408 O O . ASN A 1 14 ? -5.593 17.459 2.689 1.00 0.68 16 ASN A O 15
ATOM 35419 N N . GLY A 1 15 ? -6.885 15.767 3.406 1.00 0.39 17 GLY A N 15
ATOM 35420 C CA . GLY A 1 15 ? -5.993 14.754 2.885 1.00 0.34 17 GLY A CA 15
ATOM 35421 C C . GLY A 1 15 ? -6.006 13.516 3.742 1.00 0.28 17 GLY A C 15
ATOM 35422 O O . GLY A 1 15 ? -5.443 13.504 4.831 1.00 0.29 17 GLY A O 15
ATOM 35426 N N . THR A 1 16 ? -6.666 12.487 3.260 1.00 0.27 18 THR A N 15
ATOM 35427 C CA . THR A 1 16 ? -6.788 11.241 3.988 1.00 0.24 18 THR A CA 15
ATOM 35428 C C . THR A 1 16 ? -6.727 10.069 3.015 1.00 0.18 18 THR A C 15
ATOM 35429 O O . THR A 1 16 ? -7.060 10.220 1.840 1.00 0.19 18 THR A O 15
ATOM 35440 N N . LEU A 1 17 ? -6.292 8.913 3.492 1.00 0.15 19 LEU A N 15
ATOM 35441 C CA . LEU A 1 17 ? -6.292 7.718 2.674 1.00 0.13 19 LEU A CA 15
ATOM 35442 C C . LEU A 1 17 ? -7.434 6.818 3.068 1.00 0.14 19 LEU A C 15
ATOM 35443 O O . LEU A 1 17 ? -7.844 6.783 4.226 1.00 0.21 19 LEU A O 15
ATOM 35459 N N . PHE A 1 18 ? -7.925 6.086 2.101 1.00 0.13 20 PHE A N 15
ATOM 35460 C CA . PHE A 1 18 ? -9.083 5.250 2.282 1.00 0.14 20 PHE A CA 15
ATOM 35461 C C . PHE A 1 18 ? -8.866 3.920 1.578 1.00 0.13 20 PHE A C 15
ATOM 35462 O O . PHE A 1 18 ? -8.472 3.879 0.420 1.00 0.12 20 PHE A O 15
ATOM 35479 N N . ILE A 1 19 ? -9.072 2.838 2.308 1.00 0.15 21 ILE A N 15
ATOM 35480 C CA . ILE A 1 19 ? -9.039 1.514 1.722 1.00 0.16 21 ILE A CA 15
ATOM 35481 C C . ILE A 1 19 ? -10.444 0.948 1.664 1.00 0.18 21 ILE A C 15
ATOM 35482 O O . ILE A 1 19 ? -11.098 0.733 2.689 1.00 0.23 21 ILE A O 15
ATOM 35498 N N . VAL A 1 20 ? -10.917 0.746 0.459 1.00 0.16 22 VAL A N 15
ATOM 35499 C CA . VAL A 1 20 ? -12.253 0.242 0.252 1.00 0.18 22 VAL A CA 15
ATOM 35500 C C . VAL A 1 20 ? -12.245 -1.283 0.183 1.00 0.18 22 VAL A C 15
ATOM 35501 O O . VAL A 1 20 ? -11.463 -1.884 -0.560 1.00 0.22 22 VAL A O 15
ATOM 35514 N N . TRP A 1 21 ? -13.091 -1.907 0.978 1.00 0.19 23 TRP A N 15
ATOM 35515 C CA . TRP A 1 21 ? -13.288 -3.337 0.877 1.00 0.21 23 TRP A CA 15
ATOM 35516 C C . TRP A 1 21 ? -14.624 -3.614 0.212 1.00 0.24 23 TRP A C 15
ATOM 35517 O O . TRP A 1 21 ? -15.688 -3.390 0.794 1.00 0.27 23 TRP A O 15
ATOM 35538 N N . LYS A 1 22 ? -14.555 -4.077 -1.023 1.00 0.25 24 LYS A N 15
ATOM 35539 C CA . LYS A 1 22 ? -15.738 -4.272 -1.837 1.00 0.28 24 LYS A CA 15
ATOM 35540 C C . LYS A 1 22 ? -15.533 -5.439 -2.795 1.00 0.33 24 LYS A C 15
ATOM 35541 O O . LYS A 1 22 ? -14.430 -5.980 -2.918 1.00 0.39 24 LYS A O 15
ATOM 35560 N N . LYS A 1 23 ? -16.594 -5.788 -3.497 1.00 0.36 25 LYS A N 15
ATOM 35561 C CA . LYS A 1 23 ? -16.568 -6.875 -4.461 1.00 0.42 25 LYS A CA 15
ATOM 35562 C C . LYS A 1 23 ? -16.727 -6.304 -5.858 1.00 0.45 25 LYS A C 15
ATOM 35563 O O . LYS A 1 23 ? -16.866 -7.031 -6.840 1.00 0.56 25 LYS A O 15
ATOM 35582 N N . GLU A 1 24 ? -16.707 -4.986 -5.923 1.00 0.40 26 GLU A N 15
ATOM 35583 C CA . GLU A 1 24 ? -16.930 -4.264 -7.168 1.00 0.45 26 GLU A CA 15
ATOM 35584 C C . GLU A 1 24 ? -15.738 -3.389 -7.502 1.00 0.41 26 GLU A C 15
ATOM 35585 O O . GLU A 1 24 ? -14.753 -3.361 -6.770 1.00 0.42 26 GLU A O 15
ATOM 35597 N N . LYS A 1 25 ? -15.820 -2.701 -8.623 1.00 0.48 27 LYS A N 15
ATOM 35598 C CA . LYS A 1 25 ? -14.770 -1.780 -9.029 1.00 0.49 27 LYS A CA 15
ATOM 35599 C C . LYS A 1 25 ? -14.867 -0.462 -8.267 1.00 0.47 27 LYS A C 15
ATOM 35600 O O . LYS A 1 25 ? -15.954 0.089 -8.087 1.00 0.68 27 LYS A O 15
ATOM 35619 N N . VAL A 1 26 ? -13.726 0.025 -7.811 1.00 0.43 28 VAL A N 15
ATOM 35620 C CA . VAL A 1 26 ? -13.631 1.353 -7.224 1.00 0.42 28 VAL A CA 15
ATOM 35621 C C . VAL A 1 26 ? -12.640 2.179 -8.026 1.00 0.40 28 VAL A C 15
ATOM 35622 O O . VAL A 1 26 ? -11.440 1.905 -8.018 1.00 0.51 28 VAL A O 15
ATOM 35635 N N . GLU A 1 27 ? -13.147 3.158 -8.749 1.00 0.37 29 GLU A N 15
ATOM 35636 C CA . GLU A 1 27 ? -12.299 4.020 -9.554 1.00 0.37 29 GLU A CA 15
ATOM 35637 C C . GLU A 1 27 ? -11.763 5.181 -8.723 1.00 0.32 29 GLU A C 15
ATOM 35638 O O . GLU A 1 27 ? -12.098 5.311 -7.543 1.00 0.33 29 GLU A O 15
ATOM 35650 N N . ASN A 1 28 ? -10.922 6.006 -9.347 1.00 0.33 30 ASN A N 15
ATOM 35651 C CA . ASN A 1 28 ? -10.336 7.182 -8.696 1.00 0.34 30 ASN A CA 15
ATOM 35652 C C . ASN A 1 28 ? -9.356 6.771 -7.605 1.00 0.27 30 ASN A C 15
ATOM 35653 O O . ASN A 1 28 ? -9.028 7.557 -6.716 1.00 0.31 30 ASN A O 15
ATOM 35664 N N . ALA A 1 29 ? -8.874 5.543 -7.685 1.00 0.21 31 ALA A N 15
ATOM 35665 C CA . ALA A 1 29 ? -7.971 5.013 -6.684 1.00 0.18 31 ALA A CA 15
ATOM 35666 C C . ALA A 1 29 ? -6.515 5.181 -7.102 1.00 0.17 31 ALA A C 15
ATOM 35667 O O . ALA A 1 29 ? -6.197 5.280 -8.290 1.00 0.20 31 ALA A O 15
ATOM 35674 N N . LEU A 1 30 ? -5.643 5.233 -6.104 1.00 0.17 32 LEU A N 15
ATOM 35675 C CA . LEU A 1 30 ? -4.214 5.445 -6.312 1.00 0.18 32 LEU A CA 15
ATOM 35676 C C . LEU A 1 30 ? -3.482 4.108 -6.286 1.00 0.17 32 LEU A C 15
ATOM 35677 O O . LEU A 1 30 ? -2.426 3.952 -6.887 1.00 0.19 32 LEU A O 15
ATOM 35693 N N . MET A 1 31 ? -4.052 3.148 -5.567 1.00 0.15 33 MET A N 15
ATOM 35694 C CA . MET A 1 31 ? -3.455 1.814 -5.434 1.00 0.14 33 MET A CA 15
ATOM 35695 C C . MET A 1 31 ? -4.539 0.747 -5.307 1.00 0.12 33 MET A C 15
ATOM 35696 O O . MET A 1 31 ? -5.713 1.073 -5.132 1.00 0.12 33 MET A O 15
ATOM 35710 N N . PHE A 1 32 ? -4.142 -0.522 -5.385 1.00 0.12 34 PHE A N 15
ATOM 35711 C CA . PHE A 1 32 ? -5.095 -1.626 -5.400 1.00 0.12 34 PHE A CA 15
ATOM 35712 C C . PHE A 1 32 ? -4.494 -2.881 -4.758 1.00 0.11 34 PHE A C 15
ATOM 35713 O O . PHE A 1 32 ? -3.279 -3.058 -4.740 1.00 0.12 34 PHE A O 15
ATOM 35730 N N . ILE A 1 33 ? -5.362 -3.733 -4.228 1.00 0.11 35 ILE A N 15
ATOM 35731 C CA . ILE A 1 33 ? -4.965 -5.012 -3.645 1.00 0.12 35 ILE A CA 15
ATOM 35732 C C . ILE A 1 33 ? -5.730 -6.137 -4.319 1.00 0.12 35 ILE A C 15
ATOM 35733 O O . ILE A 1 33 ? -6.954 -6.069 -4.443 1.00 0.16 35 ILE A O 15
ATOM 35749 N N . LYS A 1 34 ? -5.019 -7.167 -4.743 1.00 0.13 36 LYS A N 15
ATOM 35750 C CA . LYS A 1 34 ? -5.659 -8.331 -5.329 1.00 0.15 36 LYS A CA 15
ATOM 35751 C C . LYS A 1 34 ? -5.550 -9.517 -4.377 1.00 0.16 36 LYS A C 15
ATOM 35752 O O . LYS A 1 34 ? -4.480 -10.079 -4.220 1.00 0.22 36 LYS A O 15
ATOM 35771 N N . PRO A 1 35 ? -6.649 -9.938 -3.753 1.00 0.17 37 PRO A N 15
ATOM 35772 C CA . PRO A 1 35 ? -6.656 -11.132 -2.907 1.00 0.21 37 PRO A CA 15
ATOM 35773 C C . PRO A 1 35 ? -6.589 -12.418 -3.724 1.00 0.27 37 PRO A C 15
ATOM 35774 O O . PRO A 1 35 ? -7.376 -12.619 -4.650 1.00 0.35 37 PRO A O 15
ATOM 35785 N N . THR A 1 36 ? -5.637 -13.279 -3.381 1.00 0.31 38 THR A N 15
ATOM 35786 C CA . THR A 1 36 ? -5.493 -14.566 -4.049 1.00 0.38 38 THR A CA 15
ATOM 35787 C C . THR A 1 36 ? -6.539 -15.536 -3.526 1.00 0.44 38 THR A C 15
ATOM 35788 O O . THR A 1 36 ? -7.103 -16.337 -4.271 1.00 0.54 38 THR A O 15
ATOM 35799 N N . LYS A 1 37 ? -6.782 -15.449 -2.229 1.00 0.48 39 LYS A N 15
ATOM 35800 C CA . LYS A 1 37 ? -7.795 -16.252 -1.579 1.00 0.63 39 LYS A CA 15
ATOM 35801 C C . LYS A 1 37 ? -9.075 -15.445 -1.468 1.00 0.58 39 LYS A C 15
ATOM 35802 O O . LYS A 1 37 ? -9.089 -14.254 -1.786 1.00 0.54 39 LYS A O 15
ATOM 35821 N N . GLU A 1 38 ? -10.146 -16.082 -1.035 1.00 0.66 40 GLU A N 15
ATOM 35822 C CA . GLU A 1 38 ? -11.381 -15.369 -0.781 1.00 0.64 40 GLU A CA 15
ATOM 35823 C C . GLU A 1 38 ? -11.228 -14.482 0.437 1.00 0.57 40 GLU A C 15
ATOM 35824 O O . GLU A 1 38 ? -10.717 -14.904 1.474 1.00 0.62 40 GLU A O 15
ATOM 35836 N N . VAL A 1 39 ? -11.674 -13.253 0.292 1.00 0.53 41 VAL A N 15
ATOM 35837 C CA . VAL A 1 39 ? -11.481 -12.239 1.308 1.00 0.49 41 VAL A CA 15
ATOM 35838 C C . VAL A 1 39 ? -12.514 -12.366 2.414 1.00 0.51 41 VAL A C 15
ATOM 35839 O O . VAL A 1 39 ? -13.693 -12.624 2.151 1.00 0.54 41 VAL A O 15
ATOM 35852 N N . PRO A 1 40 ? -12.054 -12.218 3.671 1.00 0.55 42 PRO A N 15
ATOM 35853 C CA . PRO A 1 40 ? -12.903 -12.317 4.860 1.00 0.62 42 PRO A CA 15
ATOM 35854 C C . PRO A 1 40 ? -14.170 -11.484 4.725 1.00 0.63 42 PRO A C 15
ATOM 35855 O O . PRO A 1 40 ? -14.107 -10.260 4.613 1.00 0.64 42 PRO A O 15
ATOM 35866 N N . GLU A 1 41 ? -15.312 -12.153 4.787 1.00 0.69 43 GLU A N 15
ATOM 35867 C CA . GLU A 1 41 ? -16.588 -11.540 4.508 1.00 0.75 43 GLU A CA 15
ATOM 35868 C C . GLU A 1 41 ? -16.976 -10.536 5.589 1.00 0.81 43 GLU A C 15
ATOM 35869 O O . GLU A 1 41 ? -17.532 -9.477 5.297 1.00 0.83 43 GLU A O 15
ATOM 35881 N N . PHE A 1 42 ? -16.658 -10.858 6.835 1.00 0.86 44 PHE A N 15
ATOM 35882 C CA . PHE A 1 42 ? -17.038 -10.004 7.953 1.00 0.97 44 PHE A CA 15
ATOM 35883 C C . PHE A 1 42 ? -16.220 -8.717 7.970 1.00 0.96 44 PHE A C 15
ATOM 35884 O O . PHE A 1 42 ? -16.660 -7.697 8.498 1.00 1.02 44 PHE A O 15
ATOM 35901 N N . LYS A 1 43 ? -15.032 -8.762 7.377 1.00 0.90 45 LYS A N 15
ATOM 35902 C CA . LYS A 1 43 ? -14.188 -7.580 7.267 1.00 0.93 45 LYS A CA 15
ATOM 35903 C C . LYS A 1 43 ? -14.802 -6.547 6.331 1.00 0.89 45 LYS A C 15
ATOM 35904 O O . LYS A 1 43 ? -14.432 -5.378 6.357 1.00 0.98 45 LYS A O 15
ATOM 35923 N N . PHE A 1 44 ? -15.741 -6.984 5.508 1.00 0.79 46 PHE A N 15
ATOM 35924 C CA . PHE A 1 44 ? -16.464 -6.076 4.630 1.00 0.78 46 PHE A CA 15
ATOM 35925 C C . PHE A 1 44 ? -17.555 -5.349 5.401 1.00 0.83 46 PHE A C 15
ATOM 35926 O O . PHE A 1 44 ? -17.626 -4.121 5.391 1.00 0.93 46 PHE A O 15
ATOM 35943 N N . VAL A 1 45 ? -18.382 -6.120 6.095 1.00 0.81 47 VAL A N 15
ATOM 35944 C CA . VAL A 1 45 ? -19.549 -5.581 6.776 1.00 0.88 47 VAL A CA 15
ATOM 35945 C C . VAL A 1 45 ? -19.153 -4.730 7.978 1.00 0.87 47 VAL A C 15
ATOM 35946 O O . VAL A 1 45 ? -19.732 -3.670 8.213 1.00 0.92 47 VAL A O 15
ATOM 35959 N N . ASN A 1 46 ? -18.145 -5.175 8.719 1.00 0.86 48 ASN A N 15
ATOM 35960 C CA . ASN A 1 46 ? -17.719 -4.463 9.915 1.00 0.90 48 ASN A CA 15
ATOM 35961 C C . ASN A 1 46 ? -16.987 -3.180 9.537 1.00 0.82 48 ASN A C 15
ATOM 35962 O O . ASN A 1 46 ? -17.002 -2.194 10.275 1.00 0.91 48 ASN A O 15
ATOM 35973 N N . ARG A 1 47 ? -16.363 -3.195 8.370 1.00 0.69 49 ARG A N 15
ATOM 35974 C CA . ARG A 1 47 ? -15.652 -2.030 7.874 1.00 0.63 49 ARG A CA 15
ATOM 35975 C C . ARG A 1 47 ? -16.624 -1.089 7.176 1.00 0.58 49 ARG A C 15
ATOM 35976 O O . ARG A 1 47 ? -16.331 0.088 6.985 1.00 0.57 49 ARG A O 15
ATOM 35997 N N . ASN A 1 48 ? -17.781 -1.638 6.784 1.00 0.60 50 ASN A N 15
ATOM 35998 C CA . ASN A 1 48 ? -18.778 -0.913 5.986 1.00 0.63 50 ASN A CA 15
ATOM 35999 C C . ASN A 1 48 ? -18.239 -0.694 4.570 1.00 0.54 50 ASN A C 15
ATOM 36000 O O . ASN A 1 48 ? -18.846 -0.021 3.739 1.00 0.61 50 ASN A O 15
ATOM 36011 N N . GLY A 1 49 ? -17.098 -1.316 4.298 1.00 0.46 51 GLY A N 15
ATOM 36012 C CA . GLY A 1 49 ? -16.407 -1.119 3.041 1.00 0.41 51 GLY A CA 15
ATOM 36013 C C . GLY A 1 49 ? -15.594 0.159 3.041 1.00 0.33 51 GLY A C 15
ATOM 36014 O O . GLY A 1 49 ? -14.746 0.368 2.178 1.00 0.34 51 GLY A O 15
ATOM 36018 N N . LYS A 1 50 ? -15.853 1.005 4.026 1.00 0.29 52 LYS A N 15
ATOM 36019 C CA . LYS A 1 50 ? -15.189 2.293 4.143 1.00 0.29 52 LYS A CA 15
ATOM 36020 C C . LYS A 1 50 ? -14.190 2.283 5.288 1.00 0.30 52 LYS A C 15
ATOM 36021 O O . LYS A 1 50 ? -14.546 1.980 6.426 1.00 0.36 52 LYS A O 15
ATOM 36040 N N . ASN A 1 51 ? -12.947 2.613 5.005 1.00 0.30 53 ASN A N 15
ATOM 36041 C CA . ASN A 1 51 ? -11.962 2.730 6.065 1.00 0.34 53 ASN A CA 15
ATOM 36042 C C . ASN A 1 51 ? -10.934 3.797 5.746 1.00 0.27 53 ASN A C 15
ATOM 36043 O O . ASN A 1 51 ? -10.213 3.706 4.753 1.00 0.24 53 ASN A O 15
ATOM 36054 N N . GLU A 1 52 ? -10.871 4.802 6.601 1.00 0.30 54 GLU A N 15
ATOM 36055 C CA . GLU A 1 52 ? -9.851 5.823 6.495 1.00 0.28 54 GLU A CA 15
ATOM 36056 C C . GLU A 1 52 ? -8.589 5.350 7.190 1.00 0.28 54 GLU A C 15
ATOM 36057 O O . GLU A 1 52 ? -8.576 5.097 8.396 1.00 0.40 54 GLU A O 15
ATOM 36069 N N . LEU A 1 53 ? -7.536 5.240 6.409 1.00 0.21 55 LEU A N 15
ATOM 36070 C CA . LEU A 1 53 ? -6.275 4.682 6.859 1.00 0.22 55 LEU A CA 15
ATOM 36071 C C . LEU A 1 53 ? -5.475 5.695 7.651 1.00 0.24 55 LEU A C 15
ATOM 36072 O O . LEU A 1 53 ? -5.209 5.515 8.836 1.00 0.32 55 LEU A O 15
ATOM 36088 N N . ILE A 1 54 ? -5.098 6.757 6.981 1.00 0.21 56 ILE A N 15
ATOM 36089 C CA . ILE A 1 54 ? -4.254 7.770 7.569 1.00 0.22 56 ILE A CA 15
ATOM 36090 C C . ILE A 1 54 ? -4.732 9.137 7.101 1.00 0.22 56 ILE A C 15
ATOM 36091 O O . ILE A 1 54 ? -5.220 9.264 5.978 1.00 0.22 56 ILE A O 15
ATOM 36107 N N . ARG A 1 55 ? -4.618 10.152 7.942 1.00 0.26 57 ARG A N 15
ATOM 36108 C CA . ARG A 1 55 ? -5.250 11.426 7.640 1.00 0.27 57 ARG A CA 15
ATOM 36109 C C . ARG A 1 55 ? -4.316 12.611 7.868 1.00 0.29 57 ARG A C 15
ATOM 36110 O O . ARG A 1 55 ? -3.221 12.463 8.410 1.00 0.34 57 ARG A O 15
ATOM 36131 N N . ASN A 1 56 ? -4.788 13.784 7.436 1.00 0.30 58 ASN A N 15
ATOM 36132 C CA . ASN A 1 56 ? -4.078 15.052 7.570 1.00 0.33 58 ASN A CA 15
ATOM 36133 C C . ASN A 1 56 ? -2.810 15.051 6.718 1.00 0.31 58 ASN A C 15
ATOM 36134 O O . ASN A 1 56 ? -1.761 15.559 7.117 1.00 0.33 58 ASN A O 15
ATOM 36145 N N . LEU A 1 57 ? -2.934 14.497 5.517 1.00 0.28 59 LEU A N 15
ATOM 36146 C CA . LEU A 1 57 ? -1.824 14.426 4.574 1.00 0.27 59 LEU A CA 15
ATOM 36147 C C . LEU A 1 57 ? -1.411 15.828 4.127 1.00 0.33 59 LEU A C 15
ATOM 36148 O O . LEU A 1 57 ? -0.312 16.038 3.613 1.00 0.33 59 LEU A O 15
ATOM 36164 N N . GLN A 1 58 ? -2.315 16.783 4.323 1.00 0.40 60 GLN A N 15
ATOM 36165 C CA . GLN A 1 58 ? -2.053 18.189 4.035 1.00 0.49 60 GLN A CA 15
ATOM 36166 C C . GLN A 1 58 ? -0.832 18.693 4.790 1.00 0.51 60 GLN A C 15
ATOM 36167 O O . GLN A 1 58 ? 0.047 19.350 4.231 1.00 0.53 60 GLN A O 15
ATOM 36181 N N . SER A 1 59 ? -0.791 18.363 6.066 1.00 0.53 61 SER A N 15
ATOM 36182 C CA . SER A 1 59 ? 0.203 18.902 6.968 1.00 0.60 61 SER A CA 15
ATOM 36183 C C . SER A 1 59 ? 1.482 18.076 6.942 1.00 0.48 61 SER A C 15
ATOM 36184 O O . SER A 1 59 ? 2.515 18.494 7.466 1.00 0.56 61 SER A O 15
ATOM 36192 N N . ASP A 1 60 ? 1.407 16.914 6.317 1.00 0.41 62 ASP A N 15
ATOM 36193 C CA . ASP A 1 60 ? 2.564 16.040 6.187 1.00 0.41 62 ASP A CA 15
ATOM 36194 C C . ASP A 1 60 ? 2.346 15.042 5.062 1.00 0.36 62 ASP A C 15
ATOM 36195 O O . ASP A 1 60 ? 1.417 14.237 5.106 1.00 0.33 62 ASP A O 15
ATOM 36204 N N . LYS A 1 61 ? 3.201 15.106 4.051 1.00 0.39 63 LYS A N 15
ATOM 36205 C CA . LYS A 1 61 ? 3.065 14.248 2.883 1.00 0.40 63 LYS A CA 15
ATOM 36206 C C . LYS A 1 61 ? 3.519 12.839 3.193 1.00 0.33 63 LYS A C 15
ATOM 36207 O O . LYS A 1 61 ? 3.016 11.873 2.626 1.00 0.30 63 LYS A O 15
ATOM 36226 N N . LYS A 1 62 ? 4.479 12.740 4.095 1.00 0.34 64 LYS A N 15
ATOM 36227 C CA . LYS A 1 62 ? 5.053 11.456 4.481 1.00 0.33 64 LYS A CA 15
ATOM 36228 C C . LYS A 1 62 ? 3.991 10.526 5.058 1.00 0.27 64 LYS A C 15
ATOM 36229 O O . LYS A 1 62 ? 4.135 9.305 5.022 1.00 0.27 64 LYS A O 15
ATOM 36248 N N . LEU A 1 63 ? 2.935 11.111 5.597 1.00 0.25 65 LEU A N 15
ATOM 36249 C CA . LEU A 1 63 ? 1.787 10.354 6.055 1.00 0.21 65 LEU A CA 15
ATOM 36250 C C . LEU A 1 63 ? 1.173 9.534 4.917 1.00 0.17 65 LEU A C 15
ATOM 36251 O O . LEU A 1 63 ? 0.752 8.398 5.124 1.00 0.18 65 LEU A O 15
ATOM 36267 N N . PHE A 1 64 ? 1.135 10.100 3.709 1.00 0.15 66 PHE A N 15
ATOM 36268 C CA . PHE A 1 64 ? 0.632 9.371 2.550 1.00 0.13 66 PHE A CA 15
ATOM 36269 C C . PHE A 1 64 ? 1.521 8.165 2.274 1.00 0.14 66 PHE A C 15
ATOM 36270 O O . PHE A 1 64 ? 1.041 7.112 1.864 1.00 0.15 66 PHE A O 15
ATOM 36287 N N . TYR A 1 65 ? 2.811 8.315 2.549 1.00 0.16 67 TYR A N 15
ATOM 36288 C CA . TYR A 1 65 ? 3.769 7.240 2.327 1.00 0.18 67 TYR A CA 15
ATOM 36289 C C . TYR A 1 65 ? 3.409 6.051 3.205 1.00 0.16 67 TYR A C 15
ATOM 36290 O O . TYR A 1 65 ? 3.214 4.936 2.723 1.00 0.18 67 TYR A O 15
ATOM 36308 N N . SER A 1 66 ? 3.333 6.304 4.506 1.00 0.15 68 SER A N 15
ATOM 36309 C CA . SER A 1 66 ? 3.016 5.273 5.473 1.00 0.18 68 SER A CA 15
ATOM 36310 C C . SER A 1 66 ? 1.602 4.748 5.269 1.00 0.17 68 SER A C 15
ATOM 36311 O O . SER A 1 66 ? 1.335 3.570 5.472 1.00 0.20 68 SER A O 15
ATOM 36319 N N . GLY A 1 67 ? 0.692 5.627 4.865 1.00 0.16 69 GLY A N 15
ATOM 36320 C CA . GLY A 1 67 ? -0.657 5.196 4.565 1.00 0.17 69 GLY A CA 15
ATOM 36321 C C . GLY A 1 67 ? -0.667 4.114 3.507 1.00 0.16 69 GLY A C 15
ATOM 36322 O O . GLY A 1 67 ? -1.527 3.234 3.508 1.00 0.17 69 GLY A O 15
ATOM 36326 N N . ILE A 1 68 ? 0.305 4.188 2.607 1.00 0.15 70 ILE A N 15
ATOM 36327 C CA . ILE A 1 68 ? 0.509 3.164 1.605 1.00 0.16 70 ILE A CA 15
ATOM 36328 C C . ILE A 1 68 ? 0.896 1.833 2.251 1.00 0.16 70 ILE A C 15
ATOM 36329 O O . ILE A 1 68 ? 0.321 0.800 1.930 1.00 0.17 70 ILE A O 15
ATOM 36345 N N . CYS A 1 69 ? 1.864 1.858 3.170 1.00 0.17 71 CYS A N 15
ATOM 36346 C CA . CYS A 1 69 ? 2.326 0.623 3.805 1.00 0.18 71 CYS A CA 15
ATOM 36347 C C . CYS A 1 69 ? 1.199 0.012 4.622 1.00 0.17 71 CYS A C 15
ATOM 36348 O O . CYS A 1 69 ? 1.030 -1.204 4.662 1.00 0.17 71 CYS A O 15
ATOM 36356 N N . GLN A 1 70 ? 0.422 0.876 5.253 1.00 0.18 72 GLN A N 15
ATOM 36357 C CA . GLN A 1 70 ? -0.760 0.455 5.995 1.00 0.19 72 GLN A CA 15
ATOM 36358 C C . GLN A 1 70 ? -1.789 -0.171 5.052 1.00 0.17 72 GLN A C 15
ATOM 36359 O O . GLN A 1 70 ? -2.555 -1.050 5.442 1.00 0.20 72 GLN A O 15
ATOM 36373 N N . PHE A 1 71 ? -1.788 0.289 3.807 1.00 0.16 73 PHE A N 15
ATOM 36374 C CA . PHE A 1 71 ? -2.655 -0.263 2.774 1.00 0.15 73 PHE A CA 15
ATOM 36375 C C . PHE A 1 71 ? -2.163 -1.643 2.340 1.00 0.15 73 PHE A C 15
ATOM 36376 O O . PHE A 1 71 ? -2.937 -2.599 2.300 1.00 0.15 73 PHE A O 15
ATOM 36393 N N . VAL A 1 72 ? -0.868 -1.750 2.035 1.00 0.17 74 VAL A N 15
ATOM 36394 C CA . VAL A 1 72 ? -0.282 -3.029 1.618 1.00 0.19 74 VAL A CA 15
ATOM 36395 C C . VAL A 1 72 ? -0.376 -4.036 2.756 1.00 0.19 74 VAL A C 15
ATOM 36396 O O . VAL A 1 72 ? -0.372 -5.246 2.540 1.00 0.21 74 VAL A O 15
ATOM 36409 N N . LYS A 1 73 ? -0.456 -3.509 3.967 1.00 0.20 75 LYS A N 15
ATOM 36410 C CA . LYS A 1 73 ? -0.569 -4.318 5.168 1.00 0.23 75 LYS A CA 15
ATOM 36411 C C . LYS A 1 73 ? -1.783 -5.234 5.105 1.00 0.24 75 LYS A C 15
ATOM 36412 O O . LYS A 1 73 ? -1.695 -6.407 5.463 1.00 0.31 75 LYS A O 15
ATOM 36431 N N . GLU A 1 74 ? -2.891 -4.706 4.606 1.00 0.21 76 GLU A N 15
ATOM 36432 C CA . GLU A 1 74 ? -4.113 -5.487 4.449 1.00 0.24 76 GLU A CA 15
ATOM 36433 C C . GLU A 1 74 ? -3.899 -6.591 3.424 1.00 0.24 76 GLU A C 15
ATOM 36434 O O . GLU A 1 74 ? -4.452 -7.682 3.536 1.00 0.29 76 GLU A O 15
ATOM 36446 N N . ALA A 1 75 ? -3.083 -6.298 2.422 1.00 0.21 77 ALA A N 15
ATOM 36447 C CA . ALA A 1 75 ? -2.762 -7.270 1.396 1.00 0.22 77 ALA A CA 15
ATOM 36448 C C . ALA A 1 75 ? -1.911 -8.400 1.963 1.00 0.22 77 ALA A C 15
ATOM 36449 O O . ALA A 1 75 ? -2.023 -9.547 1.527 1.00 0.24 77 ALA A O 15
ATOM 36456 N N . LYS A 1 76 ? -1.070 -8.082 2.949 1.00 0.24 78 LYS A N 15
ATOM 36457 C CA . LYS A 1 76 ? -0.298 -9.112 3.639 1.00 0.30 78 LYS A CA 15
ATOM 36458 C C . LYS A 1 76 ? -1.230 -9.909 4.549 1.00 0.31 78 LYS A C 15
ATOM 36459 O O . LYS A 1 76 ? -0.952 -11.056 4.894 1.00 0.37 78 LYS A O 15
ATOM 36478 N N . ASP A 1 77 ? -2.348 -9.286 4.914 1.00 0.31 79 ASP A N 15
ATOM 36479 C CA . ASP A 1 77 ? -3.296 -9.861 5.859 1.00 0.36 79 ASP A CA 15
ATOM 36480 C C . ASP A 1 77 ? -4.167 -10.919 5.204 1.00 0.34 79 ASP A C 15
ATOM 36481 O O . ASP A 1 77 ? -4.386 -11.989 5.770 1.00 0.38 79 ASP A O 15
ATOM 36490 N N . ILE A 1 78 ? -4.664 -10.627 4.010 1.00 0.30 80 ILE A N 15
ATOM 36491 C CA . ILE A 1 78 ? -5.533 -11.571 3.310 1.00 0.32 80 ILE A CA 15
ATOM 36492 C C . ILE A 1 78 ? -4.705 -12.457 2.399 1.00 0.30 80 ILE A C 15
ATOM 36493 O O . ILE A 1 78 ? -5.190 -13.435 1.828 1.00 0.33 80 ILE A O 15
ATOM 36509 N N . LYS A 1 79 ? -3.440 -12.072 2.288 1.00 0.27 81 LYS A N 15
ATOM 36510 C CA . LYS A 1 79 ? -2.442 -12.800 1.516 1.00 0.29 81 LYS A CA 15
ATOM 36511 C C . LYS A 1 79 ? -2.708 -12.690 0.023 1.00 0.29 81 LYS A C 15
ATOM 36512 O O . LYS A 1 79 ? -2.834 -13.690 -0.680 1.00 0.39 81 LYS A O 15
ATOM 36531 N N . GLY A 1 80 ? -2.785 -11.466 -0.458 1.00 0.23 82 GLY A N 15
ATOM 36532 C CA . GLY A 1 80 ? -2.994 -11.250 -1.868 1.00 0.26 82 GLY A CA 15
ATOM 36533 C C . GLY A 1 80 ? -1.784 -10.678 -2.580 1.00 0.22 82 GLY A C 15
ATOM 36534 O O . GLY A 1 80 ? -0.641 -11.048 -2.305 1.00 0.23 82 GLY A O 15
ATOM 36538 N N . LYS A 1 81 ? -2.064 -9.802 -3.528 1.00 0.18 83 LYS A N 15
ATOM 36539 C CA . LYS A 1 81 ? -1.054 -9.109 -4.304 1.00 0.17 83 LYS A CA 15
ATOM 36540 C C . LYS A 1 81 ? -1.242 -7.611 -4.130 1.00 0.16 83 LYS A C 15
ATOM 36541 O O . LYS A 1 81 ? -2.347 -7.163 -3.819 1.00 0.20 83 LYS A O 15
ATOM 36560 N N . LEU A 1 82 ? -0.197 -6.839 -4.337 1.00 0.16 84 LEU A N 15
ATOM 36561 C CA . LEU A 1 82 ? -0.313 -5.396 -4.237 1.00 0.15 84 LEU A CA 15
ATOM 36562 C C . LEU A 1 82 ? -0.108 -4.762 -5.609 1.00 0.15 84 LEU A C 15
ATOM 36563 O O . LEU A 1 82 ? 0.821 -5.117 -6.331 1.00 0.17 84 LEU A O 15
ATOM 36579 N N . THR A 1 83 ? -0.999 -3.850 -5.966 1.00 0.16 85 THR A N 15
ATOM 36580 C CA . THR A 1 83 ? -0.935 -3.156 -7.241 1.00 0.17 85 THR A CA 15
ATOM 36581 C C . THR A 1 83 ? -0.820 -1.649 -7.031 1.00 0.17 85 THR A C 15
ATOM 36582 O O . THR A 1 83 ? -1.651 -1.037 -6.359 1.00 0.21 85 THR A O 15
ATOM 36593 N N . LEU A 1 84 ? 0.221 -1.063 -7.591 1.00 0.16 86 LEU A N 15
ATOM 36594 C CA . LEU A 1 84 ? 0.389 0.379 -7.563 1.00 0.18 86 LEU A CA 15
ATOM 36595 C C . LEU A 1 84 ? -0.198 0.999 -8.824 1.00 0.19 86 LEU A C 15
ATOM 36596 O O . LEU A 1 84 ? 0.376 0.872 -9.899 1.00 0.21 86 LEU A O 15
ATOM 36612 N N . LEU A 1 85 ? -1.334 1.654 -8.695 1.00 0.20 87 LEU A N 15
ATOM 36613 C CA . LEU A 1 85 ? -1.956 2.321 -9.829 1.00 0.23 87 LEU A CA 15
ATOM 36614 C C . LEU A 1 85 ? -1.230 3.628 -10.114 1.00 0.26 87 LEU A C 15
ATOM 36615 O O . LEU A 1 85 ? -0.682 4.243 -9.201 1.00 0.25 87 LEU A O 15
ATOM 36631 N N . GLN A 1 86 ? -1.203 4.049 -11.365 1.00 0.34 88 GLN A N 15
ATOM 36632 C CA . GLN A 1 86 ? -0.611 5.330 -11.693 1.00 0.41 88 GLN A CA 15
ATOM 36633 C C . GLN A 1 86 ? -1.632 6.216 -12.389 1.00 0.47 88 GLN A C 15
ATOM 36634 O O . GLN A 1 86 ? -2.325 5.774 -13.309 1.00 0.52 88 GLN A O 15
ATOM 36648 N N . HIS A 1 87 ? -1.662 7.478 -11.967 1.00 0.50 89 HIS A N 15
ATOM 36649 C CA . HIS A 1 87 ? -2.679 8.449 -12.371 1.00 0.58 89 HIS A CA 15
ATOM 36650 C C . HIS A 1 87 ? -2.670 9.602 -11.374 1.00 0.56 89 HIS A C 15
ATOM 36651 O O . HIS A 1 87 ? -2.612 10.772 -11.750 1.00 0.58 89 HIS A O 15
ATOM 36666 N N . PHE A 1 88 ? -2.726 9.244 -10.092 1.00 0.58 90 PHE A N 15
ATOM 36667 C CA . PHE A 1 88 ? -2.693 10.207 -9.004 1.00 0.61 90 PHE A CA 15
ATOM 36668 C C . PHE A 1 88 ? -1.453 11.097 -9.070 1.00 0.61 90 PHE A C 15
ATOM 36669 O O . PHE A 1 88 ? -1.515 12.269 -8.736 1.00 0.60 90 PHE A O 15
ATOM 36686 N N . ASP A 1 89 ? -0.349 10.538 -9.543 1.00 0.75 91 ASP A N 15
ATOM 36687 C CA . ASP A 1 89 ? 0.947 11.215 -9.518 1.00 0.87 91 ASP A CA 15
ATOM 36688 C C . ASP A 1 89 ? 0.978 12.432 -10.441 1.00 0.92 91 ASP A C 15
ATOM 36689 O O . ASP A 1 89 ? 1.878 13.265 -10.346 1.00 1.01 91 ASP A O 15
ATOM 36698 N N . SER A 1 90 ? 0.005 12.531 -11.335 1.00 0.96 92 SER A N 15
ATOM 36699 C CA . SER A 1 90 ? -0.082 13.671 -12.237 1.00 1.15 92 SER A CA 15
ATOM 36700 C C . SER A 1 90 ? -0.865 14.820 -11.597 1.00 1.10 92 SER A C 15
ATOM 36701 O O . SER A 1 90 ? -0.749 15.973 -12.014 1.00 1.33 92 SER A O 15
ATOM 36709 N N . SER A 1 91 ? -1.646 14.500 -10.574 1.00 0.88 93 SER A N 15
ATOM 36710 C CA . SER A 1 91 ? -2.469 15.494 -9.901 1.00 0.93 93 SER A CA 15
ATOM 36711 C C . SER A 1 91 ? -1.944 15.756 -8.488 1.00 0.83 93 SER A C 15
ATOM 36712 O O . SER A 1 91 ? -2.011 16.876 -7.981 1.00 0.96 93 SER A O 15
ATOM 36720 N N . PHE A 1 92 ? -1.425 14.713 -7.859 1.00 0.65 94 PHE A N 15
ATOM 36721 C CA . PHE A 1 92 ? -0.852 14.815 -6.526 1.00 0.62 94 PHE A CA 15
ATOM 36722 C C . PHE A 1 92 ? 0.661 14.973 -6.618 1.00 0.55 94 PHE A C 15
ATOM 36723 O O . PHE A 1 92 ? 1.300 14.392 -7.495 1.00 0.56 94 PHE A O 15
ATOM 36740 N N . PRO A 1 93 ? 1.250 15.777 -5.721 1.00 0.57 95 PRO A N 15
ATOM 36741 C CA . PRO A 1 93 ? 2.690 16.049 -5.725 1.00 0.56 95 PRO A CA 15
ATOM 36742 C C . PRO A 1 93 ? 3.522 14.906 -5.154 1.00 0.50 95 PRO A C 15
ATOM 36743 O O . PRO A 1 93 ? 4.750 14.920 -5.251 1.00 0.68 95 PRO A O 15
ATOM 36754 N N . ILE A 1 94 ? 2.868 13.916 -4.563 1.00 0.36 96 ILE A N 15
ATOM 36755 C CA . ILE A 1 94 ? 3.593 12.834 -3.920 1.00 0.29 96 ILE A CA 15
ATOM 36756 C C . ILE A 1 94 ? 3.826 11.679 -4.874 1.00 0.31 96 ILE A C 15
ATOM 36757 O O . ILE A 1 94 ? 2.889 11.002 -5.297 1.00 0.34 96 ILE A O 15
ATOM 36773 N N . LYS A 1 95 ? 5.082 11.477 -5.216 1.00 0.35 97 LYS A N 15
ATOM 36774 C CA . LYS A 1 95 ? 5.486 10.350 -6.022 1.00 0.38 97 LYS A CA 15
ATOM 36775 C C . LYS A 1 95 ? 6.560 9.551 -5.291 1.00 0.35 97 LYS A C 15
ATOM 36776 O O . LYS A 1 95 ? 7.455 10.117 -4.663 1.00 0.44 97 LYS A O 15
ATOM 36795 N N . VAL A 1 96 ? 6.441 8.239 -5.360 1.00 0.30 98 VAL A N 15
ATOM 36796 C CA . VAL A 1 96 ? 7.213 7.327 -4.520 1.00 0.26 98 VAL A CA 15
ATOM 36797 C C . VAL A 1 96 ? 7.410 5.980 -5.216 1.00 0.28 98 VAL A C 15
ATOM 36798 O O . VAL A 1 96 ? 6.855 5.740 -6.294 1.00 0.33 98 VAL A O 15
ATOM 36811 N N . ASP A 1 97 ? 8.192 5.108 -4.591 1.00 0.28 99 ASP A N 15
ATOM 36812 C CA . ASP A 1 97 ? 8.409 3.756 -5.099 1.00 0.32 99 ASP A CA 15
ATOM 36813 C C . ASP A 1 97 ? 8.263 2.729 -3.981 1.00 0.23 99 ASP A C 15
ATOM 36814 O O . ASP A 1 97 ? 8.761 2.926 -2.870 1.00 0.27 99 ASP A O 15
ATOM 36823 N N . LEU A 1 98 ? 7.573 1.637 -4.286 1.00 0.19 100 LEU A N 15
ATOM 36824 C CA . LEU A 1 98 ? 7.290 0.591 -3.318 1.00 0.13 100 LEU A CA 15
ATOM 36825 C C . LEU A 1 98 ? 8.278 -0.559 -3.451 1.00 0.13 100 LEU A C 15
ATOM 36826 O O . LEU A 1 98 ? 8.562 -1.012 -4.560 1.00 0.16 100 LEU A O 15
ATOM 36842 N N . TYR A 1 99 ? 8.795 -1.030 -2.325 1.00 0.13 101 TYR A N 15
ATOM 36843 C CA . TYR A 1 99 ? 9.718 -2.164 -2.318 1.00 0.16 101 TYR A CA 15
ATOM 36844 C C . TYR A 1 99 ? 9.270 -3.218 -1.318 1.00 0.16 101 TYR A C 15
ATOM 36845 O O . TYR A 1 99 ? 8.787 -2.887 -0.234 1.00 0.19 101 TYR A O 15
ATOM 36863 N N . PHE A 1 100 ? 9.417 -4.482 -1.697 1.00 0.16 102 PHE A N 15
ATOM 36864 C CA . PHE A 1 100 ? 9.090 -5.590 -0.813 1.00 0.16 102 PHE A CA 15
ATOM 36865 C C . PHE A 1 100 ? 10.343 -6.333 -0.375 1.00 0.15 102 PHE A C 15
ATOM 36866 O O . PHE A 1 100 ? 11.313 -6.443 -1.123 1.00 0.19 102 PHE A O 15
ATOM 36883 N N . LEU A 1 101 ? 10.291 -6.853 0.834 1.00 0.16 103 LEU A N 15
ATOM 36884 C CA . LEU A 1 101 ? 11.342 -7.691 1.381 1.00 0.17 103 LEU A CA 15
ATOM 36885 C C . LEU A 1 101 ? 10.830 -9.126 1.431 1.00 0.18 103 LEU A C 15
ATOM 36886 O O . LEU A 1 101 ? 9.835 -9.398 2.096 1.00 0.19 103 LEU A O 15
ATOM 36902 N N . LYS A 1 102 ? 11.468 -10.032 0.707 1.00 0.23 104 LYS A N 15
ATOM 36903 C CA . LYS A 1 102 ? 11.137 -11.443 0.821 1.00 0.29 104 LYS A CA 15
ATOM 36904 C C . LYS A 1 102 ? 12.387 -12.258 1.122 1.00 0.33 104 LYS A C 15
ATOM 36905 O O . LYS A 1 102 ? 13.261 -12.418 0.267 1.00 0.39 104 LYS A O 15
ATOM 36924 N N . GLY A 1 103 ? 12.472 -12.753 2.351 1.00 0.34 105 GLY A N 15
ATOM 36925 C CA . GLY A 1 103 ? 13.651 -13.473 2.789 1.00 0.42 105 GLY A CA 15
ATOM 36926 C C . GLY A 1 103 ? 14.829 -12.541 2.974 1.00 0.40 105 GLY A C 15
ATOM 36927 O O . GLY A 1 103 ? 14.945 -11.865 3.994 1.00 0.40 105 GLY A O 15
ATOM 36931 N N . SER A 1 104 ? 15.707 -12.512 1.989 1.00 0.40 106 SER A N 15
ATOM 36932 C CA . SER A 1 104 ? 16.806 -11.565 1.967 1.00 0.41 106 SER A CA 15
ATOM 36933 C C . SER A 1 104 ? 16.816 -10.817 0.640 1.00 0.37 106 SER A C 15
ATOM 36934 O O . SER A 1 104 ? 17.624 -9.921 0.423 1.00 0.41 106 SER A O 15
ATOM 36942 N N . LYS A 1 105 ? 15.911 -11.194 -0.246 1.00 0.36 107 LYS A N 15
ATOM 36943 C CA . LYS A 1 105 ? 15.847 -10.602 -1.568 1.00 0.37 107 LYS A CA 15
ATOM 36944 C C . LYS A 1 105 ? 14.765 -9.524 -1.627 1.00 0.32 107 LYS A C 15
ATOM 36945 O O . LYS A 1 105 ? 13.577 -9.809 -1.466 1.00 0.39 107 LYS A O 15
ATOM 36964 N N . VAL A 1 106 ? 15.192 -8.287 -1.829 1.00 0.24 108 VAL A N 15
ATOM 36965 C CA . VAL A 1 106 ? 14.272 -7.172 -2.002 1.00 0.22 108 VAL A CA 15
ATOM 36966 C C . VAL A 1 106 ? 13.806 -7.083 -3.456 1.00 0.23 108 VAL A C 15
ATOM 36967 O O . VAL A 1 106 ? 14.582 -7.323 -4.384 1.00 0.30 108 VAL A O 15
ATOM 36980 N N . MET A 1 107 ? 12.534 -6.759 -3.641 1.00 0.22 109 MET A N 15
ATOM 36981 C CA . MET A 1 107 ? 11.962 -6.589 -4.969 1.00 0.27 109 MET A CA 15
ATOM 36982 C C . MET A 1 107 ? 11.024 -5.388 -5.002 1.00 0.24 109 MET A C 15
ATOM 36983 O O . MET A 1 107 ? 10.092 -5.305 -4.203 1.00 0.25 109 MET A O 15
ATOM 36997 N N . PRO A 1 108 ? 11.268 -4.434 -5.911 1.00 0.24 110 PRO A N 15
ATOM 36998 C CA . PRO A 1 108 ? 10.398 -3.267 -6.088 1.00 0.23 110 PRO A CA 15
ATOM 36999 C C . PRO A 1 108 ? 9.063 -3.631 -6.737 1.00 0.21 110 PRO A C 15
ATOM 37000 O O . PRO A 1 108 ? 8.950 -4.648 -7.424 1.00 0.20 110 PRO A O 15
ATOM 37011 N N . LEU A 1 109 ? 8.059 -2.796 -6.512 1.00 0.23 111 LEU A N 15
ATOM 37012 C CA . LEU A 1 109 ? 6.728 -3.023 -7.058 1.00 0.22 111 LEU A CA 15
ATOM 37013 C C . LEU A 1 109 ? 6.656 -2.479 -8.481 1.00 0.22 111 LEU A C 15
ATOM 37014 O O . LEU A 1 109 ? 7.099 -1.361 -8.751 1.00 0.26 111 LEU A O 15
ATOM 37030 N N . ASN A 1 110 ? 6.089 -3.264 -9.377 1.00 0.22 112 ASN A N 15
ATOM 37031 C CA . ASN A 1 110 ? 5.905 -2.839 -10.753 1.00 0.25 112 ASN A CA 15
ATOM 37032 C C . ASN A 1 110 ? 4.554 -2.146 -10.894 1.00 0.23 112 ASN A C 15
ATOM 37033 O O . ASN A 1 110 ? 3.533 -2.651 -10.422 1.00 0.22 112 ASN A O 15
ATOM 37044 N N . THR A 1 111 ? 4.567 -0.976 -11.521 1.00 0.29 113 THR A N 15
ATOM 37045 C CA . THR A 1 111 ? 3.379 -0.140 -11.640 1.00 0.31 113 THR A CA 15
ATOM 37046 C C . THR A 1 111 ? 2.216 -0.886 -12.301 1.00 0.28 113 THR A C 15
ATOM 37047 O O . THR A 1 111 ? 2.330 -1.359 -13.432 1.00 0.32 113 THR A O 15
ATOM 37058 N N . GLY A 1 112 ? 1.108 -0.983 -11.579 1.00 0.26 114 GLY A N 15
ATOM 37059 C CA . GLY A 1 112 ? -0.100 -1.582 -12.108 1.00 0.27 114 GLY A CA 15
ATOM 37060 C C . GLY A 1 112 ? -0.005 -3.083 -12.271 1.00 0.28 114 GLY A C 15
ATOM 37061 O O . GLY A 1 112 ? -0.812 -3.690 -12.977 1.00 0.38 114 GLY A O 15
ATOM 37065 N N . GLU A 1 113 ? 0.974 -3.686 -11.625 1.00 0.26 115 GLU A N 15
ATOM 37066 C CA . GLU A 1 113 ? 1.105 -5.129 -11.633 1.00 0.27 115 GLU A CA 15
ATOM 37067 C C . GLU A 1 113 ? 0.846 -5.668 -10.243 1.00 0.24 115 GLU A C 15
ATOM 37068 O O . GLU A 1 113 ? 1.488 -5.247 -9.282 1.00 0.23 115 GLU A O 15
ATOM 37080 N N . PRO A 1 114 ? -0.130 -6.570 -10.103 1.00 0.27 116 PRO A N 15
ATOM 37081 C CA . PRO A 1 114 ? -0.358 -7.264 -8.847 1.00 0.26 116 PRO A CA 15
ATOM 37082 C C . PRO A 1 114 ? 0.852 -8.112 -8.493 1.00 0.23 116 PRO A C 15
ATOM 37083 O O . PRO A 1 114 ? 1.141 -9.116 -9.146 1.00 0.27 116 PRO A O 15
ATOM 37094 N N . PHE A 1 115 ? 1.551 -7.700 -7.455 1.00 0.20 117 PHE A N 15
ATOM 37095 C CA . PHE A 1 115 ? 2.821 -8.307 -7.101 1.00 0.21 117 PHE A CA 15
ATOM 37096 C C . PHE A 1 115 ? 2.710 -8.991 -5.746 1.00 0.21 117 PHE A C 15
ATOM 37097 O O . PHE A 1 115 ? 1.990 -8.524 -4.863 1.00 0.19 117 PHE A O 15
ATOM 37114 N N . VAL A 1 116 ? 3.412 -10.111 -5.608 1.00 0.25 118 VAL A N 15
ATOM 37115 C CA . VAL A 1 116 ? 3.314 -10.958 -4.427 1.00 0.28 118 VAL A CA 15
ATOM 37116 C C . VAL A 1 116 ? 3.642 -10.210 -3.138 1.00 0.26 118 VAL A C 15
ATOM 37117 O O . VAL A 1 116 ? 4.791 -9.855 -2.872 1.00 0.29 118 VAL A O 15
ATOM 37130 N N . VAL A 1 117 ? 2.606 -9.965 -2.352 1.00 0.23 119 VAL A N 15
ATOM 37131 C CA . VAL A 1 117 ? 2.756 -9.373 -1.036 1.00 0.22 119 VAL A CA 15
ATOM 37132 C C . VAL A 1 117 ? 2.409 -10.409 0.031 1.00 0.23 119 VAL A C 15
ATOM 37133 O O . VAL A 1 117 ? 2.665 -10.222 1.225 1.00 0.23 119 VAL A O 15
ATOM 37146 N N . GLN A 1 118 ? 1.836 -11.517 -0.410 1.00 0.27 120 GLN A N 15
ATOM 37147 C CA . GLN A 1 118 ? 1.448 -12.567 0.505 1.00 0.33 120 GLN A CA 15
ATOM 37148 C C . GLN A 1 118 ? 2.679 -13.248 1.089 1.00 0.45 120 GLN A C 15
ATOM 37149 O O . GLN A 1 118 ? 3.529 -13.765 0.360 1.00 1.35 120 GLN A O 15
ATOM 37163 N N . ASP A 1 119 ? 2.775 -13.202 2.411 1.00 0.72 121 ASP A N 15
ATOM 37164 C CA . ASP A 1 119 ? 3.875 -13.818 3.145 1.00 0.76 121 ASP A CA 15
ATOM 37165 C C . ASP A 1 119 ? 5.214 -13.185 2.764 1.00 0.65 121 ASP A C 15
ATOM 37166 O O . ASP A 1 119 ? 6.230 -13.865 2.612 1.00 0.96 121 ASP A O 15
ATOM 37175 N N . ILE A 1 120 ? 5.210 -11.871 2.587 1.00 0.37 122 ILE A N 15
ATOM 37176 C CA . ILE A 1 120 ? 6.458 -11.138 2.475 1.00 0.29 122 ILE A CA 15
ATOM 37177 C C . ILE A 1 120 ? 7.063 -10.998 3.861 1.00 0.24 122 ILE A C 15
ATOM 37178 O O . ILE A 1 120 ? 6.467 -11.421 4.851 1.00 0.32 122 ILE A O 15
ATOM 37194 N N . ASP A 1 121 ? 8.235 -10.424 3.937 1.00 0.23 123 ASP A N 15
ATOM 37195 C CA . ASP A 1 121 ? 8.843 -10.145 5.219 1.00 0.25 123 ASP A CA 15
ATOM 37196 C C . ASP A 1 121 ? 8.517 -8.724 5.631 1.00 0.25 123 ASP A C 15
ATOM 37197 O O . ASP A 1 121 ? 8.112 -8.463 6.761 1.00 0.29 123 ASP A O 15
ATOM 37206 N N . ALA A 1 122 ? 8.686 -7.803 4.707 1.00 0.21 124 ALA A N 15
ATOM 37207 C CA . ALA A 1 122 ? 8.428 -6.406 4.987 1.00 0.21 124 ALA A CA 15
ATOM 37208 C C . ALA A 1 122 ? 8.169 -5.640 3.697 1.00 0.19 124 ALA A C 15
ATOM 37209 O O . ALA A 1 122 ? 8.457 -6.134 2.608 1.00 0.19 124 ALA A O 15
ATOM 37216 N N . MET A 1 123 ? 7.614 -4.450 3.827 1.00 0.19 125 MET A N 15
ATOM 37217 C CA . MET A 1 123 ? 7.493 -3.525 2.708 1.00 0.16 125 MET A CA 15
ATOM 37218 C C . MET A 1 123 ? 7.899 -2.117 3.166 1.00 0.16 125 MET A C 15
ATOM 37219 O O . MET A 1 123 ? 7.781 -1.791 4.341 1.00 0.18 125 MET A O 15
ATOM 37233 N N . SER A 1 124 ? 8.399 -1.302 2.245 1.00 0.16 126 SER A N 15
ATOM 37234 C CA . SER A 1 124 ? 8.766 0.079 2.556 1.00 0.18 126 SER A CA 15
ATOM 37235 C C . SER A 1 124 ? 8.523 0.967 1.345 1.00 0.22 126 SER A C 15
ATOM 37236 O O . SER A 1 124 ? 8.500 0.488 0.207 1.00 0.29 126 SER A O 15
ATOM 37244 N N . VAL A 1 125 ? 8.327 2.256 1.589 1.00 0.21 127 VAL A N 15
ATOM 37245 C CA . VAL A 1 125 ? 8.032 3.195 0.519 1.00 0.23 127 VAL A CA 15
ATOM 37246 C C . VAL A 1 125 ? 9.031 4.346 0.536 1.00 0.22 127 VAL A C 15
ATOM 37247 O O . VAL A 1 125 ? 9.017 5.170 1.451 1.00 0.19 127 VAL A O 15
ATOM 37260 N N . LEU A 1 126 ? 9.904 4.399 -0.463 1.00 0.28 128 LEU A N 15
ATOM 37261 C CA . LEU A 1 126 ? 10.875 5.486 -0.557 1.00 0.32 128 LEU A CA 15
ATOM 37262 C C . LEU A 1 126 ? 10.443 6.448 -1.655 1.00 0.33 128 LEU A C 15
ATOM 37263 O O . LEU A 1 126 ? 9.960 6.016 -2.700 1.00 0.38 128 LEU A O 15
ATOM 37279 N N . PRO A 1 127 ? 10.597 7.762 -1.446 1.00 0.35 129 PRO A N 15
ATOM 37280 C CA . PRO A 1 127 ? 10.288 8.747 -2.474 1.00 0.40 129 PRO A CA 15
ATOM 37281 C C . PRO A 1 127 ? 11.427 8.929 -3.473 1.00 0.56 129 PRO A C 15
ATOM 37282 O O . PRO A 1 127 ? 12.532 9.315 -3.094 1.00 0.91 129 PRO A O 15
ATOM 37293 N N . LYS A 1 128 ? 11.116 8.691 -4.749 1.00 0.43 130 LYS A N 15
ATOM 37294 C CA . LYS A 1 128 ? 12.065 8.823 -5.867 1.00 0.53 130 LYS A CA 15
ATOM 37295 C C . LYS A 1 128 ? 13.332 7.979 -5.699 1.00 0.47 130 LYS A C 15
ATOM 37296 O O . LYS A 1 128 ? 13.513 6.980 -6.396 1.00 0.81 130 LYS A O 15
ATOM 37315 N N . GLY A 1 129 ? 14.211 8.394 -4.796 1.00 0.43 131 GLY A N 15
ATOM 37316 C CA . GLY A 1 129 ? 15.445 7.674 -4.554 1.00 0.39 131 GLY A CA 15
ATOM 37317 C C . GLY A 1 129 ? 15.218 6.364 -3.830 1.00 0.33 131 GLY A C 15
ATOM 37318 O O . GLY A 1 129 ? 15.517 6.231 -2.640 1.00 0.44 131 GLY A O 15
ATOM 37322 N N . SER A 1 130 ? 14.702 5.394 -4.561 1.00 0.31 132 SER A N 15
ATOM 37323 C CA . SER A 1 130 ? 14.394 4.087 -4.020 1.00 0.36 132 SER A CA 15
ATOM 37324 C C . SER A 1 130 ? 15.658 3.250 -3.876 1.00 0.39 132 SER A C 15
ATOM 37325 O O . SER A 1 130 ? 15.628 2.150 -3.320 1.00 0.44 132 SER A O 15
ATOM 37333 N N . SER A 1 131 ? 16.771 3.791 -4.372 1.00 0.40 133 SER A N 15
ATOM 37334 C CA . SER A 1 131 ? 18.068 3.129 -4.303 1.00 0.48 133 SER A CA 15
ATOM 37335 C C . SER A 1 131 ? 18.441 2.779 -2.863 1.00 0.45 133 SER A C 15
ATOM 37336 O O . SER A 1 131 ? 19.295 1.925 -2.627 1.00 0.51 133 SER A O 15
ATOM 37344 N N . SER A 1 132 ? 17.779 3.439 -1.913 1.00 0.40 134 SER A N 15
ATOM 37345 C CA . SER A 1 132 ? 17.909 3.127 -0.495 1.00 0.39 134 SER A CA 15
ATOM 37346 C C . SER A 1 132 ? 17.761 1.628 -0.253 1.00 0.34 134 SER A C 15
ATOM 37347 O O . SER A 1 132 ? 18.557 1.016 0.462 1.00 0.39 134 SER A O 15
ATOM 37355 N N . LEU A 1 133 ? 16.739 1.045 -0.861 1.00 0.28 135 LEU A N 15
ATOM 37356 C CA . LEU A 1 133 ? 16.435 -0.356 -0.663 1.00 0.26 135 LEU A CA 15
ATOM 37357 C C . LEU A 1 133 ? 16.583 -1.151 -1.959 1.00 0.28 135 LEU A C 15
ATOM 37358 O O . LEU A 1 133 ? 16.238 -2.327 -2.017 1.00 0.37 135 LEU A O 15
ATOM 37374 N N . LYS A 1 134 ? 17.114 -0.511 -2.995 1.00 0.30 136 LYS A N 15
ATOM 37375 C CA . LYS A 1 134 ? 17.329 -1.180 -4.269 1.00 0.35 136 LYS A CA 15
ATOM 37376 C C . LYS A 1 134 ? 18.734 -1.770 -4.317 1.00 0.37 136 LYS A C 15
ATOM 37377 O O . LYS A 1 134 ? 19.655 -1.169 -4.877 1.00 0.42 136 LYS A O 15
ATOM 37396 N N . VAL A 1 135 ? 18.891 -2.935 -3.723 1.00 0.37 137 VAL A N 15
ATOM 37397 C CA . VAL A 1 135 ? 20.178 -3.602 -3.668 1.00 0.42 137 VAL A CA 15
ATOM 37398 C C . VAL A 1 135 ? 20.001 -5.091 -3.963 1.00 0.46 137 VAL A C 15
ATOM 37399 O O . VAL A 1 135 ? 18.909 -5.627 -3.766 1.00 0.51 137 VAL A O 15
ATOM 37412 N N . LYS A 1 136 ? 21.041 -5.734 -4.486 1.00 0.50 138 LYS A N 15
ATOM 37413 C CA . LYS A 1 136 ? 20.988 -7.153 -4.852 1.00 0.57 138 LYS A CA 15
ATOM 37414 C C . LYS A 1 136 ? 20.321 -7.999 -3.763 1.00 0.47 138 LYS A C 15
ATOM 37415 O O . LYS A 1 136 ? 19.458 -8.831 -4.050 1.00 0.53 138 LYS A O 15
ATOM 37434 N N . THR A 1 137 ? 20.703 -7.755 -2.520 1.00 0.37 139 THR A N 15
ATOM 37435 C CA . THR A 1 137 ? 20.088 -8.412 -1.380 1.00 0.29 139 THR A CA 15
ATOM 37436 C C . THR A 1 137 ? 19.904 -7.407 -0.256 1.00 0.25 139 THR A C 15
ATOM 37437 O O . THR A 1 137 ? 20.687 -6.468 -0.124 1.00 0.28 139 THR A O 15
ATOM 37448 N N . MET A 1 138 ? 18.881 -7.602 0.550 1.00 0.26 140 MET A N 15
ATOM 37449 C CA . MET A 1 138 ? 18.443 -6.572 1.460 1.00 0.32 140 MET A CA 15
ATOM 37450 C C . MET A 1 138 ? 18.221 -7.135 2.860 1.00 0.34 140 MET A C 15
ATOM 37451 O O . MET A 1 138 ? 17.718 -8.249 3.020 1.00 0.38 140 MET A O 15
ATOM 37465 N N . ALA A 1 139 ? 18.621 -6.370 3.864 1.00 0.34 141 ALA A N 15
ATOM 37466 C CA . ALA A 1 139 ? 18.432 -6.767 5.251 1.00 0.38 141 ALA A CA 15
ATOM 37467 C C . ALA A 1 139 ? 17.077 -6.291 5.728 1.00 0.34 141 ALA A C 15
ATOM 37468 O O . ALA A 1 139 ? 16.778 -5.110 5.644 1.00 0.36 141 ALA A O 15
ATOM 37475 N N . LYS A 1 140 ? 16.275 -7.204 6.254 1.00 0.32 142 LYS A N 15
ATOM 37476 C CA . LYS A 1 140 ? 14.933 -6.869 6.714 1.00 0.30 142 LYS A CA 15
ATOM 37477 C C . LYS A 1 140 ? 14.982 -5.833 7.830 1.00 0.26 142 LYS A C 15
ATOM 37478 O O . LYS A 1 140 ? 14.068 -5.027 7.986 1.00 0.24 142 LYS A O 15
ATOM 37497 N N . ASP A 1 141 ? 16.070 -5.852 8.581 1.00 0.29 143 ASP A N 15
ATOM 37498 C CA . ASP A 1 141 ? 16.252 -4.940 9.698 1.00 0.31 143 ASP A CA 15
ATOM 37499 C C . ASP A 1 141 ? 16.524 -3.541 9.179 1.00 0.28 143 ASP A C 15
ATOM 37500 O O . ASP A 1 141 ? 16.003 -2.549 9.694 1.00 0.29 143 ASP A O 15
ATOM 37509 N N . MET A 1 142 ? 17.336 -3.485 8.139 1.00 0.29 144 MET A N 15
ATOM 37510 C CA . MET A 1 142 ? 17.675 -2.234 7.489 1.00 0.30 144 MET A CA 15
ATOM 37511 C C . MET A 1 142 ? 16.524 -1.769 6.605 1.00 0.24 144 MET A C 15
ATOM 37512 O O . MET A 1 142 ? 16.289 -0.578 6.465 1.00 0.25 144 MET A O 15
ATOM 37526 N N . PHE A 1 143 ? 15.816 -2.727 6.025 1.00 0.21 145 PHE A N 15
ATOM 37527 C CA . PHE A 1 143 ? 14.711 -2.457 5.108 1.00 0.17 145 PHE A CA 15
ATOM 37528 C C . PHE A 1 143 ? 13.696 -1.508 5.728 1.00 0.15 145 PHE A C 15
ATOM 37529 O O . PHE A 1 143 ? 13.381 -0.456 5.165 1.00 0.16 145 PHE A O 15
ATOM 37546 N N . VAL A 1 144 ? 13.188 -1.887 6.889 1.00 0.15 146 VAL A N 15
ATOM 37547 C CA . VAL A 1 144 ? 12.231 -1.060 7.601 1.00 0.14 146 VAL A CA 15
ATOM 37548 C C . VAL A 1 144 ? 12.871 0.251 8.066 1.00 0.15 146 VAL A C 15
ATOM 37549 O O . VAL A 1 144 ? 12.292 1.320 7.906 1.00 0.16 146 VAL A O 15
ATOM 37562 N N . SER A 1 145 ? 14.080 0.174 8.596 1.00 0.18 147 SER A N 15
ATOM 37563 C CA . SER A 1 145 ? 14.760 1.360 9.097 1.00 0.21 147 SER A CA 15
ATOM 37564 C C . SER A 1 145 ? 15.012 2.370 7.965 1.00 0.21 147 SER A C 15
ATOM 37565 O O . SER A 1 145 ? 14.830 3.578 8.144 1.00 0.24 147 SER A O 15
ATOM 37573 N N . ARG A 1 146 ? 15.409 1.863 6.799 1.00 0.20 148 ARG A N 15
ATOM 37574 C CA . ARG A 1 146 ? 15.619 2.687 5.614 1.00 0.21 148 ARG A CA 15
ATOM 37575 C C . ARG A 1 146 ? 14.306 3.263 5.103 1.00 0.19 148 ARG A C 15
ATOM 37576 O O . ARG A 1 146 ? 14.269 4.359 4.552 1.00 0.27 148 ARG A O 15
ATOM 37597 N N . GLY A 1 147 ? 13.237 2.508 5.262 1.00 0.14 149 GLY A N 15
ATOM 37598 C CA . GLY A 1 147 ? 11.950 2.956 4.797 1.00 0.13 149 GLY A CA 15
ATOM 37599 C C . GLY A 1 147 ? 11.347 3.992 5.718 1.00 0.15 149 GLY A C 15
ATOM 37600 O O . GLY A 1 147 ? 10.874 5.031 5.265 1.00 0.17 149 GLY A O 15
ATOM 37604 N N . ASN A 1 148 ? 11.381 3.716 7.017 1.00 0.17 150 ASN A N 15
ATOM 37605 C CA . ASN A 1 148 ? 10.803 4.612 8.011 1.00 0.22 150 ASN A CA 15
ATOM 37606 C C . ASN A 1 148 ? 11.489 5.977 7.993 1.00 0.23 150 ASN A C 15
ATOM 37607 O O . ASN A 1 148 ? 10.858 6.998 8.260 1.00 0.26 150 ASN A O 15
ATOM 37618 N N . THR A 1 149 ? 12.783 5.997 7.673 1.00 0.23 151 THR A N 15
ATOM 37619 C CA . THR A 1 149 ? 13.523 7.253 7.602 1.00 0.27 151 THR A CA 15
ATOM 37620 C C . THR A 1 149 ? 13.112 8.043 6.359 1.00 0.27 151 THR A C 15
ATOM 37621 O O . THR A 1 149 ? 13.247 9.266 6.316 1.00 0.33 151 THR A O 15
ATOM 37632 N N . GLU A 1 150 ? 12.598 7.339 5.354 1.00 0.25 152 GLU A N 15
ATOM 37633 C CA . GLU A 1 150 ? 12.040 7.984 4.176 1.00 0.30 152 GLU A CA 15
ATOM 37634 C C . GLU A 1 150 ? 10.542 8.204 4.358 1.00 0.28 152 GLU A C 15
ATOM 37635 O O . GLU A 1 150 ? 9.864 8.765 3.496 1.00 0.30 152 GLU A O 15
ATOM 37647 N N . GLY A 1 151 ? 10.050 7.756 5.502 1.00 0.25 153 GLY A N 15
ATOM 37648 C CA . GLY A 1 151 ? 8.703 8.058 5.927 1.00 0.25 153 GLY A CA 15
ATOM 37649 C C . GLY A 1 151 ? 7.734 6.891 5.871 1.00 0.21 153 GLY A C 15
ATOM 37650 O O . GLY A 1 151 ? 6.654 6.979 6.452 1.00 0.24 153 GLY A O 15
ATOM 37654 N N . ALA A 1 152 ? 8.075 5.793 5.205 1.00 0.17 154 ALA A N 15
ATOM 37655 C CA . ALA A 1 152 ? 7.198 4.627 5.257 1.00 0.16 154 ALA A CA 15
ATOM 37656 C C . ALA A 1 152 ? 7.947 3.310 5.278 1.00 0.14 154 ALA A C 15
ATOM 37657 O O . ALA A 1 152 ? 8.746 3.017 4.387 1.00 0.15 154 ALA A O 15
ATOM 37664 N N . SER A 1 153 ? 7.650 2.507 6.278 1.00 0.15 155 SER A N 15
ATOM 37665 C CA . SER A 1 153 ? 8.059 1.122 6.296 1.00 0.16 155 SER A CA 15
ATOM 37666 C C . SER A 1 153 ? 7.023 0.273 7.012 1.00 0.15 155 SER A C 15
ATOM 37667 O O . SER A 1 153 ? 6.161 0.793 7.725 1.00 0.19 155 SER A O 15
ATOM 37675 N N . ILE A 1 154 ? 7.093 -1.025 6.794 1.00 0.14 156 ILE A N 15
ATOM 37676 C CA . ILE A 1 154 ? 6.215 -1.960 7.457 1.00 0.15 156 ILE A CA 15
ATOM 37677 C C . ILE A 1 154 ? 6.874 -3.340 7.502 1.00 0.15 156 ILE A C 15
ATOM 37678 O O . ILE A 1 154 ? 7.157 -3.944 6.470 1.00 0.17 156 ILE A O 15
ATOM 37694 N N . SER A 1 155 ? 7.131 -3.826 8.701 1.00 0.16 157 SER A N 15
ATOM 37695 C CA . SER A 1 155 ? 7.852 -5.076 8.885 1.00 0.19 157 SER A CA 15
ATOM 37696 C C . SER A 1 155 ? 6.980 -6.065 9.640 1.00 0.20 157 SER A C 15
ATOM 37697 O O . SER A 1 155 ? 6.466 -5.749 10.714 1.00 0.34 157 SER A O 15
ATOM 37705 N N . PHE A 1 156 ? 6.792 -7.245 9.075 1.00 0.20 158 PHE A N 15
ATOM 37706 C CA . PHE A 1 156 ? 5.863 -8.191 9.632 1.00 0.32 158 PHE A CA 15
ATOM 37707 C C . PHE A 1 156 ? 6.451 -9.598 9.668 1.00 0.74 158 PHE A C 15
ATOM 37708 O O . PHE A 1 156 ? 7.134 -9.986 8.702 1.00 1.33 158 PHE A O 15
#

B-factor: mean 0.74, std 0.65, range [0.11, 4.92]